Protein 4UDG (pdb70)

Secondary structure (DSSP, 8-state):
-----PPPTT---SEEE-TT--SB-TTSSTTEEEEEEEEEEEETTEEEEEEEEEETT--EEEEEEEESSSSS-EE-SSPP--B-SSHHHH----EEEEEEEEETTEEEEEEEEESSSEEEEEEEESSSS--EEE--SS-SSEEEEEE-SS-BTTBEEEEEEE--SSS-S---EEEEEESSSSEEEEEEEEE-PPPTTT-GGGSSEEEE-SPPEEETTEEEEEEEEEEEETTEEEEEEEEEEE-SSSTTSEEEEBSS-SB-S-SHHHHSSSSSSBEEEEEEEE-TTT-EEEEEEEETTTEEEEEEEEHHHHHHHHHHTB--/------PPPTT---SSEE-TT--SB-TTSSTTEEEEEEEEEEEETTEEEEEEEEEETT--EEEEEEEESSSSS-EE-SSPP-EEES-TTTT----EEEEEEEEETTEEEEEEEEESSSEEEEEEEESSSS-EEE---SS-SSEEEEEE-SS-BTTBEEEEEEE--SSS-S---EEEEEESSSSEEEEEEEEE-PPPTTT-GGGSSEEEE-SPPEEETTEEEEEEEEEEEETTEEEEEEEEEEE-SSSTTSEEEEBSS-SB---SHHHHSSSSSSBEEEEEEEEETTTTEEEEEEEETTTEEEEEEEEHHHHHHHHHHTB--/-----PPPTT---SEEE-TT--SB-TTSSTTEEEEEEEEEEEETTEEEEEEEEEETT--EEEEEEEESSSSS-EE-SSPP--B-S-TTTT----EEEEEEEEETTEEEEEEEEESSSEEEEEEEESSSS--EE---SS-SSEEEEEE-SS-BTTBEEEEEEE--SSS-S---EEEEEESSSSEEEEEEEEE-PPPTTT-GGGSSEEEE-SPPEEETTEEEEEEEEEEEETTEEEEEEEEEEE-SSSTTSEEEEBSS-SB---SHHHHSSSSSSBEEEEEEEEETTTTEEEEEEEETTTEEEEEEEEHHHHHHHHHHTB--/-----PPPTT---SEEE-TT--SB-TTSSTTEEEEEEEEEEEETTEEEEEEEEEETT--EEEEEEEESSSSS-EE-SSPP--B-S-HHHH----EEEEEEEEETTEEEEEEEEESSSEEEEEEEESSSSS-EE---SS-SSEEEEEE-SS-BTTBEEEEEEE--SSS-S---EEEEEESSSSEEEEEEEEE-PPPTTT-GGGSSEEEE-SPPEEETTEEEEEEEEEEEETTEEEEEEEEEEE-SSSTTSEEEEBSS-SB---SHHHHSSSSSSBEEEEEEEEETTTTEEEEEEEETTTEEEEEEEEHHHHHHHHHHTB--/------PPPTT---SEEE-TT--SB-TTSSTTEEEEEEEEEEEETTEEEEEEEEEETT--EEEEEEEESSSSS-EE-SSPP-EE-S-TTTT----EEEEEEEEETTEEEEEEEEESSSEEEEEEEESSSSSEEEE--SS-SSEEEEEE-SS-BTTBEEEEEEE--SSS-S---EEEEEESSSSEEEEEEEEE-PPPTTT-GGGSSEEEE-SPPEEETTEEEEEEEEEEEETTEEEEEEEEEEE-SSSTTSEEEEBSS-SB---SHHHHSSSSSSBEEEEEEEEETTTTEEEEEEEETTTEEEEEEEEHHHHHHHHHHTB--/-----PPPTT---SEEE-TT--SB-TTSSTTEEEEEEEEEEEETTEEEEEEEEEETT--EEEEEEEESSSSS-EE-SSPP-EE-S-TTTT----EEEEEEEEETTEEEEEEEEESSSEEEEEEEESSSSSEEEE--SSPSSEEEEEE-SS-BTTBEEEEEEE--SSS-S---EEEEEESSSSEEEEEEEEE-PPPTTT-GGGSSEEEE-SPPEEETTEEEEEEEEEEEETTEEEEEEEEEEE-SSSTTSEEEEBSS-SB---SHHHHSSSSSSBEEEEEEEE-TTT-EEEEEEEETTTEEEEEEEEHHHHHHHHHHTB--

Sequence (1922 aa):
IIPWEERPAGCKDVLWRSVANPIIPRDLLPTSNSIFNSAVVVPFGDDGFAGVFRCDDTSRRMRLHVGFSKDAINWNIKEEPLKFQCDDEEIGTWVYGYDPRVCFIEDRYYVVTWCNGYHGPTIIGVAYTFDFETFHQLENAFIIPFNRNGVLFPRKINNGRFAMLSRPSDNGHTPFGDIFYSESPDMEFWGRHRHVMSPAAFEVSAWQCTKIGAGPIPVETPEGWLLIIYHGVLHSCNGYVYSFGSALLDLLDEPWKVKFRSGPYLLAPREPYECMGDVPNVCFPCCAALHDNETGRIAIYYGCADTVTGLAFGYIPEIIEFTKRTSIIVIIPWEERPAGCKDVLWRSVANPIIPRDLLPTSNSIFNSAVVPFGDGFAGVFRCDDTSRRMRLHVGFSKDAINWNNIKEEPLKFQCDDEEIGTWVYGYDPRVCFIEDRYYVVTWCNGYHGPTIGVAYTFDFETFHQLENAFIIPFNRNGVLFPRKINNGRFAMLSRPSDNGHTPFGDIFYSESPDMEFWGRRHRHVMSPAAFEVSAWQCTKIGAGPIPVETPEGWLLIIYHGVLHSCNGYVYSFGSALLDLDEPWKVKFRSGPYLLAPREPYECMGDVPNVCFPCCAALHDNETGRIAIYYGCADTVTGLAFGYIPEIIEFTKRTSIIIIPWEERPAGCKDVLWRSVANPIIPRDLLPTSNSIFNSAVVPFGDGFAGVFRCDDTSRRMRLHVGFSKDAINWNIKEEPLKFQCDDEEIGTWVYGYDPRVCFIEDRYYVTWCNGYHGPTIIGVAYTFDFETTFHQLENAFIPFNRNGVLFPRKINGRFAMLSRPSDNGHTPFGDIFYSESPDMEFWGRHRHVMSPAAFEVSAWQCTKIGAGPIPVETPEGWLLIIYHGVLHSCNGYVYSFGSALLDLDEPWKVKFRSGPYLLAPREPYECMGDVPNVCFPCCAALHDNETGRIAIYYGCADTVTGLAFGYIPEIIEFTKRTSIIIIPWEERPAGCKDVLWRSVANPIIPRDLLPTSNSIFNSAVVVPFGDGFAGVFRCDDTSRRMRLHVGFSKDAINWNNIKEEPLLKFQCDDEEIGTWVYGYDPRVCFIEDRYYVTWCNGYHGPTIIGVAYTFDFETTFHQLENAFIPFNRNGVLFPRKINGRFAMLSRPSDNGHTPFGDIFYSESPDMEFWGRRHRHVMSPAAFEEVSAWQCTKIGAGPIPVETPEGWLLIYHGVLLHSCNGYVYSFGSALLDLDEPWKVVKFRSGPYLLAPREPYECMGDVPNVCFPCAALHDNETGRIAIYYGCADTVTGLAFGYIPEIIEFTKRTSIIVIIPWEERPAGCKDVLWRSVANPIIPRDLLPTSNSIFNSAVVPFGDGFAGVFRCDDTSRRMRLHVGFSKDAINWNIKEEPLKFQCDDEEIGTWVYGYDPRVCFIEDRYYVVTWCNGYHGPTIGVVAYTFDFETFHQLENAFIPFNRNGVLFPRKINNGRFAMLSRPSDNGHTPFGDIFYSESPDMEFWGRRHRHVMSPAAFEVSAWQCTKIGAGPIPVVETPEGWLLIYHGVLHSCNGYVYSFGSALLDLDEPWKVKFRSGPYLLAPREPYECMGDVPNVCFPCCAALHDNETGRIAIYYGCADTVTGLAFGYIPEIIEEFTKRTSIIIIPWEERPAGCKDVLWRSVANPIIPRDLLPTSNSIFNSAVVPFGDGFAGVFRCDDTSRRMRLHVGFSKDAINWNIKEEEPLKFQCDDEEIGTWVYGYDPRVCFIEDRYYVTWCNGYHGPTIIGVAYTFDFETFHQLENAFIPFNRNGVLFPRKINNGRFAMLSRPSDNGHTPFGDIFYSESPDMEFWGRRHRHVMSPAAFEVSAWQCTKIGAGPIPVETPEGWLLIYHGVLHSCNGYVYSFGSALLDLDEPWKVKFRSGPYLLAPREPYECMGDVPNVCFPCAALHDNETGRIAIYYGCADTVTGLAFGYIPEIIEFTKRTSII

Solvent-accessible surface area: 63103 Å² total; per-residue (Å²): 138,33,6,43,50,112,83,55,112,65,28,179,78,26,4,10,31,4,136,62,20,50,18,1,53,46,102,70,15,105,82,12,3,1,0,8,5,0,1,4,11,77,57,72,165,15,14,0,0,0,0,30,3,4,14,27,5,26,81,18,61,1,11,11,0,54,7,190,56,0,60,98,14,108,16,116,118,137,35,18,174,30,85,31,101,51,151,62,3,29,81,91,62,27,0,34,5,0,2,5,6,91,2,117,77,54,25,14,0,1,2,0,2,2,14,87,13,4,0,0,0,0,0,46,0,114,56,4,141,70,3,60,19,42,28,5,1,10,16,4,30,3,31,3,2,0,3,0,43,84,55,1,106,54,76,20,0,0,0,0,2,5,2,23,100,43,84,0,80,52,2,32,0,4,0,0,11,0,62,70,11,47,10,3,0,72,8,5,24,11,8,42,36,12,47,98,80,57,0,1,1,0,31,24,7,0,0,0,0,2,28,2,6,67,14,133,88,0,0,1,0,2,0,3,0,0,17,96,8,36,23,13,22,5,24,2,0,0,0,0,1,0,38,44,85,64,0,40,101,36,86,58,16,0,2,19,34,15,6,14,6,114,50,79,48,0,10,35,6,7,10,24,8,3,0,28,0,2,4,22,4,69,40,110,159,69,7,73,0,0,0,0,1,0,0,0,32,9,14,0,0,2,0,2,0,48,13,88,60,0,14,86,18,0,67,153,30,31,56,114,129,158,13,9,46,47,101,65,70,110,66,31,181,78,29,4,12,38,6,139,56,20,51,20,1,56,44,103,70,8,104,77,12,3,1,0,7,5,0,1,4,12,48,54,78,144,8,9,0,0,0,0,29,3,4,12,32,4,27,77,18,58,1,8,8,0,56,7,175,58,0,55,98,17,112,16,97,109,114,36,20,147,27,93,40,166,50,157,67,3,28,78,92,64,25,0,35,4,0,3,4,6,93,2,116,79,53,28,16,0,1,3,1,2,2,17,88,12,5,0,1,0,1,0,45,0,118,57,3,127,58,0,69,17,44,27,4,1,11,14,6,29,3,30,4,3,0,2,1,43,87,55,5,126,55,50,19,1,0,0,0,2,4,2,24,98,42,82,0,80,52,2,30,0,2,0,0,9,0,60,66,11,47,10,3,0,74,8,13,26,11,8,40,35,12,48,94,78,60,0,1,1,0,32,23,7,0,0,0,0,1,28,2,7,70,7,133,77,1,0,1,0,2,0,3,0,0,16,95,9,33,16,13,20,5,25,1,0,0,0,0,0,0,28,49,111,63,0,49,102,26,90,58,15,0,4,21,32,14,5,14,6,124,40,84,46,0,10,40,8,8,10,29,11,3,0,28,0,1,5,22,5,67,38,107,169,69,7,78,0,0,0,0,0,0,0,0,32,9,14,0,0,1,0,2,0,45,11,82,61,0,13,119,13,0,70,168,24,36,54,131,135,31,8,43,47,110,75,62,111,78,33,123,76,28,3,9,35,6,135,55,21,52,16,2,55,44,102,69,11,105,77,12,4,1,0,6,5,0,1,4,12,81,55,76,96,12,15,0,0,0,0,30,2,3,12,32,3,24,80,17,59,1,9,11,0,54,6,163,61,0,52,100,14,112,16,90,100,113,50,18,177,30,87,34,106,47,155,59,4,26,80,86,60,26,0,35,6,0,2,4,6,90,2,115,77,54,27,10,0,2,2,0,2,2,16,87,11,4,0,0,0,0,0,42,0,116,64,2,113,65,4,48,17,46,19,4,1,10,15,6,29,3,30,3,3,0,2,0,43,84,52,1,94,56,53,17,0,0,0,0,1,5,2,23,101,42,82,0,79,52,3,29,0,2,0,0,7,0,62,69,9,49,12,3,0,75,8,14,26,11,8,40,34,12,46,98,85,58,0,1,0,0,30,23,6,0,0,0,0,1,28,2,6,66,7,129,77,0,0,1,0,2,0,3,0,0,18,95,7,35,21,13,20,5,23,1,0,0,0,0,0,0,24,44,89,62,0,48,101,34,92,60,16,0,3,21,33,15,6,13,7,121,43,81,45,0,8,40,8,8,11,30,7,3,0,28,0,1,5,22,5,68,49,108,164,66,7,74,0,0,0,0,0,0,0,0,32,10,14,0,0,1,0,1,0,49,10,81,54,0,13,111,14,0,68,174,26,32,53,119,198,25,8,44,47,101,64,72,111,67,36,182,71,27,4,13,35,6,135,55,20,52,17,1,57,44,103,69,9,104,74,12,3,1,0,6,4,0,0,4,11,80,55,78,123,10,13,0,0,0,0,29,3,4,12,32,4,25,79,18,56,1,8,10,0,82,8,192,55,0,48,97,15,114,16,124,112,99,19,12,148,34,76,33,146,54,158,70,4,28,82,86,61,26,0,35,5,0,2,4,7,95,1,118,75,53,28,12,0,1,2,0,2,2,16,89,12,4,0,1,0,0,0,44,0,110,57,4,141,77,5,54,17,44,26,3,0,11,15,6,30,3,31,4,3,0,3,0,44,91,56,4,127,53,46,18,1,0,0,0,2,5,2,23,99,42,80,0,79,51,3,30,0,2,0,0,10,0,62,66,11,46,9,3,0,71,8,12,27,9,6,39,35,14,47,92,79,60,0,1,1,0,31,24,6,0,0,0,0,2,29,2,8,68,7,133,75,0,0,1,0,4,0,3,0,0,16,93,8,33,19,12,22,4,26,2,0,0,0,0,0,0,36,48,109,63,0,48,103,42,94,56,20,0,4,20,34,16,4,13,5,116,52,79,43,0,9,40,7,6,10,27,9,3,0,29,0,1,5,22,5,67,46,109,170,70,7,74,0,0,0,0,0,0,0,0,33,9,14,0,0,1,0,1,0,44,10,81,59,0,14,86,15,0,72,159,31,30,57,117,130,157,16,8,44,44,103,72,60,112,72,29,190,74,29,3,10,34,6,138,56,20,52,16,1,55,43,102,70,13,104,77,12,3,0,0,5,4,0,0,5,13,50,56,74,146,6,8,0,0,1,0,29,2,3,14,31,3,28,82,18,60,2,10,9,0,56,8,180,59,0,46,99,15,110,16,107,121,123,40,17,158,28,93,43,152,47,155,53,4,28,80,92,60,25,0,35,5,0,2,4,7,94,2,116,78,54,27,12,2,1,3,1,2,2,16,88,12,4,0,1,0,0,0,43,0,115,61,0,136,57,2,61,18,45,18,3,1,8,11,5,32,0,30,4,3,0,3,0,44,87,53,4,133,55,49,21,0,0,0,0,1,4,2,23,98,42,83,0,81,51,3,30,0,2,1,0,12,0,62,66,11,44,10,3,0,72,9,12,27,10,10,40,34,12,47,97,77,57,0,1,0,0,33,23,6,0,0,0,0,2,26,1,10,67,7,131,73,0,0,1,0,3,0,3,0,0,19,95,8,35,21,13,20,4,25,1,0,0,0,0,0,0,38,48,108,64,0,45,101,34,80,55,16,0,3,20,32,15,6,12,5,118,45,83,45,0,9,44,7,7,10,25,9,4,0,29,0,1,5,20,5,64,42,110,165,64,7,76,0,0,0,0,0,0,0,0,32,9,14,0,0,1,0,0,0,46,12,80,66,0,17,110,19,0,68,176,27,29,60,117,137,30,10,48,50,97,74,66,110,62,30,188,75,30,3,10,35,5,137,58,18,53,16,1,54,44,99,72,16,104,81,12,3,1,0,6,5,0,0,5,12,79,54,78,159,14,12,0,0,0,0,30,3,4,14,27,4,25,80,18,57,0,11,8,0,61,8,194,55,0,50,99,13,112,18,98,107,104,44,17,181,27,74,31,145,55,153,70,4,29,77,88,62,26,0,34,5,0,2,7,6,92,2,119,77,53,31,13,2,1,2,1,2,2,16,87,12,5,0,1,0,0,0,42,2,112,60,3,140,68,4,48,18,50,27,4,0,10,16,6,29,4,30,4,3,0,3,0,42,87,52,1,100,56,71,19,1,0,0,0,2,5,2,22,97,43,82,0,79,50,3,29,0,2,0,0,7,0,60,67,10,48,11,2,0,69,9,6,27,11,9,41,35,14,46,98,78,61,0,1,1,0,32,23,7,0,0,0,0,2,30,2,8,69,8,132,66,0,0,1,0,2,0,3,0,0,16,96,8,34,18,14,23,4,24,1,0,0,0,0,1,0,40,46,90,60,0,44,103,33,87,58,17,0,3,20,33,16,5,13,6,119,44,85,46,0,12,39,7,6,10,27,8,3,0,27,0,2,5,22,4,66,42,104,163,70,8,76,0,0,0,0,0,0,0,0,32,10,14,0,0,1,0,2,0,40,12,78,62,0,8,81,34,0,57,199,44,30,54,121

Organism: NCBI:txid155900

Structure (mmCIF, N/CA/C/O backbone):
data_4UDG
#
_entry.id   4UDG
#
_cell.length_a   83.816
_cell.length_b   140.912
_cell.length_c   168.598
_cell.angle_alpha   90.00
_cell.angle_beta   90.00
_cell.angle_gamma   90.00
#
_symmetry.space_group_name_H-M   'P 21 21 21'
#
loop_
_entity.id
_entity.type
_entity.pdbx_description
1 polymer UHGB_MP
2 non-polymer 'PHOSPHATE ION'
3 non-polymer 2-acetamido-2-deoxy-alpha-D-glucopyranose
4 non-polymer GLYCEROL
5 non-polymer 'POTASSIUM ION'
6 non-polymer 1,2-ETHANEDIOL
7 water water
#
loop_
_atom_site.group_PDB
_atom_site.id
_atom_site.type_symbol
_atom_site.label_atom_id
_atom_site.label_alt_id
_atom_site.label_comp_id
_atom_site.label_asym_id
_atom_site.label_entity_id
_atom_site.label_seq_id
_atom_site.pdbx_PDB_ins_code
_atom_site.Cartn_x
_atom_site.Cartn_y
_atom_site.Cartn_z
_atom_site.occupancy
_atom_site.B_iso_or_equiv
_atom_site.auth_seq_id
_atom_site.auth_comp_id
_atom_site.auth_asym_id
_atom_site.auth_atom_id
_atom_site.pdbx_PDB_model_num
ATOM 1 N N . ILE A 1 28 ? 8.976 25.533 -15.112 1.00 45.66 8 ILE A N 1
ATOM 2 C CA . ILE A 1 28 ? 9.212 24.289 -15.927 1.00 47.17 8 ILE A CA 1
ATOM 3 C C . ILE A 1 28 ? 10.346 23.357 -15.447 1.00 42.38 8 ILE A C 1
ATOM 4 O O . ILE A 1 28 ? 11.560 23.577 -15.743 1.00 38.10 8 ILE A O 1
ATOM 6 N N . ILE A 1 29 ? 9.932 22.263 -14.807 1.00 33.55 9 ILE A N 1
ATOM 7 C CA . ILE A 1 29 ? 10.876 21.401 -14.097 1.00 31.47 9 ILE A CA 1
ATOM 8 C C . ILE A 1 29 ? 11.558 20.323 -14.922 1.00 28.67 9 ILE A C 1
ATOM 9 O O . ILE A 1 29 ? 11.033 19.873 -15.928 1.00 27.14 9 ILE A O 1
ATOM 14 N N . PRO A 1 30 ? 12.736 19.880 -14.495 1.00 24.45 10 PRO A N 1
ATOM 15 C CA . PRO A 1 30 ? 13.510 18.903 -15.273 1.00 23.90 10 PRO A CA 1
ATOM 16 C C . PRO A 1 30 ? 12.720 17.632 -15.290 1.00 25.89 10 PRO A C 1
ATOM 17 O O . PRO A 1 30 ? 12.034 17.315 -14.317 1.00 24.04 10 PRO A O 1
ATOM 21 N N . TRP A 1 31 ? 12.726 16.961 -16.417 1.00 24.26 11 TRP A N 1
ATOM 22 C CA . TRP A 1 31 ? 11.847 15.784 -16.582 1.00 26.44 11 TRP A CA 1
ATOM 23 C C . TRP A 1 31 ? 12.393 14.814 -17.643 1.00 28.13 11 TRP A C 1
ATOM 24 O O . TRP A 1 31 ? 12.913 15.237 -18.675 1.00 27.34 11 TRP A O 1
ATOM 35 N N . GLU A 1 32 ? 12.322 13.523 -17.343 1.00 25.85 12 GLU A N 1
ATOM 36 C CA . GLU A 1 32 ? 12.557 12.456 -18.295 1.00 25.68 12 GLU A CA 1
ATOM 37 C C . GLU A 1 32 ? 11.433 11.476 -18.127 1.00 25.66 12 GLU A C 1
ATOM 38 O O . GLU A 1 32 ? 11.055 11.142 -17.034 1.00 24.50 12 GLU A O 1
ATOM 44 N N . GLU A 1 33 ? 10.840 11.061 -19.237 1.00 26.50 13 GLU A N 1
ATOM 45 C CA . GLU A 1 33 ? 9.716 10.127 -19.162 1.00 28.77 13 GLU A CA 1
ATOM 46 C C . GLU A 1 33 ? 10.162 8.792 -18.622 1.00 26.22 13 GLU A C 1
ATOM 47 O O . GLU A 1 33 ? 11.341 8.384 -18.798 1.00 24.86 13 GLU A O 1
ATOM 53 N N . ARG A 1 34 ? 9.206 8.142 -17.982 1.00 27.83 14 ARG A N 1
ATOM 54 C CA . ARG A 1 34 ? 9.372 6.786 -17.454 1.00 33.13 14 ARG A CA 1
ATOM 55 C C . ARG A 1 34 ? 9.936 5.899 -18.551 1.00 33.02 14 ARG A C 1
ATOM 56 O O . ARG A 1 34 ? 9.361 5.832 -19.630 1.00 32.34 14 ARG A O 1
ATOM 64 N N . PRO A 1 35 ? 11.063 5.261 -18.309 1.00 34.47 15 PRO A N 1
ATOM 65 C CA . PRO A 1 35 ? 11.635 4.435 -19.339 1.00 35.17 15 PRO A CA 1
ATOM 66 C C . PRO A 1 35 ? 10.675 3.305 -19.738 1.00 35.91 15 PRO A C 1
ATOM 67 O O . PRO A 1 35 ? 9.829 2.849 -18.958 1.00 31.72 15 PRO A O 1
ATOM 71 N N . ALA A 1 36 ? 10.775 2.919 -21.000 1.00 33.82 16 ALA A N 1
ATOM 72 C CA . ALA A 1 36 ? 9.921 1.857 -21.513 1.00 34.49 16 ALA A CA 1
ATOM 73 C C . ALA A 1 36 ? 10.090 0.578 -20.699 1.00 34.85 16 ALA A C 1
ATOM 74 O O . ALA A 1 36 ? 11.228 0.096 -20.499 1.00 36.56 16 ALA A O 1
ATOM 76 N N . GLY A 1 37 ? 8.975 0.040 -20.214 1.00 35.10 17 GLY A N 1
ATOM 77 C CA . GLY A 1 37 ? 9.025 -1.175 -19.429 1.00 38.92 17 GLY A CA 1
ATOM 78 C C . GLY A 1 37 ? 9.376 -0.975 -17.969 1.00 37.10 17 GLY A C 1
ATOM 79 O O . GLY A 1 37 ? 9.404 -1.918 -17.222 1.00 37.41 17 GLY A O 1
ATOM 80 N N . CYS A 1 38 ? 9.645 0.249 -17.542 1.00 33.56 18 CYS A N 1
ATOM 81 C CA . CYS A 1 38 ? 10.033 0.431 -16.157 1.00 31.59 18 CYS A CA 1
ATOM 82 C C . CYS A 1 38 ? 8.812 0.375 -15.256 1.00 30.44 18 CYS A C 1
ATOM 83 O O . CYS A 1 38 ? 7.818 1.067 -15.464 1.00 29.30 18 CYS A O 1
ATOM 86 N N . LYS A 1 39 ? 8.885 -0.435 -14.217 1.00 29.34 19 LYS A N 1
ATOM 87 C CA . LYS A 1 39 ? 7.773 -0.571 -13.296 1.00 29.84 19 LYS A CA 1
ATOM 88 C C . LYS A 1 39 ? 7.994 0.211 -12.004 1.00 29.66 19 LYS A C 1
ATOM 89 O O . LYS A 1 39 ? 7.145 0.221 -11.094 1.00 29.39 19 LYS A O 1
ATOM 95 N N . ASP A 1 40 ? 9.127 0.871 -11.895 1.00 24.91 20 ASP A N 1
ATOM 96 C CA . ASP A 1 40 ? 9.444 1.523 -10.644 1.00 23.59 20 ASP A CA 1
ATOM 97 C C . ASP A 1 40 ? 8.679 2.821 -10.528 1.00 21.86 20 ASP A C 1
ATOM 98 O O . ASP A 1 40 ? 8.477 3.515 -11.462 1.00 21.61 20 ASP A O 1
ATOM 103 N N . VAL A 1 41 ? 8.378 3.185 -9.312 1.00 21.71 21 VAL A N 1
ATOM 104 C CA . VAL A 1 41 ? 7.783 4.462 -9.008 1.00 23.18 21 VAL A CA 1
ATOM 105 C C . VAL A 1 41 ? 8.753 5.650 -9.217 1.00 20.86 21 VAL A C 1
ATOM 106 O O . VAL A 1 41 ? 8.278 6.743 -9.459 1.00 20.51 21 VAL A O 1
ATOM 110 N N . LEU A 1 42 ? 10.064 5.455 -9.012 1.00 18.14 22 LEU A N 1
ATOM 111 C CA . LEU A 1 42 ? 11.048 6.492 -9.316 1.00 19.90 22 LEU A CA 1
ATOM 112 C C . LEU A 1 42 ? 12.041 5.934 -10.264 1.00 21.37 22 LEU A C 1
ATOM 113 O O . LEU A 1 42 ? 12.462 4.739 -10.167 1.00 23.92 22 LEU A O 1
ATOM 118 N N . TRP A 1 43 ? 12.466 6.750 -11.190 1.00 18.13 23 TRP A N 1
ATOM 119 C CA . TRP A 1 43 ? 13.524 6.331 -12.119 1.00 19.12 23 TRP A CA 1
ATOM 120 C C . TRP A 1 43 ? 14.661 7.356 -12.233 1.00 17.28 23 TRP A C 1
ATOM 121 O O . TRP A 1 43 ? 14.432 8.566 -12.256 1.00 18.02 23 TRP A O 1
ATOM 132 N N . ARG A 1 44 ? 15.895 6.866 -12.279 1.00 17.40 24 ARG A N 1
ATOM 133 C CA . ARG A 1 44 ? 17.057 7.713 -12.400 1.00 16.41 24 ARG A CA 1
ATOM 134 C C . ARG A 1 44 ? 17.095 8.445 -13.760 1.00 17.69 24 ARG A C 1
ATOM 135 O O . ARG A 1 44 ? 16.786 7.842 -14.810 1.00 20.29 24 ARG A O 1
ATOM 143 N N . SER A 1 45 ? 17.645 9.662 -13.740 1.00 17.93 25 SER A N 1
ATOM 144 C CA . SER A 1 45 ? 18.039 10.309 -14.988 1.00 18.80 25 SER A CA 1
ATOM 145 C C . SER A 1 45 ? 19.108 9.517 -15.724 1.00 19.53 25 SER A C 1
ATOM 146 O O . SER A 1 45 ? 20.060 9.071 -15.160 1.00 19.93 25 SER A O 1
ATOM 149 N N . VAL A 1 46 ? 18.964 9.388 -17.057 1.00 23.42 26 VAL A N 1
ATOM 150 C CA . VAL A 1 46 ? 19.980 8.662 -17.784 1.00 24.66 26 VAL A CA 1
ATOM 151 C C . VAL A 1 46 ? 21.262 9.469 -17.979 1.00 28.30 26 VAL A C 1
ATOM 152 O O . VAL A 1 46 ? 22.292 8.927 -18.361 1.00 30.37 26 VAL A O 1
ATOM 156 N N . ALA A 1 47 ? 21.185 10.741 -17.649 1.00 25.11 27 ALA A N 1
ATOM 157 C CA . ALA A 1 47 ? 22.302 11.645 -17.654 1.00 27.36 27 ALA A CA 1
ATOM 158 C C . ALA A 1 47 ? 23.053 11.761 -16.306 1.00 24.90 27 ALA A C 1
ATOM 159 O O . ALA A 1 47 ? 23.922 12.611 -16.141 1.00 24.64 27 ALA A O 1
ATOM 161 N N . ASN A 1 48 ? 22.710 10.973 -15.322 1.00 23.08 28 ASN A N 1
ATOM 162 C CA . ASN A 1 48 ? 23.386 11.115 -14.053 1.00 19.38 28 ASN A CA 1
ATOM 163 C C . ASN A 1 48 ? 24.851 10.750 -14.163 1.00 21.68 28 ASN A C 1
ATOM 164 O O . ASN A 1 48 ? 25.189 9.811 -14.932 1.00 21.90 28 ASN A O 1
ATOM 169 N N . PRO A 1 49 ? 25.727 11.423 -13.429 1.00 22.41 29 PRO A N 1
ATOM 170 C CA . PRO A 1 49 ? 25.345 12.526 -12.515 1.00 21.45 29 PRO A CA 1
ATOM 171 C C . PRO A 1 49 ? 25.132 13.789 -13.246 1.00 19.97 29 PRO A C 1
ATOM 172 O O . PRO A 1 49 ? 25.807 14.047 -14.258 1.00 21.24 29 PRO A O 1
ATOM 176 N N . ILE A 1 50 ? 24.251 14.602 -12.725 1.00 19.07 30 ILE A N 1
ATOM 177 C CA . ILE A 1 50 ? 24.004 15.924 -13.295 1.00 18.49 30 ILE A CA 1
ATOM 178 C C . ILE A 1 50 ? 24.970 16.985 -12.844 1.00 19.27 30 ILE A C 1
ATOM 179 O O . ILE A 1 50 ? 25.129 17.982 -13.506 1.00 19.82 30 ILE A O 1
ATOM 184 N N . ILE A 1 51 ? 25.564 16.819 -11.674 1.00 17.39 31 ILE A N 1
ATOM 185 C CA . ILE A 1 51 ? 26.597 17.766 -11.224 1.00 17.49 31 ILE A CA 1
ATOM 186 C C . ILE A 1 51 ? 27.853 16.931 -10.924 1.00 18.69 31 ILE A C 1
ATOM 187 O O . ILE A 1 51 ? 27.815 16.047 -10.089 1.00 18.34 31 ILE A O 1
ATOM 192 N N . PRO A 1 52 ? 28.949 17.216 -11.605 1.00 18.78 32 PRO A N 1
ATOM 193 C CA . PRO A 1 52 ? 30.168 16.417 -11.426 1.00 19.43 32 PRO A CA 1
ATOM 194 C C . PRO A 1 52 ? 31.013 16.929 -10.262 1.00 18.10 32 PRO A C 1
ATOM 195 O O . PRO A 1 52 ? 30.826 18.084 -9.788 1.00 18.53 32 PRO A O 1
ATOM 199 N N . ARG A 1 53 ? 31.964 16.166 -9.833 1.00 17.48 33 ARG A N 1
ATOM 200 C CA . ARG A 1 53 ? 32.725 16.494 -8.615 1.00 18.13 33 ARG A CA 1
ATOM 201 C C . ARG A 1 53 ? 33.655 17.659 -8.800 1.00 19.31 33 ARG A C 1
ATOM 202 O O . ARG A 1 53 ? 34.080 18.272 -7.868 1.00 18.77 33 ARG A O 1
ATOM 210 N N . ASP A 1 54 ? 33.970 17.902 -10.010 1.00 18.50 34 ASP A N 1
ATOM 211 C CA . ASP A 1 54 ? 35.041 18.869 -10.308 1.00 21.54 34 ASP A CA 1
ATOM 212 C C . ASP A 1 54 ? 34.561 20.116 -11.006 1.00 22.48 34 ASP A C 1
ATOM 213 O O . ASP A 1 54 ? 35.307 20.806 -11.735 1.00 22.94 34 ASP A O 1
ATOM 218 N N . LEU A 1 55 ? 33.343 20.516 -10.751 1.00 21.86 35 LEU A N 1
ATOM 219 C CA . LEU A 1 55 ? 32.852 21.729 -11.339 1.00 22.83 35 LEU A CA 1
ATOM 220 C C . LEU A 1 55 ? 33.590 22.984 -10.962 1.00 22.93 35 LEU A C 1
ATOM 221 O O . LEU A 1 55 ? 33.662 23.909 -11.761 1.00 25.27 35 LEU A O 1
ATOM 226 N N . LEU A 1 56 ? 34.094 23.108 -9.738 1.00 19.78 36 LEU A N 1
ATOM 227 C CA . LEU A 1 56 ? 34.865 24.234 -9.310 1.00 18.84 36 LEU A CA 1
ATOM 228 C C . LEU A 1 56 ? 36.383 23.915 -9.355 1.00 19.80 36 LEU A C 1
ATOM 229 O O . LEU A 1 56 ? 36.783 22.746 -9.205 1.00 17.83 36 LEU A O 1
ATOM 234 N N . PRO A 1 57 ? 37.249 24.926 -9.390 1.00 19.57 37 PRO A N 1
ATOM 235 C CA . PRO A 1 57 ? 38.683 24.615 -9.503 1.00 19.71 37 PRO A CA 1
ATOM 236 C C . PRO A 1 57 ? 39.250 23.854 -8.354 1.00 18.37 37 PRO A C 1
ATOM 237 O O . PRO A 1 57 ? 40.198 23.092 -8.551 1.00 19.89 37 PRO A O 1
ATOM 241 N N . THR A 1 58 ? 38.642 23.978 -7.164 1.00 17.34 38 THR A N 1
ATOM 242 C CA . THR A 1 58 ? 39.149 23.199 -6.035 1.00 17.32 38 THR A CA 1
ATOM 243 C C . THR A 1 58 ? 38.076 22.325 -5.418 1.00 17.55 38 THR A C 1
ATOM 244 O O . THR A 1 58 ? 38.238 21.903 -4.236 1.00 15.95 38 THR A O 1
ATOM 248 N N . SER A 1 59 ? 37.002 22.009 -6.142 1.00 15.46 39 SER A N 1
ATOM 249 C CA . SER A 1 59 ? 36.037 21.095 -5.601 1.00 15.17 39 SER A CA 1
ATOM 250 C C . SER A 1 59 ? 36.521 19.646 -5.668 1.00 15.60 39 SER A C 1
ATOM 251 O O . SER A 1 59 ? 37.032 19.193 -6.670 1.00 16.73 39 SER A O 1
ATOM 254 N N . ASN A 1 60 ? 36.323 18.971 -4.551 1.00 14.09 40 ASN A N 1
ATOM 255 C CA . ASN A 1 60 ? 36.525 17.524 -4.440 1.00 14.67 40 ASN A CA 1
ATOM 256 C C . ASN A 1 60 ? 35.246 16.752 -4.684 1.00 14.70 40 ASN A C 1
ATOM 257 O O . ASN A 1 60 ? 35.282 15.609 -5.164 1.00 15.05 40 ASN A O 1
ATOM 262 N N . SER A 1 61 ? 34.123 17.345 -4.272 1.00 14.03 41 SER A N 1
ATOM 263 C CA . SER A 1 61 ? 32.841 16.688 -4.383 1.00 13.28 41 SER A CA 1
ATOM 264 C C . SER A 1 61 ? 31.738 17.684 -4.247 1.00 13.79 41 SER A C 1
ATOM 265 O O . SER A 1 61 ? 31.897 18.679 -3.531 1.00 14.49 41 SER A O 1
ATOM 268 N N . ILE A 1 62 ? 30.592 17.421 -4.909 1.00 13.76 42 ILE A N 1
ATOM 269 C CA . ILE A 1 62 ? 29.418 18.325 -4.903 1.00 14.26 42 ILE A CA 1
ATOM 270 C C . ILE A 1 62 ? 28.185 17.427 -4.859 1.00 14.57 42 ILE A C 1
ATOM 271 O O . ILE A 1 62 ? 27.888 16.768 -5.834 1.00 15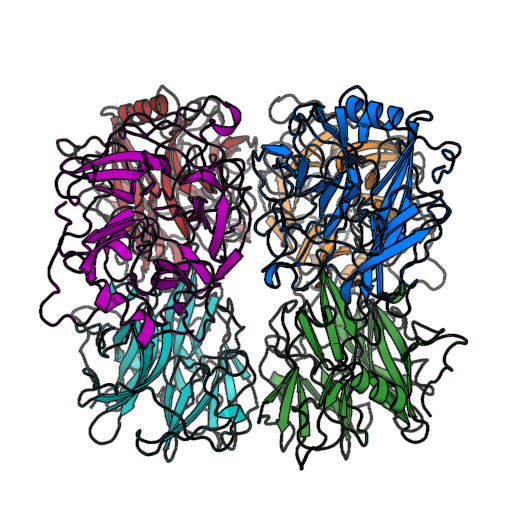.46 42 ILE A O 1
ATOM 276 N N . PHE A 1 63 ? 27.555 17.362 -3.695 1.00 15.24 43 PHE A N 1
ATOM 277 C CA . PHE A 1 63 ? 26.570 16.285 -3.457 1.00 16.44 43 PHE A CA 1
ATOM 278 C C . PHE A 1 63 ? 25.405 16.602 -2.531 1.00 20.87 43 PHE A C 1
ATOM 279 O O . PHE A 1 63 ? 24.577 15.714 -2.220 1.00 24.03 43 PHE A O 1
ATOM 287 N N . ASN A 1 64 ? 25.287 17.835 -2.111 1.00 19.67 44 ASN A N 1
ATOM 288 C CA . ASN A 1 64 ? 23.911 18.308 -1.711 1.00 23.83 44 ASN A CA 1
ATOM 289 C C . ASN A 1 64 ? 23.631 19.529 -2.551 1.00 26.19 44 ASN A C 1
ATOM 290 O O . ASN A 1 64 ? 24.514 20.442 -2.830 1.00 22.87 44 ASN A O 1
ATOM 295 N N . SER A 1 65 ? 22.434 19.540 -3.034 1.00 25.84 45 SER A N 1
ATOM 296 C CA . SER A 1 65 ? 21.999 20.558 -3.971 1.00 26.21 45 SER A CA 1
ATOM 297 C C . SER A 1 65 ? 20.642 20.949 -3.475 1.00 24.71 45 SER A C 1
ATOM 298 O O . SER A 1 65 ? 19.627 20.232 -3.783 1.00 26.25 45 SER A O 1
ATOM 301 N N . ALA A 1 66 ? 20.575 21.986 -2.625 1.00 17.68 46 ALA A N 1
ATOM 302 C CA . ALA A 1 66 ? 19.287 22.487 -2.178 1.00 16.58 46 ALA A CA 1
ATOM 303 C C . ALA A 1 66 ? 18.740 23.521 -3.205 1.00 19.55 46 ALA A C 1
ATOM 304 O O . ALA A 1 66 ? 18.987 24.721 -3.122 1.00 22.66 46 ALA A O 1
ATOM 306 N N . VAL A 1 67 ? 17.857 23.066 -4.041 1.00 15.95 47 VAL A N 1
ATOM 307 C CA A VAL A 1 67 ? 17.400 23.745 -5.259 0.50 16.60 47 VAL A CA 1
ATOM 308 C CA B VAL A 1 67 ? 17.437 23.823 -5.202 0.50 18.02 47 VAL A CA 1
ATOM 309 C C . VAL A 1 67 ? 15.970 24.240 -5.119 1.00 17.24 47 VAL A C 1
ATOM 310 O O . VAL A 1 67 ? 15.136 23.550 -4.583 1.00 17.17 47 VAL A O 1
ATOM 317 N N . VAL A 1 68 ? 15.716 25.426 -5.655 1.00 16.83 48 VAL A N 1
ATOM 318 C CA . VAL A 1 68 ? 14.342 25.999 -5.740 1.00 1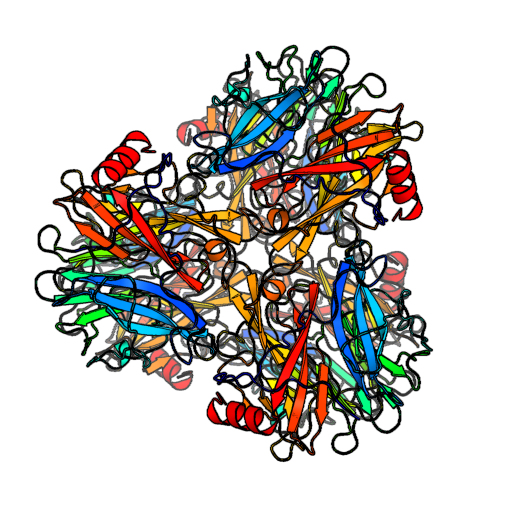7.47 48 VAL A CA 1
ATOM 319 C C . VAL A 1 68 ? 14.180 26.761 -7.054 1.00 17.59 48 VAL A C 1
ATOM 320 O O . VAL A 1 68 ? 15.172 27.199 -7.656 1.00 17.57 48 VAL A O 1
ATOM 324 N N . PRO A 1 69 ? 12.955 26.945 -7.503 1.00 17.54 49 PRO A N 1
ATOM 325 C CA . PRO A 1 69 ? 12.704 27.900 -8.599 1.00 18.57 49 PRO A CA 1
ATOM 326 C C . PRO A 1 69 ? 12.996 29.298 -8.102 1.00 18.40 49 PRO A C 1
ATOM 327 O O . PRO A 1 69 ? 12.825 29.617 -6.883 1.00 19.03 49 PRO A O 1
ATOM 331 N N . PHE A 1 70 ? 13.547 30.110 -8.975 1.00 19.88 50 PHE A N 1
ATOM 332 C CA . PHE A 1 70 ? 13.915 31.473 -8.619 1.00 18.58 50 PHE A CA 1
ATOM 333 C C . PHE A 1 70 ? 13.833 32.287 -9.889 1.00 23.55 50 PHE A C 1
ATOM 334 O O . PHE A 1 70 ? 14.532 32.049 -10.811 1.00 22.44 50 PHE A O 1
ATOM 342 N N . GLY A 1 71 ? 13.025 33.309 -9.877 1.00 28.89 51 GLY A N 1
ATOM 343 C CA . GLY A 1 71 ? 12.932 34.140 -11.114 1.00 32.65 51 GLY A CA 1
ATOM 344 C C . GLY A 1 71 ? 12.383 33.302 -12.245 1.00 29.48 51 GLY A C 1
ATOM 345 O O . GLY A 1 71 ? 11.431 32.546 -12.056 1.00 32.75 51 GLY A O 1
ATOM 346 N N A ASP A 1 72 ? 12.897 33.389 -13.467 0.50 33.26 52 ASP A N 1
ATOM 347 N N B ASP A 1 72 ? 13.095 33.409 -13.368 0.50 31.38 52 ASP A N 1
ATOM 348 C CA A ASP A 1 72 ? 12.457 32.403 -14.465 0.50 32.01 52 ASP A CA 1
ATOM 349 C CA B ASP A 1 72 ? 12.784 32.681 -14.568 0.50 29.25 52 ASP A CA 1
ATOM 350 C C A ASP A 1 72 ? 13.589 31.400 -14.668 0.50 29.47 52 ASP A C 1
ATOM 351 C C B ASP A 1 72 ? 13.418 31.290 -14.565 0.50 27.62 52 ASP A C 1
ATOM 352 O O A ASP A 1 72 ? 13.855 30.981 -15.789 0.50 27.97 52 ASP A O 1
ATOM 353 O O B ASP A 1 72 ? 13.099 30.433 -15.408 0.50 24.19 52 ASP A O 1
ATOM 362 N N . GLY A 1 73 ? 14.284 31.040 -13.580 1.00 25.93 53 GLY A N 1
ATOM 363 C CA . GLY A 1 73 ? 15.073 29.786 -13.602 1.00 21.87 53 GLY A CA 1
ATOM 364 C C . GLY A 1 73 ? 15.113 29.261 -12.200 1.00 19.90 53 GLY A C 1
ATOM 365 O O . GLY A 1 73 ? 14.081 29.105 -11.541 1.00 18.90 53 GLY A O 1
ATOM 366 N N . PHE A 1 74 ? 16.354 28.942 -11.778 1.00 18.74 54 PHE A N 1
ATOM 367 C CA . PHE A 1 74 ? 16.521 28.156 -10.538 1.00 17.03 54 PHE A CA 1
ATOM 368 C C . PHE A 1 74 ? 17.717 28.623 -9.786 1.00 16.09 54 PHE A C 1
ATOM 369 O O . PHE A 1 74 ? 18.667 29.188 -10.363 1.00 16.16 54 PHE A O 1
ATOM 377 N N . ALA A 1 75 ? 17.666 28.471 -8.462 1.00 15.39 55 ALA A N 1
ATOM 378 C CA . ALA A 1 75 ? 18.806 28.816 -7.655 1.00 16.02 55 ALA A CA 1
ATOM 379 C C . ALA A 1 75 ? 18.997 27.667 -6.663 1.00 15.74 55 ALA A C 1
ATOM 380 O O . ALA A 1 75 ? 18.088 26.872 -6.430 1.00 15.55 55 ALA A O 1
ATOM 382 N N . GLY A 1 76 ? 20.106 27.708 -5.964 1.00 15.99 56 GLY A N 1
ATOM 383 C CA . GLY A 1 76 ? 20.285 26.724 -4.913 1.00 17.12 56 GLY A CA 1
ATOM 384 C C . GLY A 1 76 ? 21.514 27.033 -4.103 1.00 16.69 56 GLY A C 1
ATOM 385 O O . GLY A 1 76 ? 22.262 27.941 -4.373 1.00 16.83 56 GLY A O 1
ATOM 386 N N . VAL A 1 77 ? 21.628 26.289 -3.011 1.00 14.60 57 VAL A N 1
ATOM 387 C CA . VAL A 1 77 ? 22.781 26.301 -2.104 1.00 14.56 57 VAL A CA 1
ATOM 388 C C . VAL A 1 77 ? 23.342 24.882 -2.151 1.00 13.84 57 VAL A C 1
ATOM 389 O O . VAL A 1 77 ? 22.541 23.921 -2.016 1.00 14.84 57 VAL A O 1
ATOM 393 N N . PHE A 1 78 ? 24.628 24.816 -2.452 1.00 14.57 58 PHE A N 1
ATOM 394 C CA . PHE A 1 78 ? 25.329 23.554 -2.712 1.00 14.87 58 PHE A CA 1
ATOM 395 C C . PHE A 1 78 ? 26.384 23.316 -1.683 1.00 15.82 58 PHE A C 1
ATOM 396 O O . PHE A 1 78 ? 27.172 24.201 -1.377 1.00 16.33 58 PHE A O 1
ATOM 404 N N . ARG A 1 79 ? 26.410 22.074 -1.212 1.00 14.79 59 ARG A N 1
ATOM 405 C CA . ARG A 1 79 ? 27.548 21.622 -0.473 1.00 15.21 59 ARG A CA 1
ATOM 406 C C . ARG A 1 79 ? 28.645 21.245 -1.445 1.00 14.43 59 ARG A C 1
ATOM 407 O O . ARG A 1 79 ? 28.500 20.252 -2.226 1.00 15.37 59 ARG A O 1
ATOM 415 N N . CYS A 1 80 ? 29.752 21.995 -1.364 1.00 15.40 60 CYS A N 1
ATOM 416 C CA . CYS A 1 80 ? 30.952 21.666 -2.183 1.00 16.12 60 CYS A CA 1
ATOM 417 C C . CYS A 1 80 ? 32.111 21.462 -1.248 1.00 16.69 60 CYS A C 1
ATOM 418 O O . CYS A 1 80 ? 32.541 22.398 -0.594 1.00 17.69 60 CYS A O 1
ATOM 421 N N . ASP A 1 81 ? 32.581 20.223 -1.094 1.00 14.78 61 ASP A N 1
ATOM 422 C CA . ASP A 1 81 ? 33.717 19.952 -0.269 1.00 14.96 61 ASP A CA 1
ATOM 423 C C . ASP A 1 81 ? 34.943 20.183 -1.136 1.00 14.61 61 ASP A C 1
ATOM 424 O O . ASP A 1 81 ? 34.976 19.776 -2.316 1.00 14.79 61 ASP A O 1
ATOM 429 N N . ASP A 1 82 ? 35.937 20.858 -0.610 1.00 14.46 62 ASP A N 1
ATOM 430 C CA . ASP A 1 82 ? 37.121 21.203 -1.390 1.00 14.36 62 ASP A CA 1
ATOM 431 C C . ASP A 1 82 ? 38.224 20.148 -1.315 1.00 13.73 62 ASP A C 1
ATOM 432 O O . ASP A 1 82 ? 38.080 19.076 -0.634 1.00 14.09 62 ASP A O 1
ATOM 437 N N . THR A 1 83 ? 39.351 20.418 -1.965 1.00 13.86 63 THR A N 1
ATOM 438 C CA . THR A 1 83 ? 40.498 19.516 -1.942 1.00 13.69 63 THR A CA 1
ATOM 439 C C . THR A 1 83 ? 41.254 19.448 -0.623 1.00 14.05 63 THR A C 1
ATOM 440 O O . THR A 1 83 ? 42.200 18.667 -0.495 1.00 14.16 63 THR A O 1
ATOM 444 N N . SER A 1 84 ? 40.894 20.298 0.331 1.00 13.72 64 SER A N 1
ATOM 445 C CA . SER A 1 84 ? 41.318 20.217 1.692 1.00 13.88 64 SER A CA 1
ATOM 446 C C . SER A 1 84 ? 40.302 19.410 2.537 1.00 13.87 64 SER A C 1
ATOM 447 O O . SER A 1 84 ? 40.493 19.227 3.774 1.00 14.31 64 SER A O 1
ATOM 450 N N . ARG A 1 85 ? 39.229 18.946 1.902 1.00 12.85 65 ARG A N 1
ATOM 451 C CA . ARG A 1 85 ? 38.117 18.235 2.528 1.00 13.76 65 ARG A CA 1
ATOM 452 C C . ARG A 1 85 ? 37.355 19.071 3.585 1.00 14.57 65 ARG A C 1
ATOM 453 O O . ARG A 1 85 ? 36.674 18.551 4.481 1.00 15.13 65 ARG A O 1
ATOM 461 N N . ARG A 1 86 ? 37.423 20.387 3.372 1.00 14.36 66 ARG A N 1
ATOM 462 C CA . ARG A 1 86 ? 36.557 21.346 4.098 1.00 14.81 66 ARG A CA 1
ATOM 463 C C . ARG A 1 86 ? 35.183 21.344 3.480 1.00 14.57 66 ARG A C 1
ATOM 464 O O . ARG A 1 86 ? 35.023 21.193 2.243 1.00 16.41 66 ARG A O 1
ATOM 472 N N . MET A 1 87 ? 34.194 21.538 4.317 1.00 14.53 67 MET A N 1
ATOM 473 C CA . MET A 1 87 ? 32.798 21.574 3.938 1.00 14.90 67 MET A CA 1
ATOM 474 C C . MET A 1 87 ? 32.300 23.029 3.873 1.00 15.99 67 MET A C 1
ATOM 475 O O . MET A 1 87 ? 32.245 23.715 4.856 1.00 14.39 67 MET A O 1
ATOM 480 N N . ARG A 1 88 ? 31.976 23.461 2.679 1.00 15.65 68 ARG A N 1
ATOM 481 C CA . ARG A 1 88 ? 31.505 24.837 2.444 1.00 16.34 68 ARG A CA 1
ATOM 482 C C . ARG A 1 88 ? 30.217 24.811 1.643 1.00 15.00 68 ARG A C 1
ATOM 483 O O . ARG A 1 88 ? 29.928 23.873 0.866 1.00 15.56 68 ARG A O 1
ATOM 491 N N . LEU A 1 89 ? 29.480 25.924 1.727 1.00 14.60 69 LEU A N 1
ATOM 492 C CA . LEU A 1 89 ? 28.267 26.140 0.977 1.00 14.32 69 LEU A CA 1
ATOM 493 C C . LEU A 1 89 ? 28.545 27.153 -0.099 1.00 15.57 69 LEU A C 1
ATOM 494 O O . LEU A 1 89 ? 29.246 28.124 0.147 1.00 15.52 69 LEU A O 1
ATOM 499 N N . HIS A 1 90 ? 27.996 26.920 -1.286 1.00 13.76 70 HIS A N 1
ATOM 500 C CA . HIS A 1 90 ? 28.157 27.836 -2.425 1.00 14.83 70 HIS A CA 1
ATOM 501 C C . HIS A 1 90 ? 26.783 28.056 -3.077 1.00 15.27 70 HIS A C 1
ATOM 502 O O . HIS A 1 90 ? 25.985 27.136 -3.174 1.00 15.28 70 HIS A O 1
ATOM 509 N N . VAL A 1 91 ? 26.520 29.284 -3.551 1.00 14.57 71 VAL A N 1
ATOM 510 C CA . VAL A 1 91 ? 25.326 29.539 -4.256 1.00 15.54 71 VAL A CA 1
ATOM 511 C C . VAL A 1 91 ? 25.501 29.101 -5.672 1.00 14.87 71 VAL A C 1
ATOM 512 O O . VAL A 1 91 ? 26.587 29.285 -6.251 1.00 16.15 71 VAL A O 1
ATOM 516 N N . GLY A 1 92 ? 24.415 28.627 -6.252 1.00 14.72 72 GLY A N 1
ATOM 517 C CA . GLY A 1 92 ? 24.387 28.385 -7.742 1.00 15.00 72 GLY A CA 1
ATOM 518 C C . GLY A 1 92 ? 23.118 28.816 -8.430 1.00 15.76 72 GLY A C 1
ATOM 519 O O . GLY A 1 92 ? 22.089 28.906 -7.780 1.00 16.39 72 GLY A O 1
ATOM 520 N N . PHE A 1 93 ? 23.191 28.998 -9.733 1.00 15.94 73 PHE A N 1
ATOM 521 C CA . PHE A 1 93 ? 22.034 29.382 -10.520 1.00 16.71 73 PHE A CA 1
ATOM 522 C C . PHE A 1 93 ? 22.002 28.543 -11.744 1.00 15.70 73 PHE A C 1
ATOM 523 O O . PHE A 1 93 ? 23.043 28.045 -12.206 1.00 17.29 73 PHE A O 1
ATOM 531 N N . SER A 1 94 ? 20.810 28.370 -12.260 1.00 16.74 74 SER A N 1
ATOM 532 C CA . SER A 1 94 ? 20.653 27.512 -13.429 1.00 18.46 74 SER A CA 1
ATOM 533 C C . SER A 1 94 ? 19.434 27.937 -14.198 1.00 20.12 74 SER A C 1
ATOM 534 O O . SER A 1 94 ? 18.412 28.312 -13.640 1.00 19.76 74 SER A O 1
ATOM 537 N N . LYS A 1 95 ? 19.526 27.812 -15.535 1.00 20.13 75 LYS A N 1
ATOM 538 C CA . LYS A 1 95 ? 18.358 28.017 -16.331 1.00 23.51 75 LYS A CA 1
ATOM 539 C C . LYS A 1 95 ? 17.428 26.853 -16.395 1.00 20.95 75 LYS A C 1
ATOM 540 O O . LYS A 1 95 ? 16.234 27.026 -16.606 1.00 22.81 75 LYS A O 1
ATOM 546 N N . ASP A 1 96 ? 17.962 25.650 -16.283 1.00 20.30 76 ASP A N 1
ATOM 547 C CA . ASP A 1 96 ? 17.182 24.462 -16.540 1.00 22.18 76 ASP A CA 1
ATOM 548 C C . ASP A 1 96 ? 17.118 23.471 -15.407 1.00 19.84 76 ASP A C 1
ATOM 549 O O . ASP A 1 96 ? 16.446 22.448 -15.526 1.00 21.39 76 ASP A O 1
ATOM 554 N N . ALA A 1 97 ? 17.800 23.816 -14.319 1.00 19.27 77 ALA A N 1
ATOM 555 C CA . ALA A 1 97 ? 17.845 23.006 -13.079 1.00 18.98 77 ALA A CA 1
ATOM 556 C C . ALA A 1 97 ? 18.719 21.762 -13.196 1.00 19.95 77 ALA A C 1
ATOM 557 O O . ALA A 1 97 ? 18.846 21.004 -12.220 1.00 16.64 77 ALA A O 1
ATOM 559 N N . ILE A 1 98 ? 19.420 21.639 -14.328 1.00 19.89 78 ILE A N 1
ATOM 560 C CA . ILE A 1 98 ? 20.281 20.494 -14.628 1.00 20.73 78 ILE A CA 1
ATOM 561 C C . ILE A 1 98 ? 21.730 20.913 -14.756 1.00 22.56 78 ILE A C 1
ATOM 562 O O . ILE A 1 98 ? 22.605 20.266 -14.134 1.00 23.27 78 ILE A O 1
ATOM 567 N N . ASN A 1 99 ? 21.991 21.972 -15.527 1.00 23.31 79 ASN A N 1
ATOM 568 C CA . ASN A 1 99 ? 23.316 22.569 -15.696 1.00 22.81 79 ASN A CA 1
ATOM 569 C C . ASN A 1 99 ? 23.490 23.741 -14.782 1.00 20.64 79 ASN A C 1
ATOM 570 O O . ASN A 1 99 ? 22.845 24.773 -14.970 1.00 20.15 79 ASN A O 1
ATOM 575 N N . TRP A 1 100 ? 24.363 23.600 -13.784 1.00 19.34 80 TRP A N 1
ATOM 576 C CA . TRP A 1 100 ? 24.501 24.600 -12.722 1.00 18.62 80 TRP A CA 1
ATOM 577 C C . TRP A 1 100 ? 25.732 25.464 -12.881 1.00 21.09 80 TRP A C 1
ATOM 578 O O . TRP A 1 100 ? 26.786 24.976 -13.185 1.00 20.89 80 TRP A O 1
ATOM 589 N N . ASN A 1 101 ? 25.588 26.759 -12.619 1.00 19.48 81 ASN A N 1
ATOM 590 C CA . ASN A 1 101 ? 26.673 27.709 -12.504 1.00 20.82 81 ASN A CA 1
ATOM 591 C C . ASN A 1 101 ? 26.848 28.063 -11.040 1.00 19.51 81 ASN A C 1
ATOM 592 O O . ASN A 1 101 ? 26.060 28.820 -10.449 1.00 19.30 81 ASN A O 1
ATOM 597 N N . ILE A 1 102 ? 27.826 27.398 -10.444 1.00 17.28 82 ILE A N 1
ATOM 598 C CA . ILE A 1 102 ? 28.048 27.512 -8.983 1.00 16.33 82 ILE A CA 1
ATOM 599 C C . ILE A 1 102 ? 29.156 28.513 -8.729 1.00 17.76 82 ILE A C 1
ATOM 600 O O . ILE A 1 102 ? 30.236 28.425 -9.364 1.00 17.79 82 ILE A O 1
ATOM 605 N N . LYS A 1 103 ? 28.950 29.451 -7.816 1.00 17.66 83 LYS A N 1
ATOM 606 C CA . LYS A 1 103 ? 29.906 30.470 -7.515 1.00 19.05 83 LYS A CA 1
ATOM 607 C C . LYS A 1 103 ? 31.157 29.868 -6.907 1.00 19.09 83 LYS A C 1
ATOM 608 O O . LYS A 1 103 ? 31.044 29.005 -6.044 1.00 18.21 83 LYS A O 1
ATOM 614 N N . GLU A 1 104 ? 32.334 30.263 -7.375 1.00 18.76 84 GLU A N 1
ATOM 615 C CA . GLU A 1 104 ? 33.556 29.712 -6.871 1.00 20.81 84 GLU A CA 1
ATOM 616 C C . GLU A 1 104 ? 33.802 30.163 -5.389 1.00 19.27 84 GLU A C 1
ATOM 617 O O . GLU A 1 104 ? 34.385 29.378 -4.633 1.00 19.81 84 GLU A O 1
ATOM 623 N N . GLU A 1 105 ? 33.418 31.381 -5.007 1.00 19.09 85 GLU A N 1
ATOM 624 C CA . GLU A 1 105 ? 33.588 31.837 -3.643 1.00 21.48 85 GLU A CA 1
ATOM 625 C C . GLU A 1 105 ? 32.535 31.182 -2.769 1.00 18.81 85 GLU A C 1
ATOM 626 O O . GLU A 1 105 ? 31.379 31.193 -3.090 1.00 18.15 85 GLU A O 1
ATOM 632 N N . PRO A 1 106 ? 32.947 30.632 -1.631 1.00 18.62 86 PRO A N 1
ATOM 633 C CA . PRO A 1 106 ? 31.910 30.134 -0.697 1.00 17.50 86 PRO A CA 1
ATOM 634 C C . PRO A 1 106 ? 30.964 31.278 -0.235 1.00 17.88 86 PRO A C 1
ATOM 635 O O . PRO A 1 106 ? 31.365 32.467 -0.102 1.00 17.81 86 PRO A O 1
ATOM 639 N N . LEU A 1 107 ? 29.762 30.873 0.051 1.00 15.98 87 LEU A N 1
ATOM 640 C CA . LEU A 1 107 ? 28.670 31.747 0.599 1.00 17.74 87 LEU A CA 1
ATOM 641 C C . LEU A 1 107 ? 29.094 32.231 1.965 1.00 17.37 87 LEU A C 1
ATOM 642 O O . LEU A 1 107 ? 29.483 31.441 2.832 1.00 17.80 87 LEU A O 1
ATOM 647 N N . LYS A 1 108 ? 29.048 33.548 2.171 1.00 18.54 88 LYS A N 1
ATOM 648 C CA . LYS A 1 108 ? 29.216 34.161 3.466 1.00 20.21 88 LYS A CA 1
ATOM 649 C C . LYS A 1 108 ? 27.913 34.684 3.988 1.00 20.04 88 LYS A C 1
ATOM 650 O O . LYS A 1 108 ? 27.104 35.237 3.279 1.00 22.35 88 LYS A O 1
ATOM 656 N N . PHE A 1 109 ? 27.646 34.479 5.246 1.00 19.08 89 PHE A N 1
ATOM 657 C CA . PHE A 1 109 ? 26.404 34.940 5.840 1.00 19.29 89 PHE A CA 1
ATOM 658 C C . PHE A 1 109 ? 26.582 36.245 6.608 1.00 20.61 89 PHE A C 1
ATOM 659 O O . PHE A 1 109 ? 27.547 36.409 7.260 1.00 22.37 89 PHE A O 1
ATOM 667 N N . GLN A 1 110 ? 25.625 37.148 6.512 1.00 18.04 90 GLN A N 1
ATOM 668 C CA . GLN A 1 110 ? 25.608 38.344 7.346 1.00 18.79 90 GLN A CA 1
ATOM 669 C C . GLN A 1 110 ? 24.997 38.060 8.711 1.00 18.40 90 GLN A C 1
ATOM 670 O O . GLN A 1 110 ? 23.958 37.551 8.775 1.00 19.49 90 GLN A O 1
ATOM 676 N N . CYS A 1 111 ? 25.674 38.433 9.772 1.00 18.98 91 CYS A N 1
ATOM 677 C CA . CYS A 1 111 ? 25.135 38.261 11.088 1.00 21.92 91 CYS A CA 1
ATOM 678 C C . CYS A 1 111 ? 25.549 39.403 11.995 1.00 24.42 91 CYS A C 1
ATOM 679 O O . CYS A 1 111 ? 26.665 39.704 12.078 1.00 25.71 91 CYS A O 1
ATOM 682 N N . ASP A 1 112 ? 24.589 39.940 12.694 1.00 34.36 92 ASP A N 1
ATOM 683 C CA . ASP A 1 112 ? 24.792 40.946 13.720 1.00 39.05 92 ASP A CA 1
ATOM 684 C C . ASP A 1 112 ? 25.524 40.405 14.939 1.00 36.55 92 ASP A C 1
ATOM 685 O O . ASP A 1 112 ? 26.285 41.097 15.568 1.00 35.33 92 ASP A O 1
ATOM 687 N N . ASP A 1 113 ? 25.242 39.161 15.275 1.00 29.03 93 ASP A N 1
ATOM 688 C CA . ASP A 1 113 ? 25.855 38.555 16.449 1.00 26.59 93 ASP A CA 1
ATOM 689 C C . ASP A 1 113 ? 27.130 37.911 16.009 1.00 27.17 93 ASP A C 1
ATOM 690 O O . ASP A 1 113 ? 27.123 37.067 15.171 1.00 26.24 93 ASP A O 1
ATOM 695 N N . GLU A 1 114 ? 28.232 38.313 16.583 1.00 27.60 94 GLU A N 1
ATOM 696 C CA . GLU A 1 114 ? 29.501 37.786 16.119 1.00 32.98 94 GLU A CA 1
ATOM 697 C C . GLU A 1 114 ? 29.720 36.328 16.516 1.00 30.24 94 GLU A C 1
ATOM 698 O O . GLU A 1 114 ? 30.306 35.557 15.757 1.00 35.28 94 GLU A O 1
ATOM 704 N N . GLU A 1 115 ? 29.173 36.024 17.646 1.00 26.08 95 GLU A N 1
ATOM 705 C CA . GLU A 1 115 ? 29.383 34.632 17.977 1.00 26.03 95 GLU A CA 1
ATOM 706 C C . GLU A 1 115 ? 28.491 33.657 17.160 1.00 24.11 95 GLU A C 1
ATOM 707 O O . GLU A 1 115 ? 28.979 32.712 16.494 1.00 25.48 95 GLU A O 1
ATOM 713 N N . ILE A 1 116 ? 27.389 33.866 16.942 1.00 19.93 96 ILE A N 1
ATOM 714 C CA . ILE A 1 116 ? 26.596 32.964 16.020 1.00 20.13 96 ILE A CA 1
ATOM 715 C C . ILE A 1 116 ? 27.111 33.119 14.586 1.00 18.03 96 ILE A C 1
ATOM 716 O O . ILE A 1 116 ? 27.101 32.146 13.811 1.00 16.42 96 ILE A O 1
ATOM 721 N N . GLY A 1 117 ? 27.604 34.316 14.218 1.00 17.43 97 GLY A N 1
ATOM 722 C CA . GLY A 1 117 ? 28.052 34.508 12.837 1.00 19.16 97 GLY A CA 1
ATOM 723 C C . GLY A 1 117 ? 29.424 33.926 12.547 1.00 19.23 97 GLY A C 1
ATOM 724 O O . GLY A 1 117 ? 29.865 33.982 11.377 1.00 21.34 97 GLY A O 1
ATOM 725 N N . THR A 1 118 ? 30.111 33.351 13.537 1.00 18.60 98 THR A N 1
ATOM 726 C CA . THR A 1 118 ? 31.402 32.730 13.329 1.00 17.59 98 THR A CA 1
ATOM 727 C C . THR A 1 118 ? 31.268 31.457 12.511 1.00 16.83 98 THR A C 1
ATOM 728 O O . THR A 1 118 ? 30.454 30.567 12.820 1.00 16.34 98 THR A O 1
ATOM 732 N N . TRP A 1 119 ? 32.048 31.371 11.459 1.00 16.92 99 TRP A N 1
ATOM 733 C CA . TRP A 1 119 ? 31.985 30.170 10.603 1.00 16.63 99 TRP A CA 1
ATOM 734 C C . TRP A 1 119 ? 33.003 29.147 11.060 1.00 17.07 99 TRP A C 1
ATOM 735 O O . TRP A 1 119 ? 34.188 29.413 11.232 1.00 17.49 99 TRP A O 1
ATOM 746 N N . VAL A 1 120 ? 32.506 27.930 11.234 1.00 15.46 100 VAL A N 1
ATOM 747 C CA . VAL A 1 120 ? 33.323 26.730 11.472 1.00 16.12 100 VAL A CA 1
ATOM 748 C C . VAL A 1 120 ? 33.308 25.730 10.326 1.00 15.49 100 VAL A C 1
ATOM 749 O O . VAL A 1 120 ? 34.371 25.426 9.754 1.00 16.16 100 VAL A O 1
ATOM 753 N N . TYR A 1 121 ? 32.116 25.296 9.992 1.00 15.00 101 TYR A N 1
ATOM 754 C CA . TYR A 1 121 ? 31.825 24.492 8.850 1.00 14.10 101 TYR A CA 1
ATOM 755 C C . TYR A 1 121 ? 30.355 24.526 8.503 1.00 13.91 101 TYR A C 1
ATOM 756 O O . TYR A 1 121 ? 29.531 24.918 9.342 1.00 12.95 101 TYR A O 1
ATOM 765 N N . GLY A 1 122 ? 30.033 23.985 7.316 1.00 13.33 102 GLY A N 1
ATOM 766 C CA . GLY A 1 122 ? 28.669 23.818 6.984 1.00 14.09 102 GLY A CA 1
ATOM 767 C C . GLY A 1 122 ? 28.381 22.790 5.936 1.00 14.70 102 GLY A C 1
ATOM 768 O O . GLY A 1 122 ? 29.105 22.714 4.923 1.00 15.68 102 GLY A O 1
ATOM 769 N N . TYR A 1 123 ? 27.316 22.027 6.159 1.00 14.01 103 TYR A N 1
ATOM 770 C CA . TYR A 1 123 ? 26.970 20.986 5.190 1.00 14.31 103 TYR A CA 1
ATOM 771 C C . TYR A 1 123 ? 25.405 20.793 5.247 1.00 15.73 103 TYR A C 1
ATOM 772 O O . TYR A 1 123 ? 24.702 21.504 5.923 1.00 14.61 103 TYR A O 1
ATOM 781 N N . ASP A 1 124 ? 24.891 19.840 4.481 1.00 17.58 104 ASP A N 1
ATOM 782 C CA . ASP A 1 124 ? 23.475 19.438 4.581 1.00 16.82 104 ASP A CA 1
ATOM 783 C C . ASP A 1 124 ? 22.478 20.631 4.337 1.00 15.58 104 ASP A C 1
ATOM 784 O O . ASP A 1 124 ? 21.570 20.786 5.086 1.00 16.18 104 ASP A O 1
ATOM 789 N N . PRO A 1 125 ? 22.717 21.508 3.325 1.00 13.15 105 PRO A N 1
ATOM 790 C CA . PRO A 1 125 ? 21.758 22.616 3.137 1.00 13.82 105 PRO A CA 1
ATOM 791 C C . PRO A 1 125 ? 20.362 22.180 2.699 1.00 15.31 105 PRO A C 1
ATOM 792 O O . PRO A 1 125 ? 20.221 21.182 1.941 1.00 15.45 105 PRO A O 1
ATOM 796 N N . ARG A 1 126 ? 19.351 22.928 3.132 1.00 13.79 106 ARG A N 1
ATOM 797 C CA . ARG A 1 126 ? 17.993 22.813 2.610 1.00 14.42 106 ARG A CA 1
ATOM 798 C C . ARG A 1 126 ? 17.472 24.224 2.338 1.00 14.56 106 ARG A C 1
ATOM 799 O O . ARG A 1 126 ? 17.804 25.154 3.073 1.00 16.38 106 ARG A O 1
ATOM 807 N N . VAL A 1 127 ? 16.662 24.398 1.295 1.00 13.57 107 VAL A N 1
ATOM 808 C CA . VAL A 1 127 ? 16.153 25.736 0.987 1.00 14.66 107 VAL A CA 1
ATOM 809 C C . VAL A 1 127 ? 14.689 25.655 0.621 1.00 15.54 107 VAL A C 1
ATOM 810 O O . VAL A 1 127 ? 14.283 24.784 -0.164 1.00 14.83 107 VAL A O 1
ATOM 814 N N . CYS A 1 128 ? 13.864 26.587 1.161 1.00 15.45 108 CYS A N 1
ATOM 815 C CA . CYS A 1 128 ? 12.473 26.695 0.708 1.00 17.44 108 CYS A CA 1
ATOM 816 C C . CYS A 1 128 ? 12.011 28.127 0.816 1.00 18.10 108 CYS A C 1
ATOM 817 O O . CYS A 1 128 ? 12.577 28.882 1.556 1.00 21.35 108 CYS A O 1
ATOM 820 N N . PHE A 1 129 ? 10.959 28.441 0.104 1.00 17.89 109 PHE A N 1
ATOM 821 C CA . PHE A 1 129 ? 10.305 29.721 0.228 1.00 17.42 109 PHE A CA 1
ATOM 822 C C . PHE A 1 129 ? 9.152 29.632 1.223 1.00 18.33 109 PHE A C 1
ATOM 823 O O . PHE A 1 129 ? 8.355 28.763 1.120 1.00 18.48 109 PHE A O 1
ATOM 831 N N . ILE A 1 130 ? 9.144 30.528 2.207 1.00 16.08 110 ILE A N 1
ATOM 832 C CA . ILE A 1 130 ? 8.074 30.632 3.150 1.00 15.96 110 ILE A CA 1
ATOM 833 C C . ILE A 1 130 ? 7.511 32.057 3.147 1.00 16.71 110 ILE A C 1
ATOM 834 O O . ILE A 1 130 ? 8.141 32.938 3.585 1.00 16.57 110 ILE A O 1
ATOM 839 N N . GLU A 1 131 ? 6.311 32.164 2.634 1.00 17.67 111 GLU A N 1
ATOM 840 C CA . GLU A 1 131 ? 5.518 33.392 2.626 1.00 18.87 111 GLU A CA 1
ATOM 841 C C . GLU A 1 131 ? 6.047 34.529 1.769 1.00 19.99 111 GLU A C 1
ATOM 842 O O . GLU A 1 131 ? 5.427 34.899 0.827 1.00 20.73 111 GLU A O 1
ATOM 848 N N . ASP A 1 132 ? 7.216 35.036 2.126 1.00 18.78 112 ASP A N 1
ATOM 849 C CA . ASP A 1 132 ? 7.777 36.173 1.427 1.00 20.04 112 ASP A CA 1
ATOM 850 C C . ASP A 1 132 ? 9.278 36.172 1.111 1.00 19.27 112 ASP A C 1
ATOM 851 O O . ASP A 1 132 ? 9.775 37.131 0.613 1.00 18.53 112 ASP A O 1
ATOM 856 N N . ARG A 1 133 ? 9.968 35.091 1.442 1.00 16.40 113 ARG A N 1
ATOM 857 C CA . ARG A 1 133 ? 11.398 35.036 1.260 1.00 15.98 113 ARG A CA 1
ATOM 858 C C . ARG A 1 133 ? 11.849 33.576 1.296 1.00 15.64 113 ARG A C 1
ATOM 859 O O . ARG A 1 133 ? 11.078 32.728 1.619 1.00 16.07 113 ARG A O 1
ATOM 867 N N . TYR A 1 134 ? 13.101 33.367 0.922 1.00 15.61 114 TYR A N 1
ATOM 868 C CA . TYR A 1 134 ? 13.693 32.027 0.973 1.00 15.15 114 TYR A CA 1
ATOM 869 C C . TYR A 1 134 ? 14.424 31.839 2.302 1.00 16.00 114 TYR A C 1
ATOM 870 O O . TYR A 1 134 ? 15.159 32.737 2.752 1.00 17.12 114 TYR A O 1
ATOM 879 N N . TYR A 1 135 ? 14.268 30.635 2.887 1.00 14.51 115 TYR A N 1
ATOM 880 C CA . TYR A 1 135 ? 14.975 30.232 4.052 1.00 14.24 115 TYR A CA 1
ATOM 881 C C . TYR A 1 135 ? 15.943 29.119 3.713 1.00 14.63 115 TYR A C 1
ATOM 882 O O . TYR A 1 135 ? 15.616 28.237 2.942 1.00 15.13 115 TYR A O 1
ATOM 891 N N A VAL A 1 136 ? 17.148 29.229 4.268 0.50 13.95 116 VAL A N 1
ATOM 892 N N B VAL A 1 136 ? 17.098 29.158 4.332 0.50 15.15 116 VAL A N 1
ATOM 893 C CA A VAL A 1 136 ? 18.226 28.220 4.205 0.50 13.81 116 VAL A CA 1
ATOM 894 C CA B VAL A 1 136 ? 18.122 28.147 4.139 0.50 15.96 116 VAL A CA 1
ATOM 895 C C A VAL A 1 136 ? 18.412 27.662 5.618 0.50 14.54 116 VAL A C 1
ATOM 896 C C B VAL A 1 136 ? 18.507 27.659 5.537 0.50 15.88 116 VAL A C 1
ATOM 897 O O A VAL A 1 136 ? 18.498 28.400 6.591 0.50 14.10 116 VAL A O 1
ATOM 898 O O B VAL A 1 136 ? 18.772 28.445 6.426 0.50 15.38 116 VAL A O 1
ATOM 905 N N . THR A 1 137 ? 18.446 26.346 5.714 1.00 15.02 117 THR A N 1
ATOM 906 C CA . THR A 1 137 ? 18.945 25.640 6.910 1.00 14.79 117 THR A CA 1
ATOM 907 C C . THR A 1 137 ? 20.167 24.850 6.471 1.00 14.62 117 THR A C 1
ATOM 908 O O . THR A 1 137 ? 20.290 24.467 5.317 1.00 14.18 117 THR A O 1
ATOM 912 N N . TRP A 1 138 ? 21.051 24.564 7.404 1.00 13.61 118 TRP A N 1
ATOM 913 C CA . TRP A 1 138 ? 22.200 23.695 7.108 1.00 12.62 118 TRP A CA 1
ATOM 914 C C . TRP A 1 138 ? 22.698 23.152 8.427 1.00 12.91 118 TRP A C 1
ATOM 915 O O . TRP A 1 138 ? 22.351 23.681 9.527 1.00 14.33 118 TRP A O 1
ATOM 926 N N . CYS A 1 139 ? 23.543 22.132 8.344 1.00 12.40 119 CYS A N 1
ATOM 927 C CA . CYS A 1 139 ? 24.227 21.667 9.561 1.00 12.87 119 CYS A CA 1
ATOM 928 C C . CYS A 1 139 ? 25.422 22.580 9.766 1.00 12.76 119 CYS A C 1
ATOM 929 O O . CYS A 1 139 ? 26.403 22.544 9.019 1.00 13.65 119 CYS A O 1
ATOM 932 N N . ASN A 1 140 ? 25.313 23.412 10.769 1.00 12.76 120 ASN A N 1
ATOM 933 C CA . ASN A 1 140 ? 26.280 24.469 11.103 1.00 13.02 120 ASN A CA 1
ATOM 934 C C . ASN A 1 140 ? 27.048 24.103 12.314 1.00 14.30 120 ASN A C 1
ATOM 935 O O . ASN A 1 140 ? 26.467 23.678 13.299 1.00 13.72 120 ASN A O 1
ATOM 940 N N . GLY A 1 141 ? 28.367 24.283 12.266 1.00 14.11 121 GLY A N 1
ATOM 941 C CA . GLY A 1 141 ? 29.205 23.966 13.439 1.00 14.14 121 GLY A CA 1
ATOM 942 C C . GLY A 1 141 ? 29.111 25.110 14.449 1.00 13.81 121 GLY A C 1
ATOM 943 O O . GLY A 1 141 ? 29.477 26.247 14.132 1.00 15.13 121 GLY A O 1
ATOM 944 N N . TYR A 1 142 ? 28.637 24.790 15.622 1.00 13.41 122 TYR A N 1
ATOM 945 C CA . TYR A 1 142 ? 28.645 25.702 16.793 1.00 14.40 122 TYR A CA 1
ATOM 946 C C . TYR A 1 142 ? 28.868 24.772 17.966 1.00 13.91 122 TYR A C 1
ATOM 947 O O . TYR A 1 142 ? 27.922 24.275 18.554 1.00 16.94 122 TYR A O 1
ATOM 956 N N . HIS A 1 143 ? 30.159 24.518 18.251 1.00 15.09 123 HIS A N 1
ATOM 957 C CA . HIS A 1 143 ? 30.516 23.532 19.320 1.00 14.51 123 HIS A CA 1
ATOM 958 C C . HIS A 1 143 ? 29.893 22.179 19.003 1.00 16.37 123 HIS A C 1
ATOM 959 O O . HIS A 1 143 ? 29.352 21.462 19.842 1.00 17.75 123 HIS A O 1
ATOM 966 N N . GLY A 1 144 ? 29.985 21.860 17.721 1.00 14.14 124 GLY A N 1
ATOM 967 C CA . GLY A 1 144 ? 29.408 20.626 17.193 1.00 15.64 124 GLY A CA 1
ATOM 968 C C . GLY A 1 144 ? 28.216 20.904 16.229 1.00 15.00 124 GLY A C 1
ATOM 969 O O . GLY A 1 144 ? 27.794 22.076 16.022 1.00 14.86 124 GLY A O 1
ATOM 970 N N . PRO A 1 145 ? 27.682 19.867 15.640 1.00 14.73 125 PRO A N 1
ATOM 971 C CA . PRO A 1 145 ? 26.626 20.062 14.663 1.00 13.59 125 PRO A CA 1
ATOM 972 C C . PRO A 1 145 ? 25.337 20.546 15.255 1.00 14.12 125 PRO A C 1
ATOM 973 O O . PRO A 1 145 ? 24.802 19.909 16.166 1.00 14.23 125 PRO A O 1
ATOM 977 N N . THR A 1 146 ? 24.815 21.623 14.694 1.00 13.96 126 THR A N 1
ATOM 978 C CA . THR A 1 146 ? 23.450 22.029 14.972 1.00 14.17 126 THR A CA 1
ATOM 979 C C . THR A 1 146 ? 22.829 22.560 13.680 1.00 14.83 126 THR A C 1
ATOM 980 O O . THR A 1 146 ? 23.431 22.407 12.592 1.00 13.74 126 THR A O 1
ATOM 984 N N A ILE A 1 147 ? 21.601 23.088 13.762 0.50 14.03 127 ILE A N 1
ATOM 985 N N B ILE A 1 147 ? 21.649 23.158 13.780 0.50 13.64 127 ILE A N 1
ATOM 986 C CA A ILE A 1 147 ? 20.932 23.602 12.570 0.50 13.63 127 ILE A CA 1
ATOM 987 C CA B ILE A 1 147 ? 20.957 23.606 12.592 0.50 13.09 127 ILE A CA 1
ATOM 988 C C A ILE A 1 147 ? 21.081 25.124 12.517 0.50 13.45 127 ILE A C 1
ATOM 989 C C B ILE A 1 147 ? 21.053 25.127 12.503 0.50 13.17 127 ILE A C 1
ATOM 990 O O A ILE A 1 147 ? 20.503 25.827 13.349 0.50 13.33 127 ILE A O 1
ATOM 991 O O B ILE A 1 147 ? 20.441 25.827 13.313 0.50 13.06 127 ILE A O 1
ATOM 1000 N N . GLY A 1 148 ? 21.813 25.580 11.529 1.00 12.64 128 GLY A N 1
ATOM 1001 C CA . GLY A 1 148 ? 21.897 27.016 11.201 1.00 12.89 128 GLY A CA 1
ATOM 1002 C C . GLY A 1 148 ? 20.678 27.405 10.390 1.00 12.88 128 GLY A C 1
ATOM 1003 O O . GLY A 1 148 ? 20.080 26.587 9.670 1.00 13.69 128 GLY A O 1
ATOM 1004 N N . VAL A 1 149 ? 20.292 28.680 10.493 1.00 13.65 129 VAL A N 1
ATOM 1005 C CA . VAL A 1 149 ? 19.194 29.225 9.761 1.00 13.63 129 VAL A CA 1
ATOM 1006 C C . VAL A 1 149 ? 19.529 30.587 9.203 1.00 13.79 129 VAL A C 1
ATOM 1007 O O . VAL A 1 149 ? 20.177 31.408 9.868 1.00 14.11 129 VAL A O 1
ATOM 1011 N N . ALA A 1 150 ? 19.110 30.831 7.974 1.00 13.97 130 ALA A N 1
ATOM 1012 C CA . ALA A 1 150 ? 19.294 32.182 7.324 1.00 14.49 130 ALA A CA 1
ATOM 1013 C C . ALA A 1 150 ? 18.157 32.434 6.365 1.00 14.82 130 ALA A C 1
ATOM 1014 O O . ALA A 1 150 ? 17.419 31.522 5.952 1.00 15.87 130 ALA A O 1
ATOM 1016 N N . TYR A 1 151 ? 17.975 33.683 5.926 1.00 14.64 131 TYR A N 1
ATOM 1017 C CA . TYR A 1 151 ? 17.050 33.933 4.845 1.00 15.01 131 TYR A CA 1
ATOM 1018 C C . TYR A 1 151 ? 17.738 34.804 3.800 1.00 14.34 131 TYR A C 1
ATOM 1019 O O . TYR A 1 151 ? 18.693 35.480 4.043 1.00 14.98 131 TYR A O 1
ATOM 1028 N N . THR A 1 152 ? 17.148 34.744 2.637 1.00 14.55 132 THR A N 1
ATOM 1029 C CA . THR A 1 152 ? 17.482 35.600 1.534 1.00 14.76 132 THR A CA 1
ATOM 1030 C C . THR A 1 152 ? 16.231 35.958 0.701 1.00 14.39 132 THR A C 1
ATOM 1031 O O . THR A 1 152 ? 15.268 35.173 0.653 1.00 17.23 132 THR A O 1
ATOM 1035 N N . PHE A 1 153 ? 16.294 37.130 0.041 1.00 15.14 133 PHE A N 1
ATOM 1036 C CA . PHE A 1 153 ? 15.388 37.449 -1.017 1.00 15.53 133 PHE A CA 1
ATOM 1037 C C . PHE A 1 153 ? 15.925 37.254 -2.406 1.00 16.99 133 PHE A C 1
ATOM 1038 O O . PHE A 1 153 ? 15.123 37.216 -3.352 1.00 18.35 133 PHE A O 1
ATOM 1046 N N . ASP A 1 154 ? 17.238 37.206 -2.553 1.00 15.76 134 ASP A N 1
ATOM 1047 C CA . ASP A 1 154 ? 17.865 37.237 -3.842 1.00 16.15 134 ASP A CA 1
ATOM 1048 C C . ASP A 1 154 ? 18.986 36.247 -4.132 1.00 16.00 134 ASP A C 1
ATOM 1049 O O . ASP A 1 154 ? 19.506 36.266 -5.179 1.00 17.78 134 ASP A O 1
ATOM 1054 N N . PHE A 1 155 ? 19.335 35.398 -3.181 1.00 15.80 135 PHE A N 1
ATOM 1055 C CA . PHE A 1 155 ? 20.506 34.538 -3.338 1.00 15.25 135 PHE A CA 1
ATOM 1056 C C . PHE A 1 155 ? 21.833 35.259 -3.488 1.00 16.79 135 PHE A C 1
ATOM 1057 O O . PHE A 1 155 ? 22.817 34.693 -3.944 1.00 17.13 135 PHE A O 1
ATOM 1065 N N . GLU A 1 156 ? 21.860 36.535 -3.092 1.00 17.02 136 GLU A N 1
ATOM 1066 C CA . GLU A 1 156 ? 23.076 37.326 -3.015 1.00 18.58 136 GLU A CA 1
ATOM 1067 C C . GLU A 1 156 ? 23.420 37.708 -1.604 1.00 18.80 136 GLU A C 1
ATOM 1068 O O . GLU A 1 156 ? 24.540 37.427 -1.178 1.00 23.18 136 GLU A O 1
ATOM 1074 N N . THR A 1 157 ? 22.493 38.243 -0.815 1.00 16.89 137 THR A N 1
ATOM 1075 C CA . THR A 1 157 ? 22.721 38.542 0.605 1.00 17.03 137 THR A CA 1
ATOM 1076 C C . THR A 1 157 ? 21.891 37.558 1.423 1.00 16.12 137 THR A C 1
ATOM 1077 O O . THR A 1 157 ? 20.679 37.455 1.211 1.00 16.60 137 THR A O 1
ATOM 1081 N N . PHE A 1 158 ? 22.548 36.872 2.350 1.00 16.34 138 PHE A N 1
ATOM 1082 C CA . PHE A 1 158 ? 21.932 35.962 3.279 1.00 16.58 138 PHE A CA 1
ATOM 1083 C C . PHE A 1 158 ? 22.054 36.484 4.682 1.00 16.40 138 PHE A C 1
ATOM 1084 O O . PHE A 1 158 ? 23.191 36.804 5.097 1.00 18.76 138 PHE A O 1
ATOM 1092 N N . HIS A 1 159 ? 20.940 36.665 5.374 1.00 15.26 139 HIS A N 1
ATOM 1093 C CA . HIS A 1 159 ? 20.932 37.128 6.747 1.00 16.26 139 HIS A CA 1
ATOM 1094 C C . HIS A 1 159 ? 20.791 35.924 7.680 1.00 14.50 139 HIS A C 1
ATOM 1095 O O . HIS A 1 159 ? 19.744 35.245 7.705 1.00 15.43 139 HIS A O 1
ATOM 1102 N N . GLN A 1 160 ? 21.827 35.693 8.472 1.00 14.46 140 GLN A N 1
ATOM 1103 C CA . GLN A 1 160 ? 21.838 34.615 9.415 1.00 15.41 140 GLN A CA 1
ATOM 1104 C C . GLN A 1 160 ? 21.019 34.912 10.676 1.00 15.22 140 GLN A C 1
ATOM 1105 O O . GLN A 1 160 ? 21.130 36.011 11.286 1.00 15.87 140 GLN A O 1
ATOM 1111 N N . LEU A 1 161 ? 20.224 33.904 11.048 1.00 15.62 141 LEU A N 1
ATOM 1112 C CA . LEU A 1 161 ? 19.407 33.925 12.221 1.00 15.88 141 LEU A CA 1
ATOM 1113 C C . LEU A 1 161 ? 19.983 33.045 13.310 1.00 16.02 141 LEU A C 1
ATOM 1114 O O . LEU A 1 161 ? 21.028 32.419 13.105 1.00 14.73 141 LEU A O 1
ATOM 1119 N N . GLU A 1 162 ? 19.333 33.021 14.470 1.00 15.08 142 GLU A N 1
ATOM 1120 C CA . GLU A 1 162 ? 19.827 32.121 15.489 1.00 15.38 142 GLU A CA 1
ATOM 1121 C C . GLU A 1 162 ? 19.828 30.672 15.009 1.00 15.01 142 GLU A C 1
ATOM 1122 O O . GLU A 1 162 ? 18.905 30.231 14.318 1.00 14.43 142 GLU A O 1
ATOM 1128 N N . ASN A 1 163 ? 20.801 29.918 15.502 1.00 14.46 143 ASN A N 1
ATOM 1129 C CA . ASN A 1 163 ? 20.784 28.482 15.323 1.00 13.50 143 ASN A CA 1
ATOM 1130 C C . ASN A 1 163 ? 19.504 28.020 16.030 1.00 14.36 143 ASN A C 1
ATOM 1131 O O . ASN A 1 163 ? 19.218 28.423 17.104 1.00 14.46 143 ASN A O 1
ATOM 1136 N N . ALA A 1 164 ? 18.784 27.152 15.386 1.00 14.08 144 ALA A N 1
ATOM 1137 C CA . ALA A 1 164 ? 17.456 26.758 15.900 1.00 15.00 144 ALA A CA 1
ATOM 1138 C C . ALA A 1 164 ? 17.507 25.891 17.171 1.00 16.95 144 ALA A C 1
ATOM 1139 O O . ALA A 1 164 ? 16.572 25.955 17.987 1.00 20.30 144 ALA A O 1
ATOM 1141 N N . PHE A 1 165 ? 18.562 25.107 17.338 1.00 14.77 145 PHE A N 1
ATOM 1142 C CA . PHE A 1 165 ? 18.656 24.086 18.339 1.00 16.05 145 PHE A CA 1
ATOM 1143 C C . PHE A 1 165 ? 20.013 24.118 18.956 1.00 15.59 145 PHE A C 1
ATOM 1144 O O . PHE A 1 165 ? 20.944 24.689 18.410 1.00 15.54 145 PHE A O 1
ATOM 1152 N N A ILE A 1 166 ? 20.104 23.490 20.110 0.50 16.27 146 ILE A N 1
ATOM 1153 N N B ILE A 1 166 ? 20.113 23.522 20.136 0.50 14.43 146 ILE A N 1
ATOM 1154 C CA A ILE A 1 166 ? 21.370 23.219 20.755 0.50 18.37 146 ILE A CA 1
ATOM 1155 C CA B ILE A 1 166 ? 21.407 23.191 20.729 0.50 14.88 146 ILE A CA 1
ATOM 1156 C C A ILE A 1 166 ? 21.973 21.975 20.064 0.50 17.27 146 ILE A C 1
ATOM 1157 C C B ILE A 1 166 ? 21.986 21.994 19.993 0.50 15.31 146 ILE A C 1
ATOM 1158 O O A ILE A 1 166 ? 21.229 21.111 19.622 0.50 17.47 146 ILE A O 1
ATOM 1159 O O B ILE A 1 166 ? 21.248 21.150 19.521 0.50 15.85 146 ILE A O 1
ATOM 1168 N N . PRO A 1 167 ? 23.314 21.888 19.919 1.00 16.67 147 PRO A N 1
ATOM 1169 C CA . PRO A 1 167 ? 23.863 20.636 19.340 1.00 16.57 147 PRO A CA 1
ATOM 1170 C C . PRO A 1 167 ? 23.462 19.477 20.225 1.00 16.79 147 PRO A C 1
ATOM 1171 O O . PRO A 1 167 ? 23.093 19.726 21.416 1.00 17.46 147 PRO A O 1
ATOM 1175 N N . PHE A 1 168 ? 23.419 18.232 19.722 1.00 13.91 148 PHE A N 1
ATOM 1176 C CA . PHE A 1 168 ? 23.859 17.819 18.411 1.00 14.17 148 PHE A CA 1
ATOM 1177 C C . PHE A 1 168 ? 22.639 17.501 17.558 1.00 13.59 148 PHE A C 1
ATOM 1178 O O . PHE A 1 168 ? 21.768 16.727 17.953 1.00 13.76 148 PHE A O 1
ATOM 1186 N N . ASN A 1 169 ? 22.542 18.126 16.387 1.00 12.04 149 ASN A N 1
ATOM 1187 C CA . ASN A 1 169 ? 21.375 17.995 15.561 1.00 12.14 149 ASN A CA 1
ATOM 1188 C C . ASN A 1 169 ? 21.734 18.251 14.098 1.00 13.77 149 ASN A C 1
ATOM 1189 O O . ASN A 1 169 ? 22.601 18.998 13.848 1.00 13.87 149 ASN A O 1
ATOM 1194 N N . ARG A 1 170 ? 21.032 17.608 13.182 1.00 12.52 150 ARG A N 1
ATOM 1195 C CA . ARG A 1 170 ? 21.195 17.832 11.752 1.00 15.21 150 ARG A CA 1
ATOM 1196 C C . ARG A 1 170 ? 19.971 17.352 10.930 1.00 14.23 150 ARG A C 1
ATOM 1197 O O . ARG A 1 170 ? 18.981 17.083 11.501 1.00 14.13 150 ARG A O 1
ATOM 1205 N N . ASN A 1 171 ? 20.044 17.396 9.616 1.00 12.94 151 ASN A N 1
ATOM 1206 C CA . ASN A 1 171 ? 18.902 17.088 8.806 1.00 12.23 151 ASN A CA 1
ATOM 1207 C C . ASN A 1 171 ? 17.697 17.956 9.189 1.00 13.47 151 ASN A C 1
ATOM 1208 O O . ASN A 1 171 ? 16.626 17.480 9.322 1.00 14.17 151 ASN A O 1
ATOM 1213 N N . GLY A 1 172 ? 17.957 19.246 9.331 1.00 12.41 152 GLY A N 1
ATOM 1214 C CA . GLY A 1 172 ? 16.928 20.271 9.555 1.00 13.71 152 GLY A CA 1
ATOM 1215 C C . GLY A 1 172 ? 16.251 20.614 8.274 1.00 14.59 152 GLY A C 1
ATOM 1216 O O . GLY A 1 172 ? 16.950 20.926 7.302 1.00 16.55 152 GLY A O 1
ATOM 1217 N N . VAL A 1 173 ? 14.947 20.515 8.243 1.00 13.75 153 VAL A N 1
ATOM 1218 C CA . VAL A 1 173 ? 14.183 20.709 7.023 1.00 13.89 153 VAL A CA 1
ATOM 1219 C C . VAL A 1 173 ? 12.915 21.474 7.390 1.00 15.09 153 VAL A C 1
ATOM 1220 O O . VAL A 1 173 ? 12.018 20.950 8.094 1.00 15.02 153 VAL A O 1
ATOM 1224 N N . LEU A 1 174 ? 12.823 22.704 6.883 1.00 13.35 154 LEU A N 1
ATOM 1225 C CA . LEU A 1 174 ? 11.633 23.536 7.127 1.00 14.54 154 LEU A CA 1
ATOM 1226 C C . LEU A 1 174 ? 10.444 23.094 6.254 1.00 14.86 154 LEU A C 1
ATOM 1227 O O . LEU A 1 174 ? 10.573 22.580 5.142 1.00 15.56 154 LEU A O 1
ATOM 1232 N N . PHE A 1 175 ? 9.243 23.302 6.771 1.00 14.88 155 PHE A N 1
ATOM 1233 C CA . PHE A 1 175 ? 8.019 23.195 5.955 1.00 14.74 155 PHE A CA 1
ATOM 1234 C C . PHE A 1 175 ? 7.824 24.493 5.126 1.00 15.79 155 PHE A C 1
ATOM 1235 O O . PHE A 1 175 ? 8.203 25.582 5.556 1.00 16.75 155 PHE A O 1
ATOM 1243 N N . PRO A 1 176 ? 7.299 24.340 3.906 1.00 15.58 156 PRO A N 1
ATOM 1244 C CA . PRO A 1 176 ? 7.233 25.436 3.000 1.00 17.83 156 PRO A CA 1
ATOM 1245 C C . PRO A 1 176 ? 6.030 26.437 3.241 1.00 18.60 156 PRO A C 1
ATOM 1246 O O . PRO A 1 176 ? 5.820 27.277 2.365 1.00 19.71 156 PRO A O 1
ATOM 1250 N N . ARG A 1 177 ? 5.361 26.331 4.381 1.00 16.39 157 ARG A N 1
ATOM 1251 C CA . ARG A 1 177 ? 4.408 27.336 4.810 1.00 16.70 157 ARG A CA 1
ATOM 1252 C C . ARG A 1 177 ? 4.323 27.203 6.311 1.00 17.90 157 ARG A C 1
ATOM 1253 O O . ARG A 1 177 ? 4.844 26.230 6.887 1.00 18.05 157 ARG A O 1
ATOM 1261 N N . LYS A 1 178 ? 3.741 28.181 6.936 1.00 17.22 158 LYS A N 1
ATOM 1262 C CA . LYS A 1 178 ? 3.433 28.048 8.325 1.00 18.26 158 LYS A CA 1
ATOM 1263 C C . LYS A 1 178 ? 2.387 26.995 8.545 1.00 17.78 158 LYS A C 1
ATOM 1264 O O . LYS A 1 178 ? 1.528 26.737 7.704 1.00 19.35 158 LYS A O 1
ATOM 1270 N N . ILE A 1 179 ? 2.451 26.428 9.733 1.00 19.37 159 ILE A N 1
ATOM 1271 C CA . ILE A 1 179 ? 1.497 25.430 10.130 1.00 20.27 159 ILE A CA 1
ATOM 1272 C C . ILE A 1 179 ? 0.764 26.091 11.289 1.00 21.78 159 ILE A C 1
ATOM 1273 O O . ILE A 1 179 ? 1.351 26.383 12.321 1.00 20.10 159 ILE A O 1
ATOM 1278 N N A ASN A 1 180 ? -0.531 26.319 11.107 0.50 25.17 160 ASN A N 1
ATOM 1279 N N B ASN A 1 180 ? -0.540 26.304 11.100 0.50 23.65 160 ASN A N 1
ATOM 1280 C CA A ASN A 1 180 ? -1.326 26.926 12.155 0.50 27.27 160 ASN A CA 1
ATOM 1281 C CA B ASN A 1 180 ? -1.370 27.092 12.025 0.50 24.70 160 ASN A CA 1
ATOM 1282 C C A ASN A 1 180 ? -0.644 28.216 12.721 0.50 25.12 160 ASN A C 1
ATOM 1283 C C B ASN A 1 180 ? -0.656 28.243 12.689 0.50 23.78 160 ASN A C 1
ATOM 1284 O O A ASN A 1 180 ? -0.616 28.409 13.949 0.50 27.52 160 ASN A O 1
ATOM 1285 O O B ASN A 1 180 ? -0.614 28.365 13.927 0.50 26.45 160 ASN A O 1
ATOM 1294 N N . GLY A 1 181 ? -0.058 29.061 11.845 1.00 23.03 161 GLY A N 1
ATOM 1295 C CA . GLY A 1 181 ? 0.572 30.276 12.231 1.00 22.26 161 GLY A CA 1
ATOM 1296 C C . GLY A 1 181 ? 1.949 30.233 12.870 1.00 21.30 161 GLY A C 1
ATOM 1297 O O . GLY A 1 181 ? 2.415 31.270 13.358 1.00 21.16 161 GLY A O 1
ATOM 1298 N N . ARG A 1 182 ? 2.629 29.080 12.779 1.00 18.50 162 ARG A N 1
ATOM 1299 C CA . ARG A 1 182 ? 3.984 28.978 13.241 1.00 17.70 162 ARG A CA 1
ATOM 1300 C C . ARG A 1 182 ? 4.857 28.388 12.128 1.00 16.68 162 ARG A C 1
ATOM 1301 O O . ARG A 1 182 ? 4.408 27.592 11.350 1.00 17.19 162 ARG A O 1
ATOM 1309 N N . PHE A 1 183 ? 6.133 28.792 12.131 1.00 16.28 163 PHE A N 1
ATOM 1310 C CA . PHE A 1 183 ? 7.145 28.143 11.325 1.00 15.76 163 PHE A CA 1
ATOM 1311 C C . PHE A 1 183 ? 7.279 26.722 11.913 1.00 15.55 163 PHE A C 1
ATOM 1312 O O . PHE A 1 183 ? 7.146 26.531 13.100 1.00 15.79 163 PHE A O 1
ATOM 1320 N N . ALA A 1 184 ? 7.566 25.775 11.038 1.00 15.31 164 ALA A N 1
ATOM 1321 C CA . ALA A 1 184 ? 7.826 24.384 11.446 1.00 13.91 164 ALA A CA 1
ATOM 1322 C C . ALA A 1 184 ? 9.039 23.783 10.780 1.00 13.37 164 ALA A C 1
ATOM 1323 O O . ALA A 1 184 ? 9.299 24.012 9.588 1.00 13.84 164 ALA A O 1
ATOM 1325 N N . MET A 1 185 ? 9.745 22.941 11.536 1.00 12.81 165 MET A N 1
ATOM 1326 C CA . MET A 1 185 ? 10.983 22.314 11.054 1.00 13.63 165 MET A CA 1
ATOM 1327 C C . MET A 1 185 ? 11.069 20.880 11.549 1.00 13.53 165 MET A C 1
ATOM 1328 O O . MET A 1 185 ? 10.909 20.611 12.745 1.00 13.66 165 MET A O 1
ATOM 1333 N N . LEU A 1 186 ? 11.435 20.000 10.668 1.00 13.69 166 LEU A N 1
ATOM 1334 C CA . LEU A 1 186 ? 11.862 18.671 11.056 1.00 12.85 166 LEU A CA 1
ATOM 1335 C C . LEU A 1 186 ? 13.335 18.725 11.396 1.00 14.02 166 LEU A C 1
ATOM 1336 O O . LEU A 1 186 ? 14.099 19.502 10.835 1.00 13.08 166 LEU A O 1
ATOM 1341 N N . SER A 1 187 ? 13.771 17.862 12.291 1.00 13.00 167 SER A N 1
ATOM 1342 C CA . SER A 1 187 ? 15.166 17.801 12.623 1.00 12.74 167 SER A CA 1
ATOM 1343 C C . SER A 1 187 ? 15.525 16.348 13.051 1.00 12.52 167 SER A C 1
ATOM 1344 O O . SER A 1 187 ? 14.731 15.439 12.878 1.00 13.44 167 SER A O 1
ATOM 1347 N N . ARG A 1 188 ? 16.730 16.144 13.525 1.00 12.60 168 ARG A N 1
ATOM 1348 C CA . ARG A 1 188 ? 17.244 14.787 13.746 1.00 12.38 168 ARG A CA 1
ATOM 1349 C C . ARG A 1 188 ? 18.326 14.836 14.771 1.00 13.06 168 ARG A C 1
ATOM 1350 O O . ARG A 1 188 ? 19.528 14.981 14.450 1.00 14.29 168 ARG A O 1
ATOM 1358 N N . PRO A 1 189 ? 17.967 14.705 16.038 1.00 14.01 169 PRO A N 1
ATOM 1359 C CA . PRO A 1 189 ? 18.978 14.640 17.060 1.00 14.44 169 PRO A CA 1
ATOM 1360 C C . PRO A 1 189 ? 20.093 13.648 16.747 1.00 13.99 169 PRO A C 1
ATOM 1361 O O . PRO A 1 189 ? 19.830 12.544 16.254 1.00 14.88 169 PRO A O 1
ATOM 1365 N N . SER A 1 190 ? 21.302 14.092 16.970 1.00 13.66 170 SER A N 1
ATOM 1366 C CA . SER A 1 190 ? 22.520 13.371 16.599 1.00 14.20 170 SER A CA 1
ATOM 1367 C C . SER A 1 190 ? 23.517 13.307 17.723 1.00 14.80 170 SER A C 1
ATOM 1368 O O . SER A 1 190 ? 23.185 13.549 18.901 1.00 14.83 170 SER A O 1
ATOM 1371 N N . ASP A 1 191 ? 24.707 12.832 17.404 1.00 15.08 171 ASP A N 1
ATOM 1372 C CA . ASP A 1 191 ? 25.878 12.943 18.308 1.00 17.47 171 ASP A CA 1
ATOM 1373 C C . ASP A 1 191 ? 27.001 13.721 17.595 1.00 17.88 171 ASP A C 1
ATOM 1374 O O . ASP A 1 191 ? 26.752 14.368 16.557 1.00 19.35 171 ASP A O 1
ATOM 1379 N N . ASN A 1 192 ? 28.218 13.666 18.104 1.00 19.33 172 ASN A N 1
ATOM 1380 C CA . ASN A 1 192 ? 29.293 14.377 17.429 1.00 21.49 172 ASN A CA 1
ATOM 1381 C C . ASN A 1 192 ? 30.191 13.444 16.665 1.00 22.23 172 ASN A C 1
ATOM 1382 O O . ASN A 1 192 ? 31.326 13.699 16.557 1.00 23.69 172 ASN A O 1
ATOM 1387 N N . GLY A 1 193 ? 29.627 12.344 16.195 1.00 21.40 173 GLY A N 1
ATOM 1388 C CA . GLY A 1 193 ? 30.355 11.425 15.340 1.00 21.26 173 GLY A CA 1
ATOM 1389 C C . GLY A 1 193 ? 29.558 10.954 14.143 1.00 18.23 173 GLY A C 1
ATOM 1390 O O . GLY A 1 193 ? 28.591 11.598 13.723 1.00 19.42 173 GLY A O 1
ATOM 1391 N N . HIS A 1 194 ? 29.873 9.729 13.667 1.00 19.08 174 HIS A N 1
ATOM 1392 C CA . HIS A 1 194 ? 29.050 9.064 12.611 1.00 19.61 174 HIS A CA 1
ATOM 1393 C C . HIS A 1 194 ? 27.909 8.364 13.368 1.00 20.62 174 HIS A C 1
ATOM 1394 O O . HIS A 1 194 ? 27.928 7.171 13.744 1.00 22.39 174 HIS A O 1
ATOM 1401 N N . THR A 1 195 ? 26.908 9.158 13.579 1.00 16.68 175 THR A N 1
ATOM 1402 C CA . THR A 1 195 ? 25.863 8.826 14.584 1.00 15.99 175 THR A CA 1
ATOM 1403 C C . THR A 1 195 ? 25.222 7.455 14.328 1.00 14.67 175 THR A C 1
ATOM 1404 O O . THR A 1 195 ? 24.652 7.227 13.213 1.00 14.16 175 THR A O 1
ATOM 1408 N N . PRO A 1 196 ? 25.159 6.584 15.310 1.00 14.64 176 PRO A N 1
ATOM 1409 C CA . PRO A 1 196 ? 24.633 5.246 15.098 1.00 15.32 176 PRO A CA 1
ATOM 1410 C C . PRO A 1 196 ? 23.150 5.088 15.432 1.00 16.34 176 PRO A C 1
ATOM 1411 O O . PRO A 1 196 ? 22.709 4.031 15.723 1.00 19.77 176 PRO A O 1
ATOM 1415 N N . PHE A 1 197 ? 22.428 6.185 15.408 1.00 14.51 177 PHE A N 1
ATOM 1416 C CA . PHE A 1 197 ? 21.022 6.199 15.740 1.00 15.19 177 PHE A CA 1
ATOM 1417 C C . PHE A 1 197 ? 20.402 7.428 15.078 1.00 15.04 177 PHE A C 1
ATOM 1418 O O . PHE A 1 197 ? 21.127 8.231 14.551 1.00 15.70 177 PHE A O 1
ATOM 1426 N N . GLY A 1 198 ? 19.086 7.523 15.047 1.00 13.78 178 GLY A N 1
ATOM 1427 C CA . GLY A 1 198 ? 18.481 8.752 14.604 1.00 14.33 178 GLY A CA 1
ATOM 1428 C C . GLY A 1 198 ? 16.996 8.705 14.374 1.00 13.66 178 GLY A C 1
ATOM 1429 O O . GLY A 1 198 ? 16.606 8.048 13.508 1.00 14.78 178 GLY A O 1
ATOM 1430 N N . ASP A 1 199 ? 16.239 9.470 15.148 1.00 13.74 179 ASP A N 1
ATOM 1431 C CA . ASP A 1 199 ? 14.812 9.662 15.020 1.00 12.88 179 ASP A CA 1
ATOM 1432 C C . ASP A 1 199 ? 14.561 11.027 14.403 1.00 13.82 179 ASP A C 1
ATOM 1433 O O . ASP A 1 199 ? 15.279 11.897 14.639 1.00 14.77 179 ASP A O 1
ATOM 1438 N N . ILE A 1 200 ? 13.523 11.150 13.604 1.00 14.04 180 ILE A N 1
ATOM 1439 C CA . ILE A 1 200 ? 13.069 12.429 13.112 1.00 13.98 180 ILE A CA 1
ATOM 1440 C C . ILE A 1 200 ? 12.112 13.078 14.113 1.00 14.02 180 ILE A C 1
ATOM 1441 O O . ILE A 1 200 ? 11.240 12.465 14.611 1.00 13.96 180 ILE A O 1
ATOM 1446 N N . PHE A 1 201 ? 12.371 14.348 14.386 1.00 13.90 181 PHE A N 1
ATOM 1447 C CA . PHE A 1 201 ? 11.556 15.215 15.267 1.00 14.32 181 PHE A CA 1
ATOM 1448 C C . PHE A 1 201 ? 10.985 16.391 14.475 1.00 14.76 181 PHE A C 1
ATOM 1449 O O . PHE A 1 201 ? 11.414 16.665 13.336 1.00 14.91 181 PHE A O 1
ATOM 1457 N N . TYR A 1 202 ? 9.997 17.034 15.138 1.00 13.50 182 TYR A N 1
ATOM 1458 C CA . TYR A 1 202 ? 9.247 18.176 14.594 1.00 14.54 182 TYR A CA 1
ATOM 1459 C C . TYR A 1 202 ? 9.219 19.204 15.652 1.00 13.91 182 TYR A C 1
ATOM 1460 O O . TYR A 1 202 ? 9.001 18.887 16.826 1.00 15.26 182 TYR A O 1
ATOM 1469 N N . SER A 1 203 ? 9.426 20.453 15.264 1.00 13.62 183 SER A N 1
ATOM 1470 C CA . SER A 1 203 ? 9.388 21.603 16.208 1.00 14.10 183 SER A CA 1
ATOM 1471 C C . SER A 1 203 ? 8.780 22.811 15.518 1.00 13.96 183 SER A C 1
ATOM 1472 O O . SER A 1 203 ? 8.756 22.883 14.271 1.00 14.03 183 SER A O 1
ATOM 1475 N N . GLU A 1 204 ? 8.346 23.784 16.317 1.00 14.25 184 GLU A N 1
ATOM 1476 C CA . GLU A 1 204 ? 7.700 24.983 15.794 1.00 15.09 184 GLU A CA 1
ATOM 1477 C C . GLU A 1 204 ? 8.303 26.217 16.372 1.00 15.73 184 GLU A C 1
ATOM 1478 O O . GLU A 1 204 ? 8.882 26.190 17.499 1.00 16.42 184 GLU A O 1
ATOM 1484 N N . SER A 1 205 ? 8.092 27.347 15.675 1.00 15.01 185 SER A N 1
ATOM 1485 C CA . SER A 1 205 ? 8.558 28.633 16.177 1.00 15.94 185 SER A CA 1
ATOM 1486 C C . SER A 1 205 ? 7.577 29.722 15.765 1.00 16.24 185 SER A C 1
ATOM 1487 O O . SER A 1 205 ? 7.134 29.755 14.632 1.00 15.73 185 SER A O 1
ATOM 1490 N N . PRO A 1 206 ? 7.276 30.672 16.676 1.00 15.77 186 PRO A N 1
ATOM 1491 C CA . PRO A 1 206 ? 6.436 31.773 16.251 1.00 19.24 186 PRO A CA 1
ATOM 1492 C C . PRO A 1 206 ? 7.173 32.825 15.465 1.00 19.68 186 PRO A C 1
ATOM 1493 O O . PRO A 1 206 ? 6.515 33.679 14.803 1.00 19.73 186 PRO A O 1
ATOM 1497 N N . ASP A 1 207 ? 8.502 32.846 15.560 1.00 17.34 187 ASP A N 1
ATOM 1498 C CA . ASP A 1 207 ? 9.277 34.027 15.206 1.00 19.25 187 ASP A CA 1
ATOM 1499 C C . ASP A 1 207 ? 10.607 33.770 14.468 1.00 19.75 187 ASP A C 1
ATOM 1500 O O . ASP A 1 207 ? 11.360 34.710 14.178 1.00 20.20 187 ASP A O 1
ATOM 1505 N N . MET A 1 208 ? 10.949 32.508 14.196 1.00 16.95 188 MET A N 1
ATOM 1506 C CA . MET A 1 208 ? 12.262 32.140 13.626 1.00 19.51 188 MET A CA 1
ATOM 1507 C C . MET A 1 208 ? 13.417 32.446 14.537 1.00 19.71 188 MET A C 1
ATOM 1508 O O . MET A 1 208 ? 14.523 32.759 14.099 1.00 19.61 188 MET A O 1
ATOM 1513 N N . GLU A 1 209 ? 13.147 32.496 15.823 1.00 17.60 189 GLU A N 1
ATOM 1514 C CA . GLU A 1 209 ? 14.192 32.783 16.824 1.00 18.52 189 GLU A CA 1
ATOM 1515 C C . GLU A 1 209 ? 14.082 31.760 17.971 1.00 17.94 189 GLU A C 1
ATOM 1516 O O . GLU A 1 209 ? 15.051 31.088 18.293 1.00 19.37 189 GLU A O 1
ATOM 1522 N N . PHE A 1 210 ? 12.894 31.611 18.546 1.00 16.54 190 PHE A N 1
ATOM 1523 C CA . PHE A 1 210 ? 12.644 30.679 19.626 1.00 16.67 190 PHE A CA 1
ATOM 1524 C C . PHE A 1 210 ? 11.831 29.476 19.151 1.00 17.30 190 PHE A C 1
ATOM 1525 O O . PHE A 1 210 ? 10.878 29.629 18.395 1.00 16.40 190 PHE A O 1
ATOM 1533 N N . TRP A 1 211 ? 12.286 28.273 19.552 1.00 14.86 191 TRP A N 1
ATOM 1534 C CA . TRP A 1 211 ? 11.763 27.003 19.038 1.00 15.48 191 TRP A CA 1
ATOM 1535 C C . TRP A 1 211 ? 11.275 26.149 20.137 1.00 15.26 191 TRP A C 1
ATOM 1536 O O . TRP A 1 211 ? 11.818 26.188 21.258 1.00 15.40 191 TRP A O 1
ATOM 1547 N N . GLY A 1 212 ? 10.293 25.357 19.854 1.00 15.38 192 GLY A N 1
ATOM 1548 C CA . GLY A 1 212 ? 9.692 24.550 20.894 1.00 15.46 192 GLY A CA 1
ATOM 1549 C C . GLY A 1 212 ? 8.547 23.659 20.406 1.00 16.59 192 GLY A C 1
ATOM 1550 O O . GLY A 1 212 ? 8.349 23.457 19.184 1.00 16.87 192 GLY A O 1
ATOM 1551 N N . ARG A 1 213 ? 7.763 23.149 21.364 1.00 16.56 193 ARG A N 1
ATOM 1552 C CA . ARG A 1 213 ? 6.664 22.194 21.061 1.00 18.04 193 ARG A CA 1
ATOM 1553 C C . ARG A 1 213 ? 7.229 21.015 20.232 1.00 16.97 193 ARG A C 1
ATOM 1554 O O . ARG A 1 213 ? 6.712 20.645 19.149 1.00 16.98 193 ARG A O 1
ATOM 1562 N N . HIS A 1 214 ? 8.355 20.480 20.701 1.00 16.61 194 HIS A N 1
ATOM 1563 C CA . HIS A 1 214 ? 9.010 19.353 20.062 1.00 15.48 194 HIS A CA 1
ATOM 1564 C C . HIS A 1 214 ? 8.170 18.117 20.161 1.00 16.64 194 HIS A C 1
ATOM 1565 O O . HIS A 1 214 ? 7.683 17.747 21.223 1.00 15.44 194 HIS A O 1
ATOM 1572 N N . ARG A 1 215 ? 7.995 17.478 19.014 1.00 15.33 195 ARG A N 1
ATOM 1573 C CA . ARG A 1 215 ? 7.286 16.207 18.889 1.00 15.76 195 ARG A CA 1
ATOM 1574 C C . ARG A 1 215 ? 8.080 15.132 18.099 1.00 15.70 195 ARG A C 1
ATOM 1575 O O . ARG A 1 215 ? 8.611 15.426 17.106 1.00 15.80 195 ARG A O 1
ATOM 1583 N N . HIS A 1 216 ? 8.115 13.901 18.584 1.00 13.98 196 HIS A N 1
ATOM 1584 C CA . HIS A 1 216 ? 8.732 12.864 17.886 1.00 14.17 196 HIS A CA 1
ATOM 1585 C C . HIS A 1 216 ? 7.891 12.476 16.660 1.00 14.51 196 HIS A C 1
ATOM 1586 O O . HIS A 1 216 ? 6.649 12.318 16.757 1.00 16.26 196 HIS A O 1
ATOM 1593 N N . VAL A 1 217 ? 8.545 12.328 15.507 1.00 14.78 197 VAL A N 1
ATOM 1594 C CA . VAL A 1 217 ? 7.857 11.953 14.276 1.00 14.43 197 VAL A CA 1
ATOM 1595 C C . VAL A 1 217 ? 7.954 10.443 14.036 1.00 16.19 197 VAL A C 1
ATOM 1596 O O . VAL A 1 217 ? 6.909 9.706 14.034 1.00 15.98 197 VAL A O 1
ATOM 1600 N N . MET A 1 218 ? 9.179 9.966 13.881 1.00 15.93 198 MET A N 1
ATOM 1601 C CA . MET A 1 218 ? 9.398 8.522 13.719 1.00 17.17 198 MET A CA 1
ATOM 1602 C C . MET A 1 218 ? 10.755 8.080 14.047 1.00 15.78 198 MET A C 1
ATOM 1603 O O . MET A 1 218 ? 11.712 8.875 14.096 1.00 15.52 198 MET A O 1
ATOM 1608 N N . SER A 1 219 ? 10.828 6.780 14.341 1.00 15.42 199 SER A N 1
ATOM 1609 C CA . SER A 1 219 ? 12.072 6.082 14.659 1.00 16.29 199 SER A CA 1
ATOM 1610 C C . SER A 1 219 ? 12.453 5.164 13.516 1.00 15.22 199 SER A C 1
ATOM 1611 O O . SER A 1 219 ? 11.647 4.858 12.636 1.00 15.19 199 SER A O 1
ATOM 1614 N N . PRO A 1 220 ? 13.726 4.740 13.488 1.00 14.86 200 PRO A N 1
ATOM 1615 C CA . PRO A 1 220 ? 14.057 3.675 12.549 1.00 14.71 200 PRO A CA 1
ATOM 1616 C C . PRO A 1 220 ? 13.097 2.476 12.742 1.00 14.84 200 PRO A C 1
ATOM 1617 O O . PRO A 1 220 ? 12.666 2.156 13.852 1.00 14.63 200 PRO A O 1
ATOM 1621 N N . ALA A 1 221 ? 12.842 1.806 11.644 1.00 15.31 201 ALA A N 1
ATOM 1622 C CA . ALA A 1 221 ? 11.996 0.579 11.661 1.00 16.27 201 ALA A CA 1
ATOM 1623 C C . ALA A 1 221 ? 12.782 -0.564 12.244 1.00 16.79 201 ALA A C 1
ATOM 1624 O O . ALA A 1 221 ? 14.032 -0.573 12.324 1.00 15.84 201 ALA A O 1
ATOM 1626 N N . ALA A 1 222 ? 12.075 -1.610 12.655 1.00 16.99 202 ALA A N 1
ATOM 1627 C CA . ALA A 1 222 ? 12.768 -2.841 13.078 1.00 17.58 202 ALA A CA 1
ATOM 1628 C C . ALA A 1 222 ? 13.432 -3.523 11.851 1.00 16.76 202 ALA A C 1
ATOM 1629 O O . ALA A 1 222 ? 12.897 -3.490 10.747 1.00 16.15 202 ALA A O 1
ATOM 1631 N N . PHE A 1 223 ? 14.571 -4.137 12.122 1.00 17.75 203 PHE A N 1
ATOM 1632 C CA . PHE A 1 223 ? 15.368 -4.812 11.106 1.00 19.48 203 PHE A CA 1
ATOM 1633 C C . PHE A 1 223 ? 14.518 -5.825 10.328 1.00 17.14 203 PHE A C 1
ATOM 1634 O O . PHE A 1 223 ? 14.574 -5.951 9.112 1.00 16.30 203 PHE A O 1
ATOM 1642 N N . GLU A 1 224 ? 13.668 -6.547 11.052 1.00 17.48 204 GLU A N 1
ATOM 1643 C CA . GLU A 1 224 ? 12.823 -7.577 10.437 1.00 18.79 204 GLU A CA 1
ATOM 1644 C C . GLU A 1 224 ? 11.723 -7.033 9.512 1.00 18.83 204 GLU A C 1
ATOM 1645 O O . GLU A 1 224 ? 11.225 -7.746 8.640 1.00 18.11 204 GLU A O 1
ATOM 1651 N N . VAL A 1 225 ? 11.351 -5.774 9.714 1.00 16.34 205 VAL A N 1
ATOM 1652 C CA . VAL A 1 225 ? 10.282 -5.122 8.981 1.00 16.81 205 VAL A CA 1
ATOM 1653 C C . VAL A 1 225 ? 10.755 -4.362 7.730 1.00 16.63 205 VAL A C 1
ATOM 1654 O O . VAL A 1 225 ? 10.228 -4.480 6.655 1.00 17.49 205 VAL A O 1
ATOM 1658 N N . SER A 1 226 ? 11.781 -3.568 7.916 1.00 16.77 206 SER A N 1
ATOM 1659 C CA . SER A 1 226 ? 12.284 -2.753 6.860 1.00 16.16 206 SER A CA 1
ATOM 1660 C C . SER A 1 226 ? 13.733 -2.345 7.144 1.00 16.51 206 SER A C 1
ATOM 1661 O O . SER A 1 226 ? 13.947 -1.299 7.760 1.00 16.37 206 SER A O 1
ATOM 1664 N N . ALA A 1 227 ? 14.718 -3.133 6.705 1.00 16.20 207 ALA A N 1
ATOM 1665 C CA . ALA A 1 227 ? 16.073 -2.984 7.151 1.00 15.46 207 ALA A CA 1
ATOM 1666 C C . ALA A 1 227 ? 16.806 -1.826 6.473 1.00 15.06 207 ALA A C 1
ATOM 1667 O O . ALA A 1 227 ? 17.800 -1.391 7.002 1.00 14.84 207 ALA A O 1
ATOM 1669 N N . TRP A 1 228 ? 16.317 -1.343 5.344 1.00 15.35 208 TRP A N 1
ATOM 1670 C CA . TRP A 1 228 ? 16.970 -0.154 4.695 1.00 14.15 208 TRP A CA 1
ATOM 1671 C C . TRP A 1 228 ? 16.863 1.073 5.602 1.00 14.75 208 TRP A C 1
ATOM 1672 O O . TRP A 1 228 ? 17.619 2.052 5.409 1.00 13.60 208 TRP A O 1
ATOM 1683 N N . GLN A 1 229 ? 15.981 1.048 6.610 1.00 13.95 209 GLN A N 1
ATOM 1684 C CA . GLN A 1 229 ? 15.741 2.212 7.480 1.00 13.42 209 GLN A CA 1
ATOM 1685 C C . GLN A 1 229 ? 15.734 1.801 8.947 1.00 15.10 209 GLN A C 1
ATOM 1686 O O . GLN A 1 229 ? 15.005 2.385 9.730 1.00 14.56 209 GLN A O 1
ATOM 1692 N N . CYS A 1 230 ? 16.572 0.803 9.281 1.00 14.00 210 CYS A N 1
ATOM 1693 C CA . CYS A 1 230 ? 16.632 0.311 10.620 1.00 14.51 210 CYS A CA 1
ATOM 1694 C C . CYS A 1 230 ? 17.681 0.836 11.542 1.00 14.68 210 CYS A C 1
ATOM 1695 O O . CYS A 1 230 ? 17.599 0.594 12.771 1.00 15.72 210 CYS A O 1
ATOM 1698 N N . THR A 1 231 ? 18.673 1.544 11.054 1.00 13.45 211 THR A N 1
ATOM 1699 C CA . THR A 1 231 ? 19.781 2.061 11.889 1.00 13.89 211 THR A CA 1
ATOM 1700 C C . THR A 1 231 ? 19.442 3.534 12.322 1.00 14.02 211 THR A C 1
ATOM 1701 O O . THR A 1 231 ? 19.443 3.873 13.489 1.00 15.09 211 THR A O 1
ATOM 1705 N N . LYS A 1 232 ? 19.139 4.327 11.304 1.00 13.78 212 LYS A N 1
ATOM 1706 C CA . LYS A 1 232 ? 18.786 5.746 11.508 1.00 13.15 212 LYS A CA 1
ATOM 1707 C C . LYS A 1 232 ? 18.063 6.227 10.291 1.00 13.05 212 LYS A C 1
ATOM 1708 O O . LYS A 1 232 ? 18.179 5.609 9.224 1.00 13.04 212 LYS A O 1
ATOM 1714 N N . ILE A 1 233 ? 17.386 7.337 10.459 1.00 12.11 213 ILE A N 1
ATOM 1715 C CA . ILE A 1 233 ? 16.621 7.971 9.425 1.00 11.67 213 ILE A CA 1
ATOM 1716 C C . ILE A 1 233 ? 16.821 9.491 9.520 1.00 11.84 213 ILE A C 1
ATOM 1717 O O . ILE A 1 233 ? 17.187 10.000 10.581 1.00 12.86 213 ILE A O 1
ATOM 1722 N N . GLY A 1 234 ? 16.578 10.204 8.438 1.00 11.98 214 GLY A N 1
ATOM 1723 C CA . GLY A 1 234 ? 16.642 11.688 8.471 1.00 12.25 214 GLY A CA 1
ATOM 1724 C C . GLY A 1 234 ? 15.866 12.258 7.329 1.00 14.11 214 GLY A C 1
ATOM 1725 O O . GLY A 1 234 ? 15.838 11.703 6.265 1.00 13.37 214 GLY A O 1
ATOM 1726 N N . ALA A 1 235 ? 15.217 13.422 7.558 1.00 13.78 215 ALA A N 1
ATOM 1727 C CA . ALA A 1 235 ? 14.475 14.067 6.466 1.00 14.73 215 ALA A CA 1
ATOM 1728 C C . ALA A 1 235 ? 15.397 14.529 5.348 1.00 14.82 215 ALA A C 1
ATOM 1729 O O . ALA A 1 235 ? 16.560 14.938 5.514 1.00 16.79 215 ALA A O 1
ATOM 1731 N N . GLY A 1 236 ? 14.835 14.469 4.159 1.00 15.11 216 GLY A N 1
ATOM 1732 C CA . GLY A 1 236 ? 15.525 14.871 2.924 1.00 15.20 216 GLY A CA 1
ATOM 1733 C C . GLY A 1 236 ? 15.016 16.186 2.363 1.00 14.51 216 GLY A C 1
ATOM 1734 O O . GLY A 1 236 ? 15.146 17.247 2.953 1.00 16.46 216 GLY A O 1
ATOM 1735 N N . PRO A 1 237 ? 14.406 16.142 1.186 1.00 14.51 217 PRO A N 1
ATOM 1736 C CA . PRO A 1 237 ? 13.836 17.349 0.595 1.00 14.87 217 PRO A CA 1
ATOM 1737 C C . PRO A 1 237 ? 12.745 17.994 1.439 1.00 15.04 217 PRO A C 1
ATOM 1738 O O . PRO A 1 237 ? 12.185 17.399 2.398 1.00 14.95 217 PRO A O 1
ATOM 1742 N N . ILE A 1 238 ? 12.453 19.265 1.114 1.00 14.82 218 ILE A N 1
ATOM 1743 C CA . ILE A 1 238 ? 11.419 19.961 1.783 1.00 14.89 218 ILE A CA 1
ATOM 1744 C C . ILE A 1 238 ? 10.060 19.189 1.642 1.00 14.67 218 ILE A C 1
ATOM 1745 O O . ILE A 1 238 ? 9.763 18.665 0.569 1.00 14.12 218 ILE A O 1
ATOM 1750 N N . PRO A 1 239 ? 9.298 19.080 2.730 1.00 14.92 219 PRO A N 1
ATOM 1751 C CA . PRO A 1 239 ? 7.998 18.396 2.646 1.00 15.24 219 PRO A CA 1
ATOM 1752 C C . PRO A 1 239 ? 7.128 18.964 1.527 1.00 17.50 219 PRO A C 1
ATOM 1753 O O . PRO A 1 239 ? 7.136 20.174 1.276 1.00 17.45 219 PRO A O 1
ATOM 1757 N N . VAL A 1 240 ? 6.407 18.077 0.813 1.00 16.31 220 VAL A N 1
ATOM 1758 C CA . VAL A 1 240 ? 5.597 18.399 -0.351 1.00 17.15 220 VAL A CA 1
ATOM 1759 C C . VAL A 1 240 ? 4.112 18.266 0.042 1.00 16.41 220 VAL A C 1
ATOM 1760 O O . VAL A 1 240 ? 3.622 17.188 0.478 1.00 15.72 220 VAL A O 1
ATOM 1764 N N . GLU A 1 241 ? 3.357 19.382 -0.035 1.00 16.98 221 GLU A N 1
ATOM 1765 C CA . GLU A 1 241 ? 1.983 19.307 0.389 1.00 17.39 221 GLU A CA 1
ATOM 1766 C C . GLU A 1 241 ? 1.115 18.549 -0.644 1.00 17.72 221 GLU A C 1
ATOM 1767 O O . GLU A 1 241 ? 1.247 18.788 -1.863 1.00 19.23 221 GLU A O 1
ATOM 1773 N N . THR A 1 242 ? 0.282 17.626 -0.156 1.00 19.74 222 THR A N 1
ATOM 1774 C CA . THR A 1 242 ? -0.770 16.901 -0.961 1.00 21.87 222 THR A CA 1
ATOM 1775 C C . THR A 1 242 ? -2.090 17.046 -0.209 1.00 22.36 222 THR A C 1
ATOM 1776 O O . THR A 1 242 ? -2.126 17.480 0.949 1.00 22.45 222 THR A O 1
ATOM 1780 N N . PRO A 1 243 ? -3.213 16.749 -0.850 1.00 26.28 223 PRO A N 1
ATOM 1781 C CA . PRO A 1 243 ? -4.512 16.949 -0.168 1.00 28.23 223 PRO A CA 1
ATOM 1782 C C . PRO A 1 243 ? -4.711 16.108 1.114 1.00 27.78 223 PRO A C 1
ATOM 1783 O O . PRO A 1 243 ? -5.467 16.509 2.023 1.00 32.90 223 PRO A O 1
ATOM 1787 N N . GLU A 1 244 ? -4.025 14.991 1.200 1.00 24.27 224 GLU A N 1
ATOM 1788 C CA . GLU A 1 244 ? -4.128 14.115 2.379 1.00 23.84 224 GLU A CA 1
ATOM 1789 C C . GLU A 1 244 ? -2.996 14.258 3.409 1.00 25.14 224 GLU A C 1
ATOM 1790 O O . GLU A 1 244 ? -3.013 13.542 4.457 1.00 25.37 224 GLU A O 1
ATOM 1796 N N . GLY A 1 245 ? -2.004 15.112 3.122 1.00 22.62 225 GLY A N 1
ATOM 1797 C CA . GLY A 1 245 ? -0.918 15.222 4.066 1.00 21.51 225 GLY A CA 1
ATOM 1798 C C . GLY A 1 245 ? 0.378 15.670 3.384 1.00 20.84 225 GLY A C 1
ATOM 1799 O O . GLY A 1 245 ? 0.402 15.970 2.185 1.00 22.53 225 GLY A O 1
ATOM 1800 N N . TRP A 1 246 ? 1.442 15.641 4.157 1.00 17.67 226 TRP A N 1
ATOM 1801 C CA . TRP A 1 246 ? 2.727 16.024 3.655 1.00 16.75 226 TRP A CA 1
ATOM 1802 C C . TRP A 1 246 ? 3.471 14.781 3.159 1.00 18.51 226 TRP A C 1
ATOM 1803 O O . TRP A 1 246 ? 3.700 13.860 3.945 1.00 18.05 226 TRP A O 1
ATOM 1814 N N . LEU A 1 247 ? 3.927 14.814 1.916 1.00 16.26 227 LEU A N 1
ATOM 1815 C CA . LEU A 1 247 ? 4.837 13.816 1.446 1.00 16.39 227 LEU A CA 1
ATOM 1816 C C . LEU A 1 247 ? 6.280 14.120 1.909 1.00 16.72 227 LEU A C 1
ATOM 1817 O O . LEU A 1 247 ? 6.859 15.174 1.554 1.00 17.69 227 LEU A O 1
ATOM 1822 N N . LEU A 1 248 ? 6.782 13.215 2.734 1.00 15.65 228 LEU A N 1
ATOM 1823 C CA . LEU A 1 248 ? 8.150 13.300 3.218 1.00 15.91 228 LEU A CA 1
ATOM 1824 C C . LEU A 1 248 ? 9.022 12.268 2.515 1.00 15.67 228 LEU A C 1
ATOM 1825 O O . LEU A 1 248 ? 8.759 11.073 2.611 1.00 16.40 228 LEU A O 1
ATOM 1830 N N . ILE A 1 249 ? 10.060 12.732 1.841 1.00 14.18 229 ILE A N 1
ATOM 1831 C CA A ILE A 1 249 ? 11.082 11.856 1.292 0.50 15.16 229 ILE A CA 1
ATOM 1832 C CA B ILE A 1 249 ? 11.097 11.880 1.262 0.50 14.76 229 ILE A CA 1
ATOM 1833 C C . ILE A 1 249 ? 12.250 11.946 2.268 1.00 14.59 229 ILE A C 1
ATOM 1834 O O . ILE A 1 249 ? 12.686 13.027 2.636 1.00 14.22 229 ILE A O 1
ATOM 1843 N N . TYR A 1 250 ? 12.722 10.794 2.751 1.00 13.50 230 TYR A N 1
ATOM 1844 C CA . TYR A 1 250 ? 13.651 10.720 3.847 1.00 13.30 230 TYR A CA 1
ATOM 1845 C C . TYR A 1 250 ? 14.653 9.567 3.593 1.00 12.91 230 TYR A C 1
ATOM 1846 O O . TYR A 1 250 ? 14.310 8.555 2.877 1.00 12.91 230 TYR A O 1
ATOM 1855 N N . HIS A 1 251 ? 15.888 9.743 4.042 1.00 12.36 231 HIS A N 1
ATOM 1856 C CA . HIS A 1 251 ? 16.881 8.666 3.990 1.00 12.66 231 HIS A CA 1
ATOM 1857 C C . HIS A 1 251 ? 16.776 7.728 5.170 1.00 12.19 231 HIS A C 1
ATOM 1858 O O . HIS A 1 251 ? 16.323 8.100 6.258 1.00 12.15 231 HIS A O 1
ATOM 1865 N N . GLY A 1 252 ? 17.238 6.497 4.921 1.00 12.70 232 GLY A N 1
ATOM 1866 C CA . GLY A 1 252 ? 17.354 5.496 5.910 1.00 12.31 232 GLY A CA 1
ATOM 1867 C C . GLY A 1 252 ? 18.657 4.750 5.750 1.00 12.63 232 GLY A C 1
ATOM 1868 O O . GLY A 1 252 ? 19.179 4.623 4.635 1.00 13.35 232 GLY A O 1
ATOM 1869 N N . VAL A 1 253 ? 19.198 4.291 6.861 1.00 11.97 233 VAL A N 1
ATOM 1870 C CA . VAL A 1 253 ? 20.418 3.587 6.848 1.00 13.00 233 VAL A CA 1
ATOM 1871 C C . VAL A 1 253 ? 20.248 2.153 7.308 1.00 13.52 233 VAL A C 1
ATOM 1872 O O . VAL A 1 253 ? 19.601 1.891 8.334 1.00 14.45 233 VAL A O 1
ATOM 1876 N N . LEU A 1 254 ? 20.963 1.282 6.619 1.00 14.40 234 LEU A N 1
ATOM 1877 C CA . LEU A 1 254 ? 21.161 -0.158 6.947 1.00 15.86 234 LEU A CA 1
ATOM 1878 C C . LEU A 1 254 ? 22.640 -0.301 7.342 1.00 16.69 234 LEU A C 1
ATOM 1879 O O . LEU A 1 254 ? 23.524 0.145 6.648 1.00 14.11 234 LEU A O 1
ATOM 1884 N N . HIS A 1 255 ? 22.902 -0.962 8.464 1.00 17.53 235 HIS A N 1
ATOM 1885 C CA . HIS A 1 255 ? 24.294 -1.158 8.942 1.00 19.15 235 HIS A CA 1
ATOM 1886 C C . HIS A 1 255 ? 24.753 -2.555 8.535 1.00 18.18 235 HIS A C 1
ATOM 1887 O O . HIS A 1 255 ? 24.289 -3.599 9.077 1.00 18.51 235 HIS A O 1
ATOM 1894 N N . SER A 1 256 ? 25.574 -2.649 7.495 1.00 17.07 236 SER A N 1
ATOM 1895 C CA . SER A 1 256 ? 26.080 -3.940 7.075 1.00 18.82 236 SER A CA 1
ATOM 1896 C C . SER A 1 256 ? 27.413 -4.191 7.731 1.00 21.54 236 SER A C 1
ATOM 1897 O O . SER A 1 256 ? 27.968 -3.265 8.362 1.00 21.40 236 SER A O 1
ATOM 1900 N N . CYS A 1 257 ? 28.003 -5.361 7.506 1.00 19.11 237 CYS A N 1
ATOM 1901 C CA . CYS A 1 257 ? 29.263 -5.590 8.109 1.00 20.32 237 CYS A CA 1
ATOM 1902 C C . CYS A 1 257 ? 30.328 -4.620 7.575 1.00 20.22 237 CYS A C 1
ATOM 1903 O O . CYS A 1 257 ? 31.363 -4.435 8.268 1.00 25.96 237 CYS A O 1
ATOM 1906 N N . ASN A 1 258 ? 30.145 -4.057 6.381 1.00 18.35 238 ASN A N 1
ATOM 1907 C CA . ASN A 1 258 ? 31.124 -3.255 5.688 1.00 19.34 238 ASN A CA 1
ATOM 1908 C C . ASN A 1 258 ? 30.713 -1.783 5.583 1.00 21.53 238 ASN A C 1
ATOM 1909 O O . ASN A 1 258 ? 31.321 -1.029 4.885 1.00 25.72 238 ASN A O 1
ATOM 1914 N N . GLY A 1 259 ? 29.687 -1.393 6.294 1.00 22.31 239 GLY A N 1
ATOM 1915 C CA . GLY A 1 259 ? 29.417 0.046 6.383 1.00 23.47 239 GLY A CA 1
ATOM 1916 C C . GLY A 1 259 ? 27.934 0.337 6.371 1.00 22.57 239 GLY A C 1
ATOM 1917 O O . GLY A 1 259 ? 27.075 -0.540 6.459 1.00 24.32 239 GLY A O 1
ATOM 1918 N N . TYR A 1 260 ? 27.666 1.586 6.353 1.00 17.00 240 TYR A N 1
ATOM 1919 C CA . TYR A 1 260 ? 26.293 2.037 6.235 1.00 17.52 240 TYR A CA 1
ATOM 1920 C C . TYR A 1 260 ? 25.911 2.043 4.746 1.00 17.33 240 TYR A C 1
ATOM 1921 O O . TYR A 1 260 ? 26.767 2.366 3.874 1.00 23.14 240 TYR A O 1
ATOM 1930 N N . VAL A 1 261 ? 24.677 1.701 4.468 1.00 14.27 241 VAL A N 1
ATOM 1931 C CA . VAL A 1 261 ? 24.138 1.848 3.141 1.00 14.18 241 VAL A CA 1
ATOM 1932 C C . VAL A 1 261 ? 22.983 2.846 3.291 1.00 13.53 241 VAL A C 1
ATOM 1933 O O . VAL A 1 261 ? 22.091 2.608 4.133 1.00 13.04 241 VAL A O 1
ATOM 1937 N N . TYR A 1 262 ? 22.979 3.937 2.506 1.00 11.99 242 TYR A N 1
ATOM 1938 C CA . TYR A 1 262 ? 21.936 4.942 2.571 1.00 11.78 242 TYR A CA 1
ATOM 1939 C C . TYR A 1 262 ? 20.989 4.791 1.404 1.00 12.65 242 TYR A C 1
ATOM 1940 O O . TYR A 1 262 ? 21.428 4.898 0.230 1.00 13.08 242 TYR A O 1
ATOM 1949 N N . SER A 1 263 ? 19.724 4.529 1.703 1.00 12.69 243 SER A N 1
ATOM 1950 C CA . SER A 1 263 ? 18.668 4.425 0.741 1.00 12.50 243 SER A CA 1
ATOM 1951 C C . SER A 1 263 ? 17.642 5.493 1.054 1.00 12.92 243 SER A C 1
ATOM 1952 O O . SER A 1 263 ? 17.771 6.171 2.082 1.00 12.94 243 SER A O 1
ATOM 1955 N N . PHE A 1 264 ? 16.682 5.748 0.198 1.00 13.07 244 PHE A N 1
ATOM 1956 C CA . PHE A 1 264 ? 15.597 6.628 0.579 1.00 12.90 244 PHE A CA 1
ATOM 1957 C C . PHE A 1 264 ? 14.219 6.152 0.186 1.00 13.57 244 PHE A C 1
ATOM 1958 O O . PHE A 1 264 ? 14.062 5.353 -0.733 1.00 13.00 244 PHE A O 1
ATOM 1966 N N . GLY A 1 265 ? 13.250 6.662 0.901 1.00 13.83 245 GLY A N 1
ATOM 1967 C CA . GLY A 1 265 ? 11.871 6.280 0.835 1.00 13.68 245 GLY A CA 1
ATOM 1968 C C . GLY A 1 265 ? 10.914 7.438 1.169 1.00 14.41 245 GLY A C 1
ATOM 1969 O O . GLY A 1 265 ? 11.270 8.627 1.100 1.00 14.72 245 GLY A O 1
ATOM 1970 N N . SER A 1 266 ? 9.644 7.093 1.352 1.00 14.16 246 SER A N 1
ATOM 1971 C CA . SER A 1 266 ? 8.553 8.050 1.453 1.00 14.13 246 SER A CA 1
ATOM 1972 C C . SER A 1 266 ? 7.599 7.724 2.639 1.00 14.98 246 SER A C 1
ATOM 1973 O O . SER A 1 266 ? 7.322 6.553 2.962 1.00 16.49 246 SER A O 1
ATOM 1976 N N . ALA A 1 267 ? 7.087 8.811 3.222 1.00 15.69 247 ALA A N 1
ATOM 1977 C CA . ALA A 1 267 ? 6.062 8.777 4.210 1.00 15.18 247 ALA A CA 1
ATOM 1978 C C . ALA A 1 267 ? 5.060 9.874 3.963 1.00 14.43 247 ALA A C 1
ATOM 1979 O O . ALA A 1 267 ? 5.352 10.848 3.232 1.00 16.41 247 ALA A O 1
ATOM 1981 N N . LEU A 1 268 ? 3.883 9.704 4.566 1.00 15.17 248 LEU A N 1
ATOM 1982 C CA . LEU A 1 268 ? 2.811 10.684 4.521 1.00 15.81 248 LEU A CA 1
ATOM 1983 C C . LEU A 1 268 ? 2.497 11.122 5.928 1.00 16.17 248 LEU A C 1
ATOM 1984 O O . LEU A 1 268 ? 2.145 10.295 6.799 1.00 16.05 248 LEU A O 1
ATOM 1989 N N . LEU A 1 269 ? 2.638 12.424 6.174 1.00 16.57 249 LEU A N 1
ATOM 1990 C CA . LEU A 1 269 ? 2.396 13.023 7.494 1.00 16.37 249 LEU A CA 1
ATOM 1991 C C . LEU A 1 269 ? 1.033 13.740 7.529 1.00 17.67 249 LEU A C 1
ATOM 1992 O O . LEU A 1 269 ? 0.646 14.334 6.578 1.00 17.97 249 LEU A O 1
ATOM 1997 N N . ASP A 1 270 ? 0.430 13.754 8.706 1.00 17.27 250 ASP A N 1
ATOM 1998 C CA . ASP A 1 270 ? -0.813 14.540 8.945 1.00 18.08 250 ASP A CA 1
ATOM 1999 C C . ASP A 1 270 ? -0.589 16.010 8.589 1.00 19.11 250 ASP A C 1
ATOM 2000 O O . ASP A 1 270 ? 0.452 16.596 8.896 1.00 20.24 250 ASP A O 1
ATOM 2005 N N A LEU A 1 271 ? -1.560 16.608 7.905 0.50 19.90 251 LEU A N 1
ATOM 2006 N N B LEU A 1 271 ? -1.557 16.611 7.912 0.50 19.21 251 LEU A N 1
ATOM 2007 C CA A LEU A 1 271 ? -1.408 18.012 7.451 0.50 21.67 251 LEU A CA 1
ATOM 2008 C CA B LEU A 1 271 ? -1.360 17.995 7.439 0.50 20.43 251 LEU A CA 1
ATOM 2009 C C A LEU A 1 271 ? -1.214 19.026 8.559 0.50 22.60 251 LEU A C 1
ATOM 2010 C C B LEU A 1 271 ? -1.216 19.030 8.552 0.50 21.90 251 LEU A C 1
ATOM 2011 O O A LEU A 1 271 ? -0.391 19.928 8.435 0.50 20.86 251 LEU A O 1
ATOM 2012 O O B LEU A 1 271 ? -0.404 19.942 8.433 0.50 20.38 251 LEU A O 1
ATOM 2021 N N . ASP A 1 272 ? -2.000 18.875 9.631 1.00 22.12 252 ASP A N 1
ATOM 2022 C CA . ASP A 1 272 ? -2.090 19.835 10.723 1.00 22.30 252 ASP A CA 1
ATOM 2023 C C . ASP A 1 272 ? -1.184 19.566 11.855 1.00 21.47 252 ASP A C 1
ATOM 2024 O O . ASP A 1 272 ? -0.788 20.506 12.523 1.00 22.08 252 ASP A O 1
ATOM 2029 N N . GLU A 1 273 ? -0.791 18.295 12.090 1.00 19.31 253 GLU A N 1
ATOM 2030 C CA . GLU A 1 273 ? 0.061 17.899 13.154 1.00 19.53 253 GLU A CA 1
ATOM 2031 C C . GLU A 1 273 ? 1.071 16.928 12.532 1.00 19.18 253 GLU A C 1
ATOM 2032 O O . GLU A 1 273 ? 0.915 15.699 12.602 1.00 17.75 253 GLU A O 1
ATOM 2038 N N . PRO A 1 274 ? 2.071 17.487 11.843 1.00 17.91 254 PRO A N 1
ATOM 2039 C CA . PRO A 1 274 ? 2.964 16.629 10.988 1.00 18.03 254 PRO A CA 1
ATOM 2040 C C . PRO A 1 274 ? 3.834 15.644 11.670 1.00 18.91 254 PRO A C 1
ATOM 2041 O O . PRO A 1 274 ? 4.418 14.749 10.993 1.00 19.62 254 PRO A O 1
ATOM 2045 N N . TRP A 1 275 ? 3.889 15.626 13.003 1.00 18.83 255 TRP A N 1
ATOM 2046 C CA . TRP A 1 275 ? 4.503 14.522 13.681 1.00 18.22 255 TRP A CA 1
ATOM 2047 C C . TRP A 1 275 ? 3.685 13.254 13.681 1.00 19.45 255 TRP A C 1
ATOM 2048 O O . TRP A 1 275 ? 4.190 12.188 14.091 1.00 20.17 255 TRP A O 1
ATOM 2059 N N . LYS A 1 276 ? 2.419 13.311 13.270 1.00 17.45 256 LYS A N 1
ATOM 2060 C CA . LYS A 1 276 ? 1.554 12.122 13.243 1.00 17.23 256 LYS A CA 1
ATOM 2061 C C . LYS A 1 276 ? 1.737 11.522 11.848 1.00 17.73 256 LYS A C 1
ATOM 2062 O O . LYS A 1 276 ? 1.354 12.126 10.846 1.00 20.64 256 LYS A O 1
ATOM 2068 N N . VAL A 1 277 ? 2.364 10.359 11.797 1.00 17.08 257 VAL A N 1
ATOM 2069 C CA . VAL A 1 277 ? 2.652 9.682 10.550 1.00 16.33 257 VAL A CA 1
ATOM 2070 C C . VAL A 1 277 ? 1.451 8.829 10.147 1.00 17.05 257 VAL A C 1
ATOM 2071 O O . VAL A 1 277 ? 1.001 7.965 10.917 1.00 19.48 257 VAL A O 1
ATOM 2075 N N . LYS A 1 278 ? 0.988 9.022 8.929 1.00 17.28 258 LYS A N 1
ATOM 2076 C CA . LYS A 1 278 ? -0.153 8.252 8.429 1.00 17.28 258 LYS A CA 1
ATOM 2077 C C . LYS A 1 278 ? 0.258 6.962 7.688 1.00 17.05 258 LYS A C 1
ATOM 2078 O O . LYS A 1 278 ? -0.408 5.928 7.848 1.00 17.90 258 LYS A O 1
ATOM 2084 N N . PHE A 1 279 ? 1.252 7.088 6.796 1.00 15.66 259 PHE A N 1
ATOM 2085 C CA . PHE A 1 279 ? 1.765 5.937 6.027 1.00 16.60 259 PHE A CA 1
ATOM 2086 C C . PHE A 1 279 ? 3.284 6.095 5.954 1.00 16.71 259 PHE A C 1
ATOM 2087 O O . PHE A 1 279 ? 3.812 7.204 5.962 1.00 15.63 259 PHE A O 1
ATOM 2095 N N . ARG A 1 280 ? 3.976 4.968 5.890 1.00 15.26 260 ARG A N 1
ATOM 2096 C CA . ARG A 1 280 ? 5.467 4.961 5.821 1.00 16.22 260 ARG A CA 1
ATOM 2097 C C . ARG A 1 280 ? 5.880 3.754 4.951 1.00 16.37 260 ARG A C 1
ATOM 2098 O O . ARG A 1 280 ? 5.459 2.630 5.282 1.00 15.73 260 ARG A O 1
ATOM 2106 N N . SER A 1 281 ? 6.590 3.973 3.849 1.00 15.90 261 SER A N 1
ATOM 2107 C CA . SER A 1 281 ? 6.910 2.887 2.940 1.00 16.79 261 SER A CA 1
ATOM 2108 C C . SER A 1 281 ? 7.778 1.794 3.581 1.00 16.08 261 SER A C 1
ATOM 2109 O O . SER A 1 281 ? 8.758 2.085 4.302 1.00 16.53 261 SER A O 1
ATOM 2112 N N . GLY A 1 282 ? 7.414 0.552 3.337 1.00 15.92 262 GLY A N 1
ATOM 2113 C CA . GLY A 1 282 ? 8.280 -0.595 3.702 1.00 14.90 262 GLY A CA 1
ATOM 2114 C C . GLY A 1 282 ? 9.479 -0.695 2.747 1.00 14.34 262 GLY A C 1
ATOM 2115 O O . GLY A 1 282 ? 10.633 -0.760 3.187 1.00 15.34 262 GLY A O 1
ATOM 2116 N N . PRO A 1 283 ? 9.216 -0.694 1.441 1.00 14.65 263 PRO A N 1
ATOM 2117 C CA . PRO A 1 283 ? 10.268 -0.703 0.448 1.00 14.62 263 PRO A CA 1
ATOM 2118 C C . PRO A 1 283 ? 10.906 0.693 0.321 1.00 14.54 263 PRO A C 1
ATOM 2119 O O . PRO A 1 283 ? 10.280 1.699 0.636 1.00 15.99 263 PRO A O 1
ATOM 2123 N N . TYR A 1 284 ? 12.130 0.685 -0.166 1.00 14.35 264 TYR A N 1
ATOM 2124 C CA . TYR A 1 284 ? 12.760 1.970 -0.528 1.00 13.86 264 TYR A CA 1
ATOM 2125 C C . TYR A 1 284 ? 12.137 2.460 -1.841 1.00 14.69 264 TYR A C 1
ATOM 2126 O O . TYR A 1 284 ? 11.581 1.687 -2.620 1.00 15.56 264 TYR A O 1
ATOM 2135 N N . LEU A 1 285 ? 12.283 3.751 -2.093 1.00 14.15 265 LEU A N 1
ATOM 2136 C CA . LEU A 1 285 ? 12.153 4.285 -3.454 1.00 14.44 265 LEU A CA 1
ATOM 2137 C C . LEU A 1 285 ? 13.382 4.151 -4.327 1.00 15.23 265 LEU A C 1
ATOM 2138 O O . LEU A 1 285 ? 13.264 3.932 -5.545 1.00 15.46 265 LEU A O 1
ATOM 2143 N N . LEU A 1 286 ? 14.550 4.295 -3.719 1.00 13.84 266 LEU A N 1
ATOM 2144 C CA . LEU A 1 286 ? 15.814 4.249 -4.445 1.00 14.45 266 LEU A CA 1
ATOM 2145 C C . LEU A 1 286 ? 16.890 3.788 -3.488 1.00 13.73 266 LEU A C 1
ATOM 2146 O O . LEU A 1 286 ? 16.850 4.161 -2.257 1.00 12.53 266 LEU A O 1
ATOM 2151 N N . ALA A 1 287 ? 17.796 2.982 -3.996 1.00 13.10 267 ALA A N 1
ATOM 2152 C CA . ALA A 1 287 ? 18.920 2.475 -3.241 1.00 13.11 267 ALA A CA 1
ATOM 2153 C C . ALA A 1 287 ? 20.183 2.417 -4.107 1.00 14.07 267 ALA A C 1
ATOM 2154 O O . ALA A 1 287 ? 20.045 2.355 -5.315 1.00 13.99 267 ALA A O 1
ATOM 2156 N N . PRO A 1 288 ? 21.384 2.381 -3.512 1.00 14.68 268 PRO A N 1
ATOM 2157 C CA . PRO A 1 288 ? 22.615 2.456 -4.306 1.00 14.82 268 PRO A CA 1
ATOM 2158 C C . PRO A 1 288 ? 22.743 1.255 -5.215 1.00 15.95 268 PRO A C 1
ATOM 2159 O O . PRO A 1 288 ? 22.716 0.109 -4.740 1.00 16.77 268 PRO A O 1
ATOM 2163 N N . ARG A 1 289 ? 22.790 1.674 -6.567 1.00 15.46 269 ARG A N 1
ATOM 2164 C CA . ARG A 1 289 ? 22.866 0.593 -7.539 1.00 19.09 269 ARG A CA 1
ATOM 2165 C C . ARG A 1 289 ? 23.957 0.830 -8.580 1.00 18.68 269 ARG A C 1
ATOM 2166 O O . ARG A 1 289 ? 24.634 -0.111 -8.994 1.00 19.41 269 ARG A O 1
ATOM 2174 N N . GLU A 1 290 ? 23.963 2.061 -9.047 1.00 17.32 270 GLU A N 1
ATOM 2175 C CA . GLU A 1 290 ? 24.853 2.454 -10.157 1.00 18.89 270 GLU A CA 1
ATOM 2176 C C . GLU A 1 290 ? 26.257 2.699 -9.688 1.00 18.32 270 GLU A C 1
ATOM 2177 O O . GLU A 1 290 ? 26.448 3.024 -8.525 1.00 18.15 270 GLU A O 1
ATOM 2183 N N . PRO A 1 291 ? 27.257 2.595 -10.564 1.00 20.20 271 PRO A N 1
ATOM 2184 C CA . PRO A 1 291 ? 28.626 2.826 -10.074 1.00 19.50 271 PRO A CA 1
ATOM 2185 C C . PRO A 1 291 ? 28.842 4.190 -9.466 1.00 18.57 271 PRO A C 1
ATOM 2186 O O . PRO A 1 291 ? 29.623 4.300 -8.519 1.00 20.82 271 PRO A O 1
ATOM 2190 N N . TYR A 1 292 ? 28.103 5.199 -9.920 1.00 16.40 272 TYR A N 1
ATOM 2191 C CA . TYR A 1 292 ? 28.258 6.521 -9.279 1.00 16.10 272 TYR A CA 1
ATOM 2192 C C . TYR A 1 292 ? 27.610 6.679 -7.895 1.00 16.63 272 TYR A C 1
ATOM 2193 O O . TYR A 1 292 ? 27.890 7.647 -7.203 1.00 15.95 272 TYR A O 1
ATOM 2202 N N . GLU A 1 293 ? 26.825 5.706 -7.522 1.00 15.22 273 GLU A N 1
ATOM 2203 C CA . GLU A 1 293 ? 26.224 5.602 -6.180 1.00 15.33 273 GLU A CA 1
ATOM 2204 C C . GLU A 1 293 ? 27.009 4.653 -5.292 1.00 16.90 273 GLU A C 1
ATOM 2205 O O . GLU A 1 293 ? 27.002 4.819 -4.048 1.00 17.38 273 GLU A O 1
ATOM 2211 N N . CYS A 1 294 ? 27.707 3.723 -5.905 1.00 17.87 274 CYS A N 1
ATOM 2212 C CA . CYS A 1 294 ? 28.378 2.686 -5.182 1.00 19.48 274 CYS A CA 1
ATOM 2213 C C . CYS A 1 294 ? 29.870 2.945 -4.942 1.00 22.80 274 CYS A C 1
ATOM 2214 O O . CYS A 1 294 ? 30.374 2.429 -3.960 1.00 31.04 274 CYS A O 1
ATOM 2217 N N . MET A 1 295 ? 30.524 3.780 -5.720 1.00 18.78 275 MET A N 1
ATOM 2218 C CA . MET A 1 295 ? 31.936 4.033 -5.650 1.00 20.89 275 MET A CA 1
ATOM 2219 C C . MET A 1 295 ? 32.148 5.527 -5.507 1.00 20.34 275 MET A C 1
ATOM 2220 O O . MET A 1 295 ? 31.570 6.279 -6.228 1.00 18.96 275 MET A O 1
ATOM 2225 N N . GLY A 1 296 ? 33.038 5.946 -4.626 1.00 18.78 276 GLY A N 1
ATOM 2226 C CA . GLY A 1 296 ? 33.351 7.365 -4.458 1.00 18.00 276 GLY A CA 1
ATOM 2227 C C . GLY A 1 296 ? 33.780 7.595 -3.034 1.00 18.39 276 GLY A C 1
ATOM 2228 O O . GLY A 1 296 ? 34.179 6.637 -2.360 1.00 18.64 276 GLY A O 1
ATOM 2229 N N . ASP A 1 297 ? 33.669 8.810 -2.529 1.00 16.82 277 ASP A N 1
ATOM 2230 C CA . ASP A 1 297 ? 34.258 9.143 -1.280 1.00 16.99 277 ASP A CA 1
ATOM 2231 C C . ASP A 1 297 ? 33.588 8.391 -0.128 1.00 16.35 277 ASP A C 1
ATOM 2232 O O . ASP A 1 297 ? 34.228 8.080 0.881 1.00 17.54 277 ASP A O 1
ATOM 2237 N N . VAL A 1 298 ? 32.283 8.111 -0.270 1.00 14.84 278 VAL A N 1
ATOM 2238 C CA . VAL A 1 298 ? 31.573 7.301 0.727 1.00 15.57 278 VAL A CA 1
ATOM 2239 C C . VAL A 1 298 ? 30.687 6.333 -0.096 1.00 14.94 278 VAL A C 1
ATOM 2240 O O . VAL A 1 298 ? 29.637 6.687 -0.593 1.00 14.98 278 VAL A O 1
ATOM 2244 N N . PRO A 1 299 ? 31.150 5.096 -0.230 1.00 16.98 279 PRO A N 1
ATOM 2245 C CA . PRO A 1 299 ? 30.419 4.171 -1.044 1.00 18.28 279 PRO A CA 1
ATOM 2246 C C . PRO A 1 299 ? 29.009 3.875 -0.548 1.00 16.53 279 PRO A C 1
ATOM 2247 O O . PRO A 1 299 ? 28.775 3.863 0.651 1.00 16.58 279 PRO A O 1
ATOM 2251 N N . ASN A 1 300 ? 28.132 3.524 -1.479 1.00 16.11 280 ASN A N 1
ATOM 2252 C CA . ASN A 1 300 ? 26.778 3.057 -1.196 1.00 16.22 280 ASN A CA 1
ATOM 2253 C C . ASN A 1 300 ? 25.900 4.112 -0.493 1.00 14.55 280 ASN A C 1
ATOM 2254 O O . ASN A 1 300 ? 25.287 3.841 0.520 1.00 14.12 280 ASN A O 1
ATOM 2259 N N . VAL A 1 301 ? 25.749 5.257 -1.157 1.00 14.34 281 VAL A N 1
ATOM 2260 C CA . VAL A 1 301 ? 24.960 6.364 -0.595 1.00 13.94 281 VAL A CA 1
ATOM 2261 C C . VAL A 1 301 ? 24.085 6.953 -1.684 1.00 15.09 281 VAL A C 1
ATOM 2262 O O . VAL A 1 301 ? 24.611 7.454 -2.727 1.00 15.78 281 VAL A O 1
ATOM 2266 N N . CYS A 1 302 ? 22.783 6.976 -1.414 1.00 14.24 282 CYS A N 1
ATOM 2267 C CA . CYS A 1 302 ? 21.810 7.814 -2.147 1.00 14.91 282 CYS A CA 1
ATOM 2268 C C . CYS A 1 302 ? 21.143 8.716 -1.088 1.00 14.89 282 CYS A C 1
ATOM 2269 O O . CYS A 1 302 ? 20.408 8.244 -0.233 1.00 15.69 282 CYS A O 1
ATOM 2272 N N . PHE A 1 303 ? 21.416 10.019 -1.118 1.00 13.66 283 PHE A N 1
ATOM 2273 C CA . PHE A 1 303 ? 21.014 10.926 -0.027 1.00 14.67 283 PHE A CA 1
ATOM 2274 C C . PHE A 1 303 ? 20.188 12.063 -0.658 1.00 15.16 283 PHE A C 1
ATOM 2275 O O . PHE A 1 303 ? 20.756 12.998 -1.217 1.00 14.47 283 PHE A O 1
ATOM 2283 N N . PRO A 1 304 ? 18.873 12.005 -0.511 1.00 15.12 284 PRO A N 1
ATOM 2284 C CA . PRO A 1 304 ? 18.045 13.037 -1.155 1.00 15.68 284 PRO A CA 1
ATOM 2285 C C . PRO A 1 304 ? 18.036 14.347 -0.407 1.00 16.29 284 PRO A C 1
ATOM 2286 O O . PRO A 1 304 ? 17.886 14.362 0.831 1.00 15.47 284 PRO A O 1
ATOM 2290 N N . CYS A 1 305 ? 18.147 15.477 -1.151 1.00 17.47 285 CYS A N 1
ATOM 2291 C CA A CYS A 1 305 ? 18.341 16.777 -0.530 0.50 18.49 285 CYS A CA 1
ATOM 2292 C CA B CYS A 1 305 ? 18.392 16.755 -0.558 0.50 16.42 285 CYS A CA 1
ATOM 2293 C C . CYS A 1 305 ? 17.369 17.852 -1.001 1.00 17.24 285 CYS A C 1
ATOM 2294 O O . CYS A 1 305 ? 17.184 18.861 -0.305 1.00 17.13 285 CYS A O 1
ATOM 2299 N N . ALA A 1 306 ? 16.736 17.641 -2.156 1.00 15.05 286 ALA A N 1
ATOM 2300 C CA . ALA A 1 306 ? 15.828 18.630 -2.701 1.00 15.39 286 ALA A CA 1
ATOM 2301 C C . ALA A 1 306 ? 14.910 17.987 -3.671 1.00 15.25 286 ALA A C 1
ATOM 2302 O O . ALA A 1 306 ? 15.218 16.919 -4.248 1.00 15.35 286 ALA A O 1
ATOM 2304 N N . ALA A 1 307 ? 13.794 18.645 -3.900 1.00 14.92 287 ALA A N 1
ATOM 2305 C CA . ALA A 1 307 ? 12.924 18.273 -4.970 1.00 14.53 287 ALA A CA 1
ATOM 2306 C C . ALA A 1 307 ? 12.259 19.505 -5.594 1.00 16.01 287 ALA A C 1
ATOM 2307 O O . ALA A 1 307 ? 11.950 20.467 -4.885 1.00 16.00 287 ALA A O 1
ATOM 2309 N N . LEU A 1 308 ? 11.972 19.372 -6.900 1.00 15.46 288 LEU A N 1
ATOM 2310 C CA . LEU A 1 308 ? 11.166 20.307 -7.627 1.00 16.83 288 LEU A CA 1
ATOM 2311 C C . LEU A 1 308 ? 9.871 19.563 -7.992 1.00 17.61 288 LEU A C 1
ATOM 2312 O O . LEU A 1 308 ? 9.948 18.446 -8.446 1.00 18.35 288 LEU A O 1
ATOM 2317 N N . HIS A 1 309 ? 8.712 20.195 -7.877 1.00 17.55 289 HIS A N 1
ATOM 2318 C CA . HIS A 1 309 ? 7.480 19.509 -8.311 1.00 18.42 289 HIS A CA 1
ATOM 2319 C C . HIS A 1 309 ? 6.435 20.424 -8.936 1.00 19.12 289 HIS A C 1
ATOM 2320 O O . HIS A 1 309 ? 6.477 21.659 -8.780 1.00 19.10 289 HIS A O 1
ATOM 2327 N N . ASP A 1 310 ? 5.540 19.796 -9.692 1.00 20.29 290 ASP A N 1
ATOM 2328 C CA . ASP A 1 310 ? 4.446 20.523 -10.332 1.00 24.01 290 ASP A CA 1
ATOM 2329 C C . ASP A 1 310 ? 3.150 19.828 -10.028 1.00 23.83 290 ASP A C 1
ATOM 2330 O O . ASP A 1 310 ? 2.926 18.708 -10.492 1.00 26.84 290 ASP A O 1
ATOM 2335 N N . ASN A 1 311 ? 2.284 20.475 -9.255 1.00 26.39 291 ASN A N 1
ATOM 2336 C CA . ASN A 1 311 ? 1.064 19.810 -8.843 1.00 28.49 291 ASN A CA 1
ATOM 2337 C C . ASN A 1 311 ? 0.074 19.614 -9.975 1.00 28.96 291 ASN A C 1
ATOM 2338 O O . ASN A 1 311 ? -0.812 18.801 -9.842 1.00 31.81 291 ASN A O 1
ATOM 2343 N N . GLU A 1 312 ? 0.209 20.334 -11.062 1.00 30.87 292 GLU A N 1
ATOM 2344 C CA . GLU A 1 312 ? -0.795 20.127 -12.104 1.00 35.38 292 GLU A CA 1
ATOM 2345 C C . GLU A 1 312 ? -0.478 18.954 -12.978 1.00 35.99 292 GLU A C 1
ATOM 2346 O O . GLU A 1 312 ? -1.391 18.386 -13.524 1.00 36.71 292 GLU A O 1
ATOM 2352 N N . THR A 1 313 ? 0.789 18.555 -13.099 1.00 28.70 293 THR A N 1
ATOM 2353 C CA . THR A 1 313 ? 1.123 17.342 -13.788 1.00 27.18 293 THR A CA 1
ATOM 2354 C C . THR A 1 313 ? 1.444 16.209 -12.841 1.00 26.32 293 THR A C 1
ATOM 2355 O O . THR A 1 313 ? 1.500 15.097 -13.252 1.00 27.82 293 THR A O 1
ATOM 2359 N N . GLY A 1 314 ? 1.605 16.487 -11.553 1.00 26.20 294 GLY A N 1
ATOM 2360 C CA . GLY A 1 314 ? 2.069 15.480 -10.609 1.00 26.67 294 GLY A CA 1
ATOM 2361 C C . GLY A 1 314 ? 3.556 15.182 -10.685 1.00 24.65 294 GLY A C 1
ATOM 2362 O O . GLY A 1 314 ? 4.072 14.389 -9.881 1.00 24.63 294 GLY A O 1
ATOM 2363 N N . ARG A 1 315 ? 4.278 15.765 -11.615 1.00 21.76 295 ARG A N 1
ATOM 2364 C CA . ARG A 1 315 ? 5.704 15.455 -11.792 1.00 21.76 295 ARG A CA 1
ATOM 2365 C C . ARG A 1 315 ? 6.549 15.905 -10.583 1.00 21.43 295 ARG A C 1
ATOM 2366 O O . ARG A 1 315 ? 6.366 16.993 -10.048 1.00 20.45 295 ARG A O 1
ATOM 2374 N N . ILE A 1 316 ? 7.493 15.081 -10.180 1.00 18.31 296 ILE A N 1
ATOM 2375 C CA . ILE A 1 316 ? 8.493 15.448 -9.206 1.00 17.50 296 ILE A CA 1
ATOM 2376 C C . ILE A 1 316 ? 9.877 15.005 -9.669 1.00 16.76 296 ILE A C 1
ATOM 2377 O O . ILE A 1 316 ? 10.038 13.937 -10.173 1.00 17.06 296 ILE A O 1
ATOM 2382 N N . ALA A 1 317 ? 10.882 15.852 -9.431 1.00 16.72 297 ALA A N 1
ATOM 2383 C CA . ALA A 1 317 ? 12.280 15.606 -9.710 1.00 15.83 297 ALA A CA 1
ATOM 2384 C C . ALA A 1 317 ? 12.996 15.717 -8.393 1.00 15.71 297 ALA A C 1
ATOM 2385 O O . ALA A 1 317 ? 13.013 16.813 -7.770 1.00 16.59 297 ALA A O 1
ATOM 2387 N N . ILE A 1 318 ? 13.675 14.631 -7.992 1.00 14.16 298 ILE A N 1
ATOM 2388 C CA . ILE A 1 318 ? 14.396 14.552 -6.702 1.00 14.63 298 ILE A CA 1
ATOM 2389 C C . ILE A 1 318 ? 15.862 14.583 -6.937 1.00 15.04 298 ILE A C 1
ATOM 2390 O O . ILE A 1 318 ? 16.420 13.737 -7.665 1.00 15.57 298 ILE A O 1
ATOM 2395 N N . TYR A 1 319 ? 16.537 15.546 -6.293 1.00 14.03 299 TYR A N 1
ATOM 2396 C CA . TYR A 1 319 ? 17.950 15.650 -6.298 1.00 14.45 299 TYR A CA 1
ATOM 2397 C C . TYR A 1 319 ? 18.551 14.823 -5.185 1.00 14.31 299 TYR A C 1
ATOM 2398 O O . TYR A 1 319 ? 18.020 14.876 -4.054 1.00 15.33 299 TYR A O 1
ATOM 2407 N N . TYR A 1 320 ? 19.595 14.050 -5.451 1.00 14.27 300 TYR A N 1
ATOM 2408 C CA . TYR A 1 320 ? 20.195 13.228 -4.384 1.00 13.47 300 TYR A CA 1
ATOM 2409 C C . TYR A 1 320 ? 21.714 13.107 -4.550 1.00 13.47 300 TYR A C 1
ATOM 2410 O O . TYR A 1 320 ? 22.240 13.039 -5.672 1.00 13.55 300 TYR A O 1
ATOM 2419 N N . GLY A 1 321 ? 22.425 13.116 -3.442 1.00 14.40 301 GLY A N 1
ATOM 2420 C CA . GLY A 1 321 ? 23.855 12.930 -3.489 1.00 14.35 301 GLY A CA 1
ATOM 2421 C C . GLY A 1 321 ? 24.170 11.482 -3.702 1.00 14.34 301 GLY A C 1
ATOM 2422 O O . GLY A 1 321 ? 23.518 10.615 -3.109 1.00 14.54 301 GLY A O 1
ATOM 2423 N N . CYS A 1 322 ? 25.229 11.221 -4.428 1.00 13.81 302 CYS A N 1
ATOM 2424 C CA . CYS A 1 322 ? 25.641 9.881 -4.847 1.00 15.05 302 CYS A CA 1
ATOM 2425 C C . CYS A 1 322 ? 27.042 9.643 -4.365 1.00 14.39 302 CYS A C 1
ATOM 2426 O O . CYS A 1 322 ? 27.968 10.363 -4.751 1.00 14.37 302 CYS A O 1
ATOM 2429 N N . ALA A 1 323 ? 27.192 8.693 -3.460 1.00 13.61 303 ALA A N 1
ATOM 2430 C CA . ALA A 1 323 ? 28.448 8.291 -2.895 1.00 13.60 303 ALA A CA 1
ATOM 2431 C C . ALA A 1 323 ? 29.210 9.452 -2.231 1.00 14.13 303 ALA A C 1
ATOM 2432 O O . ALA A 1 323 ? 30.444 9.432 -2.160 1.00 14.46 303 ALA A O 1
ATOM 2434 N N . ASP A 1 324 ? 28.472 10.441 -1.727 1.00 14.52 304 ASP A N 1
ATOM 2435 C CA . ASP A 1 324 ? 29.064 11.711 -1.239 1.00 15.49 304 ASP A CA 1
ATOM 2436 C C . ASP A 1 324 ? 30.117 12.252 -2.240 1.00 14.61 304 ASP A C 1
ATOM 2437 O O . ASP A 1 324 ? 31.130 12.805 -1.871 1.00 14.56 304 ASP A O 1
ATOM 2442 N N . THR A 1 325 ? 29.819 12.183 -3.525 1.00 13.45 305 THR A N 1
ATOM 2443 C CA . THR A 1 325 ? 30.766 12.574 -4.542 1.00 14.24 305 THR A CA 1
ATOM 2444 C C . THR A 1 325 ? 30.130 13.506 -5.592 1.00 14.23 305 THR A C 1
ATOM 2445 O O . THR A 1 325 ? 30.704 14.552 -5.958 1.00 14.44 305 THR A O 1
ATOM 2449 N N . VAL A 1 326 ? 28.994 13.086 -6.128 1.00 14.89 306 VAL A N 1
ATOM 2450 C CA . VAL A 1 326 ? 28.280 13.784 -7.226 1.00 14.45 306 VAL A CA 1
ATOM 2451 C C . VAL A 1 326 ? 26.802 13.904 -6.891 1.00 14.99 306 VAL A C 1
ATOM 2452 O O . VAL A 1 326 ? 26.326 13.377 -5.891 1.00 13.67 306 VAL A O 1
ATOM 2456 N N . THR A 1 327 ? 26.095 14.600 -7.763 1.00 14.27 307 THR A N 1
ATOM 2457 C CA . THR A 1 327 ? 24.701 14.799 -7.593 1.00 14.92 307 THR A CA 1
ATOM 2458 C C . THR A 1 327 ? 23.928 14.177 -8.757 1.00 15.91 307 THR A C 1
ATOM 2459 O O . THR A 1 327 ? 24.266 14.332 -9.853 1.00 16.43 307 THR A O 1
ATOM 2463 N N . GLY A 1 328 ? 22.866 13.501 -8.408 1.00 14.79 308 GLY A N 1
ATOM 2464 C CA . GLY A 1 328 ? 22.009 12.826 -9.350 1.00 16.82 308 GLY A CA 1
ATOM 2465 C C . GLY A 1 328 ? 20.560 13.290 -9.259 1.00 16.72 308 GLY A C 1
ATOM 2466 O O . GLY A 1 328 ? 20.196 13.938 -8.336 1.00 14.77 308 GLY A O 1
ATOM 2467 N N . LEU A 1 329 ? 19.787 12.948 -10.285 1.00 16.07 309 LEU A N 1
ATOM 2468 C CA . LEU A 1 329 ? 18.365 13.221 -10.338 1.00 15.96 309 LEU A CA 1
ATOM 2469 C C . LEU A 1 329 ? 17.539 11.939 -10.517 1.00 15.91 309 LEU A C 1
ATOM 2470 O O . LEU A 1 329 ? 17.961 11.065 -11.185 1.00 15.25 309 LEU A O 1
ATOM 2475 N N . ALA A 1 330 ? 16.369 11.905 -9.913 1.00 15.39 310 ALA A N 1
ATOM 2476 C CA . ALA A 1 330 ? 15.419 10.838 -10.150 1.00 16.28 310 ALA A CA 1
ATOM 2477 C C . ALA A 1 330 ? 14.065 11.450 -10.323 1.00 16.15 310 ALA A C 1
ATOM 2478 O O . ALA A 1 330 ? 13.788 12.481 -9.796 1.00 18.36 310 ALA A O 1
ATOM 2480 N N . PHE A 1 331 ? 13.214 10.781 -11.061 1.00 15.84 311 PHE A N 1
ATOM 2481 C CA . PHE A 1 331 ? 11.948 11.340 -11.427 1.00 15.55 311 PHE A CA 1
ATOM 2482 C C . PHE A 1 331 ? 10.816 10.405 -11.026 1.00 15.28 311 PHE A C 1
ATOM 2483 O O . PHE A 1 331 ? 10.986 9.245 -10.960 1.00 15.65 311 PHE A O 1
ATOM 2491 N N . GLY A 1 332 ? 9.657 10.981 -10.781 1.00 16.73 312 GLY A N 1
ATOM 2492 C CA . GLY A 1 332 ? 8.417 10.226 -10.651 1.00 17.75 312 GLY A CA 1
ATOM 2493 C C . GLY A 1 332 ? 7.189 11.088 -10.588 1.00 18.87 312 GLY A C 1
ATOM 2494 O O . GLY A 1 332 ? 7.257 12.270 -10.862 1.00 19.52 312 GLY A O 1
ATOM 2495 N N . TYR A 1 333 ? 6.050 10.435 -10.321 1.00 19.72 313 TYR A N 1
ATOM 2496 C CA . TYR A 1 333 ? 4.750 11.138 -10.142 1.00 19.79 313 TYR A CA 1
ATOM 2497 C C . TYR A 1 333 ? 4.277 11.092 -8.708 1.00 19.20 313 TYR A C 1
ATOM 2498 O O . TYR A 1 333 ? 4.198 9.992 -8.130 1.00 18.58 313 TYR A O 1
ATOM 2507 N N . ILE A 1 334 ? 3.896 12.246 -8.171 1.00 18.22 314 ILE A N 1
ATOM 2508 C CA . ILE A 1 334 ? 3.409 12.344 -6.772 1.00 18.50 314 ILE A CA 1
ATOM 2509 C C . ILE A 1 334 ? 2.252 11.343 -6.494 1.00 19.87 314 ILE A C 1
ATOM 2510 O O . ILE A 1 334 ? 2.302 10.628 -5.505 1.00 19.00 314 ILE A O 1
ATOM 2515 N N . PRO A 1 335 ? 1.251 11.272 -7.366 1.00 21.53 315 PRO A N 1
ATOM 2516 C CA . PRO A 1 335 ? 0.160 10.350 -7.022 1.00 22.10 315 PRO A CA 1
ATOM 2517 C C . PRO A 1 335 ? 0.615 8.910 -6.978 1.00 21.21 315 PRO A C 1
ATOM 2518 O O . PRO A 1 335 ? 0.095 8.125 -6.183 1.00 19.65 315 PRO A O 1
ATOM 2522 N N . GLU A 1 336 ? 1.536 8.526 -7.863 1.00 20.07 316 GLU A N 1
ATOM 2523 C CA . GLU A 1 336 ? 2.088 7.174 -7.819 1.00 19.92 316 GLU A CA 1
ATOM 2524 C C . GLU A 1 336 ? 2.936 6.903 -6.576 1.00 19.58 316 GLU A C 1
ATOM 2525 O O . GLU A 1 336 ? 2.888 5.801 -6.013 1.00 19.10 316 GLU A O 1
ATOM 2531 N N . ILE A 1 337 ? 3.733 7.893 -6.183 1.00 18.66 317 ILE A N 1
ATOM 2532 C CA . ILE A 1 337 ? 4.519 7.746 -4.935 1.00 18.25 317 ILE A CA 1
ATOM 2533 C C . ILE A 1 337 ? 3.578 7.608 -3.738 1.00 18.29 317 ILE A C 1
ATOM 2534 O O . ILE A 1 337 ? 3.783 6.791 -2.843 1.00 17.42 317 ILE A O 1
ATOM 2539 N N . ILE A 1 338 ? 2.499 8.396 -3.747 1.00 17.67 318 ILE A N 1
ATOM 2540 C CA . ILE A 1 338 ? 1.550 8.358 -2.621 1.00 18.26 318 ILE A CA 1
ATOM 2541 C C . ILE A 1 338 ? 0.852 6.970 -2.565 1.00 17.61 318 ILE A C 1
ATOM 2542 O O . ILE A 1 338 ? 0.703 6.375 -1.512 1.00 18.10 318 ILE A O 1
ATOM 2547 N N . GLU A 1 339 ? 0.498 6.464 -3.715 1.00 17.09 319 GLU A N 1
ATOM 2548 C CA . GLU A 1 339 ? -0.222 5.170 -3.797 1.00 18.88 319 GLU A CA 1
ATOM 2549 C C . GLU A 1 339 ? 0.692 4.102 -3.307 1.00 18.89 319 GLU A C 1
ATOM 2550 O O . GLU A 1 339 ? 0.279 3.230 -2.594 1.00 18.96 319 GLU A O 1
ATOM 2556 N N . PHE A 1 340 ? 1.987 4.212 -3.645 1.00 17.55 320 PHE A N 1
ATOM 2557 C CA . PHE A 1 340 ? 3.015 3.194 -3.250 1.00 17.55 320 PHE A CA 1
ATOM 2558 C C . PHE A 1 340 ? 3.218 3.268 -1.759 1.00 17.21 320 PHE A C 1
ATOM 2559 O O . PHE A 1 340 ? 3.308 2.244 -1.070 1.00 17.83 320 PHE A O 1
ATOM 2567 N N . THR A 1 341 ? 3.298 4.478 -1.220 1.00 16.58 321 THR A N 1
ATOM 2568 C CA . THR A 1 341 ? 3.576 4.649 0.198 1.00 16.07 321 THR A CA 1
ATOM 2569 C C . THR A 1 341 ? 2.430 4.056 1.003 1.00 16.93 321 THR A C 1
ATOM 2570 O O . THR A 1 341 ? 2.662 3.478 2.066 1.00 17.01 321 THR A O 1
ATOM 2574 N N . LYS A 1 342 ? 1.183 4.228 0.533 1.00 15.83 322 LYS A N 1
ATOM 2575 C CA . LYS A 1 342 ? 0.064 3.649 1.268 1.00 17.64 322 LYS A CA 1
ATOM 2576 C C . LYS A 1 342 ? -0.041 2.165 1.126 1.00 18.30 322 LYS A C 1
ATOM 2577 O O . LYS A 1 342 ? -0.199 1.449 2.108 1.00 18.85 322 LYS A O 1
ATOM 2583 N N . ARG A 1 343 ? 0.132 1.646 -0.081 1.00 17.06 323 ARG A N 1
ATOM 2584 C CA . ARG A 1 343 ? -0.054 0.210 -0.375 1.00 19.22 323 ARG A CA 1
ATOM 2585 C C . ARG A 1 343 ? 0.994 -0.621 0.334 1.00 19.15 323 ARG A C 1
ATOM 2586 O O . ARG A 1 343 ? 0.733 -1.737 0.770 1.00 20.28 323 ARG A O 1
ATOM 2594 N N . THR A 1 344 ? 2.219 -0.060 0.448 1.00 17.31 324 THR A N 1
ATOM 2595 C CA . THR A 1 344 ? 3.309 -0.785 1.067 1.00 16.87 324 THR A CA 1
ATOM 2596 C C . THR A 1 344 ? 3.579 -0.359 2.504 1.00 17.45 324 THR A C 1
ATOM 2597 O O . THR A 1 344 ? 4.638 -0.696 3.094 1.00 17.61 324 THR A O 1
ATOM 2601 N N . SER A 1 345 ? 2.650 0.369 3.083 1.00 16.78 325 SER A N 1
ATOM 2602 C CA . SER A 1 345 ? 2.896 0.960 4.389 1.00 17.35 325 SER A CA 1
ATOM 2603 C C . SER A 1 345 ? 3.203 -0.037 5.493 1.00 18.27 325 SER A C 1
ATOM 2604 O O . SER A 1 345 ? 2.579 -1.137 5.545 1.00 17.57 325 SER A O 1
ATOM 2607 N N . ILE A 1 346 ? 4.146 0.350 6.382 1.00 17.75 326 ILE A N 1
ATOM 2608 C CA . ILE A 1 346 ? 4.464 -0.455 7.529 1.00 19.48 326 ILE A CA 1
ATOM 2609 C C . ILE A 1 346 ? 3.753 0.019 8.754 1.00 23.57 326 ILE A C 1
ATOM 2610 O O . ILE A 1 346 ? 3.886 -0.585 9.815 1.00 25.65 326 ILE A O 1
ATOM 2615 N N . ILE A 1 347 ? 2.986 1.108 8.617 1.00 25.96 327 ILE A N 1
ATOM 2616 C CA . ILE A 1 347 ? 2.065 1.497 9.660 1.00 29.18 327 ILE A CA 1
ATOM 2617 C C . ILE A 1 347 ? 0.654 1.485 9.088 1.00 30.01 327 ILE A C 1
ATOM 2618 O O . ILE A 1 347 ? 0.349 1.688 7.893 1.00 28.49 327 ILE A O 1
ATOM 2624 N N . VAL B 1 27 ? 22.309 -37.330 -14.025 1.00 44.04 7 VAL B N 1
ATOM 2625 C CA . VAL B 1 27 ? 22.417 -35.886 -13.692 1.00 38.70 7 VAL B CA 1
ATOM 2626 C C . VAL B 1 27 ? 23.543 -35.324 -14.555 1.00 34.08 7 VAL B C 1
ATOM 2627 O O . VAL B 1 27 ? 24.685 -35.831 -14.549 1.00 35.99 7 VAL B O 1
ATOM 2631 N N . ILE B 1 28 ? 23.243 -34.293 -15.304 1.00 32.55 8 ILE B N 1
ATOM 2632 C CA . ILE B 1 28 ? 24.305 -33.573 -16.017 1.00 29.46 8 ILE B CA 1
ATOM 2633 C C . ILE B 1 28 ? 24.484 -32.202 -15.369 1.00 27.42 8 ILE B C 1
ATOM 2634 O O . ILE B 1 28 ? 23.660 -31.317 -15.512 1.00 29.47 8 ILE B O 1
ATOM 2639 N N . ILE B 1 29 ? 25.621 -32.033 -14.748 1.00 23.89 9 ILE B N 1
ATOM 2640 C CA . ILE B 1 29 ? 25.900 -30.801 -14.064 1.00 24.98 9 ILE B CA 1
ATOM 2641 C C . ILE B 1 29 ? 26.526 -29.761 -15.013 1.00 24.15 9 ILE B C 1
ATOM 2642 O O . ILE B 1 29 ? 27.173 -30.117 -16.023 1.00 23.42 9 ILE B O 1
ATOM 2647 N N . PRO B 1 30 ? 26.381 -28.477 -14.645 1.00 21.93 10 PRO B N 1
ATOM 2648 C CA . PRO B 1 30 ? 26.998 -27.449 -15.502 1.00 22.32 10 PRO B CA 1
ATOM 2649 C C . PRO B 1 30 ? 28.505 -27.573 -15.529 1.00 22.54 10 PRO B C 1
ATOM 2650 O O . PRO B 1 30 ? 29.082 -28.029 -14.534 1.00 21.47 10 PRO B O 1
ATOM 2654 N N . TRP B 1 31 ? 29.157 -27.187 -16.642 1.00 20.55 11 TRP B N 1
ATOM 2655 C CA . TRP B 1 31 ? 30.598 -27.330 -16.733 1.00 19.65 11 TRP B CA 1
ATOM 2656 C C . TRP B 1 31 ? 31.145 -26.356 -17.762 1.00 20.59 11 TRP B C 1
ATOM 2657 O O . TRP B 1 31 ? 30.546 -26.202 -18.854 1.00 19.79 11 TRP B O 1
ATOM 2668 N N . GLU B 1 32 ? 32.265 -25.734 -17.442 1.00 19.59 12 GLU B N 1
ATOM 2669 C CA . GLU B 1 32 ? 33.080 -25.035 -18.437 1.00 20.54 12 GLU B CA 1
ATOM 2670 C C . GLU B 1 32 ? 34.512 -25.444 -18.232 1.00 22.07 12 GLU B C 1
ATOM 2671 O O . GLU B 1 32 ? 34.966 -25.503 -17.110 1.00 20.87 12 GLU B O 1
ATOM 2677 N N . GLU B 1 33 ? 35.200 -25.776 -19.319 1.00 20.98 13 GLU B N 1
ATOM 2678 C CA . GLU B 1 33 ? 36.551 -26.280 -19.191 1.00 24.07 13 GLU B CA 1
ATOM 2679 C C . GLU B 1 33 ? 37.447 -25.115 -18.747 1.00 22.46 13 GLU B C 1
ATOM 2680 O O . GLU B 1 33 ? 37.193 -23.987 -19.018 1.00 22.28 13 GLU B O 1
ATOM 2686 N N . ARG B 1 34 ? 38.479 -25.396 -18.119 1.00 24.74 14 ARG B N 1
ATOM 2687 C CA . ARG B 1 34 ? 39.383 -24.392 -17.684 1.00 28.43 14 ARG B CA 1
ATOM 2688 C C . ARG B 1 34 ? 40.008 -23.745 -18.879 1.00 31.51 14 ARG B C 1
ATOM 2689 O O . ARG B 1 34 ? 40.331 -24.428 -19.807 1.00 28.37 14 ARG B O 1
ATOM 2697 N N . PRO B 1 35 ? 40.192 -22.480 -18.811 1.00 34.10 15 PRO B N 1
ATOM 2698 C CA . PRO B 1 35 ? 40.846 -21.814 -19.909 1.00 40.21 15 PRO B CA 1
ATOM 2699 C C . PRO B 1 35 ? 42.251 -22.268 -20.189 1.00 40.28 15 PRO B C 1
ATOM 2700 O O . PRO B 1 35 ? 42.972 -22.794 -19.324 1.00 32.50 15 PRO B O 1
ATOM 2704 N N . ALA B 1 36 ? 42.628 -22.058 -21.446 1.00 39.14 16 ALA B N 1
ATOM 2705 C CA . ALA B 1 36 ? 43.992 -22.205 -21.867 1.00 46.26 16 ALA B CA 1
ATOM 2706 C C . ALA B 1 36 ? 44.833 -21.363 -20.938 1.00 41.70 16 ALA B C 1
ATOM 2707 O O . ALA B 1 36 ? 44.513 -20.196 -20.686 1.00 42.20 16 ALA B O 1
ATOM 2709 N N . GLY B 1 37 ? 45.881 -21.975 -20.424 1.00 45.53 17 GLY B N 1
ATOM 2710 C CA . GLY B 1 37 ? 46.844 -21.248 -19.612 1.00 50.20 17 GLY B CA 1
ATOM 2711 C C . GLY B 1 37 ? 46.416 -20.927 -18.194 1.00 47.25 17 GLY B C 1
ATOM 2712 O O . GLY B 1 37 ? 47.200 -20.322 -17.456 1.00 50.04 17 GLY B O 1
ATOM 2713 N N . CYS B 1 38 ? 45.199 -21.291 -17.786 1.00 40.83 18 CYS B N 1
ATOM 2714 C CA . CYS B 1 38 ? 44.792 -21.027 -16.385 1.00 35.55 18 CYS B CA 1
ATOM 2715 C C . CYS B 1 38 ? 45.330 -22.143 -15.495 1.00 31.80 18 CYS B C 1
ATOM 2716 O O . CYS B 1 38 ? 45.135 -23.341 -15.758 1.00 32.93 18 CYS B O 1
ATOM 2719 N N . LYS B 1 39 ? 46.072 -21.756 -14.453 1.00 28.12 19 LYS B N 1
ATOM 2720 C CA . LYS B 1 39 ? 46.631 -22.686 -13.525 1.00 29.95 19 LYS B CA 1
ATOM 2721 C C . LYS B 1 39 ? 45.876 -22.695 -12.230 1.00 26.28 19 LYS B C 1
ATOM 2722 O O . LYS B 1 39 ? 46.291 -23.330 -11.281 1.00 32.73 19 LYS B O 1
ATOM 2728 N N . ASP B 1 40 ? 44.754 -22.035 -12.162 1.00 22.94 20 ASP B N 1
ATOM 2729 C CA . ASP B 1 40 ? 44.024 -22.015 -10.899 1.00 21.57 20 ASP B CA 1
ATOM 2730 C C . ASP B 1 40 ? 43.218 -23.283 -10.713 1.00 20.07 20 ASP B C 1
ATOM 2731 O O . ASP B 1 40 ? 42.725 -23.897 -11.659 1.00 19.74 20 ASP B O 1
ATOM 2736 N N . VAL B 1 41 ? 43.046 -23.633 -9.446 1.00 17.52 21 VAL B N 1
ATOM 2737 C CA . VAL B 1 41 ? 42.262 -24.793 -9.061 1.00 19.03 21 VAL B CA 1
ATOM 2738 C C . VAL B 1 41 ? 40.765 -24.594 -9.340 1.00 19.43 21 VAL B C 1
ATOM 2739 O O . VAL B 1 41 ? 40.086 -25.549 -9.716 1.00 19.73 21 VAL B O 1
ATOM 2743 N N . LEU B 1 42 ? 40.241 -23.382 -9.143 1.00 17.12 22 LEU B N 1
ATOM 2744 C CA . LEU B 1 42 ? 38.882 -23.075 -9.514 1.00 17.27 22 LEU B CA 1
ATOM 2745 C C . LEU B 1 42 ? 38.880 -21.952 -10.498 1.00 17.84 22 LEU B C 1
ATOM 2746 O O . LEU B 1 42 ? 39.716 -21.030 -10.403 1.00 19.22 22 LEU B O 1
ATOM 2751 N N . TRP B 1 43 ? 37.922 -21.972 -11.396 1.00 17.04 23 TRP B N 1
ATOM 2752 C CA . TRP B 1 43 ? 37.752 -20.911 -12.330 1.00 16.84 23 TRP B CA 1
ATOM 2753 C C . TRP B 1 43 ? 36.305 -20.473 -12.476 1.00 16.29 23 TRP B C 1
ATOM 2754 O O . TRP B 1 43 ? 35.373 -21.290 -12.467 1.00 17.70 23 TRP B O 1
ATOM 2765 N N . ARG B 1 44 ? 36.085 -19.157 -12.601 1.00 16.27 24 ARG B N 1
ATOM 2766 C CA . ARG B 1 44 ? 34.730 -18.611 -12.682 1.00 15.23 24 ARG B CA 1
ATOM 2767 C C . ARG B 1 44 ? 34.071 -18.891 -14.021 1.00 16.83 24 ARG B C 1
ATOM 2768 O O . ARG B 1 44 ? 34.790 -18.967 -15.058 1.00 17.64 24 ARG B O 1
ATOM 2776 N N . SER B 1 45 ? 32.748 -19.098 -13.974 1.00 16.02 25 SER B N 1
ATOM 2777 C CA . SER B 1 45 ? 31.938 -19.135 -15.195 1.00 17.30 25 SER B CA 1
ATOM 2778 C C . SER B 1 45 ? 32.091 -17.812 -15.968 1.00 17.54 25 SER B C 1
ATOM 2779 O O . SER B 1 45 ? 32.032 -16.709 -15.398 1.00 17.96 25 SER B O 1
ATOM 2782 N N . VAL B 1 46 ? 32.282 -17.942 -17.304 1.00 18.35 26 VAL B N 1
ATOM 2783 C CA . VAL B 1 46 ? 32.341 -16.752 -18.138 1.00 21.80 26 VAL B CA 1
ATOM 2784 C C . VAL B 1 46 ? 30.926 -16.119 -18.191 1.00 23.03 26 VAL B C 1
ATOM 2785 O O . VAL B 1 46 ? 30.795 -14.930 -18.576 1.00 26.35 26 VAL B O 1
ATOM 2789 N N . ALA B 1 47 ? 29.885 -16.827 -17.775 1.00 21.89 27 ALA B N 1
ATOM 2790 C CA . ALA B 1 47 ? 28.515 -16.255 -17.723 1.00 23.50 27 ALA B CA 1
ATOM 2791 C C . ALA B 1 47 ? 28.128 -15.555 -16.379 1.00 21.22 27 ALA B C 1
ATOM 2792 O O . ALA B 1 47 ? 26.964 -15.173 -16.173 1.00 21.46 27 ALA B O 1
ATOM 2794 N N . ASN B 1 48 ? 29.078 -15.422 -15.463 1.00 18.44 28 ASN B N 1
ATOM 2795 C CA . ASN B 1 48 ? 28.779 -14.763 -14.195 1.00 18.53 28 ASN B CA 1
ATOM 2796 C C . ASN B 1 48 ? 28.351 -13.324 -14.367 1.00 18.79 28 ASN B C 1
ATOM 2797 O O . ASN B 1 48 ? 28.964 -12.598 -15.189 1.00 21.67 28 ASN B O 1
ATOM 2802 N N . PRO B 1 49 ? 27.406 -12.835 -13.569 1.00 19.36 29 PRO B N 1
ATOM 2803 C CA . PRO B 1 49 ? 26.624 -13.573 -12.561 1.00 18.29 29 PRO B CA 1
ATOM 2804 C C . PRO B 1 49 ? 25.579 -14.393 -13.282 1.00 19.60 29 PRO B C 1
ATOM 2805 O O . PRO B 1 49 ? 25.022 -13.910 -14.266 1.00 19.90 29 PRO B O 1
ATOM 2809 N N . ILE B 1 50 ? 25.298 -15.585 -12.790 1.00 18.39 30 ILE B N 1
ATOM 2810 C CA . ILE B 1 50 ? 24.287 -16.447 -13.398 1.00 19.11 30 ILE B CA 1
ATOM 2811 C C . ILE B 1 50 ? 22.882 -16.138 -12.964 1.00 18.24 30 ILE B C 1
ATOM 2812 O O . ILE B 1 50 ? 21.932 -16.445 -13.659 1.00 18.63 30 ILE B O 1
ATOM 2817 N N . ILE B 1 51 ? 22.722 -15.510 -11.801 1.00 18.93 31 ILE B N 1
ATOM 2818 C CA . ILE B 1 51 ? 21.404 -15.054 -11.370 1.00 19.07 31 ILE B CA 1
ATOM 2819 C C . ILE B 1 51 ? 21.527 -13.553 -11.022 1.00 19.48 31 ILE B C 1
ATOM 2820 O O . ILE B 1 51 ? 22.346 -13.187 -10.148 1.00 18.73 31 ILE B O 1
ATOM 2825 N N . PRO B 1 52 ? 20.689 -12.721 -11.636 1.00 20.02 32 PRO B N 1
ATOM 2826 C CA . PRO B 1 52 ? 20.729 -11.258 -11.447 1.00 19.51 32 PRO B CA 1
ATOM 2827 C C . PRO B 1 52 ? 19.918 -10.838 -10.245 1.00 18.24 32 PRO B C 1
ATOM 2828 O O . PRO B 1 52 ? 19.052 -11.561 -9.779 1.00 19.19 32 PRO B O 1
ATOM 2832 N N . ARG B 1 53 ? 20.191 -9.647 -9.781 1.00 17.55 33 ARG B N 1
ATOM 2833 C CA . ARG B 1 53 ? 19.577 -9.159 -8.526 1.00 18.63 33 ARG B CA 1
ATOM 2834 C C . ARG B 1 53 ? 18.093 -8.876 -8.691 1.00 19.22 33 ARG B C 1
ATOM 2835 O O . ARG B 1 53 ? 17.347 -8.980 -7.737 1.00 20.50 33 ARG B O 1
ATOM 2843 N N . ASP B 1 54 ? 17.689 -8.577 -9.914 1.00 19.69 34 ASP B N 1
ATOM 2844 C CA . ASP B 1 54 ? 16.315 -8.173 -10.155 1.00 22.40 34 ASP B CA 1
ATOM 2845 C C . ASP B 1 54 ? 15.474 -9.214 -10.906 1.00 21.99 34 ASP B C 1
ATOM 2846 O O . ASP B 1 54 ? 14.465 -8.889 -11.583 1.00 21.98 34 ASP B O 1
ATOM 2851 N N . LEU B 1 55 ? 15.769 -10.486 -10.693 1.00 19.91 35 LEU B N 1
ATOM 2852 C CA . LEU B 1 55 ? 14.956 -11.525 -11.285 1.00 21.77 35 LEU B CA 1
ATOM 2853 C C . LEU B 1 55 ? 13.490 -11.485 -10.913 1.00 21.86 35 LEU B C 1
ATOM 2854 O O . LEU B 1 55 ? 12.652 -11.832 -11.722 1.00 23.38 35 LEU B O 1
ATOM 2859 N N . LEU B 1 56 ? 13.138 -11.104 -9.688 1.00 20.79 36 LEU B N 1
ATOM 2860 C CA . LEU B 1 56 ? 11.762 -11.074 -9.238 1.00 20.66 36 LEU B CA 1
ATOM 2861 C C . LEU B 1 56 ? 11.287 -9.629 -9.222 1.00 21.07 36 LEU B C 1
ATOM 2862 O O . LEU B 1 56 ? 12.096 -8.715 -9.117 1.00 20.11 36 LEU B O 1
ATOM 2867 N N . PRO B 1 57 ? 9.976 -9.407 -9.258 1.00 20.98 37 PRO B N 1
ATOM 2868 C CA . PRO B 1 57 ? 9.521 -8.024 -9.319 1.00 20.27 37 PRO B CA 1
ATOM 2869 C C . PRO B 1 57 ? 9.917 -7.197 -8.108 1.00 20.80 37 PRO B C 1
ATOM 2870 O O . PRO B 1 57 ? 10.119 -5.952 -8.246 1.00 21.52 37 PRO B O 1
ATOM 2874 N N . THR B 1 58 ? 10.061 -7.829 -6.937 1.00 18.73 38 THR B N 1
ATOM 2875 C CA . THR B 1 58 ? 10.423 -7.089 -5.715 1.00 20.76 38 THR B CA 1
ATOM 2876 C C . THR B 1 58 ? 11.810 -7.463 -5.181 1.00 18.92 38 THR B C 1
ATOM 2877 O O . THR B 1 58 ? 12.136 -7.102 -4.037 1.00 16.93 38 THR B O 1
ATOM 2881 N N . SER B 1 59 ? 12.630 -8.162 -5.965 1.00 17.24 39 SER B N 1
ATOM 2882 C CA . SER B 1 59 ? 13.956 -8.567 -5.414 1.00 16.84 39 SER B CA 1
ATOM 2883 C C . SER B 1 59 ? 14.961 -7.453 -5.480 1.00 16.26 39 SER B C 1
ATOM 2884 O O . SER B 1 59 ? 15.035 -6.727 -6.455 1.00 17.47 39 SER B O 1
ATOM 2887 N N . ASN B 1 60 ? 15.673 -7.285 -4.378 1.00 15.56 40 ASN B N 1
ATOM 2888 C CA . ASN B 1 60 ? 16.798 -6.390 -4.240 1.00 15.55 40 ASN B CA 1
ATOM 2889 C C . ASN B 1 60 ? 18.121 -7.121 -4.565 1.00 15.40 40 ASN B C 1
ATOM 2890 O O . ASN B 1 60 ? 19.072 -6.530 -5.096 1.00 15.82 40 ASN B O 1
ATOM 2895 N N . SER B 1 61 ? 18.155 -8.408 -4.214 1.00 14.88 41 SER B N 1
ATOM 2896 C CA . SER B 1 61 ? 19.370 -9.188 -4.327 1.00 15.31 41 SER B CA 1
ATOM 2897 C C . SER B 1 61 ? 19.059 -10.656 -4.208 1.00 15.57 41 SER B C 1
ATOM 2898 O O . SER B 1 61 ? 18.128 -11.026 -3.497 1.00 15.82 41 SER B O 1
ATOM 2901 N N . ILE B 1 62 ? 19.853 -11.482 -4.924 1.00 15.08 42 ILE B N 1
ATOM 2902 C CA . ILE B 1 62 ? 19.644 -12.926 -4.876 1.00 14.32 42 ILE B CA 1
ATOM 2903 C C . ILE B 1 62 ? 21.060 -13.558 -4.880 1.00 15.03 42 ILE B C 1
ATOM 2904 O O . ILE B 1 62 ? 21.750 -13.522 -5.896 1.00 14.48 42 ILE B O 1
ATOM 2909 N N . PHE B 1 63 ? 21.451 -14.107 -3.727 1.00 15.37 43 PHE B N 1
ATOM 2910 C CA . PHE B 1 63 ? 22.848 -14.393 -3.491 1.00 16.97 43 PHE B CA 1
ATOM 2911 C C . PHE B 1 63 ? 23.107 -15.574 -2.603 1.00 18.52 43 PHE B C 1
ATOM 2912 O O . PHE B 1 63 ? 24.268 -15.877 -2.324 1.00 20.72 43 PHE B O 1
ATOM 2920 N N . ASN B 1 64 ? 22.099 -16.256 -2.175 1.00 18.19 44 ASN B N 1
ATOM 2921 C CA . ASN B 1 64 ? 22.364 -17.709 -1.794 1.00 20.94 44 ASN B CA 1
ATOM 2922 C C . ASN B 1 64 ? 21.455 -18.605 -2.622 1.00 24.14 44 ASN B C 1
ATOM 2923 O O . ASN B 1 64 ? 20.244 -18.328 -2.890 1.00 20.59 44 ASN B O 1
ATOM 2928 N N . SER B 1 65 ? 22.072 -19.644 -3.131 1.00 23.35 45 SER B N 1
ATOM 2929 C CA . SER B 1 65 ? 21.403 -20.532 -4.029 1.00 22.88 45 SER B CA 1
ATOM 2930 C C . SER B 1 65 ? 21.701 -21.949 -3.541 1.00 23.24 45 SER B C 1
ATOM 2931 O O . SER B 1 65 ? 22.733 -22.516 -3.955 1.00 22.52 45 SER B O 1
ATOM 2934 N N . ALA B 1 66 ? 20.808 -22.490 -2.713 1.00 17.84 46 ALA B N 1
ATOM 2935 C CA . ALA B 1 66 ? 20.962 -23.864 -2.265 1.00 17.16 46 ALA B CA 1
ATOM 2936 C C . ALA B 1 66 ? 20.376 -24.858 -3.259 1.00 18.16 46 ALA B C 1
ATOM 2937 O O . ALA B 1 66 ? 19.200 -25.205 -3.120 1.00 20.24 46 ALA B O 1
ATOM 2939 N N . VAL B 1 67 ? 21.227 -25.432 -4.104 1.00 16.66 47 VAL B N 1
ATOM 2940 C CA . VAL B 1 67 ? 20.851 -26.136 -5.355 1.00 16.83 47 VAL B CA 1
ATOM 2941 C C . VAL B 1 67 ? 21.119 -27.611 -5.191 1.00 15.65 47 VAL B C 1
ATOM 2942 O O . VAL B 1 67 ? 22.117 -28.025 -4.540 1.00 17.13 47 VAL B O 1
ATOM 2946 N N . VAL B 1 68 ? 20.218 -28.422 -5.758 1.00 16.12 48 VAL B N 1
ATOM 2947 C CA . VAL B 1 68 ? 20.309 -29.850 -5.784 1.00 16.74 48 VAL B CA 1
ATOM 2948 C C . VAL B 1 68 ? 19.708 -30.432 -7.091 1.00 16.83 48 VAL B C 1
ATOM 2949 O O . VAL B 1 68 ? 18.848 -29.828 -7.688 1.00 16.69 48 VAL B O 1
ATOM 2953 N N . PRO B 1 69 ? 20.149 -31.649 -7.479 1.00 17.13 49 PRO B N 1
ATOM 2954 C CA . PRO B 1 69 ? 19.388 -32.333 -8.556 1.00 19.05 49 PRO B CA 1
ATOM 2955 C C . PRO B 1 69 ? 18.013 -32.678 -8.063 1.00 18.39 49 PRO B C 1
ATOM 2956 O O . PRO B 1 69 ? 17.835 -32.962 -6.867 1.00 18.01 49 PRO B O 1
ATOM 2960 N N . PHE B 1 70 ? 17.020 -32.578 -8.927 1.00 18.27 50 PHE B N 1
ATOM 2961 C CA . PHE B 1 70 ? 15.651 -32.887 -8.577 1.00 19.35 50 PHE B CA 1
ATOM 2962 C C . PHE B 1 70 ? 14.930 -33.332 -9.845 1.00 22.64 50 PHE B C 1
ATOM 2963 O O . PHE B 1 70 ? 14.819 -32.565 -10.779 1.00 23.36 50 PHE B O 1
ATOM 2971 N N . GLY B 1 71 ? 14.440 -34.562 -9.821 1.00 25.12 51 GLY B N 1
ATOM 2972 C CA . GLY B 1 71 ? 13.700 -35.111 -10.964 1.00 30.81 51 GLY B CA 1
ATOM 2973 C C . GLY B 1 71 ? 14.625 -35.129 -12.165 1.00 27.30 51 GLY B C 1
ATOM 2974 O O . GLY B 1 71 ? 15.754 -35.545 -12.062 1.00 29.78 51 GLY B O 1
ATOM 2975 N N . ASP B 1 72 ? 14.171 -34.590 -13.278 1.00 32.31 52 ASP B N 1
ATOM 2976 C CA . ASP B 1 72 ? 14.977 -34.524 -14.491 1.00 34.01 52 ASP B CA 1
ATOM 2977 C C . ASP B 1 72 ? 15.811 -33.240 -14.619 1.00 32.00 52 ASP B C 1
ATOM 2978 O O . ASP B 1 72 ? 16.417 -32.975 -15.637 1.00 32.21 52 ASP B O 1
ATOM 2983 N N . GLY B 1 73 ? 15.833 -32.431 -13.578 1.00 25.19 53 GLY B N 1
ATOM 2984 C CA . GLY B 1 73 ? 16.596 -31.183 -13.642 1.00 22.30 53 GLY B CA 1
ATOM 2985 C C . GLY B 1 73 ? 17.067 -30.854 -12.234 1.00 18.28 53 GLY B C 1
ATOM 2986 O O . GLY B 1 73 ? 17.671 -31.683 -11.588 1.00 18.86 53 GLY B O 1
ATOM 2987 N N . PHE B 1 74 ? 16.820 -29.630 -11.815 1.00 18.42 54 PHE B N 1
ATOM 2988 C CA . PHE B 1 74 ? 17.382 -29.085 -10.566 1.00 17.15 54 PHE B CA 1
ATOM 2989 C C . PHE B 1 74 ? 16.370 -28.221 -9.818 1.00 17.04 54 PHE B C 1
ATOM 2990 O O . PHE B 1 74 ? 15.455 -27.674 -10.406 1.00 17.83 54 PHE B O 1
ATOM 2998 N N . ALA B 1 75 ? 16.522 -28.171 -8.500 1.00 16.13 55 ALA B N 1
ATOM 2999 C CA . ALA B 1 75 ? 15.679 -27.341 -7.665 1.00 16.14 55 ALA B CA 1
ATOM 3000 C C . ALA B 1 75 ? 16.591 -26.642 -6.672 1.00 15.96 55 ALA B C 1
ATOM 3001 O O . ALA B 1 75 ? 17.779 -27.018 -6.487 1.00 15.25 55 ALA B O 1
ATOM 3003 N N . GLY B 1 76 ? 16.040 -25.586 -6.087 1.00 17.11 56 GLY B N 1
ATOM 3004 C CA . GLY B 1 76 ? 16.817 -24.921 -5.041 1.00 16.59 56 GLY B CA 1
ATOM 3005 C C . GLY B 1 76 ? 15.976 -24.056 -4.162 1.00 16.50 56 GLY B C 1
ATOM 3006 O O . GLY B 1 76 ? 14.826 -23.791 -4.441 1.00 15.95 56 GLY B O 1
ATOM 3007 N N . VAL B 1 77 ? 16.555 -23.700 -3.024 1.00 16.18 57 VAL B N 1
ATOM 3008 C CA . VAL B 1 77 ? 15.986 -22.681 -2.127 1.00 15.67 57 VAL B CA 1
ATOM 3009 C C . VAL B 1 77 ? 16.989 -21.499 -2.142 1.00 14.51 57 VAL B C 1
ATOM 3010 O O . VAL B 1 77 ? 18.198 -21.674 -1.993 1.00 14.75 57 VAL B O 1
ATOM 3014 N N . PHE B 1 78 ? 16.457 -20.349 -2.472 1.00 15.01 58 PHE B N 1
ATOM 3015 C CA . PHE B 1 78 ? 17.236 -19.124 -2.717 1.00 15.28 58 PHE B CA 1
ATOM 3016 C C . PHE B 1 78 ? 16.917 -18.057 -1.672 1.00 15.06 58 PHE B C 1
ATOM 3017 O O . PHE B 1 78 ? 15.751 -17.742 -1.435 1.00 16.06 58 PHE B O 1
ATOM 3025 N N . ARG B 1 79 ? 17.935 -17.413 -1.211 1.00 14.55 59 ARG B N 1
ATOM 3026 C CA . ARG B 1 79 ? 17.766 -16.204 -0.460 1.00 14.31 59 ARG B CA 1
ATOM 3027 C C . ARG B 1 79 ? 17.579 -15.017 -1.402 1.00 15.62 59 ARG B C 1
ATOM 3028 O O . ARG B 1 79 ? 18.432 -14.695 -2.127 1.00 16.33 59 ARG B O 1
ATOM 3036 N N . CYS B 1 80 ? 16.407 -14.432 -1.329 1.00 15.89 60 CYS B N 1
ATOM 3037 C CA . CYS B 1 80 ? 16.042 -13.295 -2.160 1.00 15.99 60 CYS B CA 1
ATOM 3038 C C . CYS B 1 80 ? 15.643 -12.213 -1.222 1.00 16.45 60 CYS B C 1
ATOM 3039 O O . CYS B 1 80 ? 14.591 -12.303 -0.554 1.00 16.62 60 CYS B O 1
ATOM 3042 N N . ASP B 1 81 ? 16.498 -11.188 -1.076 1.00 14.46 61 ASP B N 1
ATOM 3043 C CA . ASP B 1 81 ? 16.158 -10.112 -0.164 1.00 15.02 61 ASP B CA 1
ATOM 3044 C C . ASP B 1 81 ? 15.342 -9.150 -1.024 1.00 14.47 61 ASP B C 1
ATOM 3045 O O . ASP B 1 81 ? 15.685 -8.872 -2.194 1.00 15.77 61 ASP B O 1
ATOM 3050 N N . ASP B 1 82 ? 14.277 -8.638 -0.454 1.00 14.58 62 ASP B N 1
ATOM 3051 C CA . ASP B 1 82 ? 13.353 -7.760 -1.200 1.00 14.97 62 ASP B CA 1
ATOM 3052 C C . ASP B 1 82 ? 13.705 -6.295 -1.035 1.00 15.76 62 ASP B C 1
ATOM 3053 O O . ASP B 1 82 ? 14.746 -5.917 -0.448 1.00 15.04 62 ASP B O 1
ATOM 3058 N N . THR B 1 83 ? 12.890 -5.435 -1.662 1.00 14.50 63 THR B N 1
ATOM 3059 C CA . THR B 1 83 ? 13.126 -4.005 -1.678 1.00 15.31 63 THR B CA 1
ATOM 3060 C C . THR B 1 83 ? 12.835 -3.315 -0.327 1.00 15.30 63 THR B C 1
ATOM 3061 O O . THR B 1 83 ? 13.104 -2.146 -0.182 1.00 15.81 63 THR B O 1
ATOM 3065 N N . SER B 1 84 ? 12.302 -4.052 0.635 1.00 14.55 64 SER B N 1
ATOM 3066 C CA . SER B 1 84 ? 12.205 -3.592 2.042 1.00 15.11 64 SER B CA 1
ATOM 3067 C C . SER B 1 84 ? 13.437 -4.088 2.798 1.00 14.83 64 SER B C 1
ATOM 3068 O O . SER B 1 84 ? 13.596 -3.840 3.995 1.00 15.47 64 SER B O 1
ATOM 3071 N N . ARG B 1 85 ? 14.334 -4.780 2.113 1.00 14.61 65 ARG B N 1
ATOM 3072 C CA . ARG B 1 85 ? 15.528 -5.404 2.698 1.00 14.56 65 ARG B CA 1
ATOM 3073 C C . ARG B 1 85 ? 15.186 -6.489 3.739 1.00 15.16 65 ARG B C 1
ATOM 3074 O O . ARG B 1 85 ? 15.972 -6.768 4.702 1.00 15.12 65 ARG B O 1
ATOM 3082 N N . ARG B 1 86 ? 14.031 -7.094 3.547 1.00 15.56 66 ARG B N 1
ATOM 3083 C CA . ARG B 1 86 ? 13.650 -8.302 4.253 1.00 15.73 66 ARG B CA 1
ATOM 3084 C C . ARG B 1 86 ? 14.315 -9.539 3.636 1.00 15.50 66 ARG B C 1
ATOM 3085 O O . ARG B 1 86 ? 14.463 -9.609 2.493 1.00 15.00 66 ARG B O 1
ATOM 3093 N N . MET B 1 87 ? 14.690 -10.471 4.489 1.00 15.59 67 MET B N 1
ATOM 3094 C CA . MET B 1 87 ? 15.343 -11.734 4.078 1.00 14.97 67 MET B CA 1
ATOM 3095 C C . MET B 1 87 ? 14.280 -12.813 4.003 1.00 16.25 67 MET B C 1
ATOM 3096 O O . MET B 1 87 ? 13.698 -13.203 5.044 1.00 14.73 67 MET B O 1
ATOM 3101 N N . ARG B 1 88 ? 14.062 -13.283 2.787 1.00 16.15 68 ARG B N 1
ATOM 3102 C CA . ARG B 1 88 ? 13.100 -14.400 2.530 1.00 17.83 68 ARG B CA 1
ATOM 3103 C C . ARG B 1 88 ? 13.729 -15.463 1.647 1.00 15.92 68 ARG B C 1
ATOM 3104 O O . ARG B 1 88 ? 14.665 -15.224 0.906 1.00 15.67 68 ARG B O 1
ATOM 3112 N N . LEU B 1 89 ? 13.129 -16.648 1.746 1.00 16.24 69 LEU B N 1
ATOM 3113 C CA . LEU B 1 89 ? 13.502 -17.820 0.973 1.00 15.57 69 LEU B CA 1
ATOM 3114 C C . LEU B 1 89 ? 12.475 -18.088 -0.113 1.00 16.84 69 LEU B C 1
ATOM 3115 O O . LEU B 1 89 ? 11.273 -18.007 0.147 1.00 17.93 69 LEU B O 1
ATOM 3120 N N . HIS B 1 90 ? 12.948 -18.409 -1.309 1.00 14.92 70 HIS B N 1
ATOM 3121 C CA . HIS B 1 90 ? 12.067 -18.700 -2.447 1.00 16.50 70 HIS B CA 1
ATOM 3122 C C . HIS B 1 90 ? 12.560 -20.015 -3.106 1.00 16.30 70 HIS B C 1
ATOM 3123 O O . HIS B 1 90 ? 13.801 -20.245 -3.229 1.00 17.39 70 HIS B O 1
ATOM 3130 N N . VAL B 1 91 ? 11.611 -20.812 -3.607 1.00 16.29 71 VAL B N 1
ATOM 3131 C CA . VAL B 1 91 ? 11.933 -21.995 -4.369 1.00 16.88 71 VAL B CA 1
ATOM 3132 C C . VAL B 1 91 ? 12.219 -21.611 -5.797 1.00 16.88 71 VAL B C 1
ATOM 3133 O O . VAL B 1 91 ? 11.561 -20.754 -6.397 1.00 17.63 71 VAL B O 1
ATOM 3137 N N . GLY B 1 92 ? 13.226 -22.245 -6.362 1.00 16.22 72 GLY B N 1
ATOM 3138 C CA . GLY B 1 92 ? 13.434 -22.208 -7.804 1.00 17.69 72 GLY B CA 1
ATOM 3139 C C . GLY B 1 92 ? 13.661 -23.556 -8.425 1.00 16.74 72 GLY B C 1
ATOM 3140 O O . GLY B 1 92 ? 14.033 -24.528 -7.766 1.00 17.24 72 GLY B O 1
ATOM 3141 N N . PHE B 1 93 ? 13.424 -23.604 -9.734 1.00 18.14 73 PHE B N 1
ATOM 3142 C CA . PHE B 1 93 ? 13.636 -24.765 -10.578 1.00 18.25 73 PHE B CA 1
ATOM 3143 C C . PHE B 1 93 ? 14.436 -24.389 -11.826 1.00 18.28 73 PHE B C 1
ATOM 3144 O O . PHE B 1 93 ? 14.335 -23.254 -12.320 1.00 19.28 73 PHE B O 1
ATOM 3152 N N . SER B 1 94 ? 15.169 -25.344 -12.372 1.00 18.00 74 SER B N 1
ATOM 3153 C CA . SER B 1 94 ? 16.014 -25.138 -13.568 1.00 19.46 74 SER B CA 1
ATOM 3154 C C . SER B 1 94 ? 16.237 -26.460 -14.278 1.00 20.82 74 SER B C 1
ATOM 3155 O O . SER B 1 94 ? 16.449 -27.484 -13.673 1.00 19.87 74 SER B O 1
ATOM 3158 N N . LYS B 1 95 ? 16.252 -26.426 -15.592 1.00 21.43 75 LYS B N 1
ATOM 3159 C CA . LYS B 1 95 ? 16.617 -27.612 -16.318 1.00 23.28 75 LYS B CA 1
ATOM 3160 C C . LYS B 1 95 ? 18.077 -27.887 -16.374 1.00 20.38 75 LYS B C 1
ATOM 3161 O O . LYS B 1 95 ? 18.468 -29.032 -16.494 1.00 20.59 75 LYS B O 1
ATOM 3167 N N . ASP B 1 96 ? 18.902 -26.836 -16.369 1.00 21.32 76 ASP B N 1
ATOM 3168 C CA . ASP B 1 96 ? 20.362 -26.989 -16.477 1.00 23.12 76 ASP B CA 1
ATOM 3169 C C . ASP B 1 96 ? 21.202 -26.502 -15.280 1.00 21.52 76 ASP B C 1
ATOM 3170 O O . ASP B 1 96 ? 22.429 -26.606 -15.294 1.00 23.47 76 ASP B O 1
ATOM 3175 N N . ALA B 1 97 ? 20.538 -25.973 -14.259 1.00 20.79 77 ALA B N 1
ATOM 3176 C CA . ALA B 1 97 ? 21.183 -25.405 -13.071 1.00 19.99 77 ALA B CA 1
ATOM 3177 C C . ALA B 1 97 ? 21.908 -24.063 -13.317 1.00 21.41 77 ALA B C 1
ATOM 3178 O O . ALA B 1 97 ? 22.612 -23.575 -12.426 1.00 18.41 77 ALA B O 1
ATOM 3180 N N . ILE B 1 98 ? 21.698 -23.453 -14.480 1.00 18.89 78 ILE B N 1
ATOM 3181 C CA . ILE B 1 98 ? 22.290 -22.173 -14.830 1.00 21.36 78 ILE B CA 1
ATOM 3182 C C . ILE B 1 98 ? 21.209 -21.124 -15.009 1.00 21.71 78 ILE B C 1
ATOM 3183 O O . ILE B 1 98 ? 21.306 -20.039 -14.492 1.00 23.89 78 ILE B O 1
ATOM 3188 N N . ASN B 1 99 ? 20.147 -21.478 -15.726 1.00 22.27 79 ASN B N 1
ATOM 3189 C CA . ASN B 1 99 ? 19.025 -20.547 -15.961 1.00 24.02 79 ASN B CA 1
ATOM 3190 C C . ASN B 1 99 ? 17.880 -20.942 -15.009 1.00 21.76 79 ASN B C 1
ATOM 3191 O O . ASN B 1 99 ? 17.261 -22.031 -15.169 1.00 22.55 79 ASN B O 1
ATOM 3196 N N . TRP B 1 100 ? 17.595 -20.054 -14.065 1.00 20.71 80 TRP B N 1
ATOM 3197 C CA . TRP B 1 100 ? 16.686 -20.331 -12.964 1.00 20.08 80 TRP B CA 1
ATOM 3198 C C . TRP B 1 100 ? 15.310 -19.655 -13.076 1.00 21.29 80 TRP B C 1
ATOM 3199 O O . TRP B 1 100 ? 15.211 -18.474 -13.373 1.00 20.40 80 TRP B O 1
ATOM 3210 N N A ASN B 1 101 ? 14.258 -20.402 -12.779 0.50 19.65 81 ASN B N 1
ATOM 3211 N N B ASN B 1 101 ? 14.257 -20.418 -12.794 0.50 20.02 81 ASN B N 1
ATOM 3212 C CA A ASN B 1 101 ? 12.954 -19.840 -12.654 0.50 20.05 81 ASN B CA 1
ATOM 3213 C CA B ASN B 1 101 ? 12.918 -19.912 -12.643 0.50 20.77 81 ASN B CA 1
ATOM 3214 C C A ASN B 1 101 ? 12.578 -19.881 -11.174 0.50 19.87 81 ASN B C 1
ATOM 3215 C C B ASN B 1 101 ? 12.596 -19.893 -11.154 0.50 20.21 81 ASN B C 1
ATOM 3216 O O A ASN B 1 101 ? 12.293 -20.928 -10.608 0.50 20.36 81 ASN B O 1
ATOM 3217 O O B ASN B 1 101 ? 12.334 -20.929 -10.558 0.50 20.60 81 ASN B O 1
ATOM 3226 N N . ILE B 1 102 ? 12.583 -18.719 -10.543 1.00 19.77 82 ILE B N 1
ATOM 3227 C CA . ILE B 1 102 ? 12.408 -18.652 -9.098 1.00 19.15 82 ILE B CA 1
ATOM 3228 C C . ILE B 1 102 ? 10.998 -18.139 -8.830 1.00 18.54 82 ILE B C 1
ATOM 3229 O O . ILE B 1 102 ? 10.518 -17.203 -9.487 1.00 18.32 82 ILE B O 1
ATOM 3234 N N . LYS B 1 103 ? 10.311 -18.786 -7.905 1.00 18.80 83 LYS B N 1
ATOM 3235 C CA . LYS B 1 103 ? 8.994 -18.375 -7.571 1.00 20.63 83 LYS B CA 1
ATOM 3236 C C . LYS B 1 103 ? 8.901 -16.943 -6.997 1.00 20.97 83 LYS B C 1
ATOM 3237 O O . LYS B 1 103 ? 9.722 -16.547 -6.175 1.00 19.83 83 LYS B O 1
ATOM 3243 N N . GLU B 1 104 ? 7.892 -16.190 -7.427 1.00 20.90 84 GLU B N 1
ATOM 3244 C CA . GLU B 1 104 ? 7.749 -14.825 -6.935 1.00 23.51 84 GLU B CA 1
ATOM 3245 C C . GLU B 1 104 ? 7.385 -14.727 -5.486 1.00 23.70 84 GLU B C 1
ATOM 3246 O O . GLU B 1 104 ? 7.791 -13.772 -4.857 1.00 24.59 84 GLU B O 1
ATOM 3252 N N . GLU B 1 105 ? 6.564 -15.643 -4.980 1.00 23.60 85 GLU B N 1
ATOM 3253 C CA . GLU B 1 105 ? 6.097 -15.528 -3.603 1.00 27.14 85 GLU B CA 1
ATOM 3254 C C . GLU B 1 105 ? 7.099 -16.311 -2.733 1.00 23.21 85 GLU B C 1
ATOM 3255 O O . GLU B 1 105 ? 7.529 -17.404 -3.094 1.00 22.30 85 GLU B O 1
ATOM 3261 N N . PRO B 1 106 ? 7.458 -15.767 -1.572 1.00 22.21 86 PRO B N 1
ATOM 3262 C CA . PRO B 1 106 ? 8.315 -16.478 -0.604 1.00 20.97 86 PRO B CA 1
ATOM 3263 C C . PRO B 1 106 ? 7.738 -17.818 -0.198 1.00 21.64 86 PRO B C 1
ATOM 3264 O O . PRO B 1 106 ? 6.519 -18.011 -0.148 1.00 21.18 86 PRO B O 1
ATOM 3268 N N . LEU B 1 107 ? 8.621 -18.779 0.043 1.00 20.02 87 LEU B N 1
ATOM 3269 C CA . LEU B 1 107 ? 8.273 -20.076 0.558 1.00 23.46 87 LEU B CA 1
ATOM 3270 C C . LEU B 1 107 ? 7.699 -19.933 1.970 1.00 21.89 87 LEU B C 1
ATOM 3271 O O . LEU B 1 107 ? 8.226 -19.185 2.773 1.00 22.54 87 LEU B O 1
ATOM 3276 N N . LYS B 1 108 ? 6.630 -20.645 2.243 1.00 22.73 88 LYS B N 1
ATOM 3277 C CA . LYS B 1 108 ? 6.060 -20.716 3.620 1.00 25.09 88 LYS B CA 1
ATOM 3278 C C . LYS B 1 108 ? 6.241 -22.118 4.143 1.00 22.43 88 LYS B C 1
ATOM 3279 O O . LYS B 1 108 ? 6.201 -23.089 3.392 1.00 23.81 88 LYS B O 1
ATOM 3285 N N . PHE B 1 109 ? 6.647 -22.211 5.391 1.00 20.52 89 PHE B N 1
ATOM 3286 C CA . PHE B 1 109 ? 6.808 -23.526 6.008 1.00 19.78 89 PHE B CA 1
ATOM 3287 C C . PHE B 1 109 ? 5.525 -23.934 6.751 1.00 22.44 89 PHE B C 1
ATOM 3288 O O . PHE B 1 109 ? 4.852 -23.090 7.377 1.00 22.08 89 PHE B O 1
ATOM 3296 N N . GLN B 1 110 ? 5.181 -25.223 6.700 1.00 22.13 90 GLN B N 1
ATOM 3297 C CA . GLN B 1 110 ? 4.085 -25.749 7.537 1.00 25.64 90 GLN B CA 1
ATOM 3298 C C . GLN B 1 110 ? 4.705 -26.251 8.847 1.00 23.23 90 GLN B C 1
ATOM 3299 O O . GLN B 1 110 ? 5.763 -26.867 8.830 1.00 26.37 90 GLN B O 1
ATOM 3305 N N . CYS B 1 111 ? 4.088 -26.011 9.988 1.00 23.36 91 CYS B N 1
ATOM 3306 C CA . CYS B 1 111 ? 4.699 -26.490 11.226 1.00 25.04 91 CYS B CA 1
ATOM 3307 C C . CYS B 1 111 ? 3.630 -26.983 12.210 1.00 28.16 91 CYS B C 1
ATOM 3308 O O . CYS B 1 111 ? 2.662 -26.276 12.407 1.00 30.01 91 CYS B O 1
ATOM 3311 N N . ASP B 1 112 ? 3.901 -28.075 12.905 1.00 32.74 92 ASP B N 1
ATOM 3312 C CA . ASP B 1 112 ? 2.963 -28.620 13.873 1.00 39.75 92 ASP B CA 1
ATOM 3313 C C . ASP B 1 112 ? 2.808 -27.631 15.032 1.00 39.39 92 ASP B C 1
ATOM 3314 O O . ASP B 1 112 ? 1.726 -27.469 15.565 1.00 47.65 92 ASP B O 1
ATOM 3319 N N . ASP B 1 113 ? 3.863 -26.863 15.312 1.00 34.34 93 ASP B N 1
ATOM 3320 C CA . ASP B 1 113 ? 3.970 -26.078 16.520 1.00 29.74 93 ASP B CA 1
ATOM 3321 C C . ASP B 1 113 ? 3.929 -24.626 16.157 1.00 31.27 93 ASP B C 1
ATOM 3322 O O . ASP B 1 113 ? 4.758 -24.154 15.399 1.00 29.23 93 ASP B O 1
ATOM 3327 N N . GLU B 1 114 ? 2.988 -23.917 16.717 1.00 29.02 94 GLU B N 1
ATOM 3328 C CA . GLU B 1 114 ? 2.769 -22.526 16.422 1.00 34.76 94 GLU B CA 1
ATOM 3329 C C . GLU B 1 114 ? 3.923 -21.603 16.779 1.00 30.83 94 GLU B C 1
ATOM 3330 O O . GLU B 1 114 ? 4.172 -20.655 16.095 1.00 30.35 94 GLU B O 1
ATOM 3336 N N . GLU B 1 115 ? 4.562 -21.868 17.893 1.00 27.69 95 GLU B N 1
ATOM 3337 C CA . GLU B 1 115 ? 5.675 -21.067 18.321 1.00 26.80 95 GLU B CA 1
ATOM 3338 C C . GLU B 1 115 ? 6.886 -21.165 17.408 1.00 24.91 95 GLU B C 1
ATOM 3339 O O . GLU B 1 115 ? 7.429 -20.174 17.033 1.00 23.39 95 GLU B O 1
ATOM 3345 N N . ILE B 1 116 ? 7.270 -22.381 17.061 1.00 22.44 96 ILE B N 1
ATOM 3346 C CA . ILE B 1 116 ? 8.389 -22.640 16.165 1.00 21.73 96 ILE B CA 1
ATOM 3347 C C . ILE B 1 116 ? 8.085 -22.196 14.755 1.00 21.23 96 ILE B C 1
ATOM 3348 O O . ILE B 1 116 ? 8.917 -21.756 14.049 1.00 18.91 96 ILE B O 1
ATOM 3353 N N . GLY B 1 117 ? 6.832 -22.372 14.412 1.00 19.29 97 GLY B N 1
ATOM 3354 C CA . GLY B 1 117 ? 6.311 -22.046 13.120 1.00 20.93 97 GLY B CA 1
ATOM 3355 C C . GLY B 1 117 ? 6.210 -20.574 12.765 1.00 22.51 97 GLY B C 1
ATOM 3356 O O . GLY B 1 117 ? 5.850 -20.230 11.676 1.00 24.99 97 GLY B O 1
ATOM 3357 N N . THR B 1 118 ? 6.450 -19.720 13.729 1.00 21.46 98 THR B N 1
ATOM 3358 C CA . THR B 1 118 ? 6.329 -18.318 13.526 1.00 21.98 98 THR B CA 1
ATOM 3359 C C . THR B 1 118 ? 7.512 -17.790 12.712 1.00 22.25 98 THR B C 1
ATOM 3360 O O . THR B 1 118 ? 8.648 -18.056 13.029 1.00 20.14 98 THR B O 1
ATOM 3364 N N . TRP B 1 119 ? 7.214 -17.084 11.672 1.00 19.52 99 TRP B N 1
ATOM 3365 C CA . TRP B 1 119 ? 8.232 -16.558 10.772 1.00 19.49 99 TRP B CA 1
ATOM 3366 C C . TRP B 1 119 ? 8.693 -15.169 11.216 1.00 18.47 99 TRP B C 1
ATOM 3367 O O . TRP B 1 119 ? 7.859 -14.279 11.470 1.00 18.80 99 TRP B O 1
ATOM 3378 N N . VAL B 1 120 ? 9.985 -15.022 11.417 1.00 16.79 100 VAL B N 1
ATOM 3379 C CA . VAL B 1 120 ? 10.602 -13.714 11.665 1.00 17.15 100 VAL B CA 1
ATOM 3380 C C . VAL B 1 120 ? 11.459 -13.277 10.488 1.00 17.21 100 VAL B C 1
ATOM 3381 O O . VAL B 1 120 ? 11.254 -12.183 9.930 1.00 17.69 100 VAL B O 1
ATOM 3385 N N . TYR B 1 121 ? 12.429 -14.106 10.139 1.00 16.11 101 TYR B N 1
ATOM 3386 C CA . TYR B 1 121 ? 13.301 -13.890 8.944 1.00 16.43 101 TYR B CA 1
ATOM 3387 C C . TYR B 1 121 ? 14.003 -15.210 8.643 1.00 15.99 101 TYR B C 1
ATOM 3388 O O . TYR B 1 121 ? 14.024 -16.150 9.480 1.00 15.32 101 TYR B O 1
ATOM 3397 N N . GLY B 1 122 ? 14.566 -15.291 7.454 1.00 15.63 102 GLY B N 1
ATOM 3398 C CA . GLY B 1 122 ? 15.384 -16.431 7.079 1.00 15.77 102 GLY B CA 1
ATOM 3399 C C . GLY B 1 122 ? 16.414 -16.131 6.052 1.00 15.26 102 GLY B C 1
ATOM 3400 O O . GLY B 1 122 ? 16.114 -15.442 5.055 1.00 15.80 102 GLY B O 1
ATOM 3401 N N . TYR B 1 123 ? 17.599 -16.663 6.231 1.00 14.73 103 TYR B N 1
ATOM 3402 C CA . TYR B 1 123 ? 18.668 -16.498 5.253 1.00 14.95 103 TYR B CA 1
ATOM 3403 C C . TYR B 1 123 ? 19.556 -17.693 5.270 1.00 15.36 103 TYR B C 1
ATOM 3404 O O . TYR B 1 123 ? 19.213 -18.654 5.913 1.00 15.17 103 TYR B O 1
ATOM 3413 N N . ASP B 1 124 ? 20.604 -17.685 4.480 1.00 16.83 104 ASP B N 1
ATOM 3414 C CA . ASP B 1 124 ? 21.662 -18.713 4.584 1.00 16.52 104 ASP B CA 1
ATOM 3415 C C . ASP B 1 124 ? 21.070 -20.163 4.358 1.00 16.10 104 ASP B C 1
ATOM 3416 O O . ASP B 1 124 ? 21.354 -21.020 5.140 1.00 15.91 104 ASP B O 1
ATOM 3421 N N . PRO B 1 125 ? 20.215 -20.403 3.344 1.00 15.12 105 PRO B N 1
ATOM 3422 C CA . PRO B 1 125 ? 19.710 -21.767 3.165 1.00 15.39 105 PRO B CA 1
ATOM 3423 C C . PRO B 1 125 ? 20.817 -22.730 2.668 1.00 15.46 105 PRO B C 1
ATOM 3424 O O . PRO B 1 125 ? 21.730 -22.353 1.944 1.00 15.00 105 PRO B O 1
ATOM 3428 N N . ARG B 1 126 ? 20.654 -23.991 3.066 1.00 16.36 106 ARG B N 1
ATOM 3429 C CA . ARG B 1 126 ? 21.372 -25.129 2.509 1.00 15.56 106 ARG B CA 1
ATOM 3430 C C . ARG B 1 126 ? 20.367 -26.261 2.265 1.00 16.92 106 ARG B C 1
ATOM 3431 O O . ARG B 1 126 ? 19.395 -26.399 3.008 1.00 17.45 106 ARG B O 1
ATOM 3439 N N . VAL B 1 127 ? 20.599 -27.067 1.232 1.00 15.29 107 VAL B N 1
ATOM 3440 C CA . VAL B 1 127 ? 19.699 -28.178 0.895 1.00 15.17 107 VAL B CA 1
ATOM 3441 C C . VAL B 1 127 ? 20.504 -29.407 0.555 1.00 15.56 107 VAL B C 1
ATOM 3442 O O . VAL B 1 127 ? 21.442 -29.323 -0.251 1.00 14.71 107 VAL B O 1
ATOM 3446 N N . CYS B 1 128 ? 20.050 -30.542 1.068 1.00 16.12 108 CYS B N 1
ATOM 3447 C CA . CYS B 1 128 ? 20.509 -31.836 0.618 1.00 18.86 108 CYS B CA 1
ATOM 3448 C C . CYS B 1 128 ? 19.480 -32.932 0.808 1.00 17.85 108 CYS B C 1
ATOM 3449 O O . CYS B 1 128 ? 18.614 -32.811 1.560 1.00 19.54 108 CYS B O 1
ATOM 3452 N N . PHE B 1 129 ? 19.682 -34.018 0.092 1.00 18.78 109 PHE B N 1
ATOM 3453 C CA . PHE B 1 129 ? 18.863 -35.197 0.218 1.00 20.34 109 PHE B CA 1
ATOM 3454 C C . PHE B 1 129 ? 19.536 -36.118 1.201 1.00 17.92 109 PHE B C 1
ATOM 3455 O O . PHE B 1 129 ? 20.693 -36.297 1.112 1.00 18.65 109 PHE B O 1
ATOM 3463 N N . ILE B 1 130 ? 18.783 -36.617 2.168 1.00 17.44 110 ILE B N 1
ATOM 3464 C CA . ILE B 1 130 ? 19.269 -37.598 3.097 1.00 18.03 110 ILE B CA 1
ATOM 3465 C C . ILE B 1 130 ? 18.261 -38.749 3.144 1.00 18.49 110 ILE B C 1
ATOM 3466 O O . ILE B 1 130 ? 17.201 -38.618 3.639 1.00 18.60 110 ILE B O 1
ATOM 3471 N N . GLU B 1 131 ? 18.687 -39.874 2.615 1.00 19.28 111 GLU B N 1
ATOM 3472 C CA . GLU B 1 131 ? 17.922 -41.118 2.643 1.00 20.19 111 GLU B CA 1
ATOM 3473 C C . GLU B 1 131 ? 16.627 -41.209 1.856 1.00 20.91 111 GLU B C 1
ATOM 3474 O O . GLU B 1 131 ? 16.507 -42.012 0.981 1.00 21.32 111 GLU B O 1
ATOM 3480 N N . ASP B 1 132 ? 15.658 -40.399 2.217 1.00 19.46 112 ASP B N 1
ATOM 3481 C CA . ASP B 1 132 ? 14.357 -40.452 1.593 1.00 20.49 112 ASP B CA 1
ATOM 3482 C C . ASP B 1 132 ? 13.653 -39.129 1.360 1.00 19.76 112 ASP B C 1
ATOM 3483 O O . ASP B 1 132 ? 12.535 -39.121 0.999 1.00 20.48 112 ASP B O 1
ATOM 3488 N N . ARG B 1 133 ? 14.332 -38.017 1.607 1.00 17.89 113 ARG B N 1
ATOM 3489 C CA . ARG B 1 133 ? 13.729 -36.730 1.409 1.00 17.20 113 ARG B CA 1
ATOM 3490 C C . ARG B 1 133 ? 14.823 -35.652 1.325 1.00 16.97 113 ARG B C 1
ATOM 3491 O O . ARG B 1 133 ? 15.935 -35.898 1.631 1.00 16.66 113 ARG B O 1
ATOM 3499 N N . TYR B 1 134 ? 14.424 -34.468 0.882 1.00 16.67 114 TYR B N 1
ATOM 3500 C CA . TYR B 1 134 ? 15.303 -33.277 0.926 1.00 16.65 114 TYR B CA 1
ATOM 3501 C C . TYR B 1 134 ? 15.154 -32.558 2.247 1.00 17.15 114 TYR B C 1
ATOM 3502 O O . TYR B 1 134 ? 14.051 -32.275 2.712 1.00 17.62 114 TYR B O 1
ATOM 3511 N N . TYR B 1 135 ? 16.279 -32.179 2.840 1.00 16.27 115 TYR B N 1
ATOM 3512 C CA . TYR B 1 135 ? 16.227 -31.342 4.051 1.00 14.94 115 TYR B CA 1
ATOM 3513 C C . TYR B 1 135 ? 16.742 -29.961 3.670 1.00 15.95 115 TYR B C 1
ATOM 3514 O O . TYR B 1 135 ? 17.694 -29.833 2.870 1.00 15.18 115 TYR B O 1
ATOM 3523 N N A VAL B 1 136 ? 16.152 -28.981 4.332 0.50 15.47 116 VAL B N 1
ATOM 3524 N N B VAL B 1 136 ? 16.130 -28.947 4.244 0.50 15.67 116 VAL B N 1
ATOM 3525 C CA A VAL B 1 136 ? 16.498 -27.548 4.168 0.50 16.07 116 VAL B CA 1
ATOM 3526 C CA B VAL B 1 136 ? 16.676 -27.565 4.125 0.50 16.22 116 VAL B CA 1
ATOM 3527 C C A VAL B 1 136 ? 16.886 -27.050 5.551 0.50 16.17 116 VAL B C 1
ATOM 3528 C C B VAL B 1 136 ? 16.915 -27.064 5.527 0.50 16.30 116 VAL B C 1
ATOM 3529 O O A VAL B 1 136 ? 16.121 -27.239 6.506 0.50 16.82 116 VAL B O 1
ATOM 3530 O O B VAL B 1 136 ? 16.104 -27.255 6.445 0.50 16.99 116 VAL B O 1
ATOM 3537 N N . THR B 1 137 ? 18.074 -26.456 5.679 1.00 15.68 117 THR B N 1
ATOM 3538 C CA . THR B 1 137 ? 18.420 -25.681 6.875 1.00 15.93 117 THR B CA 1
ATOM 3539 C C . THR B 1 137 ? 18.578 -24.237 6.464 1.00 15.19 117 THR B C 1
ATOM 3540 O O . THR B 1 137 ? 18.850 -23.930 5.305 1.00 15.76 117 THR B O 1
ATOM 3544 N N . TRP B 1 138 ? 18.392 -23.357 7.421 1.00 13.59 118 TRP B N 1
ATOM 3545 C CA . TRP B 1 138 ? 18.547 -21.943 7.166 1.00 13.68 118 TRP B CA 1
ATOM 3546 C C . TRP B 1 138 ? 18.819 -21.218 8.467 1.00 14.75 118 TRP B C 1
ATOM 3547 O O . TRP B 1 138 ? 18.628 -21.816 9.559 1.00 13.56 118 TRP B O 1
ATOM 3558 N N . CYS B 1 139 ? 19.283 -19.967 8.392 1.00 13.74 119 CYS B N 1
ATOM 3559 C CA . CYS B 1 139 ? 19.409 -19.118 9.576 1.00 14.05 119 CYS B CA 1
ATOM 3560 C C . CYS B 1 139 ? 18.045 -18.533 9.826 1.00 14.40 119 CYS B C 1
ATOM 3561 O O . CYS B 1 139 ? 17.531 -17.704 9.028 1.00 15.23 119 CYS B O 1
ATOM 3564 N N . ASN B 1 140 ? 17.396 -19.073 10.858 1.00 14.76 120 ASN B N 1
ATOM 3565 C CA . ASN B 1 140 ? 16.042 -18.828 11.182 1.00 14.70 120 ASN B CA 1
ATOM 3566 C C . ASN B 1 140 ? 15.952 -17.918 12.381 1.00 14.82 120 ASN B C 1
ATOM 3567 O O . ASN B 1 140 ? 16.615 -18.189 13.376 1.00 15.49 120 ASN B O 1
ATOM 3572 N N . GLY B 1 141 ? 15.138 -16.878 12.326 1.00 14.43 121 GLY B N 1
ATOM 3573 C CA . GLY B 1 141 ? 15.033 -16.009 13.501 1.00 15.07 121 GLY B CA 1
ATOM 3574 C C . GLY B 1 141 ? 14.110 -16.603 14.580 1.00 15.29 121 GLY B C 1
ATOM 3575 O O . GLY B 1 141 ? 12.945 -16.844 14.332 1.00 16.40 121 GLY B O 1
ATOM 3576 N N . TYR B 1 142 ? 14.670 -16.864 15.765 1.00 15.81 122 TYR B N 1
ATOM 3577 C CA . TYR B 1 142 ? 13.883 -17.315 16.888 1.00 16.11 122 TYR B CA 1
ATOM 3578 C C . TYR B 1 142 ? 14.537 -16.735 18.106 1.00 16.78 122 TYR B C 1
ATOM 3579 O O . TYR B 1 142 ? 15.435 -17.333 18.704 1.00 18.41 122 TYR B O 1
ATOM 3588 N N . HIS B 1 143 ? 14.148 -15.494 18.450 1.00 16.61 123 HIS B N 1
ATOM 3589 C CA . HIS B 1 143 ? 14.880 -14.739 19.483 1.00 17.50 123 HIS B CA 1
ATOM 3590 C C . HIS B 1 143 ? 16.361 -14.613 19.180 1.00 17.09 123 HIS B C 1
ATOM 3591 O O . HIS B 1 143 ? 17.185 -14.675 20.015 1.00 19.14 123 HIS B O 1
ATOM 3598 N N . GLY B 1 144 ? 16.622 -14.303 17.899 1.00 16.60 124 GLY B N 1
ATOM 3599 C CA . GLY B 1 144 ? 17.948 -14.296 17.372 1.00 17.15 124 GLY B CA 1
ATOM 3600 C C . GLY B 1 144 ? 18.189 -15.371 16.336 1.00 15.98 124 GLY B C 1
ATOM 3601 O O . GLY B 1 144 ? 17.355 -16.256 16.138 1.00 16.46 124 GLY B O 1
ATOM 3602 N N . PRO B 1 145 ? 19.340 -15.323 15.691 1.00 14.63 125 PRO B N 1
ATOM 3603 C CA . PRO B 1 145 ? 19.677 -16.314 14.652 1.00 14.80 125 PRO B CA 1
ATOM 3604 C C . PRO B 1 145 ? 19.918 -17.692 15.239 1.00 14.65 125 PRO B C 1
ATOM 3605 O O . PRO B 1 145 ? 20.736 -17.820 16.159 1.00 13.83 125 PRO B O 1
ATOM 3609 N N . THR B 1 146 ? 19.195 -18.659 14.703 1.00 14.69 126 THR B N 1
ATOM 3610 C CA . THR B 1 146 ? 19.496 -20.055 14.925 1.00 15.73 126 THR B CA 1
ATOM 3611 C C . THR B 1 146 ? 19.348 -20.826 13.663 1.00 15.29 126 THR B C 1
ATOM 3612 O O . THR B 1 146 ? 19.246 -20.257 12.593 1.00 15.69 126 THR B O 1
ATOM 3616 N N . ILE B 1 147 ? 19.433 -22.178 13.728 1.00 14.68 127 ILE B N 1
ATOM 3617 C CA . ILE B 1 147 ? 19.366 -23.009 12.528 1.00 15.53 127 ILE B CA 1
ATOM 3618 C C . ILE B 1 147 ? 17.996 -23.663 12.507 1.00 15.75 127 ILE B C 1
ATOM 3619 O O . ILE B 1 147 ? 17.685 -24.533 13.364 1.00 15.94 127 ILE B O 1
ATOM 3624 N N . GLY B 1 148 ? 17.218 -23.201 11.531 1.00 15.27 128 GLY B N 1
ATOM 3625 C CA . GLY B 1 148 ? 15.946 -23.811 11.176 1.00 15.27 128 GLY B CA 1
ATOM 3626 C C . GLY B 1 148 ? 16.186 -25.051 10.349 1.00 14.88 128 GLY B C 1
ATOM 3627 O O . GLY B 1 148 ? 17.195 -25.193 9.685 1.00 14.84 128 GLY B O 1
ATOM 3628 N N . VAL B 1 149 ? 15.259 -25.994 10.492 1.00 14.52 129 VAL B N 1
ATOM 3629 C CA . VAL B 1 149 ? 15.305 -27.277 9.791 1.00 16.27 129 VAL B CA 1
ATOM 3630 C C . VAL B 1 149 ? 13.889 -27.591 9.223 1.00 16.09 129 VAL B C 1
ATOM 3631 O O . VAL B 1 149 ? 12.856 -27.396 9.884 1.00 16.20 129 VAL B O 1
ATOM 3635 N N . ALA B 1 150 ? 13.866 -28.072 7.990 1.00 15.81 130 ALA B N 1
ATOM 3636 C CA . ALA B 1 150 ? 12.592 -28.545 7.375 1.00 16.55 130 ALA B CA 1
ATOM 3637 C C . ALA B 1 150 ? 12.886 -29.593 6.376 1.00 16.85 130 ALA B C 1
ATOM 3638 O O . ALA B 1 150 ? 14.034 -29.811 6.017 1.00 17.19 130 ALA B O 1
ATOM 3640 N N . TYR B 1 151 ? 11.845 -30.284 5.927 1.00 17.58 131 TYR B N 1
ATOM 3641 C CA . TYR B 1 151 ? 12.004 -31.248 4.865 1.00 18.61 131 TYR B CA 1
ATOM 3642 C C . TYR B 1 151 ? 10.920 -31.107 3.821 1.00 17.64 131 TYR B C 1
ATOM 3643 O O . TYR B 1 151 ? 9.861 -30.502 4.042 1.00 18.39 131 TYR B O 1
ATOM 3652 N N . THR B 1 152 ? 11.240 -31.612 2.646 1.00 17.59 132 THR B N 1
ATOM 3653 C CA . THR B 1 152 ? 10.315 -31.602 1.519 1.00 16.91 132 THR B CA 1
ATOM 3654 C C . THR B 1 152 ? 10.551 -32.824 0.651 1.00 17.11 132 THR B C 1
ATOM 3655 O O . THR B 1 152 ? 11.662 -33.317 0.555 1.00 17.71 132 THR B O 1
ATOM 3659 N N . PHE B 1 153 ? 9.471 -33.364 0.056 1.00 18.82 133 PHE B N 1
ATOM 3660 C CA . PHE B 1 153 ? 9.588 -34.366 -1.045 1.00 18.14 133 PHE B CA 1
ATOM 3661 C C . PHE B 1 153 ? 9.480 -33.796 -2.438 1.00 19.17 133 PHE B C 1
ATOM 3662 O O . PHE B 1 153 ? 9.836 -34.485 -3.420 1.00 21.04 133 PHE B O 1
ATOM 3670 N N . ASP B 1 154 ? 8.962 -32.571 -2.537 1.00 20.40 134 ASP B N 1
ATOM 3671 C CA . ASP B 1 154 ? 8.613 -32.020 -3.814 1.00 19.47 134 ASP B CA 1
ATOM 3672 C C . ASP B 1 154 ? 8.913 -30.561 -4.077 1.00 18.36 134 ASP B C 1
ATOM 3673 O O . ASP B 1 154 ? 8.632 -30.052 -5.171 1.00 19.21 134 ASP B O 1
ATOM 3678 N N . PHE B 1 155 ? 9.532 -29.886 -3.116 1.00 17.53 135 PHE B N 1
ATOM 3679 C CA . PHE B 1 155 ? 9.932 -28.464 -3.318 1.00 18.70 135 PHE B CA 1
ATOM 3680 C C . PHE B 1 155 ? 8.683 -27.597 -3.520 1.00 19.44 135 PHE B C 1
ATOM 3681 O O . PHE B 1 155 ? 8.757 -26.473 -3.998 1.00 19.68 135 PHE B O 1
ATOM 3689 N N . GLU B 1 156 ? 7.558 -28.096 -3.008 1.00 21.03 136 GLU B N 1
ATOM 3690 C CA . GLU B 1 156 ? 6.282 -27.324 -2.944 1.00 22.83 136 GLU B CA 1
ATOM 3691 C C . GLU B 1 156 ? 5.812 -27.169 -1.524 1.00 21.48 136 GLU B C 1
ATOM 3692 O O . GLU B 1 156 ? 5.573 -26.005 -1.065 1.00 23.20 136 GLU B O 1
ATOM 3698 N N . THR B 1 157 ? 5.653 -28.269 -0.816 1.00 20.46 137 THR B N 1
ATOM 3699 C CA . THR B 1 157 ? 5.344 -28.262 0.599 1.00 20.09 137 THR B CA 1
ATOM 3700 C C . THR B 1 157 ? 6.543 -28.582 1.462 1.00 20.52 137 THR B C 1
ATOM 3701 O O . THR B 1 157 ? 7.259 -29.604 1.271 1.00 19.29 137 THR B O 1
ATOM 3705 N N . PHE B 1 158 ? 6.796 -27.697 2.394 1.00 18.61 138 PHE B N 1
ATOM 3706 C CA . PHE B 1 158 ? 7.871 -27.874 3.336 1.00 18.34 138 PHE B CA 1
ATOM 3707 C C . PHE B 1 158 ? 7.354 -28.007 4.722 1.00 19.49 138 PHE B C 1
ATOM 3708 O O . PHE B 1 158 ? 6.555 -27.172 5.192 1.00 22.67 138 PHE B O 1
ATOM 3716 N N . HIS B 1 159 ? 7.829 -29.004 5.421 1.00 18.69 139 HIS B N 1
ATOM 3717 C CA . HIS B 1 159 ? 7.493 -29.240 6.795 1.00 19.51 139 HIS B CA 1
ATOM 3718 C C . HIS B 1 159 ? 8.594 -28.910 7.718 1.00 18.70 139 HIS B C 1
ATOM 3719 O O . HIS B 1 159 ? 9.665 -29.519 7.706 1.00 19.63 139 HIS B O 1
ATOM 3726 N N . GLN B 1 160 ? 8.308 -27.938 8.583 1.00 17.95 140 GLN B N 1
ATOM 3727 C CA . GLN B 1 160 ? 9.307 -27.400 9.489 1.00 19.11 140 GLN B CA 1
ATOM 3728 C C . GLN B 1 160 ? 9.428 -28.262 10.755 1.00 20.50 140 GLN B C 1
ATOM 3729 O O . GLN B 1 160 ? 8.417 -28.705 11.339 1.00 20.21 140 GLN B O 1
ATOM 3735 N N . LEU B 1 161 ? 10.664 -28.559 11.135 1.00 18.61 141 LEU B N 1
ATOM 3736 C CA . LEU B 1 161 ? 10.984 -29.302 12.278 1.00 19.44 141 LEU B CA 1
ATOM 3737 C C . LEU B 1 161 ? 11.524 -28.366 13.385 1.00 19.34 141 LEU B C 1
ATOM 3738 O O . LEU B 1 161 ? 11.570 -27.130 13.229 1.00 19.10 141 LEU B O 1
ATOM 3743 N N . GLU B 1 162 ? 11.894 -28.932 14.528 1.00 18.67 142 GLU B N 1
ATOM 3744 C CA . GLU B 1 162 ? 12.481 -28.087 15.582 1.00 18.34 142 GLU B CA 1
ATOM 3745 C C . GLU B 1 162 ? 13.750 -27.377 15.104 1.00 17.95 142 GLU B C 1
ATOM 3746 O O . GLU B 1 162 ? 14.575 -27.958 14.367 1.00 18.47 142 GLU B O 1
ATOM 3752 N N . ASN B 1 163 ? 13.951 -26.149 15.573 1.00 17.08 143 ASN B N 1
ATOM 3753 C CA . ASN B 1 163 ? 15.194 -25.502 15.342 1.00 16.25 143 ASN B CA 1
ATOM 3754 C C . ASN B 1 163 ? 16.246 -26.377 16.018 1.00 16.21 143 ASN B C 1
ATOM 3755 O O . ASN B 1 163 ? 16.060 -26.839 17.097 1.00 16.31 143 ASN B O 1
ATOM 3760 N N . ALA B 1 164 ? 17.357 -26.576 15.352 1.00 15.59 144 ALA B N 1
ATOM 3761 C CA . ALA B 1 164 ? 18.365 -27.567 15.836 1.00 15.93 144 ALA B CA 1
ATOM 3762 C C . ALA B 1 164 ? 19.093 -27.173 17.097 1.00 18.55 144 ALA B C 1
ATOM 3763 O O . ALA B 1 164 ? 19.475 -28.017 17.915 1.00 19.67 144 ALA B O 1
ATOM 3765 N N . PHE B 1 165 ? 19.313 -25.874 17.252 1.00 15.58 145 PHE B N 1
ATOM 3766 C CA . PHE B 1 165 ? 20.105 -25.307 18.332 1.00 18.28 145 PHE B CA 1
ATOM 3767 C C . PHE B 1 165 ? 19.415 -24.112 18.952 1.00 17.79 145 PHE B C 1
ATOM 3768 O O . PHE B 1 165 ? 18.469 -23.529 18.411 1.00 17.21 145 PHE B O 1
ATOM 3776 N N A ILE B 1 166 ? 19.912 -23.740 20.118 0.50 18.00 146 ILE B N 1
ATOM 3777 N N B ILE B 1 166 ? 19.913 -23.731 20.109 0.50 18.84 146 ILE B N 1
ATOM 3778 C CA A ILE B 1 166 ? 19.585 -22.486 20.743 0.50 18.65 146 ILE B CA 1
ATOM 3779 C CA B ILE B 1 166 ? 19.528 -22.507 20.752 0.50 20.14 146 ILE B CA 1
ATOM 3780 C C A ILE B 1 166 ? 20.330 -21.371 20.021 0.50 18.24 146 ILE B C 1
ATOM 3781 C C B ILE B 1 166 ? 20.321 -21.384 20.069 0.50 19.07 146 ILE B C 1
ATOM 3782 O O A ILE B 1 166 ? 21.451 -21.589 19.579 0.50 19.09 146 ILE B O 1
ATOM 3783 O O B ILE B 1 166 ? 21.450 -21.628 19.655 0.50 19.79 146 ILE B O 1
ATOM 3792 N N . PRO B 1 167 ? 19.748 -20.191 19.914 1.00 18.20 147 PRO B N 1
ATOM 3793 C CA . PRO B 1 167 ? 20.591 -19.050 19.388 1.00 16.98 147 PRO B CA 1
ATOM 3794 C C . PRO B 1 167 ? 21.845 -18.861 20.226 1.00 17.76 147 PRO B C 1
ATOM 3795 O O . PRO B 1 167 ? 21.881 -19.276 21.381 1.00 18.11 147 PRO B O 1
ATOM 3799 N N . PHE B 1 168 ? 22.913 -18.276 19.701 1.00 16.83 148 PHE B N 1
ATOM 3800 C CA . PHE B 1 168 ? 23.041 -17.732 18.388 1.00 16.80 148 PHE B CA 1
ATOM 3801 C C . PHE B 1 168 ? 23.921 -18.594 17.520 1.00 15.25 148 PHE B C 1
ATOM 3802 O O . PHE B 1 168 ? 25.066 -18.904 17.885 1.00 15.49 148 PHE B O 1
ATOM 3810 N N . ASN B 1 169 ? 23.445 -18.909 16.310 1.00 14.86 149 ASN B N 1
ATOM 3811 C CA . ASN B 1 169 ? 24.090 -19.916 15.472 1.00 15.23 149 ASN B CA 1
ATOM 3812 C C . ASN B 1 169 ? 23.634 -19.722 14.038 1.00 15.92 149 ASN B C 1
ATOM 3813 O O . ASN B 1 169 ? 22.507 -19.321 13.773 1.00 16.30 149 ASN B O 1
ATOM 3818 N N . ARG B 1 170 ? 24.545 -19.958 13.138 1.00 15.24 150 ARG B N 1
ATOM 3819 C CA . ARG B 1 170 ? 24.186 -19.981 11.720 1.00 15.81 150 ARG B CA 1
ATOM 3820 C C . ARG B 1 170 ? 25.211 -20.806 10.932 1.00 14.87 150 ARG B C 1
ATOM 3821 O O . ARG B 1 170 ? 25.988 -21.560 11.552 1.00 15.33 150 ARG B O 1
ATOM 3829 N N . ASN B 1 171 ? 25.179 -20.729 9.598 1.00 13.78 151 ASN B N 1
ATOM 3830 C CA . ASN B 1 171 ? 26.012 -21.563 8.760 1.00 13.03 151 ASN B CA 1
ATOM 3831 C C . ASN B 1 171 ? 25.853 -23.073 9.147 1.00 12.95 151 ASN B C 1
ATOM 3832 O O . ASN B 1 171 ? 26.820 -23.846 9.177 1.00 13.83 151 ASN B O 1
ATOM 3837 N N . GLY B 1 172 ? 24.607 -23.466 9.276 1.00 13.77 152 GLY B N 1
ATOM 3838 C CA . GLY B 1 172 ? 24.225 -24.839 9.432 1.00 14.28 152 GLY B CA 1
ATOM 3839 C C . GLY B 1 172 ? 24.204 -25.591 8.151 1.00 14.93 152 GLY B C 1
ATOM 3840 O O . GLY B 1 172 ? 23.549 -25.156 7.186 1.00 15.81 152 GLY B O 1
ATOM 3841 N N . VAL B 1 173 ? 24.925 -26.709 8.147 1.00 14.64 153 VAL B N 1
ATOM 3842 C CA . VAL B 1 173 ? 25.062 -27.495 6.930 1.00 14.64 153 VAL B CA 1
ATOM 3843 C C . VAL B 1 173 ? 25.059 -28.972 7.296 1.00 15.04 153 VAL B C 1
ATOM 3844 O O . VAL B 1 173 ? 26.001 -29.488 7.979 1.00 14.24 153 VAL B O 1
ATOM 3848 N N . LEU B 1 174 ? 24.019 -29.640 6.831 1.00 14.18 154 LEU B N 1
ATOM 3849 C CA . LEU B 1 174 ? 23.904 -31.093 6.954 1.00 15.18 154 LEU B CA 1
ATOM 3850 C C . LEU B 1 174 ? 24.882 -31.872 6.145 1.00 15.93 154 LEU B C 1
ATOM 3851 O O . LEU B 1 174 ? 25.261 -31.504 5.050 1.00 15.70 154 LEU B O 1
ATOM 3856 N N . PHE B 1 175 ? 25.260 -33.054 6.657 1.00 14.88 155 PHE B N 1
ATOM 3857 C CA . PHE B 1 175 ? 25.925 -34.053 5.809 1.00 15.75 155 PHE B CA 1
ATOM 3858 C C . PHE B 1 175 ? 24.864 -34.834 5.004 1.00 15.46 155 PHE B C 1
ATOM 3859 O O . PHE B 1 175 ? 23.725 -34.991 5.459 1.00 15.61 155 PHE B O 1
ATOM 3867 N N . PRO B 1 176 ? 25.236 -35.275 3.795 1.00 15.93 156 PRO B N 1
ATOM 3868 C CA . PRO B 1 176 ? 24.227 -35.823 2.874 1.00 16.07 156 PRO B CA 1
ATOM 3869 C C . PRO B 1 176 ? 23.888 -37.300 3.127 1.00 17.64 156 PRO B C 1
ATOM 3870 O O . PRO B 1 176 ? 23.241 -37.919 2.334 1.00 20.13 156 PRO B O 1
ATOM 3874 N N . ARG B 1 177 ? 24.324 -37.841 4.237 1.00 18.40 157 ARG B N 1
ATOM 3875 C CA . ARG B 1 177 ? 23.968 -39.175 4.682 1.00 18.19 157 ARG B CA 1
ATOM 3876 C C . ARG B 1 177 ? 24.194 -39.202 6.155 1.00 19.22 157 ARG B C 1
ATOM 3877 O O . ARG B 1 177 ? 24.851 -38.320 6.703 1.00 17.24 157 ARG B O 1
ATOM 3885 N N . LYS B 1 178 ? 23.669 -40.229 6.837 1.00 18.57 158 LYS B N 1
ATOM 3886 C CA . LYS B 1 178 ? 23.912 -40.426 8.221 1.00 18.79 158 LYS B CA 1
ATOM 3887 C C . LYS B 1 178 ? 25.375 -40.888 8.415 1.00 18.78 158 LYS B C 1
ATOM 3888 O O . LYS B 1 178 ? 26.012 -41.497 7.507 1.00 19.82 158 LYS B O 1
ATOM 3894 N N . ILE B 1 179 ? 25.924 -40.461 9.537 1.00 18.95 159 ILE B N 1
ATOM 3895 C CA . ILE B 1 179 ? 27.228 -40.830 9.969 1.00 21.43 159 ILE B CA 1
ATOM 3896 C C . ILE B 1 179 ? 27.027 -41.818 11.117 1.00 21.80 159 ILE B C 1
ATOM 3897 O O . ILE B 1 179 ? 26.554 -41.444 12.184 1.00 21.21 159 ILE B O 1
ATOM 3902 N N A ASN B 1 180 ? 27.439 -43.061 10.905 0.50 23.36 160 ASN B N 1
ATOM 3903 N N B ASN B 1 180 ? 27.381 -43.067 10.850 0.50 23.62 160 ASN B N 1
ATOM 3904 C CA A ASN B 1 180 ? 27.212 -44.146 11.887 0.50 24.99 160 ASN B CA 1
ATOM 3905 C CA B ASN B 1 180 ? 27.242 -44.139 11.834 0.50 25.40 160 ASN B CA 1
ATOM 3906 C C A ASN B 1 180 ? 25.827 -44.106 12.490 0.50 23.81 160 ASN B C 1
ATOM 3907 C C B ASN B 1 180 ? 25.854 -44.104 12.478 0.50 23.99 160 ASN B C 1
ATOM 3908 O O A ASN B 1 180 ? 25.664 -44.123 13.707 0.50 25.43 160 ASN B O 1
ATOM 3909 O O B ASN B 1 180 ? 25.720 -44.120 13.699 0.50 25.77 160 ASN B O 1
ATOM 3918 N N . GLY B 1 181 ? 24.825 -43.980 11.633 1.00 22.81 161 GLY B N 1
ATOM 3919 C CA . GLY B 1 181 ? 23.467 -44.103 12.073 1.00 22.79 161 GLY B CA 1
ATOM 3920 C C . GLY B 1 181 ? 22.868 -42.838 12.665 1.00 23.89 161 GLY B C 1
ATOM 3921 O O . GLY B 1 181 ? 21.778 -42.903 13.195 1.00 23.40 161 GLY B O 1
ATOM 3922 N N . ARG B 1 182 ? 23.572 -41.715 12.609 1.00 20.15 162 ARG B N 1
ATOM 3923 C CA . ARG B 1 182 ? 23.020 -40.471 13.142 1.00 20.45 162 ARG B CA 1
ATOM 3924 C C . ARG B 1 182 ? 23.132 -39.309 12.162 1.00 17.51 162 ARG B C 1
ATOM 3925 O O . ARG B 1 182 ? 24.188 -39.103 11.564 1.00 18.23 162 ARG B O 1
ATOM 3933 N N . PHE B 1 183 ? 22.060 -38.534 12.007 1.00 17.75 163 PHE B N 1
ATOM 3934 C CA . PHE B 1 183 ? 22.177 -37.286 11.234 1.00 17.08 163 PHE B CA 1
ATOM 3935 C C . PHE B 1 183 ? 23.339 -36.460 11.803 1.00 16.27 163 PHE B C 1
ATOM 3936 O O . PHE B 1 183 ? 23.629 -36.485 13.007 1.00 15.54 163 PHE B O 1
ATOM 3944 N N . ALA B 1 184 ? 23.989 -35.687 10.933 1.00 16.14 164 ALA B N 1
ATOM 3945 C CA . ALA B 1 184 ? 25.145 -34.850 11.332 1.00 15.25 164 ALA B CA 1
ATOM 3946 C C . ALA B 1 184 ? 25.033 -33.492 10.680 1.00 15.17 164 ALA B C 1
ATOM 3947 O O . ALA B 1 184 ? 24.641 -33.368 9.507 1.00 15.07 164 ALA B O 1
ATOM 3949 N N . MET B 1 185 ? 25.390 -32.460 11.466 1.00 14.70 165 MET B N 1
ATOM 3950 C CA . MET B 1 185 ? 25.347 -31.089 10.987 1.00 15.05 165 MET B CA 1
ATOM 3951 C C . MET B 1 185 ? 26.506 -30.256 11.449 1.00 14.57 165 MET B C 1
ATOM 3952 O O . MET B 1 185 ? 26.866 -30.284 12.603 1.00 15.60 165 MET B O 1
ATOM 3957 N N . LEU B 1 186 ? 27.118 -29.523 10.533 1.00 13.56 166 LEU B N 1
ATOM 3958 C CA . LEU B 1 186 ? 28.077 -28.480 10.884 1.00 13.45 166 LEU B CA 1
ATOM 3959 C C . LEU B 1 186 ? 27.293 -27.231 11.234 1.00 14.56 166 LEU B C 1
ATOM 3960 O O . LEU B 1 186 ? 26.237 -26.952 10.657 1.00 15.13 166 LEU B O 1
ATOM 3965 N N . SER B 1 187 ? 27.844 -26.475 12.177 1.00 13.81 167 SER B N 1
ATOM 3966 C CA . SER B 1 187 ? 27.267 -25.195 12.535 1.00 14.13 167 SER B CA 1
ATOM 3967 C C . SER B 1 187 ? 28.356 -24.203 12.888 1.00 13.78 167 SER B C 1
ATOM 3968 O O . SER B 1 187 ? 29.530 -24.466 12.681 1.00 15.12 167 SER B O 1
ATOM 3971 N N . ARG B 1 188 ? 27.911 -23.086 13.458 1.00 13.34 168 ARG B N 1
ATOM 3972 C CA . ARG B 1 188 ? 28.832 -21.949 13.636 1.00 12.86 168 ARG B CA 1
ATOM 3973 C C . ARG B 1 188 ? 28.279 -20.977 14.699 1.00 13.53 168 ARG B C 1
ATOM 3974 O O . ARG B 1 188 ? 27.572 -20.005 14.368 1.00 14.61 168 ARG B O 1
ATOM 3982 N N . PRO B 1 189 ? 28.629 -21.210 15.942 1.00 14.66 169 PRO B N 1
ATOM 3983 C CA . PRO B 1 189 ? 28.201 -20.345 17.010 1.00 15.48 169 PRO B CA 1
ATOM 3984 C C . PRO B 1 189 ? 28.509 -18.912 16.682 1.00 15.40 169 PRO B C 1
ATOM 3985 O O . PRO B 1 189 ? 29.603 -18.596 16.179 1.00 15.27 169 PRO B O 1
ATOM 3989 N N . SER B 1 190 ? 27.528 -18.078 16.940 1.00 14.80 170 SER B N 1
ATOM 3990 C CA . SER B 1 190 ? 27.558 -16.653 16.518 1.00 15.40 170 SER B CA 1
ATOM 3991 C C . SER B 1 190 ? 27.156 -15.745 17.659 1.00 17.56 170 SER B C 1
ATOM 3992 O O . SER B 1 190 ? 27.147 -16.184 18.860 1.00 17.39 170 SER B O 1
ATOM 3995 N N . ASP B 1 191 ? 26.881 -14.489 17.325 1.00 17.26 171 ASP B N 1
ATOM 3996 C CA . ASP B 1 191 ? 26.280 -13.516 18.247 1.00 17.60 171 ASP B CA 1
ATOM 3997 C C . ASP B 1 191 ? 25.075 -12.896 17.574 1.00 18.35 171 ASP B C 1
ATOM 3998 O O . ASP B 1 191 ? 24.649 -13.371 16.577 1.00 19.62 171 ASP B O 1
ATOM 4003 N N . ASN B 1 192 ? 24.519 -11.836 18.142 1.00 19.58 172 ASN B N 1
ATOM 4004 C CA . ASN B 1 192 ? 23.394 -11.180 17.506 1.00 22.76 172 ASN B CA 1
ATOM 4005 C C . ASN B 1 192 ? 23.731 -9.979 16.642 1.00 23.06 172 ASN B C 1
ATOM 4006 O O . ASN B 1 192 ? 22.904 -9.167 16.448 1.00 23.58 172 ASN B O 1
ATOM 4011 N N . GLY B 1 193 ? 24.942 -9.899 16.135 1.00 20.75 173 GLY B N 1
ATOM 4012 C CA . GLY B 1 193 ? 25.277 -8.870 15.169 1.00 21.54 173 GLY B CA 1
ATOM 4013 C C . GLY B 1 193 ? 26.226 -9.325 14.083 1.00 21.58 173 GLY B C 1
ATOM 4014 O O . GLY B 1 193 ? 26.141 -10.424 13.599 1.00 20.06 173 GLY B O 1
ATOM 4015 N N . HIS B 1 194 ? 27.100 -8.439 13.662 1.00 21.94 174 HIS B N 1
ATOM 4016 C CA . HIS B 1 194 ? 28.023 -8.839 12.643 1.00 23.10 174 HIS B CA 1
ATOM 4017 C C . HIS B 1 194 ? 29.215 -9.501 13.354 1.00 23.09 174 HIS B C 1
ATOM 4018 O O . HIS B 1 194 ? 30.242 -8.884 13.687 1.00 23.39 174 HIS B O 1
ATOM 4025 N N . THR B 1 195 ? 29.074 -10.776 13.553 1.00 19.98 175 THR B N 1
ATOM 4026 C CA . THR B 1 195 ? 29.853 -11.477 14.510 1.00 17.77 175 THR B CA 1
ATOM 4027 C C . THR B 1 195 ? 31.360 -11.378 14.240 1.00 17.98 175 THR B C 1
ATOM 4028 O O . THR B 1 195 ? 31.824 -11.727 13.165 1.00 15.83 175 THR B O 1
ATOM 4032 N N . PRO B 1 196 ? 32.152 -11.050 15.243 1.00 16.59 176 PRO B N 1
ATOM 4033 C CA . PRO B 1 196 ? 33.570 -10.829 14.998 1.00 17.16 176 PRO B CA 1
ATOM 4034 C C . PRO B 1 196 ? 34.466 -12.031 15.277 1.00 17.70 176 PRO B C 1
ATOM 4035 O O . PRO B 1 196 ? 35.602 -11.876 15.590 1.00 18.60 176 PRO B O 1
ATOM 4039 N N . PHE B 1 197 ? 33.872 -13.199 15.272 1.00 15.78 177 PHE B N 1
ATOM 4040 C CA . PHE B 1 197 ? 34.530 -14.438 15.638 1.00 16.27 177 PHE B CA 1
ATOM 4041 C C . PHE B 1 197 ? 33.717 -15.544 14.996 1.00 16.65 177 PHE B C 1
ATOM 4042 O O . PHE B 1 197 ? 32.690 -15.281 14.478 1.00 16.43 177 PHE B O 1
ATOM 4050 N N . GLY B 1 198 ? 34.248 -16.756 14.989 1.00 15.17 178 GLY B N 1
ATOM 4051 C CA . GLY B 1 198 ? 33.476 -17.866 14.494 1.00 15.33 178 GLY B CA 1
ATOM 4052 C C . GLY B 1 198 ? 34.259 -19.133 14.212 1.00 14.97 178 GLY B C 1
ATOM 4053 O O . GLY B 1 198 ? 35.020 -19.153 13.351 1.00 14.38 178 GLY B O 1
ATOM 4054 N N . ASP B 1 199 ? 33.997 -20.161 15.013 1.00 14.55 179 ASP B N 1
ATOM 4055 C CA . ASP B 1 199 ? 34.542 -21.498 14.824 1.00 14.70 179 ASP B CA 1
ATOM 4056 C C . ASP B 1 199 ? 33.464 -22.402 14.191 1.00 14.47 179 ASP B C 1
ATOM 4057 O O . ASP B 1 199 ? 32.353 -22.241 14.459 1.00 14.00 179 ASP B O 1
ATOM 4062 N N . ILE B 1 200 ? 33.879 -23.394 13.418 1.00 14.16 180 ILE B N 1
ATOM 4063 C CA . ILE B 1 200 ? 32.961 -24.405 12.929 1.00 14.10 180 ILE B CA 1
ATOM 4064 C C . ILE B 1 200 ? 32.865 -25.562 13.930 1.00 14.42 180 ILE B C 1
ATOM 4065 O O . ILE B 1 200 ? 33.846 -26.004 14.418 1.00 14.12 180 ILE B O 1
ATOM 4070 N N . PHE B 1 201 ? 31.631 -25.963 14.174 1.00 13.85 181 PHE B N 1
ATOM 4071 C CA . PHE B 1 201 ? 31.278 -27.044 15.072 1.00 14.65 181 PHE B CA 1
ATOM 4072 C C . PHE B 1 201 ? 30.527 -28.147 14.274 1.00 13.78 181 PHE B C 1
ATOM 4073 O O . PHE B 1 201 ? 30.117 -27.927 13.203 1.00 12.94 181 PHE B O 1
ATOM 4081 N N . TYR B 1 202 ? 30.478 -29.339 14.878 1.00 14.10 182 TYR B N 1
ATOM 4082 C CA . TYR B 1 202 ? 29.824 -30.507 14.388 1.00 14.73 182 TYR B CA 1
ATOM 4083 C C . TYR B 1 202 ? 28.930 -31.061 15.459 1.00 15.32 182 TYR B C 1
ATOM 4084 O O . TYR B 1 202 ? 29.346 -31.149 16.603 1.00 15.89 182 TYR B O 1
ATOM 4093 N N . SER B 1 203 ? 27.736 -31.488 15.076 1.00 14.41 183 SER B N 1
ATOM 4094 C CA . SER B 1 203 ? 26.766 -32.091 16.014 1.00 15.17 183 SER B CA 1
ATOM 4095 C C . SER B 1 203 ? 26.000 -33.216 15.353 1.00 15.65 183 SER B C 1
ATOM 4096 O O . SER B 1 203 ? 25.967 -33.297 14.117 1.00 14.66 183 SER B O 1
ATOM 4099 N N . GLU B 1 204 ? 25.444 -34.116 16.182 1.00 16.58 184 GLU B N 1
ATOM 4100 C CA . GLU B 1 204 ? 24.673 -35.271 15.700 1.00 16.24 184 GLU B CA 1
ATOM 4101 C C . GLU B 1 204 ? 23.303 -35.338 16.311 1.00 16.53 184 GLU B C 1
ATOM 4102 O O . GLU B 1 204 ? 23.041 -34.787 17.396 1.00 17.38 184 GLU B O 1
ATOM 4108 N N . SER B 1 205 ? 22.425 -36.084 15.624 1.00 16.65 185 SER B N 1
ATOM 4109 C CA . SER B 1 205 ? 21.086 -36.300 16.118 1.00 17.52 185 SER B CA 1
ATOM 4110 C C . SER B 1 205 ? 20.634 -37.673 15.681 1.00 18.20 185 SER B C 1
ATOM 4111 O O . SER B 1 205 ? 20.759 -38.065 14.513 1.00 19.31 185 SER B O 1
ATOM 4114 N N . PRO B 1 206 ? 19.964 -38.394 16.603 1.00 18.91 186 PRO B N 1
ATOM 4115 C CA . PRO B 1 206 ? 19.408 -39.697 16.178 1.00 20.26 186 PRO B CA 1
ATOM 4116 C C . PRO B 1 206 ? 18.129 -39.522 15.403 1.00 23.08 186 PRO B C 1
ATOM 4117 O O . PRO B 1 206 ? 17.691 -40.455 14.729 1.00 24.15 186 PRO B O 1
ATOM 4121 N N . ASP B 1 207 ? 17.503 -38.372 15.467 1.00 20.45 187 ASP B N 1
ATOM 4122 C CA . ASP B 1 207 ? 16.121 -38.222 15.075 1.00 21.63 187 ASP B CA 1
ATOM 4123 C C . ASP B 1 207 ? 15.647 -36.939 14.445 1.00 22.96 187 ASP B C 1
ATOM 4124 O O . ASP B 1 207 ? 14.401 -36.805 14.192 1.00 23.57 187 ASP B O 1
ATOM 4129 N N . MET B 1 208 ? 16.586 -36.024 14.143 1.00 21.07 188 MET B N 1
ATOM 4130 C CA . MET B 1 208 ? 16.229 -34.736 13.573 1.00 23.00 188 MET B CA 1
ATOM 4131 C C . MET B 1 208 ? 15.390 -33.863 14.540 1.00 22.13 188 MET B C 1
ATOM 4132 O O . MET B 1 208 ? 14.625 -33.043 14.081 1.00 22.92 188 MET B O 1
ATOM 4137 N N . GLU B 1 209 ? 15.534 -34.085 15.838 1.00 20.32 189 GLU B N 1
ATOM 4138 C CA . GLU B 1 209 ? 14.797 -33.352 16.860 1.00 20.70 189 GLU B CA 1
ATOM 4139 C C . GLU B 1 209 ? 15.726 -33.005 18.024 1.00 19.58 189 GLU B C 1
ATOM 4140 O O . GLU B 1 209 ? 15.844 -31.823 18.393 1.00 19.54 189 GLU B O 1
ATOM 4146 N N . PHE B 1 210 ? 16.490 -33.986 18.518 1.00 17.57 190 PHE B N 1
ATOM 4147 C CA . PHE B 1 210 ? 17.406 -33.733 19.618 1.00 17.73 190 PHE B CA 1
ATOM 4148 C C . PHE B 1 210 ? 18.850 -33.832 19.091 1.00 18.19 190 PHE B C 1
ATOM 4149 O O . PHE B 1 210 ? 19.187 -34.754 18.349 1.00 17.96 190 PHE B O 1
ATOM 4157 N N . TRP B 1 211 ? 19.699 -32.907 19.487 1.00 18.54 191 TRP B N 1
ATOM 4158 C CA . TRP B 1 211 ? 21.038 -32.766 18.919 1.00 17.20 191 TRP B CA 1
ATOM 4159 C C . TRP B 1 211 ? 22.042 -32.775 20.080 1.00 17.27 191 TRP B C 1
ATOM 4160 O O . TRP B 1 211 ? 21.749 -32.317 21.152 1.00 16.17 191 TRP B O 1
ATOM 4171 N N . GLY B 1 212 ? 23.239 -33.269 19.825 1.00 16.45 192 GLY B N 1
ATOM 4172 C CA . GLY B 1 212 ? 24.229 -33.362 20.846 1.00 16.81 192 GLY B CA 1
ATOM 4173 C C . GLY B 1 212 ? 25.518 -33.956 20.309 1.00 17.07 192 GLY B C 1
ATOM 4174 O O . GLY B 1 212 ? 25.713 -34.044 19.091 1.00 17.45 192 GLY B O 1
ATOM 4175 N N A ARG B 1 213 ? 26.399 -34.407 21.210 0.50 17.47 193 ARG B N 1
ATOM 4176 N N B ARG B 1 213 ? 26.400 -34.370 21.222 0.50 18.19 193 ARG B N 1
ATOM 4177 C CA A ARG B 1 213 ? 27.760 -34.850 20.860 0.50 17.12 193 ARG B CA 1
ATOM 4178 C CA B ARG B 1 213 ? 27.743 -34.840 20.881 0.50 18.28 193 ARG B CA 1
ATOM 4179 C C A ARG B 1 213 ? 28.452 -33.768 20.067 0.50 16.42 193 ARG B C 1
ATOM 4180 C C B ARG B 1 213 ? 28.449 -33.772 20.072 0.50 17.02 193 ARG B C 1
ATOM 4181 O O A ARG B 1 213 ? 29.019 -34.050 19.024 0.50 15.58 193 ARG B O 1
ATOM 4182 O O B ARG B 1 213 ? 29.020 -34.064 19.031 0.50 15.99 193 ARG B O 1
ATOM 4197 N N . HIS B 1 214 ? 28.398 -32.539 20.582 1.00 16.44 194 HIS B N 1
ATOM 4198 C CA . HIS B 1 214 ? 28.991 -31.408 19.922 1.00 15.58 194 HIS B CA 1
ATOM 4199 C C . HIS B 1 214 ? 30.502 -31.511 19.938 1.00 15.23 194 HIS B C 1
ATOM 4200 O O . HIS B 1 214 ? 31.158 -31.788 20.969 1.00 15.64 194 HIS B O 1
ATOM 4207 N N . ARG B 1 215 ? 31.092 -31.269 18.788 1.00 14.70 195 ARG B N 1
ATOM 4208 C CA . ARG B 1 215 ? 32.528 -31.268 18.686 1.00 14.87 195 ARG B CA 1
ATOM 4209 C C . ARG B 1 215 ? 33.065 -30.077 17.877 1.00 15.45 195 ARG B C 1
ATOM 4210 O O . ARG B 1 215 ? 32.527 -29.766 16.879 1.00 15.44 195 ARG B O 1
ATOM 4218 N N . HIS B 1 216 ? 34.152 -29.497 18.345 1.00 14.42 196 HIS B N 1
ATOM 4219 C CA . HIS B 1 216 ? 34.806 -28.428 17.658 1.00 14.29 196 HIS B CA 1
ATOM 4220 C C . HIS B 1 216 ? 35.481 -28.996 16.444 1.00 14.59 196 HIS B C 1
ATOM 4221 O O . HIS B 1 216 ? 36.240 -30.004 16.554 1.00 15.38 196 HIS B O 1
ATOM 4228 N N . VAL B 1 217 ? 35.319 -28.333 15.301 1.00 13.91 197 VAL B N 1
ATOM 4229 C CA . VAL B 1 217 ? 35.956 -28.709 14.010 1.00 14.69 197 VAL B CA 1
ATOM 4230 C C . VAL B 1 217 ? 37.202 -27.912 13.739 1.00 15.74 197 VAL B C 1
ATOM 4231 O O . VAL B 1 217 ? 38.300 -28.459 13.779 1.00 16.06 197 VAL B O 1
ATOM 4235 N N . MET B 1 218 ? 37.015 -26.585 13.633 1.00 15.59 198 MET B N 1
ATOM 4236 C CA . MET B 1 218 ? 38.124 -25.711 13.426 1.00 16.62 198 MET B CA 1
ATOM 4237 C C . MET B 1 218 ? 37.829 -24.304 13.779 1.00 15.05 198 MET B C 1
ATOM 4238 O O . MET B 1 218 ? 36.667 -23.895 13.820 1.00 15.56 198 MET B O 1
ATOM 4243 N N . SER B 1 219 ? 38.932 -23.606 14.047 1.00 14.99 199 SER B N 1
ATOM 4244 C CA . SER B 1 219 ? 38.925 -22.198 14.405 1.00 14.76 199 SER B CA 1
ATOM 4245 C C . SER B 1 219 ? 39.562 -21.404 13.300 1.00 14.84 199 SER B C 1
ATOM 4246 O O . SER B 1 219 ? 40.252 -21.926 12.429 1.00 14.87 199 SER B O 1
ATOM 4249 N N . PRO B 1 220 ? 39.296 -20.087 13.297 1.00 14.25 200 PRO B N 1
ATOM 4250 C CA . PRO B 1 220 ? 40.065 -19.249 12.363 1.00 14.27 200 PRO B CA 1
ATOM 4251 C C . PRO B 1 220 ? 41.563 -19.502 12.498 1.00 14.79 200 PRO B C 1
ATOM 4252 O O . PRO B 1 220 ? 42.053 -19.764 13.576 1.00 15.26 200 PRO B O 1
ATOM 4256 N N . ALA B 1 221 ? 42.261 -19.383 11.387 1.00 14.07 201 ALA B N 1
ATOM 4257 C CA . ALA B 1 221 ? 43.716 -19.407 11.352 1.00 15.63 201 ALA B CA 1
ATOM 4258 C C . ALA B 1 221 ? 44.373 -18.177 11.957 1.00 15.51 201 ALA B C 1
ATOM 4259 O O . ALA B 1 221 ? 43.760 -17.113 12.076 1.00 17.03 201 ALA B O 1
ATOM 4261 N N . ALA B 1 222 ? 45.642 -18.336 12.322 1.00 15.60 202 ALA B N 1
ATOM 4262 C CA . ALA B 1 222 ? 46.389 -17.225 12.782 1.00 16.61 202 ALA B CA 1
ATOM 4263 C C . ALA B 1 222 ? 46.568 -16.265 11.588 1.00 16.14 202 ALA B C 1
ATOM 4264 O O . ALA B 1 222 ? 46.759 -16.719 10.458 1.00 16.17 202 ALA B O 1
ATOM 4266 N N . PHE B 1 223 ? 46.533 -14.990 11.887 1.00 17.01 203 PHE B N 1
ATOM 4267 C CA . PHE B 1 223 ? 46.734 -13.963 10.879 1.00 19.24 203 PHE B CA 1
ATOM 4268 C C . PHE B 1 223 ? 48.040 -14.164 10.071 1.00 17.51 203 PHE B C 1
ATOM 4269 O O . PHE B 1 223 ? 48.078 -13.975 8.840 1.00 18.42 203 PHE B O 1
ATOM 4277 N N . GLU B 1 224 ? 49.130 -14.542 10.747 1.00 17.13 204 GLU B N 1
ATOM 4278 C CA . GLU B 1 224 ? 50.411 -14.665 10.064 1.00 19.41 204 GLU B CA 1
ATOM 4279 C C . GLU B 1 224 ? 50.511 -15.934 9.221 1.00 17.94 204 GLU B C 1
ATOM 4280 O O . GLU B 1 224 ? 51.433 -16.085 8.403 1.00 19.44 204 GLU B O 1
ATOM 4286 N N . VAL B 1 225 ? 49.548 -16.844 9.396 1.00 17.49 205 VAL B N 1
ATOM 4287 C CA . VAL B 1 225 ? 49.579 -18.096 8.647 1.00 18.05 205 VAL B CA 1
ATOM 4288 C C . VAL B 1 225 ? 48.632 -18.073 7.441 1.00 16.72 205 VAL B C 1
ATOM 4289 O O . VAL B 1 225 ? 48.995 -18.462 6.352 1.00 17.56 205 VAL B O 1
ATOM 4293 N N . SER B 1 226 ? 47.402 -17.596 7.648 1.00 16.81 206 SER B N 1
ATOM 4294 C CA . SER B 1 226 ? 46.410 -17.574 6.595 1.00 15.71 206 SER B CA 1
ATOM 4295 C C . SER B 1 226 ? 45.329 -16.543 6.860 1.00 17.17 206 SER B C 1
ATOM 4296 O O . SER B 1 226 ? 44.325 -16.830 7.493 1.00 16.46 206 SER B O 1
ATOM 4299 N N . ALA B 1 227 ? 45.584 -15.304 6.421 1.00 15.93 207 ALA B N 1
ATOM 4300 C CA . ALA B 1 227 ? 44.780 -14.226 6.877 1.00 14.78 207 ALA B CA 1
ATOM 4301 C C . ALA B 1 227 ? 43.437 -14.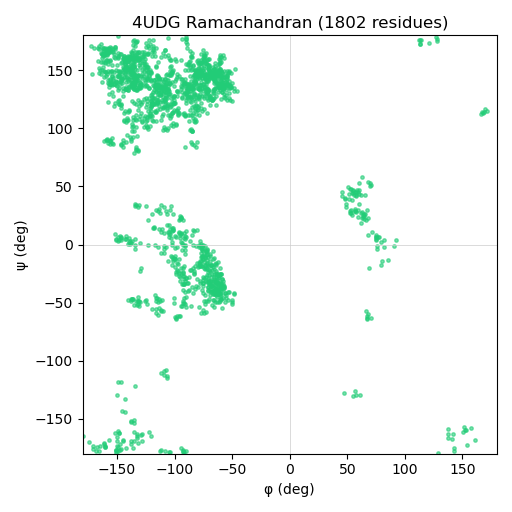157 6.235 1.00 13.97 207 ALA B C 1
ATOM 4302 O O . ALA B 1 227 ? 42.553 -13.516 6.770 1.00 13.41 207 ALA B O 1
ATOM 4304 N N . TRP B 1 228 ? 43.226 -14.807 5.088 1.00 13.55 208 TRP B N 1
ATOM 4305 C CA . TRP B 1 228 ? 41.841 -14.810 4.528 1.00 14.19 208 TRP B CA 1
ATOM 4306 C C . TRP B 1 228 ? 40.809 -15.478 5.397 1.00 14.51 208 TRP B C 1
ATOM 4307 O O . TRP B 1 228 ? 39.616 -15.337 5.159 1.00 14.15 208 TRP B O 1
ATOM 4318 N N . GLN B 1 229 ? 41.263 -16.248 6.398 1.00 13.45 209 GLN B N 1
ATOM 4319 C CA . GLN B 1 229 ? 40.414 -17.046 7.286 1.00 13.04 209 GLN B CA 1
ATOM 4320 C C . GLN B 1 229 ? 40.772 -16.842 8.734 1.00 13.55 209 GLN B C 1
ATOM 4321 O O . GLN B 1 229 ? 40.668 -17.749 9.551 1.00 13.98 209 GLN B O 1
ATOM 4327 N N . CYS B 1 230 ? 41.227 -15.620 9.033 1.00 14.11 210 CYS B N 1
ATOM 4328 C CA . CYS B 1 230 ? 41.691 -15.373 10.412 1.00 15.61 210 CYS B CA 1
ATOM 4329 C C . CYS B 1 230 ? 40.719 -14.712 11.363 1.00 15.84 210 CYS B C 1
ATOM 4330 O O . CYS B 1 230 ? 41.000 -14.666 12.557 1.00 15.48 210 CYS B O 1
ATOM 4333 N N . THR B 1 231 ? 39.654 -14.111 10.852 1.00 15.25 211 THR B N 1
ATOM 4334 C CA . THR B 1 231 ? 38.591 -13.519 11.709 1.00 14.42 211 THR B CA 1
ATOM 4335 C C . THR B 1 231 ? 37.525 -14.469 12.143 1.00 14.46 211 THR B C 1
ATOM 4336 O O . THR B 1 231 ? 37.198 -14.587 13.343 1.00 14.55 211 THR B O 1
ATOM 4340 N N . LYS B 1 232 ? 36.974 -15.128 11.154 1.00 12.73 212 LYS B N 1
ATOM 4341 C CA . LYS B 1 232 ? 35.953 -16.145 11.350 1.00 12.86 212 LYS B CA 1
ATOM 4342 C C . LYS B 1 232 ? 35.854 -17.010 10.120 1.00 12.20 212 LYS B C 1
ATOM 4343 O O . LYS B 1 232 ? 36.318 -16.631 9.040 1.00 12.90 212 LYS B O 1
ATOM 4349 N N . ILE B 1 233 ? 35.211 -18.169 10.329 1.00 12.26 213 ILE B N 1
ATOM 4350 C CA . ILE B 1 233 ? 34.978 -19.153 9.269 1.00 12.11 213 ILE B CA 1
ATOM 4351 C C . ILE B 1 233 ? 33.577 -19.686 9.370 1.00 12.73 213 ILE B C 1
ATOM 4352 O O . ILE B 1 233 ? 32.991 -19.657 10.423 1.00 12.26 213 ILE B O 1
ATOM 4357 N N . GLY B 1 234 ? 33.089 -20.247 8.288 1.00 12.91 214 GLY B N 1
ATOM 4358 C CA . GLY B 1 234 ? 31.807 -20.977 8.307 1.00 13.52 214 GLY B CA 1
ATOM 4359 C C . GLY B 1 234 ? 31.642 -21.895 7.153 1.00 13.73 214 GLY B C 1
ATOM 4360 O O . GLY B 1 234 ? 32.107 -21.635 6.060 1.00 13.96 214 GLY B O 1
ATOM 4361 N N . ALA B 1 235 ? 30.905 -23.001 7.353 1.00 13.49 215 ALA B N 1
ATOM 4362 C CA . ALA B 1 235 ? 30.713 -23.960 6.312 1.00 14.35 215 ALA B CA 1
ATOM 4363 C C . ALA B 1 235 ? 29.865 -23.429 5.206 1.00 13.21 215 ALA B C 1
ATOM 4364 O O . ALA B 1 235 ? 28.985 -22.575 5.439 1.00 15.17 215 ALA B O 1
ATOM 4366 N N . GLY B 1 236 ? 30.157 -23.850 3.975 1.00 13.58 216 GLY B N 1
ATOM 4367 C CA . GLY B 1 236 ? 29.429 -23.471 2.741 1.00 14.02 216 GLY B CA 1
ATOM 4368 C C . GLY B 1 236 ? 28.584 -24.565 2.188 1.00 14.78 216 GLY B C 1
ATOM 4369 O O . GLY B 1 236 ? 27.608 -24.979 2.769 1.00 16.43 216 GLY B O 1
ATOM 4370 N N . PRO B 1 237 ? 28.940 -25.069 1.016 1.00 13.75 217 PRO B N 1
ATOM 4371 C CA . PRO B 1 237 ? 28.187 -26.177 0.453 1.00 14.73 217 PRO B CA 1
ATOM 4372 C C . PRO B 1 237 ? 28.108 -27.413 1.333 1.00 14.33 217 PRO B C 1
ATOM 4373 O O . PRO B 1 237 ? 28.933 -27.625 2.218 1.00 14.52 217 PRO B O 1
ATOM 4377 N N . ILE B 1 238 ? 27.107 -28.246 1.024 1.00 13.79 218 ILE B N 1
ATOM 4378 C CA . ILE B 1 238 ? 26.999 -29.554 1.703 1.00 14.47 218 ILE B CA 1
ATOM 4379 C C . ILE B 1 238 ? 28.338 -30.323 1.509 1.00 14.34 218 ILE B C 1
ATOM 4380 O O . ILE B 1 238 ? 28.966 -30.308 0.400 1.00 15.29 218 ILE B O 1
ATOM 4385 N N . PRO B 1 239 ? 28.853 -30.997 2.569 1.00 15.53 219 PRO B N 1
ATOM 4386 C CA . PRO B 1 239 ? 30.092 -31.734 2.445 1.00 15.29 219 PRO B CA 1
ATOM 4387 C C . PRO B 1 239 ? 30.013 -32.744 1.261 1.00 14.97 219 PRO B C 1
ATOM 4388 O O . PRO B 1 239 ? 28.952 -33.363 1.050 1.00 15.85 219 PRO B O 1
ATOM 4392 N N . VAL B 1 240 ? 31.112 -32.938 0.570 1.00 15.63 220 VAL B N 1
ATOM 4393 C CA . VAL B 1 240 ? 31.184 -33.838 -0.603 1.00 16.26 220 VAL B CA 1
ATOM 4394 C C . VAL B 1 240 ? 32.086 -34.976 -0.231 1.00 20.18 220 VAL B C 1
ATOM 4395 O O . VAL B 1 240 ? 33.288 -34.764 0.176 1.00 18.94 220 VAL B O 1
ATOM 4399 N N . GLU B 1 241 ? 31.515 -36.215 -0.264 1.00 16.42 221 GLU B N 1
ATOM 4400 C CA . GLU B 1 241 ? 32.250 -37.408 0.200 1.00 18.53 221 GLU B CA 1
ATOM 4401 C C . GLU B 1 241 ? 33.276 -37.834 -0.843 1.00 18.21 221 GLU B C 1
ATOM 4402 O O . GLU B 1 241 ? 32.922 -37.840 -2.060 1.00 18.51 221 GLU B O 1
ATOM 4408 N N . THR B 1 242 ? 34.530 -38.010 -0.419 1.00 18.34 222 THR B N 1
ATOM 4409 C CA . THR B 1 242 ? 35.632 -38.465 -1.271 1.00 19.80 222 THR B CA 1
ATOM 4410 C C . THR B 1 242 ? 36.353 -39.620 -0.531 1.00 20.92 222 THR B C 1
ATOM 4411 O O . THR B 1 242 ? 36.124 -39.828 0.657 1.00 20.79 222 THR B O 1
ATOM 4415 N N . PRO B 1 243 ? 37.164 -40.412 -1.260 1.00 23.48 223 PRO B N 1
ATOM 4416 C CA . PRO B 1 243 ? 37.869 -41.458 -0.518 1.00 23.83 223 PRO B CA 1
ATOM 4417 C C . PRO B 1 243 ? 38.911 -40.912 0.436 1.00 25.21 223 PRO B C 1
ATOM 4418 O O . PRO B 1 243 ? 39.342 -41.656 1.327 1.00 29.59 223 PRO B O 1
ATOM 4422 N N . GLU B 1 244 ? 39.340 -39.638 0.250 1.00 23.71 224 GLU B N 1
ATOM 4423 C CA . GLU B 1 244 ? 40.299 -39.023 1.116 1.00 22.56 224 GLU B CA 1
ATOM 4424 C C . GLU B 1 244 ? 39.650 -38.176 2.212 1.00 23.44 224 GLU B C 1
ATOM 4425 O O . GLU B 1 244 ? 40.349 -37.364 2.883 1.00 23.48 224 GLU B O 1
ATOM 4431 N N . GLY B 1 245 ? 38.343 -38.299 2.352 1.00 20.90 225 GLY B N 1
ATOM 4432 C CA . GLY B 1 245 ? 37.665 -37.591 3.428 1.00 21.42 225 GLY B CA 1
ATOM 4433 C C . GLY B 1 245 ? 36.508 -36.767 2.870 1.00 20.95 225 GLY B C 1
ATOM 4434 O O . GLY B 1 245 ? 36.272 -36.717 1.623 1.00 21.71 225 GLY B O 1
ATOM 4435 N N . TRP B 1 246 ? 35.802 -36.101 3.774 1.00 17.51 226 TRP B N 1
ATOM 4436 C CA . TRP B 1 246 ? 34.738 -35.200 3.364 1.00 15.55 226 TRP B CA 1
ATOM 4437 C C . TRP B 1 246 ? 35.446 -33.894 2.897 1.00 16.45 226 TRP B C 1
ATOM 4438 O O . TRP B 1 246 ? 36.179 -33.256 3.648 1.00 16.58 226 TRP B O 1
ATOM 4449 N N . LEU B 1 247 ? 35.117 -33.457 1.693 1.00 15.67 227 LEU B N 1
ATOM 4450 C CA . LEU B 1 247 ? 35.597 -32.196 1.157 1.00 15.71 227 LEU B CA 1
ATOM 4451 C C . LEU B 1 247 ? 34.619 -31.099 1.645 1.00 14.88 227 LEU B C 1
ATOM 4452 O O . LEU B 1 247 ? 33.418 -31.100 1.274 1.00 15.22 227 LEU B O 1
ATOM 4457 N N . LEU B 1 248 ? 35.126 -30.236 2.523 1.00 14.08 228 LEU B N 1
ATOM 4458 C CA . LEU B 1 248 ? 34.425 -29.060 3.038 1.00 14.47 228 LEU B CA 1
ATOM 4459 C C . LEU B 1 248 ? 34.957 -27.819 2.322 1.00 14.90 228 LEU B C 1
ATOM 4460 O O . LEU B 1 248 ? 36.149 -27.465 2.396 1.00 14.80 228 LEU B O 1
ATOM 4465 N N A ILE B 1 249 ? 34.037 -27.138 1.660 0.50 14.18 229 ILE B N 1
ATOM 4466 N N B ILE B 1 249 ? 34.039 -27.159 1.621 0.50 14.02 229 ILE B N 1
ATOM 4467 C CA A ILE B 1 249 ? 34.292 -25.826 1.126 0.50 14.49 229 ILE B CA 1
ATOM 4468 C CA B ILE B 1 249 ? 34.252 -25.835 1.057 0.50 14.21 229 ILE B CA 1
ATOM 4469 C C A ILE B 1 249 ? 33.641 -24.808 2.076 0.50 14.05 229 ILE B C 1
ATOM 4470 C C B ILE B 1 249 ? 33.640 -24.816 2.069 0.50 13.89 229 ILE B C 1
ATOM 4471 O O A ILE B 1 249 ? 32.476 -24.931 2.456 0.50 14.85 229 ILE B O 1
ATOM 4472 O O B ILE B 1 249 ? 32.484 -24.948 2.487 0.50 14.69 229 ILE B O 1
ATOM 4481 N N . TYR B 1 250 ? 34.446 -23.861 2.522 1.00 13.04 230 TYR B N 1
ATOM 4482 C CA . TYR B 1 250 ? 34.042 -22.990 3.610 1.00 13.14 230 TYR B CA 1
ATOM 4483 C C . TYR B 1 250 ? 34.551 -21.592 3.372 1.00 12.92 230 TYR B C 1
ATOM 4484 O O . TYR B 1 250 ? 35.602 -21.393 2.724 1.00 13.52 230 TYR B O 1
ATOM 4493 N N . HIS B 1 251 ? 33.799 -20.612 3.876 1.00 12.35 231 HIS B N 1
ATOM 4494 C CA . HIS B 1 251 ? 34.253 -19.233 3.826 1.00 12.13 231 HIS B CA 1
ATOM 4495 C C . HIS B 1 251 ? 35.133 -18.872 5.018 1.00 11.99 231 HIS B C 1
ATOM 4496 O O . HIS B 1 251 ? 35.060 -19.416 6.135 1.00 11.96 231 HIS B O 1
ATOM 4503 N N . GLY B 1 252 ? 35.914 -17.831 4.766 1.00 11.96 232 GLY B N 1
ATOM 4504 C CA . GLY B 1 252 ? 36.781 -17.232 5.747 1.00 12.93 232 GLY B CA 1
ATOM 4505 C C . GLY B 1 252 ? 36.762 -15.725 5.585 1.00 12.31 232 GLY B C 1
ATOM 4506 O O . GLY B 1 252 ? 36.648 -15.195 4.484 1.00 12.15 232 GLY B O 1
ATOM 4507 N N . VAL B 1 253 ? 36.926 -15.045 6.708 1.00 11.81 233 VAL B N 1
ATOM 4508 C CA . VAL B 1 253 ? 36.908 -13.584 6.737 1.00 13.25 233 VAL B CA 1
ATOM 4509 C C . VAL B 1 253 ? 38.256 -13.003 7.169 1.00 13.42 233 VAL B C 1
ATOM 4510 O O . VAL B 1 253 ? 38.866 -13.473 8.128 1.00 13.73 233 VAL B O 1
ATOM 4514 N N . LEU B 1 254 ? 38.702 -11.959 6.483 1.00 13.72 234 LEU B N 1
ATOM 4515 C CA . LEU B 1 254 ? 39.813 -11.065 6.825 1.00 14.54 234 LEU B CA 1
ATOM 4516 C C . LEU B 1 254 ? 39.201 -9.698 7.173 1.00 14.47 234 LEU B C 1
ATOM 4517 O O . LEU B 1 254 ? 38.298 -9.229 6.468 1.00 14.94 234 LEU B O 1
ATOM 4522 N N . HIS B 1 255 ? 39.672 -9.117 8.268 1.00 15.62 235 HIS B N 1
ATOM 4523 C CA . HIS B 1 255 ? 39.176 -7.779 8.733 1.00 17.22 235 HIS B CA 1
ATOM 4524 C C . HIS B 1 255 ? 40.162 -6.723 8.346 1.00 16.62 235 HIS B C 1
ATOM 4525 O O . HIS B 1 255 ? 41.246 -6.684 8.883 1.00 17.39 235 HIS B O 1
ATOM 4532 N N . SER B 1 256 ? 39.829 -5.956 7.310 1.00 17.37 236 SER B N 1
ATOM 4533 C CA . SER B 1 256 ? 40.642 -4.832 6.911 1.00 18.21 236 SER B CA 1
ATOM 4534 C C . SER B 1 256 ? 40.183 -3.607 7.659 1.00 18.75 236 SER B C 1
ATOM 4535 O O . SER B 1 256 ? 39.123 -3.605 8.314 1.00 19.37 236 SER B O 1
ATOM 4538 N N . CYS B 1 257 ? 40.946 -2.529 7.500 1.00 17.45 237 CYS B N 1
ATOM 4539 C CA . CYS B 1 257 ? 40.485 -1.265 8.107 1.00 18.50 237 CYS B CA 1
ATOM 4540 C C . CYS B 1 257 ? 39.094 -0.795 7.575 1.00 19.53 237 CYS B C 1
ATOM 4541 O O . CYS B 1 257 ? 38.397 -0.033 8.297 1.00 20.15 237 CYS B O 1
ATOM 4544 N N . ASN B 1 258 ? 38.708 -1.203 6.353 1.00 18.47 238 ASN B N 1
ATOM 4545 C CA . ASN B 1 258 ? 37.453 -0.815 5.739 1.00 19.15 238 ASN B CA 1
ATOM 4546 C C . ASN B 1 258 ? 36.385 -1.875 5.681 1.00 22.94 238 ASN B C 1
ATOM 4547 O O . ASN B 1 258 ? 35.408 -1.651 5.042 1.00 25.21 238 ASN B O 1
ATOM 4552 N N . GLY B 1 259 ? 36.555 -3.003 6.378 1.00 21.20 239 GLY B N 1
ATOM 4553 C CA . GLY B 1 259 ? 35.467 -3.991 6.431 1.00 20.77 239 GLY B CA 1
ATOM 4554 C C . GLY B 1 259 ? 35.976 -5.399 6.357 1.00 20.36 239 GLY B C 1
ATOM 4555 O O . GLY B 1 259 ? 37.142 -5.655 6.553 1.00 23.20 239 GLY B O 1
ATOM 4556 N N . TYR B 1 260 ? 35.048 -6.278 6.138 1.00 16.34 240 TYR B N 1
ATOM 4557 C CA . TYR B 1 260 ? 35.354 -7.696 6.056 1.00 15.76 240 TYR B CA 1
ATOM 4558 C C . TYR B 1 260 ? 35.460 -8.088 4.562 1.00 17.99 240 TYR B C 1
ATOM 4559 O O . TYR B 1 260 ? 34.807 -7.481 3.692 1.00 20.05 240 TYR B O 1
ATOM 4568 N N . VAL B 1 261 ? 36.409 -8.972 4.276 1.00 14.64 241 VAL B N 1
ATOM 4569 C CA . VAL B 1 261 ? 36.596 -9.547 2.953 1.00 14.14 241 VAL B CA 1
ATOM 4570 C C . VAL B 1 261 ? 36.315 -11.030 3.136 1.00 13.77 241 VAL B C 1
ATOM 4571 O O . VAL B 1 261 ? 36.931 -11.680 3.972 1.00 14.15 241 VAL B O 1
ATOM 4575 N N . TYR B 1 262 ? 35.325 -11.526 2.395 1.00 12.39 242 TYR B N 1
ATOM 4576 C CA . TYR B 1 262 ? 34.976 -12.959 2.431 1.00 12.40 242 TYR B CA 1
ATOM 4577 C C . TYR B 1 262 ? 35.592 -13.686 1.213 1.00 12.99 242 TYR B C 1
ATOM 4578 O O . TYR B 1 262 ? 35.266 -13.313 0.051 1.00 13.91 242 TYR B O 1
ATOM 4587 N N . SER B 1 263 ? 36.418 -14.696 1.506 1.00 12.17 243 SER B N 1
ATOM 4588 C CA . SER B 1 263 ? 37.017 -15.577 0.523 1.00 13.00 243 SER B CA 1
ATOM 4589 C C . SER B 1 263 ? 36.598 -16.982 0.914 1.00 14.02 243 SER B C 1
ATOM 4590 O O . SER B 1 263 ? 35.965 -17.216 1.932 1.00 12.90 243 SER B O 1
ATOM 4593 N N . PHE B 1 264 ? 36.864 -17.970 0.044 1.00 13.89 244 PHE B N 1
ATOM 4594 C CA . PHE B 1 264 ? 36.605 -19.319 0.455 1.00 14.12 244 PHE B CA 1
ATOM 4595 C C . PHE B 1 264 ? 37.715 -20.282 0.002 1.00 12.97 244 PHE B C 1
ATOM 4596 O O . PHE B 1 264 ? 38.471 -19.995 -0.935 1.00 13.28 244 PHE B O 1
ATOM 4604 N N . GLY B 1 265 ? 37.738 -21.408 0.705 1.00 12.82 245 GLY B N 1
ATOM 4605 C CA . GLY B 1 265 ? 38.824 -22.403 0.562 1.00 12.58 245 GLY B CA 1
ATOM 4606 C C . GLY B 1 265 ? 38.303 -23.781 0.897 1.00 13.28 245 GLY B C 1
ATOM 4607 O O . GLY B 1 265 ? 37.064 -24.022 0.921 1.00 13.70 245 GLY B O 1
ATOM 4608 N N . SER B 1 266 ? 39.253 -24.705 1.163 1.00 12.74 246 SER B N 1
ATOM 4609 C CA . SER B 1 266 ? 38.888 -26.116 1.315 1.00 13.83 246 SER B CA 1
ATOM 4610 C C . SER B 1 266 ? 39.605 -26.813 2.447 1.00 13.76 246 SER B C 1
ATOM 4611 O O . SER B 1 266 ? 40.768 -26.492 2.801 1.00 13.95 246 SER B O 1
ATOM 4614 N N . ALA B 1 267 ? 38.893 -27.808 2.997 1.00 14.22 247 ALA B N 1
ATOM 4615 C CA . ALA B 1 267 ? 39.457 -28.706 3.979 1.00 14.42 247 ALA B CA 1
ATOM 4616 C C . ALA B 1 267 ? 38.951 -30.112 3.730 1.00 14.34 247 ALA B C 1
ATOM 4617 O O . ALA B 1 267 ? 37.951 -30.297 3.050 1.00 13.93 247 ALA B O 1
ATOM 4619 N N . LEU B 1 268 ? 39.663 -31.096 4.296 1.00 15.18 248 LEU B N 1
ATOM 4620 C CA . LEU B 1 268 ? 39.305 -32.507 4.246 1.00 15.84 248 LEU B CA 1
ATOM 4621 C C . LEU B 1 268 ? 39.100 -32.968 5.661 1.00 15.18 248 LEU B C 1
ATOM 4622 O O . LEU B 1 268 ? 40.000 -32.860 6.500 1.00 15.34 248 LEU B O 1
ATOM 4627 N N . LEU B 1 269 ? 37.920 -33.515 5.886 1.00 14.88 249 LEU B N 1
ATOM 4628 C CA . LEU B 1 269 ? 37.495 -34.037 7.213 1.00 14.35 249 LEU B CA 1
ATOM 4629 C C . LEU B 1 269 ? 37.532 -35.584 7.203 1.00 15.15 249 LEU B C 1
ATOM 4630 O O . LEU B 1 269 ? 37.202 -36.226 6.200 1.00 16.79 249 LEU B O 1
ATOM 4635 N N . ASP B 1 270 ? 37.882 -36.143 8.351 1.00 15.64 250 ASP B N 1
ATOM 4636 C CA . ASP B 1 270 ? 37.826 -37.591 8.503 1.00 17.34 250 ASP B CA 1
ATOM 4637 C C . ASP B 1 270 ? 36.461 -38.157 8.176 1.00 18.27 250 ASP B C 1
ATOM 4638 O O . ASP B 1 270 ? 35.456 -37.605 8.520 1.00 17.84 250 ASP B O 1
ATOM 4643 N N . LEU B 1 271 ? 36.437 -39.280 7.446 1.00 18.58 251 LEU B N 1
ATOM 4644 C CA . LEU B 1 271 ? 35.188 -39.769 6.979 1.00 21.15 251 LEU B CA 1
ATOM 4645 C C . LEU B 1 271 ? 34.243 -40.216 8.097 1.00 20.70 251 LEU B C 1
ATOM 4646 O O . LEU B 1 271 ? 33.007 -40.039 8.017 1.00 20.06 251 LEU B O 1
ATOM 4651 N N . ASP B 1 272 ? 34.816 -40.886 9.104 1.00 22.96 252 ASP B N 1
ATOM 4652 C CA . ASP B 1 272 ? 34.057 -41.477 10.228 1.00 25.05 252 ASP B CA 1
ATOM 4653 C C . ASP B 1 272 ? 33.796 -40.586 11.387 1.00 24.07 252 ASP B C 1
ATOM 4654 O O . ASP B 1 272 ? 32.776 -40.711 12.033 1.00 24.12 252 ASP B O 1
ATOM 4659 N N . GLU B 1 273 ? 34.690 -39.602 11.600 1.00 20.71 253 GLU B N 1
ATOM 4660 C CA . GLU B 1 273 ? 34.635 -38.639 12.677 1.00 21.11 253 GLU B CA 1
ATOM 4661 C C . GLU B 1 273 ? 34.898 -37.287 12.065 1.00 18.79 253 GLU B C 1
ATOM 4662 O O . GLU B 1 273 ? 36.005 -36.765 12.125 1.00 18.25 253 GLU B O 1
ATOM 4668 N N . PRO B 1 274 ? 33.826 -36.704 11.502 1.00 18.56 254 PRO B N 1
ATOM 4669 C CA . PRO B 1 274 ? 34.139 -35.548 10.642 1.00 18.83 254 PRO B CA 1
ATOM 4670 C C . PRO B 1 274 ? 34.494 -34.275 11.325 1.00 18.08 254 PRO B C 1
ATOM 4671 O O . PRO B 1 274 ? 34.861 -33.285 10.629 1.00 20.04 254 PRO B O 1
ATOM 4675 N N . TRP B 1 275 ? 34.511 -34.238 12.659 1.00 18.48 255 TRP B N 1
ATOM 4676 C CA . TRP B 1 275 ? 35.105 -33.142 13.359 1.00 19.16 255 TRP B CA 1
ATOM 4677 C C . TRP B 1 275 ? 36.625 -33.157 13.397 1.00 18.71 255 TRP B C 1
ATOM 4678 O O . TRP B 1 275 ? 37.262 -32.205 13.834 1.00 19.42 255 TRP B O 1
ATOM 4689 N N . LYS B 1 276 ? 37.238 -34.248 12.922 1.00 17.68 256 LYS B N 1
ATOM 4690 C CA . LYS B 1 276 ? 38.676 -34.352 12.839 1.00 18.55 256 LYS B CA 1
ATOM 4691 C C . LYS B 1 276 ? 39.091 -33.886 11.468 1.00 18.94 256 LYS B C 1
ATOM 4692 O O . LYS B 1 276 ? 38.796 -34.516 10.466 1.00 17.82 256 LYS B O 1
ATOM 4698 N N . VAL B 1 277 ? 39.772 -32.748 11.468 1.00 18.90 257 VAL B N 1
ATOM 4699 C CA . VAL B 1 277 ? 40.255 -32.166 10.234 1.00 17.97 257 VAL B CA 1
ATOM 4700 C C . VAL B 1 277 ? 41.594 -32.750 9.890 1.00 17.11 257 VAL B C 1
ATOM 4701 O O . VAL B 1 277 ? 42.562 -32.644 10.656 1.00 20.76 257 VAL B O 1
ATOM 4705 N N . LYS B 1 278 ? 41.694 -33.318 8.722 1.00 16.19 258 LYS B N 1
ATOM 4706 C CA . LYS B 1 278 ? 42.929 -33.915 8.290 1.00 18.63 258 LYS B CA 1
ATOM 4707 C C . LYS B 1 278 ? 43.854 -32.963 7.526 1.00 16.52 258 LYS B C 1
ATOM 4708 O O . LYS B 1 278 ? 45.108 -33.036 7.655 1.00 16.74 258 LYS B O 1
ATOM 4714 N N . PHE B 1 279 ? 43.245 -32.144 6.647 1.00 15.20 259 PHE B N 1
ATOM 4715 C CA . PHE B 1 279 ? 43.997 -31.130 5.841 1.00 14.52 259 PHE B CA 1
ATOM 4716 C C . PHE B 1 279 ? 43.159 -29.900 5.710 1.00 14.83 259 PHE B C 1
ATOM 4717 O O . PHE B 1 279 ? 41.920 -29.979 5.705 1.00 15.32 259 PHE B O 1
ATOM 4725 N N . ARG B 1 280 ? 43.830 -28.763 5.659 1.00 14.33 260 ARG B N 1
ATOM 4726 C CA . ARG B 1 280 ? 43.134 -27.468 5.547 1.00 15.13 260 ARG B CA 1
ATOM 4727 C C . ARG B 1 280 ? 43.944 -26.503 4.692 1.00 14.01 260 ARG B C 1
ATOM 4728 O O . ARG B 1 280 ? 45.070 -26.316 4.968 1.00 14.88 260 ARG B O 1
ATOM 4736 N N . SER B 1 281 ? 43.351 -25.902 3.675 1.00 13.75 261 SER B N 1
ATOM 4737 C CA . SER B 1 281 ? 44.166 -25.114 2.737 1.00 15.27 261 SER B CA 1
ATOM 4738 C C . SER B 1 281 ? 44.720 -23.817 3.332 1.00 14.99 261 SER B C 1
ATOM 4739 O O . SER B 1 281 ? 44.057 -23.138 4.113 1.00 15.06 261 SER B O 1
ATOM 4742 N N . GLY B 1 282 ? 45.944 -23.497 2.954 1.00 15.01 262 GLY B N 1
ATOM 4743 C CA . GLY B 1 282 ? 46.579 -22.191 3.299 1.00 15.02 262 GLY B CA 1
ATOM 4744 C C . GLY B 1 282 ? 46.020 -21.110 2.410 1.00 13.52 262 GLY B C 1
ATOM 4745 O O . GLY B 1 282 ? 45.507 -20.099 2.961 1.00 14.25 262 GLY B O 1
ATOM 4746 N N . PRO B 1 283 ? 46.168 -21.248 1.078 1.00 13.80 263 PRO B N 1
ATOM 4747 C CA . PRO B 1 283 ? 45.574 -20.296 0.189 1.00 13.29 263 PRO B CA 1
ATOM 4748 C C . PRO B 1 283 ? 44.059 -20.452 0.074 1.00 13.89 263 PRO B C 1
ATOM 4749 O O . PRO B 1 283 ? 43.472 -21.490 0.440 1.00 13.76 263 PRO B O 1
ATOM 4753 N N . TYR B 1 284 ? 43.403 -19.376 -0.345 1.00 12.67 264 TYR B N 1
ATOM 4754 C CA . TYR B 1 284 ? 41.995 -19.452 -0.741 1.00 13.65 264 TYR B CA 1
ATOM 4755 C C . TYR B 1 284 ? 41.885 -20.191 -2.101 1.00 13.95 264 TYR B C 1
ATOM 4756 O O . TYR B 1 284 ? 42.897 -20.297 -2.825 1.00 14.88 264 TYR B O 1
ATOM 4765 N N . LEU B 1 285 ? 40.670 -20.725 -2.372 1.00 13.88 265 LEU B N 1
ATOM 4766 C CA . LEU B 1 285 ? 40.266 -21.111 -3.694 1.00 14.47 265 LEU B CA 1
ATOM 4767 C C . LEU B 1 285 ? 39.762 -19.976 -4.537 1.00 14.76 265 LEU B C 1
ATOM 4768 O O . LEU B 1 285 ? 40.021 -19.951 -5.766 1.00 15.02 265 LEU B O 1
ATOM 4773 N N . LEU B 1 286 ? 39.030 -19.053 -3.919 1.00 14.96 266 LEU B N 1
ATOM 4774 C CA . LEU B 1 286 ? 38.434 -17.956 -4.652 1.00 15.45 266 LEU B CA 1
ATOM 4775 C C . LEU B 1 286 ? 38.330 -16.783 -3.666 1.00 14.57 266 LEU B C 1
ATOM 4776 O O . LEU B 1 286 ? 38.029 -16.973 -2.505 1.00 13.35 266 LEU B O 1
ATOM 4781 N N . ALA B 1 287 ? 38.610 -15.575 -4.158 1.00 14.21 267 ALA B N 1
ATOM 4782 C CA . ALA B 1 287 ? 38.532 -14.332 -3.409 1.00 14.69 267 ALA B CA 1
ATOM 4783 C C . ALA B 1 287 ? 37.952 -13.245 -4.290 1.00 15.87 267 ALA B C 1
ATOM 4784 O O . ALA B 1 287 ? 38.024 -13.343 -5.516 1.00 16.41 267 ALA B O 1
ATOM 4786 N N . PRO B 1 288 ? 37.384 -12.196 -3.704 1.00 15.63 268 PRO B N 1
ATOM 4787 C CA . PRO B 1 288 ? 36.713 -11.185 -4.542 1.00 15.12 268 PRO B CA 1
ATOM 4788 C C . PRO B 1 288 ? 37.666 -10.431 -5.456 1.00 15.71 268 PRO B C 1
ATOM 4789 O O . PRO B 1 288 ? 38.610 -9.872 -5.017 1.00 17.73 268 PRO B O 1
ATOM 4793 N N . ARG B 1 289 ? 37.349 -10.433 -6.728 1.00 15.57 269 ARG B N 1
ATOM 4794 C CA . ARG B 1 289 ? 38.238 -9.950 -7.775 1.00 18.85 269 ARG B CA 1
ATOM 4795 C C . ARG B 1 289 ? 37.448 -9.174 -8.824 1.00 19.62 269 ARG B C 1
ATOM 4796 O O . ARG B 1 289 ? 37.836 -8.150 -9.275 1.00 20.59 269 ARG B O 1
ATOM 4804 N N . GLU B 1 290 ? 36.360 -9.767 -9.256 1.00 19.67 270 GLU B N 1
ATOM 4805 C CA . GLU B 1 290 ? 35.543 -9.189 -10.287 1.00 20.71 270 GLU B CA 1
ATOM 4806 C C . GLU B 1 290 ? 34.624 -8.110 -9.778 1.00 19.41 270 GLU B C 1
ATOM 4807 O O . GLU B 1 290 ? 34.302 -8.039 -8.652 1.00 18.43 270 GLU B O 1
ATOM 4813 N N . PRO B 1 291 ? 34.196 -7.253 -10.798 1.00 20.62 271 PRO B N 1
ATOM 4814 C CA . PRO B 1 291 ? 33.369 -6.149 -10.322 1.00 20.90 271 PRO B CA 1
ATOM 4815 C C . PRO B 1 291 ? 32.114 -6.607 -9.623 1.00 18.92 271 PRO B C 1
ATOM 4816 O O . PRO B 1 291 ? 31.688 -5.966 -8.750 1.00 18.60 271 PRO B O 1
ATOM 4820 N N . TYR B 1 292 ? 31.521 -7.684 -10.071 1.00 18.03 272 TYR B N 1
ATOM 4821 C CA . TYR B 1 292 ? 30.316 -8.163 -9.411 1.00 17.41 272 TYR B CA 1
ATOM 4822 C C . TYR B 1 292 ? 30.531 -8.780 -7.994 1.00 17.01 272 TYR B C 1
ATOM 4823 O O . TYR B 1 292 ? 29.553 -9.088 -7.288 1.00 16.67 272 TYR B O 1
ATOM 4832 N N . GLU B 1 293 ? 31.787 -8.999 -7.643 1.00 16.55 273 GLU B N 1
ATOM 4833 C CA . GLU B 1 293 ? 32.179 -9.460 -6.319 1.00 16.60 273 GLU B CA 1
ATOM 4834 C C . GLU B 1 293 ? 32.660 -8.294 -5.450 1.00 17.41 273 GLU B C 1
ATOM 4835 O O . GLU B 1 293 ? 32.577 -8.412 -4.245 1.00 17.61 273 GLU B O 1
ATOM 4841 N N . CYS B 1 294 ? 33.116 -7.222 -6.061 1.00 19.07 274 CYS B N 1
ATOM 4842 C CA . CYS B 1 294 ? 33.762 -6.122 -5.370 1.00 19.37 274 CYS B CA 1
ATOM 4843 C C . CYS B 1 294 ? 32.858 -4.858 -5.312 1.00 23.25 274 CYS B C 1
ATOM 4844 O O . CYS B 1 294 ? 33.321 -3.814 -4.841 1.00 28.50 274 CYS B O 1
ATOM 4847 N N . MET B 1 295 ? 31.686 -4.880 -5.884 1.00 20.06 275 MET B N 1
ATOM 4848 C CA . MET B 1 295 ? 30.761 -3.742 -5.764 1.00 19.84 275 MET B CA 1
ATOM 4849 C C . MET B 1 295 ? 29.348 -4.298 -5.629 1.00 19.70 275 MET B C 1
ATOM 4850 O O . MET B 1 295 ? 28.986 -5.199 -6.372 1.00 19.46 275 MET B O 1
ATOM 4855 N N . GLY B 1 296 ? 28.577 -3.778 -4.681 1.00 18.39 276 GLY B N 1
ATOM 4856 C CA . GLY B 1 296 ? 27.196 -4.160 -4.486 1.00 20.04 276 GLY B CA 1
ATOM 4857 C C . GLY B 1 296 ? 26.770 -3.860 -3.074 1.00 19.01 276 GLY B C 1
ATOM 4858 O O . GLY B 1 296 ? 27.404 -3.090 -2.335 1.00 17.84 276 GLY B O 1
ATOM 4859 N N . ASP B 1 297 ? 25.740 -4.535 -2.634 1.00 15.54 277 ASP B N 1
ATOM 4860 C CA . ASP B 1 297 ? 25.199 -4.269 -1.320 1.00 17.25 277 ASP B CA 1
ATOM 4861 C C . ASP B 1 297 ? 26.212 -4.475 -0.155 1.00 17.12 277 ASP B C 1
ATOM 4862 O O . ASP B 1 297 ? 26.179 -3.745 0.881 1.00 17.98 277 ASP B O 1
ATOM 4867 N N . VAL B 1 298 ? 27.085 -5.492 -0.295 1.00 16.50 278 VAL B N 1
ATOM 4868 C CA . VAL B 1 298 ? 28.162 -5.699 0.633 1.00 16.33 278 VAL B CA 1
ATOM 4869 C C . VAL B 1 298 ? 29.413 -5.985 -0.188 1.00 17.02 278 VAL B C 1
ATOM 4870 O O . VAL B 1 298 ? 29.625 -7.087 -0.666 1.00 15.54 278 VAL B O 1
ATOM 4874 N N . PRO B 1 299 ? 30.235 -4.979 -0.404 1.00 17.61 279 PRO B N 1
ATOM 4875 C CA . PRO B 1 299 ? 31.400 -5.183 -1.277 1.00 18.34 279 PRO B CA 1
ATOM 4876 C C . PRO B 1 299 ? 32.369 -6.239 -0.749 1.00 15.79 279 PRO B C 1
ATOM 4877 O O . PRO B 1 299 ? 32.512 -6.388 0.463 1.00 16.37 279 PRO B O 1
ATOM 4881 N N . ASN B 1 300 ? 33.046 -6.921 -1.683 1.00 15.98 280 ASN B N 1
ATOM 4882 C CA . ASN B 1 300 ? 34.187 -7.835 -1.342 1.00 15.23 280 ASN B CA 1
ATOM 4883 C C . ASN B 1 300 ? 33.735 -9.091 -0.622 1.00 15.30 280 ASN B C 1
ATOM 4884 O O . ASN B 1 300 ? 34.285 -9.487 0.411 1.00 14.91 280 ASN B O 1
ATOM 4889 N N . VAL B 1 301 ? 32.745 -9.750 -1.210 1.00 15.36 281 VAL B N 1
ATOM 4890 C CA . VAL B 1 301 ? 32.187 -11.015 -0.661 1.00 15.71 281 VAL B CA 1
ATOM 4891 C C . VAL B 1 301 ? 32.039 -12.071 -1.768 1.00 15.61 281 VAL B C 1
ATOM 4892 O O . VAL B 1 301 ? 31.416 -11.827 -2.803 1.00 14.73 281 VAL B O 1
ATOM 4896 N N . CYS B 1 302 ? 32.708 -13.189 -1.557 1.00 15.52 282 CYS B N 1
ATOM 4897 C CA . CYS B 1 302 ? 32.463 -14.451 -2.301 1.00 15.73 282 CYS B CA 1
ATOM 4898 C C . CYS B 1 302 ? 32.051 -15.539 -1.250 1.00 15.52 282 CYS B C 1
ATOM 4899 O O . CYS B 1 302 ? 32.861 -15.905 -0.414 1.00 16.36 282 CYS B O 1
ATOM 4902 N N . PHE B 1 303 ? 30.772 -15.885 -1.245 1.00 14.29 283 PHE B N 1
ATOM 4903 C CA . PHE B 1 303 ? 30.180 -16.677 -0.163 1.00 14.28 283 PHE B CA 1
ATOM 4904 C C . PHE B 1 303 ? 29.575 -17.987 -0.741 1.00 14.93 283 PHE B C 1
ATOM 4905 O O . PHE B 1 303 ? 28.559 -17.936 -1.330 1.00 14.29 283 PHE B O 1
ATOM 4913 N N . PRO B 1 304 ? 30.294 -19.094 -0.582 1.00 14.28 284 PRO B N 1
ATOM 4914 C CA . PRO B 1 304 ? 29.803 -20.305 -1.272 1.00 15.92 284 PRO B CA 1
ATOM 4915 C C . PRO B 1 304 ? 28.672 -20.967 -0.525 1.00 16.80 284 PRO B C 1
ATOM 4916 O O . PRO B 1 304 ? 28.707 -21.085 0.705 1.00 17.31 284 PRO B O 1
ATOM 4920 N N A CYS B 1 305 ? 27.689 -21.409 -1.284 0.50 16.43 285 CYS B N 1
ATOM 4921 N N B CYS B 1 305 ? 27.625 -21.400 -1.223 0.50 17.88 285 CYS B N 1
ATOM 4922 C CA A CYS B 1 305 ? 26.449 -21.824 -0.679 0.50 16.64 285 CYS B CA 1
ATOM 4923 C CA B CYS B 1 305 ? 26.462 -21.992 -0.521 0.50 18.81 285 CYS B CA 1
ATOM 4924 C C A CYS B 1 305 ? 25.962 -23.219 -1.102 0.50 16.53 285 CYS B C 1
ATOM 4925 C C B CYS B 1 305 ? 26.017 -23.349 -1.038 0.50 17.88 285 CYS B C 1
ATOM 4926 O O A CYS B 1 305 ? 25.141 -23.794 -0.419 0.50 17.03 285 CYS B O 1
ATOM 4927 O O B CYS B 1 305 ? 25.249 -24.027 -0.383 0.50 17.70 285 CYS B O 1
ATOM 4932 N N . ALA B 1 306 ? 26.484 -23.771 -2.205 1.00 15.65 286 ALA B N 1
ATOM 4933 C CA . ALA B 1 306 ? 26.023 -25.028 -2.769 1.00 16.23 286 ALA B CA 1
ATOM 4934 C C . ALA B 1 306 ? 27.029 -25.522 -3.774 1.00 14.92 286 ALA B C 1
ATOM 4935 O O . ALA B 1 306 ? 27.852 -24.734 -4.303 1.00 13.64 286 ALA B O 1
ATOM 4937 N N . ALA B 1 307 ? 27.048 -26.806 -4.005 1.00 15.42 287 ALA B N 1
ATOM 4938 C CA . ALA B 1 307 ? 27.814 -27.377 -5.112 1.00 15.44 287 ALA B CA 1
ATOM 4939 C C . ALA B 1 307 ? 27.057 -28.539 -5.712 1.00 15.61 287 ALA B C 1
ATOM 4940 O O . ALA B 1 307 ? 26.283 -29.241 -5.012 1.00 16.28 287 ALA B O 1
ATOM 4942 N N . LEU B 1 308 ? 27.291 -28.723 -7.020 1.00 16.40 288 LEU B N 1
ATOM 4943 C CA . LEU B 1 308 ? 26.854 -29.948 -7.702 1.00 16.62 288 LEU B CA 1
ATOM 4944 C C . LEU B 1 308 ? 28.122 -30.693 -8.112 1.00 16.32 288 LEU B C 1
ATOM 4945 O O . LEU B 1 308 ? 29.092 -30.036 -8.483 1.00 16.65 288 LEU B O 1
ATOM 4950 N N . HIS B 1 309 ? 28.161 -32.030 -8.046 1.00 16.84 289 HIS B N 1
ATOM 4951 C CA . HIS B 1 309 ? 29.367 -32.721 -8.418 1.00 17.19 289 HIS B CA 1
ATOM 4952 C C . HIS B 1 309 ? 29.075 -34.034 -9.106 1.00 18.50 289 HIS B C 1
ATOM 4953 O O . HIS B 1 309 ? 27.981 -34.522 -8.999 1.00 20.03 289 HIS B O 1
ATOM 4960 N N . ASP B 1 310 ? 30.061 -34.540 -9.817 1.00 19.02 290 ASP B N 1
ATOM 4961 C CA . ASP B 1 310 ? 29.926 -35.830 -10.563 1.00 20.64 290 ASP B CA 1
ATOM 4962 C C . ASP B 1 310 ? 31.173 -36.610 -10.255 1.00 21.65 290 ASP B C 1
ATOM 4963 O O . ASP B 1 310 ? 32.262 -36.260 -10.695 1.00 21.72 290 ASP B O 1
ATOM 4968 N N . ASN B 1 311 ? 31.060 -37.655 -9.447 1.00 24.39 291 ASN B N 1
ATOM 4969 C CA . ASN B 1 311 ? 32.243 -38.414 -9.085 1.00 25.65 291 ASN B CA 1
ATOM 4970 C C . ASN B 1 311 ? 32.890 -39.200 -10.205 1.00 28.00 291 ASN B C 1
ATOM 4971 O O . ASN B 1 311 ? 34.083 -39.416 -10.143 1.00 30.04 291 ASN B O 1
ATOM 4976 N N . GLU B 1 312 ? 32.142 -39.510 -11.242 1.00 27.75 292 GLU B N 1
ATOM 4977 C CA . GLU B 1 312 ? 32.697 -40.199 -12.437 1.00 33.32 292 GLU B CA 1
ATOM 4978 C C . GLU B 1 312 ? 33.747 -39.365 -13.112 1.00 32.68 292 GLU B C 1
ATOM 4979 O O . GLU B 1 312 ? 34.775 -39.886 -13.538 1.00 36.08 292 GLU B O 1
ATOM 4985 N N . THR B 1 313 ? 33.500 -38.065 -13.230 1.00 26.12 293 THR B N 1
ATOM 4986 C CA . THR B 1 313 ? 34.376 -37.185 -13.976 1.00 23.13 293 THR B CA 1
ATOM 4987 C C . THR B 1 313 ? 35.269 -36.358 -13.090 1.00 22.12 293 THR B C 1
ATOM 4988 O O . THR B 1 313 ? 36.175 -35.720 -13.580 1.00 22.53 293 THR B O 1
ATOM 4992 N N . GLY B 1 314 ? 34.886 -36.281 -11.812 1.00 21.84 294 GLY B N 1
ATOM 4993 C CA . GLY B 1 314 ? 35.506 -35.401 -10.822 1.00 20.59 294 GLY B CA 1
ATOM 4994 C C . GLY B 1 314 ? 35.099 -33.959 -10.930 1.00 21.43 294 GLY B C 1
ATOM 4995 O O . GLY B 1 314 ? 35.606 -33.110 -10.165 1.00 22.24 294 GLY B O 1
ATOM 4996 N N . ARG B 1 315 ? 34.139 -33.657 -11.794 1.00 18.09 295 ARG B N 1
ATOM 4997 C CA . ARG B 1 315 ? 33.707 -32.237 -11.930 1.00 18.24 295 ARG B CA 1
ATOM 4998 C C . ARG B 1 315 ? 32.895 -31.759 -10.737 1.00 16.66 295 ARG B C 1
ATOM 4999 O O . ARG B 1 315 ? 32.054 -32.473 -10.180 1.00 17.37 295 ARG B O 1
ATOM 5007 N N . ILE B 1 316 ? 33.155 -30.510 -10.355 1.00 16.95 296 ILE B N 1
ATOM 5008 C CA . ILE B 1 316 ? 32.399 -29.825 -9.340 1.00 16.22 296 ILE B CA 1
ATOM 5009 C C . ILE B 1 316 ? 32.077 -28.419 -9.785 1.00 15.68 296 ILE B C 1
ATOM 5010 O O . ILE B 1 316 ? 32.924 -27.749 -10.377 1.00 15.81 296 ILE B O 1
ATOM 5015 N N . ALA B 1 317 ? 30.853 -27.989 -9.516 1.00 15.24 297 ALA B N 1
ATOM 5016 C CA . ALA B 1 317 ? 30.356 -26.667 -9.850 1.00 15.92 297 ALA B CA 1
ATOM 5017 C C . ALA B 1 317 ? 29.928 -26.042 -8.530 1.00 15.92 297 ALA B C 1
ATOM 5018 O O . ALA B 1 317 ? 29.037 -26.583 -7.865 1.00 16.10 297 ALA B O 1
ATOM 5020 N N . ILE B 1 318 ? 30.548 -24.932 -8.110 1.00 15.17 298 ILE B N 1
ATOM 5021 C CA . ILE B 1 318 ? 30.279 -24.322 -6.814 1.00 14.96 298 ILE B CA 1
ATOM 5022 C C . ILE B 1 318 ? 29.562 -22.994 -7.033 1.00 14.95 298 ILE B C 1
ATOM 5023 O O . ILE B 1 318 ? 30.047 -22.124 -7.774 1.00 15.39 298 ILE B O 1
ATOM 5028 N N . TYR B 1 319 ? 28.422 -22.872 -6.412 1.00 14.56 299 TYR B N 1
ATOM 5029 C CA . TYR B 1 319 ? 27.593 -21.649 -6.416 1.00 15.45 299 TYR B CA 1
ATOM 5030 C C . TYR B 1 319 ? 28.001 -20.741 -5.279 1.00 15.48 299 TYR B C 1
ATOM 5031 O O . TYR B 1 319 ? 28.142 -21.223 -4.156 1.00 16.42 299 TYR B O 1
ATOM 5040 N N . TYR B 1 320 ? 28.099 -19.437 -5.539 1.00 14.81 300 TYR B N 1
ATOM 5041 C CA . TYR B 1 320 ? 28.571 -18.523 -4.486 1.00 14.50 300 TYR B CA 1
ATOM 5042 C C . TYR B 1 320 ? 27.906 -17.184 -4.642 1.00 14.29 300 TYR B C 1
ATOM 5043 O O . TYR B 1 320 ? 27.690 -16.719 -5.734 1.00 16.64 300 TYR B O 1
ATOM 5052 N N . GLY B 1 321 ? 27.520 -16.575 -3.532 1.00 14.46 301 GLY B N 1
ATOM 5053 C CA . GLY B 1 321 ? 27.003 -15.193 -3.636 1.00 13.48 301 GLY B CA 1
ATOM 5054 C C . GLY B 1 321 ? 28.145 -14.220 -3.788 1.00 13.61 301 GLY B C 1
ATOM 5055 O O . GLY B 1 321 ? 29.228 -14.385 -3.218 1.00 13.80 301 GLY B O 1
ATOM 5056 N N . CYS B 1 322 ? 27.871 -13.189 -4.551 1.00 13.71 302 CYS B N 1
ATOM 5057 C CA . CYS B 1 322 ? 28.827 -12.185 -4.937 1.00 14.38 302 CYS B CA 1
ATOM 5058 C C . CYS B 1 322 ? 28.336 -10.809 -4.432 1.00 14.69 302 CYS B C 1
ATOM 5059 O O . CYS B 1 322 ? 27.254 -10.351 -4.826 1.00 13.84 302 CYS B O 1
ATOM 5062 N N . ALA B 1 323 ? 29.108 -10.172 -3.558 1.00 14.58 303 ALA B N 1
ATOM 5063 C CA . ALA B 1 323 ? 28.812 -8.876 -2.997 1.00 14.87 303 ALA B CA 1
ATOM 5064 C C . ALA B 1 323 ? 27.427 -8.807 -2.363 1.00 14.79 303 ALA B C 1
ATOM 5065 O O . ALA B 1 323 ? 26.809 -7.734 -2.275 1.00 14.51 303 ALA B O 1
ATOM 5067 N N . ASP B 1 324 ? 26.909 -9.929 -1.845 1.00 14.76 304 ASP B N 1
ATOM 5068 C CA . ASP B 1 324 ? 25.522 -10.010 -1.321 1.00 15.46 304 ASP B CA 1
ATOM 5069 C C . ASP B 1 324 ? 24.488 -9.445 -2.280 1.00 15.22 304 ASP B C 1
ATOM 5070 O O . ASP B 1 324 ? 23.581 -8.772 -1.875 1.00 15.34 304 ASP B O 1
ATOM 5075 N N . THR B 1 325 ? 24.762 -9.580 -3.575 1.00 14.94 305 THR B N 1
ATOM 5076 C CA . THR B 1 325 ? 23.935 -8.981 -4.602 1.00 15.30 305 THR B CA 1
ATOM 5077 C C . THR B 1 325 ? 23.410 -9.973 -5.638 1.00 16.29 305 THR B C 1
ATOM 5078 O O . THR B 1 325 ? 22.217 -10.028 -5.936 1.00 15.94 305 THR B O 1
ATOM 5082 N N . VAL B 1 326 ? 24.341 -10.797 -6.138 1.00 14.84 306 VAL B N 1
ATOM 5083 C CA . VAL B 1 326 ? 24.082 -11.728 -7.264 1.00 14.77 306 VAL B CA 1
ATOM 5084 C C . VAL B 1 326 ? 24.684 -13.082 -6.969 1.00 15.44 306 VAL B C 1
ATOM 5085 O O . VAL B 1 326 ? 25.390 -13.229 -5.980 1.00 14.55 306 VAL B O 1
ATOM 5089 N N . THR B 1 327 ? 24.380 -14.062 -7.809 1.00 14.96 307 THR B N 1
ATOM 5090 C CA . THR B 1 327 ? 24.927 -15.427 -7.665 1.00 15.07 307 THR B CA 1
ATOM 5091 C C . THR B 1 327 ? 25.887 -15.717 -8.799 1.00 16.30 307 THR B C 1
ATOM 5092 O O . THR B 1 327 ? 25.564 -15.437 -9.979 1.00 16.73 307 THR B O 1
ATOM 5096 N N . GLY B 1 328 ? 27.038 -16.299 -8.457 1.00 15.28 308 GLY B N 1
ATOM 5097 C CA . GLY B 1 328 ? 27.957 -16.732 -9.439 1.00 15.48 308 GLY B CA 1
ATOM 5098 C C . GLY B 1 328 ? 28.248 -18.222 -9.328 1.00 15.83 308 GLY B C 1
ATOM 5099 O O . GLY B 1 328 ? 27.825 -18.877 -8.400 1.00 14.80 308 GLY B O 1
ATOM 5100 N N . LEU B 1 329 ? 28.994 -18.736 -10.331 1.00 15.77 309 LEU B N 1
ATOM 5101 C CA . LEU B 1 329 ? 29.375 -20.111 -10.418 1.00 16.66 309 LEU B CA 1
ATOM 5102 C C . LEU B 1 329 ? 30.871 -20.224 -10.726 1.00 14.98 309 LEU B C 1
ATOM 5103 O O . LEU B 1 329 ? 31.445 -19.377 -11.414 1.00 15.37 309 LEU B O 1
ATOM 5108 N N . ALA B 1 330 ? 31.520 -21.207 -10.125 1.00 14.15 310 ALA B N 1
ATOM 5109 C CA . ALA B 1 330 ? 32.922 -21.514 -10.393 1.00 15.47 310 ALA B CA 1
ATOM 5110 C C . ALA B 1 330 ? 33.068 -23.057 -10.514 1.00 16.24 310 ALA B C 1
ATOM 5111 O O . ALA B 1 330 ? 32.303 -23.835 -9.913 1.00 17.80 310 ALA B O 1
ATOM 5113 N N . PHE B 1 331 ? 34.063 -23.470 -11.260 1.00 15.19 311 PHE B N 1
ATOM 5114 C CA . PHE B 1 331 ? 34.248 -24.853 -11.578 1.00 15.02 311 PHE B CA 1
ATOM 5115 C C . PHE B 1 331 ? 35.600 -25.315 -11.139 1.00 15.48 311 PHE B C 1
ATOM 5116 O O . PHE B 1 331 ? 36.590 -24.563 -11.127 1.00 15.16 311 PHE B O 1
ATOM 5124 N N . GLY B 1 332 ? 35.710 -26.615 -10.848 1.00 14.36 312 GLY B N 1
ATOM 5125 C CA . GLY B 1 332 ? 37.011 -27.232 -10.675 1.00 15.29 312 GLY B CA 1
ATOM 5126 C C . GLY B 1 332 ? 36.843 -28.739 -10.721 1.00 16.17 312 GLY B C 1
ATOM 5127 O O . GLY B 1 332 ? 35.769 -29.244 -10.966 1.00 17.27 312 GLY B O 1
ATOM 5128 N N . TYR B 1 333 ? 37.951 -29.422 -10.437 1.00 15.78 313 TYR B N 1
ATOM 5129 C CA . TYR B 1 333 ? 37.992 -30.893 -10.323 1.00 17.75 313 TYR B CA 1
ATOM 5130 C C . TYR B 1 333 ? 38.240 -31.320 -8.887 1.00 17.28 313 TYR B C 1
ATOM 5131 O O . TYR B 1 333 ? 39.252 -30.879 -8.265 1.00 16.77 313 TYR B O 1
ATOM 5140 N N . ILE B 1 334 ? 37.404 -32.222 -8.390 1.00 17.07 314 ILE B N 1
ATOM 5141 C CA . ILE B 1 334 ? 37.604 -32.728 -7.026 1.00 17.20 314 ILE B CA 1
ATOM 5142 C C . ILE B 1 334 ? 39.043 -33.208 -6.757 1.00 18.39 314 ILE B C 1
ATOM 5143 O O . ILE B 1 334 ? 39.658 -32.853 -5.739 1.00 15.96 314 ILE B O 1
ATOM 5148 N N . PRO B 1 335 ? 39.618 -34.077 -7.621 1.00 18.77 315 PRO B N 1
ATOM 5149 C CA . PRO B 1 335 ? 40.993 -34.525 -7.329 1.00 19.89 315 PRO B CA 1
ATOM 5150 C C . PRO B 1 335 ? 42.025 -33.398 -7.283 1.00 18.03 315 PRO B C 1
ATOM 5151 O O . PRO B 1 335 ? 42.997 -33.490 -6.533 1.00 18.80 315 PRO B O 1
ATOM 5155 N N . GLU B 1 336 ? 41.823 -32.366 -8.077 1.00 17.79 316 GLU B N 1
ATOM 5156 C CA . GLU B 1 336 ? 42.729 -31.207 -8.034 1.00 19.46 316 GLU B CA 1
ATOM 5157 C C . GLU B 1 336 ? 42.549 -30.382 -6.746 1.00 17.53 316 GLU B C 1
ATOM 5158 O O . GLU B 1 336 ? 43.522 -29.881 -6.185 1.00 17.97 316 GLU B O 1
ATOM 5164 N N . ILE B 1 337 ? 41.317 -30.279 -6.303 1.00 16.47 317 ILE B N 1
ATOM 5165 C CA . ILE B 1 337 ? 41.052 -29.608 -5.014 1.00 15.70 317 ILE B CA 1
ATOM 5166 C C . ILE B 1 337 ? 41.615 -30.369 -3.817 1.00 16.80 317 ILE B C 1
ATOM 5167 O O . ILE B 1 337 ? 42.193 -29.789 -2.922 1.00 15.82 317 ILE B O 1
ATOM 5172 N N . ILE B 1 338 ? 41.445 -31.708 -3.845 1.00 16.95 318 ILE B N 1
ATOM 5173 C CA . ILE B 1 338 ? 42.077 -32.576 -2.809 1.00 17.42 318 ILE B CA 1
ATOM 5174 C C . ILE B 1 338 ? 43.581 -32.335 -2.808 1.00 16.90 318 ILE B C 1
ATOM 5175 O O . ILE B 1 338 ? 44.165 -32.111 -1.725 1.00 16.83 318 ILE B O 1
ATOM 5180 N N . GLU B 1 339 ? 44.201 -32.381 -3.984 1.00 16.99 319 GLU B N 1
ATOM 5181 C CA . GLU B 1 339 ? 45.651 -32.203 -4.104 1.00 18.50 319 GLU B CA 1
ATOM 5182 C C . GLU B 1 339 ? 46.073 -30.853 -3.524 1.00 17.64 319 GLU B C 1
ATOM 5183 O O . GLU B 1 339 ? 47.034 -30.738 -2.744 1.00 16.70 319 GLU B O 1
ATOM 5189 N N . PHE B 1 340 ? 45.325 -29.827 -3.886 1.00 16.82 320 PHE B N 1
ATOM 5190 C CA . PHE B 1 340 ? 45.631 -28.462 -3.421 1.00 17.29 320 PHE B CA 1
ATOM 5191 C C . PHE B 1 340 ? 45.533 -28.382 -1.924 1.00 15.65 320 PHE B C 1
ATOM 5192 O O . PHE B 1 340 ? 46.411 -27.753 -1.277 1.00 15.02 320 PHE B O 1
ATOM 5200 N N . THR B 1 341 ? 44.507 -29.006 -1.350 1.00 14.80 321 THR B N 1
ATOM 5201 C CA . THR B 1 341 ? 44.229 -28.926 0.071 1.00 15.40 321 THR B CA 1
ATOM 5202 C C . THR B 1 341 ? 45.360 -29.595 0.839 1.00 15.39 321 THR B C 1
ATOM 5203 O O . THR B 1 341 ? 45.802 -29.096 1.899 1.00 15.17 321 THR B O 1
ATOM 5207 N N . LYS B 1 342 ? 45.840 -30.751 0.326 1.00 15.07 322 LYS B N 1
ATOM 5208 C CA . LYS B 1 342 ? 46.907 -31.446 0.986 1.00 16.03 322 LYS B CA 1
ATOM 5209 C C . LYS B 1 342 ? 48.249 -30.714 0.814 1.00 14.92 322 LYS B C 1
ATOM 5210 O O . LYS B 1 342 ? 49.019 -30.609 1.769 1.00 15.75 322 LYS B O 1
ATOM 5216 N N . ARG B 1 343 ? 48.561 -30.349 -0.398 1.00 14.99 323 ARG B N 1
ATOM 5217 C CA . ARG B 1 343 ? 49.805 -29.728 -0.723 1.00 16.47 323 ARG B CA 1
ATOM 5218 C C . ARG B 1 343 ? 50.029 -28.494 0.084 1.00 17.45 323 ARG B C 1
ATOM 5219 O O . ARG B 1 343 ? 51.152 -28.211 0.491 1.00 18.03 323 ARG B O 1
ATOM 5227 N N . THR B 1 344 ? 48.953 -27.716 0.241 1.00 16.28 324 THR B N 1
ATOM 5228 C CA . THR B 1 344 ? 49.108 -26.404 0.897 1.00 16.29 324 THR B CA 1
ATOM 5229 C C . THR B 1 344 ? 48.618 -26.462 2.358 1.00 16.75 324 THR B C 1
ATOM 5230 O O . THR B 1 344 ? 48.414 -25.407 2.999 1.00 18.00 324 THR B O 1
ATOM 5234 N N . SER B 1 345 ? 48.410 -27.635 2.927 1.00 16.42 325 SER B N 1
ATOM 5235 C CA . SER B 1 345 ? 47.812 -27.730 4.233 1.00 16.08 325 SER B CA 1
ATOM 5236 C C . SER B 1 345 ? 48.548 -26.994 5.355 1.00 16.72 325 SER B C 1
ATOM 5237 O O . SER B 1 345 ? 49.797 -27.070 5.478 1.00 17.10 325 SER B O 1
ATOM 5240 N N . ILE B 1 346 ? 47.744 -26.319 6.172 1.00 16.21 326 ILE B N 1
ATOM 5241 C CA . ILE B 1 346 ? 48.277 -25.672 7.332 1.00 18.37 326 ILE B CA 1
ATOM 5242 C C . ILE B 1 346 ? 48.070 -26.468 8.571 1.00 21.58 326 ILE B C 1
ATOM 5243 O O . ILE B 1 346 ? 48.328 -25.945 9.648 1.00 23.43 326 ILE B O 1
ATOM 5248 N N . ILE B 1 347 ? 47.574 -27.708 8.487 1.00 23.82 327 ILE B N 1
ATOM 5249 C CA . ILE B 1 347 ? 47.258 -28.555 9.684 1.00 28.29 327 ILE B CA 1
ATOM 5250 C C . ILE B 1 347 ? 48.560 -29.188 10.112 1.00 38.27 327 ILE B C 1
ATOM 5251 O O . ILE B 1 347 ? 49.133 -29.905 9.302 1.00 39.27 327 ILE B O 1
ATOM 5257 N N . ILE C 1 28 ? 67.762 8.093 -15.344 1.00 44.98 8 ILE C N 1
ATOM 5258 C CA . ILE C 1 28 ? 66.665 8.468 -16.313 1.00 46.85 8 ILE C CA 1
ATOM 5259 C C . ILE C 1 28 ? 65.273 8.062 -15.836 1.00 44.84 8 ILE C C 1
ATOM 5260 O O . ILE C 1 28 ? 64.812 6.962 -16.096 1.00 49.39 8 ILE C O 1
ATOM 5262 N N . ILE C 1 29 ? 64.571 8.945 -15.155 1.00 34.93 9 ILE C N 1
ATOM 5263 C CA . ILE C 1 29 ? 63.354 8.514 -14.494 1.00 35.10 9 ILE C CA 1
ATOM 5264 C C . ILE C 1 29 ? 62.070 8.472 -15.378 1.00 31.47 9 ILE C C 1
ATOM 5265 O O . ILE C 1 29 ? 61.964 9.194 -16.376 1.00 30.55 9 ILE C O 1
ATOM 5270 N N . PRO C 1 30 ? 61.112 7.622 -15.021 1.00 27.15 10 PRO C N 1
ATOM 5271 C CA . PRO C 1 30 ? 59.865 7.537 -15.754 1.00 27.30 10 PRO C CA 1
ATOM 5272 C C . PRO C 1 30 ? 59.100 8.846 -15.766 1.00 26.38 10 PRO C C 1
ATOM 5273 O O . PRO C 1 30 ? 59.153 9.598 -14.792 1.00 25.13 10 PRO C O 1
ATOM 5277 N N . TRP C 1 31 ? 58.539 9.172 -16.928 1.00 22.20 11 TRP C N 1
ATOM 5278 C CA . TRP C 1 31 ? 57.920 10.460 -17.092 1.00 22.70 11 TRP C CA 1
ATOM 5279 C C . TRP C 1 31 ? 56.873 10.443 -18.154 1.00 23.67 11 TRP C C 1
ATOM 5280 O O . TRP C 1 31 ? 57.077 9.774 -19.193 1.00 24.18 11 TRP C O 1
ATOM 5291 N N . GLU C 1 32 ? 55.766 11.134 -17.866 1.00 24.39 12 GLU C N 1
ATOM 5292 C CA . GLU C 1 32 ? 54.737 11.508 -18.799 1.00 24.01 12 GLU C CA 1
ATOM 5293 C C . GLU C 1 32 ? 54.479 12.981 -18.607 1.00 24.98 12 GLU C C 1
ATOM 5294 O O . GLU C 1 32 ? 54.490 13.505 -17.496 1.00 23.47 12 GLU C O 1
ATOM 5300 N N . GLU C 1 33 ? 54.341 13.671 -19.726 1.00 25.56 13 GLU C N 1
ATOM 5301 C CA . GLU C 1 33 ? 53.970 15.056 -19.705 1.00 26.53 13 GLU C CA 1
ATOM 5302 C C . GLU C 1 33 ? 52.605 15.308 -19.109 1.00 24.51 13 GLU C C 1
ATOM 5303 O O . GLU C 1 33 ? 51.704 14.544 -19.325 1.00 25.08 13 GLU C O 1
ATOM 5309 N N . ARG C 1 34 ? 52.407 16.353 -18.458 1.00 25.57 14 ARG C N 1
ATOM 5310 C CA . ARG C 1 34 ? 51.156 16.762 -17.923 1.00 29.50 14 ARG C CA 1
ATOM 5311 C C . ARG C 1 34 ? 50.102 16.871 -19.025 1.00 31.16 14 ARG C C 1
ATOM 5312 O O . ARG C 1 34 ? 50.336 17.528 -19.983 1.00 31.02 14 ARG C O 1
ATOM 5320 N N . PRO C 1 35 ? 49.006 16.279 -18.836 1.00 35.31 15 PRO C N 1
ATOM 5321 C CA . PRO C 1 35 ? 47.956 16.342 -19.808 1.00 38.13 15 PRO C CA 1
ATOM 5322 C C . PRO C 1 35 ? 47.564 17.762 -20.185 1.00 36.20 15 PRO C C 1
ATOM 5323 O O . PRO C 1 35 ? 47.609 18.710 -19.371 1.00 32.53 15 PRO C O 1
ATOM 5327 N N . ALA C 1 36 ? 47.217 17.921 -21.450 1.00 38.25 16 ALA C N 1
ATOM 5328 C CA . ALA C 1 36 ? 46.729 19.207 -21.950 1.00 39.47 16 ALA C CA 1
ATOM 5329 C C . ALA C 1 36 ? 45.538 19.678 -21.121 1.00 36.45 16 ALA C C 1
ATOM 5330 O O . ALA C 1 36 ? 44.652 18.885 -20.820 1.00 41.23 16 ALA C O 1
ATOM 5332 N N . GLY C 1 37 ? 45.553 20.938 -20.703 1.00 37.07 17 GLY C N 1
ATOM 5333 C CA . GLY C 1 37 ? 44.486 21.473 -19.844 1.00 40.59 17 GLY C CA 1
ATOM 5334 C C . GLY C 1 37 ? 44.559 21.151 -18.354 1.00 42.89 17 GLY C C 1
ATOM 5335 O O . GLY C 1 37 ? 43.843 21.772 -17.565 1.00 45.01 17 GLY C O 1
ATOM 5336 N N . CYS C 1 38 ? 45.396 20.187 -17.962 1.00 38.69 18 CYS C N 1
ATOM 5337 C CA . CYS C 1 38 ? 45.429 19.726 -16.552 1.00 34.48 18 CYS C CA 1
ATOM 5338 C C . CYS C 1 38 ? 46.073 20.814 -15.721 1.00 32.35 18 CYS C C 1
ATOM 5339 O O . CYS C 1 38 ? 47.212 21.245 -16.007 1.00 32.31 18 CYS C O 1
ATOM 5342 N N . LYS C 1 39 ? 45.382 21.259 -14.662 1.00 30.48 19 LYS C N 1
ATOM 5343 C CA . LYS C 1 39 ? 45.950 22.223 -13.758 1.00 30.89 19 LYS C CA 1
ATOM 5344 C C . LYS C 1 39 ? 46.478 21.622 -12.451 1.00 26.05 19 LYS C C 1
ATOM 5345 O O . LYS C 1 39 ? 46.789 22.362 -11.544 1.00 27.42 19 LYS C O 1
ATOM 5348 N N . ASP C 1 40 ? 46.608 20.309 -12.346 1.00 22.36 20 ASP C N 1
ATOM 5349 C CA . ASP C 1 40 ? 46.999 19.725 -11.079 1.00 20.26 20 ASP C CA 1
ATOM 5350 C C . ASP C 1 40 ? 48.477 19.687 -10.951 1.00 19.37 20 ASP C C 1
ATOM 5351 O O . ASP C 1 40 ? 49.211 19.534 -11.915 1.00 20.06 20 ASP C O 1
ATOM 5356 N N . VAL C 1 41 ? 48.931 19.717 -9.716 1.00 19.26 21 VAL C N 1
ATOM 5357 C CA . VAL C 1 41 ? 50.332 19.631 -9.414 1.00 19.78 21 VAL C CA 1
ATOM 5358 C C . VAL C 1 41 ? 50.883 18.223 -9.681 1.00 19.30 21 VAL C C 1
ATOM 5359 O O . VAL C 1 41 ? 52.076 18.049 -10.100 1.00 20.57 21 VAL C O 1
ATOM 5363 N N . LEU C 1 42 ? 50.099 17.217 -9.348 1.00 18.00 22 LEU C N 1
ATOM 5364 C CA . LEU C 1 42 ? 50.452 15.849 -9.736 1.00 18.85 22 LEU C CA 1
ATOM 5365 C C . LEU C 1 42 ? 49.478 15.283 -10.712 1.00 19.88 22 LEU C C 1
ATOM 5366 O O . LEU C 1 42 ? 48.312 15.521 -10.618 1.00 23.85 22 LEU C O 1
ATOM 5371 N N . TRP C 1 43 ? 49.950 14.479 -11.621 1.00 17.43 23 TRP C N 1
ATOM 5372 C CA . TRP C 1 43 ? 49.016 13.810 -12.525 1.00 16.83 23 TRP C CA 1
ATOM 5373 C C . TRP C 1 43 ? 49.348 12.308 -12.658 1.00 16.15 23 TRP C C 1
ATOM 5374 O O . TRP C 1 43 ? 50.520 11.884 -12.671 1.00 16.30 23 TRP C O 1
ATOM 5385 N N . ARG C 1 44 ? 48.314 11.486 -12.741 1.00 15.71 24 ARG C N 1
ATOM 5386 C CA . ARG C 1 44 ? 48.499 10.032 -12.824 1.00 16.45 24 ARG C CA 1
ATOM 5387 C C . ARG C 1 44 ? 49.013 9.561 -14.184 1.00 18.72 24 ARG C C 1
ATOM 5388 O O . ARG C 1 44 ? 48.633 10.139 -15.215 1.00 18.18 24 ARG C O 1
ATOM 5396 N N . SER C 1 45 ? 49.824 8.511 -14.172 1.00 18.37 25 SER C N 1
ATOM 5397 C CA . SER C 1 45 ? 50.192 7.864 -15.388 1.00 19.40 25 SER C CA 1
ATOM 5398 C C . SER C 1 45 ? 48.968 7.350 -16.152 1.00 21.55 25 SER C C 1
ATOM 5399 O O . SER C 1 45 ? 48.079 6.725 -15.550 1.00 22.11 25 SER C O 1
ATOM 5402 N N . VAL C 1 46 ? 48.920 7.554 -17.475 1.00 22.56 26 VAL C N 1
ATOM 5403 C CA . VAL C 1 46 ? 47.873 6.896 -18.264 1.00 23.93 26 VAL C CA 1
ATOM 5404 C C . VAL C 1 46 ? 48.059 5.397 -18.358 1.00 24.21 26 VAL C C 1
ATOM 5405 O O . VAL C 1 46 ? 47.178 4.728 -18.869 1.00 29.56 26 VAL C O 1
ATOM 5409 N N . ALA C 1 47 ? 49.203 4.879 -17.922 1.00 24.43 27 ALA C N 1
ATOM 5410 C CA . ALA C 1 47 ? 49.456 3.442 -17.908 1.00 25.79 27 ALA C CA 1
ATOM 5411 C C . ALA C 1 47 ? 49.045 2.780 -16.553 1.00 24.37 27 ALA C C 1
ATOM 5412 O O . ALA C 1 47 ? 49.226 1.555 -16.368 1.00 23.40 27 ALA C O 1
ATOM 5414 N N . ASN C 1 48 ? 48.454 3.537 -15.636 1.00 20.95 28 ASN C N 1
ATOM 5415 C CA . ASN C 1 48 ? 48.077 2.898 -14.362 1.00 19.76 28 ASN C CA 1
ATOM 5416 C C . ASN C 1 48 ? 47.010 1.801 -14.500 1.00 20.97 28 ASN C C 1
ATOM 5417 O O . ASN C 1 48 ? 46.035 1.953 -15.275 1.00 20.81 28 ASN C O 1
ATOM 5422 N N . PRO C 1 49 ? 47.110 0.740 -13.706 1.00 21.15 29 PRO C N 1
ATOM 5423 C CA . PRO C 1 49 ? 48.198 0.482 -12.751 1.00 20.58 29 PRO C CA 1
ATOM 5424 C C . PRO C 1 49 ? 49.412 -0.059 -13.463 1.00 19.54 29 PRO C C 1
ATOM 5425 O O . PRO C 1 49 ? 49.264 -0.817 -14.454 1.00 21.12 29 PRO C O 1
ATOM 5429 N N . ILE C 1 50 ? 50.602 0.303 -13.030 1.00 18.96 30 ILE C N 1
ATOM 5430 C CA . ILE C 1 50 ? 51.838 -0.150 -13.619 1.00 18.66 30 ILE C CA 1
ATOM 5431 C C . ILE C 1 50 ? 52.301 -1.532 -13.145 1.00 19.01 30 ILE C C 1
ATOM 5432 O O . ILE C 1 50 ? 53.078 -2.190 -13.841 1.00 19.82 30 ILE C O 1
ATOM 5437 N N . ILE C 1 51 ? 51.792 -2.023 -12.001 1.00 19.20 31 ILE C N 1
ATOM 5438 C CA . ILE C 1 51 ? 52.105 -3.364 -11.536 1.00 18.80 31 ILE C CA 1
ATOM 5439 C C . ILE C 1 51 ? 50.780 -4.036 -11.172 1.00 18.41 31 ILE C C 1
ATOM 5440 O O . ILE C 1 51 ? 49.986 -3.545 -10.355 1.00 19.01 31 ILE C O 1
ATOM 5445 N N . PRO C 1 52 ? 50.469 -5.126 -11.844 1.00 18.53 32 PRO C N 1
ATOM 5446 C CA . PRO C 1 52 ? 49.180 -5.786 -11.652 1.00 20.12 32 PRO C CA 1
ATOM 5447 C C . PRO C 1 52 ? 49.218 -6.735 -10.470 1.00 18.08 32 PRO C C 1
ATOM 5448 O O . PRO C 1 52 ? 50.296 -7.094 -10.001 1.00 19.27 32 PRO C O 1
ATOM 5452 N N . ARG C 1 53 ? 48.062 -7.084 -9.967 1.00 18.04 33 ARG C N 1
ATOM 5453 C CA . ARG C 1 53 ? 47.956 -7.875 -8.785 1.00 16.95 33 ARG C CA 1
ATOM 5454 C C . ARG C 1 53 ? 48.489 -9.286 -8.939 1.00 19.81 33 ARG C C 1
ATOM 5455 O O . ARG C 1 53 ? 48.817 -9.900 -8.000 1.00 21.36 33 ARG C O 1
ATOM 5463 N N . ASP C 1 54 ? 48.499 -9.778 -10.155 1.00 20.85 34 ASP C N 1
ATOM 5464 C CA . ASP C 1 54 ? 48.766 -11.169 -10.442 1.00 22.67 34 ASP C CA 1
ATOM 5465 C C . ASP C 1 54 ? 50.063 -11.396 -11.176 1.00 22.29 34 ASP C C 1
ATOM 5466 O O . ASP C 1 54 ? 50.196 -12.309 -11.912 1.00 23.30 34 ASP C O 1
ATOM 5471 N N . LEU C 1 55 ? 50.994 -10.504 -10.987 1.00 21.96 35 LEU C N 1
ATOM 5472 C CA . LEU C 1 55 ? 52.299 -10.634 -11.600 1.00 22.96 35 LEU C CA 1
ATOM 5473 C C . LEU C 1 55 ? 53.012 -11.936 -11.232 1.00 21.95 35 LEU C C 1
ATOM 5474 O O . LEU C 1 55 ? 53.680 -12.490 -12.093 1.00 23.10 35 LEU C O 1
ATOM 5479 N N . LEU C 1 56 ? 52.912 -12.441 -9.972 1.00 19.07 36 LEU C N 1
ATOM 5480 C CA . LEU C 1 56 ? 53.555 -13.633 -9.507 1.00 20.53 36 LEU C CA 1
ATOM 5481 C C . LEU C 1 56 ? 52.537 -14.820 -9.533 1.00 20.10 36 LEU C C 1
ATOM 5482 O O . LEU C 1 56 ? 51.308 -14.596 -9.378 1.00 18.23 36 LEU C O 1
ATOM 5487 N N . PRO C 1 57 ? 53.057 -16.076 -9.582 1.00 20.34 37 PRO C N 1
ATOM 5488 C CA . PRO C 1 57 ? 52.109 -17.181 -9.584 1.00 21.40 37 PRO C CA 1
ATOM 5489 C C . PRO C 1 57 ? 51.158 -17.253 -8.362 1.00 19.91 37 PRO C C 1
ATOM 5490 O O . PRO C 1 57 ? 50.029 -17.695 -8.484 1.00 21.14 37 PRO C O 1
ATOM 5494 N N . THR C 1 58 ? 51.609 -16.771 -7.212 1.00 19.82 38 THR C N 1
ATOM 5495 C CA . THR C 1 58 ? 50.863 -16.857 -6.016 1.00 18.35 38 THR C CA 1
ATOM 5496 C C . THR C 1 58 ? 50.549 -15.449 -5.496 1.00 18.08 38 THR C C 1
ATOM 5497 O O . THR C 1 58 ? 50.065 -15.359 -4.416 1.00 16.95 38 THR C O 1
ATOM 5501 N N . SER C 1 59 ? 50.713 -14.381 -6.285 1.00 17.11 39 SER C N 1
ATOM 5502 C CA . SER C 1 59 ? 50.377 -13.056 -5.715 1.00 16.19 39 SER C CA 1
ATOM 5503 C C . SER C 1 59 ? 48.872 -12.788 -5.715 1.00 16.25 39 SER C C 1
ATOM 5504 O O . SER C 1 59 ? 48.180 -13.004 -6.710 1.00 16.51 39 SER C O 1
ATOM 5507 N N . ASN C 1 60 ? 48.397 -12.220 -4.595 1.00 15.79 40 ASN C N 1
ATOM 5508 C CA . ASN C 1 60 ? 47.078 -11.641 -4.471 1.00 15.52 40 ASN C CA 1
ATOM 5509 C C . ASN C 1 60 ? 47.029 -10.142 -4.796 1.00 15.60 40 ASN C C 1
ATOM 5510 O O . ASN C 1 60 ? 46.058 -9.615 -5.302 1.00 15.08 40 ASN C O 1
ATOM 5515 N N . SER C 1 61 ? 48.131 -9.494 -4.435 1.00 15.87 41 SER C N 1
ATOM 5516 C CA . SER C 1 61 ? 48.187 -8.037 -4.552 1.00 15.14 41 SER C CA 1
ATOM 5517 C C . SER C 1 61 ? 49.630 -7.590 -4.439 1.00 14.57 41 SER C C 1
ATOM 5518 O O . SER C 1 61 ? 50.442 -8.183 -3.745 1.00 15.12 41 SER C O 1
ATOM 5521 N N . ILE C 1 62 ? 49.943 -6.466 -5.116 1.00 15.43 42 ILE C N 1
ATOM 5522 C CA . ILE C 1 62 ? 51.298 -5.942 -5.129 1.00 15.24 42 ILE C CA 1
ATOM 5523 C C . ILE C 1 62 ? 51.179 -4.430 -5.130 1.00 16.30 42 ILE C C 1
ATOM 5524 O O . ILE C 1 62 ? 50.728 -3.837 -6.102 1.00 18.34 42 ILE C O 1
ATOM 5529 N N . PHE C 1 63 ? 51.481 -3.844 -3.975 1.00 15.66 43 PHE C N 1
ATOM 5530 C CA . PHE C 1 63 ? 51.069 -2.466 -3.746 1.00 16.62 43 PHE C CA 1
ATOM 5531 C C . PHE C 1 63 ? 52.015 -1.652 -2.846 1.00 19.53 43 PHE C C 1
ATOM 5532 O O . PHE C 1 63 ? 51.708 -0.477 -2.576 1.00 20.29 43 PHE C O 1
ATOM 5540 N N . ASN C 1 64 ? 53.139 -2.176 -2.409 1.00 18.64 44 ASN C N 1
ATOM 5541 C CA . ASN C 1 64 ? 54.215 -1.171 -2.012 1.00 22.53 44 ASN C CA 1
ATOM 5542 C C . ASN C 1 64 ? 55.367 -1.536 -2.947 1.00 26.82 44 ASN C C 1
ATOM 5543 O O . ASN C 1 64 ? 55.587 -2.749 -3.327 1.00 19.47 44 ASN C O 1
ATOM 5548 N N . SER C 1 65 ? 56.028 -0.512 -3.414 1.00 24.95 45 SER C N 1
ATOM 5549 C CA . SER C 1 65 ? 57.060 -0.675 -4.402 1.00 23.73 45 SER C CA 1
ATOM 5550 C C . SER C 1 65 ? 58.107 0.274 -3.905 1.00 23.76 45 SER C C 1
ATOM 5551 O O . SER C 1 65 ? 58.003 1.484 -4.167 1.00 24.69 45 SER C O 1
ATOM 5554 N N . ALA C 1 66 ? 59.032 -0.220 -3.100 1.00 17.08 46 ALA C N 1
ATOM 5555 C CA . ALA C 1 66 ? 60.127 0.611 -2.659 1.00 17.87 46 ALA C CA 1
ATOM 5556 C C . ALA C 1 66 ? 61.253 0.556 -3.700 1.00 20.20 46 ALA C C 1
ATOM 5557 O O . ALA C 1 66 ? 62.147 -0.316 -3.646 1.00 23.66 46 ALA C O 1
ATOM 5559 N N . VAL C 1 67 ? 61.289 1.571 -4.556 1.00 16.06 47 VAL C N 1
ATOM 5560 C CA . VAL C 1 67 ? 62.147 1.610 -5.751 1.00 16.67 47 VAL C CA 1
ATOM 5561 C C . VAL C 1 67 ? 63.310 2.588 -5.597 1.00 15.30 47 VAL C C 1
ATOM 5562 O O . VAL C 1 67 ? 63.125 3.670 -5.064 1.00 17.08 47 VAL C O 1
ATOM 5566 N N . VAL C 1 68 ? 64.434 2.204 -6.210 1.00 15.95 48 VAL C N 1
ATOM 5567 C CA . VAL C 1 68 ? 65.668 3.040 -6.255 1.00 15.94 48 VAL C CA 1
ATOM 5568 C C . VAL C 1 68 ? 66.365 2.808 -7.596 1.00 17.82 48 VAL C C 1
ATOM 5569 O O . VAL C 1 68 ? 66.245 1.743 -8.165 1.00 19.09 48 VAL C O 1
ATOM 5573 N N . PRO C 1 69 ? 67.182 3.755 -8.041 1.00 19.84 49 PRO C N 1
ATOM 5574 C CA . PRO C 1 69 ? 68.121 3.428 -9.139 1.00 21.42 49 PRO C CA 1
ATOM 5575 C C . PRO C 1 69 ? 69.145 2.456 -8.666 1.00 20.85 49 PRO C C 1
ATOM 5576 O O . PRO C 1 69 ? 69.523 2.494 -7.490 1.00 23.46 49 PRO C O 1
ATOM 5580 N N . PHE C 1 70 ? 69.535 1.547 -9.546 1.00 21.19 50 PHE C N 1
ATOM 5581 C CA . PHE C 1 70 ? 70.527 0.551 -9.282 1.00 22.67 50 PHE C CA 1
ATOM 5582 C C . PHE C 1 70 ? 71.219 0.105 -10.562 1.00 25.39 50 PHE C C 1
ATOM 5583 O O . PHE C 1 70 ? 70.593 -0.316 -11.466 1.00 25.22 50 PHE C O 1
ATOM 5591 N N . GLY C 1 71 ? 72.530 0.150 -10.555 1.00 28.06 51 GLY C N 1
ATOM 5592 C CA . GLY C 1 71 ? 73.284 -0.324 -11.698 1.00 33.30 51 GLY C CA 1
ATOM 5593 C C . GLY C 1 71 ? 72.800 0.394 -12.935 1.00 35.41 51 GLY C C 1
ATOM 5594 O O . GLY C 1 71 ? 72.625 1.575 -12.933 1.00 35.09 51 GLY C O 1
ATOM 5595 N N . ASP C 1 72 ? 72.514 -0.367 -13.969 1.00 38.62 52 ASP C N 1
ATOM 5596 C CA . ASP C 1 72 ? 72.063 0.186 -15.235 1.00 39.52 52 ASP C CA 1
ATOM 5597 C C . ASP C 1 72 ? 70.575 0.472 -15.294 1.00 37.30 52 ASP C C 1
ATOM 5598 O O . ASP C 1 72 ? 70.085 0.837 -16.313 1.00 35.66 52 ASP C O 1
ATOM 5600 N N . GLY C 1 73 ? 69.857 0.185 -14.225 1.00 31.16 53 GLY C N 1
ATOM 5601 C CA . GLY C 1 73 ? 68.451 0.452 -14.179 1.00 27.78 53 GLY C CA 1
ATOM 5602 C C . GLY C 1 73 ? 67.919 0.773 -12.794 1.00 23.93 53 GLY C C 1
ATOM 5603 O O . GLY C 1 73 ? 68.297 1.695 -12.180 1.00 22.30 53 GLY C O 1
ATOM 5604 N N . PHE C 1 74 ? 67.022 -0.088 -12.359 1.00 21.86 54 PHE C N 1
ATOM 5605 C CA . PHE C 1 74 ? 66.260 0.135 -11.123 1.00 20.55 54 PHE C CA 1
ATOM 5606 C C . PHE C 1 74 ? 66.123 -1.176 -10.371 1.00 19.77 54 PHE C C 1
ATOM 5607 O O . PHE C 1 74 ? 66.056 -2.319 -10.951 1.00 20.90 54 PHE C O 1
ATOM 5615 N N . ALA C 1 75 ? 66.049 -1.029 -9.045 1.00 17.45 55 ALA C N 1
ATOM 5616 C CA . ALA C 1 75 ? 65.748 -2.143 -8.199 1.00 17.80 55 ALA C CA 1
ATOM 5617 C C . ALA C 1 75 ? 64.697 -1.742 -7.178 1.00 18.40 55 ALA C C 1
ATOM 5618 O O . ALA C 1 75 ? 64.466 -0.581 -6.924 1.00 17.54 55 ALA C O 1
ATOM 5620 N N . GLY C 1 76 ? 64.082 -2.757 -6.605 1.00 17.48 56 GLY C N 1
ATOM 5621 C CA . GLY C 1 76 ? 63.086 -2.434 -5.581 1.00 17.90 56 GLY C CA 1
ATOM 5622 C C . GLY C 1 76 ? 62.841 -3.585 -4.637 1.00 17.69 56 GLY C C 1
ATOM 5623 O O . GLY C 1 76 ? 63.147 -4.727 -4.906 1.00 17.15 56 GLY C O 1
ATOM 5624 N N . VAL C 1 77 ? 62.205 -3.249 -3.534 1.00 16.06 57 VAL C N 1
ATOM 5625 C CA . VAL C 1 77 ? 61.654 -4.205 -2.609 1.00 15.38 57 VAL C CA 1
ATOM 5626 C C . VAL C 1 77 ? 60.133 -4.002 -2.624 1.00 15.51 57 VAL C C 1
ATOM 5627 O O . VAL C 1 77 ? 59.639 -2.864 -2.393 1.00 16.23 57 VAL C O 1
ATOM 5631 N N . PHE C 1 78 ? 59.405 -5.078 -2.900 1.00 15.32 58 PHE C N 1
ATOM 5632 C CA . PHE C 1 78 ? 57.977 -5.028 -3.126 1.00 16.03 58 PHE C CA 1
ATOM 5633 C C . PHE C 1 78 ? 57.202 -5.789 -2.091 1.00 16.49 58 PHE C C 1
ATOM 5634 O O . PHE C 1 78 ? 57.514 -6.940 -1.769 1.00 16.57 58 PHE C O 1
ATOM 5642 N N . ARG C 1 79 ? 56.137 -5.162 -1.601 1.00 14.71 59 ARG C N 1
ATOM 5643 C CA . ARG C 1 79 ? 55.165 -5.886 -0.801 1.00 15.41 59 ARG C CA 1
ATOM 5644 C C . ARG C 1 79 ? 54.234 -6.703 -1.735 1.00 15.02 59 ARG C C 1
ATOM 5645 O O . ARG C 1 79 ? 53.432 -6.098 -2.496 1.00 15.69 59 ARG C O 1
ATOM 5653 N N . CYS C 1 80 ? 54.366 -8.049 -1.676 1.00 15.91 60 CYS C N 1
ATOM 5654 C CA . CYS C 1 80 ? 53.526 -8.931 -2.495 1.00 16.09 60 CYS C CA 1
ATOM 5655 C C . CYS C 1 80 ? 52.764 -9.776 -1.542 1.00 16.07 60 CYS C C 1
ATOM 5656 O O . CYS C 1 80 ? 53.382 -10.618 -0.853 1.00 18.26 60 CYS C O 1
ATOM 5659 N N . ASP C 1 81 ? 51.464 -9.514 -1.376 1.00 14.29 61 ASP C N 1
ATOM 5660 C CA . ASP C 1 81 ? 50.664 -10.386 -0.472 1.00 16.01 61 ASP C CA 1
ATOM 5661 C C . ASP C 1 81 ? 50.256 -11.568 -1.293 1.00 15.32 61 ASP C C 1
ATOM 5662 O O . ASP C 1 81 ? 49.838 -11.401 -2.465 1.00 15.07 61 ASP C O 1
ATOM 5667 N N . ASP C 1 82 ? 50.331 -12.768 -0.727 1.00 15.29 62 ASP C N 1
ATOM 5668 C CA . ASP C 1 82 ? 50.015 -13.950 -1.494 1.00 15.99 62 ASP C CA 1
ATOM 5669 C C . ASP C 1 82 ? 48.580 -14.414 -1.346 1.00 14.87 62 ASP C C 1
ATOM 5670 O O . ASP C 1 82 ? 47.787 -13.747 -0.692 1.00 14.64 62 ASP C O 1
ATOM 5675 N N . THR C 1 83 ? 48.242 -15.566 -1.956 1.00 14.01 63 THR C N 1
ATOM 5676 C CA . THR C 1 83 ? 46.892 -16.081 -1.978 1.00 13.70 63 THR C CA 1
ATOM 5677 C C . THR C 1 83 ? 46.493 -16.722 -0.608 1.00 13.19 63 THR C C 1
ATOM 5678 O O . THR C 1 83 ? 45.338 -17.126 -0.436 1.00 13.92 63 THR C O 1
ATOM 5682 N N . SER C 1 84 ? 47.434 -16.774 0.322 1.00 13.43 64 SER C N 1
ATOM 5683 C CA . SER C 1 84 ? 47.143 -17.062 1.718 1.00 13.45 64 SER C CA 1
ATOM 5684 C C . SER C 1 84 ? 46.967 -15.784 2.517 1.00 14.03 64 SER C C 1
ATOM 5685 O O . SER C 1 84 ? 46.714 -15.857 3.723 1.00 14.66 64 SER C O 1
ATOM 5688 N N . ARG C 1 85 ? 47.056 -14.643 1.857 1.00 14.10 65 ARG C N 1
ATOM 5689 C CA . ARG C 1 85 ? 47.014 -13.325 2.439 1.00 14.72 65 ARG C CA 1
ATOM 5690 C C . ARG C 1 85 ? 48.133 -13.104 3.452 1.00 14.83 65 ARG C C 1
ATOM 5691 O O . ARG C 1 85 ? 48.017 -12.242 4.367 1.00 16.08 65 ARG C O 1
ATOM 5699 N N . ARG C 1 86 ? 49.254 -13.788 3.233 1.00 14.20 66 ARG C N 1
ATOM 5700 C CA . ARG C 1 86 ? 50.467 -13.496 3.985 1.00 14.23 66 ARG C CA 1
ATOM 5701 C C . ARG C 1 86 ? 51.157 -12.286 3.307 1.00 14.99 66 ARG C C 1
ATOM 5702 O O . ARG C 1 86 ? 51.180 -12.139 2.095 1.00 15.46 66 ARG C O 1
ATOM 5710 N N . MET C 1 87 ? 51.856 -11.536 4.116 1.00 15.49 67 MET C N 1
ATOM 5711 C CA . MET C 1 87 ? 52.555 -10.321 3.721 1.00 15.51 67 MET C CA 1
ATOM 5712 C C . MET C 1 87 ? 54.044 -10.656 3.640 1.00 15.10 67 MET C C 1
ATOM 5713 O O . MET C 1 87 ? 54.679 -11.039 4.660 1.00 15.80 67 MET C O 1
ATOM 5718 N N . ARG C 1 88 ? 54.533 -10.637 2.421 1.00 15.86 68 ARG C N 1
ATOM 5719 C CA . ARG C 1 88 ? 55.927 -10.973 2.090 1.00 16.93 68 ARG C CA 1
ATOM 5720 C C . ARG C 1 88 ? 56.604 -9.858 1.303 1.00 15.65 68 ARG C C 1
ATOM 5721 O O . ARG C 1 88 ? 55.886 -9.099 0.605 1.00 15.80 68 ARG C O 1
ATOM 5729 N N . LEU C 1 89 ? 57.920 -9.772 1.388 1.00 15.24 69 LEU C N 1
ATOM 5730 C CA . LEU C 1 89 ? 58.721 -8.865 0.590 1.00 15.59 69 LEU C CA 1
ATOM 5731 C C . LEU C 1 89 ? 59.445 -9.622 -0.526 1.00 16.96 69 LEU C C 1
ATOM 5732 O O . LEU C 1 89 ? 59.978 -10.706 -0.266 1.00 17.69 69 LEU C O 1
ATOM 5737 N N . HIS C 1 90 ? 59.474 -9.018 -1.714 1.00 16.50 70 HIS C N 1
ATOM 5738 C CA . HIS C 1 90 ? 60.190 -9.637 -2.833 1.00 17.15 70 HIS C CA 1
ATOM 5739 C C . HIS C 1 90 ? 61.054 -8.605 -3.531 1.00 17.43 70 HIS C C 1
ATOM 5740 O O . HIS C 1 90 ? 60.635 -7.449 -3.682 1.00 17.48 70 HIS C O 1
ATOM 5747 N N . VAL C 1 91 ? 62.219 -9.026 -4.013 1.00 16.63 71 VAL C N 1
ATOM 5748 C CA . VAL C 1 91 ? 63.084 -8.122 -4.785 1.00 16.67 71 VAL C CA 1
ATOM 5749 C C . VAL C 1 91 ? 62.609 -8.086 -6.218 1.00 17.84 71 VAL C C 1
ATOM 5750 O O . VAL C 1 91 ? 62.205 -9.121 -6.769 1.00 20.37 71 VAL C O 1
ATOM 5754 N N . GLY C 1 92 ? 62.697 -6.932 -6.849 1.00 17.47 72 GLY C N 1
ATOM 5755 C CA . GLY C 1 92 ? 62.393 -6.750 -8.293 1.00 18.84 72 GLY C CA 1
ATOM 5756 C C . GLY C 1 92 ? 63.448 -5.905 -8.963 1.00 20.75 72 GLY C C 1
ATOM 5757 O O . GLY C 1 92 ? 64.096 -5.039 -8.319 1.00 19.24 72 GLY C O 1
ATOM 5758 N N . PHE C 1 93 ? 63.538 -6.056 -10.282 1.00 18.68 73 PHE C N 1
ATOM 5759 C CA . PHE C 1 93 ? 64.439 -5.261 -11.124 1.00 19.02 73 PHE C CA 1
ATOM 5760 C C . PHE C 1 93 ? 63.671 -4.763 -12.325 1.00 19.25 73 PHE C C 1
ATOM 5761 O O . PHE C 1 93 ? 62.732 -5.368 -12.802 1.00 19.37 73 PHE C O 1
ATOM 5769 N N . SER C 1 94 ? 64.083 -3.631 -12.813 1.00 19.88 74 SER C N 1
ATOM 5770 C CA . SER C 1 94 ? 63.482 -3.032 -14.000 1.00 21.48 74 SER C CA 1
ATOM 5771 C C . SER C 1 94 ? 64.489 -2.191 -14.767 1.00 22.15 74 SER C C 1
ATOM 5772 O O . SER C 1 94 ? 65.374 -1.519 -14.206 1.00 22.80 74 SER C O 1
ATOM 5775 N N . LYS C 1 95 ? 64.318 -2.101 -16.086 1.00 24.33 75 LYS C N 1
ATOM 5776 C CA . LYS C 1 95 ? 65.199 -1.214 -16.808 1.00 26.06 75 LYS C CA 1
ATOM 5777 C C . LYS C 1 95 ? 64.632 0.152 -16.915 1.00 24.60 75 LYS C C 1
ATOM 5778 O O . LYS C 1 95 ? 65.380 1.129 -17.031 1.00 26.92 75 LYS C O 1
ATOM 5784 N N . ASP C 1 96 ? 63.302 0.244 -16.971 1.00 26.34 76 ASP C N 1
ATOM 5785 C CA . ASP C 1 96 ? 62.613 1.530 -17.134 1.00 28.17 76 ASP C CA 1
ATOM 5786 C C . ASP C 1 96 ? 61.856 2.049 -15.902 1.00 26.92 76 ASP C C 1
ATOM 5787 O O . ASP C 1 96 ? 61.307 3.151 -15.928 1.00 25.79 76 ASP C O 1
ATOM 5792 N N . ALA C 1 97 ? 61.828 1.260 -14.834 1.00 25.59 77 ALA C N 1
ATOM 5793 C CA . ALA C 1 97 ? 61.138 1.645 -13.573 1.00 23.69 77 ALA C CA 1
ATOM 5794 C C . ALA C 1 97 ? 59.596 1.554 -13.675 1.00 24.89 77 ALA C C 1
ATOM 5795 O O . ALA C 1 97 ? 58.875 1.865 -12.729 1.00 23.07 77 ALA C O 1
ATOM 5797 N N . ILE C 1 98 ? 59.107 1.024 -14.801 1.00 25.58 78 ILE C N 1
ATOM 5798 C CA . ILE C 1 98 ? 57.670 0.885 -15.035 1.00 24.21 78 ILE C CA 1
ATOM 5799 C C . ILE C 1 98 ? 57.250 -0.606 -15.128 1.00 25.62 78 ILE C C 1
ATOM 5800 O O . ILE C 1 98 ? 56.263 -1.025 -14.493 1.00 26.63 78 ILE C O 1
ATOM 5805 N N . ASN C 1 99 ? 58.021 -1.384 -15.901 1.00 26.98 79 ASN C N 1
ATOM 5806 C CA . ASN C 1 99 ? 57.773 -2.811 -16.143 1.00 28.14 79 ASN C CA 1
ATOM 5807 C C . ASN C 1 99 ? 58.737 -3.600 -15.305 1.00 23.39 79 ASN C C 1
ATOM 5808 O O . ASN C 1 99 ? 59.921 -3.519 -15.509 1.00 24.65 79 ASN C O 1
ATOM 5813 N N . TRP C 1 100 ? 58.233 -4.279 -14.298 1.00 23.33 80 TRP C N 1
ATOM 5814 C CA . TRP C 1 100 ? 59.082 -4.885 -13.277 1.00 22.76 80 TRP C CA 1
ATOM 5815 C C . TRP C 1 100 ? 59.170 -6.383 -13.431 1.00 22.51 80 TRP C C 1
ATOM 5816 O O . TRP C 1 100 ? 58.153 -7.069 -13.722 1.00 23.85 80 TRP C O 1
ATOM 5827 N N . ASN C 1 101 ? 60.350 -6.885 -13.188 1.00 22.09 81 ASN C N 1
ATOM 5828 C CA . ASN C 1 101 ? 60.572 -8.305 -13.051 1.00 23.09 81 ASN C CA 1
ATOM 5829 C C . ASN C 1 101 ? 60.782 -8.640 -11.592 1.00 22.10 81 ASN C C 1
ATOM 5830 O O . ASN C 1 101 ? 61.893 -8.380 -10.995 1.00 21.79 81 ASN C O 1
ATOM 5835 N N . ILE C 1 102 ? 59.739 -9.142 -10.949 1.00 20.57 82 ILE C N 1
ATOM 5836 C CA . ILE C 1 102 ? 59.805 -9.445 -9.488 1.00 20.46 82 ILE C CA 1
ATOM 5837 C C . ILE C 1 102 ? 60.090 -10.906 -9.223 1.00 20.88 82 ILE C C 1
ATOM 5838 O O . ILE C 1 102 ? 59.513 -11.784 -9.843 1.00 20.54 82 ILE C O 1
ATOM 5843 N N . LYS C 1 103 ? 61.038 -11.185 -8.339 1.00 20.14 83 LYS C N 1
ATOM 5844 C CA . LYS C 1 103 ? 61.370 -12.535 -7.982 1.00 21.34 83 LYS C CA 1
ATOM 5845 C C . LYS C 1 103 ? 60.180 -13.275 -7.371 1.00 22.68 83 LYS C C 1
ATOM 5846 O O . LYS C 1 103 ? 59.489 -12.732 -6.476 1.00 21.31 83 LYS C O 1
ATOM 5852 N N . GLU C 1 104 ? 59.935 -14.504 -7.834 1.00 22.31 84 GLU C N 1
ATOM 5853 C CA . GLU C 1 104 ? 58.840 -15.320 -7.310 1.00 23.56 84 GLU C CA 1
ATOM 5854 C C . GLU C 1 104 ? 58.962 -15.694 -5.845 1.00 21.08 84 GLU C C 1
ATOM 5855 O O . GLU C 1 104 ? 57.940 -15.831 -5.174 1.00 24.52 84 GLU C O 1
ATOM 5861 N N . GLU C 1 105 ? 60.186 -15.873 -5.374 1.00 22.61 85 GLU C N 1
ATOM 5862 C CA . GLU C 1 105 ? 60.478 -16.355 -4.023 1.00 27.15 85 GLU C CA 1
ATOM 5863 C C . GLU C 1 105 ? 60.623 -15.111 -3.146 1.00 23.34 85 GLU C C 1
ATOM 5864 O O . GLU C 1 105 ? 61.232 -14.167 -3.567 1.00 22.31 85 GLU C O 1
ATOM 5870 N N . PRO C 1 106 ? 60.055 -15.150 -1.963 1.00 22.45 86 PRO C N 1
ATOM 5871 C CA . PRO C 1 106 ? 60.198 -13.999 -1.089 1.00 22.30 86 PRO C CA 1
ATOM 5872 C C . PRO C 1 106 ? 61.648 -13.817 -0.686 1.00 21.31 86 PRO C C 1
ATOM 5873 O O . PRO C 1 106 ? 62.461 -14.780 -0.611 1.00 19.67 86 PRO C O 1
ATOM 5877 N N . LEU C 1 107 ? 61.972 -12.567 -0.387 1.00 19.08 87 LEU C N 1
ATOM 5878 C CA . LEU C 1 107 ? 63.262 -12.192 0.176 1.00 22.95 87 LEU C CA 1
ATOM 5879 C C . LEU C 1 107 ? 63.437 -12.783 1.572 1.00 22.04 87 LEU C C 1
ATOM 5880 O O . LEU C 1 107 ? 62.542 -12.679 2.439 1.00 23.59 87 LEU C O 1
ATOM 5885 N N . LYS C 1 108 ? 64.601 -13.353 1.815 1.00 22.18 88 LYS C N 1
ATOM 5886 C CA . LYS C 1 108 ? 64.971 -13.796 3.140 1.00 24.37 88 LYS C CA 1
ATOM 5887 C C . LYS C 1 108 ? 66.153 -12.962 3.587 1.00 21.70 88 LYS C C 1
ATOM 5888 O O . LYS C 1 108 ? 66.972 -12.479 2.807 1.00 24.40 88 LYS C O 1
ATOM 5894 N N . PHE C 1 109 ? 66.199 -12.683 4.866 1.00 20.30 89 PHE C N 1
ATOM 5895 C CA . PHE C 1 109 ? 67.223 -11.860 5.430 1.00 20.15 89 PHE C CA 1
ATOM 5896 C C . PHE C 1 109 ? 68.188 -12.717 6.200 1.00 21.19 89 PHE C C 1
ATOM 5897 O O . PHE C 1 109 ? 67.743 -13.680 6.851 1.00 24.10 89 PHE C O 1
ATOM 5905 N N . GLN C 1 110 ? 69.466 -12.409 6.133 1.00 22.33 90 GLN C N 1
ATOM 5906 C CA . GLN C 1 110 ? 70.525 -13.034 6.889 1.00 23.28 90 GLN C CA 1
ATOM 5907 C C . GLN C 1 110 ? 70.656 -12.334 8.221 1.00 21.25 90 GLN C C 1
ATOM 5908 O O . GLN C 1 110 ? 70.656 -11.175 8.266 1.00 21.70 90 GLN C O 1
ATOM 5914 N N . CYS C 1 111 ? 70.774 -13.068 9.299 1.00 22.38 91 CYS C N 1
ATOM 5915 C CA . CYS C 1 111 ? 70.947 -12.454 10.584 1.00 24.83 91 CYS C CA 1
ATOM 5916 C C . CYS C 1 111 ? 71.671 -13.438 11.528 1.00 27.79 91 CYS C C 1
ATOM 5917 O O . CYS C 1 111 ? 71.222 -14.543 11.624 1.00 30.65 91 CYS C O 1
ATOM 5920 N N . ASP C 1 112 ? 72.705 -12.998 12.224 1.00 35.03 92 ASP C N 1
ATOM 5921 C CA . ASP C 1 112 ? 73.361 -13.858 13.236 1.00 41.27 92 ASP C CA 1
ATOM 5922 C C . ASP C 1 112 ? 72.507 -14.048 14.474 1.00 39.82 92 ASP C C 1
ATOM 5923 O O . ASP C 1 112 ? 72.631 -15.062 15.135 1.00 39.44 92 ASP C O 1
ATOM 5925 N N . ASP C 1 113 ? 71.624 -13.117 14.791 1.00 35.59 93 ASP C N 1
ATOM 5926 C CA . ASP C 1 113 ? 70.772 -13.244 15.969 1.00 31.45 93 ASP C CA 1
ATOM 5927 C C . ASP C 1 113 ? 69.492 -13.935 15.581 1.00 30.63 93 ASP C C 1
ATOM 5928 O O . ASP C 1 113 ? 68.695 -13.390 14.899 1.00 25.96 93 ASP C O 1
ATOM 5933 N N . GLU C 1 114 ? 69.309 -15.148 16.050 1.00 30.15 94 GLU C N 1
ATOM 5934 C CA . GLU C 1 114 ? 68.143 -15.909 15.678 1.00 34.45 94 GLU C CA 1
ATOM 5935 C C . GLU C 1 114 ? 66.847 -15.308 16.166 1.00 31.41 94 GLU C C 1
ATOM 5936 O O . GLU C 1 114 ? 65.833 -15.513 15.569 1.00 33.06 94 GLU C O 1
ATOM 5942 N N . GLU C 1 115 ? 66.887 -14.654 17.299 1.00 26.84 95 GLU C N 1
ATOM 5943 C CA . GLU C 1 115 ? 65.708 -14.012 17.806 1.00 27.91 95 GLU C CA 1
ATOM 5944 C C . GLU C 1 115 ? 65.194 -12.858 16.918 1.00 26.34 95 GLU C C 1
ATOM 5945 O O . GLU C 1 115 ? 64.047 -12.796 16.603 1.00 29.80 95 GLU C O 1
ATOM 5951 N N . ILE C 1 116 ? 66.061 -11.959 16.530 1.00 21.16 96 ILE C N 1
ATOM 5952 C CA . ILE C 1 116 ? 65.709 -10.904 15.588 1.00 23.38 96 ILE C CA 1
ATOM 5953 C C . ILE C 1 116 ? 65.431 -11.389 14.182 1.00 21.23 96 ILE C C 1
ATOM 5954 O O . ILE C 1 116 ? 64.639 -10.856 13.496 1.00 19.83 96 ILE C O 1
ATOM 5959 N N . GLY C 1 117 ? 66.162 -12.412 13.803 1.00 19.81 97 GLY C N 1
ATOM 5960 C CA . GLY C 1 117 ? 66.120 -12.992 12.498 1.00 18.64 97 GLY C CA 1
ATOM 5961 C C . GLY C 1 117 ? 64.878 -13.798 12.217 1.00 20.71 97 GLY C C 1
ATOM 5962 O O . GLY C 1 117 ? 64.654 -14.219 11.133 1.00 23.72 97 GLY C O 1
ATOM 5963 N N . THR C 1 118 ? 64.098 -14.027 13.238 1.00 20.38 98 THR C N 1
ATOM 5964 C CA . THR C 1 118 ? 62.866 -14.798 13.084 1.00 21.15 98 THR C CA 1
ATOM 5965 C C . THR C 1 118 ? 61.814 -14.049 12.272 1.00 22.31 98 THR C C 1
ATOM 5966 O O . THR C 1 118 ? 61.524 -12.911 12.575 1.00 19.45 98 THR C O 1
ATOM 5970 N N . TRP C 1 119 ? 61.393 -14.645 11.135 1.00 20.62 99 TRP C N 1
ATOM 5971 C CA . TRP C 1 119 ? 60.353 -14.027 10.291 1.00 18.82 99 TRP C CA 1
ATOM 5972 C C . TRP C 1 119 ? 58.987 -14.392 10.751 1.00 17.67 99 TRP C C 1
ATOM 5973 O O . TRP C 1 119 ? 58.623 -15.588 10.916 1.00 18.43 99 TRP C O 1
ATOM 5984 N N . VAL C 1 120 ? 58.176 -13.362 10.940 1.00 17.36 100 VAL C N 1
ATOM 5985 C CA . VAL C 1 120 ? 56.783 -13.459 11.318 1.00 17.21 100 VAL C CA 1
ATOM 5986 C C . VAL C 1 120 ? 55.923 -12.915 10.156 1.00 17.98 100 VAL C C 1
ATOM 5987 O O . VAL C 1 120 ? 55.070 -13.660 9.595 1.00 16.67 100 VAL C O 1
ATOM 5991 N N . TYR C 1 121 ? 56.133 -11.639 9.815 1.00 14.83 101 TYR C N 1
ATOM 5992 C CA . TYR C 1 121 ? 55.488 -11.011 8.631 1.00 15.46 101 TYR C CA 1
ATOM 5993 C C . TYR C 1 121 ? 56.260 -9.741 8.302 1.00 16.02 101 TYR C C 1
ATOM 5994 O O . TYR C 1 121 ? 57.125 -9.313 9.095 1.00 16.41 101 TYR C O 1
ATOM 6003 N N . GLY C 1 122 ? 56.056 -9.195 7.094 1.00 15.43 102 GLY C N 1
ATOM 6004 C CA . GLY C 1 122 ? 56.646 -7.921 6.779 1.00 15.99 102 GLY C CA 1
ATOM 6005 C C . GLY C 1 122 ? 55.876 -7.196 5.721 1.00 15.43 102 GLY C C 1
ATOM 6006 O O . GLY C 1 122 ? 55.402 -7.793 4.783 1.00 16.94 102 GLY C O 1
ATOM 6007 N N . TYR C 1 123 ? 55.683 -5.907 5.903 1.00 13.89 103 TYR C N 1
ATOM 6008 C CA . TYR C 1 123 ? 54.985 -5.095 4.887 1.00 14.78 103 TYR C CA 1
ATOM 6009 C C . TYR C 1 123 ? 55.609 -3.685 4.900 1.00 16.26 103 TYR C C 1
ATOM 6010 O O . TYR C 1 123 ? 56.595 -3.469 5.572 1.00 16.99 103 TYR C O 1
ATOM 6019 N N . ASP C 1 124 ? 55.041 -2.800 4.112 1.00 16.95 104 ASP C N 1
ATOM 6020 C CA . ASP C 1 124 ? 55.405 -1.324 4.223 1.00 17.32 104 ASP C CA 1
ATOM 6021 C C . ASP C 1 124 ? 56.927 -1.087 3.947 1.00 17.66 104 ASP C C 1
ATOM 6022 O O . ASP C 1 124 ? 57.531 -0.392 4.693 1.00 17.33 104 ASP C O 1
ATOM 6027 N N . PRO C 1 125 ? 57.542 -1.715 2.933 1.00 14.55 105 PRO C N 1
ATOM 6028 C CA . PRO C 1 125 ? 58.971 -1.462 2.765 1.00 14.81 105 PRO C CA 1
ATOM 6029 C C . PRO C 1 125 ? 59.303 -0.074 2.260 1.00 15.29 105 PRO C C 1
ATOM 6030 O O . PRO C 1 125 ? 58.546 0.547 1.526 1.00 16.30 105 PRO C O 1
ATOM 6034 N N . ARG C 1 126 ? 60.462 0.400 2.632 1.00 15.84 106 ARG C N 1
ATOM 6035 C CA . ARG C 1 126 ? 61.037 1.600 2.056 1.00 16.58 106 ARG C CA 1
ATOM 6036 C C . ARG C 1 126 ? 62.514 1.334 1.811 1.00 16.50 106 ARG C C 1
ATOM 6037 O O . ARG C 1 126 ? 63.144 0.601 2.589 1.00 18.34 106 ARG C O 1
ATOM 6045 N N . VAL C 1 127 ? 63.092 1.943 0.765 1.00 14.90 107 VAL C N 1
ATOM 6046 C CA . VAL C 1 127 ? 64.499 1.643 0.435 1.00 14.88 107 VAL C CA 1
ATOM 6047 C C . VAL C 1 127 ? 65.207 2.938 0.085 1.00 15.52 107 VAL C C 1
ATOM 6048 O O . VAL C 1 127 ? 64.690 3.759 -0.706 1.00 14.28 107 VAL C O 1
ATOM 6052 N N . CYS C 1 128 ? 66.407 3.102 0.573 1.00 16.02 108 CYS C N 1
ATOM 6053 C CA . CYS C 1 128 ? 67.241 4.239 0.108 1.00 17.18 108 CYS C CA 1
ATOM 6054 C C . CYS C 1 128 ? 68.698 3.938 0.267 1.00 17.60 108 CYS C C 1
ATOM 6055 O O . CYS C 1 128 ? 69.069 3.145 1.122 1.00 20.04 108 CYS C O 1
ATOM 6058 N N . PHE C 1 129 ? 69.501 4.594 -0.553 1.00 16.93 109 PHE C N 1
ATOM 6059 C CA . PHE C 1 129 ? 70.962 4.446 -0.416 1.00 15.92 109 PHE C CA 1
ATOM 6060 C C . PHE C 1 129 ? 71.427 5.449 0.606 1.00 15.63 109 PHE C C 1
ATOM 6061 O O . PHE C 1 129 ? 71.070 6.654 0.513 1.00 16.87 109 PHE C O 1
ATOM 6069 N N . ILE C 1 130 ? 72.258 5.025 1.579 1.00 15.49 110 ILE C N 1
ATOM 6070 C CA . ILE C 1 130 ? 72.893 5.993 2.518 1.00 15.42 110 ILE C CA 1
ATOM 6071 C C . ILE C 1 130 ? 74.407 5.750 2.536 1.00 16.34 110 ILE C C 1
ATOM 6072 O O . ILE C 1 130 ? 74.862 4.699 3.078 1.00 16.49 110 ILE C O 1
ATOM 6077 N N . GLU C 1 131 ? 75.133 6.664 1.890 1.00 15.91 111 GLU C N 1
ATOM 6078 C CA . GLU C 1 131 ? 76.631 6.687 1.854 1.00 17.07 111 GLU C CA 1
ATOM 6079 C C . GLU C 1 131 ? 77.286 5.546 1.124 1.00 16.97 111 GLU C C 1
ATOM 6080 O O . GLU C 1 131 ? 78.063 5.772 0.149 1.00 18.95 111 GLU C O 1
ATOM 6086 N N . ASP C 1 132 ? 77.079 4.334 1.598 1.00 16.04 112 ASP C N 1
ATOM 6087 C CA . ASP C 1 132 ? 77.891 3.176 1.068 1.00 16.90 112 ASP C CA 1
ATOM 6088 C C . ASP C 1 132 ? 77.109 1.938 0.746 1.00 16.93 112 ASP C C 1
ATOM 6089 O O . ASP C 1 132 ? 77.681 0.960 0.261 1.00 16.54 112 ASP C O 1
ATOM 6094 N N . ARG C 1 133 ? 75.823 1.939 1.029 1.00 16.07 113 ARG C N 1
ATOM 6095 C CA . ARG C 1 133 ? 74.960 0.772 0.797 1.00 15.89 113 ARG C CA 1
ATOM 6096 C C . ARG C 1 133 ? 73.474 1.163 0.736 1.00 16.45 113 ARG C C 1
ATOM 6097 O O . ARG C 1 133 ? 73.159 2.270 1.056 1.00 15.04 113 ARG C O 1
ATOM 6105 N N . TYR C 1 134 ? 72.626 0.226 0.310 1.00 15.84 114 TYR C N 1
ATOM 6106 C CA . TYR C 1 134 ? 71.193 0.410 0.379 1.00 15.52 114 TYR C CA 1
ATOM 6107 C C . TYR C 1 134 ? 70.658 -0.093 1.697 1.00 15.10 114 TYR C C 1
ATOM 6108 O O . TYR C 1 134 ? 71.055 -1.166 2.198 1.00 17.25 114 TYR C O 1
ATOM 6117 N N . TYR C 1 135 ? 69.729 0.646 2.275 1.00 15.06 115 TYR C N 1
ATOM 6118 C CA . TYR C 1 135 ? 69.025 0.204 3.464 1.00 15.10 115 TYR C CA 1
ATOM 6119 C C . TYR C 1 135 ? 67.547 -0.025 3.129 1.00 15.84 115 TYR C C 1
ATOM 6120 O O . TYR C 1 135 ? 66.964 0.749 2.369 1.00 15.81 115 TYR C O 1
ATOM 6129 N N . VAL C 1 136 ? 66.992 -1.059 3.752 1.00 17.15 116 VAL C N 1
ATOM 6130 C CA . VAL C 1 136 ? 65.605 -1.417 3.624 1.00 18.42 116 VAL C CA 1
ATOM 6131 C C . VAL C 1 136 ? 65.042 -1.327 5.033 1.00 16.51 116 VAL C C 1
ATOM 6132 O O . VAL C 1 136 ? 65.594 -1.900 5.976 1.00 17.18 116 VAL C O 1
ATOM 6136 N N . THR C 1 137 ? 63.923 -0.614 5.158 1.00 15.95 117 THR C N 1
ATOM 6137 C CA . THR C 1 137 ? 63.117 -0.680 6.370 1.00 15.75 117 THR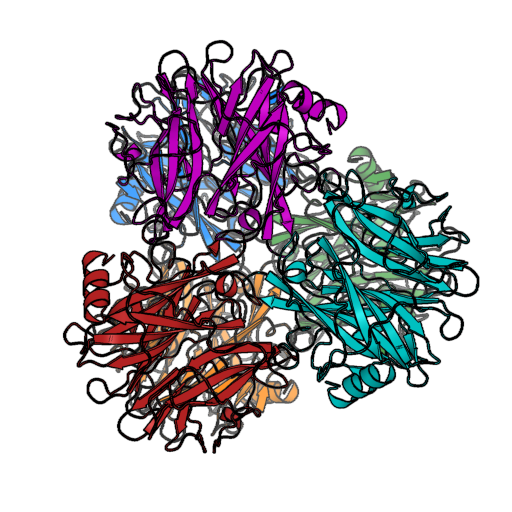 C CA 1
ATOM 6138 C C . THR C 1 137 ? 61.759 -1.251 6.035 1.00 15.67 117 THR C C 1
ATOM 6139 O O . THR C 1 137 ? 61.316 -1.167 4.851 1.00 16.18 117 THR C O 1
ATOM 6143 N N . TRP C 1 138 ? 61.117 -1.877 6.997 1.00 15.07 118 TRP C N 1
ATOM 6144 C CA . TRP C 1 138 ? 59.775 -2.435 6.721 1.00 14.47 118 TRP C CA 1
ATOM 6145 C C . TRP C 1 138 ? 59.061 -2.547 8.021 1.00 14.54 118 TRP C C 1
ATOM 6146 O O . TRP C 1 138 ? 59.699 -2.431 9.113 1.00 14.60 118 TRP C O 1
ATOM 6157 N N . CYS C 1 139 ? 57.747 -2.752 7.948 1.00 13.52 119 CYS C N 1
ATOM 6158 C CA . CYS C 1 139 ? 56.980 -3.072 9.141 1.00 12.65 119 CYS C CA 1
ATOM 6159 C C . CYS C 1 139 ? 57.163 -4.569 9.404 1.00 13.30 119 CYS C C 1
ATOM 6160 O O . CYS C 1 139 ? 56.570 -5.394 8.709 1.00 14.70 119 CYS C O 1
ATOM 6163 N N . ASN C 1 140 ? 57.953 -4.854 10.412 1.00 13.75 120 ASN C N 1
ATOM 6164 C CA . ASN C 1 140 ? 58.403 -6.189 10.787 1.00 13.97 120 ASN C CA 1
ATOM 6165 C C . ASN C 1 140 ? 57.680 -6.686 12.012 1.00 14.18 120 ASN C C 1
ATOM 6166 O O . ASN C 1 140 ? 57.590 -5.989 13.020 1.00 15.24 120 ASN C O 1
ATOM 6171 N N . GLY C 1 141 ? 57.118 -7.907 11.952 1.00 14.13 121 GLY C N 1
ATOM 6172 C CA . GLY C 1 141 ? 56.497 -8.474 13.140 1.00 15.17 121 GLY C CA 1
ATOM 6173 C C . GLY C 1 141 ? 57.503 -8.967 14.174 1.00 15.12 121 GLY C C 1
ATOM 6174 O O . GLY C 1 141 ? 58.299 -9.856 13.866 1.00 16.61 121 GLY C O 1
ATOM 6175 N N . TYR C 1 142 ? 57.499 -8.351 15.361 1.00 14.96 122 TYR C N 1
ATOM 6176 C CA . TYR C 1 142 ? 58.310 -8.757 16.518 1.00 16.60 122 TYR C CA 1
ATOM 6177 C C . TYR C 1 142 ? 57.467 -8.491 17.719 1.00 16.53 122 TYR C C 1
ATOM 6178 O O . TYR C 1 142 ? 57.518 -7.425 18.321 1.00 18.37 122 TYR C O 1
ATOM 6187 N N . HIS C 1 143 ? 56.600 -9.464 18.028 1.00 17.92 123 HIS C N 1
ATOM 6188 C CA . HIS C 1 143 ? 55.611 -9.236 19.102 1.00 17.89 123 HIS C CA 1
ATOM 6189 C C . HIS C 1 143 ? 54.696 -8.067 18.811 1.00 17.43 123 HIS C C 1
ATOM 6190 O O . HIS C 1 143 ? 54.355 -7.289 19.673 1.00 18.08 123 HIS C O 1
ATOM 6197 N N . GLY C 1 144 ? 54.389 -7.915 17.531 1.00 17.61 124 GLY C N 1
ATOM 6198 C CA . GLY C 1 144 ? 53.636 -6.734 17.066 1.00 17.32 124 GLY C CA 1
ATOM 6199 C C . GLY C 1 144 ? 54.444 -5.975 16.036 1.00 16.67 124 GLY C C 1
ATOM 6200 O O . GLY C 1 144 ? 55.586 -6.304 15.794 1.00 15.95 124 GLY C O 1
ATOM 6201 N N . PRO C 1 145 ? 53.843 -4.967 15.435 1.00 15.68 125 PRO C N 1
ATOM 6202 C CA . PRO C 1 145 ? 54.533 -4.224 14.336 1.00 14.93 125 PRO C CA 1
ATOM 6203 C C . PRO C 1 145 ? 55.600 -3.323 14.876 1.00 14.01 125 PRO C C 1
ATOM 6204 O O . PRO C 1 145 ? 55.342 -2.554 15.809 1.00 14.39 125 PRO C O 1
ATOM 6208 N N . THR C 1 146 ? 56.797 -3.482 14.364 1.00 14.13 126 THR C N 1
ATOM 6209 C CA . THR C 1 146 ? 57.840 -2.550 14.578 1.00 13.84 126 THR C CA 1
ATOM 6210 C C . THR C 1 146 ? 58.574 -2.272 13.307 1.00 14.46 126 THR C C 1
ATOM 6211 O O . THR C 1 146 ? 58.101 -2.701 12.226 1.00 14.74 126 THR C O 1
ATOM 6215 N N . ILE C 1 147 ? 59.655 -1.488 13.371 1.00 12.97 127 ILE C N 1
ATOM 6216 C CA A ILE C 1 147 ? 60.439 -1.143 12.172 0.50 13.46 127 ILE C CA 1
ATOM 6217 C CA B ILE C 1 147 ? 60.413 -1.174 12.141 0.50 13.48 127 ILE C CA 1
ATOM 6218 C C . ILE C 1 147 ? 61.663 -2.063 12.052 1.00 14.21 127 ILE C C 1
ATOM 6219 O O . ILE C 1 147 ? 62.610 -1.937 12.851 1.00 14.33 127 ILE C O 1
ATOM 6228 N N . GLY C 1 148 ? 61.632 -2.977 11.104 1.00 13.37 128 GLY C N 1
ATOM 6229 C CA . GLY C 1 148 ? 62.793 -3.776 10.763 1.00 14.45 128 GLY C CA 1
ATOM 6230 C C . GLY C 1 148 ? 63.772 -3.004 9.871 1.00 13.32 128 GLY C C 1
ATOM 6231 O O . GLY C 1 148 ? 63.366 -2.045 9.195 1.00 14.45 128 GLY C O 1
ATOM 6232 N N . VAL C 1 149 ? 65.057 -3.364 9.980 1.00 14.00 129 VAL C N 1
ATOM 6233 C CA . VAL C 1 149 ? 66.132 -2.677 9.285 1.00 14.79 129 VAL C CA 1
ATOM 6234 C C . VAL C 1 149 ? 67.077 -3.687 8.703 1.00 14.81 129 VAL C C 1
ATOM 6235 O O . VAL C 1 149 ? 67.383 -4.663 9.332 1.00 15.52 129 VAL C O 1
ATOM 6239 N N . ALA C 1 150 ? 67.487 -3.504 7.458 1.00 15.14 130 ALA C N 1
ATOM 6240 C CA . ALA C 1 150 ? 68.465 -4.413 6.821 1.00 15.34 130 ALA C CA 1
ATOM 6241 C C . ALA C 1 150 ? 69.229 -3.600 5.763 1.00 16.11 130 ALA C C 1
ATOM 6242 O O . ALA C 1 150 ? 68.807 -2.499 5.431 1.00 17.15 130 ALA C O 1
ATOM 6244 N N . TYR C 1 151 ? 70.400 -4.077 5.357 1.00 15.96 131 TYR C N 1
ATOM 6245 C CA . TYR C 1 151 ? 71.131 -3.482 4.264 1.00 15.74 131 TYR C CA 1
ATOM 6246 C C . TYR C 1 151 ? 71.497 -4.483 3.202 1.00 16.74 131 TYR C C 1
ATOM 6247 O O . TYR C 1 151 ? 71.517 -5.689 3.430 1.00 17.06 131 TYR C O 1
ATOM 6256 N N . THR C 1 152 ? 71.833 -3.917 2.042 1.00 16.21 132 THR C N 1
ATOM 6257 C CA . THR C 1 152 ? 72.347 -4.708 0.928 1.00 18.63 132 THR C CA 1
ATOM 6258 C C . THR C 1 152 ? 73.284 -3.887 0.147 1.00 19.77 132 THR C C 1
ATOM 6259 O O . THR C 1 152 ? 73.106 -2.698 -0.043 1.00 17.47 132 THR C O 1
ATOM 6263 N N . PHE C 1 153 ? 74.316 -4.560 -0.361 1.00 19.57 133 PHE C N 1
ATOM 6264 C CA . PHE C 1 153 ? 75.221 -3.931 -1.382 1.00 20.71 133 PHE C CA 1
ATOM 6265 C C . PHE C 1 153 ? 74.816 -4.262 -2.813 1.00 24.16 133 PHE C C 1
ATOM 6266 O O . PHE C 1 153 ? 75.147 -3.522 -3.736 1.00 25.04 133 PHE C O 1
ATOM 6274 N N . ASP C 1 154 ? 74.121 -5.370 -3.010 1.00 23.88 134 ASP C N 1
ATOM 6275 C CA . ASP C 1 154 ? 73.824 -5.886 -4.333 1.00 23.94 134 ASP C CA 1
ATOM 6276 C C . ASP C 1 154 ? 72.378 -6.270 -4.684 1.00 25.24 134 ASP C C 1
ATOM 6277 O O . ASP C 1 154 ? 72.127 -6.716 -5.760 1.00 25.39 134 ASP C O 1
ATOM 6282 N N . PHE C 1 155 ? 71.429 -6.095 -3.777 1.00 21.85 135 PHE C N 1
ATOM 6283 C CA . PHE C 1 155 ? 70.041 -6.568 -3.988 1.00 22.50 135 PHE C CA 1
ATOM 6284 C C . PHE C 1 155 ? 69.890 -8.075 -4.231 1.00 23.88 135 PHE C C 1
ATOM 6285 O O . PHE C 1 155 ? 68.864 -8.530 -4.709 1.00 24.04 135 PHE C O 1
ATOM 6293 N N . GLU C 1 156 ? 70.888 -8.808 -3.753 1.00 23.83 136 GLU C N 1
ATOM 6294 C CA . GLU C 1 156 ? 70.858 -10.272 -3.766 1.00 24.72 136 GLU C CA 1
ATOM 6295 C C . GLU C 1 156 ? 70.827 -10.755 -2.347 1.00 21.74 136 GLU C C 1
ATOM 6296 O O . GLU C 1 156 ? 69.943 -11.493 -1.986 1.00 25.14 136 GLU C O 1
ATOM 6302 N N A THR C 1 157 ? 71.783 -10.315 -1.544 0.50 19.96 137 THR C N 1
ATOM 6303 N N B THR C 1 157 ? 71.795 -10.357 -1.536 0.50 21.61 137 THR C N 1
ATOM 6304 C CA A THR C 1 157 ? 71.897 -10.692 -0.148 0.50 19.34 137 THR C CA 1
ATOM 6305 C CA B THR C 1 157 ? 71.853 -10.758 -0.139 0.50 22.26 137 THR C CA 1
ATOM 6306 C C A THR C 1 157 ? 71.564 -9.508 0.734 0.50 18.92 137 THR C C 1
ATOM 6307 C C B THR C 1 157 ? 71.549 -9.537 0.716 0.50 20.40 137 THR C C 1
ATOM 6308 O O A THR C 1 157 ? 72.095 -8.392 0.519 0.50 19.16 137 THR C O 1
ATOM 6309 O O B THR C 1 157 ? 72.070 -8.427 0.453 0.50 20.47 137 THR C O 1
ATOM 6316 N N . PHE C 1 158 ? 70.712 -9.752 1.719 1.00 19.77 138 PHE C N 1
ATOM 6317 C CA . PHE C 1 158 ? 70.218 -8.718 2.600 1.00 18.98 138 PHE C CA 1
ATOM 6318 C C . PHE C 1 158 ? 70.564 -9.108 3.982 1.00 19.16 138 PHE C C 1
ATOM 6319 O O . PHE C 1 158 ? 70.301 -10.231 4.392 1.00 21.24 138 PHE C O 1
ATOM 6327 N N . HIS C 1 159 ? 71.133 -8.188 4.728 1.00 16.41 139 HIS C N 1
ATOM 6328 C CA . HIS C 1 159 ? 71.632 -8.479 6.041 1.00 18.38 139 HIS C CA 1
ATOM 6329 C C . HIS C 1 159 ? 70.820 -7.672 7.052 1.00 17.46 139 HIS C C 1
ATOM 6330 O O . HIS C 1 159 ? 70.816 -6.430 7.028 1.00 18.00 139 HIS C O 1
ATOM 6337 N N . GLN C 1 160 ? 70.199 -8.369 7.980 1.00 17.27 140 GLN C N 1
ATOM 6338 C CA . GLN C 1 160 ? 69.295 -7.774 8.900 1.00 16.69 140 GLN C CA 1
ATOM 6339 C C . GLN C 1 160 ? 70.001 -7.191 10.094 1.00 17.10 140 GLN C C 1
ATOM 6340 O O . GLN C 1 160 ? 70.909 -7.797 10.639 1.00 19.10 140 GLN C O 1
ATOM 6346 N N . LEU C 1 161 ? 69.602 -5.974 10.473 1.00 16.33 141 LEU C N 1
ATOM 6347 C CA . LEU C 1 161 ? 70.071 -5.280 11.659 1.00 16.33 141 LEU C CA 1
ATOM 6348 C C . LEU C 1 161 ? 69.010 -5.336 12.752 1.00 15.98 141 LEU C C 1
ATOM 6349 O O . LEU C 1 161 ? 67.965 -5.948 12.589 1.00 15.29 141 LEU C O 1
ATOM 6354 N N . GLU C 1 162 ? 69.288 -4.708 13.896 1.00 17.86 142 GLU C N 1
ATOM 6355 C CA . GLU C 1 162 ? 68.325 -4.677 14.977 1.00 17.79 142 GLU C CA 1
ATOM 6356 C C . GLU C 1 162 ? 67.069 -3.924 14.530 1.00 17.76 142 GLU C C 1
ATOM 6357 O O . GLU C 1 162 ? 67.181 -2.931 13.793 1.00 15.29 142 GLU C O 1
ATOM 6363 N N . ASN C 1 163 ? 65.915 -4.348 15.019 1.00 16.39 143 ASN C N 1
ATOM 6364 C CA . ASN C 1 163 ? 64.711 -3.556 14.829 1.00 14.82 143 ASN C CA 1
ATOM 6365 C C . ASN C 1 163 ? 64.969 -2.215 15.520 1.00 15.44 143 ASN C C 1
ATOM 6366 O O . ASN C 1 163 ? 65.515 -2.185 16.572 1.00 16.35 143 ASN C O 1
ATOM 6371 N N . ALA C 1 164 ? 64.560 -1.129 14.891 1.00 14.63 144 ALA C N 1
ATOM 6372 C CA . ALA C 1 164 ? 64.990 0.184 15.364 1.00 15.39 144 ALA C CA 1
ATOM 6373 C C . ALA C 1 164 ? 64.256 0.618 16.622 1.00 17.47 144 ALA C C 1
ATOM 6374 O O . ALA C 1 164 ? 64.813 1.372 17.404 1.00 19.88 144 ALA C O 1
ATOM 6376 N N . PHE C 1 165 ? 63.037 0.138 16.810 1.00 16.10 145 PHE C N 1
ATOM 6377 C CA . PHE C 1 165 ? 62.148 0.597 17.887 1.00 16.27 145 PHE C CA 1
ATOM 6378 C C . PHE C 1 165 ? 61.457 -0.585 18.539 1.00 18.18 145 PHE C C 1
ATOM 6379 O O . PHE C 1 165 ? 61.383 -1.713 17.993 1.00 17.44 145 PHE C O 1
ATOM 6387 N N . ILE C 1 166 ? 60.898 -0.310 19.688 1.00 17.85 146 ILE C N 1
ATOM 6388 C CA . ILE C 1 166 ? 60.014 -1.257 20.290 1.00 19.30 146 ILE C CA 1
ATOM 6389 C C . ILE C 1 166 ? 58.620 -1.150 19.585 1.00 17.76 146 ILE C C 1
ATOM 6390 O O . ILE C 1 166 ? 58.256 -0.065 19.189 1.00 16.51 146 ILE C O 1
ATOM 6395 N N . PRO C 1 167 ? 57.827 -2.200 19.522 1.00 16.97 147 PRO C N 1
ATOM 6396 C CA . PRO C 1 167 ? 56.472 -2.096 19.009 1.00 15.76 147 PRO C CA 1
ATOM 6397 C C . PRO C 1 167 ? 55.675 -1.093 19.892 1.00 16.11 147 PRO C C 1
ATOM 6398 O O . PRO C 1 167 ? 56.049 -0.891 21.091 1.00 17.84 147 PRO C O 1
ATOM 6402 N N . PHE C 1 168 ? 54.616 -0.469 19.372 1.00 15.35 148 PHE C N 1
ATOM 6403 C CA . PHE C 1 168 ? 54.050 -0.654 18.035 1.00 15.41 148 PHE C CA 1
ATOM 6404 C C . PHE C 1 168 ? 54.388 0.564 17.159 1.00 13.96 148 PHE C C 1
ATOM 6405 O O . PHE C 1 168 ? 54.156 1.745 17.590 1.00 15.08 148 PHE C O 1
ATOM 6413 N N . ASN C 1 169 ? 54.985 0.324 16.016 1.00 13.03 149 ASN C N 1
ATOM 6414 C CA . ASN C 1 169 ? 55.455 1.385 15.162 1.00 12.70 149 ASN C CA 1
ATOM 6415 C C . ASN C 1 169 ? 55.453 0.898 13.726 1.00 14.70 149 ASN C C 1
ATOM 6416 O O . ASN C 1 169 ? 55.564 -0.242 13.481 1.00 14.09 149 ASN C O 1
ATOM 6421 N N . ARG C 1 170 ? 55.223 1.829 12.824 1.00 14.20 150 ARG C N 1
ATOM 6422 C CA . ARG C 1 170 ? 55.346 1.564 11.411 1.00 15.28 150 ARG C CA 1
ATOM 6423 C C . ARG C 1 170 ? 55.498 2.858 10.582 1.00 14.29 150 ARG C C 1
ATOM 6424 O O . ARG C 1 170 ? 55.683 3.879 11.124 1.00 13.73 150 ARG C O 1
ATOM 6432 N N . ASN C 1 171 ? 55.499 2.734 9.276 1.00 12.71 151 ASN C N 1
ATOM 6433 C CA . ASN C 1 171 ? 55.804 3.863 8.423 1.00 12.99 151 ASN C CA 1
ATOM 6434 C C . ASN C 1 171 ? 57.179 4.437 8.755 1.00 13.36 151 ASN C C 1
ATOM 6435 O O . ASN C 1 171 ? 57.338 5.611 8.852 1.00 13.25 151 ASN C O 1
ATOM 6440 N N . GLY C 1 172 ? 58.144 3.532 8.908 1.00 13.02 152 GLY C N 1
ATOM 6441 C CA . GLY C 1 172 ? 59.538 3.931 9.119 1.00 13.42 152 GLY C CA 1
ATOM 6442 C C . GLY C 1 172 ? 60.193 4.282 7.807 1.00 13.90 152 GLY C C 1
ATOM 6443 O O . GLY C 1 172 ? 60.070 3.526 6.842 1.00 16.23 152 GLY C O 1
ATOM 6444 N N . VAL C 1 173 ? 60.811 5.449 7.753 1.00 13.45 153 VAL C N 1
ATOM 6445 C CA . VAL C 1 173 ? 61.329 5.993 6.474 1.00 13.66 153 VAL C CA 1
ATOM 6446 C C . VAL C 1 173 ? 62.641 6.720 6.817 1.00 13.27 153 VAL C C 1
ATOM 6447 O O . VAL C 1 173 ? 62.637 7.760 7.504 1.00 13.78 153 VAL C O 1
ATOM 6451 N N . LEU C 1 174 ? 63.759 6.179 6.314 1.00 13.99 154 LEU C N 1
ATOM 6452 C CA . LEU C 1 174 ? 65.082 6.764 6.498 1.00 13.31 154 LEU C CA 1
ATOM 6453 C C . LEU C 1 174 ? 65.302 7.984 5.642 1.00 14.43 154 LEU C C 1
ATOM 6454 O O . LEU C 1 174 ? 64.748 8.116 4.569 1.00 14.39 154 LEU C O 1
ATOM 6459 N N . PHE C 1 175 ? 66.080 8.943 6.149 1.00 14.42 155 PHE C N 1
ATOM 6460 C CA . PHE C 1 175 ? 66.661 10.013 5.318 1.00 14.69 155 PHE C CA 1
ATOM 6461 C C . PHE C 1 175 ? 67.796 9.473 4.448 1.00 14.83 155 PHE C C 1
ATOM 6462 O O . PHE C 1 175 ? 68.521 8.525 4.841 1.00 14.24 155 PHE C O 1
ATOM 6470 N N . PRO C 1 176 ? 67.951 10.044 3.229 1.00 14.57 156 PRO C N 1
ATOM 6471 C CA . PRO C 1 176 ? 68.844 9.459 2.262 1.00 15.80 156 PRO C CA 1
ATOM 6472 C C . PRO C 1 176 ? 70.312 9.898 2.435 1.00 16.89 156 PRO C C 1
ATOM 6473 O O . PRO C 1 176 ? 71.154 9.617 1.563 1.00 19.10 156 PRO C O 1
ATOM 6477 N N . ARG C 1 177 ? 70.597 10.583 3.506 1.00 16.71 157 ARG C N 1
ATOM 6478 C CA . ARG C 1 177 ? 71.949 10.944 3.927 1.00 17.36 157 ARG C CA 1
ATOM 6479 C C . ARG C 1 177 ? 71.916 11.117 5.411 1.00 17.71 157 ARG C C 1
ATOM 6480 O O . ARG C 1 177 ? 70.869 11.212 6.019 1.00 16.63 157 ARG C O 1
ATOM 6488 N N . LYS C 1 178 ? 73.104 11.152 6.025 1.00 17.24 158 LYS C N 1
ATOM 6489 C CA . LYS C 1 178 ? 73.139 11.455 7.456 1.00 17.55 158 LYS C CA 1
ATOM 6490 C C . LYS C 1 178 ? 72.783 12.946 7.678 1.00 17.46 158 LYS C C 1
ATOM 6491 O O . LYS C 1 178 ? 73.063 13.830 6.824 1.00 18.17 158 LYS C O 1
ATOM 6497 N N . ILE C 1 179 ? 72.214 13.218 8.848 1.00 16.38 159 ILE C N 1
ATOM 6498 C CA . ILE C 1 179 ? 71.848 14.553 9.327 1.00 17.32 159 ILE C CA 1
ATOM 6499 C C . ILE C 1 179 ? 72.774 14.889 10.472 1.00 17.41 159 ILE C C 1
ATOM 6500 O O . ILE C 1 179 ? 72.748 14.220 11.529 1.00 18.18 159 ILE C O 1
ATOM 6505 N N . ASN C 1 180 ? 73.666 15.853 10.224 1.00 19.27 160 ASN C N 1
ATOM 6506 C CA . ASN C 1 180 ? 74.743 16.210 11.206 1.00 20.51 160 ASN C CA 1
ATOM 6507 C C . ASN C 1 180 ? 75.443 14.957 11.776 1.00 18.62 160 ASN C C 1
ATOM 6508 O O . ASN C 1 180 ? 75.594 14.793 12.977 1.00 23.40 160 ASN C O 1
ATOM 6513 N N . GLY C 1 181 ? 75.766 14.034 10.897 1.00 18.00 161 GLY C N 1
ATOM 6514 C CA . GLY C 1 181 ? 76.592 12.896 11.281 1.00 19.07 161 GLY C CA 1
ATOM 6515 C C . GLY C 1 181 ? 75.891 11.660 11.771 1.00 20.23 161 GLY C C 1
ATOM 6516 O O . GLY C 1 181 ? 76.561 10.678 12.092 1.00 23.71 161 GLY C O 1
ATOM 6517 N N . ARG C 1 182 ? 74.563 11.726 11.840 1.00 18.04 162 ARG C N 1
ATOM 6518 C CA . ARG C 1 182 ? 73.764 10.623 12.286 1.00 17.12 162 ARG C CA 1
ATOM 6519 C C . ARG C 1 182 ? 72.745 10.124 11.271 1.00 17.04 162 ARG C C 1
ATOM 6520 O O . ARG C 1 182 ? 72.230 10.886 10.467 1.00 16.96 162 ARG C O 1
ATOM 6528 N N . PHE C 1 183 ? 72.483 8.829 11.322 1.00 15.94 163 PHE C N 1
ATOM 6529 C CA . PHE C 1 183 ? 71.390 8.298 10.579 1.00 16.15 163 PHE C CA 1
ATOM 6530 C C . PHE C 1 183 ? 70.118 8.896 11.180 1.00 14.62 163 PHE C C 1
ATOM 6531 O O . PHE C 1 183 ? 70.039 9.161 12.399 1.00 15.73 163 PHE C O 1
ATOM 6539 N N . ALA C 1 184 ? 69.104 9.109 10.357 1.00 14.11 164 ALA C N 1
ATOM 6540 C CA . ALA C 1 184 ? 67.795 9.655 10.815 1.00 13.97 164 ALA C CA 1
ATOM 6541 C C . ALA C 1 184 ? 66.636 8.918 10.149 1.00 13.91 164 ALA C C 1
ATOM 6542 O O . ALA C 1 184 ? 66.710 8.559 8.965 1.00 14.27 164 ALA C O 1
ATOM 6544 N N . MET C 1 185 ? 65.573 8.759 10.932 1.00 13.89 165 MET C N 1
ATOM 6545 C CA . MET C 1 185 ? 64.413 8.018 10.485 1.00 14.26 165 MET C CA 1
ATOM 6546 C C . MET C 1 185 ? 63.128 8.651 10.979 1.00 15.15 165 MET C C 1
ATOM 6547 O O . MET C 1 185 ? 62.953 8.907 12.165 1.00 14.69 165 MET C O 1
ATOM 6552 N N . LEU C 1 186 ? 62.194 8.784 10.077 1.00 14.39 166 LEU C N 1
ATOM 6553 C CA . LEU C 1 186 ? 60.814 9.094 10.470 1.00 13.79 166 LEU C CA 1
ATOM 6554 C C . LEU C 1 186 ? 60.100 7.825 10.854 1.00 14.89 166 LEU C C 1
ATOM 6555 O O . LEU C 1 186 ? 60.390 6.760 10.318 1.00 13.98 166 LEU C O 1
ATOM 6560 N N . SER C 1 187 ? 59.192 7.890 11.836 1.00 13.63 167 SER C N 1
ATOM 6561 C CA . SER C 1 187 ? 58.372 6.746 12.173 1.00 13.76 167 SER C CA 1
ATOM 6562 C C . SER C 1 187 ? 56.985 7.192 12.587 1.00 13.23 167 SER C C 1
ATOM 6563 O O . SER C 1 187 ? 56.608 8.371 12.386 1.00 12.82 167 SER C O 1
ATOM 6566 N N . ARG C 1 188 ? 56.202 6.277 13.131 1.00 14.00 168 ARG C N 1
ATOM 6567 C CA . ARG C 1 188 ? 54.788 6.525 13.342 1.00 12.30 168 ARG C CA 1
ATOM 6568 C C . ARG C 1 188 ? 54.219 5.593 14.381 1.00 13.08 168 ARG C C 1
ATOM 6569 O O . ARG C 1 188 ? 53.759 4.457 14.120 1.00 13.28 168 ARG C O 1
ATOM 6577 N N . PRO C 1 189 ? 54.277 6.027 15.618 1.00 14.00 169 PRO C N 1
ATOM 6578 C CA . PRO C 1 189 ? 53.781 5.180 16.706 1.00 15.78 169 PRO C CA 1
ATOM 6579 C C . PRO C 1 189 ? 52.342 4.747 16.426 1.00 14.58 169 PRO C C 1
ATOM 6580 O O . PRO C 1 189 ? 51.517 5.529 15.927 1.00 14.51 169 PRO C O 1
ATOM 6584 N N . SER C 1 190 ? 52.079 3.487 16.668 1.00 14.92 170 SER C N 1
ATOM 6585 C CA . SER C 1 190 ? 50.839 2.858 16.279 1.00 15.57 170 SER C CA 1
ATOM 6586 C C . SER C 1 190 ? 50.255 2.049 17.471 1.00 17.14 170 SER C C 1
ATOM 6587 O O . SER C 1 190 ? 50.691 2.215 18.629 1.00 16.32 170 SER C O 1
ATOM 6590 N N . ASP C 1 191 ? 49.315 1.148 17.134 1.00 18.33 171 ASP C N 1
ATOM 6591 C CA . ASP C 1 191 ? 48.836 0.102 18.061 1.00 18.39 171 ASP C CA 1
ATOM 6592 C C . ASP C 1 191 ? 48.901 -1.230 17.349 1.00 19.43 171 ASP C C 1
ATOM 6593 O O . ASP C 1 191 ? 49.586 -1.369 16.316 1.00 20.07 171 ASP C O 1
ATOM 6598 N N . ASN C 1 192 ? 48.217 -2.250 17.884 1.00 22.61 172 ASN C N 1
ATOM 6599 C CA . ASN C 1 192 ? 48.281 -3.588 17.237 1.00 25.10 172 ASN C CA 1
ATOM 6600 C C . ASN C 1 192 ? 47.026 -3.836 16.484 1.00 24.94 172 ASN C C 1
ATOM 6601 O O . ASN C 1 192 ? 46.612 -4.936 16.384 1.00 24.00 172 ASN C O 1
ATOM 6606 N N . GLY C 1 193 ? 46.399 -2.816 15.915 1.00 20.58 173 GLY C N 1
ATOM 6607 C CA . GLY C 1 193 ? 45.281 -3.060 15.030 1.00 21.62 173 GLY C CA 1
ATOM 6608 C C . GLY C 1 193 ? 45.225 -2.057 13.911 1.00 21.63 173 GLY C C 1
ATOM 6609 O O . GLY C 1 193 ? 46.268 -1.579 13.446 1.00 20.46 173 GLY C O 1
ATOM 6610 N N . HIS C 1 194 ? 43.996 -1.661 13.527 1.00 18.96 174 HIS C N 1
ATOM 6611 C CA . HIS C 1 194 ? 43.853 -0.691 12.440 1.00 19.45 174 HIS C CA 1
ATOM 6612 C C . HIS C 1 194 ? 43.845 0.660 13.105 1.00 19.64 174 HIS C C 1
ATOM 6613 O O . HIS C 1 194 ? 42.788 1.250 13.431 1.00 22.80 174 HIS C O 1
ATOM 6620 N N . THR C 1 195 ? 45.024 1.134 13.343 1.00 18.41 175 THR C N 1
ATOM 6621 C CA . THR C 1 195 ? 45.274 2.253 14.289 1.00 16.02 175 THR C CA 1
ATOM 6622 C C . THR C 1 195 ? 44.433 3.490 14.020 1.00 16.27 175 THR C C 1
ATOM 6623 O O . THR C 1 195 ? 44.456 4.000 12.915 1.00 15.82 175 THR C O 1
ATOM 6627 N N . PRO C 1 196 ? 43.715 3.981 15.002 1.00 16.03 176 PRO C N 1
ATOM 6628 C CA . PRO C 1 196 ? 42.807 5.108 14.792 1.00 16.55 176 PRO C CA 1
ATOM 6629 C C . PRO C 1 196 ? 43.447 6.467 15.090 1.00 15.90 176 PRO C C 1
A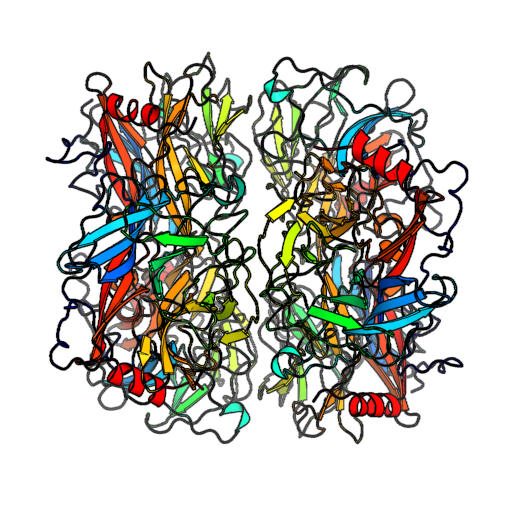TOM 6630 O O . PRO C 1 196 ? 42.760 7.376 15.413 1.00 18.14 176 PRO C O 1
ATOM 6634 N N . PHE C 1 197 ? 44.753 6.526 15.074 1.00 16.40 177 PHE C N 1
ATOM 6635 C CA . PHE C 1 197 ? 45.514 7.732 15.398 1.00 16.51 177 PHE C CA 1
ATOM 6636 C C . PHE C 1 197 ? 46.881 7.607 14.744 1.00 17.07 177 PHE C C 1
ATOM 6637 O O . PHE C 1 197 ? 47.148 6.605 14.198 1.00 16.53 177 PHE C O 1
ATOM 6645 N N . GLY C 1 198 ? 47.672 8.683 14.701 1.00 14.54 178 GLY C N 1
ATOM 6646 C CA . GLY C 1 198 ? 49.015 8.559 14.190 1.00 14.78 178 GLY C CA 1
ATOM 6647 C C . GLY C 1 198 ? 49.706 9.881 13.945 1.00 14.05 178 GLY C C 1
ATOM 6648 O O . GLY C 1 198 ? 49.278 10.609 13.089 1.00 14.77 178 GLY C O 1
ATOM 6649 N N . ASP C 1 199 ? 50.757 10.138 14.709 1.00 13.77 179 ASP C N 1
ATOM 6650 C CA . ASP C 1 199 ? 51.638 11.272 14.520 1.00 13.39 179 ASP C CA 1
ATOM 6651 C C . ASP C 1 199 ? 52.927 10.792 13.890 1.00 13.57 179 ASP C C 1
ATOM 6652 O O . ASP C 1 199 ? 53.358 9.745 14.146 1.00 14.03 179 ASP C O 1
ATOM 6657 N N . ILE C 1 200 ? 53.561 11.639 13.107 1.00 13.11 180 ILE C N 1
ATOM 6658 C CA . ILE C 1 200 ? 54.891 11.347 12.601 1.00 13.07 180 ILE C CA 1
ATOM 6659 C C . ILE C 1 200 ? 55.971 11.850 13.585 1.00 12.86 180 ILE C C 1
ATOM 6660 O O . ILE C 1 200 ? 55.874 12.915 14.051 1.00 12.80 180 ILE C O 1
ATOM 6665 N N . PHE C 1 201 ? 56.933 10.980 13.896 1.00 13.26 181 PHE C N 1
ATOM 6666 C CA . PHE C 1 201 ? 58.077 11.248 14.726 1.00 13.94 181 PHE C CA 1
ATOM 6667 C C . PHE C 1 201 ? 59.349 11.123 13.918 1.00 13.80 181 PHE C C 1
ATOM 6668 O O . PHE C 1 201 ? 59.353 10.596 12.809 1.00 12.93 181 PHE C O 1
ATOM 6676 N N . TYR C 1 202 ? 60.430 11.572 14.543 1.00 13.31 182 TYR C N 1
ATOM 6677 C CA . TYR C 1 202 ? 61.781 11.595 13.977 1.00 13.44 182 TYR C CA 1
ATOM 6678 C C . TYR C 1 202 ? 62.733 11.108 15.047 1.00 15.07 182 TYR C C 1
ATOM 6679 O O . TYR C 1 202 ? 62.558 11.516 16.232 1.00 14.35 182 TYR C O 1
ATOM 6688 N N . SER C 1 203 ? 63.680 10.234 14.655 1.00 13.47 183 SER C N 1
ATOM 6689 C CA . SER C 1 203 ? 64.721 9.716 15.566 1.00 14.83 183 SER C CA 1
ATOM 6690 C C . SER C 1 203 ? 66.048 9.633 14.874 1.00 14.20 183 SER C C 1
ATOM 6691 O O . SER C 1 203 ? 66.088 9.641 13.645 1.00 14.55 183 SER C O 1
ATOM 6694 N N . GLU C 1 204 ? 67.134 9.583 15.649 1.00 14.96 184 GLU C N 1
ATOM 6695 C CA . GLU C 1 204 ? 68.465 9.504 15.082 1.00 15.30 184 GLU C CA 1
ATOM 6696 C C . GLU C 1 204 ? 69.224 8.325 15.674 1.00 16.40 184 GLU C C 1
ATOM 6697 O O . GLU C 1 204 ? 68.886 7.850 16.763 1.00 16.20 184 GLU C O 1
ATOM 6703 N N . SER C 1 205 ? 70.313 7.961 15.004 1.00 16.38 185 SER C N 1
ATOM 6704 C CA . SER C 1 205 ? 71.141 6.881 15.477 1.00 16.28 185 SER C CA 1
ATOM 6705 C C . SER C 1 205 ? 72.569 7.158 15.003 1.00 17.76 185 SER C C 1
ATOM 6706 O O . SER C 1 205 ? 72.763 7.418 13.801 1.00 17.63 185 SER C O 1
ATOM 6709 N N . PRO C 1 206 ? 73.555 6.946 15.881 1.00 18.05 186 PRO C N 1
ATOM 6710 C CA . PRO C 1 206 ? 74.948 7.088 15.456 1.00 19.04 186 PRO C CA 1
ATOM 6711 C C . PRO C 1 206 ? 75.434 5.853 14.663 1.00 19.22 186 PRO C C 1
ATOM 6712 O O . PRO C 1 206 ? 76.483 5.911 14.000 1.00 22.71 186 PRO C O 1
ATOM 6716 N N . ASP C 1 207 ? 74.742 4.730 14.759 1.00 18.54 187 ASP C N 1
ATOM 6717 C CA . ASP C 1 207 ? 75.308 3.441 14.348 1.00 19.14 187 ASP C CA 1
ATOM 6718 C C . ASP C 1 207 ? 74.350 2.405 13.773 1.00 22.37 187 ASP C C 1
ATOM 6719 O O . ASP C 1 207 ? 74.750 1.252 13.527 1.00 21.59 187 ASP C O 1
ATOM 6724 N N . MET C 1 208 ? 73.101 2.806 13.559 1.00 19.98 188 MET C N 1
ATOM 6725 C CA . MET C 1 208 ? 72.094 1.915 12.995 1.00 21.29 188 MET C CA 1
ATOM 6726 C C . MET C 1 208 ? 71.777 0.758 13.936 1.00 20.96 188 MET C C 1
ATOM 6727 O O . MET C 1 208 ? 71.363 -0.314 13.495 1.00 21.18 188 MET C O 1
ATOM 6732 N N . GLU C 1 209 ? 71.972 0.979 15.232 1.00 19.02 189 GLU C N 1
ATOM 6733 C CA . GLU C 1 209 ? 71.693 -0.047 16.225 1.00 19.41 189 GLU C CA 1
ATOM 6734 C C . GLU C 1 209 ? 70.940 0.616 17.371 1.00 18.39 189 GLU C C 1
ATOM 6735 O O . GLU C 1 209 ? 69.916 0.129 17.787 1.00 19.67 189 GLU C O 1
ATOM 6741 N N . PHE C 1 210 ? 71.461 1.705 17.912 1.00 15.81 190 PHE C N 1
ATOM 6742 C CA . PHE C 1 210 ? 70.824 2.389 19.036 1.00 16.52 190 PHE C CA 1
ATOM 6743 C C . PHE C 1 210 ? 70.234 3.725 18.536 1.00 18.27 190 PHE C C 1
ATOM 6744 O O . PHE C 1 210 ? 70.901 4.487 17.791 1.00 18.51 190 PHE C O 1
ATOM 6752 N N . TRP C 1 211 ? 68.976 3.990 18.893 1.00 17.38 191 TRP C N 1
ATOM 6753 C CA . TRP C 1 211 ? 68.163 5.095 18.361 1.00 16.98 191 TRP C CA 1
ATOM 6754 C C . TRP C 1 211 ? 67.690 5.974 19.518 1.00 17.00 191 TRP C C 1
ATOM 6755 O O . TRP C 1 211 ? 67.444 5.527 20.623 1.00 16.81 191 TRP C O 1
ATOM 6766 N N . GLY C 1 212 ? 67.542 7.256 19.243 1.00 16.93 192 GLY C N 1
ATOM 6767 C CA . GLY C 1 212 ? 67.268 8.190 20.264 1.00 17.82 192 GLY C CA 1
ATOM 6768 C C . GLY C 1 212 ? 67.012 9.575 19.723 1.00 16.92 192 GLY C C 1
ATOM 6769 O O . GLY C 1 212 ? 66.917 9.784 18.538 1.00 16.07 192 GLY C O 1
ATOM 6770 N N . ARG C 1 213 ? 66.949 10.555 20.622 1.00 16.04 193 ARG C N 1
ATOM 6771 C CA . ARG C 1 213 ? 66.681 11.930 20.268 1.00 16.12 193 ARG C CA 1
ATOM 6772 C C . ARG C 1 213 ? 65.363 12.038 19.554 1.00 16.21 193 ARG C C 1
ATOM 6773 O O . ARG C 1 213 ? 65.283 12.665 18.490 1.00 15.98 193 ARG C O 1
ATOM 6781 N N . HIS C 1 214 ? 64.329 11.406 20.096 1.00 14.61 194 HIS C N 1
ATOM 6782 C CA . HIS C 1 214 ? 63.022 11.288 19.441 1.00 14.61 194 HIS C CA 1
ATOM 6783 C C . HIS C 1 214 ? 62.362 12.643 19.474 1.00 15.03 194 HIS C C 1
ATOM 6784 O O . HIS C 1 214 ? 62.349 13.326 20.528 1.00 15.77 194 HIS C O 1
ATOM 6791 N N . ARG C 1 215 ? 61.798 13.058 18.367 1.00 13.84 195 ARG C N 1
ATOM 6792 C CA . ARG C 1 215 ? 61.133 14.391 18.299 1.00 14.41 195 ARG C CA 1
ATOM 6793 C C . ARG C 1 215 ? 59.849 14.227 17.492 1.00 14.75 195 ARG C C 1
ATOM 6794 O O . ARG C 1 215 ? 59.805 13.610 16.425 1.00 14.17 195 ARG C O 1
ATOM 6802 N N . HIS C 1 216 ? 58.786 14.828 17.986 1.00 14.48 196 HIS C N 1
ATOM 6803 C CA . HIS C 1 216 ? 57.538 14.943 17.270 1.00 14.14 196 HIS C CA 1
ATOM 6804 C C . HIS C 1 216 ? 57.656 15.837 16.043 1.00 13.66 196 HIS C C 1
ATOM 6805 O O . HIS C 1 216 ? 58.228 16.952 16.122 1.00 15.71 196 HIS C O 1
ATOM 6812 N N . VAL C 1 217 ? 57.151 15.349 14.929 1.00 12.96 197 VAL C N 1
ATOM 6813 C CA . VAL C 1 217 ? 57.198 16.083 13.680 1.00 13.85 197 VAL C CA 1
ATOM 6814 C C . VAL C 1 217 ? 55.864 16.774 13.449 1.00 15.53 197 VAL C C 1
ATOM 6815 O O . VAL C 1 217 ? 55.775 18.020 13.388 1.00 14.75 197 VAL C O 1
ATOM 6819 N N . MET C 1 218 ? 54.824 15.966 13.282 1.00 16.19 198 MET C N 1
ATOM 6820 C CA . MET C 1 218 ? 53.502 16.554 13.126 1.00 16.52 198 MET C CA 1
ATOM 6821 C C . MET C 1 218 ? 52.403 15.607 13.508 1.00 14.45 198 MET C C 1
ATOM 6822 O O . MET C 1 218 ? 52.604 14.416 13.504 1.00 14.04 198 MET C O 1
ATOM 6827 N N . SER C 1 219 ? 51.278 16.204 13.813 1.00 13.81 199 SER C N 1
ATOM 6828 C CA . SER C 1 219 ? 50.059 15.473 14.163 1.00 14.36 199 SER C CA 1
ATOM 6829 C C . SER C 1 219 ? 49.046 15.603 13.016 1.00 13.90 199 SER C C 1
ATOM 6830 O O . SER C 1 219 ? 49.165 16.508 12.167 1.00 14.22 199 SER C O 1
ATOM 6833 N N . PRO C 1 220 ? 47.990 14.795 13.047 1.00 14.33 200 PRO C N 1
ATOM 6834 C CA . PRO C 1 220 ? 46.836 15.024 12.150 1.00 14.60 200 PRO C CA 1
ATOM 6835 C C . PRO C 1 220 ? 46.307 16.457 12.313 1.00 14.69 200 PRO C C 1
ATOM 6836 O O . PRO C 1 220 ? 46.384 17.064 13.354 1.00 14.76 200 PRO C O 1
ATOM 6840 N N . ALA C 1 221 ? 45.847 16.974 11.199 1.00 13.35 201 ALA C N 1
ATOM 6841 C CA . ALA C 1 221 ? 45.269 18.313 11.239 1.00 13.91 201 ALA C CA 1
ATOM 6842 C C . ALA C 1 221 ? 43.899 18.270 11.860 1.00 14.77 201 ALA C C 1
ATOM 6843 O O . ALA C 1 221 ? 43.245 17.208 11.936 1.00 15.94 201 ALA C O 1
ATOM 6845 N N . ALA C 1 222 ? 43.377 19.449 12.190 1.00 16.15 202 ALA C N 1
ATOM 6846 C CA . ALA C 1 222 ? 42.010 19.539 12.677 1.00 16.70 202 ALA C CA 1
ATOM 6847 C C . ALA C 1 222 ? 41.042 19.275 11.523 1.00 15.96 202 ALA C C 1
ATOM 6848 O O . ALA C 1 222 ? 41.295 19.689 10.361 1.00 15.33 202 ALA C O 1
ATOM 6850 N N . PHE C 1 223 ? 39.984 18.555 11.831 1.00 17.03 203 PHE C N 1
ATOM 6851 C CA . PHE C 1 223 ? 38.928 18.249 10.872 1.00 17.93 203 PHE C CA 1
ATOM 6852 C C . PHE C 1 223 ? 38.442 19.501 10.093 1.00 17.39 203 PHE C C 1
ATOM 6853 O O . PHE C 1 223 ? 38.237 19.482 8.874 1.00 15.63 203 PHE C O 1
ATOM 6861 N N . GLU C 1 224 ? 38.290 20.609 10.813 1.00 16.40 204 GLU C N 1
ATOM 6862 C CA . GLU C 1 224 ? 37.772 21.848 10.226 1.00 18.01 204 GLU C CA 1
ATOM 6863 C C . GLU C 1 224 ? 38.780 22.621 9.365 1.00 16.60 204 GLU C C 1
ATOM 6864 O O . GLU C 1 224 ? 38.434 23.634 8.757 1.00 15.77 204 GLU C O 1
ATOM 6870 N N . VAL C 1 225 ? 40.019 22.143 9.317 1.00 15.52 205 VAL C N 1
ATOM 6871 C CA . VAL C 1 225 ? 41.088 22.797 8.543 1.00 16.27 205 VAL C CA 1
ATOM 6872 C C . VAL C 1 225 ? 41.495 21.953 7.327 1.00 15.54 205 VAL C C 1
ATOM 6873 O O . VAL C 1 225 ? 41.624 22.420 6.221 1.00 16.82 205 VAL C O 1
ATOM 6877 N N . SER C 1 226 ? 41.706 20.659 7.573 1.00 14.49 206 SER C N 1
ATOM 6878 C CA . SER C 1 226 ? 42.216 19.794 6.506 1.00 14.30 206 SER C CA 1
ATOM 6879 C C . SER C 1 226 ? 41.813 18.346 6.824 1.00 14.78 206 SER C C 1
ATOM 6880 O O . SER C 1 226 ? 42.600 17.594 7.421 1.00 15.51 206 SER C O 1
ATOM 6883 N N . ALA C 1 227 ? 40.632 17.923 6.369 1.00 15.09 207 ALA C N 1
ATOM 6884 C CA . ALA C 1 227 ? 40.075 16.664 6.864 1.00 14.16 207 ALA C CA 1
ATOM 6885 C C . ALA C 1 227 ? 40.683 15.457 6.175 1.00 13.26 207 ALA C C 1
ATOM 6886 O O . ALA C 1 227 ? 40.594 14.320 6.736 1.00 14.51 207 ALA C O 1
ATOM 6888 N N . TRP C 1 228 ? 41.364 15.595 5.046 1.00 12.97 208 TRP C N 1
ATOM 6889 C CA . TRP C 1 228 ? 41.971 14.394 4.419 1.00 12.65 208 TRP C CA 1
ATOM 6890 C C . TRP C 1 228 ? 43.085 13.804 5.333 1.00 13.07 208 TRP C C 1
ATOM 6891 O O . TRP C 1 228 ? 43.576 12.712 5.075 1.00 13.39 208 TRP C O 1
ATOM 6902 N N . GLN C 1 229 ? 43.577 14.600 6.315 1.00 12.21 209 GLN C N 1
ATOM 6903 C CA . GLN C 1 229 ? 44.711 14.259 7.132 1.00 12.90 209 GLN C CA 1
ATOM 6904 C C . GLN C 1 229 ? 44.327 14.491 8.612 1.00 13.58 209 GLN C C 1
ATOM 6905 O O . GLN C 1 229 ? 45.247 14.869 9.406 1.00 14.41 209 GLN C O 1
ATOM 6911 N N . CYS C 1 230 ? 43.051 14.247 8.958 1.00 14.26 210 CYS C N 1
ATOM 6912 C CA . CYS C 1 230 ? 42.617 14.515 10.320 1.00 14.41 210 CYS C CA 1
ATOM 6913 C C . CYS C 1 230 ? 42.544 13.344 11.251 1.00 14.84 210 CYS C C 1
ATOM 6914 O O . CYS C 1 230 ? 42.443 13.544 12.462 1.00 15.95 210 CYS C O 1
ATOM 6917 N N . THR C 1 231 ? 42.626 12.099 10.755 1.00 13.63 211 THR C N 1
ATOM 6918 C CA . THR C 1 231 ? 42.600 10.922 11.636 1.00 15.01 211 THR C CA 1
ATOM 6919 C C . THR C 1 231 ? 43.994 10.461 12.003 1.00 13.49 211 THR C C 1
ATOM 6920 O O . THR C 1 231 ? 44.307 10.303 13.188 1.00 14.44 211 THR C O 1
ATOM 6924 N N . LYS C 1 232 ? 44.817 10.251 11.005 1.00 12.94 212 LYS C N 1
ATOM 6925 C CA . LYS C 1 232 ? 46.202 9.825 11.191 1.00 12.47 212 LYS C CA 1
ATOM 6926 C C . LYS C 1 232 ? 47.010 10.194 9.944 1.00 12.61 212 LYS C C 1
ATOM 6927 O O . LYS C 1 232 ? 46.453 10.434 8.880 1.00 12.47 212 LYS C O 1
ATOM 6933 N N . ILE C 1 233 ? 48.317 10.295 10.139 1.00 11.90 213 ILE C N 1
ATOM 6934 C CA . ILE C 1 233 ? 49.222 10.552 9.039 1.00 11.61 213 ILE C CA 1
ATOM 6935 C C . ILE C 1 233 ? 50.403 9.609 9.133 1.00 11.63 213 ILE C C 1
ATOM 6936 O O . ILE C 1 233 ? 50.671 9.040 10.197 1.00 12.54 213 ILE C O 1
ATOM 6941 N N . GLY C 1 234 ? 51.111 9.427 8.043 1.00 12.04 214 GLY C N 1
ATOM 6942 C CA . GLY C 1 234 ? 52.341 8.637 8.043 1.00 12.48 214 GLY C CA 1
ATOM 6943 C C . GLY C 1 234 ? 53.241 8.982 6.885 1.00 13.66 214 GLY C C 1
ATOM 6944 O O . GLY C 1 234 ? 52.781 9.320 5.819 1.00 13.64 214 GLY C O 1
ATOM 6945 N N . ALA C 1 235 ? 54.553 8.854 7.094 1.00 14.68 215 ALA C N 1
ATOM 6946 C CA . ALA C 1 235 ? 55.504 9.208 6.058 1.00 14.40 215 ALA C CA 1
ATOM 6947 C C . ALA C 1 235 ? 55.415 8.179 4.908 1.00 14.78 215 ALA C C 1
ATOM 6948 O O . ALA C 1 235 ? 55.140 6.979 5.097 1.00 15.06 215 ALA C O 1
ATOM 6950 N N . GLY C 1 236 ? 55.632 8.642 3.656 1.00 14.64 216 GLY C N 1
ATOM 6951 C CA . GLY C 1 236 ? 55.543 7.779 2.468 1.00 14.35 216 GLY C CA 1
ATOM 6952 C C . GLY C 1 236 ? 56.914 7.529 1.874 1.00 14.27 216 GLY C C 1
ATOM 6953 O O . GLY C 1 236 ? 57.755 6.900 2.491 1.00 16.21 216 GLY C O 1
ATOM 6954 N N . PRO C 1 237 ? 57.222 8.122 0.694 1.00 13.69 217 PRO C N 1
ATOM 6955 C CA . PRO C 1 237 ? 58.543 8.020 0.141 1.00 14.16 217 PRO C CA 1
ATOM 6956 C C . PRO C 1 237 ? 59.668 8.566 0.966 1.00 12.97 217 PRO C C 1
ATOM 6957 O O . PRO C 1 237 ? 59.458 9.395 1.850 1.00 13.65 217 PRO C O 1
ATOM 6961 N N . ILE C 1 238 ? 60.892 8.143 0.655 1.00 13.89 218 ILE C N 1
ATOM 6962 C CA . ILE C 1 238 ? 62.110 8.717 1.261 1.00 13.79 218 ILE C CA 1
ATOM 6963 C C . ILE C 1 238 ? 62.065 10.232 1.086 1.00 14.49 218 ILE C C 1
ATOM 6964 O O . ILE C 1 238 ? 61.758 10.731 0.002 1.00 15.19 218 ILE C O 1
ATOM 6969 N N . PRO C 1 239 ? 62.363 10.975 2.113 1.00 13.96 219 PRO C N 1
ATOM 6970 C CA . PRO C 1 239 ? 62.480 12.431 1.957 1.00 15.30 219 PRO C CA 1
ATOM 6971 C C . PRO C 1 239 ? 63.382 12.847 0.798 1.00 16.08 219 PRO C C 1
ATOM 6972 O O . PRO C 1 239 ? 64.450 12.260 0.567 1.00 16.18 219 PRO C O 1
ATOM 6976 N N . VAL C 1 240 ? 62.933 13.880 0.085 1.00 14.87 220 VAL C N 1
ATOM 6977 C CA . VAL C 1 240 ? 63.638 14.418 -1.082 1.00 15.70 220 VAL C CA 1
ATOM 6978 C C . VAL C 1 240 ? 64.289 15.766 -0.710 1.00 15.27 220 VAL C C 1
ATOM 6979 O O . VAL C 1 240 ? 63.559 16.690 -0.330 1.00 16.16 220 VAL C O 1
ATOM 6983 N N . GLU C 1 241 ? 65.602 15.855 -0.741 1.00 16.05 221 GLU C N 1
ATOM 6984 C CA . GLU C 1 241 ? 66.279 17.087 -0.369 1.00 16.26 221 GLU C CA 1
ATOM 6985 C C . GLU C 1 241 ? 66.047 18.152 -1.429 1.00 16.39 221 GLU C C 1
ATOM 6986 O O . GLU C 1 241 ? 66.271 17.887 -2.604 1.00 17.29 221 GLU C O 1
ATOM 6992 N N . THR C 1 242 ? 65.677 19.346 -0.977 1.00 16.86 222 THR C N 1
ATOM 6993 C CA . THR C 1 242 ? 65.619 20.530 -1.845 1.00 17.38 222 THR C CA 1
ATOM 6994 C C . THR C 1 242 ? 66.323 21.655 -1.145 1.00 18.63 222 THR C C 1
ATOM 6995 O O . THR C 1 242 ? 66.583 21.610 0.041 1.00 19.56 222 THR C O 1
ATOM 6999 N N . PRO C 1 243 ? 66.643 22.738 -1.917 1.00 18.43 223 PRO C N 1
ATOM 7000 C CA . PRO C 1 243 ? 67.242 23.871 -1.249 1.00 19.38 223 PRO C CA 1
ATOM 7001 C C . PRO C 1 243 ? 66.313 24.535 -0.229 1.00 20.35 223 PRO C C 1
ATOM 7002 O O . PRO C 1 243 ? 66.770 25.268 0.640 1.00 22.21 223 PRO C O 1
ATOM 7006 N N . GLU C 1 244 ? 65.030 24.285 -0.292 1.00 19.10 224 GLU C N 1
ATOM 7007 C CA . GLU C 1 244 ? 64.090 24.892 0.644 1.00 19.80 224 GLU C CA 1
ATOM 7008 C C . GLU C 1 244 ? 63.586 23.946 1.727 1.00 20.85 224 GLU C C 1
ATOM 7009 O O . GLU C 1 244 ? 62.534 24.231 2.371 1.00 22.07 224 GLU C O 1
ATOM 7015 N N . GLY C 1 245 ? 64.293 22.818 1.908 1.00 18.11 225 GLY C N 1
ATOM 7016 C CA . GLY C 1 245 ? 63.912 21.891 2.917 1.00 16.51 225 GLY C CA 1
ATOM 7017 C C . GLY C 1 245 ? 63.752 20.485 2.396 1.00 15.84 225 GLY C C 1
ATOM 7018 O O . GLY C 1 245 ? 63.913 20.228 1.205 1.00 17.34 225 GLY C O 1
ATOM 7019 N N . TRP C 1 246 ? 63.498 19.541 3.300 1.00 15.29 226 TRP C N 1
ATOM 7020 C CA . TRP C 1 246 ? 63.169 18.162 2.917 1.00 13.69 226 TRP C CA 1
ATOM 7021 C C . TRP C 1 246 ? 61.721 18.127 2.457 1.00 13.89 226 TRP C C 1
ATOM 7022 O O . TRP C 1 246 ? 60.837 18.505 3.189 1.00 15.11 226 TRP C O 1
ATOM 7033 N N . LEU C 1 247 ? 61.509 17.694 1.248 1.00 13.97 227 LEU C N 1
ATOM 7034 C CA . LEU C 1 247 ? 60.172 17.458 0.756 1.00 14.40 227 LEU C CA 1
ATOM 7035 C C . LEU C 1 247 ? 59.700 16.053 1.198 1.00 15.11 227 LEU C C 1
ATOM 7036 O O . LEU C 1 247 ? 60.274 15.037 0.842 1.00 14.82 227 LEU C O 1
ATOM 7041 N N . LEU C 1 248 ? 58.697 16.102 2.072 1.00 13.80 228 LEU C N 1
ATOM 7042 C CA . LEU C 1 248 ? 58.059 14.972 2.592 1.00 13.38 228 LEU C CA 1
ATOM 7043 C C . LEU C 1 248 ? 56.721 14.743 1.938 1.00 14.59 228 LEU C C 1
ATOM 7044 O O . LEU C 1 248 ? 55.823 15.586 2.050 1.00 14.77 228 LEU C O 1
ATOM 7049 N N A ILE C 1 249 ? 56.587 13.604 1.278 0.50 13.56 229 ILE C N 1
ATOM 7050 N N B ILE C 1 249 ? 56.580 13.596 1.298 0.50 13.70 229 ILE C N 1
ATOM 7051 C CA A ILE C 1 249 ? 55.306 13.166 0.745 0.50 13.66 229 ILE C CA 1
ATOM 7052 C CA B ILE C 1 249 ? 55.299 13.181 0.764 0.50 13.90 229 ILE C CA 1
ATOM 7053 C C A ILE C 1 249 ? 54.729 12.168 1.750 0.50 14.00 229 ILE C C 1
ATOM 7054 C C B ILE C 1 249 ? 54.726 12.165 1.748 0.50 14.15 229 ILE C C 1
ATOM 7055 O O A ILE C 1 249 ? 55.405 11.213 2.130 0.50 14.11 229 ILE C O 1
ATOM 7056 O O B ILE C 1 249 ? 55.405 11.212 2.125 0.50 14.25 229 ILE C O 1
ATOM 7065 N N . TYR C 1 250 ? 53.524 12.426 2.256 1.00 12.89 230 TYR C N 1
ATOM 7066 C CA . TYR C 1 250 ? 52.972 11.631 3.373 1.00 12.92 230 TYR C CA 1
ATOM 7067 C C . TYR C 1 250 ? 51.519 11.358 3.145 1.00 12.52 230 TYR C C 1
ATOM 7068 O O . TYR C 1 250 ? 50.806 12.156 2.488 1.00 12.55 230 TYR C O 1
ATOM 7077 N N . HIS C 1 251 ? 51.027 10.241 3.676 1.00 11.94 231 HIS C N 1
ATOM 7078 C CA . HIS C 1 251 ? 49.630 9.921 3.613 1.00 11.88 231 HIS C CA 1
ATOM 7079 C C . HIS C 1 251 ? 48.885 10.506 4.784 1.00 11.90 231 HIS C C 1
ATOM 7080 O O . HIS C 1 251 ? 49.475 10.739 5.853 1.00 12.36 231 HIS C O 1
ATOM 7087 N N . GLY C 1 252 ? 47.621 10.804 4.516 1.00 12.05 232 GLY C N 1
ATOM 7088 C CA . GLY C 1 252 ? 46.694 11.159 5.521 1.00 11.60 232 GLY C CA 1
ATOM 7089 C C . GLY C 1 252 ? 45.372 10.440 5.362 1.00 12.80 232 GLY C C 1
ATOM 7090 O O . GLY C 1 252 ? 44.944 10.080 4.263 1.00 12.94 232 GLY C O 1
ATOM 7091 N N . VAL C 1 253 ? 44.714 10.227 6.487 1.00 12.64 233 VAL C N 1
ATOM 7092 C CA . VAL C 1 253 ? 43.438 9.492 6.556 1.00 13.25 233 VAL C CA 1
ATOM 7093 C C . VAL C 1 253 ? 42.313 10.360 7.055 1.00 14.06 233 VAL C C 1
ATOM 7094 O O . VAL C 1 253 ? 42.457 11.148 8.012 1.00 14.67 233 VAL C O 1
ATOM 7098 N N . LEU C 1 254 ? 41.185 10.167 6.383 1.00 13.71 234 LEU C N 1
ATOM 7099 C CA . LEU C 1 254 ? 39.870 10.702 6.799 1.00 15.33 234 LEU C CA 1
ATOM 7100 C C . LEU C 1 254 ? 38.993 9.528 7.158 1.00 15.95 234 LEU C C 1
ATOM 7101 O O . LEU C 1 254 ? 38.955 8.534 6.424 1.00 15.50 234 LEU C O 1
ATOM 7106 N N . HIS C 1 255 ? 38.330 9.636 8.316 1.00 16.58 235 HIS C N 1
ATOM 7107 C CA . HIS C 1 255 ? 37.458 8.529 8.776 1.00 17.97 235 HIS C CA 1
ATOM 7108 C C . HIS C 1 255 ? 36.010 8.838 8.429 1.00 17.42 235 HIS C C 1
ATOM 7109 O O . HIS C 1 255 ? 35.376 9.753 9.004 1.00 18.69 235 HIS C O 1
ATOM 7116 N N . SER C 1 256 ? 35.495 8.190 7.386 1.00 17.87 236 SER C N 1
ATOM 7117 C CA . SER C 1 256 ? 34.113 8.387 7.021 1.00 17.94 236 SER C CA 1
ATOM 7118 C C . SER C 1 256 ? 33.275 7.348 7.779 1.00 19.27 236 SER C C 1
ATOM 7119 O O . SER C 1 256 ? 33.825 6.485 8.478 1.00 18.60 236 SER C O 1
ATOM 7122 N N . CYS C 1 257 ? 31.949 7.408 7.571 1.00 19.75 237 CYS C N 1
ATOM 7123 C CA . CYS C 1 257 ? 31.097 6.421 8.214 1.00 18.89 237 CYS C CA 1
ATOM 7124 C C . CYS C 1 257 ? 31.406 5.056 7.704 1.00 19.16 237 CYS C C 1
ATOM 7125 O O . CYS C 1 257 ? 31.115 4.093 8.440 1.00 22.78 237 CYS C O 1
ATOM 7128 N N . ASN C 1 258 ? 31.959 4.911 6.505 1.00 17.83 238 ASN C N 1
ATOM 7129 C CA . ASN C 1 258 ? 32.245 3.629 5.896 1.00 20.10 238 ASN C CA 1
ATOM 7130 C C . ASN C 1 258 ? 33.691 3.200 5.883 1.00 22.86 238 ASN C C 1
ATOM 7131 O O . ASN C 1 258 ? 33.993 2.191 5.314 1.00 25.41 238 ASN C O 1
ATOM 7136 N N . GLY C 1 259 ? 34.578 3.932 6.534 1.00 22.02 239 GLY C N 1
ATOM 7137 C CA . GLY C 1 259 ? 35.909 3.452 6.743 1.00 21.37 239 GLY C CA 1
ATOM 7138 C C . GLY C 1 259 ? 36.902 4.592 6.495 1.00 19.80 239 GLY C C 1
ATOM 7139 O O . GLY C 1 259 ? 36.582 5.765 6.592 1.00 24.21 239 GLY C O 1
ATOM 7140 N N . TYR C 1 260 ? 38.100 4.202 6.226 1.00 16.46 240 TYR C N 1
ATOM 7141 C CA . TYR C 1 260 ? 39.203 5.141 6.068 1.00 16.46 240 TYR C CA 1
ATOM 7142 C C . TYR C 1 260 ? 39.393 5.499 4.599 1.00 17.01 240 TYR C C 1
ATOM 7143 O O . TYR C 1 260 ? 39.224 4.633 3.724 1.00 21.12 240 TYR C O 1
ATOM 7152 N N . VAL C 1 261 ? 39.733 6.747 4.270 1.00 14.01 241 VAL C N 1
ATOM 7153 C CA . VAL C 1 261 ? 40.078 7.127 2.926 1.00 13.22 241 VAL C CA 1
ATOM 7154 C C . VAL C 1 261 ? 41.519 7.657 3.045 1.00 12.87 241 VAL C C 1
ATOM 7155 O O . VAL C 1 261 ? 41.737 8.545 3.901 1.00 12.83 241 VAL C O 1
ATOM 7159 N N . TYR C 1 262 ? 42.436 7.069 2.287 1.00 12.43 242 TYR C N 1
ATOM 7160 C CA . TYR C 1 262 ? 43.829 7.452 2.311 1.00 11.95 242 TYR C CA 1
ATOM 7161 C C . TYR C 1 262 ? 44.078 8.334 1.097 1.00 12.40 242 TYR C C 1
ATOM 7162 O O . TYR C 1 262 ? 43.946 7.888 -0.081 1.00 13.85 242 TYR C O 1
ATOM 7171 N N . SER C 1 263 ? 44.550 9.550 1.406 1.00 12.61 243 SER C N 1
ATOM 7172 C CA . SER C 1 263 ? 45.007 10.482 0.395 1.00 12.07 243 SER C CA 1
ATOM 7173 C C . SER C 1 263 ? 46.469 10.847 0.709 1.00 11.81 243 SER C C 1
ATOM 7174 O O . SER C 1 263 ? 47.008 10.440 1.743 1.00 11.37 243 SER C O 1
ATOM 7177 N N . PHE C 1 264 ? 47.107 11.628 -0.146 1.00 12.44 244 PHE C N 1
ATOM 7178 C CA . PHE C 1 264 ? 48.474 12.034 0.188 1.00 12.89 244 PHE C CA 1
ATOM 7179 C C . PHE C 1 264 ? 48.789 13.470 -0.222 1.00 13.17 244 PHE C C 1
ATOM 7180 O O . PHE C 1 264 ? 48.142 13.995 -1.092 1.00 13.08 244 PHE C O 1
ATOM 7188 N N . GLY C 1 265 ? 49.701 14.075 0.512 1.00 13.20 245 GLY C N 1
ATOM 7189 C CA . GLY C 1 265 ? 50.082 15.452 0.332 1.00 14.02 245 GLY C CA 1
ATOM 7190 C C . GLY C 1 265 ? 51.524 15.669 0.670 1.00 13.62 245 GLY C C 1
ATOM 7191 O O . GLY C 1 265 ? 52.333 14.732 0.664 1.00 12.97 245 GLY C O 1
ATOM 7192 N N . SER C 1 266 ? 51.847 16.966 0.898 1.00 12.74 246 SER C N 1
ATOM 7193 C CA . SER C 1 266 ? 53.270 17.363 0.997 1.00 12.65 246 SER C CA 1
ATOM 7194 C C . SER C 1 266 ? 53.538 18.342 2.093 1.00 12.93 246 SER C C 1
ATOM 7195 O O . SER C 1 266 ? 52.673 19.178 2.456 1.00 13.33 246 SER C O 1
ATOM 7198 N N . ALA C 1 267 ? 54.744 18.213 2.672 1.00 13.67 247 ALA C N 1
ATOM 7199 C CA . ALA C 1 267 ? 55.229 19.135 3.707 1.00 12.99 247 ALA C CA 1
ATOM 7200 C C . ALA C 1 267 ? 56.711 19.412 3.400 1.00 13.28 247 ALA C C 1
ATOM 7201 O O . ALA C 1 267 ? 57.373 18.637 2.697 1.00 13.33 247 ALA C O 1
ATOM 7203 N N . LEU C 1 268 ? 57.250 20.485 3.979 1.00 13.05 248 LEU C N 1
ATOM 7204 C CA . LEU C 1 268 ? 58.680 20.809 3.862 1.00 13.82 248 LEU C CA 1
ATOM 7205 C C . LEU C 1 268 ? 59.230 20.878 5.275 1.00 13.83 248 LEU C C 1
ATOM 7206 O O . LEU C 1 268 ? 58.682 21.567 6.142 1.00 14.18 248 LEU C O 1
ATOM 7211 N N . LEU C 1 269 ? 60.281 20.114 5.526 1.00 14.23 249 LEU C N 1
ATOM 7212 C CA . LEU C 1 269 ? 60.949 20.025 6.837 1.00 14.18 249 LEU C CA 1
ATOM 7213 C C . LEU C 1 269 ? 62.231 20.824 6.806 1.00 15.27 249 LEU C C 1
ATOM 7214 O O . LEU C 1 269 ? 62.946 20.793 5.792 1.00 15.15 249 LEU C O 1
ATOM 7219 N N . ASP C 1 270 ? 62.583 21.423 7.917 1.00 14.26 250 ASP C N 1
ATOM 7220 C CA . ASP C 1 270 ? 63.913 22.064 8.023 1.00 15.71 250 ASP C CA 1
ATOM 7221 C C . ASP C 1 270 ? 65.053 21.116 7.643 1.00 16.26 250 ASP C C 1
ATOM 7222 O O . ASP C 1 270 ? 65.110 19.962 8.089 1.00 15.52 250 ASP C O 1
ATOM 7227 N N . LEU C 1 271 ? 66.026 21.597 6.892 1.00 16.57 251 LEU C N 1
ATOM 7228 C CA . LEU C 1 271 ? 67.145 20.764 6.458 1.00 17.10 251 LEU C CA 1
ATOM 7229 C C . LEU C 1 271 ? 67.996 20.173 7.573 1.00 17.14 251 LEU C C 1
ATOM 7230 O O . LEU C 1 271 ? 68.403 19.018 7.549 1.00 17.63 251 LEU C O 1
ATOM 7235 N N . ASP C 1 272 ? 68.256 21.006 8.586 1.00 19.19 252 ASP C N 1
ATOM 7236 C CA . ASP C 1 272 ? 69.192 20.687 9.653 1.00 21.66 252 ASP C CA 1
ATOM 7237 C C . ASP C 1 272 ? 68.549 20.038 10.839 1.00 20.26 252 ASP C C 1
ATOM 7238 O O . ASP C 1 272 ? 69.204 19.231 11.485 1.00 20.19 252 ASP C O 1
ATOM 7243 N N . GLU C 1 273 ? 67.266 20.350 11.109 1.00 18.27 253 GLU C N 1
ATOM 7244 C CA . GLU C 1 273 ? 66.498 19.788 12.194 1.00 18.40 253 GLU C CA 1
ATOM 7245 C C . GLU C 1 273 ? 65.143 19.334 11.625 1.00 17.19 253 GLU C C 1
ATOM 7246 O O . GLU C 1 273 ? 64.169 20.071 11.736 1.00 16.25 253 GLU C O 1
ATOM 7252 N N . PRO C 1 274 ? 65.116 18.148 11.015 1.00 17.08 254 PRO C N 1
ATOM 7253 C CA . PRO C 1 274 ? 63.952 17.823 10.175 1.00 16.53 254 PRO C CA 1
ATOM 7254 C C . PRO C 1 274 ? 62.674 17.543 10.876 1.00 18.21 254 PRO C C 1
ATOM 7255 O O . PRO C 1 274 ? 61.644 17.378 10.217 1.00 18.31 254 PRO C O 1
ATOM 7259 N N . TRP C 1 275 ? 62.660 17.522 12.219 1.00 17.28 255 TRP C N 1
ATOM 7260 C CA . TRP C 1 275 ? 61.458 17.503 12.959 1.00 17.99 255 TRP C CA 1
ATOM 7261 C C . TRP C 1 275 ? 60.722 18.822 12.997 1.00 18.07 255 TRP C C 1
ATOM 7262 O O . TRP C 1 275 ? 59.542 18.869 13.402 1.00 19.61 255 TRP C O 1
ATOM 7273 N N . LYS C 1 276 ? 61.332 19.915 12.509 1.00 15.54 256 LYS C N 1
ATOM 7274 C CA . LYS C 1 276 ? 60.721 21.222 12.441 1.00 17.86 256 LYS C CA 1
ATOM 7275 C C . LYS C 1 276 ? 60.052 21.344 11.082 1.00 17.05 256 LYS C C 1
ATOM 7276 O O . LYS C 1 276 ? 60.690 21.374 10.040 1.00 18.71 256 LYS C O 1
ATOM 7282 N N . VAL C 1 277 ? 58.740 21.416 11.108 1.00 17.87 257 VAL C N 1
ATOM 7283 C CA . VAL C 1 277 ? 57.973 21.574 9.874 1.00 17.23 257 VAL C CA 1
ATOM 7284 C C . VAL C 1 277 ? 57.821 23.015 9.446 1.00 18.03 257 VAL C C 1
ATOM 7285 O O . VAL C 1 277 ? 57.298 23.845 10.196 1.00 19.06 257 VAL C O 1
ATOM 7289 N N . LYS C 1 278 ? 58.260 23.346 8.233 1.00 16.63 258 LYS C N 1
ATOM 7290 C CA . LYS C 1 278 ? 58.274 24.745 7.806 1.00 17.25 258 LYS C CA 1
ATOM 7291 C C . LYS C 1 278 ? 56.973 25.066 7.085 1.00 16.19 258 LYS C C 1
ATOM 7292 O O . LYS C 1 278 ? 56.417 26.179 7.252 1.00 16.18 258 LYS C O 1
ATOM 7298 N N . PHE C 1 279 ? 56.482 24.121 6.280 1.00 14.30 259 PHE C N 1
ATOM 7299 C CA . PHE C 1 279 ? 55.239 24.311 5.470 1.00 15.82 259 PHE C CA 1
ATOM 7300 C C . PHE C 1 279 ? 54.548 22.949 5.364 1.00 15.34 259 PHE C C 1
ATOM 7301 O O . PHE C 1 279 ? 55.194 21.935 5.326 1.00 14.77 259 PHE C O 1
ATOM 7309 N N . ARG C 1 280 ? 53.230 22.993 5.293 1.00 14.76 260 ARG C N 1
ATOM 7310 C CA . ARG C 1 280 ? 52.421 21.748 5.240 1.00 14.96 260 ARG C CA 1
ATOM 7311 C C . ARG C 1 280 ? 51.156 22.013 4.447 1.00 14.76 260 ARG C C 1
ATOM 7312 O O . ARG C 1 280 ? 50.409 22.942 4.751 1.00 14.41 260 ARG C O 1
ATOM 7320 N N . SER C 1 281 ? 50.947 21.234 3.397 1.00 14.11 261 SER C N 1
ATOM 7321 C CA . SER C 1 281 ? 49.833 21.543 2.488 1.00 14.76 261 SER C CA 1
ATOM 7322 C C . SER C 1 281 ? 48.460 21.397 3.154 1.00 14.95 261 SER C C 1
ATOM 7323 O O . SER C 1 281 ? 48.215 20.432 3.890 1.00 14.99 261 SER C O 1
ATOM 7326 N N . GLY C 1 282 ? 47.536 22.289 2.844 1.00 13.37 262 GLY C N 1
ATOM 7327 C CA . GLY C 1 282 ? 46.144 22.137 3.159 1.00 14.53 262 GLY C CA 1
ATOM 7328 C C . GLY C 1 282 ? 45.429 21.158 2.296 1.00 14.24 262 GLY C C 1
ATOM 7329 O O . GLY C 1 282 ? 44.842 20.225 2.805 1.00 14.47 262 GLY C O 1
ATOM 7330 N N . PRO C 1 283 ? 45.425 21.374 0.977 1.00 13.67 263 PRO C N 1
ATOM 7331 C CA . PRO C 1 283 ? 44.874 20.393 0.072 1.00 13.46 263 PRO C CA 1
ATOM 7332 C C . PRO C 1 283 ? 45.760 19.166 -0.090 1.00 13.47 263 PRO C C 1
ATOM 7333 O O . PRO C 1 283 ? 46.965 19.208 0.201 1.00 13.75 263 PRO C O 1
ATOM 7337 N N . TYR C 1 284 ? 45.151 18.062 -0.479 1.00 13.79 264 TYR C N 1
ATOM 7338 C CA . TYR C 1 284 ? 45.905 16.886 -0.827 1.00 12.81 264 TYR C CA 1
ATOM 7339 C C . TYR C 1 284 ? 46.550 17.128 -2.224 1.00 13.64 264 TYR C C 1
ATOM 7340 O O . TYR C 1 284 ? 46.137 18.016 -2.999 1.00 14.25 264 TYR C O 1
ATOM 7349 N N . LEU C 1 285 ? 47.593 16.330 -2.516 1.00 13.68 265 LEU C N 1
ATOM 7350 C CA . LEU C 1 285 ? 48.113 16.185 -3.876 1.00 14.38 265 LEU C CA 1
ATOM 7351 C C . LEU C 1 285 ? 47.349 15.130 -4.697 1.00 14.72 265 LEU C C 1
ATOM 7352 O O . LEU C 1 285 ? 47.190 15.269 -5.923 1.00 14.79 265 LEU C O 1
ATOM 7357 N N . LEU C 1 286 ? 46.933 14.052 -4.046 1.00 12.56 266 LEU C N 1
ATOM 7358 C CA . LEU C 1 286 ? 46.221 12.958 -4.745 1.00 13.55 266 LEU C CA 1
ATOM 7359 C C . LEU C 1 286 ? 45.289 12.279 -3.792 1.00 13.86 266 LEU C C 1
ATOM 7360 O O . LEU C 1 286 ? 45.634 12.138 -2.612 1.00 13.38 266 LEU C O 1
ATOM 7365 N N . ALA C 1 287 ? 44.106 11.922 -4.273 1.00 13.62 267 ALA C N 1
ATOM 7366 C CA . ALA C 1 287 ? 43.090 11.252 -3.467 1.00 14.48 267 ALA C CA 1
ATOM 7367 C C . ALA C 1 287 ? 42.413 10.202 -4.322 1.00 14.96 267 ALA C C 1
ATOM 7368 O O . ALA C 1 287 ? 42.406 10.293 -5.555 1.00 15.07 267 ALA C O 1
ATOM 7370 N N . PRO C 1 288 ? 41.796 9.202 -3.701 1.00 14.03 268 PRO C N 1
ATOM 7371 C CA . PRO C 1 288 ? 41.289 8.097 -4.521 1.00 14.74 268 PRO C CA 1
ATOM 7372 C C . PRO C 1 288 ? 40.133 8.505 -5.420 1.00 15.96 268 PRO C C 1
ATOM 7373 O O . PRO C 1 288 ? 39.207 9.031 -4.956 1.00 17.50 268 PRO C O 1
ATOM 7377 N N . ARG C 1 289 ? 40.287 8.272 -6.709 1.00 17.16 269 ARG C N 1
ATOM 7378 C CA . ARG C 1 289 ? 39.356 8.730 -7.728 1.00 19.89 269 ARG C CA 1
ATOM 7379 C C . ARG C 1 289 ? 39.067 7.635 -8.792 1.00 20.68 269 ARG C C 1
ATOM 7380 O O . ARG C 1 289 ? 37.983 7.445 -9.202 1.00 20.55 269 ARG C O 1
ATOM 7388 N N . GLU C 1 290 ? 40.117 7.011 -9.263 1.00 18.79 270 GLU C N 1
ATOM 7389 C CA . GLU C 1 290 ? 40.012 6.008 -10.287 1.00 20.62 270 GLU C CA 1
ATOM 7390 C C . GLU C 1 290 ? 39.512 4.689 -9.744 1.00 21.59 270 GLU C C 1
ATOM 7391 O O . GLU C 1 290 ? 39.708 4.369 -8.644 1.00 19.65 270 GLU C O 1
ATOM 7397 N N . PRO C 1 291 ? 38.902 3.893 -10.719 1.00 21.83 271 PRO C N 1
ATOM 7398 C CA . PRO C 1 291 ? 38.405 2.609 -10.214 1.00 20.36 271 PRO C CA 1
ATOM 7399 C C . PRO C 1 291 ? 39.498 1.760 -9.557 1.00 19.00 271 PRO C C 1
ATOM 7400 O O . PRO C 1 291 ? 39.210 1.116 -8.599 1.00 19.71 271 PRO C O 1
ATOM 7404 N N . TYR C 1 292 ? 40.703 1.770 -10.079 1.00 17.14 272 TYR C N 1
ATOM 7405 C CA . TYR C 1 292 ? 41.787 0.994 -9.449 1.00 17.32 272 TYR C CA 1
ATOM 7406 C C . TYR C 1 292 ? 42.227 1.510 -8.047 1.00 16.91 272 TYR C C 1
ATOM 7407 O O . TYR C 1 292 ? 42.978 0.809 -7.317 1.00 16.96 272 TYR C O 1
ATOM 7416 N N . GLU C 1 293 ? 41.873 2.737 -7.726 1.00 15.76 273 GLU C N 1
ATOM 7417 C CA . GLU C 1 293 ? 42.086 3.306 -6.375 1.00 16.32 273 GLU C CA 1
ATOM 7418 C C . GLU C 1 293 ? 40.862 3.087 -5.472 1.00 17.82 273 GLU C C 1
ATOM 7419 O O . GLU C 1 293 ? 41.009 3.049 -4.256 1.00 17.54 273 GLU C O 1
ATOM 7425 N N . CYS C 1 294 ? 39.673 2.982 -6.055 1.00 18.14 274 CYS C N 1
ATOM 7426 C CA . CYS C 1 294 ? 38.436 2.954 -5.277 1.00 18.85 274 CYS C CA 1
ATOM 7427 C C . CYS C 1 294 ? 37.950 1.540 -5.009 1.00 22.98 274 CYS C C 1
ATOM 7428 O O . CYS C 1 294 ? 37.401 1.312 -3.923 1.00 27.20 274 CYS C O 1
ATOM 7431 N N . MET C 1 295 ? 38.321 0.574 -5.850 1.00 18.28 275 MET C N 1
ATOM 7432 C CA . MET C 1 295 ? 37.805 -0.780 -5.728 1.00 20.81 275 MET C CA 1
ATOM 7433 C C . MET C 1 295 ? 38.973 -1.720 -5.627 1.00 19.32 275 MET C C 1
ATOM 7434 O O . MET C 1 295 ? 39.888 -1.596 -6.380 1.00 20.97 275 MET C O 1
ATOM 7439 N N . GLY C 1 296 ? 38.892 -2.692 -4.730 1.00 19.47 276 GLY C N 1
ATOM 7440 C CA . GLY C 1 296 ? 39.918 -3.675 -4.507 1.00 17.77 276 GLY C CA 1
ATOM 7441 C C . GLY C 1 296 ? 39.896 -4.179 -3.097 1.00 17.22 276 GLY C C 1
ATOM 7442 O O . GLY C 1 296 ? 38.914 -4.005 -2.388 1.00 17.70 276 GLY C O 1
ATOM 7443 N N . ASP C 1 297 ? 41.024 -4.758 -2.667 1.00 16.18 277 ASP C N 1
ATOM 7444 C CA . ASP C 1 297 ? 41.117 -5.418 -1.351 1.00 15.28 277 ASP C CA 1
ATOM 7445 C C . ASP C 1 297 ? 40.793 -4.460 -0.180 1.00 15.15 277 ASP C C 1
ATOM 7446 O O . ASP C 1 297 ? 40.201 -4.851 0.768 1.00 15.50 277 ASP C O 1
ATOM 7451 N N . VAL C 1 298 ? 41.203 -3.177 -0.305 1.00 14.77 278 VAL C N 1
ATOM 7452 C CA . VAL C 1 298 ? 40.865 -2.152 0.655 1.00 15.08 278 VAL C CA 1
ATOM 7453 C C . VAL C 1 298 ? 40.488 -0.922 -0.252 1.00 15.47 278 VAL C C 1
ATOM 7454 O O . VAL C 1 298 ? 41.379 -0.208 -0.769 1.00 14.89 278 VAL C O 1
ATOM 7458 N N . PRO C 1 299 ? 39.182 -0.661 -0.362 1.00 17.71 279 PRO C N 1
ATOM 7459 C CA . PRO C 1 299 ? 38.732 0.467 -1.158 1.00 17.97 279 PRO C CA 1
ATOM 7460 C C . PRO C 1 299 ? 39.226 1.830 -0.617 1.00 14.97 279 PRO C C 1
ATOM 7461 O O . PRO C 1 299 ? 39.409 1.999 0.572 1.00 14.95 279 PRO C O 1
ATOM 7465 N N . ASN C 1 300 ? 39.418 2.744 -1.559 1.00 15.20 280 ASN C N 1
ATOM 7466 C CA . ASN C 1 300 ? 39.661 4.142 -1.282 1.00 15.33 280 ASN C CA 1
ATOM 7467 C C . ASN C 1 300 ? 41.014 4.398 -0.619 1.00 14.18 280 ASN C C 1
ATOM 7468 O O . ASN C 1 300 ? 41.132 5.081 0.402 1.00 14.08 280 ASN C O 1
ATOM 7473 N N . VAL C 1 301 ? 42.068 3.901 -1.270 1.00 14.45 281 VAL C N 1
ATOM 7474 C CA . VAL C 1 301 ? 43.435 4.051 -0.784 1.00 14.16 281 VAL C CA 1
ATOM 7475 C C . VAL C 1 301 ? 44.424 4.448 -1.861 1.00 15.01 281 VAL C C 1
ATOM 7476 O O . VAL C 1 301 ? 44.496 3.811 -2.910 1.00 15.09 281 VAL C O 1
ATOM 7480 N N . CYS C 1 302 ? 45.104 5.586 -1.656 1.00 14.46 282 CYS C N 1
ATOM 7481 C CA . CYS C 1 302 ? 46.272 5.970 -2.429 1.00 15.19 282 CYS C CA 1
ATOM 7482 C C . CYS C 1 302 ? 47.410 6.099 -1.406 1.00 16.37 282 CYS C C 1
ATOM 7483 O O . CYS C 1 302 ? 47.397 7.059 -0.626 1.00 16.49 282 CYS C O 1
ATOM 7486 N N . PHE C 1 303 ? 48.397 5.191 -1.429 1.00 14.41 283 PHE C N 1
ATOM 7487 C CA . PHE C 1 303 ? 49.356 5.092 -0.346 1.00 14.92 283 PHE C CA 1
ATOM 7488 C C . PHE C 1 303 ? 50.771 5.242 -0.958 1.00 16.26 283 PHE C C 1
ATOM 7489 O O . PHE C 1 303 ? 51.285 4.290 -1.553 1.00 15.35 283 PHE C O 1
ATOM 7497 N N . PRO C 1 304 ? 51.390 6.436 -0.848 1.00 15.14 284 PRO C N 1
ATOM 7498 C CA . PRO C 1 304 ? 52.692 6.642 -1.574 1.00 16.20 284 PRO C CA 1
ATOM 7499 C C . PRO C 1 304 ? 53.810 5.989 -0.821 1.00 17.22 284 PRO C C 1
ATOM 7500 O O . PRO C 1 304 ? 53.893 6.080 0.434 1.00 15.84 284 PRO C O 1
ATOM 7504 N N . CYS C 1 305 ? 54.645 5.244 -1.571 1.00 17.84 285 CYS C N 1
ATOM 7505 C CA A CYS C 1 305 ? 55.610 4.350 -0.997 0.50 16.70 285 CYS C CA 1
ATOM 7506 C CA B CYS C 1 305 ? 55.661 4.420 -0.948 0.50 20.07 285 CYS C CA 1
ATOM 7507 C C . CYS C 1 305 ? 57.091 4.674 -1.459 1.00 17.86 285 CYS C C 1
ATOM 7508 O O . CYS C 1 305 ? 58.079 4.298 -0.790 1.00 17.88 285 CYS C O 1
ATOM 7513 N N . ALA C 1 306 ? 57.238 5.342 -2.604 1.00 15.80 286 ALA C N 1
ATOM 7514 C CA . ALA C 1 306 ? 58.557 5.613 -3.138 1.00 14.67 286 ALA C CA 1
ATOM 7515 C C . ALA C 1 306 ? 58.488 6.696 -4.177 1.00 15.28 286 ALA C C 1
ATOM 7516 O O . ALA C 1 306 ? 57.411 7.001 -4.691 1.00 13.92 286 ALA C O 1
ATOM 7518 N N . ALA C 1 307 ? 59.640 7.309 -4.455 1.00 14.55 287 ALA C N 1
ATOM 7519 C CA . ALA C 1 307 ? 59.697 8.323 -5.517 1.00 14.89 287 ALA C CA 1
ATOM 7520 C C . ALA C 1 307 ? 61.107 8.265 -6.127 1.00 15.28 287 ALA C C 1
ATOM 7521 O O . ALA C 1 307 ? 62.107 7.911 -5.439 1.00 16.75 287 ALA C O 1
ATOM 7523 N N . LEU C 1 308 ? 61.149 8.494 -7.429 1.00 15.30 288 LEU C N 1
ATOM 7524 C CA . LEU C 1 308 ? 62.392 8.765 -8.179 1.00 16.49 288 LEU C CA 1
ATOM 7525 C C . LEU C 1 308 ? 62.381 10.208 -8.601 1.00 17.28 288 LEU C C 1
ATOM 7526 O O . LEU C 1 308 ? 61.316 10.729 -9.011 1.00 18.91 288 LEU C O 1
ATOM 7531 N N . HIS C 1 309 ? 63.513 10.869 -8.551 1.00 16.55 289 HIS C N 1
ATOM 7532 C CA . HIS C 1 309 ? 63.510 12.270 -8.959 1.00 17.60 289 HIS C CA 1
ATOM 7533 C C . HIS C 1 309 ? 64.841 12.648 -9.624 1.00 19.90 289 HIS C C 1
ATOM 7534 O O . HIS C 1 309 ? 65.832 11.933 -9.484 1.00 18.72 289 HIS C O 1
ATOM 7541 N N . ASP C 1 310 ? 64.811 13.781 -10.317 1.00 20.03 290 ASP C N 1
ATOM 7542 C CA . ASP C 1 310 ? 66.013 14.359 -11.043 1.00 24.36 290 ASP C CA 1
ATOM 7543 C C . ASP C 1 310 ? 66.053 15.852 -10.763 1.00 23.63 290 ASP C C 1
ATOM 7544 O O . ASP C 1 310 ? 65.206 16.588 -11.192 1.00 24.85 290 ASP C O 1
ATOM 7549 N N . ASN C 1 311 ? 66.989 16.287 -9.948 1.00 27.64 291 ASN C N 1
ATOM 7550 C CA . ASN C 1 311 ? 67.102 17.689 -9.613 1.00 28.40 291 ASN C CA 1
ATOM 7551 C C . ASN C 1 311 ? 67.378 18.580 -10.791 1.00 30.15 291 ASN C C 1
ATOM 7552 O O . ASN C 1 311 ? 66.927 19.717 -10.783 1.00 31.65 291 ASN C O 1
ATOM 7557 N N . GLU C 1 312 ? 67.996 18.036 -11.824 1.00 31.90 292 GLU C N 1
ATOM 7558 C CA . GLU C 1 312 ? 68.337 18.816 -13.026 1.00 36.28 292 GLU C CA 1
ATOM 7559 C C . GLU C 1 312 ? 67.092 19.221 -13.820 1.00 33.42 292 GLU C C 1
ATOM 7560 O O . GLU C 1 312 ? 67.006 20.341 -14.334 1.00 34.27 292 GLU C O 1
ATOM 7566 N N . THR C 1 313 ? 66.112 18.334 -13.949 1.00 27.11 293 THR C N 1
ATOM 7567 C CA . THR C 1 313 ? 64.921 18.685 -14.693 1.00 26.09 293 THR C CA 1
ATOM 7568 C C . THR C 1 313 ? 63.753 19.089 -13.788 1.00 26.43 293 THR C C 1
ATOM 7569 O O . THR C 1 313 ? 62.711 19.532 -14.275 1.00 25.71 293 THR C O 1
ATOM 7573 N N . GLY C 1 314 ? 63.899 18.870 -12.484 1.00 25.33 294 GLY C N 1
ATOM 7574 C CA . GLY C 1 314 ? 62.799 18.999 -11.537 1.00 23.53 294 GLY C CA 1
ATOM 7575 C C . GLY C 1 314 ? 61.760 17.901 -11.515 1.00 22.42 294 GLY C C 1
ATOM 7576 O O . GLY C 1 314 ? 60.781 17.966 -10.770 1.00 27.74 294 GLY C O 1
ATOM 7577 N N . ARG C 1 315 ? 61.931 16.831 -12.265 1.00 20.66 295 ARG C N 1
ATOM 7578 C CA . ARG C 1 315 ? 60.859 15.796 -12.420 1.00 19.28 295 ARG C CA 1
ATOM 7579 C C . ARG C 1 315 ? 60.913 14.836 -11.218 1.00 18.44 295 ARG C C 1
ATOM 7580 O O . ARG C 1 315 ? 61.976 14.505 -10.713 1.00 18.68 295 ARG C O 1
ATOM 7588 N N . ILE C 1 316 ? 59.747 14.461 -10.775 1.00 17.07 296 ILE C N 1
ATOM 7589 C CA . ILE C 1 316 ? 59.523 13.448 -9.777 1.00 16.76 296 ILE C CA 1
ATOM 7590 C C . ILE C 1 316 ? 58.444 12.523 -10.234 1.00 16.82 296 ILE C C 1
ATOM 7591 O O . ILE C 1 316 ? 57.385 12.899 -10.771 1.00 15.59 296 ILE C O 1
ATOM 7596 N N . ALA C 1 317 ? 58.666 11.247 -9.944 1.00 16.15 297 ALA C N 1
ATOM 7597 C CA . ALA C 1 317 ? 57.744 10.164 -10.247 1.00 15.87 297 ALA C CA 1
ATOM 7598 C C . ALA C 1 317 ? 57.471 9.436 -8.892 1.00 15.41 297 ALA C C 1
ATOM 7599 O O . ALA C 1 317 ? 58.400 8.965 -8.242 1.00 17.97 297 ALA C O 1
ATOM 7601 N N . ILE C 1 318 ? 56.214 9.448 -8.471 1.00 15.55 298 ILE C N 1
ATOM 7602 C CA . ILE C 1 318 ? 55.800 8.928 -7.149 1.00 14.70 298 ILE C CA 1
ATOM 7603 C C . ILE C 1 318 ? 55.017 7.639 -7.385 1.00 15.49 298 ILE C C 1
ATOM 7604 O O . ILE C 1 318 ? 54.009 7.598 -8.092 1.00 15.43 298 ILE C O 1
ATOM 7609 N N . TYR C 1 319 ? 55.501 6.572 -6.736 1.00 14.27 299 TYR C N 1
ATOM 7610 C CA . TYR C 1 319 ? 54.835 5.257 -6.700 1.00 14.13 299 TYR C CA 1
ATOM 7611 C C . TYR C 1 319 ? 53.846 5.212 -5.582 1.00 15.08 299 TYR C C 1
ATOM 7612 O O . TYR C 1 319 ? 54.190 5.613 -4.455 1.00 16.08 299 TYR C O 1
ATOM 7621 N N . TYR C 1 320 ? 52.658 4.667 -5.806 1.00 14.12 300 TYR C N 1
ATOM 7622 C CA . TYR C 1 320 ? 51.707 4.587 -4.777 1.00 13.65 300 TYR C CA 1
ATOM 7623 C C . TYR C 1 320 ? 50.825 3.329 -4.890 1.00 14.98 300 TYR C C 1
ATOM 7624 O O . TYR C 1 320 ? 50.462 2.912 -5.975 1.00 15.45 300 TYR C O 1
ATOM 7633 N N . GLY C 1 321 ? 50.541 2.734 -3.756 1.00 13.79 301 GLY C N 1
ATOM 7634 C CA . GLY C 1 321 ? 49.642 1.610 -3.717 1.00 13.59 301 GLY C CA 1
ATOM 7635 C C . GLY C 1 321 ? 48.203 2.090 -3.902 1.00 14.37 301 GLY C C 1
ATOM 7636 O O . GLY C 1 321 ? 47.813 3.160 -3.357 1.00 14.06 301 GLY C O 1
ATOM 7637 N N . CYS C 1 322 ? 47.446 1.338 -4.699 1.00 14.55 302 CYS C N 1
ATOM 7638 C CA . CYS C 1 322 ? 46.063 1.633 -5.062 1.00 14.95 302 CYS C CA 1
ATOM 7639 C C . CYS C 1 322 ? 45.131 0.559 -4.550 1.00 15.00 302 CYS C C 1
ATOM 7640 O O . CYS C 1 322 ? 45.260 -0.617 -4.934 1.00 15.73 302 CYS C O 1
ATOM 7643 N N . ALA C 1 323 ? 44.248 0.921 -3.623 1.00 14.10 303 ALA C N 1
ATOM 7644 C CA . ALA C 1 323 ? 43.242 0.036 -3.064 1.00 14.61 303 ALA C CA 1
ATOM 7645 C C . ALA C 1 323 ? 43.886 -1.208 -2.422 1.00 14.88 303 ALA C C 1
ATOM 7646 O O . ALA C 1 323 ? 43.232 -2.268 -2.345 1.00 14.97 303 ALA C O 1
ATOM 7648 N N . ASP C 1 324 ? 45.117 -1.083 -1.954 1.00 14.56 304 ASP C N 1
ATOM 7649 C CA . ASP C 1 324 ? 45.893 -2.247 -1.436 1.00 15.52 304 ASP C CA 1
ATOM 7650 C C . ASP C 1 324 ? 45.862 -3.430 -2.413 1.00 15.00 304 ASP C C 1
ATOM 7651 O O . ASP C 1 324 ? 45.784 -4.565 -2.018 1.00 16.22 304 ASP C O 1
ATOM 7656 N N . THR C 1 325 ? 45.854 -3.135 -3.694 1.00 14.78 305 THR C N 1
ATOM 7657 C CA . THR C 1 325 ? 45.747 -4.177 -4.743 1.00 15.73 305 THR C CA 1
ATOM 7658 C C . THR C 1 325 ? 46.839 -4.153 -5.795 1.00 15.79 305 THR C C 1
ATOM 7659 O O . THR C 1 325 ? 47.483 -5.163 -6.117 1.00 16.13 305 THR C O 1
ATOM 7663 N N . VAL C 1 326 ? 47.083 -2.958 -6.332 1.00 14.28 306 VAL C N 1
ATOM 7664 C CA . VAL C 1 326 ? 48.002 -2.726 -7.427 1.00 15.27 306 VAL C CA 1
ATOM 7665 C C . VAL C 1 326 ? 48.862 -1.508 -7.118 1.00 14.94 306 VAL C C 1
ATOM 7666 O O . VAL C 1 326 ? 48.629 -0.811 -6.089 1.00 15.07 306 VAL C O 1
ATOM 7670 N N . THR C 1 327 ? 49.802 -1.252 -8.022 1.00 15.69 307 THR C N 1
ATOM 7671 C CA . THR C 1 327 ? 50.743 -0.084 -7.915 1.00 15.32 307 THR C CA 1
ATOM 7672 C C . THR C 1 327 ? 50.522 0.841 -9.052 1.00 15.47 307 THR C C 1
ATOM 7673 O O . THR C 1 327 ? 50.434 0.453 -10.189 1.00 15.31 307 THR C O 1
ATOM 7677 N N . GLY C 1 328 ? 50.408 2.137 -8.731 1.00 15.21 308 GLY C N 1
ATOM 7678 C CA . GLY C 1 328 ? 50.306 3.190 -9.717 1.00 15.79 308 GLY C CA 1
ATOM 7679 C C . GLY C 1 328 ? 51.467 4.175 -9.621 1.00 15.99 308 GLY C C 1
ATOM 7680 O O . GLY C 1 328 ? 52.254 4.142 -8.690 1.00 15.16 308 GLY C O 1
ATOM 7681 N N . LEU C 1 329 ? 51.593 5.021 -10.643 1.00 16.17 309 LEU C N 1
ATOM 7682 C CA . LEU C 1 329 ? 52.578 6.101 -10.694 1.00 16.70 309 LEU C CA 1
ATOM 7683 C C . LEU C 1 329 ? 51.874 7.407 -10.934 1.00 15.61 309 LEU C C 1
ATOM 7684 O O . LEU C 1 329 ? 50.865 7.485 -11.662 1.00 16.53 309 LEU C O 1
ATOM 7689 N N . ALA C 1 330 ? 52.444 8.463 -10.342 1.00 15.32 310 ALA C N 1
ATOM 7690 C CA . ALA C 1 330 ? 52.004 9.823 -10.609 1.00 15.85 310 ALA C CA 1
ATOM 7691 C C . ALA C 1 330 ? 53.235 10.697 -10.756 1.00 16.82 310 ALA C C 1
ATOM 7692 O O . ALA C 1 330 ? 54.299 10.363 -10.235 1.00 17.26 310 ALA C O 1
ATOM 7694 N N . PHE C 1 331 ? 53.104 11.788 -11.497 1.00 16.29 311 PHE C N 1
ATOM 7695 C CA . PHE C 1 331 ? 54.225 12.626 -11.901 1.00 16.69 311 PHE C CA 1
ATOM 7696 C C . PHE C 1 331 ? 54.015 14.056 -11.475 1.00 16.25 311 PHE C C 1
ATOM 7697 O O . PHE C 1 331 ? 52.882 14.513 -11.368 1.00 16.52 311 PHE C O 1
ATOM 7705 N N . GLY C 1 332 ? 55.115 14.756 -11.264 1.00 16.13 312 GLY C N 1
ATOM 7706 C CA . GLY C 1 332 ? 55.024 16.198 -11.072 1.00 15.98 312 GLY C CA 1
ATOM 7707 C C . GLY C 1 332 ? 56.383 16.836 -11.123 1.00 15.64 312 GLY C C 1
ATOM 7708 O O . GLY C 1 332 ? 57.354 16.165 -11.384 1.00 16.74 312 GLY C O 1
ATOM 7709 N N . TYR C 1 333 ? 56.435 18.134 -10.921 1.00 17.38 313 TYR C N 1
ATOM 7710 C CA . TYR C 1 333 ? 57.707 18.823 -10.819 1.00 17.44 313 TYR C CA 1
ATOM 7711 C C . TYR C 1 333 ? 57.981 19.286 -9.399 1.00 17.58 313 TYR C C 1
ATOM 7712 O O . TYR C 1 333 ? 57.117 19.910 -8.740 1.00 17.51 313 TYR C O 1
ATOM 7721 N N . ILE C 1 334 ? 59.201 19.073 -8.945 1.00 17.24 314 ILE C N 1
ATOM 7722 C CA . ILE C 1 334 ? 59.544 19.396 -7.585 1.00 17.64 314 ILE C CA 1
ATOM 7723 C C . ILE C 1 334 ? 59.333 20.921 -7.288 1.00 18.13 314 ILE C C 1
ATOM 7724 O O . ILE C 1 334 ? 58.770 21.243 -6.256 1.00 15.98 314 ILE C O 1
ATOM 7729 N N . PRO C 1 335 ? 59.808 21.801 -8.163 1.00 18.24 315 PRO C N 1
ATOM 7730 C CA . PRO C 1 335 ? 59.521 23.211 -7.882 1.00 19.02 315 PRO C CA 1
ATOM 7731 C C . PRO C 1 335 ? 58.052 23.589 -7.746 1.00 18.19 315 PRO C C 1
ATOM 7732 O O . PRO C 1 335 ? 57.699 24.513 -6.906 1.00 18.02 315 PRO C O 1
ATOM 7736 N N . GLU C 1 336 ? 57.205 22.955 -8.552 1.00 17.47 316 GLU C N 1
ATOM 7737 C CA . GLU C 1 336 ? 55.751 23.155 -8.479 1.00 16.80 316 GLU C CA 1
ATOM 7738 C C . GLU C 1 336 ? 55.203 22.632 -7.151 1.00 15.81 316 GLU C C 1
ATOM 7739 O O . GLU C 1 336 ? 54.306 23.207 -6.601 1.00 17.61 316 GLU C O 1
ATOM 7745 N N . ILE C 1 337 ? 55.675 21.470 -6.707 1.00 14.95 317 ILE C N 1
ATOM 7746 C CA . ILE C 1 337 ? 55.229 20.895 -5.415 1.00 15.50 317 ILE C CA 1
ATOM 7747 C C . ILE C 1 337 ? 55.660 21.732 -4.242 1.00 15.54 317 ILE C C 1
ATOM 7748 O O . ILE C 1 337 ? 54.886 21.981 -3.334 1.00 15.27 317 ILE C O 1
ATOM 7753 N N . ILE C 1 338 ? 56.873 22.258 -4.301 1.00 15.65 318 ILE C N 1
ATOM 7754 C CA . ILE C 1 338 ? 57.383 23.193 -3.298 1.00 15.34 318 ILE C CA 1
ATOM 7755 C C . ILE C 1 338 ? 56.431 24.408 -3.287 1.00 15.67 318 ILE C C 1
ATOM 7756 O O . ILE C 1 338 ? 56.003 24.860 -2.216 1.00 15.57 318 ILE C O 1
ATOM 7761 N N . GLU C 1 339 ? 56.207 25.027 -4.433 1.00 15.27 319 GLU C N 1
ATOM 7762 C CA . GLU C 1 339 ? 55.371 26.218 -4.513 1.00 16.31 319 GLU C CA 1
ATOM 7763 C C . GLU C 1 339 ? 53.939 25.954 -3.938 1.00 15.79 319 GLU C C 1
ATOM 7764 O O . GLU C 1 339 ? 53.408 26.768 -3.180 1.00 16.08 319 GLU C O 1
ATOM 7770 N N . PHE C 1 340 ? 53.374 24.778 -4.260 1.00 15.25 320 PHE C N 1
ATOM 7771 C CA . PHE C 1 340 ? 52.016 24.389 -3.814 1.00 16.00 320 PHE C CA 1
ATOM 7772 C C . PHE C 1 340 ? 52.042 24.253 -2.295 1.00 14.94 320 PHE C C 1
ATOM 7773 O O . PHE C 1 340 ? 51.135 24.744 -1.584 1.00 14.61 320 PHE C O 1
ATOM 7781 N N . THR C 1 341 ? 53.089 23.638 -1.762 1.00 13.95 321 THR C N 1
ATOM 7782 C CA . THR C 1 341 ? 53.167 23.339 -0.304 1.00 14.33 321 THR C CA 1
ATOM 7783 C C . THR C 1 341 ? 53.198 24.678 0.465 1.00 14.53 321 THR C C 1
ATOM 7784 O O . THR C 1 341 ? 52.570 24.873 1.495 1.00 15.04 321 THR C O 1
ATOM 7788 N N . LYS C 1 342 ? 53.994 25.584 -0.070 1.00 15.92 322 LYS C N 1
ATOM 7789 C CA . LYS C 1 342 ? 54.172 26.853 0.610 1.00 15.02 322 LYS C CA 1
ATOM 7790 C C . LYS C 1 342 ? 52.911 27.724 0.436 1.00 15.04 322 LYS C C 1
ATOM 7791 O O . LYS C 1 342 ? 52.445 28.306 1.391 1.00 15.87 322 LYS C O 1
ATOM 7797 N N . ARG C 1 343 ? 52.400 27.859 -0.767 1.00 14.41 323 ARG C N 1
ATOM 7798 C CA . ARG C 1 343 ? 51.255 28.730 -0.980 1.00 15.93 323 ARG C CA 1
ATOM 7799 C C . ARG C 1 343 ? 49.966 28.273 -0.300 1.00 16.96 323 ARG C C 1
ATOM 7800 O O . ARG C 1 343 ? 49.157 29.063 0.005 1.00 17.56 323 ARG C O 1
ATOM 7808 N N . THR C 1 344 ? 49.818 26.966 -0.101 1.00 15.59 324 THR C N 1
ATOM 7809 C CA . THR C 1 344 ? 48.663 26.404 0.517 1.00 15.38 324 THR C CA 1
ATOM 7810 C C . THR C 1 344 ? 48.893 26.000 1.994 1.00 15.40 324 THR C C 1
ATOM 7811 O O . THR C 1 344 ? 48.026 25.382 2.563 1.00 16.42 324 THR C O 1
ATOM 7815 N N . SER C 1 345 ? 49.991 26.415 2.593 1.00 15.07 325 SER C N 1
ATOM 7816 C CA . SER C 1 345 ? 50.411 25.928 3.896 1.00 15.69 325 SER C CA 1
ATOM 7817 C C . SER C 1 345 ? 49.417 26.238 4.988 1.00 16.61 325 SER C C 1
ATOM 7818 O O . SER C 1 345 ? 48.912 27.397 5.105 1.00 16.53 325 SER C O 1
ATOM 7821 N N . ILE C 1 346 ? 49.168 25.230 5.816 1.00 16.85 326 ILE C N 1
ATOM 7822 C CA . ILE C 1 346 ? 48.351 25.430 7.002 1.00 18.47 326 ILE C CA 1
ATOM 7823 C C . ILE C 1 346 ? 49.130 25.726 8.234 1.00 23.44 326 ILE C C 1
ATOM 7824 O O . ILE C 1 346 ? 48.552 25.793 9.312 1.00 27.77 326 ILE C O 1
ATOM 7829 N N . ILE C 1 347 ? 50.210 25.928 8.082 1.00 22.53 327 ILE C N 1
ATOM 7830 C CA . ILE C 1 347 ? 51.045 26.484 9.141 1.00 29.13 327 ILE C CA 1
ATOM 7831 C C . ILE C 1 347 ? 51.851 27.676 8.638 1.00 33.36 327 ILE C C 1
ATOM 7832 O O . ILE C 1 347 ? 51.929 28.692 9.409 1.00 36.37 327 ILE C O 1
ATOM 7838 N N . ILE D 1 28 ? 16.832 -31.185 58.058 1.00 42.99 8 ILE D N 1
ATOM 7839 C CA . ILE D 1 28 ? 16.416 -29.901 58.711 1.00 40.13 8 ILE D CA 1
ATOM 7840 C C . ILE D 1 28 ? 17.207 -28.717 58.141 1.00 39.78 8 ILE D C 1
ATOM 7841 O O . ILE D 1 28 ? 18.365 -28.468 58.510 1.00 38.97 8 ILE D O 1
ATOM 7846 N N . ILE D 1 29 ? 16.562 -27.963 57.273 1.00 33.68 9 ILE D N 1
ATOM 7847 C CA . ILE D 1 29 ? 17.257 -26.844 56.624 1.00 34.47 9 ILE D CA 1
ATOM 7848 C C . ILE D 1 29 ? 17.579 -25.623 57.522 1.00 31.82 9 ILE D C 1
ATOM 7849 O O . ILE D 1 29 ? 16.874 -25.347 58.520 1.00 29.43 9 ILE D O 1
ATOM 7854 N N . PRO D 1 30 ? 18.626 -24.855 57.143 1.00 27.37 10 PRO D N 1
ATOM 7855 C CA . PRO D 1 30 ? 18.953 -23.699 57.921 1.00 26.69 10 PRO D CA 1
ATOM 7856 C C . PRO D 1 30 ? 17.809 -22.670 57.913 1.00 25.94 10 PRO D C 1
ATOM 7857 O O . PRO D 1 30 ? 17.065 -22.510 56.959 1.00 26.24 10 PRO D O 1
ATOM 7861 N N . TRP D 1 31 ? 17.693 -21.936 59.005 1.00 26.13 11 TRP D N 1
ATOM 7862 C CA . TRP D 1 31 ? 16.626 -20.965 59.159 1.00 24.98 11 TRP D CA 1
ATOM 7863 C C . TRP D 1 31 ? 16.974 -19.912 60.180 1.00 23.44 11 TRP D C 1
ATOM 7864 O O . TRP D 1 31 ? 17.500 -20.238 61.246 1.00 24.46 11 TRP D O 1
ATOM 7875 N N . GLU D 1 32 ? 16.579 -18.677 59.892 1.00 24.33 12 GLU D N 1
ATOM 7876 C CA . GLU D 1 32 ? 16.590 -17.603 60.864 1.00 23.45 12 GLU D CA 1
ATOM 7877 C C . GLU D 1 32 ? 15.265 -16.926 60.681 1.00 26.18 12 GLU D C 1
ATOM 7878 O O . GLU D 1 32 ? 14.874 -16.650 59.577 1.00 27.28 12 GLU D O 1
ATOM 7884 N N . GLU D 1 33 ? 14.568 -16.640 61.774 1.00 25.64 13 GLU D N 1
ATOM 7885 C CA . GLU D 1 33 ? 13.271 -15.983 61.674 1.00 27.52 13 GLU D CA 1
ATOM 7886 C C . GLU D 1 33 ? 13.396 -14.552 61.221 1.00 26.06 13 GLU D C 1
ATOM 7887 O O . GLU D 1 33 ? 14.389 -13.873 61.514 1.00 27.00 13 GLU D O 1
ATOM 7893 N N . ARG D 1 34 ? 12.392 -14.065 60.507 1.00 26.19 14 ARG D N 1
ATOM 7894 C CA . ARG D 1 34 ? 12.327 -12.676 60.073 1.00 30.87 14 ARG D CA 1
ATOM 7895 C C . ARG D 1 34 ? 12.416 -11.740 61.266 1.00 33.23 14 ARG D C 1
ATOM 7896 O O . ARG D 1 34 ? 11.667 -11.935 62.221 1.00 31.34 14 ARG D O 1
ATOM 7904 N N . PRO D 1 35 ? 13.364 -10.790 61.235 1.00 34.85 15 PRO D N 1
ATOM 7905 C CA . PRO D 1 35 ? 13.489 -9.870 62.349 1.00 39.51 15 PRO D CA 1
ATOM 7906 C C . PRO D 1 35 ? 12.174 -9.133 62.592 1.00 42.22 15 PRO D C 1
ATOM 7907 O O . PRO D 1 35 ? 11.458 -8.796 61.637 1.00 37.02 15 PRO D O 1
ATOM 7911 N N . ALA D 1 36 ? 11.851 -8.857 63.854 1.00 46.04 16 ALA D N 1
ATOM 7912 C CA . ALA D 1 36 ? 10.649 -8.068 64.178 1.00 48.48 16 ALA D CA 1
ATOM 7913 C C . ALA D 1 36 ? 10.599 -6.739 63.402 1.00 43.99 16 ALA D C 1
ATOM 7914 O O . ALA D 1 36 ? 11.610 -6.029 63.279 1.00 43.07 16 ALA D O 1
ATOM 7916 N N . GLY D 1 37 ? 9.429 -6.433 62.860 1.00 42.30 17 GLY D N 1
ATOM 7917 C CA . GLY D 1 37 ? 9.224 -5.207 62.103 1.00 45.74 17 GLY D CA 1
ATOM 7918 C C . GLY D 1 37 ? 9.727 -5.234 60.673 1.00 47.16 17 GLY D C 1
ATOM 7919 O O . GLY D 1 37 ? 9.332 -4.361 59.875 1.00 48.09 17 GLY D O 1
ATOM 7920 N N . CYS D 1 38 ? 10.610 -6.202 60.347 1.00 43.08 18 CYS D N 1
ATOM 7921 C CA . CYS D 1 38 ? 11.106 -6.388 58.961 1.00 38.62 18 CYS D CA 1
ATOM 7922 C C . CYS D 1 38 ? 9.982 -6.681 58.004 1.00 35.72 18 CYS D C 1
ATOM 7923 O O . CYS D 1 38 ? 9.215 -7.621 58.169 1.00 33.68 18 CYS D O 1
ATOM 7926 N N . LYS D 1 39 ? 9.904 -5.876 56.959 1.00 32.08 19 LYS D N 1
ATOM 7927 C CA . LYS D 1 39 ? 8.808 -5.988 56.014 1.00 32.59 19 LYS D CA 1
ATOM 7928 C C . LYS D 1 39 ? 9.250 -6.716 54.729 1.00 30.63 19 LYS D C 1
ATOM 7929 O O . LYS D 1 39 ? 8.440 -6.884 53.793 1.00 34.09 19 LYS D O 1
ATOM 7935 N N . ASP D 1 40 ? 10.507 -7.163 54.703 1.00 27.58 20 ASP D N 1
ATOM 7936 C CA . ASP D 1 40 ? 11.063 -7.682 53.420 1.00 26.21 20 ASP D CA 1
ATOM 7937 C C . ASP D 1 40 ? 10.641 -9.121 53.201 1.00 24.57 20 ASP D C 1
ATOM 7938 O O . ASP D 1 40 ? 10.536 -9.914 54.153 1.00 23.63 20 ASP D O 1
ATOM 7943 N N . VAL D 1 41 ? 10.434 -9.475 51.951 1.00 24.58 21 VAL D N 1
ATOM 7944 C CA . VAL D 1 41 ? 10.140 -10.829 51.533 1.00 25.65 21 VAL D CA 1
ATOM 7945 C C . VAL D 1 41 ? 11.304 -11.771 51.804 1.00 25.13 21 VAL D C 1
ATOM 7946 O O . VAL D 1 41 ? 11.082 -12.901 52.121 1.00 26.89 21 VAL D O 1
ATOM 7950 N N . LEU D 1 42 ? 12.516 -11.291 51.625 1.00 23.82 22 LEU D N 1
ATOM 7951 C CA . LEU D 1 42 ? 13.728 -12.025 51.947 1.00 24.33 22 LEU D CA 1
ATOM 7952 C C . LEU D 1 42 ? 14.616 -11.272 52.906 1.00 24.87 22 LEU D C 1
ATOM 7953 O O . LEU D 1 42 ? 14.744 -10.091 52.784 1.00 26.61 22 LEU D O 1
ATOM 7958 N N . TRP D 1 43 ? 15.257 -11.976 53.825 1.00 22.90 23 TRP D N 1
ATOM 7959 C CA . TRP D 1 43 ? 16.194 -11.351 54.708 1.00 22.73 23 TRP D CA 1
ATOM 7960 C C . TRP D 1 43 ? 17.515 -12.090 54.811 1.00 22.41 23 TRP D C 1
ATOM 7961 O O . TRP D 1 43 ? 17.555 -13.270 54.751 1.00 22.62 23 TRP D O 1
ATOM 7972 N N . ARG D 1 44 ? 18.584 -11.340 54.966 1.00 22.27 24 ARG D N 1
ATOM 7973 C CA . ARG D 1 44 ? 19.908 -11.877 55.077 1.00 21.68 24 ARG D CA 1
ATOM 7974 C C . ARG D 1 44 ? 20.206 -12.578 56.378 1.00 23.59 24 ARG D C 1
ATOM 7975 O O . ARG D 1 44 ? 19.831 -12.120 57.398 1.00 23.02 24 ARG D O 1
ATOM 7983 N N . SER D 1 45 ? 20.973 -13.642 56.306 1.00 23.16 25 SER D N 1
ATOM 7984 C CA . SER D 1 45 ? 21.494 -14.265 57.525 1.00 24.83 25 SER D CA 1
ATOM 7985 C C . SER D 1 45 ? 22.330 -13.293 58.285 1.00 26.45 25 SER D C 1
ATOM 7986 O O . SER D 1 45 ? 23.101 -12.512 57.704 1.00 25.84 25 SER D O 1
ATOM 7989 N N . VAL D 1 46 ? 22.216 -13.315 59.619 1.00 26.90 26 VAL D N 1
ATOM 7990 C CA . VAL D 1 46 ? 23.060 -12.433 60.420 1.00 28.51 26 VAL D CA 1
ATOM 7991 C C . VAL D 1 46 ? 24.488 -12.951 60.480 1.00 30.24 26 VAL D C 1
ATOM 7992 O O . VAL D 1 46 ? 25.370 -12.213 60.857 1.00 38.52 26 VAL D O 1
ATOM 7996 N N . ALA D 1 47 ? 24.717 -14.176 60.058 1.00 28.90 27 ALA D N 1
ATOM 7997 C CA . ALA D 1 47 ? 26.037 -14.775 60.007 1.00 31.74 27 ALA D CA 1
ATOM 7998 C C . ALA D 1 47 ? 26.739 -14.596 58.669 1.00 27.48 27 ALA D C 1
ATOM 7999 O O . ALA D 1 47 ? 27.727 -15.272 58.414 1.00 30.32 27 ALA D O 1
ATOM 8001 N N . ASN D 1 48 ? 26.218 -13.783 57.779 1.00 25.32 28 ASN D N 1
ATOM 8002 C CA . ASN D 1 48 ? 26.838 -13.663 56.502 1.00 24.50 28 ASN D CA 1
ATOM 8003 C C . ASN D 1 48 ? 28.165 -12.954 56.635 1.00 26.67 28 ASN D C 1
ATOM 8004 O O . ASN D 1 48 ? 28.266 -12.045 57.448 1.00 27.37 28 ASN D O 1
ATOM 8009 N N . PRO D 1 49 ? 29.180 -13.279 55.843 1.00 27.52 29 PRO D N 1
ATOM 8010 C CA . PRO D 1 49 ? 29.212 -14.360 54.871 1.00 26.37 29 PRO D CA 1
ATOM 8011 C C . PRO D 1 49 ? 29.324 -15.690 55.581 1.00 25.44 29 PRO D C 1
ATOM 8012 O O . PRO D 1 49 ? 30.053 -15.825 56.573 1.00 26.21 29 PRO D O 1
ATOM 8016 N N . ILE D 1 50 ? 28.664 -16.698 55.052 1.00 21.87 30 ILE D N 1
ATOM 8017 C CA . ILE D 1 50 ? 28.725 -17.998 55.655 1.00 22.46 30 ILE D CA 1
ATOM 8018 C C . ILE D 1 50 ? 29.913 -18.797 55.171 1.00 23.60 30 ILE D C 1
ATOM 8019 O O . ILE D 1 50 ? 30.293 -19.746 55.823 1.00 22.78 30 ILE D O 1
ATOM 8024 N N . ILE D 1 51 ? 30.465 -18.472 54.006 1.00 21.89 31 ILE D N 1
ATOM 8025 C CA . ILE D 1 51 ? 31.708 -19.083 53.587 1.00 22.14 31 ILE D CA 1
ATOM 8026 C C . ILE D 1 51 ? 32.691 -17.976 53.314 1.00 22.39 31 ILE D C 1
ATOM 8027 O O . ILE D 1 51 ? 32.429 -17.087 52.470 1.00 22.05 31 ILE D O 1
ATOM 8032 N N . PRO D 1 52 ? 33.850 -17.998 53.985 1.00 24.53 32 PRO D N 1
ATOM 8033 C CA . PRO D 1 52 ? 34.821 -16.909 53.766 1.00 25.22 32 PRO D CA 1
ATOM 8034 C C . PRO D 1 52 ? 35.698 -17.191 52.550 1.00 24.40 32 PRO D C 1
ATOM 8035 O O . PRO D 1 52 ? 35.763 -18.309 52.093 1.00 24.14 32 PRO D O 1
ATOM 8039 N N . ARG D 1 53 ? 36.389 -16.190 52.055 1.00 23.46 33 ARG D N 1
ATOM 8040 C CA . ARG D 1 53 ? 37.150 -16.328 50.826 1.00 23.61 33 ARG D CA 1
ATOM 8041 C C . ARG D 1 53 ? 38.400 -17.234 50.964 1.00 24.60 33 ARG D C 1
ATOM 8042 O O . ARG D 1 53 ? 38.893 -17.772 49.985 1.00 23.87 33 ARG D O 1
ATOM 8050 N N . ASP D 1 54 ? 38.892 -17.395 52.205 1.00 24.84 34 ASP D N 1
ATOM 8051 C CA . ASP D 1 54 ? 40.172 -17.990 52.460 1.00 28.37 34 ASP D CA 1
ATOM 8052 C C . ASP D 1 54 ? 40.036 -19.298 53.189 1.00 27.94 34 ASP D C 1
ATOM 8053 O O . ASP D 1 54 ? 40.917 -19.692 53.933 1.00 27.54 34 ASP D O 1
ATOM 8058 N N . LEU D 1 55 ? 38.924 -19.982 52.982 1.00 26.75 35 LEU D N 1
ATOM 8059 C CA . LEU D 1 55 ? 38.685 -21.229 53.636 1.00 27.39 35 LEU D CA 1
ATOM 8060 C C . LEU D 1 55 ? 39.727 -22.299 53.259 1.00 27.33 35 LEU D C 1
ATOM 8061 O O . LEU D 1 55 ? 40.086 -23.162 54.086 1.00 23.84 35 LEU D O 1
ATOM 8066 N N . LEU D 1 56 ? 40.208 -22.286 52.024 1.00 23.98 36 LEU D N 1
ATOM 8067 C CA . LEU D 1 56 ? 41.160 -23.253 51.567 1.00 23.69 36 LEU D CA 1
ATOM 8068 C C . LEU D 1 56 ? 42.561 -22.644 51.518 1.00 23.91 36 LEU D C 1
ATOM 8069 O O . LEU D 1 56 ? 42.734 -21.427 51.364 1.00 23.18 36 LEU D O 1
ATOM 8074 N N . PRO D 1 57 ? 43.583 -23.480 51.541 1.00 24.97 37 PRO D N 1
ATOM 8075 C CA . PRO D 1 57 ? 44.921 -22.872 51.569 1.00 26.45 37 PRO D CA 1
ATOM 8076 C C . PRO D 1 57 ? 45.238 -22.005 50.332 1.00 26.75 37 PRO D C 1
ATOM 8077 O O . PRO D 1 57 ? 46.033 -21.123 50.438 1.00 27.55 37 PRO D O 1
ATOM 8081 N N . THR D 1 58 ? 44.604 -22.288 49.210 1.00 24.51 38 THR D N 1
ATOM 8082 C CA . THR D 1 58 ? 44.906 -21.539 47.981 1.00 25.62 38 THR D CA 1
ATOM 8083 C C . THR D 1 58 ? 43.687 -20.802 47.464 1.00 25.09 38 THR D C 1
ATOM 8084 O O . THR D 1 58 ? 43.738 -20.330 46.316 1.00 23.90 38 THR D O 1
ATOM 8088 N N . SER D 1 59 ? 42.615 -20.658 48.249 1.00 21.12 39 SER D N 1
ATOM 8089 C CA . SER D 1 59 ? 41.427 -20.020 47.745 1.00 21.60 39 SER D CA 1
ATOM 8090 C C . SER D 1 59 ? 41.544 -18.506 47.751 1.00 22.19 39 SER D C 1
ATOM 8091 O O . SER D 1 59 ? 41.989 -17.895 48.716 1.00 23.42 39 SER D O 1
ATOM 8094 N N . ASN D 1 60 ? 41.133 -17.908 46.640 1.00 19.59 40 ASN D N 1
ATOM 8095 C CA . ASN D 1 60 ? 41.014 -16.459 46.527 1.00 20.29 40 ASN D CA 1
ATOM 8096 C C . ASN D 1 60 ? 39.617 -15.997 46.817 1.00 18.96 40 ASN D C 1
ATOM 8097 O O . ASN D 1 60 ? 39.412 -14.883 47.363 1.00 20.40 40 ASN D O 1
ATOM 8102 N N . SER D 1 61 ? 38.646 -16.842 46.488 1.00 19.73 41 SER D N 1
ATOM 8103 C CA . SER D 1 61 ? 37.245 -16.498 46.631 1.00 18.79 41 SER D CA 1
ATOM 8104 C C . SER D 1 61 ? 36.403 -17.746 46.520 1.00 19.29 41 SER D C 1
ATOM 8105 O O . SER D 1 61 ? 36.828 -18.708 45.848 1.00 19.03 41 SER D O 1
ATOM 8108 N N . ILE D 1 62 ? 35.244 -17.726 47.178 1.00 19.07 42 ILE D N 1
ATOM 8109 C CA . ILE D 1 62 ? 34.348 -18.871 47.203 1.00 19.66 42 ILE D CA 1
ATOM 8110 C C . ILE D 1 62 ? 32.955 -18.362 47.176 1.00 19.55 42 ILE D C 1
ATOM 8111 O O . ILE D 1 62 ? 32.473 -17.798 48.155 1.00 19.43 42 ILE D O 1
ATOM 8116 N N . PHE D 1 63 ? 32.283 -18.528 46.039 1.00 19.84 43 PHE D N 1
ATOM 8117 C CA . PHE D 1 63 ? 31.076 -17.725 45.845 1.00 21.90 43 PHE D CA 1
ATOM 8118 C C . PHE D 1 63 ? 29.971 -18.341 44.968 1.00 25.34 43 PHE D C 1
ATOM 8119 O O . PHE D 1 63 ? 28.966 -17.655 44.671 1.00 27.41 43 PHE D O 1
ATOM 8127 N N . ASN D 1 64 ? 30.149 -19.569 44.512 1.00 23.97 44 ASN D N 1
ATOM 8128 C CA . ASN D 1 64 ? 28.905 -20.389 44.232 1.00 29.08 44 ASN D CA 1
ATOM 8129 C C . ASN D 1 64 ? 28.946 -21.644 45.080 1.00 31.33 44 ASN D C 1
ATOM 8130 O O . ASN D 1 64 ? 30.016 -22.214 45.361 1.00 29.24 44 ASN D O 1
ATOM 8135 N N . SER D 1 65 ? 27.780 -21.991 45.555 1.00 32.13 45 SER D N 1
ATOM 8136 C CA . SER D 1 65 ? 27.587 -23.050 46.503 1.00 31.07 45 SER D CA 1
ATOM 8137 C C . SER D 1 65 ? 26.344 -23.809 46.027 1.00 28.84 45 SER D C 1
ATOM 8138 O O . SER D 1 65 ? 25.185 -23.459 46.381 1.00 28.62 45 SER D O 1
ATOM 8141 N N . ALA D 1 66 ? 26.572 -24.807 45.170 1.00 22.66 46 ALA D N 1
ATOM 8142 C CA . ALA D 1 66 ? 25.467 -25.606 44.714 1.00 21.51 46 ALA D CA 1
ATOM 8143 C C . ALA D 1 66 ? 25.214 -26.724 45.766 1.00 21.90 46 ALA D C 1
ATOM 8144 O O . ALA D 1 66 ? 25.817 -27.787 45.699 1.00 26.19 46 ALA D O 1
ATOM 8146 N N A VAL D 1 67 ? 24.249 -26.477 46.634 0.50 21.45 47 VAL D N 1
ATOM 8147 N N B VAL D 1 67 ? 24.161 -26.549 46.534 0.50 20.98 47 VAL D N 1
ATOM 8148 C CA A VAL D 1 67 ? 23.995 -27.292 47.809 0.50 21.96 47 VAL D CA 1
ATOM 8149 C CA B VAL D 1 67 ? 23.958 -27.227 47.792 0.50 21.49 47 VAL D CA 1
ATOM 8150 C C A VAL D 1 67 ? 22.735 -28.133 47.658 0.50 21.27 47 VAL D C 1
ATOM 8151 C C B VAL D 1 67 ? 22.697 -28.098 47.713 0.50 21.09 47 VAL D C 1
ATOM 8152 O O A VAL D 1 67 ? 21.757 -27.716 47.061 0.50 21.34 47 VAL D O 1
ATOM 8153 O O B VAL D 1 67 ? 21.682 -27.679 47.177 0.50 21.20 47 VAL D O 1
ATOM 8160 N N . VAL D 1 68 ? 22.776 -29.311 48.267 1.00 20.82 48 VAL D N 1
ATOM 8161 C CA . VAL D 1 68 ? 21.636 -30.214 48.334 1.00 20.74 48 VAL D CA 1
ATOM 8162 C C . VAL D 1 68 ? 21.683 -30.969 49.678 1.00 24.00 48 VAL D C 1
ATOM 8163 O O . VAL D 1 68 ? 22.775 -31.164 50.280 1.00 22.33 48 VAL D O 1
ATOM 8167 N N . PRO D 1 69 ? 20.543 -31.476 50.084 1.00 24.07 49 PRO D N 1
ATOM 8168 C CA . PRO D 1 69 ? 20.567 -32.472 51.147 1.00 26.14 49 PRO D CA 1
ATOM 8169 C C . PRO D 1 69 ? 21.314 -33.731 50.693 1.00 25.44 49 PRO D C 1
ATOM 8170 O O . PRO D 1 69 ? 21.163 -34.143 49.586 1.00 24.73 49 PRO D O 1
ATOM 8174 N N . PHE D 1 70 ? 22.109 -34.289 51.581 1.00 27.85 50 PHE D N 1
ATOM 8175 C CA . PHE D 1 70 ? 22.779 -35.551 51.355 1.00 28.40 50 PHE D CA 1
ATOM 8176 C C . PHE D 1 70 ? 22.924 -36.361 52.629 1.00 31.78 50 PHE D C 1
ATOM 8177 O O . PHE D 1 70 ? 23.602 -35.963 53.523 1.00 32.60 50 PHE D O 1
ATOM 8185 N N . GLY D 1 71 ? 22.308 -37.525 52.648 1.00 37.70 51 GLY D N 1
ATOM 8186 C CA . GLY D 1 71 ? 22.430 -38.386 53.796 1.00 39.65 51 GLY D CA 1
ATOM 8187 C C . GLY D 1 71 ? 21.985 -37.654 55.023 1.00 40.04 51 GLY D C 1
ATOM 8188 O O . GLY D 1 71 ? 20.914 -37.114 55.089 1.00 40.53 51 GLY D O 1
ATOM 8189 N N . ASP D 1 72 ? 22.876 -37.658 55.987 1.00 47.12 52 ASP D N 1
ATOM 8190 C CA . ASP D 1 72 ? 22.693 -37.045 57.269 1.00 52.94 52 ASP D CA 1
ATOM 8191 C C . ASP D 1 72 ? 22.547 -35.521 57.171 1.00 47.41 52 ASP D C 1
ATOM 8192 O O . ASP D 1 72 ? 21.787 -34.891 57.898 1.00 48.18 52 ASP D O 1
ATOM 8194 N N . GLY D 1 73 ? 23.325 -34.939 56.286 1.00 34.60 53 GLY D N 1
ATOM 8195 C CA . GLY D 1 73 ? 23.439 -33.520 56.236 1.00 30.52 53 GLY D CA 1
ATOM 8196 C C . GLY D 1 73 ? 23.336 -33.042 54.823 1.00 26.92 53 GLY D C 1
ATOM 8197 O O . GLY D 1 73 ? 22.376 -33.263 54.177 1.00 26.51 53 GLY D O 1
ATOM 8198 N N . PHE D 1 74 ? 24.384 -32.367 54.414 1.00 24.46 54 PHE D N 1
ATOM 8199 C CA . PHE D 1 74 ? 24.346 -31.649 53.176 1.00 23.72 54 PHE D CA 1
ATOM 8200 C C . PHE D 1 74 ? 25.628 -31.827 52.401 1.00 22.73 54 PHE D C 1
ATOM 8201 O O . PHE D 1 74 ? 26.670 -32.027 52.953 1.00 22.97 54 PHE D O 1
ATOM 8209 N N . ALA D 1 75 ? 25.493 -31.740 51.088 1.00 23.24 55 ALA D N 1
ATOM 8210 C CA . ALA D 1 75 ? 26.633 -31.754 50.239 1.00 22.20 55 ALA D CA 1
ATOM 8211 C C . ALA D 1 75 ? 26.526 -30.603 49.255 1.00 21.86 55 ALA D C 1
ATOM 8212 O O . ALA D 1 75 ? 25.438 -30.065 49.005 1.00 21.22 55 ALA D O 1
ATOM 8214 N N . GLY D 1 76 ? 27.642 -30.315 48.619 1.00 20.71 56 GLY D N 1
ATOM 8215 C CA . GLY D 1 76 ? 27.604 -29.328 47.512 1.00 20.97 56 GLY D CA 1
ATOM 8216 C C . GLY D 1 76 ? 28.840 -29.331 46.632 1.00 21.62 56 GLY D C 1
ATOM 8217 O O . GLY D 1 76 ? 29.817 -30.024 46.886 1.00 20.20 56 GLY D O 1
ATOM 8218 N N . VAL D 1 77 ? 28.710 -28.571 45.524 1.00 19.81 57 VAL D N 1
ATOM 8219 C CA . VAL D 1 77 ? 29.778 -28.316 44.585 1.00 20.08 57 VAL D CA 1
ATOM 8220 C C . VAL D 1 77 ? 29.966 -26.830 44.583 1.00 19.68 57 VAL D C 1
ATOM 8221 O O . VAL D 1 77 ? 28.985 -26.082 44.428 1.00 20.96 57 VAL D O 1
ATOM 8225 N N . PHE D 1 78 ? 31.191 -26.416 44.907 1.00 19.30 58 PHE D N 1
ATOM 8226 C CA . PHE D 1 78 ? 31.541 -25.033 45.163 1.00 20.21 58 PHE D CA 1
ATOM 8227 C C . PHE D 1 78 ? 32.478 -24.495 44.127 1.00 19.21 58 PHE D C 1
ATOM 8228 O O . PHE D 1 78 ? 33.437 -25.127 43.745 1.00 21.69 58 PHE D O 1
ATOM 8236 N N . ARG D 1 79 ? 32.200 -23.287 43.661 1.00 19.25 59 ARG D N 1
ATOM 8237 C CA . ARG D 1 79 ? 33.172 -22.586 42.849 1.00 19.47 59 ARG D CA 1
ATOM 8238 C C . ARG D 1 79 ? 34.166 -21.968 43.813 1.00 19.40 59 ARG D C 1
ATOM 8239 O O . ARG D 1 79 ? 33.817 -21.078 44.565 1.00 19.10 59 ARG D O 1
ATOM 8247 N N . CYS D 1 80 ? 35.423 -22.371 43.691 1.00 19.07 60 CYS D N 1
ATOM 8248 C CA . CYS D 1 80 ? 36.511 -21.773 44.468 1.00 21.11 60 CYS D CA 1
ATOM 8249 C C . CYS D 1 80 ? 37.576 -21.310 43.499 1.00 19.84 60 CYS D C 1
ATOM 8250 O O . CYS D 1 80 ? 38.156 -22.134 42.795 1.00 19.70 60 CYS D O 1
ATOM 8253 N N . ASP D 1 81 ? 37.753 -20.013 43.342 1.00 18.89 61 ASP D N 1
ATOM 8254 C CA . ASP D 1 81 ? 38.794 -19.517 42.461 1.00 19.08 61 ASP D CA 1
ATOM 8255 C C . ASP D 1 81 ? 40.043 -19.414 43.301 1.00 18.98 61 ASP D C 1
ATOM 8256 O O . ASP D 1 81 ? 39.968 -18.994 44.469 1.00 20.85 61 ASP D O 1
ATOM 8261 N N . ASP D 1 82 ? 41.133 -19.819 42.735 1.00 20.46 62 ASP D N 1
ATOM 8262 C CA . ASP D 1 82 ? 42.392 -19.852 43.451 1.00 20.09 62 ASP D CA 1
ATOM 8263 C C . ASP D 1 82 ? 43.231 -18.611 43.340 1.00 21.23 62 ASP D C 1
ATOM 8264 O O . ASP D 1 82 ? 42.750 -17.600 42.736 1.00 20.48 62 ASP D O 1
ATOM 8269 N N . THR D 1 83 ? 44.414 -18.618 43.963 1.00 18.61 63 THR D N 1
ATOM 8270 C CA . THR D 1 83 ? 45.288 -17.499 43.967 1.00 19.79 63 THR D CA 1
ATOM 8271 C C . THR D 1 83 ? 45.978 -17.279 42.564 1.00 19.18 63 THR D C 1
ATOM 8272 O O . THR D 1 83 ? 46.727 -16.325 42.411 1.00 19.93 63 THR D O 1
ATOM 8276 N N . SER D 1 84 ? 45.756 -18.195 41.638 1.00 18.75 64 SER D N 1
ATOM 8277 C CA . SER D 1 84 ? 46.119 -18.014 40.219 1.00 19.02 64 SER D CA 1
ATOM 8278 C C . SER D 1 84 ? 44.938 -17.399 39.420 1.00 19.67 64 SER D C 1
ATOM 8279 O O . SER D 1 84 ? 45.046 -17.161 38.208 1.00 19.13 64 SER D O 1
ATOM 8282 N N . ARG D 1 85 ? 43.848 -17.159 40.132 1.00 18.23 65 ARG D N 1
ATOM 8283 C CA . ARG D 1 85 ? 42.569 -16.783 39.569 1.00 18.63 65 ARG D CA 1
ATOM 8284 C C . ARG D 1 85 ? 42.067 -17.779 38.560 1.00 18.93 65 ARG D C 1
ATOM 8285 O O . ARG D 1 85 ? 41.287 -17.444 37.661 1.00 18.47 65 ARG D O 1
ATOM 8293 N N . ARG D 1 86 ? 42.436 -19.066 38.747 1.00 17.93 66 ARG D N 1
ATOM 8294 C CA . ARG D 1 86 ? 41.777 -20.125 38.036 1.00 17.28 66 ARG D CA 1
ATOM 8295 C C . ARG D 1 86 ? 40.419 -20.484 38.666 1.00 17.01 66 ARG D C 1
ATOM 8296 O O . ARG D 1 86 ? 40.245 -20.448 39.912 1.00 18.89 66 ARG D O 1
ATOM 8304 N N . MET D 1 87 ? 39.475 -20.867 37.831 1.00 16.99 67 MET D N 1
ATOM 8305 C CA . MET D 1 87 ? 38.103 -21.241 38.233 1.00 17.15 67 MET D CA 1
ATOM 8306 C C . MET D 1 87 ? 37.997 -22.762 38.361 1.00 17.20 67 MET D C 1
ATOM 8307 O O . MET D 1 87 ? 38.080 -23.481 37.336 1.00 17.63 67 MET D O 1
ATOM 8312 N N . ARG D 1 88 ? 37.816 -23.252 39.581 1.00 16.71 68 ARG D N 1
ATOM 8313 C CA . ARG D 1 88 ? 37.746 -24.678 39.834 1.00 18.16 68 ARG D CA 1
ATOM 8314 C C . ARG D 1 88 ? 36.519 -24.990 40.700 1.00 16.67 68 ARG D C 1
ATOM 8315 O O . ARG D 1 88 ? 35.963 -24.123 41.342 1.00 18.29 68 ARG D O 1
ATOM 8323 N N . LEU D 1 89 ? 36.028 -26.208 40.592 1.00 18.13 69 LEU D N 1
ATOM 8324 C CA . LEU D 1 89 ? 34.922 -26.724 41.409 1.00 18.23 69 LEU D CA 1
ATOM 8325 C C . LEU D 1 89 ? 35.515 -27.637 42.523 1.00 18.07 69 LEU D C 1
ATOM 8326 O O . LEU D 1 89 ? 36.471 -28.387 42.261 1.00 18.95 69 LEU D O 1
ATOM 8331 N N . HIS D 1 90 ? 34.974 -27.545 43.718 1.00 19.09 70 HIS D N 1
ATOM 8332 C CA . HIS D 1 90 ? 35.381 -28.416 44.841 1.00 19.71 70 HIS D CA 1
ATOM 8333 C C . HIS D 1 90 ? 34.167 -28.979 45.502 1.00 20.51 70 HIS D C 1
ATOM 8334 O O . HIS D 1 90 ? 33.149 -28.304 45.612 1.00 19.10 70 HIS D O 1
ATOM 8341 N N . VAL D 1 91 ? 34.251 -30.219 46.011 1.00 20.70 71 VAL D N 1
ATOM 8342 C CA . VAL D 1 91 ? 33.146 -30.804 46.736 1.00 19.98 71 VAL D CA 1
ATOM 8343 C C . VAL D 1 91 ? 33.246 -30.407 48.184 1.00 21.49 71 VAL D C 1
ATOM 8344 O O . VAL D 1 91 ? 34.359 -30.272 48.689 1.00 20.81 71 VAL D O 1
ATOM 8348 N N . GLY D 1 92 ? 32.093 -30.209 48.822 1.00 19.92 72 GLY D N 1
ATOM 8349 C CA . GLY D 1 92 ? 32.050 -29.917 50.247 1.00 22.65 72 GLY D CA 1
ATOM 8350 C C . GLY D 1 92 ? 30.870 -30.650 50.926 1.00 23.05 72 GLY D C 1
ATOM 8351 O O . GLY D 1 92 ? 29.876 -31.061 50.264 1.00 20.93 72 GLY D O 1
ATOM 8352 N N . PHE D 1 93 ? 30.983 -30.741 52.259 1.00 23.31 73 PHE D N 1
ATOM 8353 C CA . PHE D 1 93 ? 29.984 -31.403 53.120 1.00 23.11 73 PHE D CA 1
ATOM 8354 C C . PHE D 1 93 ? 29.754 -30.581 54.337 1.00 22.67 73 PHE D C 1
ATOM 8355 O O . PHE D 1 93 ? 30.645 -29.842 54.769 1.00 23.37 73 PHE D O 1
ATOM 8363 N N . SER D 1 94 ? 28.523 -30.660 54.844 1.00 24.30 74 SER D N 1
ATOM 8364 C CA . SER D 1 94 ? 28.135 -29.883 56.009 1.00 24.30 74 SER D CA 1
ATOM 8365 C C . SER D 1 94 ? 27.074 -30.615 56.792 1.00 25.19 74 SER D C 1
ATOM 8366 O O . SER D 1 94 ? 26.212 -31.266 56.212 1.00 25.22 74 SER D O 1
ATOM 8369 N N . LYS D 1 95 ? 27.127 -30.477 58.123 1.00 26.79 75 LYS D N 1
ATOM 8370 C CA . LYS D 1 95 ? 26.081 -31.031 58.947 1.00 29.51 75 LYS D CA 1
ATOM 8371 C C . LYS D 1 95 ? 24.862 -30.110 58.947 1.00 29.38 75 LYS D C 1
ATOM 8372 O O . LYS D 1 95 ? 23.740 -30.590 59.106 1.00 29.61 75 LYS D O 1
ATOM 8378 N N . ASP D 1 96 ? 25.085 -28.796 58.922 1.00 27.48 76 ASP D N 1
ATOM 8379 C CA . ASP D 1 96 ? 23.990 -27.827 59.074 1.00 26.96 76 ASP D CA 1
ATOM 8380 C C . ASP D 1 96 ? 23.713 -26.955 57.846 1.00 26.71 76 ASP D C 1
ATOM 8381 O O . ASP D 1 96 ? 22.791 -26.139 57.845 1.00 26.80 76 ASP D O 1
ATOM 8386 N N . ALA D 1 97 ? 24.518 -27.138 56.809 1.00 25.36 77 ALA D N 1
ATOM 8387 C CA . ALA D 1 97 ? 24.407 -26.372 55.532 1.00 26.22 77 ALA D CA 1
ATOM 8388 C C . ALA D 1 97 ? 24.916 -24.942 55.660 1.00 26.47 77 ALA D C 1
ATOM 8389 O O . ALA D 1 97 ? 24.727 -24.107 54.716 1.00 24.53 77 ALA D O 1
ATOM 8391 N N . ILE D 1 98 ? 25.533 -24.630 56.802 1.00 25.07 78 ILE D N 1
ATOM 8392 C CA . ILE D 1 98 ? 26.031 -23.299 57.098 1.00 26.90 78 ILE D CA 1
ATOM 8393 C C . ILE D 1 98 ? 27.560 -23.260 57.172 1.00 28.11 78 ILE D C 1
ATOM 8394 O O . ILE D 1 98 ? 28.235 -22.423 56.527 1.00 29.22 78 ILE D O 1
ATOM 8399 N N . ASN D 1 99 ? 28.110 -24.191 57.921 1.00 26.41 79 ASN D N 1
ATOM 8400 C CA . ASN D 1 99 ? 29.530 -24.308 58.074 1.00 28.54 79 ASN D CA 1
ATOM 8401 C C . ASN D 1 99 ? 29.994 -25.463 57.231 1.00 25.31 79 ASN D C 1
ATOM 8402 O O . ASN D 1 99 ? 29.522 -26.557 57.390 1.00 25.38 79 ASN D O 1
ATOM 8407 N N . TRP D 1 100 ? 30.893 -25.169 56.302 1.00 22.84 80 TRP D N 1
ATOM 8408 C CA . TRP D 1 100 ? 31.185 -26.101 55.265 1.00 22.18 80 TRP D CA 1
ATOM 8409 C C . TRP D 1 100 ? 32.606 -26.646 55.384 1.00 23.19 80 TRP D C 1
ATOM 8410 O O . TRP D 1 100 ? 33.557 -25.896 55.650 1.00 25.73 80 TRP D O 1
ATOM 8421 N N A ASN D 1 101 ? 32.737 -27.925 55.132 0.50 23.36 81 ASN D N 1
ATOM 8422 N N B ASN D 1 101 ? 32.737 -27.938 55.155 0.50 24.20 81 ASN D N 1
ATOM 8423 C CA A ASN D 1 101 ? 34.031 -28.562 55.006 0.50 24.19 81 ASN D CA 1
ATOM 8424 C CA B ASN D 1 101 ? 34.029 -28.608 55.005 0.50 25.73 81 ASN D CA 1
ATOM 8425 C C A ASN D 1 101 ? 34.230 -28.841 53.542 0.50 22.91 81 ASN D C 1
ATOM 8426 C C B ASN D 1 101 ? 34.214 -28.832 53.534 0.50 23.65 81 ASN D C 1
ATOM 8427 O O A ASN D 1 101 ? 33.686 -29.803 52.986 0.50 22.83 81 ASN D O 1
ATOM 8428 O O B ASN D 1 101 ? 33.642 -29.766 52.964 0.50 23.34 81 ASN D O 1
ATOM 8437 N N . ILE D 1 102 ? 35.034 -27.997 52.923 1.00 22.42 82 ILE D N 1
ATOM 8438 C CA . ILE D 1 102 ? 35.282 -28.100 51.470 1.00 22.04 82 ILE D CA 1
ATOM 8439 C C . ILE D 1 102 ? 36.632 -28.744 51.260 1.00 20.12 82 ILE D C 1
ATOM 8440 O O . ILE D 1 102 ? 37.635 -28.312 51.841 1.00 23.15 82 ILE D O 1
ATOM 8445 N N . LYS D 1 103 ? 36.664 -29.665 50.304 1.00 20.68 83 LYS D N 1
ATOM 8446 C CA . LYS D 1 103 ? 37.816 -30.399 49.944 1.00 22.59 83 LYS D CA 1
ATOM 8447 C C . LYS D 1 103 ? 38.847 -29.480 49.344 1.00 23.35 83 LYS D C 1
ATOM 8448 O O . LYS D 1 103 ? 38.507 -28.647 48.483 1.00 22.61 83 LYS D O 1
ATOM 8454 N N . GLU D 1 104 ? 40.090 -29.618 49.772 1.00 22.39 84 GLU D N 1
ATOM 8455 C CA . GLU D 1 104 ? 41.150 -28.681 49.343 1.00 25.00 84 GLU D CA 1
ATOM 8456 C C . GLU D 1 104 ? 41.504 -28.823 47.887 1.00 23.89 84 GLU D C 1
ATOM 8457 O O . GLU D 1 104 ? 41.876 -27.802 47.254 1.00 24.40 84 GLU D O 1
ATOM 8463 N N . GLU D 1 105 ? 41.384 -30.036 47.343 1.00 20.07 85 GLU D N 1
ATOM 8464 C CA . GLU D 1 105 ? 41.746 -30.338 45.973 1.00 21.39 85 GLU D CA 1
ATOM 8465 C C . GLU D 1 105 ? 40.533 -30.236 45.101 1.00 21.01 85 GLU D C 1
ATOM 8466 O O . GLU D 1 105 ? 39.507 -30.731 45.437 1.00 19.95 85 GLU D O 1
ATOM 8472 N N . PRO D 1 106 ? 40.679 -29.551 43.943 1.00 20.09 86 PRO D N 1
ATOM 8473 C CA . PRO D 1 106 ? 39.556 -29.536 43.039 1.00 20.03 86 PRO D CA 1
ATOM 8474 C C . PRO D 1 106 ? 39.009 -30.870 42.613 1.00 20.15 86 PRO D C 1
ATOM 8475 O O . PRO D 1 106 ? 39.738 -31.937 42.472 1.00 19.29 86 PRO D O 1
ATOM 8479 N N A LEU D 1 107 ? 37.695 -30.840 42.414 0.50 20.80 87 LEU D N 1
ATOM 8480 N N B LEU D 1 107 ? 37.691 -30.842 42.411 0.50 20.66 87 LEU D N 1
ATOM 8481 C CA A LEU D 1 107 ? 36.929 -31.903 41.826 0.50 21.14 87 LEU D CA 1
ATOM 8482 C CA B LEU D 1 107 ? 36.943 -31.923 41.825 0.50 20.91 87 LEU D CA 1
ATOM 8483 C C A LEU D 1 107 ? 37.440 -32.297 40.447 0.50 21.28 87 LEU D C 1
ATOM 8484 C C B LEU D 1 107 ? 37.466 -32.299 40.451 0.50 21.16 87 LEU D C 1
ATOM 8485 O O A LEU D 1 107 ? 37.691 -31.446 39.604 0.50 20.51 87 LEU D O 1
ATOM 8486 O O B LEU D 1 107 ? 37.759 -31.444 39.623 0.50 20.38 87 LEU D O 1
ATOM 8495 N N . LYS D 1 108 ? 37.597 -33.610 40.220 1.00 20.43 88 LYS D N 1
ATOM 8496 C CA . LYS D 1 108 ? 38.104 -34.149 38.952 1.00 22.00 88 LYS D CA 1
ATOM 8497 C C . LYS D 1 108 ? 37.063 -35.146 38.455 1.00 22.75 88 LYS D C 1
ATOM 8498 O O . LYS D 1 108 ? 36.565 -35.967 39.210 1.00 23.46 88 LYS D O 1
ATOM 8504 N N . PHE D 1 109 ? 36.704 -35.057 37.196 1.00 22.30 89 PHE D N 1
ATOM 8505 C CA . PHE D 1 109 ? 35.702 -35.966 36.659 1.00 23.14 89 PHE D CA 1
ATOM 8506 C C . PHE D 1 109 ? 36.268 -37.162 35.919 1.00 23.54 89 PHE D C 1
ATOM 8507 O O . PHE D 1 109 ? 37.314 -37.079 35.226 1.00 25.31 89 PHE D O 1
ATOM 8515 N N . GLN D 1 110 ? 35.559 -38.281 36.025 1.00 23.15 90 GLN D N 1
ATOM 8516 C CA . GLN D 1 110 ? 35.853 -39.457 35.201 1.00 26.11 90 GLN D CA 1
ATOM 8517 C C . GLN D 1 110 ? 35.132 -39.229 33.863 1.00 24.55 90 GLN D C 1
ATOM 8518 O O . GLN D 1 110 ? 33.979 -38.828 33.853 1.00 23.42 90 GLN D O 1
ATOM 8524 N N . CYS D 1 111 ? 35.792 -39.456 32.749 1.00 26.44 91 CYS D N 1
ATOM 8525 C CA . CYS D 1 111 ? 35.041 -39.427 31.489 1.00 25.69 91 CYS D CA 1
ATOM 8526 C C . CYS D 1 111 ? 35.628 -40.373 30.451 1.00 29.04 91 CYS D C 1
ATOM 8527 O O . CYS D 1 111 ? 36.811 -40.358 30.291 1.00 28.25 91 CYS D O 1
ATOM 8530 N N . ASP D 1 112 ? 34.809 -41.171 29.781 1.00 34.75 92 ASP D N 1
ATOM 8531 C CA . ASP D 1 112 ? 35.377 -42.113 28.810 1.00 40.66 92 ASP D CA 1
ATOM 8532 C C . ASP D 1 112 ? 35.760 -41.432 27.479 1.00 38.39 92 ASP D C 1
ATOM 8533 O O . ASP D 1 112 ? 36.631 -41.909 26.798 1.00 41.15 92 ASP D O 1
ATOM 8538 N N . ASP D 1 113 ? 35.281 -40.221 27.215 1.00 34.37 93 ASP D N 1
ATOM 8539 C CA . ASP D 1 113 ? 35.695 -39.502 26.002 1.00 30.15 93 ASP D CA 1
ATOM 8540 C C . ASP D 1 113 ? 36.747 -38.470 26.367 1.00 30.95 93 ASP D C 1
ATOM 8541 O O . ASP D 1 113 ? 36.465 -37.567 27.149 1.00 28.94 93 ASP D O 1
ATOM 8546 N N . GLU D 1 114 ? 37.938 -38.635 25.861 1.00 30.25 94 GLU D N 1
ATOM 8547 C CA . GLU D 1 114 ? 39.070 -37.823 26.187 1.00 35.13 94 GLU D CA 1
ATOM 8548 C C . GLU D 1 114 ? 38.911 -36.349 25.709 1.00 33.15 94 GLU D C 1
ATOM 8549 O O . GLU D 1 114 ? 39.404 -35.427 26.309 1.00 36.07 94 GLU D O 1
ATOM 8555 N N . GLU D 1 115 ? 38.211 -36.171 24.611 1.00 27.59 95 GLU D N 1
ATOM 8556 C CA . GLU D 1 115 ? 37.951 -34.847 24.030 1.00 28.97 95 GLU D CA 1
ATOM 8557 C C . GLU D 1 115 ? 37.045 -34.041 24.965 1.00 27.68 95 GLU D C 1
ATOM 8558 O O . GLU D 1 115 ? 37.348 -32.884 25.271 1.00 33.08 95 GLU D O 1
ATOM 8564 N N . ILE D 1 116 ? 35.953 -34.625 25.442 1.00 22.59 96 ILE D N 1
ATOM 8565 C CA . ILE D 1 116 ? 35.039 -33.936 26.391 1.00 23.12 96 ILE D CA 1
ATOM 8566 C C . ILE D 1 116 ? 35.642 -33.886 27.794 1.00 22.27 96 ILE D C 1
ATOM 8567 O O . ILE D 1 116 ? 35.409 -32.926 28.555 1.00 20.58 96 ILE D O 1
ATOM 8572 N N . GLY D 1 117 ? 36.411 -34.915 28.159 1.00 22.02 97 GLY D N 1
ATOM 8573 C CA . GLY D 1 117 ? 36.933 -34.955 29.498 1.00 22.16 97 GLY D CA 1
ATOM 8574 C C . GLY D 1 117 ? 38.105 -34.047 29.770 1.00 23.90 97 GLY D C 1
ATOM 8575 O O . GLY D 1 117 ? 38.494 -33.885 30.913 1.00 26.96 97 GLY D O 1
ATOM 8576 N N . THR D 1 118 ? 38.592 -33.356 28.775 1.00 23.52 98 THR D N 1
ATOM 8577 C CA . THR D 1 118 ? 39.681 -32.388 28.963 1.00 25.02 98 THR D CA 1
ATOM 8578 C C . THR D 1 118 ? 39.200 -31.194 29.808 1.00 22.12 98 THR D C 1
ATOM 8579 O O . THR D 1 118 ? 38.237 -30.556 29.447 1.00 23.67 98 THR D O 1
ATOM 8583 N N . TRP D 1 119 ? 39.904 -30.908 30.889 1.00 22.81 99 TRP D N 1
ATOM 8584 C CA . TRP D 1 119 ? 39.533 -29.799 31.793 1.00 20.86 99 TRP D CA 1
ATOM 8585 C C . TRP D 1 119 ? 40.223 -28.548 31.304 1.00 22.19 99 TRP D C 1
ATOM 8586 O O . TRP D 1 119 ? 41.469 -28.494 31.189 1.00 22.62 99 TRP D O 1
ATOM 8597 N N . VAL D 1 120 ? 39.426 -27.499 31.080 1.00 19.20 100 VAL D N 1
ATOM 8598 C CA . VAL D 1 120 ? 39.965 -26.171 30.788 1.00 18.38 100 VAL D CA 1
ATOM 8599 C C . VAL D 1 120 ? 39.656 -25.227 31.947 1.00 19.50 100 VAL D C 1
ATOM 8600 O O . VAL D 1 120 ? 40.590 -24.605 32.486 1.00 18.95 100 VAL D O 1
ATOM 8604 N N . TYR D 1 121 ? 38.370 -25.090 32.293 1.00 17.61 101 TYR D N 1
ATOM 8605 C CA . TYR D 1 121 ? 37.953 -24.269 33.458 1.00 18.01 101 TYR D CA 1
ATOM 8606 C C . TYR D 1 121 ? 36.518 -24.666 33.818 1.00 17.70 101 TYR D C 1
ATOM 8607 O O . TYR D 1 121 ? 35.822 -25.308 33.009 1.00 18.15 101 TYR D O 1
ATOM 8616 N N . GLY D 1 122 ? 36.050 -24.310 35.011 1.00 17.04 102 GLY D N 1
ATOM 8617 C CA . GLY D 1 122 ? 34.688 -24.539 35.349 1.00 16.87 102 GLY D CA 1
ATOM 8618 C C . GLY D 1 122 ? 34.232 -23.597 36.406 1.00 17.08 102 GLY D C 1
ATOM 8619 O O . GLY D 1 122 ? 34.965 -23.333 37.340 1.00 18.80 102 GLY D O 1
ATOM 8620 N N . TYR D 1 123 ? 33.017 -23.070 36.242 1.00 17.45 103 TYR D N 1
ATOM 8621 C CA . TYR D 1 123 ? 32.398 -22.212 37.207 1.00 17.37 103 TYR D CA 1
ATOM 8622 C C . TYR D 1 123 ? 30.890 -22.385 37.160 1.00 19.05 103 TYR D C 1
ATOM 8623 O O . TYR D 1 123 ? 30.420 -23.224 36.475 1.00 18.81 103 TYR D O 1
ATOM 8632 N N . ASP D 1 124 ? 30.165 -21.664 37.996 1.00 22.60 104 ASP D N 1
ATOM 8633 C CA . ASP D 1 124 ? 28.679 -21.576 37.879 1.00 24.26 104 ASP D CA 1
ATOM 8634 C C . ASP D 1 124 ? 27.989 -22.945 38.144 1.00 21.18 104 ASP D C 1
ATOM 8635 O O . ASP D 1 124 ? 27.107 -23.351 37.400 1.00 21.63 104 ASP D O 1
ATOM 8640 N N . PRO D 1 125 ? 28.441 -23.701 39.171 1.00 20.68 105 PRO D N 1
ATOM 8641 C CA . PRO D 1 125 ? 27.821 -25.020 39.316 1.00 19.81 105 PRO D CA 1
ATOM 8642 C C . PRO D 1 125 ? 26.368 -24.976 39.788 1.00 19.67 105 PRO D C 1
ATOM 8643 O O . PRO D 1 125 ? 25.995 -24.087 40.562 1.00 19.34 105 PRO D O 1
ATOM 8647 N N . ARG D 1 126 ? 25.575 -25.969 39.435 1.00 18.67 106 ARG D N 1
ATOM 8648 C CA . ARG D 1 126 ? 24.261 -26.217 39.998 1.00 19.12 106 ARG D CA 1
ATOM 8649 C C . ARG D 1 126 ? 24.102 -27.749 40.195 1.00 19.79 106 ARG D C 1
ATOM 8650 O O . ARG D 1 126 ? 24.609 -28.521 39.396 1.00 22.07 106 ARG D O 1
ATOM 8658 N N . VAL D 1 127 ? 23.444 -28.141 41.293 1.00 19.74 107 VAL D N 1
ATOM 8659 C CA . VAL D 1 127 ? 23.336 -29.550 41.625 1.00 20.10 107 VAL D CA 1
ATOM 8660 C C . VAL D 1 127 ? 21.894 -29.872 41.990 1.00 20.12 107 VAL D C 1
ATOM 8661 O O . VAL D 1 127 ? 21.277 -29.143 42.781 1.00 19.12 107 VAL D O 1
ATOM 8665 N N . CYS D 1 128 ? 21.353 -30.956 41.429 1.00 20.30 108 CYS D N 1
ATOM 8666 C CA . CYS D 1 128 ? 20.080 -31.470 41.895 1.00 22.27 108 CYS D CA 1
ATOM 8667 C C . CYS D 1 128 ? 19.957 -32.986 41.720 1.00 21.34 108 CYS D C 1
ATOM 8668 O O . CYS D 1 128 ? 20.551 -33.560 40.838 1.00 23.23 108 CYS D O 1
ATOM 8671 N N . PHE D 1 129 ? 19.109 -33.568 42.559 1.00 23.15 109 PHE D N 1
ATOM 8672 C CA . PHE D 1 129 ? 18.756 -35.013 42.416 1.00 21.50 109 PHE D CA 1
ATOM 8673 C C . PHE D 1 129 ? 17.651 -35.176 41.375 1.00 21.90 109 PHE D C 1
ATOM 8674 O O . PHE D 1 129 ? 16.624 -34.476 41.460 1.00 25.07 109 PHE D O 1
ATOM 8682 N N . ILE D 1 130 ? 17.841 -36.096 40.418 1.00 20.43 110 ILE D N 1
ATOM 8683 C CA . ILE D 1 130 ? 16.765 -36.441 39.476 1.00 20.44 110 ILE D CA 1
ATOM 8684 C C . ILE D 1 130 ? 16.690 -37.977 39.441 1.00 22.41 110 ILE D C 1
ATOM 8685 O O . ILE D 1 130 ? 17.626 -38.679 38.980 1.00 22.67 110 ILE D O 1
ATOM 8690 N N . GLU D 1 131 ? 15.547 -38.478 39.904 1.00 24.49 111 GLU D N 1
ATOM 8691 C CA . GLU D 1 131 ? 15.166 -39.878 39.770 1.00 25.35 111 GLU D CA 1
ATOM 8692 C C . GLU D 1 131 ? 15.978 -40.834 40.631 1.00 26.97 111 GLU D C 1
ATOM 8693 O O . GLU D 1 131 ? 15.440 -41.504 41.512 1.00 27.15 111 GLU D O 1
ATOM 8699 N N . ASP D 1 132 ? 17.275 -40.901 40.361 1.00 25.34 112 ASP D N 1
ATOM 8700 C CA . ASP D 1 132 ? 18.122 -41.893 40.970 1.00 26.05 112 ASP D CA 1
ATOM 8701 C C . ASP D 1 132 ? 19.547 -41.461 41.251 1.00 26.34 112 ASP D C 1
ATOM 8702 O O . ASP D 1 132 ? 20.347 -42.264 41.738 1.00 28.73 112 ASP D O 1
ATOM 8707 N N . ARG D 1 133 ? 19.892 -40.194 41.005 1.00 22.90 113 ARG D N 1
ATOM 8708 C CA . ARG D 1 133 ? 21.270 -39.813 41.198 1.00 20.92 113 ARG D CA 1
ATOM 8709 C C . ARG D 1 133 ? 21.335 -38.285 41.188 1.00 20.94 113 ARG D C 1
ATOM 8710 O O . ARG D 1 133 ? 20.319 -37.629 40.868 1.00 21.93 113 ARG D O 1
ATOM 8718 N N . TYR D 1 134 ? 22.492 -37.723 41.584 1.00 20.57 114 TYR D N 1
ATOM 8719 C CA . TYR D 1 134 ? 22.657 -36.278 41.568 1.00 19.83 114 TYR D CA 1
ATOM 8720 C C . TYR D 1 134 ? 23.294 -35.878 40.267 1.00 20.46 114 TYR D C 1
ATOM 8721 O O . TYR D 1 134 ? 24.171 -36.530 39.793 1.00 18.94 114 TYR D O 1
ATOM 8730 N N . TYR D 1 135 ? 22.755 -34.827 39.667 1.00 20.84 115 TYR D N 1
ATOM 8731 C CA . TYR D 1 135 ? 23.347 -34.226 38.464 1.00 20.26 115 TYR D CA 1
ATOM 8732 C C . TYR D 1 135 ? 23.942 -32.889 38.843 1.00 19.69 115 TYR D C 1
ATOM 8733 O O . TYR D 1 135 ? 23.360 -32.127 39.658 1.00 20.07 115 TYR D O 1
ATOM 8742 N N . VAL D 1 136 ? 25.135 -32.666 38.293 1.00 20.00 116 VAL D N 1
ATOM 8743 C CA . VAL D 1 136 ? 25.867 -31.437 38.366 1.00 21.50 116 VAL D CA 1
ATOM 8744 C C . VAL D 1 136 ? 25.983 -30.809 36.944 1.00 21.28 116 VAL D C 1
ATOM 8745 O O . VAL D 1 136 ? 26.365 -31.482 35.997 1.00 20.78 116 VAL D O 1
ATOM 8749 N N . THR D 1 137 ? 25.636 -29.536 36.827 1.00 19.83 117 THR D N 1
ATOM 8750 C CA . THR D 1 137 ? 25.895 -28.739 35.620 1.00 19.64 117 THR D CA 1
ATOM 8751 C C . THR D 1 137 ? 26.828 -27.650 36.020 1.00 18.75 117 THR D C 1
ATOM 8752 O O . THR D 1 137 ? 26.876 -27.250 37.218 1.00 19.41 117 THR D O 1
ATOM 8756 N N . TRP D 1 138 ? 27.590 -27.167 35.050 1.00 17.29 118 TRP D N 1
ATOM 8757 C CA . TRP D 1 138 ? 28.453 -26.057 35.352 1.00 17.91 118 TRP D CA 1
ATOM 8758 C C . TRP D 1 138 ? 28.830 -25.373 34.071 1.00 17.07 118 TRP D C 1
ATOM 8759 O O . TRP D 1 138 ? 28.561 -25.901 32.995 1.00 16.70 118 TRP D O 1
ATOM 8770 N N . CYS D 1 139 ? 29.415 -24.176 34.164 1.00 15.86 119 CYS D N 1
ATOM 8771 C CA . CYS D 1 139 ? 29.901 -23.500 32.926 1.00 16.22 119 CYS D CA 1
ATOM 8772 C C . CYS D 1 139 ? 31.288 -24.112 32.681 1.00 16.16 119 CYS D C 1
ATOM 8773 O O . CYS D 1 139 ? 32.266 -23.812 33.379 1.00 18.38 119 CYS D O 1
ATOM 8776 N N . ASN D 1 140 ? 31.375 -24.948 31.640 1.00 16.35 120 ASN D N 1
ATOM 8777 C CA . ASN D 1 140 ? 32.546 -25.724 31.314 1.00 17.00 120 ASN D CA 1
ATOM 8778 C C . ASN D 1 140 ? 33.225 -25.182 30.065 1.00 16.45 120 ASN D C 1
ATOM 8779 O O . ASN D 1 140 ? 32.510 -24.904 29.099 1.00 15.66 120 ASN D O 1
ATOM 8784 N N . GLY D 1 141 ? 34.531 -24.991 30.137 1.00 16.40 121 GLY D N 1
ATOM 8785 C CA . GLY D 1 141 ? 35.274 -24.570 28.978 1.00 16.27 121 GLY D CA 1
ATOM 8786 C C . GLY D 1 141 ? 35.422 -25.642 27.930 1.00 15.90 121 GLY D C 1
ATOM 8787 O O . GLY D 1 141 ? 36.131 -26.628 28.185 1.00 16.58 121 GLY D O 1
ATOM 8788 N N . TYR D 1 142 ? 34.791 -25.439 26.738 1.00 15.66 122 TYR D N 1
ATOM 8789 C CA . TYR D 1 142 ? 35.027 -26.297 25.584 1.00 16.58 122 TYR D CA 1
ATOM 8790 C C . TYR D 1 142 ? 35.002 -25.386 24.408 1.00 17.58 122 TYR D C 1
ATOM 8791 O O . TYR D 1 142 ? 33.936 -25.166 23.828 1.00 17.70 122 TYR D O 1
ATOM 8800 N N . HIS D 1 143 ? 36.170 -24.820 24.070 1.00 18.63 123 HIS D N 1
ATOM 8801 C CA . HIS D 1 143 ? 36.253 -23.781 23.045 1.00 17.11 123 HIS D CA 1
ATOM 8802 C C . HIS D 1 143 ? 35.296 -22.638 23.343 1.00 17.88 123 HIS D C 1
ATOM 8803 O O . HIS D 1 143 ? 34.641 -22.096 22.459 1.00 18.17 123 HIS D O 1
ATOM 8810 N N . GLY D 1 144 ? 35.304 -22.261 24.602 1.00 16.14 124 GLY D N 1
ATOM 8811 C CA . GLY D 1 144 ? 34.437 -21.225 25.118 1.00 17.37 124 GLY D CA 1
ATOM 8812 C C . GLY D 1 144 ? 33.426 -21.788 26.117 1.00 17.06 124 GLY D C 1
ATOM 8813 O O . GLY D 1 144 ? 33.365 -23.012 26.313 1.00 16.47 124 GLY D O 1
ATOM 8814 N N . PRO D 1 145 ? 32.626 -20.933 26.737 1.00 16.40 125 PRO D N 1
ATOM 8815 C CA . PRO D 1 145 ? 31.712 -21.397 27.751 1.00 16.56 125 PRO D CA 1
ATOM 8816 C C . PRO D 1 145 ? 30.559 -22.190 27.172 1.00 16.36 125 PRO D C 1
ATOM 8817 O O . PRO D 1 145 ? 29.885 -21.723 26.254 1.00 16.21 125 PRO D O 1
ATOM 8821 N N . THR D 1 146 ? 30.325 -23.348 27.789 1.00 15.87 126 THR D N 1
ATOM 8822 C CA . THR D 1 146 ? 29.129 -24.092 27.538 1.00 16.03 126 THR D CA 1
ATOM 8823 C C . THR D 1 146 ? 28.680 -24.756 28.790 1.00 15.97 126 THR D C 1
ATOM 8824 O O . THR D 1 146 ? 29.219 -24.457 29.870 1.00 15.58 126 THR D O 1
ATOM 8828 N N A ILE D 1 147 ? 27.628 -25.590 28.712 0.50 15.85 127 ILE D N 1
ATOM 8829 N N B ILE D 1 147 ? 27.670 -25.624 28.704 0.50 15.82 127 ILE D N 1
ATOM 8830 C CA A ILE D 1 147 ? 27.114 -26.250 29.916 0.50 16.39 127 ILE D CA 1
ATOM 8831 C CA B ILE D 1 147 ? 27.140 -26.213 29.918 0.50 16.28 127 ILE D CA 1
ATOM 8832 C C A ILE D 1 147 ? 27.632 -27.679 30.012 0.50 16.94 127 ILE D C 1
ATOM 8833 C C B ILE D 1 147 ? 27.598 -27.668 30.036 0.50 16.87 127 ILE D C 1
ATOM 8834 O O A ILE D 1 147 ? 27.274 -28.511 29.201 0.50 16.87 127 ILE D O 1
ATOM 8835 O O B ILE D 1 147 ? 27.193 -28.498 29.245 0.50 16.87 127 ILE D O 1
ATOM 8844 N N . GLY D 1 148 ? 28.519 -27.918 30.966 1.00 16.86 128 GLY D N 1
ATOM 8845 C CA . GLY D 1 148 ? 28.955 -29.234 31.281 1.00 17.87 128 GLY D CA 1
ATOM 8846 C C . GLY D 1 148 ? 27.906 -29.944 32.103 1.00 17.42 128 GLY D C 1
ATOM 8847 O O . GLY D 1 148 ? 27.174 -29.347 32.828 1.00 17.26 128 GLY D O 1
ATOM 8848 N N . VAL D 1 149 ? 27.888 -31.301 31.996 1.00 16.89 129 VAL D N 1
ATOM 8849 C CA . VAL D 1 149 ? 27.004 -32.141 32.728 1.00 17.71 129 VAL D CA 1
ATOM 8850 C C . VAL D 1 149 ? 27.772 -33.321 33.282 1.00 18.50 129 VAL D C 1
ATOM 8851 O O . VAL D 1 149 ? 28.682 -33.870 32.646 1.00 18.70 129 VAL D O 1
ATOM 8855 N N . ALA D 1 150 ? 27.401 -33.703 34.502 1.00 18.14 130 ALA D N 1
ATOM 8856 C CA . ALA D 1 150 ? 27.951 -34.952 35.122 1.00 18.53 130 ALA D CA 1
ATOM 8857 C C . ALA D 1 150 ? 26.952 -35.463 36.110 1.00 19.12 130 ALA D C 1
ATOM 8858 O O . ALA D 1 150 ? 26.017 -34.777 36.515 1.00 18.83 130 ALA D O 1
ATOM 8860 N N . TYR D 1 151 ? 27.175 -36.690 36.575 1.00 19.55 131 TYR D N 1
ATOM 8861 C CA . TYR D 1 151 ? 26.391 -37.212 37.681 1.00 19.18 131 TYR D CA 1
ATOM 8862 C C . TYR D 1 151 ? 27.269 -37.866 38.751 1.00 20.17 131 TYR D C 1
ATOM 8863 O O . TYR D 1 151 ? 28.440 -38.191 38.552 1.00 19.09 131 TYR D O 1
ATOM 8872 N N . THR D 1 152 ? 26.667 -37.992 39.905 1.00 20.94 132 THR D N 1
ATOM 8873 C CA . THR D 1 152 ? 27.293 -38.702 41.062 1.00 21.19 132 THR D CA 1
ATOM 8874 C C . THR D 1 152 ? 26.204 -39.391 41.870 1.00 21.84 132 THR D C 1
ATOM 8875 O O . THR D 1 152 ? 25.077 -38.882 42.016 1.00 21.95 132 THR D O 1
ATOM 8879 N N . PHE D 1 153 ? 26.526 -40.599 42.377 1.00 21.35 133 PHE D N 1
ATOM 8880 C CA . PHE D 1 153 ? 25.652 -41.251 43.332 1.00 24.89 133 PHE D CA 1
ATOM 8881 C C . PHE D 1 153 ? 26.090 -40.948 44.777 1.00 27.11 133 PHE D C 1
ATOM 8882 O O . PHE D 1 153 ? 25.284 -41.028 45.700 1.00 28.37 133 PHE D O 1
ATOM 8890 N N . ASP D 1 154 ? 27.342 -40.533 44.986 1.00 27.24 134 ASP D N 1
ATOM 8891 C CA . ASP D 1 154 ? 27.902 -40.499 46.351 1.00 29.18 134 ASP D CA 1
ATOM 8892 C C . ASP D 1 154 ? 28.713 -39.286 46.697 1.00 29.25 134 ASP D C 1
ATOM 8893 O O . ASP D 1 154 ? 29.173 -39.095 47.841 1.00 29.44 134 ASP D O 1
ATOM 8898 N N . PHE D 1 155 ? 28.835 -38.337 45.745 1.00 25.02 135 PHE D N 1
ATOM 8899 C CA . PHE D 1 155 ? 29.626 -37.159 45.972 1.00 25.29 135 PHE D CA 1
ATOM 8900 C C . PHE D 1 155 ? 31.067 -37.454 46.191 1.00 25.63 135 PHE D C 1
ATOM 8901 O O . PHE D 1 155 ? 31.794 -36.624 46.728 1.00 27.65 135 PHE D O 1
ATOM 8909 N N . GLU D 1 156 ? 31.509 -38.608 45.712 1.00 24.46 136 GLU D N 1
ATOM 8910 C CA . GLU D 1 156 ? 32.923 -39.006 45.688 1.00 26.31 136 GLU D CA 1
ATOM 8911 C C . GLU D 1 156 ? 33.436 -39.186 44.281 1.00 27.64 136 GLU D C 1
ATOM 8912 O O . GLU D 1 156 ? 34.455 -38.599 43.922 1.00 29.59 136 GLU D O 1
ATOM 8918 N N A THR D 1 157 ? 32.759 -40.011 43.487 0.50 25.29 137 THR D N 1
ATOM 8919 N N B THR D 1 157 ? 32.740 -39.982 43.475 0.50 25.84 137 THR D N 1
ATOM 8920 C CA A THR D 1 157 ? 33.139 -40.170 42.091 0.50 24.33 137 THR D CA 1
ATOM 8921 C CA B THR D 1 157 ? 33.115 -40.206 42.080 0.50 25.07 137 THR D CA 1
ATOM 8922 C C A THR D 1 157 ? 32.072 -39.445 41.240 0.50 23.83 137 THR D C 1
ATOM 8923 C C B THR D 1 157 ? 32.071 -39.436 41.249 0.50 24.27 137 THR D C 1
ATOM 8924 O O A THR D 1 157 ? 30.862 -39.623 41.430 0.50 22.32 137 THR D O 1
ATOM 8925 O O B THR D 1 157 ? 30.860 -39.576 41.467 0.50 22.73 137 THR D O 1
ATOM 8932 N N . PHE D 1 158 ? 32.550 -38.656 40.289 1.00 22.72 138 PHE D N 1
ATOM 8933 C CA . PHE D 1 158 ? 31.681 -37.881 39.388 1.00 23.21 138 PHE D CA 1
ATOM 8934 C C . PHE D 1 158 ? 31.969 -38.280 37.949 1.00 22.37 138 PHE D C 1
ATOM 8935 O O . PHE D 1 158 ? 33.121 -38.370 37.550 1.00 22.58 138 PHE D O 1
ATOM 8943 N N . HIS D 1 159 ? 30.918 -38.600 37.226 1.00 20.12 139 HIS D N 1
ATOM 8944 C CA . HIS D 1 159 ? 31.027 -39.155 35.897 1.00 20.85 139 HIS D CA 1
ATOM 8945 C C . HIS D 1 159 ? 30.525 -38.063 34.917 1.00 20.69 139 HIS D C 1
ATOM 8946 O O . HIS D 1 159 ? 29.349 -37.690 34.951 1.00 20.59 139 HIS D O 1
ATOM 8953 N N . GLN D 1 160 ? 31.412 -37.620 34.038 1.00 20.37 140 GLN D N 1
ATOM 8954 C CA . GLN D 1 160 ? 31.062 -36.564 33.075 1.00 19.64 140 GLN D CA 1
ATOM 8955 C C . GLN D 1 160 ? 30.342 -37.094 31.904 1.00 19.10 140 GLN D C 1
ATOM 8956 O O . GLN D 1 160 ? 30.663 -38.202 31.338 1.00 20.34 140 GLN D O 1
ATOM 8962 N N . LEU D 1 161 ? 29.328 -36.339 31.495 1.00 19.81 141 LEU D N 1
ATOM 8963 C CA . LEU D 1 161 ? 28.514 -36.670 30.332 1.00 18.23 141 LEU D CA 1
ATOM 8964 C C . LEU D 1 161 ? 28.788 -35.620 29.251 1.00 19.25 141 LEU D C 1
ATOM 8965 O O . LEU D 1 161 ? 29.698 -34.756 29.405 1.00 17.97 141 LEU D O 1
ATOM 8970 N N . GLU D 1 162 ? 28.090 -35.762 28.148 1.00 20.02 142 GLU D N 1
ATOM 8971 C CA . GLU D 1 162 ? 28.284 -34.783 27.090 1.00 19.56 142 GLU D CA 1
ATOM 8972 C C . GLU D 1 162 ? 27.933 -33.356 27.514 1.00 18.38 142 GLU D C 1
ATOM 8973 O O . GLU D 1 162 ? 26.975 -33.134 28.220 1.00 18.26 142 GLU D O 1
ATOM 8979 N N . ASN D 1 163 ? 28.676 -32.366 27.018 1.00 17.56 143 ASN D N 1
ATOM 8980 C CA . ASN D 1 163 ? 28.247 -30.995 27.207 1.00 17.06 143 ASN D CA 1
ATOM 8981 C C . ASN D 1 163 ? 26.873 -30.854 26.539 1.00 16.16 143 ASN D C 1
ATOM 8982 O O . ASN D 1 163 ? 26.687 -31.362 25.501 1.00 17.66 143 ASN D O 1
ATOM 8987 N N . ALA D 1 164 ? 25.924 -30.184 27.171 1.00 16.82 144 ALA D N 1
ATOM 8988 C CA . ALA D 1 164 ? 24.549 -30.176 26.674 1.00 17.47 144 ALA D CA 1
ATOM 8989 C C . ALA D 1 164 ? 24.339 -29.383 25.415 1.00 20.36 144 ALA D C 1
ATOM 8990 O O . ALA D 1 164 ? 23.475 -29.696 24.586 1.00 21.75 144 ALA D O 1
ATOM 8992 N N . PHE D 1 165 ? 25.127 -28.341 25.265 1.00 17.63 145 PHE D N 1
ATOM 8993 C CA . PHE D 1 165 ? 24.934 -27.386 24.168 1.00 19.37 145 PHE D CA 1
ATOM 8994 C C . PHE D 1 165 ? 26.270 -27.037 23.549 1.00 17.63 145 PHE D C 1
ATOM 8995 O O . PHE D 1 165 ? 27.368 -27.266 24.108 1.00 17.75 145 PHE D O 1
ATOM 9003 N N . ILE D 1 166 ? 26.210 -26.404 22.404 1.00 18.30 146 ILE D N 1
ATOM 9004 C CA . ILE D 1 166 ? 27.353 -25.765 21.799 1.00 19.07 146 ILE D CA 1
ATOM 9005 C C . ILE D 1 166 ? 27.609 -24.433 22.496 1.00 18.89 146 ILE D C 1
ATOM 9006 O O . ILE D 1 166 ? 26.667 -23.821 22.925 1.00 19.27 146 ILE D O 1
ATOM 9011 N N . PRO D 1 167 ? 28.864 -23.977 22.604 1.00 17.70 147 PRO D N 1
ATOM 9012 C CA . PRO D 1 167 ? 29.110 -22.655 23.140 1.00 17.03 147 PRO D CA 1
ATOM 9013 C C . PRO D 1 167 ? 28.375 -21.639 22.233 1.00 17.74 147 PRO D C 1
ATOM 9014 O O . PRO D 1 167 ? 28.048 -21.922 21.046 1.00 18.43 147 PRO D O 1
ATOM 9018 N N . PHE D 1 168 ? 28.049 -20.450 22.734 1.00 16.16 148 PHE D N 1
ATOM 9019 C CA . PHE D 1 168 ? 28.391 -19.956 24.074 1.00 16.34 148 PHE D CA 1
ATOM 9020 C C . PHE D 1 168 ? 27.119 -19.954 24.951 1.00 16.26 148 PHE D C 1
ATOM 9021 O O . PHE D 1 168 ? 26.108 -19.411 24.589 1.00 16.19 148 PHE D O 1
ATOM 9029 N N . ASN D 1 169 ? 27.216 -20.580 26.105 1.00 15.74 149 ASN D N 1
ATOM 9030 C CA . ASN D 1 169 ? 26.077 -20.740 26.960 1.00 15.86 149 ASN D CA 1
ATOM 9031 C C . ASN D 1 169 ? 26.530 -20.912 28.402 1.00 16.96 149 ASN D C 1
ATOM 9032 O O . ASN D 1 169 ? 27.581 -21.393 28.662 1.00 16.89 149 ASN D O 1
ATOM 9037 N N . ARG D 1 170 ? 25.689 -20.453 29.284 1.00 15.39 150 ARG D N 1
ATOM 9038 C CA . ARG D 1 170 ? 25.911 -20.650 30.680 1.00 17.59 150 ARG D CA 1
ATOM 9039 C C . ARG D 1 170 ? 24.627 -20.470 31.488 1.00 16.16 150 ARG D C 1
ATOM 9040 O O . ARG D 1 170 ? 23.614 -20.402 30.957 1.00 17.99 150 ARG D O 1
ATOM 9048 N N . ASN D 1 171 ? 24.733 -20.486 32.800 1.00 15.72 151 ASN D N 1
ATOM 9049 C CA . ASN D 1 171 ? 23.584 -20.453 33.658 1.00 16.73 151 ASN D CA 1
ATOM 9050 C C . ASN D 1 171 ? 22.642 -21.613 33.341 1.00 16.37 151 ASN D C 1
ATOM 9051 O O . ASN D 1 171 ? 21.487 -21.463 33.275 1.00 16.55 151 ASN D O 1
ATOM 9056 N N . GLY D 1 172 ? 23.248 -22.784 33.180 1.00 16.34 152 GLY D N 1
ATOM 9057 C CA . GLY D 1 172 ? 22.477 -24.048 32.938 1.00 17.34 152 GLY D CA 1
ATOM 9058 C C . GLY D 1 172 ? 21.979 -24.549 34.291 1.00 17.40 152 GLY D C 1
ATOM 9059 O O . GLY D 1 172 ? 22.769 -24.683 35.246 1.00 19.07 152 GLY D O 1
ATOM 9060 N N . VAL D 1 173 ? 20.667 -24.780 34.356 1.00 16.99 153 VAL D N 1
ATOM 9061 C CA . VAL D 1 173 ? 19.992 -25.201 35.573 1.00 17.80 153 VAL D CA 1
ATOM 9062 C C . VAL D 1 173 ? 18.942 -26.248 35.266 1.00 18.01 153 VAL D C 1
ATOM 9063 O O . VAL D 1 173 ? 17.970 -25.967 34.584 1.00 17.04 153 VAL D O 1
ATOM 9067 N N . LEU D 1 174 ? 19.137 -27.466 35.766 1.00 18.06 154 LEU D N 1
ATOM 9068 C CA . LEU D 1 174 ? 18.199 -28.570 35.542 1.00 18.53 154 LEU D CA 1
ATOM 9069 C C . LEU D 1 174 ? 16.980 -28.469 36.407 1.00 20.19 154 LEU D C 1
ATOM 9070 O O . LEU D 1 174 ? 17.035 -27.931 37.505 1.00 20.04 154 LEU D O 1
ATOM 9075 N N . PHE D 1 175 ? 15.865 -28.938 35.894 1.00 18.71 155 PHE D N 1
ATOM 9076 C CA . PHE D 1 175 ? 14.699 -29.237 36.682 1.00 19.78 155 PHE D CA 1
ATOM 9077 C C . PHE D 1 175 ? 14.900 -30.476 37.527 1.00 19.45 155 PHE D C 1
ATOM 9078 O O . PHE D 1 175 ? 15.553 -31.403 37.104 1.00 20.61 155 PHE D O 1
ATOM 9086 N N . PRO D 1 176 ? 14.323 -30.444 38.741 1.00 20.06 156 PRO D N 1
ATOM 9087 C CA . PRO D 1 176 ? 14.525 -31.563 39.695 1.00 22.12 156 PRO D CA 1
ATOM 9088 C C . PRO D 1 176 ? 13.726 -32.843 39.471 1.00 24.06 156 PRO D C 1
ATOM 9089 O O . PRO D 1 176 ? 13.778 -33.764 40.337 1.00 25.75 156 PRO D O 1
ATOM 9093 N N . ARG D 1 177 ? 12.951 -32.903 38.397 1.00 22.91 157 ARG D N 1
ATOM 9094 C CA . ARG D 1 177 ? 12.334 -34.105 37.937 1.00 21.66 157 ARG D CA 1
ATOM 9095 C C . ARG D 1 177 ? 12.171 -33.964 36.444 1.00 23.31 157 ARG D C 1
ATOM 9096 O O . ARG D 1 177 ? 12.389 -32.893 35.873 1.00 22.48 157 ARG D O 1
ATOM 9104 N N . LYS D 1 178 ? 11.811 -35.044 35.792 1.00 21.69 158 LYS D N 1
ATOM 9105 C CA . LYS D 1 178 ? 11.463 -35.002 34.397 1.00 22.54 158 LYS D CA 1
ATOM 9106 C C . LYS D 1 178 ? 10.162 -34.277 34.240 1.00 23.10 158 LYS D C 1
ATOM 9107 O O . LYS D 1 178 ? 9.316 -34.262 35.151 1.00 24.86 158 LYS D O 1
ATOM 9113 N N . ILE D 1 179 ? 10.033 -33.647 33.088 1.00 22.12 159 ILE D N 1
ATOM 9114 C CA . ILE D 1 179 ? 8.837 -32.921 32.681 1.00 24.20 159 ILE D CA 1
ATOM 9115 C C . ILE D 1 179 ? 8.257 -33.709 31.565 1.00 26.41 159 ILE D C 1
ATOM 9116 O O . ILE D 1 179 ? 8.854 -33.810 30.466 1.00 24.25 159 ILE D O 1
ATOM 9121 N N . ASN D 1 180 ? 7.136 -34.389 31.836 1.00 29.63 160 ASN D N 1
ATOM 9122 C CA . ASN D 1 180 ? 6.494 -35.181 30.812 1.00 32.08 160 ASN D CA 1
ATOM 9123 C C . ASN D 1 180 ? 7.447 -36.190 30.154 1.00 28.78 160 ASN D C 1
ATOM 9124 O O . ASN D 1 180 ? 7.480 -36.340 28.949 1.00 30.57 160 ASN D O 1
ATOM 9129 N N . GLY D 1 181 ? 8.307 -36.773 30.944 1.00 25.86 161 GLY D N 1
ATOM 9130 C CA . GLY D 1 181 ? 9.093 -37.873 30.522 1.00 27.38 161 GLY D CA 1
ATOM 9131 C C . GLY D 1 181 ? 10.446 -37.495 29.962 1.00 25.45 161 GLY D C 1
ATOM 9132 O O . GLY D 1 181 ? 11.162 -38.381 29.513 1.00 24.98 161 GLY D O 1
ATOM 9133 N N . ARG D 1 182 ? 10.788 -36.201 30.000 1.00 22.29 162 ARG D N 1
ATOM 9134 C CA . ARG D 1 182 ? 12.095 -35.751 29.529 1.00 21.91 162 ARG D CA 1
ATOM 9135 C C . ARG D 1 182 ? 12.786 -34.927 30.581 1.00 19.58 162 ARG D C 1
ATOM 9136 O O . ARG D 1 182 ? 12.138 -34.264 31.343 1.00 20.49 162 ARG D O 1
ATOM 9144 N N . PHE D 1 183 ? 14.113 -35.055 30.641 1.00 19.39 163 PHE D N 1
ATOM 9145 C CA . PHE D 1 183 ? 14.972 -34.147 31.366 1.00 19.09 163 PHE D CA 1
ATOM 9146 C C . PHE D 1 183 ? 14.753 -32.746 30.767 1.00 18.12 163 PHE D C 1
ATOM 9147 O O . PHE D 1 183 ? 14.489 -32.597 29.554 1.00 18.99 163 PHE D O 1
ATOM 9155 N N . ALA D 1 184 ? 14.889 -31.748 31.621 1.00 17.48 164 ALA D N 1
ATOM 9156 C CA . ALA D 1 184 ? 14.667 -30.344 31.195 1.00 17.40 164 ALA D CA 1
ATOM 9157 C C . ALA D 1 184 ? 15.700 -29.425 31.872 1.00 17.54 164 ALA D C 1
ATOM 9158 O O . ALA D 1 184 ? 16.044 -29.571 33.079 1.00 18.58 164 ALA D O 1
ATOM 9160 N N . MET D 1 185 ? 16.160 -28.428 31.105 1.00 18.18 165 MET D N 1
ATOM 9161 C CA . MET D 1 185 ? 17.180 -27.547 31.618 1.00 17.91 165 MET D CA 1
ATOM 9162 C C . MET D 1 185 ? 16.936 -26.108 31.135 1.00 17.19 165 MET D C 1
ATOM 9163 O O . MET D 1 185 ? 16.701 -25.887 29.936 1.00 17.24 165 MET D O 1
ATOM 9168 N N . LEU D 1 186 ? 17.042 -25.173 32.055 1.00 16.28 166 LEU D N 1
ATOM 9169 C CA . LEU D 1 186 ? 17.168 -23.770 31.677 1.00 16.44 166 LEU D CA 1
ATOM 9170 C C . LEU D 1 186 ? 18.617 -23.460 31.282 1.00 16.72 166 LEU D C 1
ATOM 9171 O O . LEU D 1 186 ? 19.572 -24.050 31.802 1.00 16.23 166 LEU D O 1
ATOM 9176 N N . SER D 1 187 ? 18.787 -22.502 30.369 1.00 15.33 167 SER D N 1
ATOM 9177 C CA . SER D 1 187 ? 20.146 -22.066 29.934 1.00 16.20 167 SER D CA 1
ATOM 9178 C C . SER D 1 187 ? 20.065 -20.612 29.520 1.00 15.36 167 SER D C 1
ATOM 9179 O O . SER D 1 187 ? 19.064 -19.965 29.723 1.00 15.62 167 SER D O 1
ATOM 9182 N N . ARG D 1 188 ? 21.165 -20.106 29.079 1.00 15.42 168 ARG D N 1
ATOM 9183 C CA . ARG D 1 188 ? 21.310 -18.666 28.894 1.00 16.35 168 ARG D CA 1
ATOM 9184 C C . ARG D 1 188 ? 22.376 -18.416 27.822 1.00 15.88 168 ARG D C 1
ATOM 9185 O O . ARG D 1 188 ? 23.575 -18.240 28.126 1.00 17.79 168 ARG D O 1
ATOM 9193 N N . PRO D 1 189 ? 21.966 -18.392 26.553 1.00 16.38 169 PRO D N 1
ATOM 9194 C CA . PRO D 1 189 ? 22.896 -18.097 25.451 1.00 16.59 169 PRO D CA 1
ATOM 9195 C C . PRO D 1 189 ? 23.717 -16.800 25.706 1.00 16.83 169 PRO D C 1
ATOM 9196 O O . PRO D 1 189 ? 23.197 -15.824 26.234 1.00 17.12 169 PRO D O 1
ATOM 9200 N N . SER D 1 190 ? 24.993 -16.897 25.426 1.00 16.34 170 SER D N 1
ATOM 9201 C CA . SER D 1 190 ? 25.980 -15.935 25.887 1.00 15.80 170 SER D CA 1
ATOM 9202 C C . SER D 1 190 ? 26.959 -15.627 24.746 1.00 17.28 170 SER D C 1
ATOM 9203 O O . SER D 1 190 ? 26.644 -15.944 23.604 1.00 16.86 170 SER D O 1
ATOM 9206 N N . ASP D 1 191 ? 28.063 -14.936 25.049 1.00 18.40 171 ASP D N 1
ATOM 9207 C CA . ASP D 1 191 ? 29.144 -14.715 24.084 1.00 20.11 171 ASP D CA 1
ATOM 9208 C C . ASP D 1 191 ? 30.391 -15.141 24.799 1.00 20.13 171 ASP D C 1
ATOM 9209 O O . ASP D 1 191 ? 30.267 -15.804 25.828 1.00 20.16 171 ASP D O 1
ATOM 9214 N N . ASN D 1 192 ? 31.562 -14.759 24.336 1.00 21.58 172 ASN D N 1
ATOM 9215 C CA . ASN D 1 192 ? 32.800 -15.223 24.953 1.00 23.73 172 ASN D CA 1
ATOM 9216 C C . ASN D 1 192 ? 33.480 -14.123 25.750 1.00 25.55 172 ASN D C 1
ATOM 9217 O O . ASN D 1 192 ? 34.652 -14.120 25.915 1.00 27.58 172 ASN D O 1
ATOM 9222 N N . GLY D 1 193 ? 32.679 -13.182 26.211 1.00 23.38 173 GLY D N 1
ATOM 9223 C CA . GLY D 1 193 ? 33.167 -12.088 27.076 1.00 24.77 173 GLY D CA 1
ATOM 9224 C C . GLY D 1 193 ? 32.240 -11.855 28.246 1.00 23.47 173 GLY D C 1
ATOM 9225 O O . GLY D 1 193 ? 31.481 -12.739 28.658 1.00 23.53 173 GLY D O 1
ATOM 9226 N N . HIS D 1 194 ? 32.273 -10.607 28.734 1.00 23.33 174 HIS D N 1
ATOM 9227 C CA . HIS D 1 194 ? 31.314 -10.169 29.748 1.00 23.33 174 HIS D CA 1
ATOM 9228 C C . HIS D 1 194 ? 30.016 -9.807 29.041 1.00 22.41 174 HIS D C 1
ATOM 9229 O O . HIS D 1 194 ? 29.719 -8.662 28.653 1.00 26.06 174 HIS D O 1
ATOM 9236 N N . THR D 1 195 ? 29.193 -10.793 28.879 1.00 21.39 175 THR D N 1
ATOM 9237 C CA . THR D 1 195 ? 28.133 -10.718 27.852 1.00 18.79 175 THR D CA 1
ATOM 9238 C C . THR D 1 195 ? 27.163 -9.587 28.107 1.00 18.80 175 THR D C 1
ATOM 9239 O O . THR D 1 195 ? 26.629 -9.489 29.201 1.00 18.44 175 THR D O 1
ATOM 9243 N N . PRO D 1 196 ? 26.877 -8.774 27.107 1.00 17.76 176 PRO D N 1
ATOM 9244 C CA . PRO D 1 196 ? 26.052 -7.610 27.310 1.00 19.63 176 PRO D CA 1
ATOM 9245 C C . PRO D 1 196 ? 24.588 -7.824 27.011 1.00 20.23 176 PRO D C 1
ATOM 9246 O O . PRO D 1 196 ? 23.932 -6.894 26.651 1.00 22.69 176 PRO D O 1
ATOM 9250 N N . PHE D 1 197 ? 24.128 -9.053 27.064 1.00 18.35 177 PHE D N 1
ATOM 9251 C CA . PHE D 1 197 ? 22.776 -9.420 26.752 1.00 17.59 177 PHE D CA 1
ATOM 9252 C C . PHE D 1 197 ? 22.505 -10.746 27.481 1.00 18.73 177 PHE D C 1
ATOM 9253 O O . PHE D 1 197 ? 23.410 -11.308 28.007 1.00 18.47 177 PHE D O 1
ATOM 9261 N N . GLY D 1 198 ? 21.258 -11.175 27.549 1.00 16.40 178 GLY D N 1
ATOM 9262 C CA . GLY D 1 198 ? 20.962 -12.511 28.025 1.00 17.87 178 GLY D CA 1
ATOM 9263 C C . GLY D 1 198 ? 19.510 -12.829 28.265 1.00 17.30 178 GLY D C 1
ATOM 9264 O O . GLY D 1 198 ? 18.954 -12.302 29.129 1.00 16.84 178 GLY D O 1
ATOM 9265 N N . ASP D 1 199 ? 18.970 -13.754 27.485 1.00 15.92 179 ASP D N 1
ATOM 9266 C CA . ASP D 1 199 ? 17.626 -14.290 27.634 1.00 16.98 179 ASP D CA 1
ATOM 9267 C C . ASP D 1 199 ? 17.734 -15.685 28.274 1.00 15.97 179 ASP D C 1
ATOM 9268 O O . ASP D 1 199 ? 18.650 -16.362 28.036 1.00 17.15 179 ASP D O 1
ATOM 9273 N N . ILE D 1 200 ? 16.759 -16.078 29.070 1.00 15.45 180 ILE D N 1
ATOM 9274 C CA . ILE D 1 200 ? 16.666 -17.431 29.546 1.00 16.59 180 ILE D CA 1
ATOM 9275 C C . ILE D 1 200 ? 15.883 -18.303 28.562 1.00 15.80 180 ILE D C 1
ATOM 9276 O O . ILE D 1 200 ? 14.872 -17.953 28.096 1.00 16.97 180 ILE D O 1
ATOM 9281 N N . PHE D 1 201 ? 16.419 -19.489 28.308 1.00 15.86 181 PHE D N 1
ATOM 9282 C CA . PHE D 1 201 ? 15.851 -20.485 27.428 1.00 16.50 181 PHE D CA 1
ATOM 9283 C C . PHE D 1 201 ? 15.640 -21.805 28.198 1.00 17.39 181 PHE D C 1
ATOM 9284 O O . PHE D 1 201 ? 16.168 -21.992 29.227 1.00 18.02 181 PHE D O 1
ATOM 9292 N N . TYR D 1 202 ? 14.833 -22.647 27.595 1.00 17.57 182 TYR D N 1
ATOM 9293 C CA . TYR D 1 202 ? 14.421 -23.944 28.125 1.00 17.61 182 TYR D CA 1
ATOM 9294 C C . TYR D 1 202 ? 14.634 -24.987 27.059 1.00 16.64 182 TYR D C 1
ATOM 9295 O O . TYR D 1 202 ? 14.325 -24.733 25.894 1.00 17.68 182 TYR D O 1
ATOM 9304 N N . SER D 1 203 ? 15.166 -26.151 27.454 1.00 17.21 183 SER D N 1
ATOM 9305 C CA . SER D 1 203 ? 15.413 -27.234 26.551 1.00 17.50 183 SER D CA 1
ATOM 9306 C C . SER D 1 203 ? 15.133 -28.555 27.248 1.00 17.47 183 SER D C 1
ATOM 9307 O O . SER D 1 203 ? 15.155 -28.628 28.468 1.00 17.34 183 SER D O 1
ATOM 9310 N N . GLU D 1 204 ? 14.882 -29.586 26.441 1.00 18.53 184 GLU D N 1
ATOM 9311 C CA . GLU D 1 204 ? 14.621 -30.936 26.939 1.00 18.88 184 GLU D CA 1
ATOM 9312 C C . GLU D 1 204 ? 15.502 -31.988 26.300 1.00 18.79 184 GLU D C 1
ATOM 9313 O O . GLU D 1 204 ? 16.075 -31.781 25.261 1.00 18.67 184 GLU D O 1
ATOM 9319 N N . SER D 1 205 ? 15.593 -33.163 26.957 1.00 17.76 185 SER D N 1
ATOM 9320 C CA . SER D 1 205 ? 16.383 -34.276 26.488 1.00 18.00 185 SER D CA 1
ATOM 9321 C C . SER D 1 205 ? 15.694 -35.566 26.920 1.00 19.06 185 SER D C 1
ATOM 9322 O O . SER D 1 205 ? 15.383 -35.694 28.116 1.00 19.88 185 SER D O 1
ATOM 9325 N N . PRO D 1 206 ? 15.587 -36.537 25.991 1.00 19.57 186 PRO D N 1
ATOM 9326 C CA . PRO D 1 206 ? 15.066 -37.868 26.396 1.00 20.61 186 PRO D CA 1
ATOM 9327 C C . PRO D 1 206 ? 16.091 -38.659 27.212 1.00 21.67 186 PRO D C 1
ATOM 9328 O O . PRO D 1 206 ? 15.729 -39.655 27.850 1.00 22.49 186 PRO D O 1
ATOM 9332 N N . ASP D 1 207 ? 17.369 -38.295 27.166 1.00 21.61 187 ASP D N 1
ATOM 9333 C CA . ASP D 1 207 ? 18.442 -39.205 27.564 1.00 21.58 187 ASP D CA 1
ATOM 9334 C C . ASP D 1 207 ? 19.701 -38.630 28.228 1.00 22.85 187 ASP D C 1
ATOM 9335 O O . ASP D 1 207 ? 20.691 -39.366 28.397 1.00 23.08 187 ASP D O 1
ATOM 9340 N N . MET D 1 208 ? 19.702 -37.333 28.511 1.00 20.67 188 MET D N 1
ATOM 9341 C CA . MET D 1 208 ? 20.886 -36.671 29.049 1.00 24.38 188 MET D CA 1
ATOM 9342 C C . MET D 1 208 ? 22.067 -36.668 28.070 1.00 23.55 188 MET D C 1
ATOM 9343 O O . MET D 1 208 ? 23.217 -36.527 28.484 1.00 25.88 188 MET D O 1
ATOM 9348 N N . GLU D 1 209 ? 21.784 -36.820 26.777 1.00 20.71 189 GLU D N 1
ATOM 9349 C CA . GLU D 1 209 ? 22.828 -36.793 25.760 1.00 20.63 189 GLU D CA 1
ATOM 9350 C C . GLU D 1 209 ? 22.455 -35.840 24.640 1.00 20.62 189 GLU D C 1
ATOM 9351 O O . GLU D 1 209 ? 23.252 -34.960 24.276 1.00 21.39 189 GLU D O 1
ATOM 9357 N N . PHE D 1 210 ? 21.239 -35.973 24.119 1.00 17.57 190 PHE D N 1
ATOM 9358 C CA . PHE D 1 210 ? 20.792 -35.155 23.005 1.00 19.38 190 PHE D CA 1
ATOM 9359 C C . PHE D 1 210 ? 19.702 -34.232 23.493 1.00 19.68 190 PHE D C 1
ATOM 9360 O O . PHE D 1 210 ? 18.798 -34.610 24.212 1.00 17.94 190 PHE D O 1
ATOM 9368 N N . TRP D 1 211 ? 19.815 -32.948 23.125 1.00 16.67 191 TRP D N 1
ATOM 9369 C CA . TRP D 1 211 ? 18.969 -31.874 23.689 1.00 16.92 191 TRP D CA 1
ATOM 9370 C C . TRP D 1 211 ? 18.270 -31.152 22.563 1.00 16.56 191 TRP D C 1
ATOM 9371 O O . TRP D 1 211 ? 18.805 -31.084 21.428 1.00 16.90 191 TRP D O 1
ATOM 9382 N N . GLY D 1 212 ? 17.105 -30.582 22.871 1.00 17.50 192 GLY D N 1
ATOM 9383 C CA . GLY D 1 212 ? 16.278 -30.046 21.834 1.00 17.45 192 GLY D CA 1
ATOM 9384 C C . GLY D 1 212 ? 14.969 -29.452 22.344 1.00 17.36 192 GLY D C 1
ATOM 9385 O O . GLY D 1 212 ? 14.811 -29.310 23.553 1.00 17.91 192 GLY D O 1
ATOM 9386 N N A ARG D 1 213 ? 14.043 -29.143 21.438 0.50 17.71 193 ARG D N 1
ATOM 9387 N N B ARG D 1 213 ? 14.060 -29.136 21.425 0.50 17.81 193 ARG D N 1
ATOM 9388 C CA A ARG D 1 213 ? 12.785 -28.472 21.771 0.50 18.31 193 ARG D CA 1
ATOM 9389 C CA B ARG D 1 213 ? 12.796 -28.482 21.734 0.50 18.48 193 ARG D CA 1
ATOM 9390 C C A ARG D 1 213 ? 13.048 -27.199 22.551 0.50 17.20 193 ARG D C 1
ATOM 9391 C C B ARG D 1 213 ? 13.040 -27.206 22.533 0.50 17.29 193 ARG D C 1
ATOM 9392 O O A ARG D 1 213 ? 12.472 -26.958 23.617 0.50 17.42 193 ARG D O 1
ATOM 9393 O O B ARG D 1 213 ? 12.441 -26.969 23.583 0.50 17.60 193 ARG D O 1
ATOM 9408 N N . HIS D 1 214 ? 13.936 -26.361 22.012 1.00 16.97 194 HIS D N 1
ATOM 9409 C CA . HIS D 1 214 ? 14.394 -25.170 22.700 1.00 17.17 194 HIS D CA 1
ATOM 9410 C C . HIS D 1 214 ? 13.270 -24.140 22.642 1.00 16.92 194 HIS D C 1
ATOM 9411 O O . HIS D 1 214 ? 12.624 -23.910 21.617 1.00 17.15 194 HIS D O 1
ATOM 9418 N N . ARG D 1 215 ? 13.047 -23.507 23.757 1.00 15.56 195 ARG D N 1
ATOM 9419 C CA . ARG D 1 215 ? 12.011 -22.512 23.855 1.00 17.41 195 ARG D CA 1
ATOM 9420 C C . ARG D 1 215 ? 12.488 -21.316 24.626 1.00 16.70 195 ARG D C 1
ATOM 9421 O O . ARG D 1 215 ? 13.027 -21.435 25.770 1.00 17.12 195 ARG D O 1
ATOM 9429 N N . HIS D 1 216 ? 12.118 -20.121 24.168 1.00 17.00 196 HIS D N 1
ATOM 9430 C CA . HIS D 1 216 ? 12.461 -18.907 24.911 1.00 17.54 196 HIS D CA 1
ATOM 9431 C C . HIS D 1 216 ? 11.581 -18.784 26.120 1.00 16.55 196 HIS D C 1
ATOM 9432 O O . HIS D 1 216 ? 10.378 -18.978 26.030 1.00 17.00 196 HIS D O 1
ATOM 9439 N N . VAL D 1 217 ? 12.175 -18.446 27.243 1.00 15.89 197 VAL D N 1
ATOM 9440 C CA . VAL D 1 217 ? 11.440 -18.283 28.514 1.00 17.00 197 VAL D CA 1
ATOM 9441 C C . VAL D 1 217 ? 11.165 -16.811 28.746 1.00 18.70 197 VAL D C 1
ATOM 9442 O O . VAL D 1 217 ? 10.025 -16.352 28.804 1.00 19.80 197 VAL D O 1
ATOM 9446 N N . MET D 1 218 ? 12.244 -16.060 28.889 1.00 16.78 198 MET D N 1
ATOM 9447 C CA . MET D 1 218 ? 12.086 -14.618 29.057 1.00 19.55 198 MET D CA 1
ATOM 9448 C C . MET D 1 218 ? 13.352 -13.846 28.738 1.00 17.88 198 MET D C 1
ATOM 9449 O O . MET D 1 218 ? 14.446 -14.390 28.690 1.00 16.58 198 MET D O 1
ATOM 9454 N N . SER D 1 219 ? 13.124 -12.572 28.398 1.00 17.58 199 SER D N 1
ATOM 9455 C CA . SER D 1 219 ? 14.172 -11.626 28.047 1.00 17.31 199 SER D CA 1
ATOM 9456 C C . SER D 1 219 ? 14.306 -10.615 29.180 1.00 17.92 199 SER D C 1
ATOM 9457 O O . SER D 1 219 ? 13.391 -10.441 29.966 1.00 16.78 199 SER D O 1
ATOM 9460 N N . PRO D 1 220 ? 15.391 -9.831 29.143 1.00 16.92 200 PRO D N 1
ATOM 9461 C CA . PRO D 1 220 ? 15.455 -8.725 30.073 1.00 16.98 200 PRO D CA 1
ATOM 9462 C C . PRO D 1 220 ? 14.233 -7.791 29.901 1.00 16.28 200 PRO D C 1
ATOM 9463 O O . PRO D 1 220 ? 13.749 -7.569 28.812 1.00 17.63 200 PRO D O 1
ATOM 9467 N N . ALA D 1 221 ? 13.832 -7.181 30.996 1.00 17.73 201 ALA D N 1
ATOM 9468 C CA . ALA D 1 221 ? 12.785 -6.170 31.045 1.00 17.68 201 ALA D CA 1
ATOM 9469 C C . ALA D 1 221 ? 13.241 -4.863 30.407 1.00 17.66 201 ALA D C 1
ATOM 9470 O O . ALA D 1 221 ? 14.417 -4.612 30.277 1.00 18.97 201 ALA D O 1
ATOM 9472 N N . ALA D 1 222 ? 12.292 -4.027 30.017 1.00 20.38 202 ALA D N 1
ATOM 9473 C CA . ALA D 1 222 ? 12.597 -2.649 29.602 1.00 20.69 202 ALA D CA 1
ATOM 9474 C C . ALA D 1 222 ? 13.157 -1.864 30.772 1.00 19.42 202 ALA D C 1
ATOM 9475 O O . ALA D 1 222 ? 12.702 -2.022 31.933 1.00 19.73 202 ALA D O 1
ATOM 9477 N N . PHE D 1 223 ? 14.079 -0.954 30.464 1.00 18.76 203 PHE D N 1
ATOM 9478 C CA . PHE D 1 223 ? 14.732 -0.117 31.445 1.00 20.71 203 PHE D CA 1
ATOM 9479 C C . PHE D 1 223 ? 13.694 0.647 32.264 1.00 19.37 203 PHE D C 1
ATOM 9480 O O . PHE D 1 223 ? 13.824 0.792 33.503 1.00 18.86 203 PHE D O 1
ATOM 9488 N N A GLU D 1 224 ? 12.633 1.126 31.612 0.50 19.10 204 GLU D N 1
ATOM 9489 N N B GLU D 1 224 ? 12.657 1.131 31.568 0.50 20.83 204 GLU D N 1
ATOM 9490 C CA A GLU D 1 224 ? 11.654 1.957 32.301 0.50 18.96 204 GLU D CA 1
ATOM 9491 C CA B GLU D 1 224 ? 11.651 1.968 32.193 0.50 21.74 204 GLU D CA 1
ATOM 9492 C C A GLU D 1 224 ? 10.689 1.154 33.152 0.50 19.64 204 GLU D C 1
ATOM 9493 C C B GLU D 1 224 ? 10.669 1.170 33.081 0.50 21.26 204 GLU D C 1
ATOM 9494 O O A GLU D 1 224 ? 9.995 1.723 33.989 0.50 18.77 204 GLU D O 1
ATOM 9495 O O B GLU D 1 224 ? 9.987 1.761 33.913 0.50 20.17 204 GLU D O 1
ATOM 9506 N N . VAL D 1 225 ? 10.666 -0.169 32.967 1.00 19.71 205 VAL D N 1
ATOM 9507 C CA . VAL D 1 225 ? 9.778 -1.015 33.705 1.00 20.31 205 VAL D CA 1
ATOM 9508 C C . VAL D 1 225 ? 10.464 -1.628 34.911 1.00 20.07 205 VAL D C 1
ATOM 9509 O O . VAL D 1 225 ? 9.935 -1.599 36.012 1.00 19.44 205 VAL D O 1
ATOM 9513 N N . SER D 1 226 ? 11.640 -2.209 34.707 1.00 19.32 206 SER D N 1
ATOM 9514 C CA . SER D 1 226 ? 12.311 -2.912 35.792 1.00 18.24 206 SER D CA 1
ATOM 9515 C C . SER D 1 226 ? 13.815 -2.963 35.499 1.00 17.79 206 SER D C 1
ATOM 9516 O O . SER D 1 226 ? 14.327 -3.924 34.864 1.00 17.15 206 SER D O 1
ATOM 9519 N N . ALA D 1 227 ? 14.535 -1.918 35.903 1.00 17.87 207 ALA D N 1
ATOM 9520 C CA . ALA D 1 227 ? 15.912 -1.738 35.433 1.00 17.73 207 ALA D CA 1
ATOM 9521 C C . ALA D 1 227 ? 16.890 -2.690 36.068 1.00 17.93 207 ALA D C 1
ATOM 9522 O O . ALA D 1 227 ? 17.969 -2.919 35.521 1.00 16.29 207 ALA D O 1
ATOM 9524 N N . TRP D 1 228 ? 16.548 -3.292 37.187 1.00 16.17 208 TRP D N 1
ATOM 9525 C CA . TRP D 1 228 ? 17.512 -4.242 37.801 1.00 16.55 208 TRP D CA 1
ATOM 9526 C C . TRP D 1 228 ? 17.719 -5.488 36.943 1.00 16.33 208 TRP D C 1
ATOM 9527 O O . TRP D 1 228 ? 18.665 -6.238 37.170 1.00 16.88 208 TRP D O 1
ATOM 9538 N N . GLN D 1 229 ? 16.861 -5.663 35.949 1.00 15.85 209 GLN D N 1
ATOM 9539 C CA . GLN D 1 229 ? 16.856 -6.833 35.115 1.00 17.45 209 GLN D CA 1
ATOM 9540 C C . GLN D 1 229 ? 16.725 -6.464 33.638 1.00 16.99 209 GLN D C 1
ATOM 9541 O O . GLN D 1 229 ? 16.126 -7.218 32.837 1.00 17.15 209 GLN D O 1
ATOM 9547 N N . CYS D 1 230 ? 17.280 -5.338 33.279 1.00 17.12 210 CYS D N 1
ATOM 9548 C CA . CYS D 1 230 ? 17.154 -4.820 31.893 1.00 16.69 210 CYS D CA 1
ATOM 9549 C C . CYS D 1 230 ? 18.341 -5.068 30.968 1.00 16.18 210 CYS D C 1
ATOM 9550 O O . CYS D 1 230 ? 18.195 -4.887 29.768 1.00 16.62 210 CYS D O 1
ATOM 9553 N N . THR D 1 231 ? 19.500 -5.493 31.468 1.00 16.10 211 THR D N 1
ATOM 9554 C CA . THR D 1 231 ? 20.665 -5.780 30.621 1.00 16.35 211 THR D CA 1
ATOM 9555 C C . THR D 1 231 ? 20.668 -7.234 30.182 1.00 16.61 211 THR D C 1
ATOM 9556 O O . THR D 1 231 ? 20.797 -7.541 28.982 1.00 16.22 211 THR D O 1
ATOM 9560 N N . LYS D 1 232 ? 20.535 -8.096 31.169 1.00 16.55 212 LYS D N 1
ATOM 9561 C CA . LYS D 1 232 ? 20.602 -9.538 30.975 1.00 15.42 212 LYS D CA 1
ATOM 9562 C C . LYS D 1 232 ? 20.061 -10.182 32.266 1.00 14.77 212 LYS D C 1
ATOM 9563 O O . LYS D 1 232 ? 20.028 -9.574 33.331 1.00 15.54 212 LYS D O 1
ATOM 9569 N N . ILE D 1 233 ? 19.613 -11.439 32.096 1.00 14.56 213 ILE D N 1
ATOM 9570 C CA . ILE D 1 233 ? 19.091 -12.273 33.137 1.00 15.12 213 ILE D CA 1
ATOM 9571 C C . ILE D 1 233 ? 19.652 -13.676 33.030 1.00 14.77 213 ILE D C 1
ATOM 9572 O O . ILE D 1 233 ? 20.164 -14.054 31.978 1.00 15.60 213 ILE D O 1
ATOM 9577 N N . GLY D 1 234 ? 19.590 -14.414 34.140 1.00 14.93 214 GLY D N 1
ATOM 9578 C CA . GLY D 1 234 ? 20.032 -15.818 34.115 1.00 15.41 214 GLY D CA 1
ATOM 9579 C C . GLY D 1 234 ? 19.462 -16.589 35.290 1.00 16.51 214 GLY D C 1
ATOM 9580 O O . GLY D 1 234 ? 19.244 -16.036 36.360 1.00 16.77 214 GLY D O 1
ATOM 9581 N N . ALA D 1 235 ? 19.219 -17.871 35.093 1.00 17.25 215 ALA D N 1
ATOM 9582 C CA . ALA D 1 235 ? 18.618 -18.689 36.160 1.00 17.08 215 ALA D CA 1
ATOM 9583 C C . ALA D 1 235 ? 19.595 -18.881 37.283 1.00 19.24 215 ALA D C 1
ATOM 9584 O O . ALA D 1 235 ? 20.824 -18.919 37.093 1.00 19.33 215 ALA D O 1
ATOM 9586 N N . GLY D 1 236 ? 19.053 -18.995 38.489 1.00 18.48 216 GLY D N 1
ATOM 9587 C CA . GLY D 1 236 ? 19.836 -19.224 39.697 1.00 18.73 216 GLY D CA 1
ATOM 9588 C C . GLY D 1 236 ? 19.653 -20.627 40.260 1.00 19.24 216 GLY D C 1
ATOM 9589 O O . GLY D 1 236 ? 20.103 -21.618 39.668 1.00 20.51 216 GLY D O 1
ATOM 9590 N N . PRO D 1 237 ? 19.034 -20.720 41.427 1.00 17.99 217 PRO D N 1
ATOM 9591 C CA . PRO D 1 237 ? 18.828 -22.015 42.082 1.00 18.43 217 PRO D CA 1
ATOM 9592 C C . PRO D 1 237 ? 18.021 -22.940 41.142 1.00 18.34 217 PRO D C 1
ATOM 9593 O O . PRO D 1 237 ? 17.325 -22.479 40.198 1.00 18.52 217 PRO D O 1
ATOM 9597 N N . ILE D 1 238 ? 18.061 -24.249 41.439 1.00 18.73 218 ILE D N 1
ATOM 9598 C CA . ILE D 1 238 ? 17.180 -25.226 40.830 1.00 18.74 218 ILE D CA 1
ATOM 9599 C C . ILE D 1 238 ? 15.724 -24.765 40.989 1.00 18.54 218 ILE D C 1
ATOM 9600 O O . ILE D 1 238 ? 15.290 -24.340 42.093 1.00 18.79 218 ILE D O 1
ATOM 9605 N N . PRO D 1 239 ? 14.931 -24.902 39.938 1.00 19.46 219 PRO D N 1
ATOM 9606 C CA . PRO D 1 239 ? 13.554 -24.515 40.109 1.00 19.69 219 PRO D CA 1
ATOM 9607 C C . PRO D 1 239 ? 12.864 -25.276 41.271 1.00 20.16 219 PRO D C 1
ATOM 9608 O O . PRO D 1 239 ? 13.090 -26.459 41.478 1.00 21.17 219 PRO D O 1
ATOM 9612 N N . VAL D 1 240 ? 11.979 -24.567 41.975 1.00 20.11 220 VAL D N 1
ATOM 9613 C CA . VAL D 1 240 ? 11.232 -25.129 43.124 1.00 21.10 220 VAL D CA 1
ATOM 9614 C C . VAL D 1 240 ? 9.789 -25.328 42.752 1.00 20.88 220 VAL D C 1
ATOM 9615 O O . VAL D 1 240 ? 9.096 -24.370 42.424 1.00 20.81 220 VAL D O 1
ATOM 9619 N N . GLU D 1 241 ? 9.341 -26.588 42.818 1.00 20.47 221 GLU D N 1
ATOM 9620 C CA . GLU D 1 241 ? 7.998 -26.925 42.444 1.00 22.78 221 GLU D CA 1
ATOM 9621 C C . GLU D 1 241 ? 6.988 -26.437 43.493 1.00 24.34 221 GLU D C 1
ATOM 9622 O O . GLU D 1 241 ? 7.165 -26.680 44.679 1.00 23.33 221 GLU D O 1
ATOM 9628 N N . THR D 1 242 ? 5.968 -25.751 43.035 1.00 26.01 222 THR D N 1
ATOM 9629 C CA . THR D 1 242 ? 4.853 -25.277 43.896 1.00 29.45 222 THR D CA 1
ATOM 9630 C C . THR D 1 242 ? 3.564 -25.628 43.178 1.00 32.39 222 THR D C 1
ATOM 9631 O O . THR D 1 242 ? 3.573 -25.990 42.000 1.00 34.55 222 THR D O 1
ATOM 9635 N N . PRO D 1 243 ? 2.418 -25.572 43.907 1.00 35.76 223 PRO D N 1
ATOM 9636 C CA . PRO D 1 243 ? 1.135 -25.743 43.265 1.00 36.33 223 PRO D CA 1
ATOM 9637 C C . PRO D 1 243 ? 0.808 -24.672 42.199 1.00 36.67 223 PRO D C 1
ATOM 9638 O O . PRO D 1 243 ? 0.066 -24.943 41.270 1.00 42.56 223 PRO D O 1
ATOM 9642 N N . GLU D 1 244 ? 1.361 -23.479 42.299 1.00 37.44 224 GLU D N 1
ATOM 9643 C CA . GLU D 1 244 ? 1.037 -22.415 41.334 1.00 38.89 224 GLU D CA 1
ATOM 9644 C C . GLU D 1 244 ? 2.058 -22.344 40.142 1.00 36.73 224 GLU D C 1
ATOM 9645 O O . GLU D 1 244 ? 2.031 -21.390 39.371 1.00 43.77 224 GLU D O 1
ATOM 9651 N N . GLY D 1 245 ? 2.953 -23.328 40.025 1.00 34.34 225 GLY D N 1
ATOM 9652 C CA . GLY D 1 245 ? 4.052 -23.267 39.013 1.00 31.31 225 GLY D CA 1
ATOM 9653 C C . GLY D 1 245 ? 5.439 -23.528 39.603 1.00 29.89 225 GLY D C 1
ATOM 9654 O O . GLY D 1 245 ? 5.595 -23.744 40.793 1.00 29.01 225 GLY D O 1
ATOM 9655 N N . TRP D 1 246 ? 6.461 -23.471 38.751 1.00 22.47 226 TRP D N 1
ATOM 9656 C CA . TRP D 1 246 ? 7.837 -23.544 39.202 1.00 21.03 226 TRP D CA 1
ATOM 9657 C C . TRP D 1 246 ? 8.297 -22.163 39.667 1.00 21.11 226 TRP D C 1
ATOM 9658 O O . TRP D 1 246 ? 8.191 -21.188 38.901 1.00 20.74 226 TRP D O 1
ATOM 9669 N N . LEU D 1 247 ? 8.749 -22.082 40.922 1.00 18.99 227 LEU D N 1
ATOM 9670 C CA . LEU D 1 247 ? 9.426 -20.871 41.422 1.00 20.42 227 LEU D CA 1
ATOM 9671 C C . LEU D 1 247 ? 10.824 -20.821 40.900 1.00 19.56 227 LEU D C 1
ATOM 9672 O O . LEU D 1 247 ? 11.662 -21.666 41.243 1.00 21.21 227 LEU D O 1
ATOM 9677 N N . LEU D 1 248 ? 11.061 -19.803 40.068 1.00 20.20 228 LEU D N 1
ATOM 9678 C CA . LEU D 1 248 ? 12.373 -19.508 39.512 1.00 19.99 228 LEU D CA 1
ATOM 9679 C C . LEU D 1 248 ? 12.919 -18.267 40.198 1.00 19.54 228 LEU D C 1
ATOM 9680 O O . LEU D 1 248 ? 12.323 -17.154 40.099 1.00 20.43 228 LEU D O 1
ATOM 9685 N N . ILE D 1 249 ? 14.075 -18.438 40.852 1.00 18.13 229 ILE D N 1
ATOM 9686 C CA . ILE D 1 249 ? 14.830 -17.351 41.369 1.00 18.30 229 ILE D CA 1
ATOM 9687 C C . ILE D 1 249 ? 15.966 -17.117 40.339 1.00 18.08 229 ILE D C 1
ATOM 9688 O O . ILE D 1 249 ? 16.738 -18.031 39.964 1.00 17.98 229 ILE D O 1
ATOM 9693 N N . TYR D 1 250 ? 16.084 -15.884 39.906 1.00 16.57 230 TYR D N 1
ATOM 9694 C CA . TYR D 1 250 ? 17.001 -15.587 38.791 1.00 16.49 230 TYR D CA 1
ATOM 9695 C C . TYR D 1 250 ? 17.692 -14.222 39.049 1.00 16.74 230 TYR D C 1
ATOM 9696 O O . TYR D 1 250 ? 17.103 -13.318 39.687 1.00 17.07 230 TYR D O 1
ATOM 9705 N N . HIS D 1 251 ? 18.900 -14.084 38.494 1.00 16.69 231 HIS D N 1
ATOM 9706 C CA . HIS D 1 251 ? 19.611 -12.762 38.588 1.00 16.03 231 HIS D CA 1
ATOM 9707 C C . HIS D 1 251 ? 19.237 -11.910 37.395 1.00 16.72 231 HIS D C 1
ATOM 9708 O O . HIS D 1 251 ? 18.846 -12.392 36.293 1.00 15.56 231 HIS D O 1
ATOM 9715 N N . GLY D 1 252 ? 19.374 -10.605 37.634 1.00 17.26 232 GLY D N 1
ATOM 9716 C CA . GLY D 1 252 ? 19.185 -9.549 36.595 1.00 17.46 232 GLY D CA 1
ATOM 9717 C C . GLY D 1 252 ? 20.337 -8.554 36.753 1.00 17.73 232 GLY D C 1
ATOM 9718 O O . GLY D 1 252 ? 20.850 -8.314 37.868 1.00 17.21 232 GLY D O 1
ATOM 9719 N N . VAL D 1 253 ? 20.753 -7.992 35.635 1.00 16.23 233 VAL D N 1
ATOM 9720 C CA . VAL D 1 253 ? 21.778 -6.990 35.616 1.00 17.11 233 VAL D CA 1
ATOM 9721 C C . VAL D 1 253 ? 21.287 -5.619 35.169 1.00 17.27 233 VAL D C 1
ATOM 9722 O O . VAL D 1 253 ? 20.472 -5.512 34.197 1.00 17.61 233 VAL D O 1
ATOM 9726 N N A LEU D 1 254 ? 21.789 -4.586 35.869 0.50 17.01 234 LEU D N 1
ATOM 9727 N N B LEU D 1 254 ? 21.806 -4.593 35.856 0.50 16.97 234 LEU D N 1
ATOM 9728 C CA A LEU D 1 254 ? 21.671 -3.170 35.508 0.50 17.27 234 LEU D CA 1
ATOM 9729 C CA B LEU D 1 254 ? 21.656 -3.196 35.498 0.50 17.18 234 LEU D CA 1
ATOM 9730 C C A LEU D 1 254 ? 23.048 -2.710 35.174 0.50 17.19 234 LEU D C 1
ATOM 9731 C C B LEU D 1 254 ? 23.030 -2.697 35.186 0.50 17.17 234 LEU D C 1
ATOM 9732 O O A LEU D 1 254 ? 24.034 -3.026 35.862 0.50 17.81 234 LEU D O 1
ATOM 9733 O O B LEU D 1 254 ? 23.998 -2.976 35.903 0.50 17.98 234 LEU D O 1
ATOM 9742 N N . HIS D 1 255 ? 23.121 -1.998 34.057 1.00 17.91 235 HIS D N 1
ATOM 9743 C CA . HIS D 1 255 ? 24.409 -1.421 33.528 1.00 19.10 235 HIS D CA 1
ATOM 9744 C C . HIS D 1 255 ? 24.476 0.034 33.878 1.00 19.36 235 HIS D C 1
ATOM 9745 O O . HIS D 1 255 ? 23.717 0.848 33.311 1.00 20.20 235 HIS D O 1
ATOM 9752 N N . SER D 1 256 ? 25.252 0.323 34.913 1.00 17.73 236 SER D N 1
ATOM 9753 C CA . SER D 1 256 ? 25.502 1.709 35.327 1.00 19.48 236 SER D CA 1
ATOM 9754 C C . SER D 1 256 ? 26.723 2.249 34.608 1.00 20.41 236 SER D C 1
ATOM 9755 O O . SER D 1 256 ? 27.421 1.534 33.880 1.00 20.26 236 SER D O 1
ATOM 9758 N N . CYS D 1 257 ? 27.060 3.512 34.824 1.00 19.37 237 CYS D N 1
ATOM 9759 C CA . CYS D 1 257 ? 28.237 4.044 34.153 1.00 21.09 237 CYS D CA 1
ATOM 9760 C C . CYS D 1 257 ? 29.500 3.388 34.663 1.00 21.51 237 CYS D C 1
ATOM 9761 O O . CYS D 1 257 ? 30.491 3.429 33.975 1.00 23.35 237 CYS D O 1
ATOM 9764 N N . ASN D 1 258 ? 29.457 2.776 35.835 1.00 21.78 238 ASN D N 1
ATOM 9765 C CA . ASN D 1 258 ? 30.587 2.163 36.477 1.00 22.54 238 ASN D CA 1
ATOM 9766 C C . ASN D 1 258 ? 30.574 0.659 36.534 1.00 25.94 238 ASN D C 1
ATOM 9767 O O . ASN D 1 258 ? 31.451 0.068 37.150 1.00 27.57 238 ASN D O 1
ATOM 9772 N N . GLY D 1 259 ? 29.645 0.039 35.823 1.00 26.92 239 GLY D N 1
ATOM 9773 C CA . GLY D 1 259 ? 29.702 -1.402 35.686 1.00 27.14 239 GLY D CA 1
ATOM 9774 C C . GLY D 1 259 ? 28.332 -2.043 35.832 1.00 25.11 239 GLY D C 1
ATOM 9775 O O . GLY D 1 259 ? 27.303 -1.436 35.630 1.00 26.78 239 GLY D O 1
ATOM 9776 N N . TYR D 1 260 ? 28.337 -3.337 36.074 1.00 20.08 240 TYR D N 1
ATOM 9777 C CA . TYR D 1 260 ? 27.115 -4.059 36.202 1.00 18.62 240 TYR D CA 1
ATOM 9778 C C . TYR D 1 260 ? 26.794 -4.159 37.693 1.00 20.99 240 TYR D C 1
ATOM 9779 O O . TYR D 1 260 ? 27.701 -4.280 38.562 1.00 23.10 240 TYR D O 1
ATOM 9788 N N . VAL D 1 261 ? 25.516 -4.113 37.988 1.00 17.42 241 VAL D N 1
ATOM 9789 C CA . VAL D 1 261 ? 25.005 -4.411 39.321 1.00 17.47 241 VAL D CA 1
ATOM 9790 C C . VAL D 1 261 ? 24.112 -5.664 39.177 1.00 16.36 241 VAL D C 1
ATOM 9791 O O . VAL D 1 261 ? 23.202 -5.670 38.307 1.00 17.04 241 VAL D O 1
ATOM 9795 N N . TYR D 1 262 ? 24.425 -6.724 39.922 1.00 16.52 242 TYR D N 1
ATOM 9796 C CA . TYR D 1 262 ? 23.628 -7.940 39.898 1.00 15.68 242 TYR D CA 1
ATOM 9797 C C . TYR D 1 262 ? 22.701 -7.974 41.132 1.00 17.65 242 TYR D C 1
ATOM 9798 O O . TYR D 1 262 ? 23.191 -7.993 42.258 1.00 16.76 242 TYR D O 1
ATOM 9807 N N . SER D 1 263 ? 21.411 -8.057 40.853 1.00 15.63 243 SER D N 1
ATOM 9808 C CA . SER D 1 263 ? 20.376 -8.289 41.832 1.00 17.13 243 SER D CA 1
ATOM 9809 C C . SER D 1 263 ? 19.653 -9.580 41.499 1.00 17.87 243 SER D C 1
ATOM 9810 O O . SER D 1 263 ? 19.881 -10.211 40.429 1.00 17.67 243 SER D O 1
ATOM 9813 N N . PHE D 1 264 ? 18.713 -9.982 42.350 1.00 16.96 244 PHE D N 1
ATOM 9814 C CA . PHE D 1 264 ? 17.888 -11.152 42.003 1.00 17.09 244 PHE D CA 1
ATOM 9815 C C . PHE D 1 264 ? 16.458 -11.059 42.415 1.00 17.06 244 PHE D C 1
ATOM 9816 O O . PHE D 1 264 ? 16.114 -10.295 43.294 1.00 17.28 244 PHE D O 1
ATOM 9824 N N . GLY D 1 265 ? 15.634 -11.822 41.714 1.00 16.80 245 GLY D N 1
ATOM 9825 C CA . GLY D 1 265 ? 14.188 -11.712 41.842 1.00 16.54 245 GLY D CA 1
ATOM 9826 C C . GLY D 1 265 ? 13.566 -13.081 41.556 1.00 17.03 245 GLY D C 1
ATOM 9827 O O . GLY D 1 265 ? 14.275 -14.105 41.499 1.00 17.94 245 GLY D O 1
ATOM 9828 N N . SER D 1 266 ? 12.254 -13.043 41.341 1.00 17.39 246 SER D N 1
ATOM 9829 C CA . SER D 1 266 ? 11.446 -14.239 41.270 1.00 17.72 246 SER D CA 1
ATOM 9830 C C . SER D 1 266 ? 10.432 -14.204 40.157 1.00 18.45 246 SER D C 1
ATOM 9831 O O . SER D 1 266 ? 9.878 -13.171 39.786 1.00 18.97 246 SER D O 1
ATOM 9834 N N . ALA D 1 267 ? 10.192 -15.413 39.599 1.00 19.31 247 ALA D N 1
ATOM 9835 C CA . ALA D 1 267 ? 9.157 -15.636 38.573 1.00 18.69 247 ALA D CA 1
ATOM 9836 C C . ALA D 1 267 ? 8.491 -16.976 38.838 1.00 19.51 247 ALA D C 1
ATOM 9837 O O . ALA D 1 267 ? 9.082 -17.845 39.499 1.00 19.78 247 ALA D O 1
ATOM 9839 N N . LEU D 1 268 ? 7.299 -17.128 38.283 1.00 18.83 248 LEU D N 1
ATOM 9840 C CA . LEU D 1 268 ? 6.538 -18.400 38.332 1.00 20.88 248 LEU D CA 1
ATOM 9841 C C . LEU D 1 268 ? 6.274 -18.917 36.935 1.00 21.14 248 LEU D C 1
ATOM 9842 O O . LEU D 1 268 ? 5.750 -18.177 36.105 1.00 20.13 248 LEU D O 1
ATOM 9847 N N . LEU D 1 269 ? 6.771 -20.126 36.663 1.00 19.86 249 LEU D N 1
ATOM 9848 C CA . LEU D 1 269 ? 6.664 -20.769 35.364 1.00 20.79 249 LEU D CA 1
ATOM 9849 C C . LEU D 1 269 ? 5.574 -21.829 35.378 1.00 21.02 249 LEU D C 1
ATOM 9850 O O . LEU D 1 269 ? 5.312 -22.468 36.403 1.00 22.23 249 LEU D O 1
ATOM 9855 N N . ASP D 1 270 ? 4.921 -22.016 34.242 1.00 22.04 250 ASP D N 1
ATOM 9856 C CA . ASP D 1 270 ? 3.899 -23.039 34.143 1.00 22.33 250 ASP D CA 1
ATOM 9857 C C . ASP D 1 270 ? 4.460 -24.393 34.513 1.00 22.81 250 ASP D C 1
ATOM 9858 O O . ASP D 1 270 ? 5.570 -24.726 34.115 1.00 22.06 250 ASP D O 1
ATOM 9863 N N . LEU D 1 271 ? 3.689 -25.210 35.241 1.00 23.42 251 LEU D N 1
ATOM 9864 C CA . LEU D 1 271 ? 4.202 -26.521 35.648 1.00 25.84 251 LEU D CA 1
ATOM 9865 C C . LEU D 1 271 ? 4.523 -27.463 34.522 1.00 25.81 251 LEU D C 1
ATOM 9866 O O . LEU D 1 271 ? 5.514 -28.214 34.611 1.00 24.91 251 LEU D O 1
ATOM 9871 N N . ASP D 1 272 ? 3.645 -27.511 33.528 1.00 25.96 252 ASP D N 1
ATOM 9872 C CA . ASP D 1 272 ? 3.759 -28.500 32.444 1.00 28.00 252 ASP D CA 1
ATOM 9873 C C . ASP D 1 272 ? 4.573 -28.021 31.281 1.00 27.55 252 ASP D C 1
ATOM 9874 O O . ASP D 1 272 ? 5.121 -28.837 30.547 1.00 27.43 252 ASP D O 1
ATOM 9879 N N . GLU D 1 273 ? 4.586 -26.710 31.060 1.00 24.86 253 GLU D N 1
ATOM 9880 C CA . GLU D 1 273 ? 5.328 -26.108 29.959 1.00 24.59 253 GLU D CA 1
ATOM 9881 C C . GLU D 1 273 ? 6.097 -24.926 30.497 1.00 23.13 253 GLU D C 1
ATOM 9882 O O . GLU D 1 273 ? 5.640 -23.808 30.425 1.00 20.08 253 GLU D O 1
ATOM 9888 N N . PRO D 1 274 ? 7.259 -25.195 31.101 1.00 23.21 254 PRO D N 1
ATOM 9889 C CA . PRO D 1 274 ? 7.911 -24.207 31.970 1.00 23.68 254 PRO D CA 1
ATOM 9890 C C . PRO D 1 274 ? 8.534 -22.992 31.261 1.00 23.23 254 PRO D C 1
ATOM 9891 O O . PRO D 1 274 ? 8.900 -22.019 31.919 1.00 25.31 254 PRO D O 1
ATOM 9895 N N . TRP D 1 275 ? 8.577 -23.006 29.925 1.00 22.34 255 TRP D N 1
ATOM 9896 C CA . TRP D 1 275 ? 8.946 -21.830 29.157 1.00 22.98 255 TRP D CA 1
ATOM 9897 C C . TRP D 1 275 ? 7.824 -20.793 29.117 1.00 24.55 255 TRP D C 1
ATOM 9898 O O . TRP D 1 275 ? 8.051 -19.662 28.735 1.00 23.08 255 TRP D O 1
ATOM 9909 N N . LYS D 1 276 ? 6.614 -21.161 29.541 1.00 20.96 256 LYS D N 1
ATOM 9910 C CA . LYS D 1 276 ? 5.534 -20.227 29.670 1.00 22.51 256 LYS D CA 1
ATOM 9911 C C . LYS D 1 276 ? 5.519 -19.571 31.043 1.00 21.99 256 LYS D C 1
ATOM 9912 O O . LYS D 1 276 ? 5.325 -20.240 32.067 1.00 21.94 256 LYS D O 1
ATOM 9918 N N A VAL D 1 277 ? 5.759 -18.263 31.082 0.50 23.83 257 VAL D N 1
ATOM 9919 N N B VAL D 1 277 ? 5.721 -18.257 31.061 0.50 21.01 257 VAL D N 1
ATOM 9920 C CA A VAL D 1 277 ? 5.876 -17.565 32.369 0.50 24.83 257 VAL D CA 1
ATOM 9921 C CA B VAL D 1 277 ? 5.866 -17.523 32.318 0.50 20.08 257 VAL D CA 1
ATOM 9922 C C A VAL D 1 277 ? 4.505 -17.053 32.805 0.50 23.87 257 VAL D C 1
ATOM 9923 C C B VAL D 1 277 ? 4.486 -17.056 32.795 0.50 21.24 257 VAL D C 1
ATOM 9924 O O A VAL D 1 277 ? 3.812 -16.388 32.061 0.50 25.19 257 VAL D O 1
ATOM 9925 O O B VAL D 1 277 ? 3.756 -16.424 32.059 0.50 22.88 257 VAL D O 1
ATOM 9932 N N . LYS D 1 278 ? 4.132 -17.380 34.028 1.00 21.89 258 LYS D N 1
ATOM 9933 C CA . LYS D 1 278 ? 2.840 -16.953 34.623 1.00 23.40 258 LYS D CA 1
ATOM 9934 C C . LYS D 1 278 ? 2.940 -15.598 35.275 1.00 21.87 258 LYS D C 1
ATOM 9935 O O . LYS D 1 278 ? 2.074 -14.762 35.080 1.00 23.39 258 LYS D O 1
ATOM 9941 N N . PHE D 1 279 ? 3.998 -15.369 36.037 1.00 20.63 259 PHE D N 1
ATOM 9942 C CA . PHE D 1 279 ? 4.179 -14.124 36.818 1.00 20.44 259 PHE D CA 1
ATOM 9943 C C . PHE D 1 279 ? 5.707 -13.856 36.892 1.00 19.85 259 PHE D C 1
ATOM 9944 O O . PHE D 1 279 ? 6.494 -14.792 36.950 1.00 20.62 259 PHE D O 1
ATOM 9952 N N . ARG D 1 280 ? 6.116 -12.584 36.944 1.00 20.33 260 ARG D N 1
ATOM 9953 C CA . ARG D 1 280 ? 7.529 -12.179 36.971 1.00 21.59 260 ARG D CA 1
ATOM 9954 C C . ARG D 1 280 ? 7.601 -10.916 37.786 1.00 19.80 260 ARG D C 1
ATOM 9955 O O . ARG D 1 280 ? 6.931 -9.965 37.448 1.00 20.77 260 ARG D O 1
ATOM 9963 N N . SER D 1 281 ? 8.362 -10.904 38.873 1.00 19.01 261 SER D N 1
ATOM 9964 C CA . SER D 1 281 ? 8.384 -9.710 39.766 1.00 20.57 261 SER D CA 1
ATOM 9965 C C . SER D 1 281 ? 8.980 -8.469 39.067 1.00 22.80 261 SER D C 1
ATOM 9966 O O . SER D 1 281 ? 9.958 -8.546 38.341 1.00 19.72 261 SER D O 1
ATOM 9969 N N . GLY D 1 282 ? 8.380 -7.325 39.346 1.00 21.02 262 GLY D N 1
ATOM 9970 C CA . GLY D 1 282 ? 8.923 -6.011 39.026 1.00 19.72 262 GLY D CA 1
ATOM 9971 C C . GLY D 1 282 ? 10.091 -5.659 39.929 1.00 19.69 262 GLY D C 1
ATOM 9972 O O . GLY D 1 282 ? 11.182 -5.336 39.448 1.00 18.22 262 GLY D O 1
ATOM 9973 N N . PRO D 1 283 ? 9.866 -5.651 41.272 1.00 17.24 263 PRO D N 1
ATOM 9974 C CA . PRO D 1 283 ? 10.952 -5.403 42.229 1.00 18.11 263 PRO D CA 1
ATOM 9975 C C . PRO D 1 283 ? 11.886 -6.598 42.303 1.00 17.68 263 PRO D C 1
ATOM 9976 O O . PRO D 1 283 ? 11.501 -7.749 42.002 1.00 18.46 263 PRO D O 1
ATOM 9980 N N . TYR D 1 284 ? 13.114 -6.342 42.705 1.00 17.82 264 TYR D N 1
ATOM 9981 C CA . TYR D 1 284 ? 13.990 -7.404 43.087 1.00 17.23 264 TYR D CA 1
ATOM 9982 C C . TYR D 1 284 ? 13.566 -7.974 44.446 1.00 18.11 264 TYR D C 1
ATOM 9983 O O . TYR D 1 284 ? 12.794 -7.332 45.169 1.00 20.50 264 TYR D O 1
ATOM 9992 N N . LEU D 1 285 ? 14.105 -9.165 44.764 1.00 18.36 265 LEU D N 1
ATOM 9993 C CA . LEU D 1 285 ? 14.102 -9.711 46.120 1.00 19.71 265 LEU D CA 1
ATOM 9994 C C . LEU D 1 285 ? 15.300 -9.262 46.977 1.00 19.63 265 LEU D C 1
ATOM 9995 O O . LEU D 1 285 ? 15.182 -9.045 48.214 1.00 20.20 265 LEU D O 1
ATOM 10000 N N . LEU D 1 286 ? 16.457 -9.185 46.365 1.00 17.21 266 LEU D N 1
ATOM 10001 C CA . LEU D 1 286 ? 17.701 -8.834 47.016 1.00 18.77 266 LEU D CA 1
ATOM 10002 C C . LEU D 1 286 ? 18.622 -8.125 46.011 1.00 18.40 266 LEU D C 1
ATOM 10003 O O . LEU D 1 286 ? 18.635 -8.479 44.825 1.00 17.68 266 LEU D O 1
ATOM 10008 N N . ALA D 1 287 ? 19.303 -7.094 46.515 1.00 18.05 267 ALA D N 1
ATOM 10009 C CA . ALA D 1 287 ? 20.285 -6.300 45.762 1.00 19.02 267 ALA D CA 1
ATOM 10010 C C . ALA D 1 287 ? 21.472 -5.923 46.642 1.00 20.45 267 ALA D C 1
ATOM 10011 O O . ALA D 1 287 ? 21.351 -5.951 47.838 1.00 19.74 267 ALA D O 1
ATOM 10013 N N . PRO D 1 288 ? 22.597 -5.570 46.053 1.00 20.67 268 PRO D N 1
ATOM 10014 C CA . PRO D 1 288 ? 23.784 -5.353 46.839 1.00 19.82 268 PRO D CA 1
ATOM 10015 C C . PRO D 1 288 ? 23.653 -4.142 47.732 1.00 21.90 268 PRO D C 1
ATOM 10016 O O . PRO D 1 288 ? 23.429 -3.069 47.287 1.00 26.50 268 PRO D O 1
ATOM 10020 N N . ARG D 1 289 ? 23.854 -4.387 49.007 1.00 22.88 269 ARG D N 1
ATOM 10021 C CA . ARG D 1 289 ? 23.671 -3.405 50.049 1.00 25.56 269 ARG D CA 1
ATOM 10022 C C . ARG D 1 289 ? 24.791 -3.464 51.086 1.00 24.29 269 ARG D C 1
ATOM 10023 O O . ARG D 1 289 ? 25.295 -2.478 51.501 1.00 26.52 269 ARG D O 1
ATOM 10031 N N . GLU D 1 290 ? 25.118 -4.665 51.537 1.00 23.09 270 GLU D N 1
ATOM 10032 C CA . GLU D 1 290 ? 26.115 -4.859 52.549 1.00 25.22 270 GLU D CA 1
ATOM 10033 C C . GLU D 1 290 ? 27.532 -4.725 52.038 1.00 24.67 270 GLU D C 1
ATOM 10034 O O . GLU D 1 290 ? 27.783 -4.926 50.912 1.00 22.38 270 GLU D O 1
ATOM 10040 N N . PRO D 1 291 ? 28.471 -4.405 53.021 1.00 26.20 271 PRO D N 1
ATOM 10041 C CA . PRO D 1 291 ? 29.837 -4.269 52.508 1.00 26.83 271 PRO D CA 1
ATOM 10042 C C . PRO D 1 291 ? 30.346 -5.518 51.811 1.00 23.82 271 PRO D C 1
ATOM 10043 O O . PRO D 1 291 ? 31.115 -5.398 50.933 1.00 25.37 271 PRO D O 1
ATOM 10047 N N . TYR D 1 292 ? 29.955 -6.676 52.263 1.00 21.45 272 TYR D N 1
ATOM 10048 C CA . TYR D 1 292 ? 30.433 -7.938 51.673 1.00 21.73 272 TYR D CA 1
ATOM 10049 C C . TYR D 1 292 ? 29.822 -8.173 50.291 1.00 20.97 272 TYR D C 1
ATOM 10050 O O . TYR D 1 292 ? 30.307 -9.029 49.551 1.00 22.77 272 TYR D O 1
ATOM 10059 N N . GLU D 1 293 ? 28.739 -7.464 49.971 1.00 20.78 273 GLU D N 1
ATOM 10060 C CA . GLU D 1 293 ? 28.140 -7.496 48.612 1.00 20.68 273 GLU D CA 1
ATOM 10061 C C . GLU D 1 293 ? 28.664 -6.400 47.671 1.00 20.86 273 GLU D C 1
ATOM 10062 O O . GLU D 1 293 ? 28.582 -6.543 46.451 1.00 21.81 273 GLU D O 1
ATOM 10068 N N . CYS D 1 294 ? 29.164 -5.317 48.273 1.00 22.96 274 CYS D N 1
ATOM 10069 C CA . CYS D 1 294 ? 29.497 -4.097 47.555 1.00 24.20 274 CYS D CA 1
ATOM 10070 C C . CYS D 1 294 ? 30.981 -3.882 47.466 1.00 27.62 274 CYS D C 1
ATOM 10071 O O . CYS D 1 294 ? 31.390 -2.963 46.781 1.00 35.02 274 CYS D O 1
ATOM 10074 N N . MET D 1 295 ? 31.795 -4.669 48.130 1.00 23.98 275 MET D N 1
ATOM 10075 C CA . MET D 1 295 ? 33.228 -4.550 48.023 1.00 26.21 275 MET D CA 1
ATOM 10076 C C . MET D 1 295 ? 33.785 -5.966 47.869 1.00 26.44 275 MET D C 1
ATOM 10077 O O . MET D 1 295 ? 33.369 -6.870 48.596 1.00 25.03 275 MET D O 1
ATOM 10082 N N . GLY D 1 296 ? 34.698 -6.152 46.907 1.00 22.95 276 GLY D N 1
ATOM 10083 C CA . GLY D 1 296 ? 35.236 -7.448 46.581 1.00 22.68 276 GLY D CA 1
ATOM 10084 C C . GLY D 1 296 ? 35.861 -7.490 45.215 1.00 22.57 276 GLY D C 1
ATOM 10085 O O . GLY D 1 296 ? 36.121 -6.490 44.622 1.00 23.77 276 GLY D O 1
ATOM 10086 N N . ASP D 1 297 ? 36.140 -8.706 44.774 1.00 21.91 277 ASP D N 1
ATOM 10087 C CA . ASP D 1 297 ? 36.748 -8.940 43.511 1.00 21.27 277 ASP D CA 1
ATOM 10088 C C . ASP D 1 297 ? 35.853 -8.381 42.405 1.00 22.09 277 ASP D C 1
ATOM 10089 O O . ASP D 1 297 ? 36.402 -7.941 41.368 1.00 21.77 277 ASP D O 1
ATOM 10094 N N . VAL D 1 298 ? 34.527 -8.432 42.585 1.00 20.97 278 VAL D N 1
ATOM 10095 C CA . VAL D 1 298 ? 33.585 -7.853 41.606 1.00 20.87 278 VAL D CA 1
ATOM 10096 C C . VAL D 1 298 ? 32.541 -7.127 42.413 1.00 22.90 278 VAL D C 1
ATOM 10097 O O . VAL D 1 298 ? 31.582 -7.726 42.922 1.00 20.69 278 VAL D O 1
ATOM 10101 N N . PRO D 1 299 ? 32.712 -5.788 42.544 1.00 22.66 279 PRO D N 1
ATOM 10102 C CA . PRO D 1 299 ? 31.768 -5.108 43.416 1.00 23.58 279 PRO D CA 1
ATOM 10103 C C . PRO D 1 299 ? 30.303 -5.134 42.924 1.00 21.15 279 PRO D C 1
ATOM 10104 O O . PRO D 1 299 ? 30.038 -5.193 41.737 1.00 20.45 279 PRO D O 1
ATOM 10108 N N . ASN D 1 300 ? 29.379 -4.988 43.844 1.00 19.59 280 ASN D N 1
ATOM 10109 C CA . ASN D 1 300 ? 27.969 -4.946 43.557 1.00 19.08 280 ASN D CA 1
ATOM 10110 C C . ASN D 1 300 ? 27.307 -6.155 42.890 1.00 19.26 280 ASN D C 1
ATOM 10111 O O . ASN D 1 300 ? 26.635 -6.047 41.920 1.00 17.22 280 ASN D O 1
ATOM 10116 N N . VAL D 1 301 ? 27.524 -7.301 43.511 1.00 19.09 281 VAL D N 1
ATOM 10117 C CA . VAL D 1 301 ? 27.017 -8.558 43.024 1.00 19.40 281 VAL D CA 1
ATOM 10118 C C . VAL D 1 301 ? 26.322 -9.358 44.130 1.00 19.93 281 VAL D C 1
ATOM 10119 O O . VAL D 1 301 ? 26.928 -9.697 45.179 1.00 20.49 281 VAL D O 1
ATOM 10123 N N . CYS D 1 302 ? 25.071 -9.703 43.866 1.00 18.94 282 CYS D N 1
ATOM 10124 C CA . CYS D 1 302 ? 24.342 -10.738 44.605 1.00 19.63 282 CYS D CA 1
ATOM 10125 C C . CYS D 1 302 ? 23.902 -11.767 43.589 1.00 19.93 282 CYS D C 1
ATOM 10126 O O . CYS D 1 302 ? 23.012 -11.453 42.800 1.00 20.21 282 CYS D O 1
ATOM 10129 N N . PHE D 1 303 ? 24.457 -12.977 43.614 1.00 18.41 283 PHE D N 1
ATOM 10130 C CA . PHE D 1 303 ? 24.264 -13.922 42.518 1.00 19.75 283 PHE D CA 1
ATOM 10131 C C . PHE D 1 303 ? 23.746 -15.261 43.121 1.00 19.21 283 PHE D C 1
ATOM 10132 O O . PHE D 1 303 ? 24.533 -16.039 43.709 1.00 20.01 283 PHE D O 1
ATOM 10140 N N . PRO D 1 304 ? 22.449 -15.501 43.026 1.00 19.24 284 PRO D N 1
ATOM 10141 C CA . PRO D 1 304 ? 21.912 -16.715 43.617 1.00 19.62 284 PRO D CA 1
ATOM 10142 C C . PRO D 1 304 ? 22.232 -18.007 42.850 1.00 20.27 284 PRO D C 1
ATOM 10143 O O . PRO D 1 304 ? 22.054 -18.081 41.636 1.00 20.34 284 PRO D O 1
ATOM 10147 N N . CYS D 1 305 ? 22.631 -19.054 43.578 1.00 22.08 285 CYS D N 1
ATOM 10148 C CA . CYS D 1 305 ? 23.156 -20.240 43.008 1.00 23.11 285 CYS D CA 1
ATOM 10149 C C . CYS D 1 305 ? 22.479 -21.561 43.506 1.00 20.29 285 CYS D C 1
ATOM 10150 O O . CYS D 1 305 ? 22.532 -22.599 42.865 1.00 19.70 285 CYS D O 1
ATOM 10153 N N . ALA D 1 306 ? 21.819 -21.484 44.647 1.00 19.48 286 ALA D N 1
ATOM 10154 C CA . ALA D 1 306 ? 21.131 -22.681 45.183 1.00 19.81 286 ALA D CA 1
ATOM 10155 C C . ALA D 1 306 ? 20.117 -22.264 46.187 1.00 18.50 286 ALA D C 1
ATOM 10156 O O . ALA D 1 306 ? 20.230 -21.161 46.737 1.00 18.71 286 ALA D O 1
ATOM 10158 N N . ALA D 1 307 ? 19.206 -23.180 46.497 1.00 19.30 287 ALA D N 1
ATOM 10159 C CA . ALA D 1 307 ? 18.270 -23.078 47.591 1.00 19.41 287 ALA D CA 1
ATOM 10160 C C . ALA D 1 307 ? 17.907 -24.427 48.173 1.00 20.78 287 ALA D C 1
ATOM 10161 O O . ALA D 1 307 ? 17.939 -25.457 47.505 1.00 21.76 287 ALA D O 1
ATOM 10163 N N . LEU D 1 308 ? 17.623 -24.392 49.470 1.00 20.69 288 LEU D N 1
ATOM 10164 C CA . LEU D 1 308 ? 17.085 -25.540 50.175 1.00 23.35 288 LEU D CA 1
ATOM 10165 C C . LEU D 1 308 ? 15.706 -25.074 50.600 1.00 23.34 288 LEU D C 1
ATOM 10166 O O . LEU D 1 308 ? 15.505 -23.915 50.931 1.00 22.25 288 LEU D O 1
ATOM 10171 N N . HIS D 1 309 ? 14.742 -25.977 50.608 1.00 25.07 289 HIS D N 1
ATOM 10172 C CA . HIS D 1 309 ? 13.398 -25.603 51.025 1.00 23.63 289 HIS D CA 1
ATOM 10173 C C . HIS D 1 309 ? 12.595 -26.724 51.693 1.00 24.70 289 HIS D C 1
ATOM 10174 O O . HIS D 1 309 ? 12.964 -27.898 51.579 1.00 24.68 289 HIS D O 1
ATOM 10181 N N . ASP D 1 310 ? 11.540 -26.318 52.396 1.00 24.20 290 ASP D N 1
ATOM 10182 C CA . ASP D 1 310 ? 10.698 -27.286 53.150 1.00 27.86 290 ASP D CA 1
ATOM 10183 C C . ASP D 1 310 ? 9.277 -26.935 52.900 1.00 28.89 290 ASP D C 1
ATOM 10184 O O . ASP D 1 310 ? 8.795 -25.896 53.342 1.00 30.28 290 ASP D O 1
ATOM 10189 N N . ASN D 1 311 ? 8.584 -27.781 52.153 1.00 31.92 291 ASN D N 1
ATOM 10190 C CA . ASN D 1 311 ? 7.210 -27.480 51.785 1.00 34.07 291 ASN D CA 1
ATOM 10191 C C . ASN D 1 311 ? 6.271 -27.499 52.964 1.00 36.83 291 ASN D C 1
ATOM 10192 O O . ASN D 1 311 ? 5.280 -26.814 52.972 1.00 35.93 291 ASN D O 1
ATOM 10197 N N . GLU D 1 312 ? 6.623 -28.248 53.989 1.00 37.45 292 GLU D N 1
ATOM 10198 C CA . GLU D 1 312 ? 5.725 -28.321 55.135 1.00 41.25 292 GLU D CA 1
ATOM 10199 C C . GLU D 1 312 ? 5.657 -26.988 55.829 1.00 38.55 292 GLU D C 1
ATOM 10200 O O . GLU D 1 312 ? 4.596 -26.580 56.246 1.00 41.00 292 GLU D O 1
ATOM 10206 N N . THR D 1 313 ? 6.776 -26.282 55.964 1.00 32.73 293 THR D N 1
ATOM 10207 C CA . THR D 1 313 ? 6.794 -25.004 56.655 1.00 30.44 293 THR D CA 1
ATOM 10208 C C . THR D 1 313 ? 6.783 -23.810 55.701 1.00 29.65 293 THR D C 1
ATOM 10209 O O . THR D 1 313 ? 6.589 -22.695 56.112 1.00 30.26 293 THR D O 1
ATOM 10213 N N . GLY D 1 314 ? 6.998 -24.071 54.423 1.00 28.74 294 GLY D N 1
ATOM 10214 C CA . GLY D 1 314 ? 7.198 -22.976 53.457 1.00 26.95 294 GLY D CA 1
ATOM 10215 C C . GLY D 1 314 ? 8.566 -22.292 53.537 1.00 26.56 294 GLY D C 1
ATOM 10216 O O . GLY D 1 314 ? 8.816 -21.341 52.808 1.00 28.49 294 GLY D O 1
ATOM 10217 N N . ARG D 1 315 ? 9.477 -22.760 54.376 1.00 24.10 295 ARG D N 1
ATOM 10218 C CA . ARG D 1 315 ? 10.742 -22.076 54.526 1.00 22.64 295 ARG D CA 1
ATOM 10219 C C . ARG D 1 315 ? 11.583 -22.320 53.264 1.00 23.29 295 ARG D C 1
ATOM 10220 O O . ARG D 1 315 ? 11.577 -23.473 52.679 1.00 24.69 295 ARG D O 1
ATOM 10228 N N . ILE D 1 316 ? 12.319 -21.265 52.868 1.00 21.82 296 ILE D N 1
ATOM 10229 C CA . ILE D 1 316 ? 13.345 -21.399 51.802 1.00 20.86 296 ILE D CA 1
ATOM 10230 C C . ILE D 1 316 ? 14.582 -20.652 52.250 1.00 19.23 296 ILE D C 1
ATOM 10231 O O . ILE D 1 316 ? 14.497 -19.582 52.853 1.00 21.14 296 ILE D O 1
ATOM 10236 N N . ALA D 1 317 ? 15.744 -21.257 51.999 1.00 19.93 297 ALA D N 1
ATOM 10237 C CA . ALA D 1 317 ? 17.049 -20.673 52.241 1.00 20.54 297 ALA D CA 1
ATOM 10238 C C . ALA D 1 317 ? 17.813 -20.608 50.915 1.00 20.98 297 ALA D C 1
ATOM 10239 O O . ALA D 1 317 ? 18.098 -21.653 50.285 1.00 21.55 297 ALA D O 1
ATOM 10241 N N . ILE D 1 318 ? 18.154 -19.375 50.533 1.00 20.34 298 ILE D N 1
ATOM 10242 C CA . ILE D 1 318 ? 18.795 -19.102 49.266 1.00 20.15 298 ILE D CA 1
ATOM 10243 C C . ILE D 1 318 ? 20.244 -18.720 49.467 1.00 19.17 298 ILE D C 1
ATOM 10244 O O . ILE D 1 318 ? 20.574 -17.746 50.179 1.00 19.53 298 ILE D O 1
ATOM 10249 N N . TYR D 1 319 ? 21.098 -19.480 48.811 1.00 18.79 299 TYR D N 1
ATOM 10250 C CA . TYR D 1 319 ? 22.548 -19.246 48.768 1.00 18.89 299 TYR D CA 1
ATOM 10251 C C . TYR D 1 319 ? 22.885 -18.312 47.620 1.00 19.81 299 TYR D C 1
ATOM 10252 O O . TYR D 1 319 ? 22.374 -18.506 46.523 1.00 22.14 299 TYR D O 1
ATOM 10261 N N . TYR D 1 320 ? 23.763 -17.347 47.885 1.00 19.03 300 TYR D N 1
ATOM 10262 C CA . TYR D 1 320 ? 24.150 -16.374 46.848 1.00 18.13 300 TYR D CA 1
ATOM 10263 C C . TYR D 1 320 ? 25.589 -15.933 46.975 1.00 19.23 300 TYR D C 1
ATOM 10264 O O . TYR D 1 320 ? 26.150 -15.781 48.053 1.00 19.73 300 TYR D O 1
ATOM 10273 N N . GLY D 1 321 ? 26.246 -15.762 45.832 1.00 17.84 301 GLY D N 1
ATOM 10274 C CA . GLY D 1 321 ? 27.561 -15.190 45.820 1.00 17.25 301 GLY D CA 1
ATOM 10275 C C . GLY D 1 321 ? 27.506 -13.680 46.014 1.00 18.50 301 GLY D C 1
ATOM 10276 O O . GLY D 1 321 ? 26.620 -12.994 45.519 1.00 19.00 301 GLY D O 1
ATOM 10277 N N . CYS D 1 322 ? 28.450 -13.219 46.790 1.00 19.41 302 CYS D N 1
ATOM 10278 C CA . CYS D 1 322 ? 28.594 -11.842 47.235 1.00 19.61 302 CYS D CA 1
ATOM 10279 C C . CYS D 1 322 ? 29.875 -11.252 46.694 1.00 19.33 302 CYS D C 1
ATOM 10280 O O . CYS D 1 322 ? 31.028 -11.661 47.127 1.00 20.26 302 CYS D O 1
ATOM 10283 N N . ALA D 1 323 ? 29.743 -10.237 45.810 1.00 17.50 303 ALA D N 1
ATOM 10284 C CA . ALA D 1 323 ? 30.869 -9.532 45.219 1.00 18.79 303 ALA D CA 1
ATOM 10285 C C . ALA D 1 323 ? 31.881 -10.453 44.562 1.00 18.27 303 ALA D C 1
ATOM 10286 O O . ALA D 1 323 ? 33.079 -10.132 44.497 1.00 19.61 303 ALA D O 1
ATOM 10288 N N . ASP D 1 324 ? 31.410 -11.608 44.121 1.00 19.04 304 ASP D N 1
ATOM 10289 C CA . ASP D 1 324 ? 32.294 -12.688 43.623 1.00 18.73 304 ASP D CA 1
ATOM 10290 C C . ASP D 1 324 ? 33.473 -12.986 44.554 1.00 18.63 304 ASP D C 1
ATOM 10291 O O . ASP D 1 324 ? 34.599 -13.244 44.123 1.00 20.62 304 ASP D O 1
ATOM 10296 N N . THR D 1 325 ? 33.190 -12.958 45.862 1.00 18.82 305 THR D N 1
ATOM 10297 C CA . THR D 1 325 ? 34.254 -13.101 46.855 1.00 19.58 305 THR D CA 1
ATOM 10298 C C . THR D 1 325 ? 33.901 -14.116 47.904 1.00 18.88 305 THR D C 1
ATOM 10299 O O . THR D 1 325 ? 34.759 -14.971 48.231 1.00 19.56 305 THR D O 1
ATOM 10303 N N . VAL D 1 326 ? 32.686 -14.006 48.451 1.00 17.60 306 VAL D N 1
ATOM 10304 C CA . VAL D 1 326 ? 32.221 -14.857 49.550 1.00 18.31 306 VAL D CA 1
ATOM 10305 C C . VAL D 1 326 ? 30.807 -15.369 49.240 1.00 18.96 306 VAL D C 1
ATOM 10306 O O . VAL D 1 326 ? 30.191 -14.982 48.317 1.00 18.59 306 VAL D O 1
ATOM 10310 N N . THR D 1 327 ? 30.296 -16.252 50.081 1.00 19.52 307 THR D N 1
ATOM 10311 C CA . THR D 1 327 ? 28.965 -16.814 49.954 1.00 19.60 307 THR D CA 1
ATOM 10312 C C . THR D 1 327 ? 28.113 -16.336 51.152 1.00 21.32 307 THR D C 1
ATOM 10313 O O . THR D 1 327 ? 28.588 -16.339 52.322 1.00 20.75 307 THR D O 1
ATOM 10317 N N . GLY D 1 328 ? 26.900 -15.966 50.819 1.00 20.23 308 GLY D N 1
ATOM 10318 C CA . GLY D 1 328 ? 25.923 -15.497 51.768 1.00 20.81 308 GLY D CA 1
ATOM 10319 C C . GLY D 1 328 ? 24.646 -16.343 51.670 1.00 20.68 308 GLY D C 1
ATOM 10320 O O . GLY D 1 328 ? 24.411 -17.167 50.730 1.00 19.67 308 GLY D O 1
ATOM 10321 N N . LEU D 1 329 ? 23.853 -16.198 52.726 1.00 20.55 309 LEU D N 1
ATOM 10322 C CA . LEU D 1 329 ? 22.558 -16.840 52.846 1.00 19.89 309 LEU D CA 1
ATOM 10323 C C . LEU D 1 329 ? 21.451 -15.842 53.084 1.00 19.50 309 LEU D C 1
ATOM 10324 O O . LEU D 1 329 ? 21.621 -14.873 53.788 1.00 20.34 309 LEU D O 1
ATOM 10329 N N . ALA D 1 330 ? 20.287 -16.076 52.509 1.00 19.96 310 ALA D N 1
ATOM 10330 C CA . ALA D 1 330 ? 19.093 -15.281 52.760 1.00 20.83 310 ALA D CA 1
ATOM 10331 C C . ALA D 1 330 ? 17.872 -16.201 52.903 1.00 21.70 310 ALA D C 1
ATOM 10332 O O . ALA D 1 330 ? 17.900 -17.332 52.438 1.00 22.96 310 ALA D O 1
ATOM 10334 N N . PHE D 1 331 ? 16.854 -15.745 53.616 1.00 19.26 311 PHE D N 1
ATOM 10335 C CA . PHE D 1 331 ? 15.732 -16.629 54.013 1.00 19.61 311 PHE D CA 1
ATOM 10336 C C . PHE D 1 331 ? 14.447 -15.994 53.585 1.00 19.62 311 PHE D C 1
ATOM 10337 O O . PHE D 1 331 ? 14.354 -14.802 53.539 1.00 20.70 311 PHE D O 1
ATOM 10345 N N . GLY D 1 332 ? 13.440 -16.817 53.345 1.00 19.63 312 GLY D N 1
ATOM 10346 C CA . GLY D 1 332 ? 12.080 -16.301 53.102 1.00 19.73 312 GLY D CA 1
ATOM 10347 C C . GLY D 1 332 ? 11.047 -17.421 53.193 1.00 21.74 312 GLY D C 1
ATOM 10348 O O . GLY D 1 332 ? 11.412 -18.570 53.509 1.00 23.58 312 GLY D O 1
ATOM 10349 N N . TYR D 1 333 ? 9.778 -17.081 52.934 1.00 22.86 313 TYR D N 1
ATOM 10350 C CA . TYR D 1 333 ? 8.695 -18.077 52.871 1.00 24.59 313 TYR D CA 1
ATOM 10351 C C . TYR D 1 333 ? 8.161 -18.205 51.454 1.00 25.22 313 TYR D C 1
ATOM 10352 O O . TYR D 1 333 ? 7.817 -17.192 50.837 1.00 23.10 313 TYR D O 1
ATOM 10361 N N . ILE D 1 334 ? 8.089 -19.433 50.948 1.00 22.75 314 ILE D N 1
ATOM 10362 C CA . ILE D 1 334 ? 7.654 -19.668 49.568 1.00 23.59 314 ILE D CA 1
ATOM 10363 C C . ILE D 1 334 ? 6.283 -19.051 49.307 1.00 24.86 314 ILE D C 1
ATOM 10364 O O . ILE D 1 334 ? 6.109 -18.390 48.288 1.00 26.88 314 ILE D O 1
ATOM 10369 N N . PRO D 1 335 ? 5.309 -19.194 50.236 1.00 25.85 315 PRO D N 1
ATOM 10370 C CA . PRO D 1 335 ? 4.010 -18.554 49.915 1.00 25.67 315 PRO D CA 1
ATOM 10371 C C . PRO D 1 335 ? 4.094 -17.023 49.819 1.00 26.04 315 PRO D C 1
ATOM 10372 O O . PRO D 1 335 ? 3.367 -16.412 49.022 1.00 25.78 315 PRO D O 1
ATOM 10376 N N . GLU D 1 336 ? 4.975 -16.419 50.617 1.00 25.12 316 GLU D N 1
ATOM 10377 C CA . GLU D 1 336 ? 5.131 -14.953 50.555 1.00 25.17 316 GLU D CA 1
ATOM 10378 C C . GLU D 1 336 ? 5.823 -14.546 49.245 1.00 23.04 316 GLU D C 1
ATOM 10379 O O . GLU D 1 336 ? 5.489 -13.497 48.675 1.00 21.55 316 GLU D O 1
ATOM 10385 N N . ILE D 1 337 ? 6.811 -15.323 48.845 1.00 20.86 317 ILE D N 1
ATOM 10386 C CA . ILE D 1 337 ? 7.499 -15.047 47.578 1.00 21.09 317 ILE D CA 1
ATOM 10387 C C . ILE D 1 337 ? 6.499 -15.144 46.427 1.00 22.07 317 ILE D C 1
ATOM 10388 O O . ILE D 1 337 ? 6.498 -14.315 45.515 1.00 22.67 317 ILE D O 1
ATOM 10393 N N . ILE D 1 338 ? 5.647 -16.148 46.457 1.00 22.91 318 ILE D N 1
ATOM 10394 C CA . ILE D 1 338 ? 4.672 -16.315 45.417 1.00 23.60 318 ILE D CA 1
ATOM 10395 C C . ILE D 1 338 ? 3.663 -15.157 45.340 1.00 22.51 318 ILE D C 1
ATOM 10396 O O . ILE D 1 338 ? 3.364 -14.611 44.277 1.00 23.37 318 ILE D O 1
ATOM 10401 N N . GLU D 1 339 ? 3.159 -14.752 46.502 1.00 23.55 319 GLU D N 1
ATOM 10402 C CA . GLU D 1 339 ? 2.218 -13.637 46.570 1.00 23.88 319 GLU D CA 1
ATOM 10403 C C . GLU D 1 339 ? 2.865 -12.343 46.080 1.00 23.49 319 GLU D C 1
ATOM 10404 O O . GLU D 1 339 ? 2.243 -11.557 45.364 1.00 24.34 319 GLU D O 1
ATOM 10410 N N . PHE D 1 340 ? 4.119 -12.134 46.467 1.00 22.70 320 PHE D N 1
ATOM 10411 C CA . PHE D 1 340 ? 4.912 -10.973 46.009 1.00 22.29 320 PHE D CA 1
ATOM 10412 C C . PHE D 1 340 ? 5.067 -10.995 44.489 1.00 20.43 320 PHE D C 1
ATOM 10413 O O . PHE D 1 340 ? 4.916 -9.961 43.823 1.00 21.05 320 PHE D O 1
ATOM 10421 N N . THR D 1 341 ? 5.416 -12.166 43.930 1.00 21.12 321 THR D N 1
ATOM 10422 C CA . THR D 1 341 ? 5.666 -12.291 42.489 1.00 21.62 321 THR D CA 1
ATOM 10423 C C . THR D 1 341 ? 4.363 -11.971 41.724 1.00 21.12 321 THR D C 1
ATOM 10424 O O . THR D 1 341 ? 4.336 -11.269 40.676 1.00 20.37 321 THR D O 1
ATOM 10428 N N . LYS D 1 342 ? 3.243 -12.430 42.257 1.00 20.96 322 LYS D N 1
ATOM 10429 C CA . LYS D 1 342 ? 1.961 -12.135 41.602 1.00 22.67 322 LYS D CA 1
ATOM 10430 C C . LYS D 1 342 ? 1.540 -10.691 41.709 1.00 21.05 322 LYS D C 1
ATOM 10431 O O . LYS D 1 342 ? 1.149 -10.061 40.720 1.00 22.11 322 LYS D O 1
ATOM 10437 N N . ARG D 1 343 ? 1.603 -10.158 42.920 1.00 21.88 323 ARG D N 1
ATOM 10438 C CA . ARG D 1 343 ? 1.106 -8.819 43.179 1.00 23.22 323 ARG D CA 1
ATOM 10439 C C . ARG D 1 343 ? 1.885 -7.817 42.347 1.00 23.20 323 ARG D C 1
ATOM 10440 O O . ARG D 1 343 ? 1.327 -6.840 41.847 1.00 23.10 323 ARG D O 1
ATOM 10448 N N . THR D 1 344 ? 3.183 -8.058 42.214 1.00 21.57 324 THR D N 1
ATOM 10449 C CA . THR D 1 344 ? 4.082 -7.072 41.591 1.00 20.65 324 THR D CA 1
ATOM 10450 C C . THR D 1 344 ? 4.408 -7.435 40.135 1.00 21.88 324 THR D C 1
ATOM 10451 O O . THR D 1 344 ? 5.338 -6.827 39.506 1.00 20.75 324 THR D O 1
ATOM 10455 N N . SER D 1 345 ? 3.675 -8.373 39.568 1.00 21.86 325 SER D N 1
ATOM 10456 C CA . SER D 1 345 ? 4.030 -8.913 38.267 1.00 22.33 325 SER D CA 1
ATOM 10457 C C . SER D 1 345 ? 4.049 -7.888 37.154 1.00 23.93 325 SER D C 1
ATOM 10458 O O . SER D 1 345 ? 3.171 -7.081 37.029 1.00 22.09 325 SER D O 1
ATOM 10461 N N . ILE D 1 346 ? 5.103 -7.982 36.355 1.00 21.46 326 ILE D N 1
ATOM 10462 C CA . ILE D 1 346 ? 5.231 -7.185 35.156 1.00 22.42 326 ILE D CA 1
ATOM 10463 C C . ILE D 1 346 ? 4.756 -7.899 33.912 1.00 27.62 326 ILE D C 1
ATOM 10464 O O . ILE D 1 346 ? 4.885 -7.391 32.866 1.00 31.93 326 ILE D O 1
ATOM 10469 N N . ILE D 1 347 ? 4.187 -9.078 34.072 1.00 30.21 327 ILE D N 1
ATOM 10470 C CA . ILE D 1 347 ? 3.370 -9.730 33.061 1.00 38.38 327 ILE D CA 1
ATOM 10471 C C . ILE D 1 347 ? 1.945 -9.936 33.585 1.00 42.00 327 ILE D C 1
ATOM 10472 O O . ILE D 1 347 ? 1.738 -10.236 34.821 1.00 40.61 327 ILE D O 1
ATOM 10478 N N . VAL E 1 27 ? 14.336 32.879 56.995 1.00 38.06 7 VAL E N 1
ATOM 10479 C CA . VAL E 1 27 ? 14.843 31.473 56.735 1.00 36.08 7 VAL E CA 1
ATOM 10480 C C . VAL E 1 27 ? 16.106 31.154 57.528 1.00 35.04 7 VAL E C 1
ATOM 10481 O O . VAL E 1 27 ? 17.044 31.954 57.565 1.00 39.44 7 VAL E O 1
ATOM 10485 N N . ILE E 1 28 ? 16.126 30.009 58.183 1.00 35.40 8 ILE E N 1
ATOM 10486 C CA . ILE E 1 28 ? 17.293 29.522 58.927 1.00 34.54 8 ILE E CA 1
ATOM 10487 C C . ILE E 1 28 ? 17.904 28.319 58.180 1.00 31.36 8 ILE E C 1
ATOM 10488 O O . ILE E 1 28 ? 17.386 27.211 58.268 1.00 34.18 8 ILE E O 1
ATOM 10493 N N . ILE E 1 29 ? 18.988 28.553 57.453 1.00 28.82 9 ILE E N 1
ATOM 10494 C CA . ILE E 1 29 ? 19.573 27.508 56.629 1.00 29.18 9 ILE E CA 1
ATOM 10495 C C . ILE E 1 29 ? 20.399 26.605 57.526 1.00 29.32 9 ILE E C 1
ATOM 10496 O O . ILE E 1 29 ? 20.889 27.044 58.581 1.00 28.89 9 ILE E O 1
ATOM 10501 N N . PRO E 1 30 ? 20.477 25.334 57.178 1.00 25.31 10 PRO E N 1
ATOM 10502 C CA . PRO E 1 30 ? 21.307 24.443 57.940 1.00 23.88 10 PRO E CA 1
ATOM 10503 C C . PRO E 1 30 ? 22.744 24.885 57.911 1.00 25.64 10 PRO E C 1
ATOM 10504 O O . PRO E 1 30 ? 23.183 25.489 56.883 1.00 26.91 10 PRO E O 1
ATOM 10508 N N . TRP E 1 31 ? 23.475 24.574 58.975 1.00 26.20 11 TRP E N 1
ATOM 10509 C CA . TRP E 1 31 ? 24.838 25.038 59.115 1.00 24.84 11 TRP E CA 1
ATOM 10510 C C . TRP E 1 31 ? 25.603 24.272 60.148 1.00 24.80 11 TRP E C 1
ATOM 10511 O O . TRP E 1 31 ? 25.049 23.959 61.212 1.00 24.43 11 TRP E O 1
ATOM 10522 N N . GLU E 1 32 ? 26.862 23.990 59.840 1.00 25.14 12 GLU E N 1
ATOM 10523 C CA . GLU E 1 32 ? 27.836 23.546 60.802 1.00 26.58 12 GLU E CA 1
ATOM 10524 C C . GLU E 1 32 ? 29.102 24.319 60.592 1.00 29.00 12 GLU E C 1
ATOM 10525 O O . GLU E 1 32 ? 29.541 24.561 59.463 1.00 26.94 12 GLU E O 1
ATOM 10531 N N . GLU E 1 33 ? 29.734 24.753 61.652 1.00 27.26 13 GLU E N 1
ATOM 10532 C CA . GLU E 1 33 ? 30.935 25.537 61.503 1.00 30.62 13 GLU E CA 1
ATOM 10533 C C . GLU E 1 33 ? 32.082 24.693 61.060 1.00 28.73 13 GLU E C 1
ATOM 10534 O O . GLU E 1 33 ? 32.114 23.526 61.296 1.00 27.81 13 GLU E O 1
ATOM 10540 N N . ARG E 1 34 ? 33.045 25.329 60.449 1.00 29.64 14 ARG E N 1
ATOM 10541 C CA . ARG E 1 34 ? 34.168 24.630 59.915 1.00 35.53 14 ARG E CA 1
ATOM 10542 C C . ARG E 1 34 ? 34.860 23.858 61.029 1.00 36.53 14 ARG E C 1
ATOM 10543 O O . ARG E 1 34 ? 35.059 24.417 62.125 1.00 35.39 14 ARG E O 1
ATOM 10551 N N . PRO E 1 35 ? 35.230 22.603 60.762 1.00 38.05 15 PRO E N 1
ATOM 10552 C CA . PRO E 1 35 ? 35.939 21.836 61.774 1.00 40.74 15 PRO E CA 1
ATOM 10553 C C . PRO E 1 35 ? 37.234 22.494 62.177 1.00 39.13 15 PRO E C 1
ATOM 10554 O O . PRO E 1 35 ? 37.857 23.214 61.404 1.00 34.95 15 PRO E O 1
ATOM 10558 N N . ALA E 1 36 ? 37.624 22.293 63.422 1.00 40.18 16 ALA E N 1
ATOM 10559 C CA . ALA E 1 36 ? 38.839 22.941 63.906 1.00 43.08 16 ALA E CA 1
ATOM 10560 C C . ALA E 1 36 ? 40.035 22.403 63.112 1.00 43.20 16 ALA E C 1
ATOM 10561 O O . ALA E 1 36 ? 40.135 21.200 62.851 1.00 46.80 16 ALA E O 1
ATOM 10563 N N . GLY E 1 37 ? 40.904 23.305 62.673 1.00 44.54 17 GLY E N 1
ATOM 10564 C CA . GLY E 1 37 ? 42.061 22.915 61.878 1.00 46.23 17 GLY E CA 1
ATOM 10565 C C . GLY E 1 37 ? 41.765 22.792 60.390 1.00 43.67 17 GLY E C 1
ATOM 10566 O O . GLY E 1 37 ? 42.694 22.717 59.594 1.00 44.33 17 GLY E O 1
ATOM 10567 N N . CYS E 1 38 ? 40.489 22.766 60.007 1.00 39.95 18 CYS E N 1
ATOM 10568 C CA . CYS E 1 38 ? 40.117 22.493 58.606 1.00 35.70 18 CYS E CA 1
ATOM 10569 C C . CYS E 1 38 ? 40.466 23.647 57.688 1.00 34.58 18 CYS E C 1
ATOM 10570 O O . CYS E 1 38 ? 40.043 24.780 57.908 1.00 35.52 18 CYS E O 1
ATOM 10573 N N . LYS E 1 39 ? 41.246 23.381 56.641 1.00 30.29 19 LYS E N 1
ATOM 10574 C CA . LYS E 1 39 ? 41.556 24.418 55.713 1.00 30.92 19 LYS E CA 1
ATOM 10575 C C . LYS E 1 39 ? 40.807 24.318 54.400 1.00 30.07 19 LYS E C 1
ATOM 10576 O O . LYS E 1 39 ? 41.073 25.066 53.480 1.00 32.16 19 LYS E O 1
ATOM 10582 N N . ASP E 1 40 ? 39.820 23.444 54.324 1.00 27.46 20 ASP E N 1
ATOM 10583 C CA . ASP E 1 40 ? 39.098 23.260 53.055 1.00 23.60 20 ASP E CA 1
ATOM 10584 C C . ASP E 1 40 ? 38.046 24.326 52.904 1.00 23.57 20 ASP E C 1
ATOM 10585 O O . ASP E 1 40 ? 37.488 24.822 53.878 1.00 25.89 20 ASP E O 1
ATOM 10590 N N . VAL E 1 41 ? 37.758 24.685 51.646 1.00 22.84 21 VAL E N 1
ATOM 10591 C CA . VAL E 1 41 ? 36.694 25.647 51.335 1.00 24.14 21 VAL E CA 1
ATOM 10592 C C . VAL E 1 41 ? 35.302 25.131 51.629 1.00 23.54 21 VAL E C 1
ATOM 10593 O O . VAL E 1 41 ? 34.404 25.907 51.955 1.00 24.28 21 VAL E O 1
ATOM 10597 N N . LEU E 1 42 ? 35.081 23.844 51.406 1.00 22.85 22 LEU E N 1
ATOM 10598 C CA . LEU E 1 42 ? 33.839 23.218 51.838 1.00 23.37 22 LEU E CA 1
ATOM 10599 C C . LEU E 1 42 ? 34.106 22.083 52.763 1.00 24.02 22 LEU E C 1
ATOM 10600 O O . LEU E 1 42 ? 35.096 21.384 52.611 1.00 26.33 22 LEU E O 1
ATOM 10605 N N . TRP E 1 43 ? 33.199 21.864 53.687 1.00 21.70 23 TRP E N 1
ATOM 10606 C CA . TRP E 1 43 ? 33.323 20.754 54.602 1.00 21.69 23 TRP E CA 1
ATOM 10607 C C . TRP E 1 43 ? 32.015 19.979 54.728 1.00 20.99 23 TRP E C 1
ATOM 10608 O O . TRP E 1 43 ? 30.907 20.543 54.758 1.00 21.79 23 TRP E O 1
ATOM 10619 N N . ARG E 1 44 ? 32.152 18.655 54.781 1.00 19.37 24 ARG E N 1
ATOM 10620 C CA . ARG E 1 44 ? 31.022 17.769 54.890 1.00 19.77 24 ARG E CA 1
ATOM 10621 C C . ARG E 1 44 ? 30.350 17.895 56.268 1.00 23.52 24 ARG E C 1
ATOM 10622 O O . ARG E 1 44 ? 31.024 18.072 57.305 1.00 23.81 24 ARG E O 1
ATOM 10630 N N . SER E 1 45 ? 29.039 17.773 56.282 1.00 22.44 25 SER E N 1
ATOM 10631 C CA . SER E 1 45 ? 28.316 17.620 57.539 1.00 22.64 25 SER E CA 1
ATOM 10632 C C . SER E 1 45 ? 28.817 16.417 58.277 1.00 24.27 25 SER E C 1
ATOM 10633 O O . SER E 1 45 ? 28.993 15.322 57.693 1.00 24.98 25 SER E O 1
ATOM 10636 N N . VAL E 1 46 ? 28.903 16.555 59.598 1.00 25.49 26 VAL E N 1
ATOM 10637 C CA . VAL E 1 46 ? 29.221 15.402 60.410 1.00 29.43 26 VAL E CA 1
ATOM 10638 C C . VAL E 1 46 ? 28.054 14.385 60.484 1.00 29.10 26 VAL E C 1
ATOM 10639 O O . VAL E 1 46 ? 28.265 13.257 60.951 1.00 32.57 26 VAL E O 1
ATOM 10643 N N . ALA E 1 47 ? 26.839 14.818 60.140 1.00 27.10 27 ALA E N 1
ATOM 10644 C CA . ALA E 1 47 ? 25.612 13.986 60.140 1.00 28.45 27 ALA E CA 1
ATOM 10645 C C . ALA E 1 47 ? 25.387 13.204 58.807 1.00 24.93 27 ALA E C 1
ATOM 10646 O O . ALA E 1 47 ? 24.315 12.597 58.608 1.00 28.39 27 ALA E O 1
ATOM 10648 N N . ASN E 1 48 ? 26.295 13.293 57.865 1.00 24.08 28 ASN E N 1
ATOM 10649 C CA . ASN E 1 48 ? 26.077 12.652 56.579 1.00 21.04 28 ASN E CA 1
ATOM 10650 C C . ASN E 1 48 ? 26.052 11.155 56.698 1.00 23.36 28 ASN E C 1
ATOM 10651 O O . ASN E 1 48 ? 26.830 10.635 57.437 1.00 26.38 28 ASN E O 1
ATOM 10656 N N . PRO E 1 49 ? 25.244 10.464 55.908 1.00 23.65 29 PRO E N 1
ATOM 10657 C CA . PRO E 1 49 ? 24.263 11.014 54.960 1.00 22.32 29 PRO E CA 1
ATOM 10658 C C . PRO E 1 49 ? 23.072 11.565 55.682 1.00 25.30 29 PRO E C 1
ATOM 10659 O O . PRO E 1 49 ? 22.673 10.994 56.695 1.00 24.95 29 PRO E O 1
ATOM 10663 N N . ILE E 1 50 ? 22.523 12.672 55.205 1.00 22.69 30 ILE E N 1
ATOM 10664 C CA . ILE E 1 50 ? 21.378 13.288 55.884 1.00 23.52 30 ILE E CA 1
ATOM 10665 C C . ILE E 1 50 ? 20.084 12.629 55.438 1.00 23.06 30 ILE E C 1
ATOM 10666 O O . ILE E 1 50 ? 19.065 12.777 56.116 1.00 22.87 30 ILE E O 1
ATOM 10671 N N . ILE E 1 51 ? 20.086 11.954 54.284 1.00 21.57 31 ILE E N 1
ATOM 10672 C CA . ILE E 1 51 ? 18.906 11.194 53.871 1.00 21.01 31 ILE E CA 1
ATOM 10673 C C . ILE E 1 51 ? 19.329 9.803 53.517 1.00 22.16 31 ILE E C 1
ATOM 10674 O O . ILE E 1 51 ? 20.197 9.670 52.662 1.00 21.24 31 ILE E O 1
ATOM 10679 N N . PRO E 1 52 ? 18.751 8.780 54.177 1.00 22.55 32 PRO E N 1
ATOM 10680 C CA . PRO E 1 52 ? 19.122 7.388 53.951 1.00 24.16 32 PRO E CA 1
ATOM 10681 C C . PRO E 1 52 ? 18.377 6.772 52.797 1.00 22.05 32 PRO E C 1
ATOM 10682 O O . PRO E 1 52 ? 17.314 7.264 52.384 1.00 22.73 32 PRO E O 1
ATOM 10686 N N . ARG E 1 53 ? 18.896 5.658 52.300 1.00 21.63 33 ARG E N 1
ATOM 10687 C CA . ARG E 1 53 ? 18.401 5.068 51.035 1.00 21.81 33 ARG E CA 1
ATOM 10688 C C . ARG E 1 53 ? 16.993 4.454 51.205 1.00 25.66 33 ARG E C 1
ATOM 10689 O O . ARG E 1 53 ? 16.248 4.244 50.236 1.00 24.49 33 ARG E O 1
ATOM 10697 N N . ASP E 1 54 ? 16.661 4.091 52.448 1.00 26.23 34 ASP E N 1
ATOM 10698 C CA . ASP E 1 54 ? 15.419 3.354 52.732 1.00 28.42 34 ASP E CA 1
ATOM 10699 C C . ASP E 1 54 ? 14.403 4.165 53.514 1.00 28.28 34 ASP E C 1
ATOM 10700 O O . ASP E 1 54 ? 13.614 3.628 54.314 1.00 30.35 34 ASP E O 1
ATOM 10705 N N . LEU E 1 55 ? 14.363 5.453 53.257 1.00 24.85 35 LEU E N 1
ATOM 10706 C CA . LEU E 1 55 ? 13.345 6.267 53.859 1.00 25.86 35 LEU E CA 1
ATOM 10707 C C . LEU E 1 55 ? 11.892 5.910 53.530 1.00 26.29 35 LEU E C 1
ATOM 10708 O O . LEU E 1 55 ? 10.991 6.060 54.379 1.00 26.85 35 LEU E O 1
ATOM 10713 N N . LEU E 1 56 ? 11.630 5.441 52.327 1.00 22.40 36 LEU E N 1
ATOM 10714 C CA . LEU E 1 56 ? 10.300 5.081 51.918 1.00 21.95 36 LEU E CA 1
ATOM 10715 C C . LEU E 1 56 ? 10.207 3.547 51.903 1.00 22.26 36 LEU E C 1
ATOM 10716 O O . LEU E 1 56 ? 11.241 2.819 51.772 1.00 21.59 36 LEU E O 1
ATOM 10721 N N . PRO E 1 57 ? 8.967 3.025 51.948 1.00 24.31 37 PRO E N 1
ATOM 10722 C CA . PRO E 1 57 ? 8.833 1.560 52.025 1.00 24.56 37 PRO E CA 1
ATOM 10723 C C . PRO E 1 57 ? 9.416 0.794 50.815 1.00 23.94 37 PRO E C 1
ATOM 10724 O O . PRO E 1 57 ? 9.832 -0.343 50.944 1.00 24.56 37 PRO E O 1
ATOM 10728 N N . THR E 1 58 ? 9.430 1.454 49.668 1.00 22.67 38 THR E N 1
ATOM 10729 C CA . THR E 1 58 ? 9.962 0.872 48.469 1.00 24.88 38 THR E CA 1
ATOM 10730 C C . THR E 1 58 ? 11.155 1.623 47.894 1.00 22.24 38 THR E C 1
ATOM 10731 O O . THR E 1 58 ? 11.524 1.380 46.803 1.00 18.98 38 THR E O 1
ATOM 10735 N N . SER E 1 59 ? 11.764 2.505 48.654 1.00 19.56 39 SER E N 1
ATOM 10736 C CA . SER E 1 59 ? 12.912 3.200 48.086 1.00 20.24 39 SER E CA 1
ATOM 10737 C C . SER E 1 59 ? 14.189 2.352 48.101 1.00 19.99 39 SER E C 1
ATOM 10738 O O . SER E 1 59 ? 14.526 1.649 49.058 1.00 20.35 39 SER E O 1
ATOM 10741 N N . ASN E 1 60 ? 14.876 2.359 46.940 1.00 17.80 40 ASN E N 1
ATOM 10742 C CA . ASN E 1 60 ? 16.204 1.803 46.797 1.00 18.41 40 ASN E CA 1
ATOM 10743 C C . ASN E 1 60 ? 17.323 2.779 47.051 1.00 17.37 40 ASN E C 1
ATOM 10744 O O . ASN E 1 60 ? 18.345 2.400 47.574 1.00 18.55 40 ASN E O 1
ATOM 10749 N N . SER E 1 61 ? 17.073 4.045 46.800 1.00 17.31 41 SER E N 1
ATOM 10750 C CA . SER E 1 61 ? 18.067 5.071 46.873 1.00 18.32 41 SER E CA 1
ATOM 10751 C C . SER E 1 61 ? 17.376 6.434 46.718 1.00 18.51 41 SER E C 1
ATOM 10752 O O . SER E 1 61 ? 16.336 6.578 46.048 1.00 18.58 41 SER E O 1
ATOM 10755 N N . ILE E 1 62 ? 17.957 7.409 47.413 1.00 18.56 42 ILE E N 1
ATOM 10756 C CA . ILE E 1 62 ? 17.425 8.779 47.452 1.00 18.15 42 ILE E CA 1
ATOM 10757 C C . ILE E 1 62 ? 18.623 9.703 47.394 1.00 19.07 42 ILE E C 1
ATOM 10758 O O . ILE E 1 62 ? 19.393 9.826 48.340 1.00 19.04 42 ILE E O 1
ATOM 10763 N N . PHE E 1 63 ? 18.826 10.359 46.229 1.00 18.81 43 PHE E N 1
ATOM 10764 C CA . PHE E 1 63 ? 20.086 11.016 45.953 1.00 20.53 43 PHE E CA 1
ATOM 10765 C C . PHE E 1 63 ? 19.958 12.201 45.039 1.00 23.08 43 PHE E C 1
ATOM 10766 O O . PHE E 1 63 ? 21.019 12.817 44.704 1.00 24.08 43 PHE E O 1
ATOM 10774 N N . ASN E 1 64 ? 18.763 12.590 44.650 1.00 22.33 44 ASN E N 1
ATOM 10775 C CA . ASN E 1 64 ? 18.748 14.067 44.300 1.00 29.61 44 ASN E CA 1
ATOM 10776 C C . ASN E 1 64 ? 17.737 14.699 45.185 1.00 32.29 44 ASN E C 1
ATOM 10777 O O . ASN E 1 64 ? 16.709 14.085 45.587 1.00 25.08 44 ASN E O 1
ATOM 10782 N N . SER E 1 65 ? 18.093 15.895 45.603 1.00 32.00 45 SER E N 1
ATOM 10783 C CA . SER E 1 65 ? 17.285 16.558 46.597 1.00 34.31 45 SER E CA 1
ATOM 10784 C C . SER E 1 65 ? 17.216 17.993 46.107 1.00 31.97 45 SER E C 1
ATOM 10785 O O . SER E 1 65 ? 18.122 18.750 46.346 1.00 35.56 45 SER E O 1
ATOM 10788 N N . ALA E 1 66 ? 16.210 18.319 45.317 1.00 22.95 46 ALA E N 1
ATOM 10789 C CA . ALA E 1 66 ? 16.056 19.695 44.907 1.00 20.92 46 ALA E CA 1
ATOM 10790 C C . ALA E 1 66 ? 15.266 20.538 45.961 1.00 21.97 46 ALA E C 1
ATOM 10791 O O . ALA E 1 66 ? 14.006 20.616 45.873 1.00 25.37 46 ALA E O 1
ATOM 10793 N N . VAL E 1 67 ? 16.013 21.264 46.817 1.00 22.23 47 VAL E N 1
ATOM 10794 C CA . VAL E 1 67 ? 15.469 21.840 48.062 1.00 21.95 47 VAL E CA 1
ATOM 10795 C C . VAL E 1 67 ? 15.363 23.348 47.910 1.00 20.52 47 VAL E C 1
ATOM 10796 O O . VAL E 1 67 ? 16.247 23.987 47.272 1.00 20.72 47 VAL E O 1
ATOM 10800 N N . VAL E 1 68 ? 14.283 23.898 48.491 1.00 20.93 48 VAL E N 1
ATOM 10801 C CA . VAL E 1 68 ? 14.099 25.342 48.600 1.00 21.54 48 VAL E CA 1
ATOM 10802 C C . VAL E 1 68 ? 13.430 25.687 49.923 1.00 22.31 48 VAL E C 1
ATOM 10803 O O . VAL E 1 68 ? 12.777 24.836 50.512 1.00 21.41 48 VAL E O 1
ATOM 10807 N N . PRO E 1 69 ? 13.629 26.914 50.406 1.00 22.26 49 PRO E N 1
ATOM 10808 C CA . PRO E 1 69 ? 12.784 27.394 51.532 1.00 23.86 49 PRO E CA 1
ATOM 10809 C C . PRO E 1 69 ? 11.345 27.422 51.107 1.00 24.11 49 PRO E C 1
ATOM 10810 O O . PRO E 1 69 ? 11.072 27.705 49.929 1.00 23.17 49 PRO E O 1
ATOM 10814 N N . PHE E 1 70 ? 10.432 27.147 52.044 1.00 24.89 50 PHE E N 1
ATOM 10815 C CA . PHE E 1 70 ? 9.016 27.159 51.758 1.00 25.59 50 PHE E CA 1
ATOM 10816 C C . PHE E 1 70 ? 8.218 27.361 53.042 1.00 29.57 50 PHE E C 1
ATOM 10817 O O . PHE E 1 70 ? 8.288 26.553 53.943 1.00 27.33 50 PHE E O 1
ATOM 10825 N N . GLY E 1 71 ? 7.395 28.401 53.069 1.00 32.28 51 GLY E N 1
ATOM 10826 C CA . GLY E 1 71 ? 6.761 28.885 54.318 1.00 34.87 51 GLY E CA 1
ATOM 10827 C C . GLY E 1 71 ? 7.768 29.016 55.454 1.00 33.82 51 GLY E C 1
ATOM 10828 O O . GLY E 1 71 ? 8.849 29.621 55.310 1.00 34.46 51 GLY E O 1
ATOM 10829 N N . ASP E 1 72 ? 7.424 28.402 56.571 1.00 37.74 52 ASP E N 1
ATOM 10830 C CA . ASP E 1 72 ? 8.271 28.369 57.743 1.00 38.87 52 ASP E CA 1
ATOM 10831 C C . ASP E 1 72 ? 9.399 27.314 57.739 1.00 36.16 52 ASP E C 1
ATOM 10832 O O . ASP E 1 72 ? 10.207 27.225 58.703 1.00 31.47 52 ASP E O 1
ATOM 10837 N N . GLY E 1 73 ? 9.492 26.506 56.671 1.00 29.23 53 GLY E N 1
ATOM 10838 C CA . GLY E 1 73 ? 10.482 25.439 56.665 1.00 26.34 53 GLY E CA 1
ATOM 10839 C C . GLY E 1 73 ? 11.000 25.346 55.241 1.00 23.22 53 GLY E C 1
ATOM 10840 O O . GLY E 1 73 ? 11.392 26.353 54.650 1.00 22.17 53 GLY E O 1
ATOM 10841 N N . PHE E 1 74 ? 11.056 24.110 54.740 1.00 21.75 54 PHE E N 1
ATOM 10842 C CA . PHE E 1 74 ? 11.668 23.742 53.456 1.00 20.75 54 PHE E CA 1
ATOM 10843 C C . PHE E 1 74 ? 10.829 22.718 52.732 1.00 19.81 54 PHE E C 1
ATOM 10844 O O . PHE E 1 74 ? 10.093 21.900 53.318 1.00 21.04 54 PHE E O 1
ATOM 10852 N N . ALA E 1 75 ? 10.915 22.765 51.406 1.00 20.88 55 ALA E N 1
ATOM 10853 C CA . ALA E 1 75 ? 10.293 21.736 50.559 1.00 20.28 55 ALA E CA 1
ATOM 10854 C C . ALA E 1 75 ? 11.316 21.319 49.504 1.00 21.29 55 ALA E C 1
ATOM 10855 O O . ALA E 1 75 ? 12.341 21.988 49.286 1.00 20.11 55 ALA E O 1
ATOM 10857 N N . GLY E 1 76 ? 11.030 20.203 48.859 1.00 21.26 56 GLY E N 1
ATOM 10858 C CA . GLY E 1 76 ? 11.881 19.814 47.750 1.00 20.37 56 GLY E CA 1
ATOM 10859 C C . GLY E 1 76 ? 11.185 18.746 46.901 1.00 20.82 56 GLY E C 1
ATOM 10860 O O . GLY E 1 76 ? 10.109 18.216 47.237 1.00 19.01 56 GLY E O 1
ATOM 10861 N N . VAL E 1 77 ? 11.850 18.456 45.779 1.00 18.49 57 VAL E N 1
ATOM 10862 C CA . VAL E 1 77 ? 11.490 17.343 44.922 1.00 18.30 57 VAL E CA 1
ATOM 10863 C C . VAL E 1 77 ? 12.701 16.416 44.879 1.00 18.71 57 VAL E C 1
ATOM 10864 O O . VAL E 1 77 ? 13.818 16.899 44.707 1.00 18.92 57 VAL E O 1
ATOM 10868 N N . PHE E 1 78 ? 12.484 15.134 45.187 1.00 18.53 58 PHE E N 1
ATOM 10869 C CA . PHE E 1 78 ? 13.521 14.178 45.436 1.00 18.67 58 PHE E CA 1
ATOM 10870 C C . PHE E 1 78 ? 13.479 13.089 44.395 1.00 19.24 58 PHE E C 1
ATOM 10871 O O . PHE E 1 78 ? 12.399 12.575 44.088 1.00 20.32 58 PHE E O 1
ATOM 10879 N N . ARG E 1 79 ? 14.647 12.686 43.910 1.00 17.17 59 ARG E N 1
ATOM 10880 C CA . ARG E 1 79 ? 14.715 11.531 43.042 1.00 18.01 59 ARG E CA 1
ATOM 10881 C C . ARG E 1 79 ? 14.878 10.320 43.945 1.00 17.97 59 ARG E C 1
ATOM 10882 O O . ARG E 1 79 ? 15.915 10.130 44.581 1.00 18.82 59 ARG E O 1
ATOM 10890 N N . CYS E 1 80 ? 13.833 9.504 43.990 1.00 18.26 60 CYS E N 1
ATOM 10891 C CA . CYS E 1 80 ? 13.803 8.284 44.812 1.00 19.47 60 CYS E CA 1
ATOM 10892 C C . CYS E 1 80 ? 13.681 7.125 43.842 1.00 18.67 60 CYS E C 1
ATOM 10893 O O . CYS E 1 80 ? 12.669 6.992 43.187 1.00 20.90 60 CYS E O 1
ATOM 10896 N N . ASP E 1 81 ? 14.758 6.366 43.635 1.00 18.07 61 ASP E N 1
ATOM 10897 C CA . ASP E 1 81 ? 14.619 5.205 42.794 1.00 17.33 61 ASP E CA 1
ATOM 10898 C C . ASP E 1 81 ? 14.032 4.071 43.673 1.00 18.24 61 ASP E C 1
ATOM 10899 O O . ASP E 1 81 ? 14.467 3.887 44.820 1.00 19.30 61 ASP E O 1
ATOM 10904 N N . ASP E 1 82 ? 13.108 3.279 43.106 1.00 17.63 62 ASP E N 1
ATOM 10905 C CA . ASP E 1 82 ? 12.477 2.252 43.853 1.00 19.15 62 ASP E CA 1
ATOM 10906 C C . ASP E 1 82 ? 13.182 0.914 43.720 1.00 19.14 62 ASP E C 1
ATOM 10907 O O . ASP E 1 82 ? 14.226 0.791 43.066 1.00 17.75 62 ASP E O 1
ATOM 10912 N N . THR E 1 83 ? 12.598 -0.101 44.359 1.00 18.10 63 THR E N 1
ATOM 10913 C CA . THR E 1 83 ? 13.156 -1.461 44.321 1.00 18.48 63 THR E CA 1
ATOM 10914 C C . THR E 1 83 ? 12.923 -2.213 42.982 1.00 18.53 63 THR E C 1
ATOM 10915 O O . THR E 1 83 ? 13.410 -3.337 42.813 1.00 18.87 63 THR E O 1
ATOM 10919 N N . SER E 1 84 ? 12.206 -1.594 42.043 1.00 17.51 64 SER E N 1
ATOM 10920 C CA . SER E 1 84 ? 12.218 -1.969 40.630 1.00 18.21 64 SER E CA 1
ATOM 10921 C C . SER E 1 84 ? 13.276 -1.217 39.799 1.00 18.76 64 SER E C 1
ATOM 10922 O O . SER E 1 84 ? 13.436 -1.470 38.602 1.00 19.81 64 SER E O 1
ATOM 10925 N N . ARG E 1 85 ? 13.986 -0.341 40.449 1.00 17.08 65 ARG E N 1
ATOM 10926 C CA . ARG E 1 85 ? 15.029 0.528 39.910 1.00 18.25 65 ARG E CA 1
ATOM 10927 C C . ARG E 1 85 ? 14.428 1.475 38.907 1.00 18.93 65 ARG E C 1
ATOM 10928 O O . ARG E 1 85 ? 15.142 1.940 38.016 1.00 20.65 65 ARG E O 1
ATOM 10936 N N . ARG E 1 86 ? 13.124 1.758 39.055 1.00 17.49 66 ARG E N 1
ATOM 10937 C CA . ARG E 1 86 ? 12.492 2.895 38.350 1.00 17.74 66 ARG E CA 1
ATOM 10938 C C . ARG E 1 86 ? 12.873 4.245 39.019 1.00 17.52 66 ARG E C 1
ATOM 10939 O O . ARG E 1 86 ? 13.033 4.322 40.237 1.00 17.64 66 ARG E O 1
ATOM 10947 N N . MET E 1 87 ? 12.972 5.288 38.207 1.00 17.54 67 MET E N 1
ATOM 10948 C CA . MET E 1 87 ? 13.354 6.635 38.645 1.00 18.58 67 MET E CA 1
ATOM 10949 C C . MET E 1 87 ? 12.050 7.447 38.728 1.00 18.14 67 MET E C 1
ATOM 10950 O O . MET E 1 87 ? 11.367 7.653 37.728 1.00 17.49 67 MET E O 1
ATOM 10955 N N . ARG E 1 88 ? 11.701 7.834 39.963 1.00 18.21 68 ARG E N 1
ATOM 10956 C CA . ARG E 1 88 ? 10.518 8.634 40.234 1.00 19.24 68 ARG E CA 1
ATOM 10957 C C . ARG E 1 88 ? 10.924 9.854 41.042 1.00 18.37 68 ARG E C 1
ATOM 10958 O O . ARG E 1 88 ? 11.968 9.866 41.710 1.00 18.86 68 ARG E O 1
ATOM 10966 N N . LEU E 1 89 ? 10.080 10.856 40.973 1.00 18.52 69 LEU E N 1
ATOM 10967 C CA . LEU E 1 89 ? 10.189 12.093 41.780 1.00 18.38 69 LEU E CA 1
ATOM 10968 C C . LEU E 1 89 ? 9.123 12.113 42.855 1.00 18.26 69 LEU E C 1
ATOM 10969 O O . LEU E 1 89 ? 7.987 11.681 42.572 1.00 19.23 69 LEU E O 1
ATOM 10974 N N . HIS E 1 90 ? 9.517 12.548 44.072 1.00 17.00 70 HIS E N 1
ATOM 10975 C CA . HIS E 1 90 ? 8.655 12.599 45.238 1.00 17.04 70 HIS E CA 1
ATOM 10976 C C . HIS E 1 90 ? 8.786 13.953 45.880 1.00 18.52 70 HIS E C 1
ATOM 10977 O O . HIS E 1 90 ? 9.899 14.496 45.970 1.00 20.23 70 HIS E O 1
ATOM 10984 N N . VAL E 1 91 ? 7.681 14.488 46.363 1.00 18.91 71 VAL E N 1
ATOM 10985 C CA . VAL E 1 91 ? 7.757 15.745 47.118 1.00 20.69 71 VAL E CA 1
ATOM 10986 C C . VAL E 1 91 ? 8.143 15.473 48.556 1.00 20.71 71 VAL E C 1
ATOM 10987 O O . VAL E 1 91 ? 7.734 14.459 49.135 1.00 20.73 71 VAL E O 1
ATOM 10991 N N . GLY E 1 92 ? 8.945 16.340 49.145 1.00 18.64 72 GLY E N 1
ATOM 10992 C CA . GLY E 1 92 ? 9.200 16.233 50.620 1.00 20.16 72 GLY E CA 1
ATOM 10993 C C . GLY E 1 92 ? 9.168 17.611 51.308 1.00 19.58 72 GLY E C 1
ATOM 10994 O O . GLY E 1 92 ? 9.294 18.673 50.650 1.00 19.10 72 GLY E O 1
ATOM 10995 N N . PHE E 1 93 ? 9.063 17.592 52.635 1.00 19.95 73 PHE E N 1
ATOM 10996 C CA . PHE E 1 93 ? 9.012 18.785 53.467 1.00 22.49 73 PHE E CA 1
ATOM 10997 C C . PHE E 1 93 ? 9.883 18.527 54.705 1.00 21.25 73 PHE E C 1
ATOM 10998 O O . PHE E 1 93 ? 10.009 17.367 55.125 1.00 20.11 73 PHE E O 1
ATOM 11006 N N . SER E 1 94 ? 10.440 19.611 55.257 1.00 22.28 74 SER E N 1
ATOM 11007 C CA . SER E 1 94 ? 11.319 19.543 56.427 1.00 21.99 74 SER E CA 1
ATOM 11008 C C . SER E 1 94 ? 11.271 20.827 57.182 1.00 21.60 74 SER E C 1
ATOM 11009 O O . SER E 1 94 ? 11.167 21.870 56.582 1.00 21.26 74 SER E O 1
ATOM 11012 N N . LYS E 1 95 ? 11.333 20.768 58.509 1.00 21.37 75 LYS E N 1
ATOM 11013 C CA . LYS E 1 95 ? 11.445 22.009 59.241 1.00 22.44 75 LYS E CA 1
ATOM 11014 C C . LYS E 1 95 ? 12.873 22.588 59.229 1.00 22.56 75 LYS E C 1
ATOM 11015 O O . LYS E 1 95 ? 13.017 23.798 59.383 1.00 22.89 75 LYS E O 1
ATOM 11021 N N . ASP E 1 96 ? 13.878 21.715 59.206 1.00 22.00 76 ASP E N 1
ATOM 11022 C CA . ASP E 1 96 ? 15.292 22.062 59.385 1.00 23.81 76 ASP E CA 1
ATOM 11023 C C . ASP E 1 96 ? 16.183 21.889 58.154 1.00 24.79 76 ASP E C 1
ATOM 11024 O O . ASP E 1 96 ? 17.334 22.337 58.149 1.00 24.30 76 ASP E O 1
ATOM 11029 N N . ALA E 1 97 ? 15.603 21.305 57.127 1.00 23.16 77 ALA E N 1
ATOM 11030 C CA . ALA E 1 97 ? 16.293 21.062 55.829 1.00 22.75 77 ALA E CA 1
ATOM 11031 C C . ALA E 1 97 ? 17.254 19.884 55.882 1.00 23.85 77 ALA E C 1
ATOM 11032 O O . ALA E 1 97 ? 17.939 19.609 54.881 1.00 21.84 77 ALA E O 1
ATOM 11034 N N . ILE E 1 98 ? 17.270 19.144 57.006 1.00 22.16 78 ILE E N 1
ATOM 11035 C CA . ILE E 1 98 ? 18.173 18.031 57.232 1.00 23.65 78 ILE E CA 1
ATOM 11036 C C . ILE E 1 98 ? 17.394 16.723 57.393 1.00 24.36 78 ILE E C 1
ATOM 11037 O O . ILE E 1 98 ? 17.784 15.695 56.814 1.00 24.24 78 ILE E O 1
ATOM 11042 N N . ASN E 1 99 ? 16.295 16.794 58.157 1.00 23.03 79 ASN E N 1
ATOM 11043 C CA . ASN E 1 99 ? 15.407 15.657 58.428 1.00 25.50 79 ASN E CA 1
ATOM 11044 C C . ASN E 1 99 ? 14.156 15.782 57.613 1.00 24.00 79 ASN E C 1
ATOM 11045 O O . ASN E 1 99 ? 13.376 16.691 57.854 1.00 23.15 79 ASN E O 1
ATOM 11050 N N . TRP E 1 100 ? 14.010 14.906 56.593 1.00 22.00 80 TRP E N 1
ATOM 11051 C CA . TRP E 1 100 ? 12.979 15.085 55.571 1.00 21.59 80 TRP E CA 1
ATOM 11052 C C . TRP E 1 100 ? 11.848 14.088 55.696 1.00 21.39 80 TRP E C 1
ATOM 11053 O O . TRP E 1 100 ? 12.056 12.908 56.078 1.00 23.29 80 TRP E O 1
ATOM 11064 N N . ASN E 1 101 ? 10.641 14.588 55.430 1.00 21.52 81 ASN E N 1
ATOM 11065 C CA . ASN E 1 101 ? 9.454 13.836 55.353 1.00 23.22 81 ASN E CA 1
ATOM 11066 C C . ASN E 1 101 ? 9.056 13.820 53.909 1.00 22.06 81 ASN E C 1
ATOM 11067 O O . ASN E 1 101 ? 8.519 14.783 53.360 1.00 22.42 81 ASN E O 1
ATOM 11072 N N . ILE E 1 102 ? 9.409 12.720 53.272 1.00 21.60 82 ILE E N 1
ATOM 11073 C CA . ILE E 1 102 ? 9.174 12.524 51.825 1.00 21.99 82 ILE E CA 1
ATOM 11074 C C . ILE E 1 102 ? 7.902 11.721 51.582 1.00 20.91 82 ILE E C 1
ATOM 11075 O O . ILE E 1 102 ? 7.652 10.682 52.226 1.00 21.72 82 ILE E O 1
ATOM 11080 N N . LYS E 1 103 ? 7.052 12.205 50.687 1.00 21.33 83 LYS E N 1
ATOM 11081 C CA . LYS E 1 103 ? 5.825 11.450 50.380 1.00 23.34 83 LYS E CA 1
ATOM 11082 C C . LYS E 1 103 ? 6.082 10.069 49.783 1.00 22.87 83 LYS E C 1
ATOM 11083 O O . LYS E 1 103 ? 6.912 9.918 48.894 1.00 24.66 83 LYS E O 1
ATOM 11089 N N . GLU E 1 104 ? 5.331 9.053 50.259 1.00 23.55 84 GLU E N 1
ATOM 11090 C CA . GLU E 1 104 ? 5.506 7.669 49.775 1.00 24.65 84 GLU E CA 1
ATOM 11091 C C . GLU E 1 104 ? 5.137 7.514 48.289 1.00 25.61 84 GLU E C 1
ATOM 11092 O O . GLU E 1 104 ? 5.717 6.683 47.607 1.00 25.40 84 GLU E O 1
ATOM 11098 N N . GLU E 1 105 ? 4.147 8.259 47.854 1.00 24.43 85 GLU E N 1
ATOM 11099 C CA . GLU E 1 105 ? 3.643 8.145 46.493 1.00 28.40 85 GLU E CA 1
ATOM 11100 C C . GLU E 1 105 ? 4.377 9.153 45.588 1.00 24.09 85 GLU E C 1
ATOM 11101 O O . GLU E 1 105 ? 4.608 10.282 45.965 1.00 23.63 85 GLU E O 1
ATOM 11107 N N . PRO E 1 106 ? 4.742 8.725 44.377 1.00 21.68 86 PRO E N 1
ATOM 11108 C CA . PRO E 1 106 ? 5.439 9.642 43.489 1.00 21.74 86 PRO E CA 1
ATOM 11109 C C . PRO E 1 106 ? 4.577 10.789 43.072 1.00 23.23 86 PRO E C 1
ATOM 11110 O O . PRO E 1 106 ? 3.330 10.682 42.986 1.00 21.95 86 PRO E O 1
ATOM 11114 N N . LEU E 1 107 ? 5.269 11.888 42.815 1.00 21.64 87 LEU E N 1
ATOM 11115 C CA . LEU E 1 107 ? 4.693 13.060 42.251 1.00 25.12 87 LEU E CA 1
ATOM 11116 C C . LEU E 1 107 ? 4.114 12.764 40.858 1.00 24.48 87 LEU E C 1
ATOM 11117 O O . LEU E 1 107 ? 4.789 12.185 40.012 1.00 26.19 87 LEU E O 1
ATOM 11122 N N . LYS E 1 108 ? 2.917 13.269 40.616 1.00 26.82 88 LYS E N 1
ATOM 11123 C CA . LYS E 1 108 ? 2.294 13.222 39.296 1.00 27.73 88 LYS E CA 1
ATOM 11124 C C . LYS E 1 108 ? 2.079 14.658 38.790 1.00 27.98 88 LYS E C 1
ATOM 11125 O O . LYS E 1 108 ? 1.815 15.597 39.541 1.00 27.14 88 LYS E O 1
ATOM 11131 N N . PHE E 1 109 ? 2.292 14.843 37.508 1.00 26.17 89 PHE E N 1
ATOM 11132 C CA . PHE E 1 109 ? 2.153 16.153 36.862 1.00 24.76 89 PHE E CA 1
ATOM 11133 C C . PHE E 1 109 ? 0.807 16.256 36.132 1.00 25.48 89 PHE E C 1
ATOM 11134 O O . PHE E 1 109 ? 0.363 15.290 35.555 1.00 26.09 89 PHE E O 1
ATOM 11142 N N . GLN E 1 110 ? 0.142 17.385 36.268 1.00 26.10 90 GLN E N 1
ATOM 11143 C CA . GLN E 1 110 ? -1.004 17.684 35.479 1.00 26.54 90 GLN E CA 1
ATOM 11144 C C . GLN E 1 110 ? -0.484 18.295 34.203 1.00 25.30 90 GLN E C 1
ATOM 11145 O O . GLN E 1 110 ? 0.440 19.131 34.225 1.00 24.18 90 GLN E O 1
ATOM 11151 N N . CYS E 1 111 ? -1.114 17.929 33.107 1.00 24.75 91 CYS E N 1
ATOM 11152 C CA . CYS E 1 111 ? -0.771 18.445 31.792 1.00 26.05 91 CYS E CA 1
ATOM 11153 C C . CYS E 1 111 ? -2.023 18.275 30.906 1.00 29.81 91 CYS E C 1
ATOM 11154 O O . CYS E 1 111 ? -2.607 17.204 30.910 1.00 34.49 91 CYS E O 1
ATOM 11157 N N . ASP E 1 112 ? -2.444 19.229 30.113 1.00 36.12 92 ASP E N 1
ATOM 11158 C CA . ASP E 1 112 ? -3.591 18.886 29.282 1.00 41.57 92 ASP E CA 1
ATOM 11159 C C . ASP E 1 112 ? -3.173 18.315 27.913 1.00 40.90 92 ASP E C 1
ATOM 11160 O O . ASP E 1 112 ? -4.009 17.847 27.167 1.00 40.13 92 ASP E O 1
ATOM 11165 N N . ASP E 1 113 ? -1.879 18.287 27.612 1.00 35.24 93 ASP E N 1
ATOM 11166 C CA . ASP E 1 113 ? -1.431 17.655 26.349 1.00 30.83 93 ASP E CA 1
ATOM 11167 C C . ASP E 1 113 ? -0.999 16.247 26.704 1.00 30.67 93 ASP E C 1
ATOM 11168 O O . ASP E 1 113 ? -0.104 16.050 27.542 1.00 31.98 93 ASP E O 1
ATOM 11173 N N . GLU E 1 114 ? -1.678 15.277 26.153 1.00 30.56 94 GLU E N 1
ATOM 11174 C CA . GLU E 1 114 ? -1.516 13.911 26.593 1.00 35.90 94 GLU E CA 1
ATOM 11175 C C . GLU E 1 114 ? -0.134 13.392 26.181 1.00 34.93 94 GLU E C 1
ATOM 11176 O O . GLU E 1 114 ? 0.481 12.604 26.903 1.00 36.14 94 GLU E O 1
ATOM 11182 N N . GLU E 1 115 ? 0.330 13.850 25.029 1.00 27.85 95 GLU E N 1
ATOM 11183 C CA . GLU E 1 115 ? 1.614 13.417 24.501 1.00 30.12 95 GLU E CA 1
ATOM 11184 C C . GLU E 1 115 ? 2.761 13.828 25.412 1.00 27.24 95 GLU E C 1
ATOM 11185 O O . GLU E 1 115 ? 3.563 12.986 25.839 1.00 31.32 95 GLU E O 1
ATOM 11191 N N . ILE E 1 116 ? 2.795 15.078 25.806 1.00 23.15 96 ILE E N 1
ATOM 11192 C CA . ILE E 1 116 ? 3.850 15.563 26.681 1.00 23.22 96 ILE E CA 1
ATOM 11193 C C . ILE E 1 116 ? 3.596 15.069 28.107 1.00 21.98 96 ILE E C 1
ATOM 11194 O O . ILE E 1 116 ? 4.561 14.842 28.906 1.00 21.41 96 ILE E O 1
ATOM 11199 N N . GLY E 1 117 ? 2.321 14.939 28.500 1.00 22.90 97 GLY E N 1
ATOM 11200 C CA . GLY E 1 117 ? 2.040 14.540 29.833 1.00 22.84 97 GLY E CA 1
ATOM 11201 C C . GLY E 1 117 ? 2.233 13.058 30.108 1.00 23.63 97 GLY E C 1
ATOM 11202 O O . GLY E 1 117 ? 1.964 12.622 31.240 1.00 27.12 97 GLY E O 1
ATOM 11203 N N . THR E 1 118 ? 2.612 12.270 29.115 1.00 23.70 98 THR E N 1
ATOM 11204 C CA . THR E 1 118 ? 2.889 10.840 29.347 1.00 23.27 98 THR E CA 1
ATOM 11205 C C . THR E 1 118 ? 4.160 10.640 30.149 1.00 23.09 98 THR E C 1
ATOM 11206 O O . THR E 1 118 ? 5.197 11.193 29.789 1.00 22.04 98 THR E O 1
ATOM 11210 N N . TRP E 1 119 ? 4.058 9.885 31.231 1.00 20.61 99 TRP E N 1
ATOM 11211 C CA . TRP E 1 119 ? 5.215 9.638 32.083 1.00 20.42 99 TRP E CA 1
ATOM 11212 C C . TRP E 1 119 ? 5.937 8.407 31.608 1.00 21.78 99 TRP E C 1
ATOM 11213 O O . TRP E 1 119 ? 5.320 7.306 31.448 1.00 22.74 99 TRP E O 1
ATOM 11224 N N . VAL E 1 120 ? 7.244 8.523 31.419 1.00 20.25 100 VAL E N 1
ATOM 11225 C CA . VAL E 1 120 ? 8.107 7.385 31.087 1.00 17.96 100 VAL E CA 1
ATOM 11226 C C . VAL E 1 120 ? 9.097 7.182 32.242 1.00 19.19 100 VAL E C 1
ATOM 11227 O O . VAL E 1 120 ? 9.156 6.067 32.844 1.00 19.37 100 VAL E O 1
ATOM 11231 N N . TYR E 1 121 ? 9.838 8.207 32.592 1.00 16.72 101 TYR E N 1
ATOM 11232 C CA . TYR E 1 121 ? 10.696 8.259 33.777 1.00 18.27 101 TYR E CA 1
ATOM 11233 C C . TYR E 1 121 ? 11.148 9.678 34.095 1.00 17.67 101 TYR E C 1
ATOM 11234 O O . TYR E 1 121 ? 11.007 10.588 33.221 1.00 18.28 101 TYR E O 1
ATOM 11243 N N . GLY E 1 122 ? 11.730 9.915 35.266 1.00 16.78 102 GLY E N 1
ATOM 11244 C CA . GLY E 1 122 ? 12.260 11.237 35.590 1.00 16.52 102 GLY E CA 1
ATOM 11245 C C . GLY E 1 122 ? 13.330 11.177 36.632 1.00 18.03 102 GLY E C 1
ATOM 11246 O O . GLY E 1 122 ? 13.217 10.392 37.607 1.00 19.06 102 GLY E O 1
ATOM 11247 N N . TYR E 1 123 ? 14.350 11.989 36.483 1.00 15.83 103 TYR E N 1
ATOM 11248 C CA . TYR E 1 123 ? 15.447 12.030 37.462 1.00 16.59 103 TYR E CA 1
ATOM 11249 C C . TYR E 1 123 ? 16.036 13.418 37.468 1.00 17.54 103 TYR E C 1
ATOM 11250 O O . TYR E 1 123 ? 15.533 14.262 36.776 1.00 18.07 103 TYR E O 1
ATOM 11259 N N . ASP E 1 124 ? 17.087 13.688 38.233 1.00 21.27 104 ASP E N 1
ATOM 11260 C CA . ASP E 1 124 ? 17.868 14.919 38.063 1.00 20.81 104 ASP E CA 1
ATOM 11261 C C . ASP E 1 124 ? 16.960 16.172 38.326 1.00 20.61 104 ASP E C 1
ATOM 11262 O O . ASP E 1 124 ? 17.066 17.106 37.550 1.00 20.97 104 ASP E O 1
ATOM 11267 N N . PRO E 1 125 ? 16.075 16.194 39.375 1.00 18.15 105 PRO E N 1
ATOM 11268 C CA . PRO E 1 125 ? 15.264 17.419 39.521 1.00 18.14 105 PRO E CA 1
ATOM 11269 C C . PRO E 1 125 ? 16.079 18.631 39.983 1.00 18.21 105 PRO E C 1
ATOM 11270 O O . PRO E 1 125 ? 17.098 18.485 40.756 1.00 18.54 105 PRO E O 1
ATOM 11274 N N . ARG E 1 126 ? 15.587 19.821 39.632 1.00 19.21 106 ARG E N 1
ATOM 11275 C CA . ARG E 1 126 ? 16.120 21.076 40.207 1.00 19.35 106 ARG E CA 1
ATOM 11276 C C . ARG E 1 126 ? 14.943 21.980 40.408 1.00 20.97 106 ARG E C 1
ATOM 11277 O O . ARG E 1 126 ? 13.976 21.936 39.624 1.00 22.09 106 ARG E O 1
ATOM 11285 N N . VAL E 1 127 ? 14.951 22.784 41.492 1.00 18.67 107 VAL E N 1
ATOM 11286 C CA . VAL E 1 127 ? 13.793 23.608 41.771 1.00 19.85 107 VAL E CA 1
ATOM 11287 C C . VAL E 1 127 ? 14.208 25.015 42.179 1.00 19.01 107 VAL E C 1
ATOM 11288 O O . VAL E 1 127 ? 15.136 25.185 42.974 1.00 19.27 107 VAL E O 1
ATOM 11292 N N . CYS E 1 128 ? 13.527 26.026 41.649 1.00 19.13 108 CYS E N 1
ATOM 11293 C CA . CYS E 1 128 ? 13.706 27.396 42.114 1.00 21.29 108 CYS E CA 1
ATOM 11294 C C . CYS E 1 128 ? 12.428 28.205 41.974 1.00 22.24 108 CYS E C 1
ATOM 11295 O O . CYS E 1 128 ? 11.623 27.965 41.098 1.00 24.62 108 CYS E O 1
ATOM 11298 N N . PHE E 1 129 ? 12.366 29.300 42.727 1.00 21.63 109 PHE E N 1
ATOM 11299 C CA . PHE E 1 129 ? 11.279 30.271 42.597 1.00 23.54 109 PHE E CA 1
ATOM 11300 C C . PHE E 1 129 ? 11.700 31.319 41.582 1.00 23.73 109 PHE E C 1
ATOM 11301 O O . PHE E 1 129 ? 12.842 31.811 41.614 1.00 25.40 109 PHE E O 1
ATOM 11309 N N . ILE E 1 130 ? 10.819 31.589 40.622 1.00 20.58 110 ILE E N 1
ATOM 11310 C CA . ILE E 1 130 ? 11.012 32.643 39.668 1.00 21.71 110 ILE E CA 1
ATOM 11311 C C . ILE E 1 130 ? 9.700 33.500 39.616 1.00 23.76 110 ILE E C 1
ATOM 11312 O O . ILE E 1 130 ? 8.674 33.085 39.097 1.00 22.72 110 ILE E O 1
ATOM 11317 N N . GLU E 1 131 ? 9.829 34.706 40.177 1.00 25.46 111 GLU E N 1
ATOM 11318 C CA . GLU E 1 131 ? 8.809 35.787 40.178 1.00 26.28 111 GLU E CA 1
ATOM 11319 C C . GLU E 1 131 ? 7.555 35.528 40.951 1.00 26.63 111 GLU E C 1
ATOM 11320 O O . GLU E 1 131 ? 7.253 36.334 41.849 1.00 28.65 111 GLU E O 1
ATOM 11326 N N . ASP E 1 132 ? 6.813 34.466 40.651 1.00 24.79 112 ASP E N 1
ATOM 11327 C CA . ASP E 1 132 ? 5.513 34.252 41.237 1.00 26.29 112 ASP E CA 1
ATOM 11328 C C . ASP E 1 132 ? 5.215 32.804 41.540 1.00 26.41 112 ASP E C 1
ATOM 11329 O O . ASP E 1 132 ? 4.110 32.459 41.973 1.00 26.49 112 ASP E O 1
ATOM 11334 N N . ARG E 1 133 ? 6.192 31.917 41.339 1.00 23.61 113 ARG E N 1
ATOM 11335 C CA . ARG E 1 133 ? 5.895 30.484 41.529 1.00 23.32 113 ARG E CA 1
ATOM 11336 C C . ARG E 1 133 ? 7.190 29.691 41.497 1.00 21.25 113 ARG E C 1
ATOM 11337 O O . ARG E 1 133 ? 8.257 30.253 41.103 1.00 22.04 113 ARG E O 1
ATOM 11345 N N . TYR E 1 134 ? 7.084 28.426 41.878 1.00 20.51 114 TYR E N 1
ATOM 11346 C CA . TYR E 1 134 ? 8.233 27.563 41.848 1.00 20.30 114 TYR E CA 1
ATOM 11347 C C . TYR E 1 134 ? 8.255 26.802 40.530 1.00 22.11 114 TYR E C 1
ATOM 11348 O O . TYR E 1 134 ? 7.240 26.317 40.060 1.00 24.26 114 TYR E O 1
ATOM 11357 N N . TYR E 1 135 ? 9.440 26.722 39.922 1.00 20.88 115 TYR E N 1
ATOM 11358 C CA . TYR E 1 135 ? 9.565 25.875 38.749 1.00 19.60 115 TYR E CA 1
ATOM 11359 C C . TYR E 1 135 ? 10.435 24.671 39.046 1.00 19.45 115 TYR E C 1
ATOM 11360 O O . TYR E 1 135 ? 11.394 24.749 39.857 1.00 19.83 115 TYR E O 1
ATOM 11369 N N A VAL E 1 136 ? 10.112 23.559 38.416 0.50 19.36 116 VAL E N 1
ATOM 11370 N N B VAL E 1 136 ? 10.038 23.542 38.451 0.50 18.90 116 VAL E N 1
ATOM 11371 C CA A VAL E 1 136 ? 10.873 22.331 38.613 0.50 20.39 116 VAL E CA 1
ATOM 11372 C CA B VAL E 1 136 ? 10.771 22.258 38.529 0.50 19.47 116 VAL E CA 1
ATOM 11373 C C A VAL E 1 136 ? 11.250 21.838 37.230 0.50 20.07 116 VAL E C 1
ATOM 11374 C C B VAL E 1 136 ? 11.265 21.914 37.129 0.50 19.47 116 VAL E C 1
ATOM 11375 O O A VAL E 1 136 ? 10.408 21.763 36.365 0.50 20.94 116 VAL E O 1
ATOM 11376 O O B VAL E 1 136 ? 10.542 22.005 36.149 0.50 20.08 116 VAL E O 1
ATOM 11383 N N . THR E 1 137 ? 12.542 21.578 37.027 1.00 19.43 117 THR E N 1
ATOM 11384 C CA . THR E 1 137 ? 13.027 20.948 35.820 1.00 18.71 117 THR E CA 1
ATOM 11385 C C . THR E 1 137 ? 13.530 19.563 36.251 1.00 17.82 117 THR E C 1
ATOM 11386 O O . THR E 1 137 ? 13.910 19.343 37.431 1.00 19.25 117 THR E O 1
ATOM 11390 N N . TRP E 1 138 ? 13.546 18.640 35.308 1.00 17.09 118 TRP E N 1
ATOM 11391 C CA . TRP E 1 138 ? 14.027 17.302 35.578 1.00 16.34 118 TRP E CA 1
ATOM 11392 C C . TRP E 1 138 ? 14.424 16.675 34.249 1.00 16.56 118 TRP E C 1
ATOM 11393 O O . TRP E 1 138 ? 14.072 17.199 33.179 1.00 15.41 118 TRP E O 1
ATOM 11404 N N . CYS E 1 139 ? 15.186 15.584 34.333 1.00 15.71 119 CYS E N 1
ATOM 11405 C CA . CYS E 1 139 ? 15.511 14.809 33.101 1.00 15.56 119 CYS E CA 1
ATOM 11406 C C . CYS E 1 139 ? 14.320 13.906 32.887 1.00 15.83 119 CYS E C 1
ATOM 11407 O O . CYS E 1 139 ? 14.060 12.962 33.703 1.00 15.31 119 CYS E O 1
ATOM 11410 N N . ASN E 1 140 ? 13.515 14.261 31.883 1.00 16.27 120 ASN E N 1
ATOM 11411 C CA . ASN E 1 140 ? 12.250 13.658 31.566 1.00 16.02 120 ASN E CA 1
ATOM 11412 C C . ASN E 1 140 ? 12.374 12.777 30.311 1.00 17.86 120 ASN E C 1
ATOM 11413 O O . ASN E 1 140 ? 12.963 13.195 29.347 1.00 16.59 120 ASN E O 1
ATOM 11418 N N . GLY E 1 141 ? 11.829 11.567 30.346 1.00 15.75 121 GLY E N 1
ATOM 11419 C CA . GLY E 1 141 ? 11.935 10.709 29.199 1.00 15.69 121 GLY E CA 1
ATOM 11420 C C . GLY E 1 141 ? 10.861 11.051 28.196 1.00 15.88 121 GLY E C 1
ATOM 11421 O O . GLY E 1 141 ? 9.666 11.005 28.507 1.00 17.17 121 GLY E O 1
ATOM 11422 N N . TYR E 1 142 ? 11.288 11.446 27.016 1.00 15.91 122 TYR E N 1
ATOM 11423 C CA . TYR E 1 142 ? 10.428 11.693 25.889 1.00 15.46 122 TYR E CA 1
ATOM 11424 C C . TYR E 1 142 ? 11.197 11.256 24.692 1.00 15.93 122 TYR E C 1
ATOM 11425 O O . TYR E 1 142 ? 11.927 12.016 24.076 1.00 16.77 122 TYR E O 1
ATOM 11434 N N . HIS E 1 143 ? 11.040 9.966 24.340 1.00 16.76 123 HIS E N 1
ATOM 11435 C CA . HIS E 1 143 ? 11.927 9.365 23.342 1.00 18.19 123 HIS E CA 1
ATOM 11436 C C . HIS E 1 143 ? 13.423 9.567 23.643 1.00 17.25 123 HIS E C 1
ATOM 11437 O O . HIS E 1 143 ? 14.212 9.874 22.753 1.00 18.81 123 HIS E O 1
ATOM 11444 N N . GLY E 1 144 ? 13.771 9.375 24.930 1.00 17.08 124 GLY E N 1
ATOM 11445 C CA . GLY E 1 144 ? 15.086 9.683 25.389 1.00 17.40 124 GLY E CA 1
ATOM 11446 C C . GLY E 1 144 ? 15.099 10.839 26.356 1.00 16.40 124 GLY E C 1
ATOM 11447 O O . GLY E 1 144 ? 14.047 11.483 26.607 1.00 17.43 124 GLY E O 1
ATOM 11448 N N . PRO E 1 145 ? 16.276 11.080 26.944 1.00 15.74 125 PRO E N 1
ATOM 11449 C CA . PRO E 1 145 ? 16.364 12.119 27.979 1.00 14.81 125 PRO E CA 1
ATOM 11450 C C . PRO E 1 145 ? 16.219 13.521 27.356 1.00 15.33 125 PRO E C 1
ATOM 11451 O O . PRO E 1 145 ? 16.960 13.879 26.416 1.00 14.45 125 PRO E O 1
ATOM 11455 N N . THR E 1 146 ? 15.347 14.322 28.014 1.00 14.93 126 THR E N 1
ATOM 11456 C CA . THR E 1 146 ? 15.294 15.737 27.751 1.00 16.83 126 THR E CA 1
ATOM 11457 C C . THR E 1 146 ? 14.933 16.441 29.011 1.00 16.21 126 THR E C 1
ATOM 11458 O O . THR E 1 146 ? 14.935 15.834 30.117 1.00 15.69 126 THR E O 1
ATOM 11462 N N . ILE E 1 147 ? 14.781 17.773 28.928 1.00 15.18 127 ILE E N 1
ATOM 11463 C CA . ILE E 1 147 ? 14.499 18.536 30.121 1.00 15.80 127 ILE E CA 1
ATOM 11464 C C . ILE E 1 147 ? 12.993 18.810 30.184 1.00 16.75 127 ILE E C 1
ATOM 11465 O O . ILE E 1 147 ? 12.418 19.605 29.409 1.00 17.09 127 ILE E O 1
ATOM 11470 N N . GLY E 1 148 ? 12.390 18.222 31.218 1.00 16.26 128 GLY E N 1
ATOM 11471 C CA . GLY E 1 148 ? 11.020 18.472 31.539 1.00 16.18 128 GLY E CA 1
ATOM 11472 C C . GLY E 1 148 ? 10.934 19.740 32.358 1.00 16.36 128 GLY E C 1
ATOM 11473 O O . GLY E 1 148 ? 11.916 20.096 33.061 1.00 17.62 128 GLY E O 1
ATOM 11474 N N A VAL E 1 149 ? 9.797 20.420 32.268 0.50 17.25 129 VAL E N 1
ATOM 11475 N N B VAL E 1 149 ? 9.777 20.396 32.301 0.50 15.53 129 VAL E N 1
ATOM 11476 C CA A VAL E 1 149 ? 9.568 21.627 33.058 0.50 19.25 129 VAL E CA 1
ATOM 11477 C CA B VAL E 1 149 ? 9.548 21.691 32.962 0.50 16.00 129 VAL E CA 1
ATOM 11478 C C A VAL E 1 149 ? 8.137 21.626 33.604 0.50 18.94 129 VAL E C 1
ATOM 11479 C C B VAL E 1 149 ? 8.132 21.651 33.585 0.50 17.16 129 VAL E C 1
ATOM 11480 O O A VAL E 1 149 ? 7.184 21.193 32.941 0.50 19.51 129 VAL E O 1
ATOM 11481 O O B VAL E 1 149 ? 7.169 21.216 32.938 0.50 18.03 129 VAL E O 1
ATOM 11488 N N . ALA E 1 150 ? 8.022 22.098 34.833 1.00 18.15 130 ALA E N 1
ATOM 11489 C CA . ALA E 1 150 ? 6.692 22.259 35.492 1.00 18.49 130 ALA E CA 1
ATOM 11490 C C . ALA E 1 150 ? 6.776 23.366 36.505 1.00 18.99 130 ALA E C 1
ATOM 11491 O O . ALA E 1 150 ? 7.870 23.867 36.841 1.00 17.86 130 ALA E O 1
ATOM 11493 N N . TYR E 1 151 ? 5.602 23.770 36.961 1.00 18.85 131 TYR E N 1
ATOM 11494 C CA . TYR E 1 151 ? 5.493 24.779 38.025 1.00 19.31 131 TYR E CA 1
ATOM 11495 C C . TYR E 1 151 ? 4.451 24.365 39.071 1.00 19.81 131 TYR E C 1
ATOM 11496 O O . TYR E 1 151 ? 3.606 23.501 38.854 1.00 19.58 131 TYR E O 1
ATOM 11505 N N . THR E 1 152 ? 4.654 24.917 40.266 1.00 20.43 132 THR E N 1
ATOM 11506 C CA . THR E 1 152 ? 3.750 24.697 41.386 1.00 21.00 132 THR E CA 1
ATOM 11507 C C . THR E 1 152 ? 3.691 26.009 42.169 1.00 23.80 132 THR E C 1
ATOM 11508 O O . THR E 1 152 ? 4.688 26.742 42.264 1.00 21.65 132 THR E O 1
ATOM 11512 N N . PHE E 1 153 ? 2.520 26.329 42.705 1.00 24.53 133 PHE E N 1
ATOM 11513 C CA . PHE E 1 153 ? 2.399 27.393 43.713 1.00 26.60 133 PHE E CA 1
ATOM 11514 C C . PHE E 1 153 ? 2.493 26.857 45.148 1.00 28.31 133 PHE E C 1
ATOM 11515 O O . PHE E 1 153 ? 2.809 27.617 46.056 1.00 28.68 133 PHE E O 1
ATOM 11523 N N . ASP E 1 154 ? 2.262 25.562 45.368 1.00 28.47 134 ASP E N 1
ATOM 11524 C CA . ASP E 1 154 ? 2.077 25.044 46.736 1.00 30.59 134 ASP E CA 1
ATOM 11525 C C . ASP E 1 154 ? 2.768 23.757 47.083 1.00 31.39 134 ASP E C 1
ATOM 11526 O O . ASP E 1 154 ? 2.642 23.272 48.196 1.00 28.29 134 ASP E O 1
ATOM 11531 N N . PHE E 1 155 ? 3.555 23.208 46.158 1.00 26.84 135 PHE E N 1
ATOM 11532 C CA . PHE E 1 155 ? 4.130 21.898 46.331 1.00 26.92 135 PHE E CA 1
ATOM 11533 C C . PHE E 1 155 ? 3.153 20.767 46.582 1.00 25.83 135 PHE E C 1
ATOM 11534 O O . PHE E 1 155 ? 3.509 19.715 47.088 1.00 29.09 135 PHE E O 1
ATOM 11542 N N . GLU E 1 156 ? 1.957 20.928 46.053 1.00 28.21 136 GLU E N 1
ATOM 11543 C CA . GLU E 1 156 ? 0.962 19.890 46.080 1.00 29.01 136 GLU E CA 1
ATOM 11544 C C . GLU E 1 156 ? 0.499 19.565 44.703 1.00 28.10 136 GLU E C 1
ATOM 11545 O O . GLU E 1 156 ? 0.502 18.396 44.291 1.00 31.99 136 GLU E O 1
ATOM 11551 N N . THR E 1 157 ? 0.111 20.574 43.958 1.00 26.18 137 THR E N 1
ATOM 11552 C CA . THR E 1 157 ? -0.237 20.380 42.545 1.00 25.38 137 THR E CA 1
ATOM 11553 C C . THR E 1 157 ? 0.865 20.937 41.643 1.00 22.68 137 THR E C 1
ATOM 11554 O O . THR E 1 157 ? 1.312 22.091 41.798 1.00 23.03 137 THR E O 1
ATOM 11558 N N . PHE E 1 158 ? 1.297 20.090 40.697 1.00 22.86 138 PHE E N 1
ATOM 11559 C CA . PHE E 1 158 ? 2.383 20.484 39.799 1.00 22.58 138 PHE E CA 1
ATOM 11560 C C . PHE E 1 158 ? 1.829 20.483 38.373 1.00 20.98 138 PHE E C 1
ATOM 11561 O O . PHE E 1 158 ? 1.168 19.555 37.925 1.00 22.94 138 PHE E O 1
ATOM 11569 N N . HIS E 1 159 ? 2.108 21.531 37.636 1.00 21.25 139 HIS E N 1
ATOM 11570 C CA . HIS E 1 159 ? 1.592 21.741 36.317 1.00 21.40 139 HIS E CA 1
ATOM 11571 C C . HIS E 1 159 ? 2.712 21.672 35.308 1.00 21.67 139 HIS E C 1
ATOM 11572 O O . HIS E 1 159 ? 3.599 22.520 35.306 1.00 19.93 139 HIS E O 1
ATOM 11579 N N . GLN E 1 160 ? 2.641 20.681 34.406 1.00 19.76 140 GLN E N 1
ATOM 11580 C CA . GLN E 1 160 ? 3.709 20.428 33.445 1.00 19.96 140 GLN E CA 1
ATOM 11581 C C . GLN E 1 160 ? 3.573 21.323 32.218 1.00 20.27 140 GLN E C 1
ATOM 11582 O O . GLN E 1 160 ? 2.504 21.538 31.654 1.00 23.04 140 GLN E O 1
ATOM 11588 N N . LEU E 1 161 ? 4.707 21.805 31.779 1.00 20.15 141 LEU E N 1
ATOM 11589 C CA . LEU E 1 161 ? 4.798 22.579 30.554 1.00 19.70 141 LEU E CA 1
ATOM 11590 C C . LEU E 1 161 ? 5.561 21.819 29.483 1.00 18.63 141 LEU E C 1
ATOM 11591 O O . LEU E 1 161 ? 5.978 20.663 29.648 1.00 18.74 141 LEU E O 1
ATOM 11596 N N . GLU E 1 162 ? 5.752 22.476 28.334 1.00 18.27 142 GLU E N 1
ATOM 11597 C CA . GLU E 1 162 ? 6.554 21.838 27.262 1.00 18.60 142 GLU E CA 1
ATOM 11598 C C . GLU E 1 162 ? 7.928 21.416 27.733 1.00 17.65 142 GLU E C 1
ATOM 11599 O O . GLU E 1 162 ? 8.596 22.151 28.486 1.00 19.43 142 GLU E O 1
ATOM 11605 N N . ASN E 1 163 ? 8.401 20.277 27.248 1.00 16.73 143 ASN E N 1
ATOM 11606 C CA . ASN E 1 163 ? 9.780 19.968 27.413 1.00 16.83 143 ASN E CA 1
ATOM 11607 C C . ASN E 1 163 ? 10.561 21.090 26.714 1.00 16.00 143 ASN E C 1
ATOM 11608 O O . ASN E 1 163 ? 10.204 21.515 25.669 1.00 16.13 143 ASN E O 1
ATOM 11613 N N . ALA E 1 164 ? 11.618 21.539 27.352 1.00 16.86 144 ALA E N 1
ATOM 11614 C CA . ALA E 1 164 ? 12.284 22.766 26.877 1.00 16.90 144 ALA E CA 1
ATOM 11615 C C . ALA E 1 164 ? 13.082 22.540 25.613 1.00 18.30 144 ALA E C 1
ATOM 11616 O O . ALA E 1 164 ? 13.311 23.436 24.825 1.00 20.49 144 ALA E O 1
ATOM 11618 N N . PHE E 1 165 ? 13.575 21.337 25.433 1.00 16.51 145 PHE E N 1
ATOM 11619 C CA . PHE E 1 165 ? 14.463 21.003 24.338 1.00 17.57 145 PHE E CA 1
ATOM 11620 C C . PHE E 1 165 ? 14.130 19.661 23.711 1.00 18.17 145 PHE E C 1
ATOM 11621 O O . PHE E 1 165 ? 13.371 18.854 24.245 1.00 17.72 145 PHE E O 1
ATOM 11629 N N . ILE E 1 166 ? 14.705 19.439 22.546 1.00 17.90 146 ILE E N 1
ATOM 11630 C CA . ILE E 1 166 ? 14.705 18.137 21.889 1.00 19.54 146 ILE E CA 1
ATOM 11631 C C . ILE E 1 166 ? 15.684 17.247 22.593 1.00 18.12 146 ILE E C 1
ATOM 11632 O O . ILE E 1 166 ? 16.671 17.734 23.112 1.00 17.05 146 ILE E O 1
ATOM 11637 N N . PRO E 1 167 ? 15.418 15.939 22.688 1.00 17.70 147 PRO E N 1
ATOM 11638 C CA . PRO E 1 167 ? 16.442 15.048 23.261 1.00 16.81 147 PRO E CA 1
ATOM 11639 C C . PRO E 1 167 ? 17.684 15.095 22.389 1.00 17.73 147 PRO E C 1
ATOM 11640 O O . PRO E 1 167 ? 17.549 15.515 21.212 1.00 16.95 147 PRO E O 1
ATOM 11644 N N . PHE E 1 168 ? 18.884 14.795 22.881 1.00 15.71 148 PHE E N 1
ATOM 11645 C CA . PHE E 1 168 ? 19.159 14.296 24.175 1.00 16.11 148 PHE E CA 1
ATOM 11646 C C . PHE E 1 168 ? 19.812 15.377 25.009 1.00 15.67 148 PHE E C 1
ATOM 11647 O O . PHE E 1 168 ? 20.803 16.006 24.610 1.00 14.56 148 PHE E O 1
ATOM 11655 N N . ASN E 1 169 ? 19.254 15.601 26.201 1.00 15.32 149 ASN E N 1
ATOM 11656 C CA . ASN E 1 169 ? 19.703 16.692 27.081 1.00 15.17 149 ASN E CA 1
ATOM 11657 C C . ASN E 1 169 ? 19.345 16.375 28.513 1.00 15.67 149 ASN E C 1
ATOM 11658 O O . ASN E 1 169 ? 18.372 15.672 28.775 1.00 17.97 149 ASN E O 1
ATOM 11663 N N . ARG E 1 170 ? 20.173 16.850 29.412 1.00 16.23 150 ARG E N 1
ATOM 11664 C CA . ARG E 1 170 ? 19.889 16.778 30.816 1.00 17.32 150 ARG E CA 1
ATOM 11665 C C . ARG E 1 170 ? 20.731 17.777 31.632 1.00 18.11 150 ARG E C 1
ATOM 11666 O O . ARG E 1 170 ? 21.320 18.632 31.065 1.00 16.58 150 ARG E O 1
ATOM 11674 N N . ASN E 1 171 ? 20.691 17.691 32.950 1.00 16.17 151 ASN E N 1
ATOM 11675 C CA . ASN E 1 171 ? 21.306 18.717 33.755 1.00 15.79 151 ASN E CA 1
ATOM 11676 C C . ASN E 1 171 ? 20.763 20.124 33.401 1.00 16.67 151 ASN E C 1
ATOM 11677 O O . ASN E 1 171 ? 21.496 21.048 33.283 1.00 15.80 151 ASN E O 1
ATOM 11682 N N . GLY E 1 172 ? 19.454 20.219 33.281 1.00 16.25 152 GLY E N 1
ATOM 11683 C CA . GLY E 1 172 ? 18.799 21.490 33.039 1.00 16.25 152 GLY E CA 1
ATOM 11684 C C . GLY E 1 172 ? 18.631 22.201 34.357 1.00 16.29 152 GLY E C 1
ATOM 11685 O O . GLY E 1 172 ? 18.057 21.671 35.305 1.00 16.75 152 GLY E O 1
ATOM 11686 N N . VAL E 1 173 ? 19.066 23.448 34.404 1.00 15.63 153 VAL E N 1
ATOM 11687 C CA . VAL E 1 173 ? 19.042 24.238 35.610 1.00 16.89 153 VAL E CA 1
ATOM 11688 C C . VAL E 1 173 ? 18.633 25.679 35.330 1.00 17.39 153 VAL E C 1
ATOM 11689 O O . VAL E 1 173 ? 19.341 26.403 34.628 1.00 16.76 153 VAL E O 1
ATOM 11693 N N . LEU E 1 174 ? 17.489 26.090 35.869 1.00 16.07 154 LEU E N 1
ATOM 11694 C CA . LEU E 1 174 ? 17.023 27.474 35.674 1.00 16.67 154 LEU E CA 1
ATOM 11695 C C . LEU E 1 174 ? 17.762 28.480 36.504 1.00 17.19 154 LEU E C 1
ATOM 11696 O O . LEU E 1 174 ? 18.217 28.174 37.581 1.00 17.36 154 LEU E O 1
ATOM 11701 N N . PHE E 1 175 ? 17.858 29.692 36.002 1.00 17.20 155 PHE E N 1
ATOM 11702 C CA . PHE E 1 175 ? 18.255 30.819 36.816 1.00 17.59 155 PHE E CA 1
ATOM 11703 C C . PHE E 1 175 ? 17.043 31.284 37.654 1.00 17.97 155 PHE E C 1
ATOM 11704 O O . PHE E 1 175 ? 15.909 31.245 37.194 1.00 17.34 155 PHE E O 1
ATOM 11712 N N . PRO E 1 176 ? 17.316 31.793 38.859 1.00 17.26 156 PRO E N 1
ATOM 11713 C CA . PRO E 1 176 ? 16.258 32.128 39.818 1.00 18.40 156 PRO E CA 1
ATOM 11714 C C . PRO E 1 176 ? 15.616 33.518 39.626 1.00 19.72 156 PRO E C 1
ATOM 11715 O O . PRO E 1 176 ? 14.863 33.974 40.510 1.00 23.52 156 PRO E O 1
ATOM 11719 N N . ARG E 1 177 ? 15.878 34.170 38.485 1.00 20.53 157 ARG E N 1
ATOM 11720 C CA . ARG E 1 177 ? 15.136 35.325 38.032 1.00 21.66 157 ARG E CA 1
ATOM 11721 C C . ARG E 1 177 ? 15.296 35.390 36.543 1.00 21.81 157 ARG E C 1
ATOM 11722 O O . ARG E 1 177 ? 16.209 34.713 35.979 1.00 20.15 157 ARG E O 1
ATOM 11730 N N . LYS E 1 178 ? 14.519 36.257 35.914 1.00 21.03 158 LYS E N 1
ATOM 11731 C CA . LYS E 1 178 ? 14.731 36.532 34.531 1.00 21.52 158 LYS E CA 1
ATOM 11732 C C . LYS E 1 178 ? 16.007 37.298 34.292 1.00 21.42 158 LYS E C 1
ATOM 11733 O O . LYS E 1 178 ? 16.506 38.012 35.164 1.00 22.95 158 LYS E O 1
ATOM 11739 N N . ILE E 1 179 ? 16.602 37.055 33.158 1.00 20.68 159 ILE E N 1
ATOM 11740 C CA . ILE E 1 179 ? 17.817 37.729 32.743 1.00 21.97 159 ILE E CA 1
ATOM 11741 C C . ILE E 1 179 ? 17.359 38.641 31.598 1.00 23.82 159 ILE E C 1
ATOM 11742 O O . ILE E 1 179 ? 16.923 38.162 30.528 1.00 22.98 159 ILE E O 1
ATOM 11747 N N A ASN E 1 180 ? 17.485 39.957 31.808 0.50 25.16 160 ASN E N 1
ATOM 11748 N N B ASN E 1 180 ? 17.458 39.949 31.823 0.50 25.37 160 ASN E N 1
ATOM 11749 C CA A ASN E 1 180 ? 16.973 40.985 30.860 0.50 25.69 160 ASN E CA 1
ATOM 11750 C CA B ASN E 1 180 ? 17.103 40.912 30.783 0.50 25.84 160 ASN E CA 1
ATOM 11751 C C A ASN E 1 180 ? 15.626 40.598 30.226 0.50 24.38 160 ASN E C 1
ATOM 11752 C C B ASN E 1 180 ? 15.657 40.582 30.211 0.50 24.63 160 ASN E C 1
ATOM 11753 O O A ASN E 1 180 ? 15.459 40.574 29.015 0.50 25.78 160 ASN E O 1
ATOM 11754 O O B ASN E 1 180 ? 15.450 40.587 29.007 0.50 25.99 160 ASN E O 1
ATOM 11763 N N . GLY E 1 181 ? 14.704 40.221 31.071 1.00 24.25 161 GLY E N 1
ATOM 11764 C CA . GLY E 1 181 ? 13.304 39.990 30.661 1.00 22.93 161 GLY E CA 1
ATOM 11765 C C . GLY E 1 181 ? 12.966 38.634 30.083 1.00 23.60 161 GLY E C 1
ATOM 11766 O O . GLY E 1 181 ? 11.887 38.467 29.590 1.00 24.17 161 GLY E O 1
ATOM 11767 N N . ARG E 1 182 ? 13.900 37.680 30.127 1.00 22.59 162 ARG E N 1
ATOM 11768 C CA . ARG E 1 182 ? 13.652 36.322 29.612 1.00 20.66 162 ARG E CA 1
ATOM 11769 C C . ARG E 1 182 ? 14.025 35.285 30.656 1.00 19.59 162 ARG E C 1
ATOM 11770 O O . ARG E 1 182 ? 14.918 35.513 31.382 1.00 19.88 162 ARG E O 1
ATOM 11778 N N . PHE E 1 183 ? 13.308 34.165 30.706 1.00 17.59 163 PHE E N 1
ATOM 11779 C CA . PHE E 1 183 ? 13.704 33.047 31.496 1.00 17.66 163 PHE E CA 1
ATOM 11780 C C . PHE E 1 183 ? 14.984 32.507 30.884 1.00 17.73 163 PHE E C 1
ATOM 11781 O O . PHE E 1 183 ? 15.211 32.674 29.654 1.00 18.61 163 PHE E O 1
ATOM 11789 N N . ALA E 1 184 ? 15.825 31.914 31.737 1.00 16.33 164 ALA E N 1
ATOM 11790 C CA . ALA E 1 184 ? 17.116 31.411 31.299 1.00 17.06 164 ALA E CA 1
ATOM 11791 C C . ALA E 1 184 ? 17.400 30.061 31.968 1.00 15.48 164 ALA E C 1
ATOM 11792 O O . ALA E 1 184 ? 17.084 29.849 33.150 1.00 16.30 164 ALA E O 1
ATOM 11794 N N . MET E 1 185 ? 18.010 29.178 31.192 1.00 15.59 165 MET E N 1
ATOM 11795 C CA . MET E 1 185 ? 18.328 27.811 31.645 1.00 16.02 165 MET E CA 1
ATOM 11796 C C . MET E 1 185 ? 19.681 27.323 31.165 1.00 16.21 165 MET E C 1
ATOM 11797 O O . MET E 1 185 ? 20.013 27.488 29.997 1.00 16.27 165 MET E O 1
ATOM 11802 N N . LEU E 1 186 ? 20.480 26.741 32.092 1.00 16.14 166 LEU E N 1
ATOM 11803 C CA . LEU E 1 186 ? 21.634 25.985 31.703 1.00 15.44 166 LEU E CA 1
ATOM 11804 C C . LEU E 1 186 ? 21.151 24.589 31.286 1.00 15.40 166 LEU E C 1
ATOM 11805 O O . LEU E 1 186 ? 20.207 24.055 31.849 1.00 15.99 166 LEU E O 1
ATOM 11810 N N . SER E 1 187 ? 21.858 23.995 30.350 1.00 13.97 167 SER E N 1
ATOM 11811 C CA . SER E 1 187 ? 21.580 22.570 29.994 1.00 14.42 167 SER E CA 1
ATOM 11812 C C . SER E 1 187 ? 22.855 21.903 29.547 1.00 15.32 167 SER E C 1
ATOM 11813 O O . SER E 1 187 ? 23.983 22.429 29.758 1.00 14.90 167 SER E O 1
ATOM 11816 N N . ARG E 1 188 ? 22.686 20.661 29.084 1.00 13.90 168 ARG E N 1
ATOM 11817 C CA . ARG E 1 188 ? 23.830 19.781 28.893 1.00 14.10 168 ARG E CA 1
ATOM 11818 C C . ARG E 1 188 ? 23.505 18.748 27.786 1.00 15.64 168 ARG E C 1
ATOM 11819 O O . ARG E 1 188 ? 23.047 17.636 28.075 1.00 15.43 168 ARG E O 1
ATOM 11827 N N . PRO E 1 189 ? 23.741 19.078 26.517 1.00 15.72 169 PRO E N 1
ATOM 11828 C CA . PRO E 1 189 ? 23.563 18.097 25.405 1.00 16.09 169 PRO E CA 1
ATOM 11829 C C . PRO E 1 189 ? 24.191 16.763 25.742 1.00 15.45 169 PRO E C 1
ATOM 11830 O O . PRO E 1 189 ? 25.335 16.714 26.244 1.00 15.89 169 PRO E O 1
ATOM 11834 N N . SER E 1 190 ? 23.440 15.699 25.513 1.00 15.15 170 SER E N 1
ATOM 11835 C CA . SER E 1 190 ? 23.870 14.363 25.959 1.00 14.80 170 SER E CA 1
ATOM 11836 C C . SER E 1 190 ? 23.629 13.380 24.810 1.00 17.63 170 SER E C 1
ATOM 11837 O O . SER E 1 190 ? 23.480 13.795 23.642 1.00 15.75 170 SER E O 1
ATOM 11840 N N . ASP E 1 191 ? 23.750 12.091 25.127 1.00 17.40 171 ASP E N 1
ATOM 11841 C CA . ASP E 1 191 ? 23.310 11.010 24.207 1.00 18.53 171 ASP E CA 1
ATOM 11842 C C . ASP E 1 191 ? 22.265 10.157 24.947 1.00 18.45 171 ASP E C 1
ATOM 11843 O O . ASP E 1 191 ? 21.714 10.578 25.953 1.00 20.75 171 ASP E O 1
ATOM 11848 N N . ASN E 1 192 ? 22.004 8.947 24.484 1.00 19.19 172 ASN E N 1
ATOM 11849 C CA . ASN E 1 192 ? 21.034 8.110 25.162 1.00 20.80 172 ASN E CA 1
ATOM 11850 C C . ASN E 1 192 ? 21.701 6.960 25.926 1.00 20.95 172 ASN E C 1
ATOM 11851 O O . ASN E 1 192 ? 21.147 5.909 26.029 1.00 21.50 172 ASN E O 1
ATOM 11856 N N . GLY E 1 193 ? 22.924 7.184 26.373 1.00 20.51 173 GLY E N 1
ATOM 11857 C CA . GLY E 1 193 ? 23.615 6.236 27.205 1.00 23.41 173 GLY E CA 1
ATOM 11858 C C . GLY E 1 193 ? 24.340 6.914 28.330 1.00 20.26 173 GLY E C 1
ATOM 11859 O O . GLY E 1 193 ? 23.959 7.999 28.797 1.00 20.61 173 GLY E O 1
ATOM 11860 N N . HIS E 1 194 ? 25.400 6.266 28.780 1.00 20.75 174 HIS E N 1
ATOM 11861 C CA . HIS E 1 194 ? 26.261 6.867 29.813 1.00 21.84 174 HIS E CA 1
ATOM 11862 C C . HIS E 1 194 ? 27.224 7.849 29.112 1.00 21.59 174 HIS E C 1
ATOM 11863 O O . HIS E 1 194 ? 28.318 7.490 28.713 1.00 23.64 174 HIS E O 1
ATOM 11870 N N . THR E 1 195 ? 26.747 9.046 28.880 1.00 19.14 175 THR E N 1
ATOM 11871 C CA . THR E 1 195 ? 27.343 9.923 27.828 1.00 17.24 175 THR E CA 1
ATOM 11872 C C . THR E 1 195 ? 28.821 10.185 28.093 1.00 16.98 175 THR E C 1
ATOM 11873 O O . THR E 1 195 ? 29.189 10.591 29.178 1.00 16.63 175 THR E O 1
ATOM 11877 N N . PRO E 1 196 ? 29.669 10.022 27.095 1.00 16.67 176 PRO E N 1
ATOM 11878 C CA . PRO E 1 196 ? 31.105 10.161 27.274 1.00 17.16 176 PRO E CA 1
ATOM 11879 C C . PRO E 1 196 ? 31.622 11.552 26.930 1.00 18.45 176 PRO E C 1
ATOM 11880 O O . PRO E 1 196 ? 32.725 11.702 26.558 1.00 21.77 176 PRO E O 1
ATOM 11884 N N . PHE E 1 197 ? 30.743 12.510 26.966 1.00 17.64 177 PHE E N 1
ATOM 11885 C CA . PHE E 1 197 ? 31.053 13.883 26.649 1.00 17.89 177 PHE E CA 1
ATOM 11886 C C . PHE E 1 197 ? 30.033 14.775 27.353 1.00 18.56 177 PHE E C 1
ATOM 11887 O O . PHE E 1 197 ? 29.130 14.292 27.909 1.00 17.99 177 PHE E O 1
ATOM 11895 N N . GLY E 1 198 ? 30.278 16.082 27.376 1.00 16.83 178 GLY E N 1
ATOM 11896 C CA . GLY E 1 198 ? 29.277 16.989 27.877 1.00 18.45 178 GLY E CA 1
ATOM 11897 C C . GLY E 1 198 ? 29.733 18.422 28.132 1.00 16.38 178 GLY E C 1
ATOM 11898 O O . GLY E 1 198 ? 30.496 18.635 29.002 1.00 16.61 178 GLY E O 1
ATOM 11899 N N . ASP E 1 199 ? 29.202 19.331 27.339 1.00 15.45 179 ASP E N 1
ATOM 11900 C CA . ASP E 1 199 ? 29.407 20.765 27.505 1.00 15.08 179 ASP E CA 1
ATOM 11901 C C . ASP E 1 199 ? 28.178 21.390 28.139 1.00 14.99 179 ASP E C 1
ATOM 11902 O O . ASP E 1 199 ? 27.132 20.968 27.921 1.00 14.95 179 ASP E O 1
ATOM 11907 N N . ILE E 1 200 ? 28.366 22.439 28.927 1.00 13.91 180 ILE E N 1
ATOM 11908 C CA . ILE E 1 200 ? 27.245 23.187 29.442 1.00 14.46 180 ILE E CA 1
ATOM 11909 C C . ILE E 1 200 ? 26.839 24.303 28.485 1.00 15.17 180 ILE E C 1
ATOM 11910 O O . ILE E 1 200 ? 27.684 24.964 28.005 1.00 15.74 180 ILE E O 1
ATOM 11915 N N . PHE E 1 201 ? 25.539 24.428 28.236 1.00 14.57 181 PHE E N 1
ATOM 11916 C CA . PHE E 1 201 ? 24.955 25.431 27.380 1.00 15.36 181 PHE E CA 1
ATOM 11917 C C . PHE E 1 201 ? 23.998 26.284 28.176 1.00 14.88 181 PHE E C 1
ATOM 11918 O O . PHE E 1 201 ? 23.588 25.940 29.290 1.00 14.96 181 PHE E O 1
ATOM 11926 N N . TYR E 1 202 ? 23.651 27.388 27.569 1.00 14.55 182 TYR E N 1
ATOM 11927 C CA . TYR E 1 202 ? 22.726 28.407 28.109 1.00 15.51 182 TYR E CA 1
ATOM 11928 C C . TYR E 1 202 ? 21.707 28.705 27.030 1.00 16.11 182 TYR E C 1
ATOM 11929 O O . TYR E 1 202 ? 22.050 28.899 25.861 1.00 16.36 182 TYR E O 1
ATOM 11938 N N . SER E 1 203 ? 20.480 28.851 27.447 1.00 15.11 183 SER E N 1
ATOM 11939 C CA . SER E 1 203 ? 19.354 29.196 26.541 1.00 16.17 183 SER E CA 1
ATOM 11940 C C . SER E 1 203 ? 18.383 30.109 27.272 1.00 15.97 183 SER E C 1
ATOM 11941 O O . SER E 1 203 ? 18.321 30.111 28.528 1.00 14.56 183 SER E O 1
ATOM 11944 N N . GLU E 1 204 ? 17.544 30.784 26.459 1.00 16.36 184 GLU E N 1
ATOM 11945 C CA . GLU E 1 204 ? 16.562 31.773 26.961 1.00 17.13 184 GLU E CA 1
ATOM 11946 C C . GLU E 1 204 ? 15.184 31.475 26.381 1.00 16.66 184 GLU E C 1
ATOM 11947 O O . GLU E 1 204 ? 15.057 30.897 25.331 1.00 16.59 184 GLU E O 1
ATOM 11953 N N . SER E 1 205 ? 14.156 31.984 27.046 1.00 17.77 185 SER E N 1
ATOM 11954 C CA . SER E 1 205 ? 12.811 31.855 26.598 1.00 17.02 185 SER E CA 1
ATOM 11955 C C . SER E 1 205 ? 12.012 33.081 27.080 1.00 17.56 185 SER E C 1
ATOM 11956 O O . SER E 1 205 ? 12.090 33.466 28.284 1.00 18.70 185 SER E O 1
ATOM 11959 N N . PRO E 1 206 ? 11.202 33.606 26.189 1.00 18.21 186 PRO E N 1
ATOM 11960 C CA . PRO E 1 206 ? 10.373 34.706 26.623 1.00 20.00 186 PRO E CA 1
ATOM 11961 C C . PRO E 1 206 ? 9.164 34.230 27.398 1.00 21.40 186 PRO E C 1
ATOM 11962 O O . PRO E 1 206 ? 8.501 35.059 28.031 1.00 23.42 186 PRO E O 1
ATOM 11966 N N . ASP E 1 207 ? 8.797 32.964 27.242 1.00 20.06 187 ASP E N 1
ATOM 11967 C CA . ASP E 1 207 ? 7.482 32.518 27.636 1.00 21.38 187 ASP E CA 1
ATOM 11968 C C . ASP E 1 207 ? 7.381 31.154 28.322 1.00 22.36 187 ASP E C 1
ATOM 11969 O O . ASP E 1 207 ? 6.319 30.698 28.570 1.00 22.45 187 ASP E O 1
ATOM 11974 N N . MET E 1 208 ? 8.499 30.532 28.601 1.00 19.95 188 MET E N 1
ATOM 11975 C CA . MET E 1 208 ? 8.492 29.209 29.189 1.00 21.80 188 MET E CA 1
ATOM 11976 C C . MET E 1 208 ? 7.921 28.151 28.255 1.00 22.28 188 MET E C 1
ATOM 11977 O O . MET E 1 208 ? 7.485 27.149 28.697 1.00 23.65 188 MET E O 1
ATOM 11982 N N . GLU E 1 209 ? 7.912 28.421 26.967 1.00 19.43 189 GLU E N 1
ATOM 11983 C CA . GLU E 1 209 ? 7.408 27.503 25.972 1.00 19.56 189 GLU E CA 1
ATOM 11984 C C . GLU E 1 209 ? 8.374 27.320 24.798 1.00 18.60 189 GLU E C 1
ATOM 11985 O O . GLU E 1 209 ? 8.683 26.242 24.418 1.00 20.16 189 GLU E O 1
ATOM 11991 N N . PHE E 1 210 ? 8.844 28.430 24.259 1.00 17.44 190 PHE E N 1
ATOM 11992 C CA . PHE E 1 210 ? 9.796 28.426 23.154 1.00 17.39 190 PHE E CA 1
ATOM 11993 C C . PHE E 1 210 ? 11.169 28.898 23.627 1.00 17.62 190 PHE E C 1
ATOM 11994 O O . PHE E 1 210 ? 11.276 29.819 24.361 1.00 17.27 190 PHE E O 1
ATOM 12002 N N . TRP E 1 211 ? 12.203 28.190 23.208 1.00 16.38 191 TRP E N 1
ATOM 12003 C CA . TRP E 1 211 ? 13.572 28.372 23.728 1.00 16.12 191 TRP E CA 1
ATOM 12004 C C . TRP E 1 211 ? 14.512 28.639 22.590 1.00 16.41 191 TRP E C 1
ATOM 12005 O O . TRP E 1 211 ? 14.302 28.190 21.468 1.00 16.79 191 TRP E O 1
ATOM 12016 N N . GLY E 1 212 ? 15.567 29.397 22.881 1.00 15.45 192 GLY E N 1
ATOM 12017 C CA . GLY E 1 212 ? 16.463 29.822 21.831 1.00 16.10 192 GLY E CA 1
ATOM 12018 C C . GLY E 1 212 ? 17.580 30.688 22.358 1.00 16.53 192 GLY E C 1
ATOM 12019 O O . GLY E 1 212 ? 17.829 30.747 23.601 1.00 16.62 192 GLY E O 1
ATOM 12020 N N A ARG E 1 213 ? 18.288 31.347 21.443 0.50 15.78 193 ARG E N 1
ATOM 12021 N N B ARG E 1 213 ? 18.266 31.340 21.422 0.50 16.27 193 ARG E N 1
ATOM 12022 C CA A ARG E 1 213 ? 19.474 32.093 21.779 0.50 16.49 193 ARG E CA 1
ATOM 12023 C CA B ARG E 1 213 ? 19.453 32.095 21.692 0.50 17.33 193 ARG E CA 1
ATOM 12024 C C A ARG E 1 213 ? 20.481 31.221 22.516 0.50 15.59 193 ARG E C 1
ATOM 12025 C C B ARG E 1 213 ? 20.477 31.244 22.476 0.50 16.01 193 ARG E C 1
ATOM 12026 O O A ARG E 1 213 ? 21.014 31.553 23.578 0.50 16.00 193 ARG E O 1
ATOM 12027 O O B ARG E 1 213 ? 21.020 31.617 23.513 0.50 16.58 193 ARG E O 1
ATOM 12042 N N . HIS E 1 214 ? 20.732 30.038 21.954 1.00 14.96 194 HIS E N 1
ATOM 12043 C CA . HIS E 1 214 ? 21.616 29.101 22.606 1.00 14.68 194 HIS E CA 1
ATOM 12044 C C . HIS E 1 214 ? 23.065 29.536 22.576 1.00 14.27 194 HIS E C 1
ATOM 12045 O O . HIS E 1 214 ? 23.542 29.951 21.521 1.00 15.30 194 HIS E O 1
ATOM 12052 N N . ARG E 1 215 ? 23.743 29.463 23.718 1.00 14.14 195 ARG E N 1
ATOM 12053 C CA . ARG E 1 215 ? 25.147 29.858 23.784 1.00 15.42 195 ARG E CA 1
ATOM 12054 C C . ARG E 1 215 ? 25.933 28.852 24.569 1.00 15.18 195 ARG E C 1
ATOM 12055 O O . ARG E 1 215 ? 25.468 28.335 25.607 1.00 15.27 195 ARG E O 1
ATOM 12063 N N . HIS E 1 216 ? 27.113 28.518 24.070 1.00 14.57 196 HIS E N 1
ATOM 12064 C CA . HIS E 1 216 ? 28.001 27.603 24.739 1.00 14.56 196 HIS E CA 1
ATOM 12065 C C . HIS E 1 216 ? 28.585 28.267 26.016 1.00 13.86 196 HIS E C 1
ATOM 12066 O O . HIS E 1 216 ? 29.061 29.431 25.899 1.00 15.51 196 HIS E O 1
ATOM 12073 N N . VAL E 1 217 ? 28.586 27.584 27.173 1.00 14.42 197 VAL E N 1
ATOM 12074 C CA . VAL E 1 217 ? 29.119 28.154 28.421 1.00 15.49 197 VAL E CA 1
ATOM 12075 C C . VAL E 1 217 ? 30.513 27.633 28.643 1.00 16.95 197 VAL E C 1
ATOM 12076 O O . VAL E 1 217 ? 31.489 28.429 28.604 1.00 18.00 197 VAL E O 1
ATOM 12080 N N . MET E 1 218 ? 30.647 26.313 28.807 1.00 16.50 198 MET E N 1
ATOM 12081 C CA . MET E 1 218 ? 31.985 25.743 28.924 1.00 18.70 198 MET E CA 1
ATOM 12082 C C . MET E 1 218 ? 32.056 24.292 28.543 1.00 15.81 198 MET E C 1
ATOM 12083 O O . MET E 1 218 ? 30.991 23.650 28.477 1.00 16.22 198 MET E O 1
ATOM 12088 N N . SER E 1 219 ? 33.293 23.873 28.216 1.00 16.01 199 SER E N 1
ATOM 12089 C CA . SER E 1 219 ? 33.581 22.509 27.839 1.00 15.50 199 SER E CA 1
ATOM 12090 C C . SER E 1 219 ? 34.400 21.897 28.965 1.00 17.58 199 SER E C 1
ATOM 12091 O O . SER E 1 219 ? 35.007 22.610 29.785 1.00 16.82 199 SER E O 1
ATOM 12094 N N . PRO E 1 220 ? 34.509 20.565 28.978 1.00 16.82 200 PRO E N 1
ATOM 12095 C CA . PRO E 1 220 ? 35.448 19.929 29.894 1.00 16.19 200 PRO E CA 1
ATOM 12096 C C . PRO E 1 220 ? 36.827 20.505 29.696 1.00 15.75 200 PRO E C 1
ATOM 12097 O O . PRO E 1 220 ? 37.203 20.858 28.573 1.00 14.96 200 PRO E O 1
ATOM 12101 N N . ALA E 1 221 ? 37.610 20.536 30.768 1.00 15.94 201 ALA E N 1
ATOM 12102 C CA . ALA E 1 221 ? 38.949 20.989 30.716 1.00 16.36 201 ALA E CA 1
ATOM 12103 C C . ALA E 1 221 ? 39.867 19.930 30.106 1.00 16.99 201 ALA E C 1
ATOM 12104 O O . ALA E 1 221 ? 39.578 18.704 30.051 1.00 20.55 201 ALA E O 1
ATOM 12106 N N . ALA E 1 222 ? 41.042 20.373 29.712 1.00 18.51 202 ALA E N 1
ATOM 12107 C CA . ALA E 1 222 ? 42.056 19.432 29.304 1.00 19.47 202 ALA E CA 1
ATOM 12108 C C . ALA E 1 222 ? 42.492 18.567 30.477 1.00 20.37 202 ALA E C 1
ATOM 12109 O O . ALA E 1 222 ? 42.578 19.025 31.567 1.00 20.42 202 ALA E O 1
ATOM 12111 N N . PHE E 1 223 ? 42.851 17.336 30.184 1.00 19.73 203 PHE E N 1
ATOM 12112 C CA . PHE E 1 223 ? 43.248 16.375 31.172 1.00 21.05 203 PHE E CA 1
ATOM 12113 C C . PHE E 1 223 ? 44.470 16.875 31.939 1.00 21.15 203 PHE E C 1
ATOM 12114 O O . PHE E 1 223 ? 44.582 16.657 33.100 1.00 20.92 203 PHE E O 1
ATOM 12122 N N . GLU E 1 224 ? 45.387 17.516 31.242 1.00 21.22 204 GLU E N 1
ATOM 12123 C CA . GLU E 1 224 ? 46.614 17.933 31.871 1.00 23.50 204 GLU E CA 1
ATOM 12124 C C . GLU E 1 224 ? 46.443 19.183 32.736 1.00 22.56 204 GLU E C 1
ATOM 12125 O O . GLU E 1 224 ? 47.323 19.549 33.435 1.00 23.17 204 GLU E O 1
ATOM 12131 N N . VAL E 1 225 ? 45.302 19.822 32.617 1.00 19.72 205 VAL E N 1
ATOM 12132 C CA . VAL E 1 225 ? 45.018 21.029 33.346 1.00 20.72 205 VAL E CA 1
ATOM 12133 C C . VAL E 1 225 ? 44.139 20.765 34.571 1.00 19.64 205 VAL E C 1
ATOM 12134 O O . VAL E 1 225 ? 44.445 21.181 35.626 1.00 20.17 205 VAL E O 1
ATOM 12138 N N . SER E 1 226 ? 43.041 20.062 34.367 1.00 19.50 206 SER E N 1
ATOM 12139 C CA . SER E 1 226 ? 42.153 19.755 35.462 1.00 18.19 206 SER E CA 1
ATOM 12140 C C . SER E 1 226 ? 41.356 18.484 35.190 1.00 18.89 206 SER E C 1
ATOM 12141 O O . SER E 1 226 ? 40.324 18.538 34.625 1.00 18.79 206 SER E O 1
ATOM 12144 N N . ALA E 1 227 ? 41.890 17.363 35.618 1.00 18.13 207 ALA E N 1
ATOM 12145 C CA . ALA E 1 227 ? 41.373 16.098 35.140 1.00 17.35 207 ALA E CA 1
ATOM 12146 C C . ALA E 1 227 ? 40.080 15.719 35.812 1.00 17.80 207 ALA E C 1
ATOM 12147 O O . ALA E 1 227 ? 39.353 14.881 35.311 1.00 16.95 207 ALA E O 1
ATOM 12149 N N . TRP E 1 228 ? 39.728 16.296 36.962 1.00 16.81 208 TRP E N 1
ATOM 12150 C CA . TRP E 1 228 ? 38.416 15.960 37.562 1.00 17.57 208 TRP E CA 1
ATOM 12151 C C . TRP E 1 228 ? 37.236 16.415 36.748 1.00 15.72 208 TRP E C 1
ATOM 12152 O O . TRP E 1 228 ? 36.123 15.946 36.976 1.00 15.91 208 TRP E O 1
ATOM 12163 N N . GLN E 1 229 ? 37.502 17.252 35.749 1.00 16.14 209 GLN E N 1
ATOM 12164 C CA . GLN E 1 229 ? 36.442 17.851 34.956 1.00 16.07 209 GLN E CA 1
ATOM 12165 C C . GLN E 1 229 ? 36.813 17.747 33.435 1.00 16.42 209 GLN E C 1
ATOM 12166 O O . GLN E 1 229 ? 36.425 18.623 32.643 1.00 16.74 209 GLN E O 1
ATOM 12172 N N . CYS E 1 230 ? 37.469 16.669 33.042 1.00 16.62 210 CYS E N 1
ATOM 12173 C CA . CYS E 1 230 ? 37.989 16.527 31.654 1.00 16.07 210 CYS E CA 1
ATOM 12174 C C . CYS E 1 230 ? 37.150 15.642 30.748 1.00 16.43 210 CYS E C 1
ATOM 12175 O O . CYS E 1 230 ? 37.386 15.659 29.551 1.00 17.92 210 CYS E O 1
ATOM 12178 N N . THR E 1 231 ? 36.242 14.862 31.283 1.00 16.31 211 THR E N 1
ATOM 12179 C CA . THR E 1 231 ? 35.393 13.961 30.447 1.00 17.06 211 THR E CA 1
ATOM 12180 C C . THR E 1 231 ? 34.066 14.622 30.042 1.00 16.37 211 THR E C 1
ATOM 12181 O O . THR E 1 231 ? 33.731 14.695 28.855 1.00 16.23 211 THR E O 1
ATOM 12185 N N . LYS E 1 232 ? 33.386 15.164 31.034 1.00 16.12 212 LYS E N 1
ATOM 12186 C CA . LYS E 1 232 ? 32.140 15.862 30.876 1.00 15.11 212 LYS E CA 1
ATOM 12187 C C . LYS E 1 232 ? 31.857 16.675 32.117 1.00 15.21 212 LYS E C 1
ATOM 12188 O O . LYS E 1 232 ? 32.480 16.397 33.199 1.00 15.89 212 LYS E O 1
ATOM 12194 N N . ILE E 1 233 ? 31.026 17.707 31.938 1.00 15.51 213 ILE E N 1
ATOM 12195 C CA . ILE E 1 233 ? 30.616 18.577 33.042 1.00 14.89 213 ILE E CA 1
ATOM 12196 C C . ILE E 1 233 ? 29.096 18.774 32.956 1.00 15.14 213 ILE E C 1
ATOM 12197 O O . ILE E 1 233 ? 28.482 18.561 31.914 1.00 16.57 213 ILE E O 1
ATOM 12202 N N . GLY E 1 234 ? 28.478 19.196 34.079 1.00 15.38 214 GLY E N 1
ATOM 12203 C CA . GLY E 1 234 ? 27.092 19.533 34.063 1.00 14.79 214 GLY E CA 1
ATOM 12204 C C . GLY E 1 234 ? 26.737 20.441 35.247 1.00 15.58 214 GLY E C 1
ATOM 12205 O O . GLY E 1 234 ? 27.307 20.294 36.325 1.00 16.58 214 GLY E O 1
ATOM 12206 N N . ALA E 1 235 ? 25.767 21.321 35.068 1.00 17.23 215 ALA E N 1
ATOM 12207 C CA . ALA E 1 235 ? 25.308 22.239 36.137 1.00 17.48 215 ALA E CA 1
ATOM 12208 C C . ALA E 1 235 ? 24.706 21.453 37.269 1.00 19.22 215 ALA E C 1
ATOM 12209 O O . ALA E 1 235 ? 24.002 20.433 37.068 1.00 18.61 215 ALA E O 1
ATOM 12211 N N . GLY E 1 236 ? 24.909 21.944 38.496 1.00 17.94 216 GLY E N 1
ATOM 12212 C CA . GLY E 1 236 ? 24.334 21.313 39.700 1.00 19.37 216 GLY E CA 1
ATOM 12213 C C . GLY E 1 236 ? 23.203 22.129 40.271 1.00 19.37 216 GLY E C 1
ATOM 12214 O O . GLY E 1 236 ? 22.107 22.265 39.689 1.00 20.29 216 GLY E O 1
ATOM 12215 N N . PRO E 1 237 ? 23.462 22.774 41.422 1.00 17.73 217 PRO E N 1
ATOM 12216 C CA . PRO E 1 237 ? 22.492 23.657 42.000 1.00 18.22 217 PRO E CA 1
ATOM 12217 C C . PRO E 1 237 ? 22.088 24.828 41.152 1.00 18.24 217 PRO E C 1
ATOM 12218 O O . PRO E 1 237 ? 22.829 25.253 40.261 1.00 18.54 217 PRO E O 1
ATOM 12222 N N . ILE E 1 238 ? 20.933 25.376 41.468 1.00 18.45 218 ILE E N 1
ATOM 12223 C CA . ILE E 1 238 ? 20.521 26.702 40.908 1.00 18.15 218 ILE E CA 1
ATOM 12224 C C . ILE E 1 238 ? 21.650 27.713 41.060 1.00 18.43 218 ILE E C 1
ATOM 12225 O O . ILE E 1 238 ? 22.288 27.845 42.150 1.00 18.97 218 ILE E O 1
ATOM 12230 N N . PRO E 1 239 ? 21.976 28.441 39.985 1.00 17.53 219 PRO E N 1
ATOM 12231 C CA . PRO E 1 239 ? 23.011 29.501 40.072 1.00 18.49 219 PRO E CA 1
ATOM 12232 C C . PRO E 1 239 ? 22.702 30.479 41.224 1.00 18.58 219 PRO E C 1
ATOM 12233 O O . PRO E 1 239 ? 21.546 30.829 41.458 1.00 18.82 219 PRO E O 1
ATOM 12237 N N A VAL E 1 240 ? 23.722 30.840 41.975 0.50 20.12 220 VAL E N 1
ATOM 12238 N N B VAL E 1 240 ? 23.765 30.878 41.914 0.50 17.01 220 VAL E N 1
ATOM 12239 C CA A VAL E 1 240 ? 23.482 31.784 43.078 0.50 21.49 220 VAL E CA 1
ATOM 12240 C CA B VAL E 1 240 ? 23.679 31.757 43.115 0.50 16.55 220 VAL E CA 1
ATOM 12241 C C A VAL E 1 240 ? 24.125 33.121 42.732 0.50 20.88 220 VAL E C 1
ATOM 12242 C C B VAL E 1 240 ? 24.170 33.154 42.701 0.50 17.88 220 VAL E C 1
ATOM 12243 O O A VAL E 1 240 ? 25.327 33.211 42.443 0.50 20.94 220 VAL E O 1
ATOM 12244 O O B VAL E 1 240 ? 25.343 33.332 42.334 0.50 18.00 220 VAL E O 1
ATOM 12251 N N . GLU E 1 241 ? 23.298 34.166 42.784 1.00 19.19 221 GLU E N 1
ATOM 12252 C CA . GLU E 1 241 ? 23.686 35.490 42.382 1.00 19.90 221 GLU E CA 1
ATOM 12253 C C . GLU E 1 241 ? 24.568 36.131 43.423 1.00 20.29 221 GLU E C 1
ATOM 12254 O O . GLU E 1 241 ? 24.259 36.027 44.632 1.00 20.63 221 GLU E O 1
ATOM 12260 N N . THR E 1 242 ? 25.714 36.646 42.975 1.00 21.52 222 THR E N 1
ATOM 12261 C CA . THR E 1 242 ? 26.641 37.399 43.820 1.00 23.31 222 THR E CA 1
ATOM 12262 C C . THR E 1 242 ? 26.951 38.698 43.129 1.00 27.05 222 THR E C 1
ATOM 12263 O O . THR E 1 242 ? 26.707 38.872 41.929 1.00 24.58 222 THR E O 1
ATOM 12267 N N . PRO E 1 243 ? 27.467 39.681 43.879 1.00 27.63 223 PRO E N 1
ATOM 12268 C CA . PRO E 1 243 ? 27.908 40.838 43.155 1.00 27.72 223 PRO E CA 1
ATOM 12269 C C . PRO E 1 243 ? 29.040 40.524 42.130 1.00 28.60 223 PRO E C 1
ATOM 12270 O O . PRO E 1 243 ? 29.226 41.271 41.223 1.00 32.83 223 PRO E O 1
ATOM 12274 N N . GLU E 1 244 ? 29.770 39.417 42.263 1.00 29.16 224 GLU E N 1
ATOM 12275 C CA . GLU E 1 244 ? 30.936 39.113 41.457 1.00 29.46 224 GLU E CA 1
ATOM 12276 C C . GLU E 1 244 ? 30.532 38.194 40.253 1.00 31.70 224 GLU E C 1
ATOM 12277 O O . GLU E 1 244 ? 31.424 37.757 39.511 1.00 33.78 224 GLU E O 1
ATOM 12283 N N . GLY E 1 245 ? 29.220 37.967 40.039 1.00 26.27 225 GLY E N 1
ATOM 12284 C CA . GLY E 1 245 ? 28.780 37.006 39.026 1.00 22.12 225 GLY E CA 1
ATOM 12285 C C . GLY E 1 245 ? 27.802 35.997 39.590 1.00 21.79 225 GLY E C 1
ATOM 12286 O O . GLY E 1 245 ? 27.544 35.893 40.853 1.00 20.33 225 GLY E O 1
ATOM 12287 N N . TRP E 1 246 ? 27.325 35.150 38.709 1.00 17.61 226 TRP E N 1
ATOM 12288 C CA . TRP E 1 246 ? 26.595 33.958 39.163 1.00 17.81 226 TRP E CA 1
ATOM 12289 C C . TRP E 1 246 ? 27.566 32.906 39.617 1.00 18.55 226 TRP E C 1
ATOM 12290 O O . TRP E 1 246 ? 28.469 32.504 38.814 1.00 17.96 226 TRP E O 1
ATOM 12301 N N . LEU E 1 247 ? 27.368 32.397 40.830 1.00 18.24 227 LEU E N 1
ATOM 12302 C CA . LEU E 1 247 ? 28.175 31.276 41.324 1.00 18.32 227 LEU E CA 1
ATOM 12303 C C . LEU E 1 247 ? 27.526 30.004 40.863 1.00 20.28 227 LEU E C 1
ATOM 12304 O O . LEU E 1 247 ? 26.368 29.711 41.203 1.00 19.39 227 LEU E O 1
ATOM 12309 N N . LEU E 1 248 ? 28.283 29.285 40.013 1.00 19.00 228 LEU E N 1
ATOM 12310 C CA . LEU E 1 248 ? 27.838 27.982 39.431 1.00 19.22 228 LEU E CA 1
ATOM 12311 C C . LEU E 1 248 ? 28.596 26.899 40.106 1.00 17.34 228 LEU E C 1
ATOM 12312 O O . LEU E 1 248 ? 29.839 26.894 40.054 1.00 17.73 228 LEU E O 1
ATOM 12317 N N . ILE E 1 249 ? 27.892 26.009 40.778 1.00 16.54 229 ILE E N 1
ATOM 12318 C CA . ILE E 1 249 ? 28.495 24.798 41.295 1.00 17.42 229 ILE E CA 1
ATOM 12319 C C . ILE E 1 249 ? 28.090 23.692 40.285 1.00 18.22 229 ILE E C 1
ATOM 12320 O O . ILE E 1 249 ? 26.938 23.510 39.943 1.00 17.77 229 ILE E O 1
ATOM 12325 N N . TYR E 1 250 ? 29.090 22.959 39.806 1.00 16.75 230 TYR E N 1
ATOM 12326 C CA . TYR E 1 250 ? 28.873 21.993 38.730 1.00 16.28 230 TYR E CA 1
ATOM 12327 C C . TYR E 1 250 ? 29.699 20.764 38.962 1.00 15.43 230 TYR E C 1
ATOM 12328 O O . TYR E 1 250 ? 30.791 20.794 39.604 1.00 15.14 230 TYR E O 1
ATOM 12337 N N . HIS E 1 251 ? 29.191 19.650 38.432 1.00 15.67 231 HIS E N 1
ATOM 12338 C CA . HIS E 1 251 ? 29.933 18.404 38.515 1.00 15.80 231 HIS E CA 1
ATOM 12339 C C . HIS E 1 251 ? 30.878 18.276 37.301 1.00 15.40 231 HIS E C 1
ATOM 12340 O O . HIS E 1 251 ? 30.648 18.863 36.217 1.00 16.40 231 HIS E O 1
ATOM 12347 N N . GLY E 1 252 ? 31.930 17.489 37.520 1.00 15.61 232 GLY E N 1
ATOM 12348 C CA . GLY E 1 252 ? 32.943 17.097 36.528 1.00 16.59 232 GLY E CA 1
ATOM 12349 C C . GLY E 1 252 ? 33.238 15.618 36.673 1.00 15.96 232 GLY E C 1
ATOM 12350 O O . GLY E 1 252 ? 33.219 15.050 37.781 1.00 17.03 232 GLY E O 1
ATOM 12351 N N . VAL E 1 253 ? 33.490 14.989 35.522 1.00 15.02 233 VAL E N 1
ATOM 12352 C CA . VAL E 1 253 ? 33.882 13.597 35.473 1.00 15.60 233 VAL E CA 1
ATOM 12353 C C . VAL E 1 253 ? 35.292 13.377 34.991 1.00 16.48 233 VAL E C 1
ATOM 12354 O O . VAL E 1 253 ? 35.775 13.960 33.992 1.00 17.23 233 VAL E O 1
ATOM 12358 N N . LEU E 1 254 ? 35.969 12.500 35.708 1.00 16.34 234 LEU E N 1
ATOM 12359 C CA . LEU E 1 254 ? 37.200 11.883 35.344 1.00 17.86 234 LEU E CA 1
ATOM 12360 C C . LEU E 1 254 ? 36.963 10.423 34.946 1.00 18.30 234 LEU E C 1
ATOM 12361 O O . LEU E 1 254 ? 36.304 9.714 35.661 1.00 16.94 234 LEU E O 1
ATOM 12366 N N . HIS E 1 255 ? 37.546 9.989 33.830 1.00 18.30 235 HIS E N 1
ATOM 12367 C CA . HIS E 1 255 ? 37.348 8.625 33.322 1.00 19.86 235 HIS E CA 1
ATOM 12368 C C . HIS E 1 255 ? 38.575 7.793 33.691 1.00 19.12 235 HIS E C 1
ATOM 12369 O O . HIS E 1 255 ? 39.658 7.953 33.126 1.00 22.08 235 HIS E O 1
ATOM 12376 N N . SER E 1 256 ? 38.454 6.978 34.727 1.00 17.89 236 SER E N 1
ATOM 12377 C CA . SER E 1 256 ? 39.545 6.080 35.114 1.00 19.25 236 SER E CA 1
ATOM 12378 C C . SER E 1 256 ? 39.397 4.737 34.385 1.00 21.21 236 SER E C 1
ATOM 12379 O O . SER E 1 256 ? 38.386 4.496 33.707 1.00 22.52 236 SER E O 1
ATOM 12382 N N . CYS E 1 257 ? 40.352 3.817 34.577 1.00 21.36 237 CYS E N 1
ATOM 12383 C CA . CYS E 1 257 ? 40.241 2.529 33.924 1.00 21.09 237 CYS E CA 1
ATOM 12384 C C . CYS E 1 257 ? 39.016 1.810 34.427 1.00 23.75 237 CYS E C 1
ATOM 12385 O O . CYS E 1 257 ? 38.449 0.955 33.710 1.00 24.00 237 CYS E O 1
ATOM 12388 N N . ASN E 1 258 ? 38.601 2.159 35.634 1.00 20.71 238 ASN E N 1
ATOM 12389 C CA . ASN E 1 258 ? 37.489 1.492 36.291 1.00 22.15 238 ASN E CA 1
ATOM 12390 C C . ASN E 1 258 ? 36.161 2.226 36.354 1.00 25.19 238 ASN E C 1
ATOM 12391 O O . ASN E 1 258 ? 35.263 1.807 36.996 1.00 26.41 238 ASN E O 1
ATOM 12396 N N . GLY E 1 259 ? 36.052 3.327 35.663 1.00 21.89 239 GLY E N 1
ATOM 12397 C CA . GLY E 1 259 ? 34.779 3.985 35.572 1.00 23.70 239 GLY E CA 1
ATOM 12398 C C . GLY E 1 259 ? 34.916 5.506 35.725 1.00 23.71 239 GLY E C 1
ATOM 12399 O O . GLY E 1 259 ? 36.008 6.094 35.574 1.00 30.33 239 GLY E O 1
ATOM 12400 N N . TYR E 1 260 ? 33.791 6.122 35.920 1.00 20.21 240 TYR E N 1
ATOM 12401 C CA . TYR E 1 260 ? 33.704 7.579 36.080 1.00 18.81 240 TYR E CA 1
ATOM 12402 C C . TYR E 1 260 ? 33.804 7.924 37.562 1.00 20.00 240 TYR E C 1
ATOM 12403 O O . TYR E 1 260 ? 33.297 7.186 38.429 1.00 20.51 240 TYR E O 1
ATOM 12412 N N . VAL E 1 261 ? 34.518 8.988 37.857 1.00 17.90 241 VAL E N 1
ATOM 12413 C CA . VAL E 1 261 ? 34.560 9.575 39.222 1.00 17.70 241 VAL E CA 1
ATOM 12414 C C . VAL E 1 261 ? 33.935 10.966 39.062 1.00 16.79 241 VAL E C 1
ATOM 12415 O O . VAL E 1 261 ? 34.373 11.754 38.197 1.00 16.14 241 VAL E O 1
ATOM 12419 N N . TYR E 1 262 ? 32.866 11.221 39.834 1.00 14.99 242 TYR E N 1
ATOM 12420 C CA . TYR E 1 262 ? 32.191 12.524 39.800 1.00 15.55 242 TYR E CA 1
ATOM 12421 C C . TYR E 1 262 ? 32.651 13.317 41.026 1.00 16.60 242 TYR E C 1
ATOM 12422 O O . TYR E 1 262 ? 32.415 12.901 42.162 1.00 17.18 242 TYR E O 1
ATOM 12431 N N . SER E 1 263 ? 33.245 14.472 40.745 1.00 16.77 243 SER E N 1
ATOM 12432 C CA . SER E 1 263 ? 33.669 15.510 41.729 1.00 16.79 243 SER E CA 1
ATOM 12433 C C . SER E 1 263 ? 32.878 16.778 41.369 1.00 17.17 243 SER E C 1
ATOM 12434 O O . SER E 1 263 ? 32.208 16.832 40.328 1.00 17.48 243 SER E O 1
ATOM 12437 N N . PHE E 1 264 ? 32.923 17.822 42.226 1.00 16.06 244 PHE E N 1
ATOM 12438 C CA . PHE E 1 264 ? 32.256 19.082 41.845 1.00 16.23 244 PHE E CA 1
ATOM 12439 C C . PHE E 1 264 ? 33.097 20.248 42.275 1.00 17.07 244 PHE E C 1
ATOM 12440 O O . PHE E 1 264 ? 33.947 20.135 43.179 1.00 16.69 244 PHE E O 1
ATOM 12448 N N . GLY E 1 265 ? 32.926 21.324 41.546 1.00 16.89 245 GLY E N 1
ATOM 12449 C CA . GLY E 1 265 ? 33.688 22.550 41.752 1.00 18.30 245 GLY E CA 1
ATOM 12450 C C . GLY E 1 265 ? 32.861 23.782 41.405 1.00 19.05 245 GLY E C 1
ATOM 12451 O O . GLY E 1 265 ? 31.636 23.752 41.304 1.00 16.57 245 GLY E O 1
ATOM 12452 N N . SER E 1 266 ? 33.550 24.903 41.207 1.00 16.44 246 SER E N 1
ATOM 12453 C CA . SER E 1 266 ? 32.853 26.199 41.107 1.00 17.23 246 SER E CA 1
ATOM 12454 C C . SER E 1 266 ? 33.343 27.072 39.967 1.00 17.25 246 SER E C 1
ATOM 12455 O O . SER E 1 266 ? 34.541 27.029 39.587 1.00 17.11 246 SER E O 1
ATOM 12458 N N . ALA E 1 267 ? 32.422 27.813 39.384 1.00 17.80 247 ALA E N 1
ATOM 12459 C CA . ALA E 1 267 ? 32.730 28.816 38.393 1.00 17.19 247 ALA E CA 1
ATOM 12460 C C . ALA E 1 267 ? 31.913 30.086 38.679 1.00 16.84 247 ALA E C 1
ATOM 12461 O O . ALA E 1 267 ? 30.917 30.060 39.397 1.00 16.44 247 ALA E O 1
ATOM 12463 N N . LEU E 1 268 ? 32.363 31.228 38.129 1.00 16.33 248 LEU E N 1
ATOM 12464 C CA . LEU E 1 268 ? 31.598 32.456 38.203 1.00 17.79 248 LEU E CA 1
ATOM 12465 C C . LEU E 1 268 ? 31.312 32.905 36.766 1.00 17.25 248 LEU E C 1
ATOM 12466 O O . LEU E 1 268 ? 32.243 33.030 35.934 1.00 18.17 248 LEU E O 1
ATOM 12471 N N . LEU E 1 269 ? 30.031 33.178 36.516 1.00 17.70 249 LEU E N 1
ATOM 12472 C CA . LEU E 1 269 ? 29.494 33.596 35.228 1.00 18.98 249 LEU E CA 1
ATOM 12473 C C . LEU E 1 269 ? 29.147 35.056 35.250 1.00 19.41 249 LEU E C 1
ATOM 12474 O O . LEU E 1 269 ? 28.711 35.572 36.262 1.00 19.41 249 LEU E O 1
ATOM 12479 N N . ASP E 1 270 ? 29.310 35.720 34.120 1.00 18.57 250 ASP E N 1
ATOM 12480 C CA . ASP E 1 270 ? 28.867 37.127 33.986 1.00 18.65 250 ASP E CA 1
ATOM 12481 C C . ASP E 1 270 ? 27.418 37.262 34.331 1.00 19.17 250 ASP E C 1
ATOM 12482 O O . ASP E 1 270 ? 26.634 36.393 33.993 1.00 18.85 250 ASP E O 1
ATOM 12487 N N . LEU E 1 271 ? 27.054 38.349 35.044 1.00 17.85 251 LEU E N 1
ATOM 12488 C CA . LEU E 1 271 ? 25.670 38.506 35.507 1.00 18.36 251 LEU E CA 1
ATOM 12489 C C . LEU E 1 271 ? 24.676 38.688 34.399 1.00 18.56 251 LEU E C 1
ATOM 12490 O O . LEU E 1 271 ? 23.550 38.231 34.519 1.00 20.74 251 LEU E O 1
ATOM 12495 N N . ASP E 1 272 ? 25.074 39.444 33.402 1.00 21.64 252 ASP E N 1
ATOM 12496 C CA . ASP E 1 272 ? 24.153 39.840 32.305 1.00 21.60 252 ASP E CA 1
ATOM 12497 C C . ASP E 1 272 ? 24.185 38.918 31.131 1.00 22.14 252 ASP E C 1
ATOM 12498 O O . ASP E 1 272 ? 23.176 38.798 30.423 1.00 23.50 252 ASP E O 1
ATOM 12503 N N . GLU E 1 273 ? 25.318 38.252 30.914 1.00 21.06 253 GLU E N 1
ATOM 12504 C CA . GLU E 1 273 ? 25.472 37.336 29.786 1.00 21.66 253 GLU E CA 1
ATOM 12505 C C . GLU E 1 273 ? 26.112 36.079 30.372 1.00 18.30 253 GLU E C 1
ATOM 12506 O O . GLU E 1 273 ? 27.324 35.885 30.300 1.00 18.40 253 GLU E O 1
ATOM 12512 N N . PRO E 1 274 ? 25.297 35.188 30.940 1.00 19.05 254 PRO E N 1
ATOM 12513 C CA . PRO E 1 274 ? 25.818 34.136 31.822 1.00 19.42 254 PRO E CA 1
ATOM 12514 C C . PRO E 1 274 ? 26.518 33.008 31.135 1.00 19.95 254 PRO E C 1
ATOM 12515 O O . PRO E 1 274 ? 27.199 32.228 31.797 1.00 19.99 254 PRO E O 1
ATOM 12519 N N . TRP E 1 275 ? 26.516 32.997 29.793 1.00 19.10 255 TRP E N 1
ATOM 12520 C CA . TRP E 1 275 ? 27.372 32.152 29.016 1.00 20.72 255 TRP E CA 1
ATOM 12521 C C . TRP E 1 275 ? 28.836 32.559 28.975 1.00 20.43 255 TRP E C 1
ATOM 12522 O O . TRP E 1 275 ? 29.705 31.770 28.624 1.00 22.73 255 TRP E O 1
ATOM 12533 N N . LYS E 1 276 ? 29.149 33.762 29.440 1.00 18.81 256 LYS E N 1
ATOM 12534 C CA . LYS E 1 276 ? 30.525 34.205 29.540 1.00 19.70 256 LYS E CA 1
ATOM 12535 C C . LYS E 1 276 ? 31.101 33.863 30.921 1.00 20.94 256 LYS E C 1
ATOM 12536 O O . LYS E 1 276 ? 30.653 34.382 31.963 1.00 20.80 256 LYS E O 1
ATOM 12542 N N . VAL E 1 277 ? 32.034 32.948 30.944 1.00 19.24 257 VAL E N 1
ATOM 12543 C CA . VAL E 1 277 ? 32.594 32.447 32.192 1.00 20.12 257 VAL E CA 1
ATOM 12544 C C . VAL E 1 277 ? 33.717 33.418 32.556 1.00 21.50 257 VAL E C 1
ATOM 12545 O O . VAL E 1 277 ? 34.632 33.638 31.744 1.00 21.52 257 VAL E O 1
ATOM 12549 N N . LYS E 1 278 ? 33.678 33.965 33.786 1.00 20.94 258 LYS E N 1
ATOM 12550 C CA . LYS E 1 278 ? 34.758 34.820 34.297 1.00 20.38 258 LYS E CA 1
ATOM 12551 C C . LYS E 1 278 ? 35.885 34.120 34.997 1.00 19.25 258 LYS E C 1
ATOM 12552 O O . LYS E 1 278 ? 37.043 34.483 34.827 1.00 19.91 258 LYS E O 1
ATOM 12558 N N . PHE E 1 279 ? 35.558 33.109 35.797 1.00 18.17 259 PHE E N 1
ATOM 12559 C CA . PHE E 1 279 ? 36.538 32.364 36.565 1.00 17.87 259 PHE E CA 1
ATOM 12560 C C . PHE E 1 279 ? 36.005 30.937 36.645 1.00 16.66 259 PHE E C 1
ATOM 12561 O O . PHE E 1 279 ? 34.792 30.716 36.699 1.00 17.08 259 PHE E O 1
ATOM 12569 N N . ARG E 1 280 ? 36.925 30.010 36.703 1.00 17.16 260 ARG E N 1
ATOM 12570 C CA . ARG E 1 280 ? 36.609 28.584 36.762 1.00 17.34 260 ARG E CA 1
ATOM 12571 C C . ARG E 1 280 ? 37.656 27.835 37.547 1.00 17.69 260 ARG E C 1
ATOM 12572 O O . ARG E 1 280 ? 38.829 27.926 37.175 1.00 18.60 260 ARG E O 1
ATOM 12580 N N . SER E 1 281 ? 37.259 27.164 38.629 1.00 18.76 261 SER E N 1
ATOM 12581 C CA . SER E 1 281 ? 38.246 26.486 39.502 1.00 20.60 261 SER E CA 1
ATOM 12582 C C . SER E 1 281 ? 39.074 25.442 38.790 1.00 20.61 261 SER E C 1
ATOM 12583 O O . SER E 1 281 ? 38.523 24.600 38.073 1.00 21.28 261 SER E O 1
ATOM 12586 N N . GLY E 1 282 ? 40.378 25.413 39.077 1.00 18.31 262 GLY E N 1
ATOM 12587 C CA . GLY E 1 282 ? 41.235 24.286 38.701 1.00 18.40 262 GLY E CA 1
ATOM 12588 C C . GLY E 1 282 ? 41.003 23.084 39.607 1.00 18.58 262 GLY E C 1
ATOM 12589 O O . GLY E 1 282 ? 40.701 21.976 39.131 1.00 19.09 262 GLY E O 1
ATOM 12590 N N . PRO E 1 283 ? 41.152 23.251 40.934 1.00 17.94 263 PRO E N 1
ATOM 12591 C CA . PRO E 1 283 ? 40.850 22.186 41.855 1.00 17.74 263 PRO E CA 1
ATOM 12592 C C . PRO E 1 283 ? 39.362 21.974 42.020 1.00 17.30 263 PRO E C 1
ATOM 12593 O O . PRO E 1 283 ? 38.569 22.898 41.743 1.00 18.07 263 PRO E O 1
ATOM 12597 N N . TYR E 1 284 ? 38.965 20.783 42.481 1.00 18.13 264 TYR E N 1
ATOM 12598 C CA . TYR E 1 284 ? 37.578 20.520 42.875 1.00 17.75 264 TYR E CA 1
ATOM 12599 C C . TYR E 1 284 ? 37.316 21.230 44.242 1.00 17.56 264 TYR E C 1
ATOM 12600 O O . TYR E 1 284 ? 38.293 21.561 44.935 1.00 18.10 264 TYR E O 1
ATOM 12609 N N . LEU E 1 285 ? 36.062 21.392 44.611 1.00 17.39 265 LEU E N 1
ATOM 12610 C CA . LEU E 1 285 ? 35.648 21.713 45.964 1.00 19.32 265 LEU E CA 1
ATOM 12611 C C . LEU E 1 285 ? 35.429 20.434 46.791 1.00 19.93 265 LEU E C 1
ATOM 12612 O O . LEU E 1 285 ? 35.644 20.454 48.018 1.00 19.50 265 LEU E O 1
ATOM 12617 N N . LEU E 1 286 ? 34.974 19.348 46.139 1.00 17.29 266 LEU E N 1
ATOM 12618 C CA . LEU E 1 286 ? 34.619 18.131 46.838 1.00 18.53 266 LEU E CA 1
ATOM 12619 C C . LEU E 1 286 ? 34.720 16.978 45.918 1.00 18.50 266 LEU E C 1
ATOM 12620 O O . LEU E 1 286 ? 34.321 17.113 44.720 1.00 18.98 266 LEU E O 1
ATOM 12625 N N . ALA E 1 287 ? 35.266 15.859 46.408 1.00 18.08 267 ALA E N 1
ATOM 12626 C CA . ALA E 1 287 ? 35.461 14.667 45.571 1.00 17.33 267 ALA E CA 1
ATOM 12627 C C . ALA E 1 287 ? 35.185 13.429 46.454 1.00 18.39 267 ALA E C 1
ATOM 12628 O O . ALA E 1 287 ? 35.313 13.492 47.679 1.00 19.07 267 ALA E O 1
ATOM 12630 N N . PRO E 1 288 ? 34.868 12.303 45.847 1.00 17.64 268 PRO E N 1
ATOM 12631 C CA . PRO E 1 288 ? 34.444 11.178 46.671 1.00 18.73 268 PRO E CA 1
ATOM 12632 C C . PRO E 1 288 ? 35.577 10.653 47.554 1.00 20.73 268 PRO E C 1
ATOM 12633 O O . PRO E 1 288 ? 36.615 10.303 47.095 1.00 21.28 268 PRO E O 1
ATOM 12637 N N . ARG E 1 289 ? 35.294 10.598 48.853 1.00 21.39 269 ARG E N 1
ATOM 12638 C CA . ARG E 1 289 ? 36.288 10.309 49.875 1.00 23.30 269 ARG E CA 1
ATOM 12639 C C . ARG E 1 289 ? 35.743 9.329 50.934 1.00 24.68 269 ARG E C 1
ATOM 12640 O O . ARG E 1 289 ? 36.387 8.428 51.371 1.00 25.14 269 ARG E O 1
ATOM 12648 N N . GLU E 1 290 ? 34.551 9.626 51.377 1.00 22.17 270 GLU E N 1
ATOM 12649 C CA . GLU E 1 290 ? 33.912 8.893 52.441 1.00 24.53 270 GLU E CA 1
ATOM 12650 C C . GLU E 1 290 ? 33.288 7.629 51.938 1.00 23.81 270 GLU E C 1
ATOM 12651 O O . GLU E 1 290 ? 32.958 7.523 50.838 1.00 22.20 270 GLU E O 1
ATOM 12657 N N . PRO E 1 291 ? 33.093 6.653 52.923 1.00 23.70 271 PRO E N 1
ATOM 12658 C CA . PRO E 1 291 ? 32.523 5.395 52.425 1.00 24.20 271 PRO E CA 1
ATOM 12659 C C . PRO E 1 291 ? 31.167 5.557 51.771 1.00 22.19 271 PRO E C 1
ATOM 12660 O O . PRO E 1 291 ? 30.868 4.840 50.895 1.00 23.39 271 PRO E O 1
ATOM 12664 N N . TYR E 1 292 ? 30.360 6.468 52.238 1.00 20.73 272 TYR E N 1
ATOM 12665 C CA . TYR E 1 292 ? 29.044 6.688 51.672 1.00 20.39 272 TYR E CA 1
ATOM 12666 C C . TYR E 1 292 ? 29.081 7.380 50.249 1.00 20.55 272 TYR E C 1
ATOM 12667 O O . TYR E 1 292 ? 28.105 7.375 49.545 1.00 19.19 272 TYR E O 1
ATOM 12676 N N . GLU E 1 293 ? 30.238 7.892 49.903 1.00 18.48 273 GLU E N 1
ATOM 12677 C CA . GLU E 1 293 ? 30.525 8.443 48.551 1.00 18.38 273 GLU E CA 1
ATOM 12678 C C . GLU E 1 293 ? 31.168 7.456 47.641 1.00 19.38 273 GLU E C 1
ATOM 12679 O O . GLU E 1 293 ? 31.018 7.552 46.394 1.00 21.99 273 GLU E O 1
ATOM 12685 N N . CYS E 1 294 ? 31.914 6.504 48.214 1.00 22.01 274 CYS E N 1
ATOM 12686 C CA . CYS E 1 294 ? 32.707 5.555 47.459 1.00 21.35 274 CYS E CA 1
ATOM 12687 C C . CYS E 1 294 ? 32.041 4.233 47.248 1.00 26.86 274 CYS E C 1
ATOM 12688 O O . CYS E 1 294 ? 32.403 3.565 46.301 1.00 34.39 274 CYS E O 1
ATOM 12691 N N . MET E 1 295 ? 31.091 3.834 48.062 1.00 22.89 275 MET E N 1
ATOM 12692 C CA . MET E 1 295 ? 30.489 2.523 47.933 1.00 24.12 275 MET E CA 1
ATOM 12693 C C . MET E 1 295 ? 28.990 2.727 47.821 1.00 22.28 275 MET E C 1
ATOM 12694 O O . MET E 1 295 ? 28.414 3.535 48.529 1.00 23.61 275 MET E O 1
ATOM 12699 N N . GLY E 1 296 ? 28.343 1.967 46.950 1.00 19.91 276 GLY E N 1
ATOM 12700 C CA . GLY E 1 296 ? 26.888 2.074 46.794 1.00 19.81 276 GLY E CA 1
ATOM 12701 C C . GLY E 1 296 ? 26.507 1.711 45.377 1.00 21.88 276 GLY E C 1
ATOM 12702 O O . GLY E 1 296 ? 27.325 1.087 44.647 1.00 21.82 276 GLY E O 1
ATOM 12703 N N . ASP E 1 297 ? 25.298 2.124 44.968 1.00 18.68 277 ASP E N 1
ATOM 12704 C CA . ASP E 1 297 ? 24.821 1.745 43.632 1.00 19.61 277 ASP E CA 1
ATOM 12705 C C . ASP E 1 297 ? 25.734 2.176 42.485 1.00 19.96 277 ASP E C 1
ATOM 12706 O O . ASP E 1 297 ? 25.831 1.458 41.447 1.00 19.79 277 ASP E O 1
ATOM 12711 N N . VAL E 1 298 ? 26.359 3.346 42.623 1.00 18.67 278 VAL E N 1
ATOM 12712 C CA . VAL E 1 298 ? 27.356 3.857 41.629 1.00 18.18 278 VAL E CA 1
ATOM 12713 C C . VAL E 1 298 ? 28.507 4.409 42.417 1.00 19.56 278 VAL E C 1
ATOM 12714 O O . VAL E 1 298 ? 28.433 5.532 42.941 1.00 19.65 278 VAL E O 1
ATOM 12718 N N . PRO E 1 299 ? 29.593 3.639 42.491 1.00 20.31 279 PRO E N 1
ATOM 12719 C CA . PRO E 1 299 ? 30.736 4.012 43.318 1.00 23.06 279 PRO E CA 1
ATOM 12720 C C . PRO E 1 299 ? 31.363 5.325 42.820 1.00 20.61 279 PRO E C 1
ATOM 12721 O O . PRO E 1 299 ? 31.348 5.602 41.628 1.00 19.88 279 PRO E O 1
ATOM 12725 N N . ASN E 1 300 ? 31.862 6.107 43.766 1.00 19.32 280 ASN E N 1
ATOM 12726 C CA . ASN E 1 300 ? 32.719 7.277 43.475 1.00 18.43 280 ASN E CA 1
ATOM 12727 C C . ASN E 1 300 ? 31.950 8.425 42.826 1.00 18.53 280 ASN E C 1
ATOM 12728 O O . ASN E 1 300 ? 32.395 8.961 41.780 1.00 17.99 280 ASN E O 1
ATOM 12733 N N . VAL E 1 301 ? 30.832 8.808 43.445 1.00 17.97 281 VAL E N 1
ATOM 12734 C CA . VAL E 1 301 ? 29.954 9.885 42.906 1.00 18.80 281 VAL E CA 1
ATOM 12735 C C . VAL E 1 301 ? 29.675 10.892 44.013 1.00 19.64 281 VAL E C 1
ATOM 12736 O O . VAL E 1 301 ? 29.176 10.516 45.116 1.00 18.41 281 VAL E O 1
ATOM 12740 N N . CYS E 1 302 ? 30.048 12.174 43.789 1.00 18.44 282 CYS E N 1
ATOM 12741 C CA . CYS E 1 302 ? 29.513 13.309 44.533 1.00 20.09 282 CYS E CA 1
ATOM 12742 C C . CYS E 1 302 ? 28.847 14.232 43.516 1.00 19.33 282 CYS E C 1
ATOM 12743 O O . CYS E 1 302 ? 29.538 14.845 42.729 1.00 19.83 282 CYS E O 1
ATOM 12746 N N . PHE E 1 303 ? 27.522 14.324 43.576 1.00 18.71 283 PHE E N 1
ATOM 12747 C CA . PHE E 1 303 ? 26.716 14.955 42.563 1.00 19.47 283 PHE E CA 1
ATOM 12748 C C . PHE E 1 303 ? 25.840 16.058 43.154 1.00 19.48 283 PHE E C 1
ATOM 12749 O O . PHE E 1 303 ? 24.778 15.817 43.671 1.00 19.17 283 PHE E O 1
ATOM 12757 N N . PRO E 1 304 ? 26.247 17.330 42.986 1.00 17.29 284 PRO E N 1
ATOM 12758 C CA . PRO E 1 304 ? 25.495 18.384 43.674 1.00 18.98 284 PRO E CA 1
ATOM 12759 C C . PRO E 1 304 ? 24.254 18.744 42.936 1.00 20.33 284 PRO E C 1
ATOM 12760 O O . PRO E 1 304 ? 24.289 18.854 41.722 1.00 19.31 284 PRO E O 1
ATOM 12764 N N A CYS E 1 305 ? 23.176 18.903 43.682 0.50 19.06 285 CYS E N 1
ATOM 12765 N N B CYS E 1 305 ? 23.101 18.833 43.600 0.50 20.94 285 CYS E N 1
ATOM 12766 C CA A CYS E 1 305 ? 21.828 18.987 43.145 0.50 19.14 285 CYS E CA 1
ATOM 12767 C CA B CYS E 1 305 ? 21.848 19.236 42.912 0.50 22.33 285 CYS E CA 1
ATOM 12768 C C A CYS E 1 305 ? 21.062 20.253 43.615 0.50 19.56 285 CYS E C 1
ATOM 12769 C C B CYS E 1 305 ? 21.060 20.367 43.567 0.50 21.15 285 CYS E C 1
ATOM 12770 O O A CYS E 1 305 ? 20.165 20.704 42.936 0.50 20.75 285 CYS E O 1
ATOM 12771 O O B CYS E 1 305 ? 20.098 20.827 42.980 0.50 22.77 285 CYS E O 1
ATOM 12776 N N . ALA E 1 306 ? 21.460 20.850 44.749 1.00 18.27 286 ALA E N 1
ATOM 12777 C CA . ALA E 1 306 ? 20.769 22.034 45.307 1.00 18.40 286 ALA E CA 1
ATOM 12778 C C . ALA E 1 306 ? 21.665 22.693 46.328 1.00 17.52 286 ALA E C 1
ATOM 12779 O O . ALA E 1 306 ? 22.628 22.090 46.823 1.00 18.53 286 ALA E O 1
ATOM 12781 N N . ALA E 1 307 ? 21.318 23.944 46.621 1.00 18.60 287 ALA E N 1
ATOM 12782 C CA . ALA E 1 307 ? 21.979 24.704 47.647 1.00 18.15 287 ALA E CA 1
ATOM 12783 C C . ALA E 1 307 ? 20.978 25.641 48.316 1.00 19.37 287 ALA E C 1
ATOM 12784 O O . ALA E 1 307 ? 20.034 26.137 47.681 1.00 19.30 287 ALA E O 1
ATOM 12786 N N . LEU E 1 308 ? 21.188 25.876 49.615 1.00 19.88 288 LEU E N 1
ATOM 12787 C CA . LEU E 1 308 ? 20.535 26.979 50.293 1.00 20.57 288 LEU E CA 1
ATOM 12788 C C . LEU E 1 308 ? 21.598 27.978 50.699 1.00 21.13 288 LEU E C 1
ATOM 12789 O O . LEU E 1 308 ? 22.703 27.553 51.050 1.00 22.62 288 LEU E O 1
ATOM 12794 N N . HIS E 1 309 ? 21.318 29.288 50.643 1.00 21.49 289 HIS E N 1
ATOM 12795 C CA . HIS E 1 309 ? 22.289 30.254 51.046 1.00 22.00 289 HIS E CA 1
ATOM 12796 C C . HIS E 1 309 ? 21.660 31.440 51.732 1.00 23.02 289 HIS E C 1
ATOM 12797 O O . HIS E 1 309 ? 20.463 31.717 51.545 1.00 20.72 289 HIS E O 1
ATOM 12804 N N . ASP E 1 310 ? 22.501 32.141 52.496 1.00 23.50 290 ASP E N 1
ATOM 12805 C CA . ASP E 1 310 ? 22.077 33.320 53.226 1.00 27.19 290 ASP E CA 1
ATOM 12806 C C . ASP E 1 310 ? 23.002 34.441 52.872 1.00 26.34 290 ASP E C 1
ATOM 12807 O O . ASP E 1 310 ? 24.188 34.419 53.260 1.00 27.06 290 ASP E O 1
ATOM 12812 N N . ASN E 1 311 ? 22.525 35.426 52.107 1.00 27.25 291 ASN E N 1
ATOM 12813 C CA . ASN E 1 311 ? 23.405 36.539 51.738 1.00 29.85 291 ASN E CA 1
ATOM 12814 C C . ASN E 1 311 ? 23.882 37.392 52.941 1.00 31.47 291 ASN E C 1
ATOM 12815 O O . ASN E 1 311 ? 24.976 37.916 52.920 1.00 34.43 291 ASN E O 1
ATOM 12820 N N . GLU E 1 312 ? 23.121 37.466 53.998 1.00 32.15 292 GLU E N 1
ATOM 12821 C CA . GLU E 1 312 ? 23.562 38.302 55.140 1.00 36.63 292 GLU E CA 1
ATOM 12822 C C . GLU E 1 312 ? 24.885 37.780 55.688 1.00 34.61 292 GLU E C 1
ATOM 12823 O O . GLU E 1 312 ? 25.769 38.570 56.030 1.00 37.34 292 GLU E O 1
ATOM 12829 N N . THR E 1 313 ? 25.016 36.461 55.788 1.00 28.13 293 THR E N 1
ATOM 12830 C CA . THR E 1 313 ? 26.148 35.798 56.471 1.00 27.68 293 THR E CA 1
ATOM 12831 C C . THR E 1 313 ? 27.148 35.178 55.541 1.00 27.83 293 THR E C 1
ATOM 12832 O O . THR E 1 313 ? 28.272 34.815 55.929 1.00 27.57 293 THR E O 1
ATOM 12836 N N . GLY E 1 314 ? 26.759 35.036 54.294 1.00 26.68 294 GLY E N 1
ATOM 12837 C CA . GLY E 1 314 ? 27.600 34.334 53.317 1.00 27.02 294 GLY E CA 1
ATOM 12838 C C . GLY E 1 314 ? 27.536 32.834 53.392 1.00 25.79 294 GLY E C 1
ATOM 12839 O O . GLY E 1 314 ? 28.198 32.155 52.630 1.00 26.97 294 GLY E O 1
ATOM 12840 N N . ARG E 1 315 ? 26.717 32.272 54.265 1.00 22.66 295 ARG E N 1
ATOM 12841 C CA . ARG E 1 315 ? 26.684 30.832 54.437 1.00 22.80 295 ARG E CA 1
ATOM 12842 C C . ARG E 1 315 ? 26.019 30.140 53.215 1.00 21.01 295 ARG E C 1
ATOM 12843 O O . ARG E 1 315 ? 25.023 30.650 52.664 1.00 21.37 295 ARG E O 1
ATOM 12851 N N . ILE E 1 316 ? 26.566 28.997 52.813 1.00 18.59 296 ILE E N 1
ATOM 12852 C CA . ILE E 1 316 ? 25.922 28.153 51.799 1.00 19.27 296 ILE E CA 1
ATOM 12853 C C . ILE E 1 316 ? 25.998 26.707 52.252 1.00 18.40 296 ILE E C 1
ATOM 12854 O O . ILE E 1 316 ? 27.015 26.253 52.851 1.00 19.39 296 ILE E O 1
ATOM 12859 N N . ALA E 1 317 ? 24.887 26.021 52.051 1.00 19.26 297 ALA E N 1
ATOM 12860 C CA . ALA E 1 317 ? 24.751 24.592 52.292 1.00 19.83 297 ALA E CA 1
ATOM 12861 C C . ALA E 1 317 ? 24.416 23.893 50.968 1.00 19.02 297 ALA E C 1
ATOM 12862 O O . ALA E 1 317 ? 23.401 24.210 50.328 1.00 19.90 297 ALA E O 1
ATOM 12864 N N . ILE E 1 318 ? 25.277 22.949 50.569 1.00 17.66 298 ILE E N 1
ATOM 12865 C CA . ILE E 1 318 ? 25.179 22.307 49.224 1.00 17.58 298 ILE E CA 1
ATOM 12866 C C . ILE E 1 318 ? 24.743 20.865 49.447 1.00 17.43 298 ILE E C 1
ATOM 12867 O O . ILE E 1 318 ? 25.429 20.094 50.140 1.00 18.64 298 ILE E O 1
ATOM 12872 N N . TYR E 1 319 ? 23.638 20.483 48.847 1.00 16.83 299 TYR E N 1
ATOM 12873 C CA . TYR E 1 319 ? 23.123 19.118 48.825 1.00 17.60 299 TYR E CA 1
ATOM 12874 C C . TYR E 1 319 ? 23.760 18.341 47.687 1.00 18.80 299 TYR E C 1
ATOM 12875 O O . TYR E 1 319 ? 23.797 18.856 46.575 1.00 18.81 299 TYR E O 1
ATOM 12884 N N . TYR E 1 320 ? 24.201 17.104 47.953 1.00 18.10 300 TYR E N 1
ATOM 12885 C CA . TYR E 1 320 ? 24.819 16.326 46.900 1.00 17.60 300 TYR E CA 1
ATOM 12886 C C . TYR E 1 320 ? 24.496 14.827 47.054 1.00 17.97 300 TYR E C 1
ATOM 12887 O O . TYR E 1 320 ? 24.448 14.300 48.178 1.00 16.88 300 TYR E O 1
ATOM 12896 N N . GLY E 1 321 ? 24.299 14.161 45.942 1.00 17.04 301 GLY E N 1
ATOM 12897 C CA . GLY E 1 321 ? 24.080 12.715 45.916 1.00 17.38 301 GLY E CA 1
ATOM 12898 C C . GLY E 1 321 ? 25.419 12.010 46.104 1.00 16.97 301 GLY E C 1
ATOM 12899 O O . GLY E 1 321 ? 26.417 12.479 45.582 1.00 17.38 301 GLY E O 1
ATOM 12900 N N . CYS E 1 322 ? 25.388 10.976 46.928 1.00 17.26 302 CYS E N 1
ATOM 12901 C CA . CYS E 1 322 ? 26.535 10.180 47.303 1.00 18.11 302 CYS E CA 1
ATOM 12902 C C . CYS E 1 322 ? 26.393 8.756 46.796 1.00 17.91 302 CYS E C 1
ATOM 12903 O O . CYS E 1 322 ? 25.444 8.017 47.166 1.00 17.31 302 CYS E O 1
ATOM 12906 N N . ALA E 1 323 ? 27.304 8.408 45.895 1.00 18.35 303 ALA E N 1
ATOM 12907 C CA . ALA E 1 323 ? 27.330 7.050 45.258 1.00 18.70 303 ALA E CA 1
ATOM 12908 C C . ALA E 1 323 ? 25.961 6.606 44.620 1.00 17.32 303 ALA E C 1
ATOM 12909 O O . ALA E 1 323 ? 25.623 5.418 44.596 1.00 18.01 303 ALA E O 1
ATOM 12911 N N . ASP E 1 324 ? 25.167 7.588 44.178 1.00 17.63 304 ASP E N 1
ATOM 12912 C CA . ASP E 1 324 ? 23.809 7.395 43.709 1.00 18.52 304 ASP E CA 1
ATOM 12913 C C . ASP E 1 324 ? 22.980 6.537 44.681 1.00 20.26 304 ASP E C 1
ATOM 12914 O O . ASP E 1 324 ? 22.194 5.737 44.301 1.00 19.03 304 ASP E O 1
ATOM 12919 N N . THR E 1 325 ? 23.153 6.737 45.979 1.00 18.18 305 THR E N 1
ATOM 12920 C CA . THR E 1 325 ? 22.525 5.915 46.975 1.00 18.69 305 THR E CA 1
ATOM 12921 C C . THR E 1 325 ? 21.847 6.778 48.028 1.00 18.40 305 THR E C 1
ATOM 12922 O O . THR E 1 325 ? 20.703 6.516 48.403 1.00 19.04 305 THR E O 1
ATOM 12926 N N . VAL E 1 326 ? 22.564 7.768 48.543 1.00 17.58 306 VAL E N 1
ATOM 12927 C CA . VAL E 1 326 ? 22.052 8.572 49.690 1.00 18.26 306 VAL E CA 1
ATOM 12928 C C . VAL E 1 326 ? 22.348 10.046 49.398 1.00 18.13 306 VAL E C 1
ATOM 12929 O O . VAL E 1 326 ? 22.955 10.405 48.379 1.00 19.44 306 VAL E O 1
ATOM 12933 N N . THR E 1 327 ? 21.884 10.959 50.252 1.00 17.92 307 THR E N 1
ATOM 12934 C CA . THR E 1 327 ? 22.174 12.404 50.090 1.00 18.76 307 THR E CA 1
ATOM 12935 C C . THR E 1 327 ? 22.996 12.901 51.264 1.00 19.40 307 THR E C 1
ATOM 12936 O O . THR E 1 327 ? 22.732 12.533 52.420 1.00 19.52 307 THR E O 1
ATOM 12940 N N . GLY E 1 328 ? 23.925 13.791 50.936 1.00 19.56 308 GLY E N 1
ATOM 12941 C CA . GLY E 1 328 ? 24.800 14.470 51.836 1.00 19.60 308 GLY E CA 1
ATOM 12942 C C . GLY E 1 328 ? 24.676 15.968 51.745 1.00 19.93 308 GLY E C 1
ATOM 12943 O O . GLY E 1 328 ? 24.031 16.527 50.845 1.00 19.13 308 GLY E O 1
ATOM 12944 N N . LEU E 1 329 ? 25.296 16.615 52.715 1.00 21.10 309 LEU E N 1
ATOM 12945 C CA . LEU E 1 329 ? 25.409 18.052 52.854 1.00 20.79 309 LEU E CA 1
ATOM 12946 C C . LEU E 1 329 ? 26.844 18.477 53.066 1.00 20.25 309 LEU E C 1
ATOM 12947 O O . LEU E 1 329 ? 27.593 17.826 53.676 1.00 18.79 309 LEU E O 1
ATOM 12952 N N . ALA E 1 330 ? 27.197 19.601 52.491 1.00 19.80 310 ALA E N 1
ATOM 12953 C CA . ALA E 1 330 ? 28.491 20.238 52.701 1.00 21.79 310 ALA E CA 1
ATOM 12954 C C . ALA E 1 330 ? 28.262 21.719 52.876 1.00 22.12 310 ALA E C 1
ATOM 12955 O O . ALA E 1 330 ? 27.241 22.278 52.400 1.00 22.14 310 ALA E O 1
ATOM 12957 N N . PHE E 1 331 ? 29.157 22.398 53.608 1.00 20.51 311 PHE E N 1
ATOM 12958 C CA . PHE E 1 331 ? 28.933 23.785 53.902 1.00 18.39 311 PHE E CA 1
ATOM 12959 C C . PHE E 1 331 ? 30.146 24.560 53.528 1.00 18.26 311 PHE E C 1
ATOM 12960 O O . PHE E 1 331 ? 31.253 23.999 53.542 1.00 20.39 311 PHE E O 1
ATOM 12968 N N . GLY E 1 332 ? 29.985 25.871 53.267 1.00 19.82 312 GLY E N 1
ATOM 12969 C CA . GLY E 1 332 ? 31.064 26.782 53.067 1.00 20.13 312 GLY E CA 1
ATOM 12970 C C . GLY E 1 332 ? 30.599 28.216 53.102 1.00 19.53 312 GLY E C 1
ATOM 12971 O O . GLY E 1 332 ? 29.430 28.481 53.346 1.00 20.06 312 GLY E O 1
ATOM 12972 N N . TYR E 1 333 ? 31.503 29.143 52.808 1.00 20.22 313 TYR E N 1
ATOM 12973 C CA . TYR E 1 333 ? 31.145 30.562 52.745 1.00 21.73 313 TYR E CA 1
ATOM 12974 C C . TYR E 1 333 ? 31.282 31.020 51.301 1.00 20.92 313 TYR E C 1
ATOM 12975 O O . TYR E 1 333 ? 32.315 30.836 50.698 1.00 21.69 313 TYR E O 1
ATOM 12984 N N . ILE E 1 334 ? 30.250 31.688 50.792 1.00 22.15 314 ILE E N 1
ATOM 12985 C CA . ILE E 1 334 ? 30.263 32.246 49.483 1.00 22.69 314 ILE E CA 1
ATOM 12986 C C . ILE E 1 334 ? 31.486 33.088 49.169 1.00 24.44 314 ILE E C 1
ATOM 12987 O O . ILE E 1 334 ? 32.100 32.894 48.131 1.00 22.11 314 ILE E O 1
ATOM 12992 N N . PRO E 1 335 ? 31.870 34.002 50.068 1.00 22.81 315 PRO E N 1
ATOM 12993 C CA . PRO E 1 335 ? 33.035 34.803 49.648 1.00 23.22 315 PRO E CA 1
ATOM 12994 C C . PRO E 1 335 ? 34.323 33.990 49.580 1.00 22.78 315 PRO E C 1
ATOM 12995 O O . PRO E 1 335 ? 35.219 34.345 48.826 1.00 23.01 315 PRO E O 1
ATOM 12999 N N . GLU E 1 336 ? 34.417 32.936 50.378 1.00 22.28 316 GLU E N 1
ATOM 13000 C CA . GLU E 1 336 ? 35.629 32.125 50.369 1.00 22.33 316 GLU E CA 1
ATOM 13001 C C . GLU E 1 336 ? 35.620 31.273 49.118 1.00 21.29 316 GLU E C 1
ATOM 13002 O O . GLU E 1 336 ? 36.688 31.017 48.539 1.00 19.69 316 GLU E O 1
ATOM 13008 N N . ILE E 1 337 ? 34.427 30.824 48.711 1.00 20.24 317 ILE E N 1
ATOM 13009 C CA . ILE E 1 337 ? 34.309 30.048 47.455 1.00 20.79 317 ILE E CA 1
ATOM 13010 C C . ILE E 1 337 ? 34.688 30.930 46.276 1.00 21.77 317 ILE E C 1
ATOM 13011 O O . ILE E 1 337 ? 35.408 30.482 45.389 1.00 19.66 317 ILE E O 1
ATOM 13016 N N . ILE E 1 338 ? 34.243 32.192 46.305 1.00 21.45 318 ILE E N 1
ATOM 13017 C CA . ILE E 1 338 ? 34.560 33.148 45.232 1.00 22.16 318 ILE E CA 1
ATOM 13018 C C . ILE E 1 338 ? 36.036 33.378 45.217 1.00 21.34 318 ILE E C 1
ATOM 13019 O O . ILE E 1 338 ? 36.667 33.311 44.151 1.00 19.58 318 ILE E O 1
ATOM 13024 N N A GLU E 1 339 ? 36.632 33.632 46.375 0.50 20.37 319 GLU E N 1
ATOM 13025 N N B GLU E 1 339 ? 36.624 33.659 46.362 0.50 20.90 319 GLU E N 1
ATOM 13026 C CA A GLU E 1 339 ? 38.099 33.814 46.429 0.50 21.05 319 GLU E CA 1
ATOM 13027 C CA B GLU E 1 339 ? 38.065 33.900 46.371 0.50 21.97 319 GLU E CA 1
ATOM 13028 C C A GLU E 1 339 ? 38.885 32.641 45.840 0.50 20.29 319 GLU E C 1
ATOM 13029 C C B GLU E 1 339 ? 38.901 32.663 45.878 0.50 20.74 319 GLU E C 1
ATOM 13030 O O A GLU E 1 339 ? 39.818 32.807 45.043 0.50 19.79 319 GLU E O 1
ATOM 13031 O O B GLU E 1 339 ? 39.896 32.818 45.162 0.50 20.27 319 GLU E O 1
ATOM 13042 N N . PHE E 1 340 ? 38.484 31.449 46.217 1.00 19.44 320 PHE E N 1
ATOM 13043 C CA . PHE E 1 340 ? 39.141 30.224 45.748 1.00 20.56 320 PHE E CA 1
ATOM 13044 C C . PHE E 1 340 ? 38.980 30.069 44.245 1.00 19.10 320 PHE E C 1
ATOM 13045 O O . PHE E 1 340 ? 39.964 29.728 43.571 1.00 19.28 320 PHE E O 1
ATOM 13053 N N . THR E 1 341 ? 37.792 30.370 43.740 1.00 17.47 321 THR E N 1
ATOM 13054 C CA . THR E 1 341 ? 37.533 30.262 42.309 1.00 18.63 321 THR E CA 1
ATOM 13055 C C . THR E 1 341 ? 38.376 31.203 41.520 1.00 18.26 321 THR E C 1
ATOM 13056 O O . THR E 1 341 ? 38.894 30.841 40.441 1.00 18.59 321 THR E O 1
ATOM 13060 N N . LYS E 1 342 ? 38.531 32.438 42.030 1.00 18.05 322 LYS E N 1
ATOM 13061 C CA . LYS E 1 342 ? 39.408 33.378 41.320 1.00 19.07 322 LYS E CA 1
ATOM 13062 C C . LYS E 1 342 ? 40.888 33.016 41.416 1.00 17.98 322 LYS E C 1
ATOM 13063 O O . LYS E 1 342 ? 41.600 32.998 40.439 1.00 20.07 322 LYS E O 1
ATOM 13069 N N . ARG E 1 343 ? 41.334 32.708 42.636 1.00 17.84 323 ARG E N 1
ATOM 13070 C CA . ARG E 1 343 ? 42.755 32.443 42.880 1.00 19.48 323 ARG E CA 1
ATOM 13071 C C . ARG E 1 343 ? 43.209 31.263 42.022 1.00 19.61 323 ARG E C 1
ATOM 13072 O O . ARG E 1 343 ? 44.336 31.273 41.509 1.00 19.10 323 ARG E O 1
ATOM 13080 N N . THR E 1 344 ? 42.379 30.220 41.969 1.00 19.64 324 THR E N 1
ATOM 13081 C CA . THR E 1 344 ? 42.757 28.989 41.297 1.00 20.27 324 THR E CA 1
ATOM 13082 C C . THR E 1 344 ? 42.228 28.922 39.862 1.00 19.54 324 THR E C 1
ATOM 13083 O O . THR E 1 344 ? 42.347 27.830 39.223 1.00 21.18 324 THR E O 1
ATOM 13087 N N . SER E 1 345 ? 41.680 30.025 39.327 1.00 19.29 325 SER E N 1
ATOM 13088 C CA . SER E 1 345 ? 41.031 29.992 38.028 1.00 19.79 325 SER E CA 1
ATOM 13089 C C . SER E 1 345 ? 41.908 29.472 36.905 1.00 21.60 325 SER E C 1
ATOM 13090 O O . SER E 1 345 ? 43.084 29.841 36.796 1.00 23.05 325 SER E O 1
ATOM 13093 N N . ILE E 1 346 ? 41.324 28.634 36.060 1.00 19.51 326 ILE E N 1
ATOM 13094 C CA . ILE E 1 346 ? 42.032 28.134 34.882 1.00 22.65 326 ILE E CA 1
ATOM 13095 C C . ILE E 1 346 ? 41.564 28.827 33.641 1.00 25.92 326 ILE E C 1
ATOM 13096 O O . ILE E 1 346 ? 42.085 28.597 32.561 1.00 30.60 326 ILE E O 1
ATOM 13101 N N . ILE E 1 347 ? 40.763 30.038 33.848 1.00 31.98 327 ILE E N 1
ATOM 13102 C CA . ILE E 1 347 ? 40.606 31.110 32.838 1.00 37.18 327 ILE E CA 1
ATOM 13103 C C . ILE E 1 347 ? 40.962 32.471 33.543 1.00 40.99 327 ILE E C 1
ATOM 13104 O O . ILE E 1 347 ? 40.684 32.864 34.758 1.00 39.42 327 ILE E O 1
ATOM 13110 N N . ILE F 1 28 ? 69.545 0.174 57.234 1.00 50.11 8 ILE F N 1
ATOM 13111 C CA . ILE F 1 28 ? 68.485 -0.679 57.874 1.00 52.02 8 ILE F CA 1
ATOM 13112 C C . ILE F 1 28 ? 67.053 -0.448 57.361 1.00 49.22 8 ILE F C 1
ATOM 13113 O O . ILE F 1 28 ? 66.404 0.563 57.653 1.00 48.41 8 ILE F O 1
ATOM 13115 N N . ILE F 1 29 ? 66.534 -1.485 56.732 1.00 44.99 9 ILE F N 1
ATOM 13116 C CA . ILE F 1 29 ? 65.291 -1.413 55.978 1.00 44.27 9 ILE F CA 1
ATOM 13117 C C . ILE F 1 29 ? 64.166 -1.773 56.944 1.00 40.76 9 ILE F C 1
ATOM 13118 O O . ILE F 1 29 ? 64.378 -2.495 57.914 1.00 37.54 9 ILE F O 1
ATOM 13123 N N . PRO F 1 30 ? 62.983 -1.228 56.719 1.00 37.31 10 PRO F N 1
ATOM 13124 C CA . PRO F 1 30 ? 61.841 -1.514 57.542 1.00 36.60 10 PRO F CA 1
ATOM 13125 C C . PRO F 1 30 ? 61.521 -2.996 57.518 1.00 38.67 10 PRO F C 1
ATOM 13126 O O . PRO F 1 30 ? 61.722 -3.666 56.509 1.00 34.87 10 PRO F O 1
ATOM 13130 N N . TRP F 1 31 ? 61.043 -3.522 58.637 1.00 37.89 11 TRP F N 1
ATOM 13131 C CA . TRP F 1 31 ? 60.724 -4.949 58.727 1.00 37.97 11 TRP F CA 1
ATOM 13132 C C . TRP F 1 31 ? 59.648 -5.264 59.733 1.00 37.82 11 TRP F C 1
ATOM 13133 O O . TRP F 1 31 ? 59.647 -4.712 60.795 1.00 38.27 11 TRP F O 1
ATOM 13144 N N . GLU F 1 32 ? 58.726 -6.154 59.382 1.00 38.50 12 GLU F N 1
ATOM 13145 C CA . GLU F 1 32 ? 57.779 -6.753 60.335 1.00 38.38 12 GLU F CA 1
ATOM 13146 C C . GLU F 1 32 ? 57.816 -8.262 60.111 1.00 38.96 12 GLU F C 1
ATOM 13147 O O . GLU F 1 32 ? 57.803 -8.707 58.963 1.00 39.94 12 GLU F O 1
ATOM 13153 N N . GLU F 1 33 ? 57.858 -9.071 61.178 1.00 36.77 13 GLU F N 1
ATOM 13154 C CA . GLU F 1 33 ? 57.974 -10.502 61.006 1.00 36.98 13 GLU F CA 1
ATOM 13155 C C . GLU F 1 33 ? 56.605 -11.103 60.616 1.00 36.46 13 GLU F C 1
ATOM 13156 O O . GLU F 1 33 ? 55.576 -10.528 60.895 1.00 36.94 13 GLU F O 1
ATOM 13162 N N . ARG F 1 34 ? 56.589 -12.253 59.958 1.00 39.59 14 ARG F N 1
ATOM 13163 C CA . ARG F 1 34 ? 55.288 -12.786 59.519 1.00 45.50 14 ARG F CA 1
ATOM 13164 C C . ARG F 1 34 ? 54.375 -13.049 60.687 1.00 48.93 14 ARG F C 1
ATOM 13165 O O . ARG F 1 34 ? 54.811 -13.616 61.664 1.00 48.98 14 ARG F O 1
ATOM 13173 N N . PRO F 1 35 ? 53.099 -12.628 60.585 1.00 53.12 15 PRO F N 1
ATOM 13174 C CA . PRO F 1 35 ? 52.069 -12.935 61.596 1.00 51.90 15 PRO F CA 1
ATOM 13175 C C . PRO F 1 35 ? 52.067 -14.419 61.970 1.00 48.88 15 PRO F C 1
ATOM 13176 O O . PRO F 1 35 ? 52.456 -15.264 61.164 1.00 50.34 15 PRO F O 1
ATOM 13180 N N . ALA F 1 36 ? 51.673 -14.735 63.205 1.00 53.03 16 ALA F N 1
ATOM 13181 C CA . ALA F 1 36 ? 51.707 -16.121 63.673 1.00 50.46 16 ALA F CA 1
ATOM 13182 C C . ALA F 1 36 ? 50.882 -16.997 62.748 1.00 51.91 16 ALA F C 1
ATOM 13183 O O . ALA F 1 36 ? 49.784 -16.611 62.343 1.00 57.30 16 ALA F O 1
ATOM 13185 N N . GLY F 1 37 ? 51.428 -18.157 62.385 1.00 50.88 17 GLY F N 1
ATOM 13186 C CA . GLY F 1 37 ? 50.738 -19.065 61.475 1.00 55.01 17 GLY F CA 1
ATOM 13187 C C . GLY F 1 37 ? 50.573 -18.626 60.022 1.00 53.23 17 GLY F C 1
ATOM 13188 O O . GLY F 1 37 ? 50.330 -19.464 59.163 1.00 59.10 17 GLY F O 1
ATOM 13189 N N . CYS F 1 38 ? 50.671 -17.335 59.728 1.00 53.06 18 CYS F N 1
ATOM 13190 C CA . CYS F 1 38 ? 50.545 -16.885 58.337 1.00 50.97 18 CYS F CA 1
ATOM 13191 C C . CYS F 1 38 ? 51.473 -17.634 57.395 1.00 49.25 18 CYS F C 1
ATOM 13192 O O . CYS F 1 38 ? 52.716 -17.616 57.563 1.00 48.39 18 CYS F O 1
ATOM 13195 N N . LYS F 1 39 ? 50.863 -18.224 56.365 1.00 43.67 19 LYS F N 1
ATOM 13196 C CA . LYS F 1 39 ? 51.564 -19.107 55.429 1.00 45.22 19 LYS F CA 1
ATOM 13197 C C . LYS F 1 39 ? 51.949 -18.362 54.137 1.00 37.26 19 LYS F C 1
ATOM 13198 O O . LYS F 1 39 ? 52.471 -18.935 53.238 1.00 35.82 19 LYS F O 1
ATOM 13204 N N . ASP F 1 40 ? 51.735 -17.075 54.094 1.00 35.41 20 ASP F N 1
ATOM 13205 C CA . ASP F 1 40 ? 51.884 -16.361 52.824 1.00 33.26 20 ASP F CA 1
ATOM 13206 C C . ASP F 1 40 ? 53.324 -15.966 52.615 1.00 33.95 20 ASP F C 1
ATOM 13207 O O . ASP F 1 40 ? 54.058 -15.668 53.576 1.00 31.24 20 ASP F O 1
ATOM 13212 N N . VAL F 1 41 ? 53.717 -15.894 51.347 1.00 29.78 21 VAL F N 1
ATOM 13213 C CA . VAL F 1 41 ? 55.048 -15.509 51.003 1.00 33.29 21 VAL F CA 1
ATOM 13214 C C . VAL F 1 41 ? 55.302 -14.041 51.317 1.00 31.73 21 VAL F C 1
ATOM 13215 O O . VAL F 1 41 ? 56.402 -13.651 51.709 1.00 30.45 21 VAL F O 1
ATOM 13219 N N . LEU F 1 42 ? 54.257 -13.232 51.163 1.00 28.46 22 LEU F N 1
ATOM 13220 C CA . LEU F 1 42 ? 54.310 -11.820 51.382 1.00 29.03 22 LEU F CA 1
ATOM 13221 C C . LEU F 1 42 ? 53.189 -11.507 52.402 1.00 30.19 22 LEU F C 1
ATOM 13222 O O . LEU F 1 42 ? 52.125 -12.102 52.371 1.00 32.28 22 LEU F O 1
ATOM 13227 N N . TRP F 1 43 ? 53.456 -10.600 53.311 1.00 28.20 23 TRP F N 1
ATOM 13228 C CA . TRP F 1 43 ? 52.453 -10.105 54.239 1.00 28.40 23 TRP F CA 1
ATOM 13229 C C . TRP F 1 43 ? 52.504 -8.573 54.388 1.00 28.84 23 TRP F C 1
ATOM 13230 O O . TRP F 1 43 ? 53.531 -7.921 54.446 1.00 28.46 23 TRP F O 1
ATOM 13241 N N . ARG F 1 44 ? 51.323 -8.028 54.501 1.00 28.64 24 ARG F N 1
ATOM 13242 C CA . ARG F 1 44 ? 51.123 -6.606 54.627 1.00 28.53 24 ARG F CA 1
ATOM 13243 C C . ARG F 1 44 ? 51.591 -6.081 55.941 1.00 31.91 24 ARG F C 1
ATOM 13244 O O . ARG F 1 44 ? 51.463 -6.756 56.988 1.00 32.78 24 ARG F O 1
ATOM 13252 N N . SER F 1 45 ? 52.154 -4.889 55.904 1.00 31.27 25 SER F N 1
ATOM 13253 C CA . SER F 1 45 ? 52.386 -4.156 57.116 1.00 34.17 25 SER F CA 1
ATOM 13254 C C . SER F 1 45 ? 51.063 -3.922 57.896 1.00 37.62 25 SER F C 1
ATOM 13255 O O . SER F 1 45 ? 50.041 -3.508 57.326 1.00 34.61 25 SER F O 1
ATOM 13258 N N . VAL F 1 46 ? 51.084 -4.166 59.215 1.00 37.18 26 VAL F N 1
ATOM 13259 C CA . VAL F 1 46 ? 49.923 -3.783 60.065 1.00 37.08 26 VAL F CA 1
ATOM 13260 C C . VAL F 1 46 ? 49.715 -2.243 60.147 1.00 35.03 26 VAL F C 1
ATOM 13261 O O . VAL F 1 46 ? 48.632 -1.761 60.508 1.00 38.09 26 VAL F O 1
ATOM 13265 N N . ALA F 1 47 ? 50.758 -1.482 59.865 1.00 35.95 27 ALA F N 1
ATOM 13266 C CA . ALA F 1 47 ? 50.657 -0.035 59.773 1.00 34.25 27 ALA F CA 1
ATOM 13267 C C . ALA F 1 47 ? 50.053 0.523 58.457 1.00 32.37 27 ALA F C 1
ATOM 13268 O O . ALA F 1 47 ? 49.934 1.756 58.333 1.00 31.58 27 ALA F O 1
ATOM 13270 N N . ASN F 1 48 ? 49.676 -0.313 57.497 1.00 30.41 28 ASN F N 1
ATOM 13271 C CA . ASN F 1 48 ? 49.186 0.264 56.230 1.00 29.56 28 ASN F CA 1
ATOM 13272 C C . ASN F 1 48 ? 47.896 1.006 56.414 1.00 29.87 28 ASN F C 1
ATOM 13273 O O . ASN F 1 48 ? 47.049 0.587 57.178 1.00 30.75 28 ASN F O 1
ATOM 13278 N N . PRO F 1 49 ? 47.695 2.112 55.711 1.00 30.07 29 PRO F N 1
ATOM 13279 C CA . PRO F 1 49 ? 48.653 2.677 54.716 1.00 28.89 29 PRO F CA 1
ATOM 13280 C C . PRO F 1 49 ? 49.770 3.458 55.343 1.00 29.15 29 PRO F C 1
ATOM 13281 O O . PRO F 1 49 ? 49.540 4.158 56.326 1.00 31.26 29 PRO F O 1
ATOM 13285 N N . ILE F 1 50 ? 50.974 3.361 54.803 1.00 27.36 30 ILE F N 1
ATOM 13286 C CA . ILE F 1 50 ? 52.058 4.051 55.427 1.00 26.26 30 ILE F CA 1
ATOM 13287 C C . ILE F 1 50 ? 52.175 5.477 54.970 1.00 28.23 30 ILE F C 1
ATOM 13288 O O . ILE F 1 50 ? 52.816 6.276 55.678 1.00 28.95 30 ILE F O 1
ATOM 13293 N N . ILE F 1 51 ? 51.628 5.829 53.777 1.00 26.47 31 ILE F N 1
ATOM 13294 C CA . ILE F 1 51 ? 51.593 7.239 53.400 1.00 26.71 31 ILE F CA 1
ATOM 13295 C C . ILE F 1 51 ? 50.122 7.569 53.096 1.00 26.17 31 ILE F C 1
ATOM 13296 O O . ILE F 1 51 ? 49.514 6.920 52.208 1.00 25.43 31 ILE F O 1
ATOM 13301 N N . PRO F 1 52 ? 49.570 8.604 53.750 1.00 24.87 32 PRO F N 1
ATOM 13302 C CA . PRO F 1 52 ? 48.175 8.916 53.502 1.00 25.75 32 PRO F CA 1
ATOM 13303 C C . PRO F 1 52 ? 47.981 9.892 52.341 1.00 26.58 32 PRO F C 1
ATOM 13304 O O . PRO F 1 52 ? 48.936 10.547 51.875 1.00 28.93 32 PRO F O 1
ATOM 13308 N N . ARG F 1 53 ? 46.728 10.043 51.926 1.00 26.15 33 ARG F N 1
ATOM 13309 C CA . ARG F 1 53 ? 46.443 10.744 50.695 1.00 27.61 33 ARG F CA 1
ATOM 13310 C C . ARG F 1 53 ? 46.634 12.246 50.865 1.00 29.38 33 ARG F C 1
ATOM 13311 O O . ARG F 1 53 ? 46.843 12.962 49.900 1.00 27.44 33 ARG F O 1
ATOM 13319 N N . ASP F 1 54 ? 46.585 12.706 52.116 1.00 29.40 34 ASP F N 1
ATOM 13320 C CA . ASP F 1 54 ? 46.489 14.130 52.406 1.00 31.10 34 ASP F CA 1
ATOM 13321 C C . ASP F 1 54 ? 47.709 14.646 53.141 1.00 30.17 34 ASP F C 1
ATOM 13322 O O . ASP F 1 54 ? 47.621 15.596 53.909 1.00 32.50 34 ASP F O 1
ATOM 13327 N N . LEU F 1 55 ? 48.867 14.036 52.918 1.00 30.03 35 LEU F N 1
ATOM 13328 C CA . LEU F 1 55 ? 50.095 14.546 53.495 1.00 30.29 35 LEU F CA 1
ATOM 13329 C C . LEU F 1 55 ? 50.324 16.012 53.131 1.00 30.48 35 LEU F C 1
ATOM 13330 O O . LEU F 1 55 ? 50.659 16.802 54.011 1.00 30.62 35 LEU F O 1
ATOM 13335 N N . LEU F 1 56 ? 50.144 16.373 51.849 1.00 27.82 36 LEU F N 1
ATOM 13336 C CA . LEU F 1 56 ? 50.425 17.756 51.371 1.00 27.75 36 LEU F CA 1
ATOM 13337 C C . LEU F 1 56 ? 49.185 18.584 51.391 1.00 25.92 36 LEU F C 1
ATOM 13338 O O . LEU F 1 56 ? 48.102 18.040 51.317 1.00 24.73 36 LEU F O 1
ATOM 13343 N N . PRO F 1 57 ? 49.329 19.900 51.412 1.00 27.99 37 PRO F N 1
ATOM 13344 C CA . PRO F 1 57 ? 48.134 20.747 51.497 1.00 29.67 37 PRO F CA 1
ATOM 13345 C C . PRO F 1 57 ? 47.163 20.562 50.327 1.00 29.70 37 PRO F C 1
ATOM 13346 O O . PRO F 1 57 ? 45.951 20.630 50.526 1.00 29.33 37 PRO F O 1
ATOM 13350 N N . THR F 1 58 ? 47.685 20.284 49.148 1.00 27.05 38 THR F N 1
ATOM 13351 C CA . THR F 1 58 ? 46.791 20.035 48.022 1.00 26.00 38 THR F CA 1
ATOM 13352 C C . THR F 1 58 ? 46.942 18.637 47.398 1.00 23.40 38 THR F C 1
ATOM 13353 O O . THR F 1 58 ? 46.623 18.460 46.246 1.00 23.02 38 THR F O 1
ATOM 13357 N N . SER F 1 59 ? 47.386 17.659 48.157 1.00 23.11 39 SER F N 1
ATOM 13358 C CA . SER F 1 59 ? 47.417 16.308 47.629 1.00 21.54 39 SER F CA 1
ATOM 13359 C C . SER F 1 59 ? 46.028 15.683 47.681 1.00 22.95 39 SER F C 1
ATOM 13360 O O . SER F 1 59 ? 45.332 15.692 48.687 1.00 23.41 39 SER F O 1
ATOM 13363 N N . ASN F 1 60 ? 45.660 15.059 46.572 1.00 19.67 40 ASN F N 1
ATOM 13364 C CA . ASN F 1 60 ? 44.492 14.182 46.449 1.00 19.65 40 ASN F CA 1
ATOM 13365 C C . ASN F 1 60 ? 44.833 12.705 46.691 1.00 20.39 40 ASN F C 1
ATOM 13366 O O . ASN F 1 60 ? 44.022 11.957 47.251 1.00 19.68 40 ASN F O 1
ATOM 13371 N N . SER F 1 61 ? 46.029 12.265 46.312 1.00 19.83 41 SER F N 1
ATOM 13372 C CA . SER F 1 61 ? 46.428 10.886 46.500 1.00 20.04 41 SER F CA 1
ATOM 13373 C C . SER F 1 61 ? 47.938 10.798 46.381 1.00 21.25 41 SER F C 1
ATOM 13374 O O . SER F 1 61 ? 48.583 11.610 45.682 1.00 21.89 41 SER F O 1
ATOM 13377 N N . ILE F 1 62 ? 48.511 9.821 47.041 1.00 20.97 42 ILE F N 1
ATOM 13378 C CA . ILE F 1 62 ? 49.980 9.653 47.033 1.00 21.50 42 ILE F CA 1
ATOM 13379 C C . ILE F 1 62 ? 50.202 8.170 46.974 1.00 23.88 42 ILE F C 1
ATOM 13380 O O . ILE F 1 62 ? 49.935 7.457 47.953 1.00 21.55 42 ILE F O 1
ATOM 13385 N N . PHE F 1 63 ? 50.640 7.666 45.823 1.00 21.10 43 PHE F N 1
ATOM 13386 C CA . PHE F 1 63 ? 50.558 6.220 45.588 1.00 20.97 43 PHE F CA 1
ATOM 13387 C C . PHE F 1 63 ? 51.589 5.587 44.648 1.00 24.56 43 PHE F C 1
ATOM 13388 O O . PHE F 1 63 ? 51.460 4.395 44.280 1.00 26.96 43 PHE F O 1
ATOM 13396 N N . ASN F 1 64 ? 52.595 6.319 44.234 1.00 25.33 44 ASN F N 1
ATOM 13397 C CA . ASN F 1 64 ? 53.850 5.601 43.878 1.00 29.92 44 ASN F CA 1
ATOM 13398 C C . ASN F 1 64 ? 54.917 6.262 44.715 1.00 33.01 44 ASN F C 1
ATOM 13399 O O . ASN F 1 64 ? 54.914 7.496 44.987 1.00 32.21 44 ASN F O 1
ATOM 13404 N N . SER F 1 65 ? 55.830 5.452 45.153 1.00 32.76 45 SER F N 1
ATOM 13405 C CA . SER F 1 65 ? 56.834 5.897 46.074 1.00 32.76 45 SER F CA 1
ATOM 13406 C C . SER F 1 65 ? 58.086 5.175 45.602 1.00 31.38 45 SER F C 1
ATOM 13407 O O . SER F 1 65 ? 58.286 4.026 45.954 1.00 33.65 45 SER F O 1
ATOM 13410 N N . ALA F 1 66 ? 58.869 5.843 44.758 1.00 25.22 46 ALA F N 1
ATOM 13411 C CA . ALA F 1 66 ? 60.157 5.330 44.302 1.00 24.50 46 ALA F CA 1
ATOM 13412 C C . ALA F 1 66 ? 61.308 5.642 45.283 1.00 27.68 46 ALA F C 1
ATOM 13413 O O . ALA F 1 66 ? 61.958 6.693 45.165 1.00 27.93 46 ALA F O 1
ATOM 13415 N N . VAL F 1 67 ? 61.633 4.663 46.129 1.00 25.85 47 VAL F N 1
ATOM 13416 C CA . VAL F 1 67 ? 62.360 4.879 47.361 1.00 25.50 47 VAL F CA 1
ATOM 13417 C C . VAL F 1 67 ? 63.693 4.201 47.254 1.00 25.23 47 VAL F C 1
ATOM 13418 O O . VAL F 1 67 ? 63.754 3.098 46.713 1.00 25.30 47 VAL F O 1
ATOM 13422 N N . VAL F 1 68 ? 64.738 4.833 47.827 1.00 24.97 48 VAL F N 1
ATOM 13423 C CA . VAL F 1 68 ? 66.082 4.263 47.847 1.00 25.56 48 VAL F CA 1
ATOM 13424 C C . VAL F 1 68 ? 66.734 4.628 49.191 1.00 27.01 48 VAL F C 1
ATOM 13425 O O . VAL F 1 68 ? 66.397 5.672 49.778 1.00 26.38 48 VAL F O 1
ATOM 13429 N N . PRO F 1 69 ? 67.698 3.853 49.633 1.00 29.44 49 PRO F N 1
ATOM 13430 C CA . PRO F 1 69 ? 68.545 4.339 50.720 1.00 32.74 49 PRO F CA 1
ATOM 13431 C C . PRO F 1 69 ? 69.289 5.576 50.266 1.00 29.91 49 PRO F C 1
ATOM 13432 O O . PRO F 1 69 ? 69.719 5.627 49.182 1.00 29.19 49 PRO F O 1
ATOM 13436 N N . PHE F 1 70 ? 69.399 6.564 51.122 1.00 30.76 50 PHE F N 1
ATOM 13437 C CA . PHE F 1 70 ? 70.165 7.743 50.825 1.00 31.63 50 PHE F CA 1
ATOM 13438 C C . PHE F 1 70 ? 70.792 8.351 52.061 1.00 36.39 50 PHE F C 1
ATOM 13439 O O . PHE F 1 70 ? 70.091 8.732 52.955 1.00 35.60 50 PHE F O 1
ATOM 13447 N N . GLY F 1 71 ? 72.099 8.525 52.060 1.00 41.14 51 GLY F N 1
ATOM 13448 C CA . GLY F 1 71 ? 72.746 9.186 53.179 1.00 42.35 51 GLY F CA 1
ATOM 13449 C C . GLY F 1 71 ? 72.399 8.410 54.419 1.00 45.63 51 GLY F C 1
ATOM 13450 O O . GLY F 1 71 ? 72.519 7.216 54.462 1.00 43.28 51 GLY F O 1
ATOM 13451 N N . ASP F 1 72 ? 71.932 9.135 55.414 1.00 51.60 52 ASP F N 1
ATOM 13452 C CA . ASP F 1 72 ? 71.566 8.570 56.695 1.00 52.28 52 ASP F CA 1
ATOM 13453 C C . ASP F 1 72 ? 70.297 7.799 56.763 1.00 46.44 52 ASP F C 1
ATOM 13454 O O . ASP F 1 72 ? 70.009 7.184 57.760 1.00 46.56 52 ASP F O 1
ATOM 13459 N N . GLY F 1 73 ? 69.478 7.949 55.751 1.00 37.79 53 GLY F N 1
ATOM 13460 C CA . GLY F 1 73 ? 68.215 7.288 55.725 1.00 33.80 53 GLY F CA 1
ATOM 13461 C C . GLY F 1 73 ? 67.814 6.895 54.322 1.00 29.80 53 GLY F C 1
ATOM 13462 O O . GLY F 1 73 ? 68.441 6.122 53.660 1.00 28.45 53 GLY F O 1
ATOM 13463 N N . PHE F 1 74 ? 66.706 7.483 53.950 1.00 28.19 54 PHE F N 1
ATOM 13464 C CA . PHE F 1 74 ? 66.035 7.184 52.700 1.00 27.51 54 PHE F CA 1
ATOM 13465 C C . PHE F 1 74 ? 65.529 8.433 51.970 1.00 29.22 54 PHE F C 1
ATOM 13466 O O . PHE F 1 74 ? 65.203 9.421 52.556 1.00 29.23 54 PHE F O 1
ATOM 13474 N N . ALA F 1 75 ? 65.471 8.318 50.653 1.00 28.04 55 ALA F N 1
ATOM 13475 C CA . ALA F 1 75 ? 64.959 9.366 49.811 1.00 27.02 55 ALA F CA 1
ATOM 13476 C C . ALA F 1 75 ? 63.999 8.704 48.785 1.00 24.84 55 ALA F C 1
ATOM 13477 O O . ALA F 1 75 ? 63.998 7.479 48.623 1.00 22.72 55 ALA F O 1
ATOM 13479 N N . GLY F 1 76 ? 63.178 9.527 48.153 1.00 25.46 56 GLY F N 1
ATOM 13480 C CA . GLY F 1 76 ? 62.221 9.034 47.167 1.00 24.98 56 GLY F CA 1
ATOM 13481 C C . GLY F 1 76 ? 61.687 10.128 46.263 1.00 26.14 56 GLY F C 1
ATOM 13482 O O . GLY F 1 76 ? 61.799 11.290 46.552 1.00 24.66 56 GLY F O 1
ATOM 13483 N N . VAL F 1 77 ? 61.120 9.686 45.140 1.00 22.97 57 VAL F N 1
ATOM 13484 C CA . VAL F 1 77 ? 60.314 10.511 44.253 1.00 22.83 57 VAL F CA 1
ATOM 13485 C C . VAL F 1 77 ? 58.935 9.909 44.306 1.00 20.36 57 VAL F C 1
ATOM 13486 O O . VAL F 1 77 ? 58.763 8.695 44.072 1.00 21.48 57 VAL F O 1
ATOM 13490 N N . PHE F 1 78 ? 57.943 10.736 44.591 1.00 20.43 58 PHE F N 1
ATOM 13491 C CA . PHE F 1 78 ? 56.588 10.264 44.864 1.00 20.34 58 PHE F CA 1
ATOM 13492 C C . PHE F 1 78 ? 55.622 10.808 43.875 1.00 19.68 58 PHE F C 1
ATOM 13493 O O . PHE F 1 78 ? 55.682 12.023 43.512 1.00 20.70 58 PHE F O 1
ATOM 13501 N N . ARG F 1 79 ? 54.710 9.967 43.405 1.00 19.51 59 ARG F N 1
ATOM 13502 C CA . ARG F 1 79 ? 53.622 10.484 42.642 1.00 19.92 59 ARG F CA 1
ATOM 13503 C C . ARG F 1 79 ? 52.543 11.007 43.588 1.00 20.67 59 ARG F C 1
ATOM 13504 O O . ARG F 1 79 ? 51.921 10.194 44.301 1.00 21.84 59 ARG F O 1
ATOM 13512 N N . CYS F 1 80 ? 52.280 12.314 43.518 1.00 21.81 60 CYS F N 1
ATOM 13513 C CA . CYS F 1 80 ? 51.249 12.972 44.343 1.00 21.36 60 CYS F CA 1
ATOM 13514 C C . CYS F 1 80 ? 50.347 13.665 43.372 1.00 22.15 60 CYS F C 1
ATOM 13515 O O . CYS F 1 80 ? 50.786 14.634 42.721 1.00 22.47 60 CYS F O 1
ATOM 13518 N N . ASP F 1 81 ? 49.142 13.118 43.170 1.00 21.36 61 ASP F N 1
ATOM 13519 C CA . ASP F 1 81 ? 48.184 13.778 42.335 1.00 20.78 61 ASP F CA 1
ATOM 13520 C C . ASP F 1 81 ? 47.531 14.847 43.192 1.00 21.32 61 ASP F C 1
ATOM 13521 O O . ASP F 1 81 ? 47.274 14.636 44.397 1.00 21.28 61 ASP F O 1
ATOM 13526 N N . ASP F 1 82 ? 47.328 16.009 42.628 1.00 20.74 62 ASP F N 1
ATOM 13527 C CA . ASP F 1 82 ? 46.755 17.107 43.405 1.00 21.58 62 ASP F CA 1
ATOM 13528 C C . ASP F 1 82 ? 45.226 17.203 43.291 1.00 19.43 62 ASP F C 1
ATOM 13529 O O . ASP F 1 82 ? 44.581 16.334 42.667 1.00 18.42 62 ASP F O 1
ATOM 13534 N N . THR F 1 83 ? 44.624 18.208 43.918 1.00 18.58 63 THR F N 1
ATOM 13535 C CA . THR F 1 83 ? 43.177 18.379 43.915 1.00 18.37 63 THR F CA 1
ATOM 13536 C C . THR F 1 83 ? 42.617 18.957 42.616 1.00 17.79 63 THR F C 1
ATOM 13537 O O . THR F 1 83 ? 41.398 19.055 42.474 1.00 17.76 63 THR F O 1
ATOM 13541 N N . SER F 1 84 ? 43.500 19.220 41.638 1.00 18.40 64 SER F N 1
ATOM 13542 C CA . SER F 1 84 ? 43.106 19.452 40.237 1.00 18.53 64 SER F CA 1
ATOM 13543 C C . SER F 1 84 ? 43.178 18.135 39.460 1.00 18.58 64 SER F C 1
ATOM 13544 O O . SER F 1 84 ? 42.867 18.098 38.279 1.00 19.00 64 SER F O 1
ATOM 13547 N N . ARG F 1 85 ? 43.645 17.087 40.099 1.00 17.33 65 ARG F N 1
ATOM 13548 C CA . ARG F 1 85 ? 43.871 15.761 39.494 1.00 18.34 65 ARG F CA 1
ATOM 13549 C C . ARG F 1 85 ? 44.996 15.807 38.453 1.00 19.64 65 ARG F C 1
ATOM 13550 O O . ARG F 1 85 ? 45.087 14.942 37.551 1.00 19.37 65 ARG F O 1
ATOM 13558 N N . ARG F 1 86 ? 45.927 16.724 38.682 1.00 19.23 66 ARG F N 1
ATOM 13559 C CA . ARG F 1 86 ? 47.151 16.728 37.912 1.00 19.77 66 ARG F CA 1
ATOM 13560 C C . ARG F 1 86 ? 48.146 15.711 38.532 1.00 19.67 66 ARG F C 1
ATOM 13561 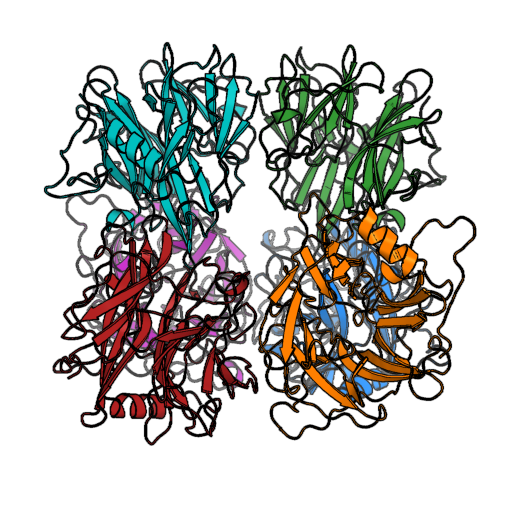O O . ARG F 1 86 ? 48.217 15.576 39.740 1.00 19.35 66 ARG F O 1
ATOM 13569 N N . MET F 1 87 ? 48.959 15.062 37.686 1.00 19.11 67 MET F N 1
ATOM 13570 C CA . MET F 1 87 ? 49.956 14.128 38.075 1.00 17.26 67 MET F CA 1
ATOM 13571 C C . MET F 1 87 ? 51.326 14.784 38.186 1.00 19.51 67 MET F C 1
ATOM 13572 O O . MET F 1 87 ? 51.865 15.292 37.190 1.00 19.20 67 MET F O 1
ATOM 13577 N N . ARG F 1 88 ? 51.855 14.849 39.418 1.00 20.88 68 ARG F N 1
ATOM 13578 C CA . ARG F 1 88 ? 53.118 15.537 39.676 1.00 22.38 68 ARG F CA 1
ATOM 13579 C C . ARG F 1 88 ? 54.029 14.610 40.484 1.00 19.56 68 ARG F C 1
ATOM 13580 O O . ARG F 1 88 ? 53.544 13.678 41.139 1.00 21.30 68 ARG F O 1
ATOM 13588 N N . LEU F 1 89 ? 55.321 14.852 40.382 1.00 19.37 69 LEU F N 1
ATOM 13589 C CA . LEU F 1 89 ? 56.304 14.103 41.140 1.00 19.03 69 LEU F CA 1
ATOM 13590 C C . LEU F 1 89 ? 56.876 15.058 42.218 1.00 19.77 69 LEU F C 1
ATOM 13591 O O . LEU F 1 89 ? 57.040 16.254 41.937 1.00 21.83 69 LEU F O 1
ATOM 13596 N N . HIS F 1 90 ? 57.090 14.527 43.413 1.00 20.31 70 HIS F N 1
ATOM 13597 C CA . HIS F 1 90 ? 57.620 15.328 44.536 1.00 21.91 70 HIS F CA 1
ATOM 13598 C C . HIS F 1 90 ? 58.764 14.523 45.173 1.00 23.57 70 HIS F C 1
ATOM 13599 O O . HIS F 1 90 ? 58.681 13.291 45.278 1.00 21.89 70 HIS F O 1
ATOM 13606 N N . VAL F 1 91 ? 59.807 15.221 45.659 1.00 23.07 71 VAL F N 1
ATOM 13607 C CA . VAL F 1 91 ? 60.845 14.594 46.412 1.00 25.32 71 VAL F CA 1
ATOM 13608 C C . VAL F 1 91 ? 60.421 14.465 47.901 1.00 25.41 71 VAL F C 1
ATOM 13609 O O . VAL F 1 91 ? 59.694 15.313 48.428 1.00 26.01 71 VAL F O 1
ATOM 13613 N N . GLY F 1 92 ? 60.774 13.330 48.493 1.00 24.26 72 GLY F N 1
ATOM 13614 C CA . GLY F 1 92 ? 60.634 13.110 49.936 1.00 25.02 72 GLY F CA 1
ATOM 13615 C C . GLY F 1 92 ? 61.818 12.433 50.555 1.00 27.21 72 GLY F C 1
ATOM 13616 O O . GLY F 1 92 ? 62.652 11.828 49.869 1.00 25.72 72 GLY F O 1
ATOM 13617 N N . PHE F 1 93 ? 61.913 12.576 51.893 1.00 26.37 73 PHE F N 1
ATOM 13618 C CA . PHE F 1 93 ? 62.972 12.002 52.714 1.00 28.96 73 PHE F CA 1
ATOM 13619 C C . PHE F 1 93 ? 62.368 11.389 53.966 1.00 28.59 73 PHE F C 1
ATOM 13620 O O . PHE F 1 93 ? 61.300 11.773 54.385 1.00 27.69 73 PHE F O 1
ATOM 13628 N N . SER F 1 94 ? 63.041 10.395 54.516 1.00 28.29 74 SER F N 1
ATOM 13629 C CA . SER F 1 94 ? 62.567 9.713 55.715 1.00 30.66 74 SER F CA 1
ATOM 13630 C C . SER F 1 94 ? 63.758 9.118 56.461 1.00 30.49 74 SER F C 1
ATOM 13631 O O . SER F 1 94 ? 64.761 8.693 55.864 1.00 29.21 74 SER F O 1
ATOM 13634 N N . LYS F 1 95 ? 63.676 9.112 57.788 1.00 33.44 75 LYS F N 1
ATOM 13635 C CA . LYS F 1 95 ? 64.676 8.408 58.612 1.00 37.40 75 LYS F CA 1
ATOM 13636 C C . LYS F 1 95 ? 64.495 6.922 58.620 1.00 35.21 75 LYS F C 1
ATOM 13637 O O . LYS F 1 95 ? 65.462 6.174 58.690 1.00 35.26 75 LYS F O 1
ATOM 13643 N N . ASP F 1 96 ? 63.237 6.518 58.668 1.00 33.24 76 ASP F N 1
ATOM 13644 C CA . ASP F 1 96 ? 62.851 5.142 58.803 1.00 36.20 76 ASP F CA 1
ATOM 13645 C C . ASP F 1 96 ? 62.221 4.445 57.602 1.00 36.84 76 ASP F C 1
ATOM 13646 O O . ASP F 1 96 ? 61.898 3.312 57.693 1.00 36.17 76 ASP F O 1
ATOM 13651 N N . ALA F 1 97 ? 62.054 5.171 56.523 1.00 35.06 77 ALA F N 1
ATOM 13652 C CA . ALA F 1 97 ? 61.406 4.689 55.254 1.00 36.37 77 ALA F CA 1
ATOM 13653 C C . ALA F 1 97 ? 59.916 4.416 55.374 1.00 33.95 77 ALA F C 1
ATOM 13654 O O . ALA F 1 97 ? 59.285 3.870 54.445 1.00 30.16 77 ALA F O 1
ATOM 13656 N N . ILE F 1 98 ? 59.346 4.791 56.516 1.00 32.48 78 ILE F N 1
ATOM 13657 C CA . ILE F 1 98 ? 57.922 4.610 56.750 1.00 33.63 78 ILE F CA 1
ATOM 13658 C C . ILE F 1 98 ? 57.161 5.919 56.851 1.00 33.86 78 ILE F C 1
ATOM 13659 O O . ILE F 1 98 ? 56.101 6.108 56.240 1.00 32.59 78 ILE F O 1
ATOM 13664 N N . ASN F 1 99 ? 57.713 6.833 57.621 1.00 34.60 79 ASN F N 1
ATOM 13665 C CA . ASN F 1 99 ? 57.100 8.106 57.835 1.00 32.79 79 ASN F CA 1
ATOM 13666 C C . ASN F 1 99 ? 57.860 9.101 56.996 1.00 30.92 79 ASN F C 1
ATOM 13667 O O . ASN F 1 99 ? 59.031 9.253 57.169 1.00 30.19 79 ASN F O 1
ATOM 13672 N N . TRP F 1 100 ? 57.168 9.730 56.054 1.00 30.37 80 TRP F N 1
ATOM 13673 C CA . TRP F 1 100 ? 57.825 10.460 54.988 1.00 29.43 80 TRP F CA 1
ATOM 13674 C C . TRP F 1 100 ? 57.567 11.952 55.095 1.00 29.96 80 TRP F C 1
ATOM 13675 O O . TRP F 1 100 ? 56.468 12.360 55.444 1.00 29.97 80 TRP F O 1
ATOM 13686 N N . ASN F 1 101 ? 58.603 12.737 54.798 1.00 29.73 81 ASN F N 1
ATOM 13687 C CA . ASN F 1 101 ? 58.527 14.177 54.691 1.00 30.99 81 ASN F CA 1
ATOM 13688 C C . ASN F 1 101 ? 58.659 14.532 53.207 1.00 29.45 81 ASN F C 1
ATOM 13689 O O . ASN F 1 101 ? 59.787 14.635 52.641 1.00 28.76 81 ASN F O 1
ATOM 13694 N N . ILE F 1 102 ? 57.508 14.777 52.618 1.00 26.85 82 ILE F N 1
ATOM 13695 C CA . ILE F 1 102 ? 57.436 15.078 51.183 1.00 26.79 82 ILE F CA 1
ATOM 13696 C C . ILE F 1 102 ? 57.357 16.553 50.903 1.00 27.23 82 ILE F C 1
ATOM 13697 O O . ILE F 1 102 ? 56.538 17.297 51.465 1.00 26.40 82 ILE F O 1
ATOM 13702 N N . LYS F 1 103 ? 58.242 16.998 50.037 1.00 27.74 83 LYS F N 1
ATOM 13703 C CA . LYS F 1 103 ? 58.218 18.391 49.626 1.00 28.76 83 LYS F CA 1
ATOM 13704 C C . LYS F 1 103 ? 56.891 18.823 49.050 1.00 30.68 83 LYS F C 1
ATOM 13705 O O . LYS F 1 103 ? 56.303 18.113 48.228 1.00 28.78 83 LYS F O 1
ATOM 13711 N N . GLU F 1 104 ? 56.421 19.995 49.474 1.00 30.39 84 GLU F N 1
ATOM 13712 C CA . GLU F 1 104 ? 55.176 20.579 48.941 1.00 31.94 84 GLU F CA 1
ATOM 13713 C C . GLU F 1 104 ? 55.197 20.974 47.469 1.00 29.52 84 GLU F C 1
ATOM 13714 O O . GLU F 1 104 ? 54.230 20.757 46.788 1.00 30.27 84 GLU F O 1
ATOM 13720 N N A GLU F 1 105 ? 56.319 21.512 47.025 0.50 28.52 85 GLU F N 1
ATOM 13721 N N B GLU F 1 105 ? 56.250 21.624 46.992 0.50 28.24 85 GLU F N 1
ATOM 13722 C CA A GLU F 1 105 ? 56.490 21.970 45.658 0.50 29.29 85 GLU F CA 1
ATOM 13723 C CA B GLU F 1 105 ? 56.264 22.036 45.581 0.50 28.13 85 GLU F CA 1
ATOM 13724 C C A GLU F 1 105 ? 56.802 20.737 44.778 0.50 27.09 85 GLU F C 1
ATOM 13725 C C B GLU F 1 105 ? 56.702 20.785 44.801 0.50 26.75 85 GLU F C 1
ATOM 13726 O O A GLU F 1 105 ? 57.650 19.917 45.147 0.50 27.07 85 GLU F O 1
ATOM 13727 O O B GLU F 1 105 ? 57.535 19.999 45.261 0.50 26.86 85 GLU F O 1
ATOM 13738 N N . PRO F 1 106 ? 56.122 20.599 43.617 1.00 26.99 86 PRO F N 1
ATOM 13739 C CA . PRO F 1 106 ? 56.560 19.559 42.712 1.00 26.35 86 PRO F CA 1
ATOM 13740 C C . PRO F 1 106 ? 57.990 19.706 42.270 1.00 26.30 86 PRO F C 1
ATOM 13741 O O . PRO F 1 106 ? 58.561 20.819 42.149 1.00 22.86 86 PRO F O 1
ATOM 13745 N N . LEU F 1 107 ? 58.557 18.561 41.983 1.00 26.26 87 LEU F N 1
ATOM 13746 C CA . LEU F 1 107 ? 59.880 18.466 41.402 1.00 27.34 87 LEU F CA 1
ATOM 13747 C C . LEU F 1 107 ? 59.913 19.059 39.982 1.00 27.82 87 LEU F C 1
ATOM 13748 O O . LEU F 1 107 ? 59.071 18.690 39.155 1.00 28.63 87 LEU F O 1
ATOM 13753 N N . LYS F 1 108 ? 60.887 19.939 39.721 1.00 27.76 88 LYS F N 1
ATOM 13754 C CA . LYS F 1 108 ? 61.135 20.478 38.385 1.00 29.52 88 LYS F CA 1
ATOM 13755 C C . LYS F 1 108 ? 62.467 20.023 37.909 1.00 29.26 88 LYS F C 1
ATOM 13756 O O . LYS F 1 108 ? 63.464 20.018 38.642 1.00 30.11 88 LYS F O 1
ATOM 13762 N N . PHE F 1 109 ? 62.493 19.543 36.677 1.00 26.31 89 PHE F N 1
ATOM 13763 C CA . PHE F 1 109 ? 63.722 19.092 36.125 1.00 26.82 89 PHE F CA 1
ATOM 13764 C C . PHE F 1 109 ? 64.464 20.207 35.384 1.00 27.16 89 PHE F C 1
ATOM 13765 O O . PHE F 1 109 ? 63.889 21.010 34.689 1.00 29.53 89 PHE F O 1
ATOM 13773 N N . GLN F 1 110 ? 65.764 20.198 35.523 1.00 27.16 90 GLN F N 1
ATOM 13774 C CA . GLN F 1 110 ? 66.671 21.065 34.757 1.00 28.64 90 GLN F CA 1
ATOM 13775 C C . GLN F 1 110 ? 66.931 20.367 33.419 1.00 26.94 90 GLN F C 1
ATOM 13776 O O . GLN F 1 110 ? 67.277 19.211 33.412 1.00 25.17 90 GLN F O 1
ATOM 13782 N N . CYS F 1 111 ? 66.861 21.104 32.318 1.00 26.44 91 CYS F N 1
ATOM 13783 C CA . CYS F 1 111 ? 67.115 20.501 31.009 1.00 28.04 91 CYS F CA 1
ATOM 13784 C C . CYS F 1 111 ? 67.530 21.647 30.066 1.00 29.31 91 CYS F C 1
ATOM 13785 O O . CYS F 1 111 ? 66.858 22.615 30.022 1.00 28.29 91 CYS F O 1
ATOM 13788 N N . ASP F 1 112 ? 68.623 21.537 29.339 1.00 36.55 92 ASP F N 1
ATOM 13789 C CA . ASP F 1 112 ? 68.970 22.623 28.380 1.00 39.60 92 ASP F CA 1
ATOM 13790 C C . ASP F 1 112 ? 68.044 22.633 27.152 1.00 40.59 92 ASP F C 1
ATOM 13791 O O . ASP F 1 112 ? 67.832 23.700 26.563 1.00 41.61 92 ASP F O 1
ATOM 13796 N N . ASP F 1 113 ? 67.504 21.465 26.781 1.00 32.44 93 ASP F N 1
ATOM 13797 C CA . ASP F 1 113 ? 66.691 21.345 25.583 1.00 30.04 93 ASP F CA 1
ATOM 13798 C C . ASP F 1 113 ? 65.281 21.734 25.950 1.00 29.65 93 ASP F C 1
ATOM 13799 O O . ASP F 1 113 ? 64.662 21.092 26.735 1.00 28.33 93 ASP F O 1
ATOM 13804 N N . GLU F 1 114 ? 64.759 22.762 25.345 1.00 28.47 94 GLU F N 1
ATOM 13805 C CA . GLU F 1 114 ? 63.481 23.285 25.736 1.00 32.36 94 GLU F CA 1
ATOM 13806 C C . GLU F 1 114 ? 62.322 22.377 25.308 1.00 31.08 94 GLU F C 1
ATOM 13807 O O . GLU F 1 114 ? 61.273 22.361 25.943 1.00 33.24 94 GLU F O 1
ATOM 13813 N N . GLU F 1 115 ? 62.505 21.691 24.184 1.00 26.72 95 GLU F N 1
ATOM 13814 C CA . GLU F 1 115 ? 61.510 20.794 23.637 1.00 25.45 95 GLU F CA 1
ATOM 13815 C C . GLU F 1 115 ? 61.312 19.597 24.613 1.00 26.31 95 GLU F C 1
ATOM 13816 O O . GLU F 1 115 ? 60.205 19.335 25.068 1.00 29.94 95 GLU F O 1
ATOM 13822 N N . ILE F 1 116 ? 62.366 18.910 24.993 1.00 24.44 96 ILE F N 1
ATOM 13823 C CA . ILE F 1 116 ? 62.264 17.789 25.940 1.00 23.33 96 ILE F CA 1
ATOM 13824 C C . ILE F 1 116 ? 61.955 18.286 27.332 1.00 23.83 96 ILE F C 1
ATOM 13825 O O . ILE F 1 116 ? 61.281 17.590 28.109 1.00 19.66 96 ILE F O 1
ATOM 13830 N N . GLY F 1 117 ? 62.517 19.437 27.710 1.00 22.24 97 GLY F N 1
ATOM 13831 C CA . GLY F 1 117 ? 62.288 19.928 29.078 1.00 22.66 97 GLY F CA 1
ATOM 13832 C C . GLY F 1 117 ? 60.904 20.456 29.414 1.00 24.98 97 GLY F C 1
ATOM 13833 O O . GLY F 1 117 ? 60.664 20.896 30.523 1.00 26.39 97 GLY F O 1
ATOM 13834 N N . THR F 1 118 ? 60.027 20.524 28.421 1.00 23.94 98 THR F N 1
ATOM 13835 C CA . THR F 1 118 ? 58.668 21.007 28.627 1.00 23.53 98 THR F CA 1
ATOM 13836 C C . THR F 1 118 ? 57.864 20.017 29.459 1.00 22.81 98 THR F C 1
ATOM 13837 O O . THR F 1 118 ? 57.829 18.841 29.144 1.00 21.31 98 THR F O 1
ATOM 13841 N N . TRP F 1 119 ? 57.285 20.487 30.549 1.00 22.68 99 TRP F N 1
ATOM 13842 C CA . TRP F 1 119 ? 56.517 19.623 31.430 1.00 21.19 99 TRP F CA 1
ATOM 13843 C C . TRP F 1 119 ? 55.069 19.610 30.943 1.00 20.02 99 TRP F C 1
ATOM 13844 O O . TRP F 1 119 ? 54.465 20.630 30.732 1.00 23.25 99 TRP F O 1
ATOM 13855 N N . VAL F 1 120 ? 54.509 18.415 30.810 1.00 19.69 100 VAL F N 1
ATOM 13856 C CA . VAL F 1 120 ? 53.094 18.206 30.551 1.00 19.76 100 VAL F CA 1
ATOM 13857 C C . VAL F 1 120 ? 52.460 17.476 31.720 1.00 20.72 100 VAL F C 1
ATOM 13858 O O . VAL F 1 120 ? 51.528 17.992 32.373 1.00 22.55 100 VAL F O 1
ATOM 13862 N N . TYR F 1 121 ? 52.964 16.292 32.026 1.00 18.66 101 TYR F N 1
ATOM 13863 C CA . TYR F 1 121 ? 52.568 15.511 33.218 1.00 19.49 101 TYR F CA 1
ATOM 13864 C C . TYR F 1 121 ? 53.620 14.477 33.533 1.00 18.76 101 TYR F C 1
ATOM 13865 O O . TYR F 1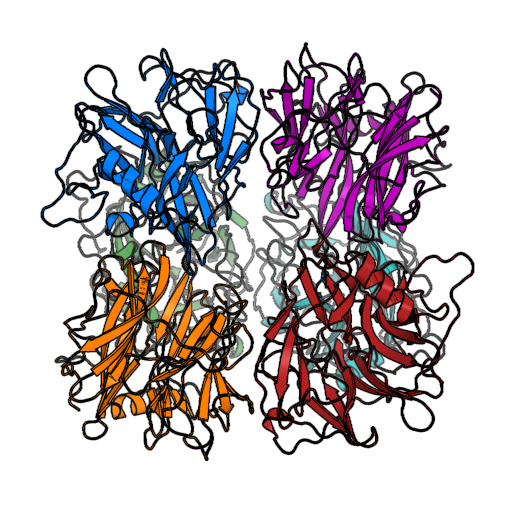 121 ? 54.463 14.198 32.705 1.00 20.15 101 TYR F O 1
ATOM 13874 N N . GLY F 1 122 ? 53.564 13.911 34.722 1.00 18.58 102 GLY F N 1
ATOM 13875 C CA . GLY F 1 122 ? 54.444 12.792 35.043 1.00 18.68 102 GLY F CA 1
ATOM 13876 C C . GLY F 1 122 ? 53.866 11.911 36.100 1.00 19.62 102 GLY F C 1
ATOM 13877 O O . GLY F 1 122 ? 53.322 12.410 37.074 1.00 20.16 102 GLY F O 1
ATOM 13878 N N . TYR F 1 123 ? 54.044 10.604 35.924 1.00 18.72 103 TYR F N 1
ATOM 13879 C CA . TYR F 1 123 ? 53.596 9.614 36.894 1.00 18.86 103 TYR F CA 1
ATOM 13880 C C . TYR F 1 123 ? 54.520 8.404 36.814 1.00 18.94 103 TYR F C 1
ATOM 13881 O O . TYR F 1 123 ? 55.526 8.483 36.162 1.00 19.55 103 TYR F O 1
ATOM 13890 N N . ASP F 1 124 ? 54.264 7.394 37.608 1.00 20.31 104 ASP F N 1
ATOM 13891 C CA . ASP F 1 124 ? 54.961 6.125 37.525 1.00 23.25 104 ASP F CA 1
ATOM 13892 C C . ASP F 1 124 ? 56.464 6.276 37.755 1.00 21.76 104 ASP F C 1
ATOM 13893 O O . ASP F 1 124 ? 57.261 5.681 37.019 1.00 24.87 104 ASP F O 1
ATOM 13898 N N . PRO F 1 125 ? 56.911 7.016 38.805 1.00 20.82 105 PRO F N 1
ATOM 13899 C CA . PRO F 1 125 ? 58.406 7.087 38.941 1.00 20.25 105 PRO F CA 1
ATOM 13900 C C . PRO F 1 125 ? 59.088 5.828 39.463 1.00 21.61 105 PRO F C 1
ATOM 13901 O O . PRO F 1 125 ? 58.493 5.064 40.181 1.00 23.65 105 PRO F O 1
ATOM 13905 N N . ARG F 1 126 ? 60.350 5.643 39.098 1.00 23.85 106 ARG F N 1
ATOM 13906 C CA . ARG F 1 126 ? 61.166 4.567 39.610 1.00 23.50 106 ARG F CA 1
ATOM 13907 C C . ARG F 1 126 ? 62.528 5.182 39.793 1.00 23.56 106 ARG F C 1
ATOM 13908 O O . ARG F 1 126 ? 62.929 6.066 38.995 1.00 22.89 106 ARG F O 1
ATOM 13916 N N . VAL F 1 127 ? 63.250 4.761 40.839 1.00 21.46 107 VAL F N 1
ATOM 13917 C CA . VAL F 1 127 ? 64.548 5.348 41.108 1.00 22.54 107 VAL F CA 1
ATOM 13918 C C . VAL F 1 127 ? 65.567 4.285 41.463 1.00 22.52 107 VAL F C 1
ATOM 13919 O O . VAL F 1 127 ? 65.300 3.389 42.243 1.00 23.91 107 VAL F O 1
ATOM 13923 N N . CYS F 1 128 ? 66.768 4.383 40.928 1.00 23.14 108 CYS F N 1
ATOM 13924 C CA . CYS F 1 128 ? 67.828 3.556 41.471 1.00 25.35 108 CYS F CA 1
ATOM 13925 C C . CYS F 1 128 ? 69.171 4.200 41.260 1.00 25.58 108 CYS F C 1
ATOM 13926 O O . CYS F 1 128 ? 69.319 5.079 40.375 1.00 25.47 108 CYS F O 1
ATOM 13929 N N . PHE F 1 129 ? 70.163 3.699 42.001 1.00 25.50 109 PHE F N 1
ATOM 13930 C CA . PHE F 1 129 ? 71.511 4.133 41.860 1.00 25.83 109 PHE F CA 1
ATOM 13931 C C . PHE F 1 129 ? 72.195 3.298 40.811 1.00 26.39 109 PHE F C 1
ATOM 13932 O O . PHE F 1 129 ? 72.136 2.068 40.881 1.00 26.78 109 PHE F O 1
ATOM 13940 N N . ILE F 1 130 ? 72.841 3.950 39.853 1.00 24.17 110 ILE F N 1
ATOM 13941 C CA . ILE F 1 130 ? 73.663 3.242 38.877 1.00 25.55 110 ILE F CA 1
ATOM 13942 C C . ILE F 1 130 ? 75.060 3.854 38.784 1.00 24.89 110 ILE F C 1
ATOM 13943 O O . ILE F 1 130 ? 75.224 4.976 38.317 1.00 26.38 110 ILE F O 1
ATOM 13948 N N . GLU F 1 131 ? 76.033 3.127 39.364 1.00 27.19 111 GLU F N 1
ATOM 13949 C CA . GLU F 1 131 ? 77.493 3.437 39.292 1.00 28.18 111 GLU F CA 1
ATOM 13950 C C . GLU F 1 131 ? 77.936 4.690 40.023 1.00 28.62 111 GLU F C 1
ATOM 13951 O O . GLU F 1 131 ? 78.775 4.591 40.950 1.00 28.37 111 GLU F O 1
ATOM 13957 N N . ASP F 1 132 ? 77.415 5.855 39.665 1.00 29.00 112 ASP F N 1
ATOM 13958 C CA . ASP F 1 132 ? 77.848 7.142 40.287 1.00 27.72 112 ASP F CA 1
ATOM 13959 C C . ASP F 1 132 ? 76.750 8.134 40.607 1.00 29.85 112 ASP F C 1
ATOM 13960 O O . ASP F 1 132 ? 77.030 9.277 41.036 1.00 30.01 112 ASP F O 1
ATOM 13965 N N . ARG F 1 133 ? 75.500 7.778 40.311 1.00 27.98 113 ARG F N 1
ATOM 13966 C CA . ARG F 1 133 ? 74.409 8.700 40.557 1.00 25.29 113 ARG F CA 1
ATOM 13967 C C . ARG F 1 133 ? 73.109 7.974 40.608 1.00 26.00 113 ARG F C 1
ATOM 13968 O O . ARG F 1 133 ? 73.033 6.780 40.254 1.00 22.79 113 ARG F O 1
ATOM 13976 N N . TYR F 1 134 ? 72.115 8.716 41.073 1.00 23.69 114 TYR F N 1
ATOM 13977 C CA . TYR F 1 134 ? 70.736 8.247 41.071 1.00 24.59 114 TYR F CA 1
ATOM 13978 C C . TYR F 1 134 ? 70.017 8.585 39.758 1.00 24.25 114 TYR F C 1
ATOM 13979 O O . TYR F 1 134 ? 70.127 9.715 39.293 1.00 24.84 114 TYR F O 1
ATOM 13988 N N . TYR F 1 135 ? 69.420 7.572 39.129 1.00 22.73 115 TYR F N 1
ATOM 13989 C CA . TYR F 1 135 ? 68.582 7.790 37.944 1.00 22.58 115 TYR F CA 1
ATOM 13990 C C . TYR F 1 135 ? 67.106 7.675 38.308 1.00 22.29 115 TYR F C 1
ATOM 13991 O O . TYR F 1 135 ? 66.713 6.789 39.073 1.00 22.13 115 TYR F O 1
ATOM 14000 N N . VAL F 1 136 ? 66.304 8.570 37.761 1.00 22.55 116 VAL F N 1
ATOM 14001 C CA . VAL F 1 136 ? 64.862 8.502 37.924 1.00 22.45 116 VAL F CA 1
ATOM 14002 C C . VAL F 1 136 ? 64.259 8.348 36.522 1.00 20.56 116 VAL F C 1
ATOM 14003 O O . VAL F 1 136 ? 64.617 9.073 35.621 1.00 20.22 116 VAL F O 1
ATOM 14007 N N . THR F 1 137 ? 63.372 7.389 36.414 1.00 20.33 117 THR F N 1
ATOM 14008 C CA . THR F 1 137 ? 62.530 7.269 35.226 1.00 20.17 117 THR F CA 1
ATOM 14009 C C . THR F 1 137 ? 61.099 7.527 35.677 1.00 19.52 117 THR F C 1
ATOM 14010 O O . THR F 1 137 ? 60.730 7.346 36.850 1.00 22.33 117 THR F O 1
ATOM 14014 N N . TRP F 1 138 ? 60.286 7.923 34.723 1.00 18.91 118 TRP F N 1
ATOM 14015 C CA . TRP F 1 138 ? 58.894 8.184 34.985 1.00 17.47 118 TRP F CA 1
ATOM 14016 C C . TRP F 1 138 ? 58.116 8.176 33.660 1.00 18.22 118 TRP F C 1
ATOM 14017 O O . TRP F 1 138 ? 58.680 8.232 32.554 1.00 17.56 118 TRP F O 1
ATOM 14028 N N . CYS F 1 139 ? 56.774 8.130 33.779 1.00 16.87 119 CYS F N 1
ATOM 14029 C CA . CYS F 1 139 ? 55.924 8.190 32.551 1.00 17.21 119 CYS F CA 1
ATOM 14030 C C . CYS F 1 139 ? 55.701 9.669 32.293 1.00 17.14 119 CYS F C 1
ATOM 14031 O O . CYS F 1 139 ? 54.980 10.359 33.053 1.00 18.76 119 CYS F O 1
ATOM 14034 N N . ASN F 1 140 ? 56.402 10.128 31.269 1.00 16.02 120 ASN F N 1
ATOM 14035 C CA . ASN F 1 140 ? 56.520 11.529 30.919 1.00 16.23 120 ASN F CA 1
ATOM 14036 C C . ASN F 1 140 ? 55.674 11.785 29.710 1.00 16.79 120 ASN F C 1
ATOM 14037 O O . ASN F 1 140 ? 55.789 11.105 28.709 1.00 17.24 120 ASN F O 1
ATOM 14042 N N . GLY F 1 141 ? 54.873 12.829 29.766 1.00 16.89 121 GLY F N 1
ATOM 14043 C CA . GLY F 1 141 ? 54.083 13.259 28.639 1.00 16.82 121 GLY F CA 1
ATOM 14044 C C . GLY F 1 141 ? 54.922 13.995 27.640 1.00 17.55 121 GLY F C 1
ATOM 14045 O O . GLY F 1 141 ? 55.477 15.124 27.927 1.00 18.81 121 GLY F O 1
ATOM 14046 N N . TYR F 1 142 ? 55.005 13.427 26.463 1.00 16.08 122 TYR F N 1
ATOM 14047 C CA . TYR F 1 142 ? 55.659 14.000 25.305 1.00 17.16 122 TYR F CA 1
ATOM 14048 C C . TYR F 1 142 ? 54.887 13.532 24.104 1.00 18.31 122 TYR F C 1
ATOM 14049 O O . TYR F 1 142 ? 55.237 12.556 23.431 1.00 16.82 122 TYR F O 1
ATOM 14058 N N . HIS F 1 143 ? 53.823 14.284 23.791 1.00 17.48 123 HIS F N 1
ATOM 14059 C CA . HIS F 1 143 ? 52.892 13.841 22.748 1.00 17.33 123 HIS F CA 1
ATOM 14060 C C . HIS F 1 143 ? 52.328 12.430 23.050 1.00 16.71 123 HIS F C 1
ATOM 14061 O O . HIS F 1 143 ? 52.168 11.611 22.147 1.00 19.22 123 HIS F O 1
ATOM 14068 N N . GLY F 1 144 ? 51.994 12.261 24.318 1.00 17.91 124 GLY F N 1
ATOM 14069 C CA . GLY F 1 144 ? 51.522 10.992 24.838 1.00 17.21 124 GLY F CA 1
ATOM 14070 C C . GLY F 1 144 ? 52.549 10.402 25.792 1.00 17.53 124 GLY F C 1
ATOM 14071 O O . GLY F 1 144 ? 53.666 10.960 25.963 1.00 16.55 124 GLY F O 1
ATOM 14072 N N . PRO F 1 145 ? 52.213 9.258 26.412 1.00 17.55 125 PRO F N 1
ATOM 14073 C CA . PRO F 1 145 ? 53.099 8.729 27.410 1.00 16.19 125 PRO F CA 1
ATOM 14074 C C . PRO F 1 145 ? 54.355 8.125 26.863 1.00 15.56 125 PRO F C 1
ATOM 14075 O O . PRO F 1 145 ? 54.297 7.266 25.958 1.00 14.94 125 PRO F O 1
ATOM 14079 N N . THR F 1 146 ? 55.491 8.511 27.434 1.00 15.46 126 THR F N 1
ATOM 14080 C CA . THR F 1 146 ? 56.754 7.834 27.185 1.00 15.33 126 THR F CA 1
ATOM 14081 C C . THR F 1 146 ? 57.573 7.760 28.442 1.00 16.37 126 THR F C 1
ATOM 14082 O O . THR F 1 146 ? 57.049 8.091 29.495 1.00 15.02 126 THR F O 1
ATOM 14086 N N . ILE F 1 147 ? 58.819 7.255 28.343 1.00 15.81 127 ILE F N 1
ATOM 14087 C CA A ILE F 1 147 ? 59.702 7.099 29.505 0.50 16.82 127 ILE F CA 1
ATOM 14088 C CA B ILE F 1 147 ? 59.648 7.178 29.546 0.50 16.59 127 ILE F CA 1
ATOM 14089 C C . ILE F 1 147 ? 60.658 8.295 29.576 1.00 16.41 127 ILE F C 1
ATOM 14090 O O . ILE F 1 147 ? 61.577 8.430 28.712 1.00 16.44 127 ILE F O 1
ATOM 14099 N N . GLY F 1 148 ? 60.433 9.155 30.531 1.00 17.21 128 GLY F N 1
ATOM 14100 C CA . GLY F 1 148 ? 61.349 10.231 30.875 1.00 17.06 128 GLY F CA 1
ATOM 14101 C C . GLY F 1 148 ? 62.522 9.680 31.670 1.00 17.46 128 GLY F C 1
ATOM 14102 O O . GLY F 1 148 ? 62.401 8.635 32.361 1.00 16.95 128 GLY F O 1
ATOM 14103 N N . VAL F 1 149 ? 63.666 10.358 31.590 1.00 18.40 129 VAL F N 1
ATOM 14104 C CA . VAL F 1 149 ? 64.855 9.912 32.285 1.00 20.14 129 VAL F CA 1
ATOM 14105 C C . VAL F 1 149 ? 65.564 11.145 32.836 1.00 18.98 129 VAL F C 1
ATOM 14106 O O . VAL F 1 149 ? 65.587 12.189 32.182 1.00 19.06 129 VAL F O 1
ATOM 14110 N N . ALA F 1 150 ? 66.095 11.020 34.047 1.00 20.03 130 ALA F N 1
ATOM 14111 C CA . ALA F 1 150 ? 66.848 12.110 34.680 1.00 20.64 130 ALA F CA 1
ATOM 14112 C C . ALA F 1 150 ? 67.806 11.508 35.666 1.00 20.99 130 ALA F C 1
ATOM 14113 O O . ALA F 1 150 ? 67.685 10.351 36.044 1.00 20.53 130 ALA F O 1
ATOM 14115 N N . TYR F 1 151 ? 68.746 12.310 36.133 1.00 22.17 131 TYR F N 1
ATOM 14116 C CA . TYR F 1 151 ? 69.647 11.907 37.229 1.00 23.08 131 TYR F CA 1
ATOM 14117 C C . TYR F 1 151 ? 69.738 12.999 38.296 1.00 25.13 131 TYR F C 1
ATOM 14118 O O . TYR F 1 151 ? 69.460 14.172 38.062 1.00 23.64 131 TYR F O 1
ATOM 14127 N N . THR F 1 152 ? 70.134 12.571 39.480 1.00 24.94 132 THR F N 1
ATOM 14128 C CA . THR F 1 152 ? 70.496 13.493 40.548 1.00 26.15 132 THR F CA 1
ATOM 14129 C C . THR F 1 152 ? 71.668 12.871 41.329 1.00 27.86 132 THR F C 1
ATOM 14130 O O . THR F 1 152 ? 71.787 11.665 41.450 1.00 24.69 132 THR F O 1
ATOM 14134 N N . PHE F 1 153 ? 72.507 13.746 41.853 1.00 28.63 133 PHE F N 1
ATOM 14135 C CA . PHE F 1 153 ? 73.522 13.359 42.840 1.00 30.99 133 PHE F CA 1
ATOM 14136 C C . PHE F 1 153 ? 73.037 13.529 44.244 1.00 33.00 133 PHE F C 1
ATOM 14137 O O . PHE F 1 153 ? 73.519 12.839 45.137 1.00 31.93 133 PHE F O 1
ATOM 14145 N N . ASP F 1 154 ? 72.051 14.414 44.458 1.00 31.48 134 ASP F N 1
ATOM 14146 C CA . ASP F 1 154 ? 71.766 14.846 45.811 1.00 31.81 134 ASP F CA 1
ATOM 14147 C C . ASP F 1 154 ? 70.318 14.871 46.208 1.00 31.02 134 ASP F C 1
ATOM 14148 O O . ASP F 1 154 ? 69.987 15.259 47.312 1.00 30.23 134 ASP F O 1
ATOM 14153 N N . PHE F 1 155 ? 69.442 14.414 45.335 1.00 28.05 135 PHE F N 1
ATOM 14154 C CA . PHE F 1 155 ? 68.009 14.554 45.522 1.00 28.83 135 PHE F CA 1
ATOM 14155 C C . PHE F 1 155 ? 67.571 15.969 45.757 1.00 29.66 135 PHE F C 1
ATOM 14156 O O . PHE F 1 155 ? 66.532 16.131 46.332 1.00 30.06 135 PHE F O 1
ATOM 14164 N N . GLU F 1 156 ? 68.328 16.967 45.280 1.00 30.03 136 GLU F N 1
ATOM 14165 C CA . GLU F 1 156 ? 67.895 18.371 45.351 1.00 32.11 136 GLU F CA 1
ATOM 14166 C C . GLU F 1 156 ? 67.655 18.889 43.967 1.00 28.58 136 GLU F C 1
ATOM 14167 O O . GLU F 1 156 ? 66.597 19.443 43.720 1.00 32.11 136 GLU F O 1
ATOM 14173 N N . THR F 1 157 ? 68.658 18.771 43.107 1.00 26.65 137 THR F N 1
ATOM 14174 C CA . THR F 1 157 ? 68.575 19.191 41.705 1.00 27.40 137 THR F CA 1
ATOM 14175 C C . THR F 1 157 ? 68.566 17.922 40.822 1.00 26.90 137 THR F C 1
ATOM 14176 O O . THR F 1 157 ? 69.399 16.990 41.007 1.00 27.95 137 THR F O 1
ATOM 14180 N N . PHE F 1 158 ? 67.656 17.897 39.856 1.00 24.82 138 PHE F N 1
ATOM 14181 C CA . PHE F 1 158 ? 67.472 16.730 38.948 1.00 25.25 138 PHE F CA 1
ATOM 14182 C C . PHE F 1 158 ? 67.659 17.211 37.538 1.00 24.30 138 PHE F C 1
ATOM 14183 O O . PHE F 1 158 ? 67.149 18.292 37.174 1.00 27.74 138 PHE F O 1
ATOM 14191 N N . HIS F 1 159 ? 68.414 16.447 36.778 1.00 22.46 139 HIS F N 1
ATOM 14192 C CA . HIS F 1 159 ? 68.892 16.844 35.457 1.00 23.32 139 HIS F CA 1
ATOM 14193 C C . HIS F 1 159 ? 68.310 15.888 34.425 1.00 21.31 139 HIS F C 1
ATOM 14194 O O . HIS F 1 159 ? 68.602 14.688 34.444 1.00 20.20 139 HIS F O 1
ATOM 14201 N N . GLN F 1 160 ? 67.454 16.444 33.557 1.00 20.42 140 GLN F N 1
ATOM 14202 C CA . GLN F 1 160 ? 66.711 15.629 32.632 1.00 19.93 140 GLN F CA 1
ATOM 14203 C C . GLN F 1 160 ? 67.514 15.265 31.365 1.00 21.22 140 GLN F C 1
ATOM 14204 O O . GLN F 1 160 ? 68.269 16.060 30.804 1.00 22.39 140 GLN F O 1
ATOM 14210 N N . LEU F 1 161 ? 67.384 14.003 30.966 1.00 18.40 141 LEU F N 1
ATOM 14211 C CA . LEU F 1 161 ? 68.023 13.474 29.801 1.00 19.51 141 LEU F CA 1
ATOM 14212 C C . LEU F 1 161 ? 66.944 13.241 28.723 1.00 19.62 141 LEU F C 1
ATOM 14213 O O . LEU F 1 161 ? 65.752 13.517 28.928 1.00 20.12 141 LEU F O 1
ATOM 14218 N N . GLU F 1 162 ? 67.349 12.700 27.586 1.00 20.50 142 GLU F N 1
ATOM 14219 C CA . GLU F 1 162 ? 66.397 12.363 26.553 1.00 19.64 142 GLU F CA 1
ATOM 14220 C C . GLU F 1 162 ? 65.384 11.353 27.042 1.00 19.43 142 GLU F C 1
ATOM 14221 O O . GLU F 1 162 ? 65.720 10.411 27.752 1.00 18.38 142 GLU F O 1
ATOM 14227 N N . ASN F 1 163 ? 64.158 11.493 26.570 1.00 16.31 143 ASN F N 1
ATOM 14228 C CA . ASN F 1 163 ? 63.176 10.434 26.723 1.00 16.18 143 ASN F CA 1
ATOM 14229 C C . ASN F 1 163 ? 63.744 9.207 26.032 1.00 15.67 143 ASN F C 1
ATOM 14230 O O . ASN F 1 163 ? 64.293 9.316 24.995 1.00 17.36 143 ASN F O 1
ATOM 14235 N N . ALA F 1 164 ? 63.601 8.047 26.661 1.00 17.45 144 ALA F N 1
ATOM 14236 C CA . ALA F 1 164 ? 64.311 6.859 26.216 1.00 17.50 144 ALA F CA 1
ATOM 14237 C C . ALA F 1 164 ? 63.658 6.300 24.968 1.00 19.80 144 ALA F C 1
ATOM 14238 O O . ALA F 1 164 ? 64.336 5.681 24.155 1.00 22.84 144 ALA F O 1
ATOM 14240 N N . PHE F 1 165 ? 62.365 6.481 24.820 1.00 18.61 145 PHE F N 1
ATOM 14241 C CA . PHE F 1 165 ? 61.592 5.834 23.787 1.00 18.66 145 PHE F CA 1
ATOM 14242 C C . PHE F 1 165 ? 60.593 6.780 23.139 1.00 19.38 145 PHE F C 1
ATOM 14243 O O . PHE F 1 165 ? 60.298 7.805 23.688 1.00 18.11 145 PHE F O 1
ATOM 14251 N N . ILE F 1 166 ? 60.116 6.420 21.953 1.00 18.27 146 ILE F N 1
ATOM 14252 C CA . ILE F 1 166 ? 59.035 7.085 21.362 1.00 19.73 146 ILE F CA 1
ATOM 14253 C C . ILE F 1 166 ? 57.753 6.667 22.082 1.00 18.55 146 ILE F C 1
ATOM 14254 O O . ILE F 1 166 ? 57.653 5.568 22.528 1.00 17.33 146 ILE F O 1
ATOM 14259 N N . PRO F 1 167 ? 56.732 7.540 22.182 1.00 16.54 147 PRO F N 1
ATOM 14260 C CA . PRO F 1 167 ? 55.468 7.067 22.761 1.00 16.83 147 PRO F CA 1
ATOM 14261 C C . PRO F 1 167 ? 54.911 5.938 21.903 1.00 17.24 147 PRO F C 1
ATOM 14262 O O . PRO F 1 167 ? 55.302 5.822 20.728 1.00 18.12 147 PRO F O 1
ATOM 14266 N N . PHE F 1 168 ? 54.009 5.077 22.431 1.00 16.51 148 PHE F N 1
ATOM 14267 C CA . PHE F 1 168 ? 53.443 5.098 23.776 1.00 16.61 148 PHE F CA 1
ATOM 14268 C C . PHE F 1 168 ? 54.113 4.001 24.623 1.00 16.17 148 PHE F C 1
ATOM 14269 O O . PHE F 1 168 ? 54.126 2.847 24.185 1.00 16.01 148 PHE F O 1
ATOM 14277 N N . ASN F 1 169 ? 54.601 4.353 25.814 1.00 16.79 149 ASN F N 1
ATOM 14278 C CA . ASN F 1 169 ? 55.342 3.483 26.667 1.00 15.12 149 ASN F CA 1
ATOM 14279 C C . ASN F 1 169 ? 55.288 3.990 28.077 1.00 16.73 149 ASN F C 1
ATOM 14280 O O . ASN F 1 169 ? 55.201 5.230 28.346 1.00 17.02 149 ASN F O 1
ATOM 14285 N N . ARG F 1 170 ? 55.300 3.017 28.981 1.00 16.50 150 ARG F N 1
ATOM 14286 C CA . ARG F 1 170 ? 55.393 3.303 30.393 1.00 18.81 150 ARG F CA 1
ATOM 14287 C C . ARG F 1 170 ? 55.841 2.113 31.181 1.00 17.71 150 ARG F C 1
ATOM 14288 O O . ARG F 1 170 ? 56.348 1.177 30.578 1.00 17.38 150 ARG F O 1
ATOM 14296 N N . ASN F 1 171 ? 55.799 2.179 32.515 1.00 17.34 151 ASN F N 1
ATOM 14297 C CA . ASN F 1 171 ? 56.457 1.155 33.322 1.00 17.77 151 ASN F CA 1
ATOM 14298 C C . ASN F 1 171 ? 57.906 0.898 32.922 1.00 16.17 151 ASN F C 1
ATOM 14299 O O . ASN F 1 171 ? 58.382 -0.245 32.872 1.00 18.28 151 ASN F O 1
ATOM 14304 N N . GLY F 1 172 ? 58.660 2.000 32.804 1.00 16.58 152 GLY F N 1
ATOM 14305 C CA . GLY F 1 172 ? 60.103 1.989 32.594 1.00 17.71 152 GLY F CA 1
ATOM 14306 C C . GLY F 1 172 ? 60.853 1.798 33.868 1.00 18.00 152 GLY F C 1
ATOM 14307 O O . GLY F 1 172 ? 60.599 2.525 34.846 1.00 21.20 152 GLY F O 1
ATOM 14308 N N . VAL F 1 173 ? 61.636 0.723 33.937 1.00 18.40 153 VAL F N 1
ATOM 14309 C CA . VAL F 1 173 ? 62.363 0.344 35.138 1.00 18.79 153 VAL F CA 1
ATOM 14310 C C . VAL F 1 173 ? 63.787 -0.009 34.780 1.00 19.57 153 VAL F C 1
ATOM 14311 O O . VAL F 1 173 ? 64.012 -0.967 34.112 1.00 19.14 153 VAL F O 1
ATOM 14315 N N . LEU F 1 174 ? 64.750 0.815 35.199 1.00 19.73 154 LEU F N 1
ATOM 14316 C CA . LEU F 1 174 ? 66.167 0.527 35.038 1.00 20.71 154 LEU F CA 1
ATOM 14317 C C . LEU F 1 174 ? 66.708 -0.629 35.889 1.00 19.92 154 LEU F C 1
ATOM 14318 O O . LEU F 1 174 ? 66.242 -0.846 36.980 1.00 21.65 154 LEU F O 1
ATOM 14323 N N . PHE F 1 175 ? 67.670 -1.354 35.361 1.00 19.68 155 PHE F N 1
ATOM 14324 C CA . PHE F 1 175 ? 68.486 -2.263 36.164 1.00 20.23 155 PHE F CA 1
ATOM 14325 C C . PHE F 1 175 ? 69.479 -1.443 36.997 1.00 20.44 155 PHE F C 1
ATOM 14326 O O . PHE F 1 175 ? 69.963 -0.366 36.585 1.00 21.09 155 PHE F O 1
ATOM 14334 N N . PRO F 1 176 ? 69.888 -1.971 38.175 1.00 21.68 156 PRO F N 1
ATOM 14335 C CA . PRO F 1 176 ? 70.675 -1.128 39.065 1.00 23.66 156 PRO F CA 1
ATOM 14336 C C . PRO F 1 176 ? 72.181 -1.231 38.830 1.00 24.12 156 PRO F C 1
ATOM 14337 O O . PRO F 1 176 ? 72.938 -0.814 39.652 1.00 25.27 156 PRO F O 1
ATOM 14341 N N . ARG F 1 177 ? 72.592 -1.851 37.746 1.00 23.53 157 ARG F N 1
ATOM 14342 C CA . ARG F 1 177 ? 73.959 -1.814 37.302 1.00 25.11 157 ARG F CA 1
ATOM 14343 C C . ARG F 1 177 ? 73.902 -1.975 35.807 1.00 24.98 157 ARG F C 1
ATOM 14344 O O . ARG F 1 177 ? 72.864 -2.373 35.263 1.00 23.75 157 ARG F O 1
ATOM 14352 N N . LYS F 1 178 ? 75.027 -1.764 35.166 1.00 26.54 158 LYS F N 1
ATOM 14353 C CA . LYS F 1 178 ? 75.124 -2.121 33.785 1.00 26.39 158 LYS F CA 1
ATOM 14354 C C . LYS F 1 178 ? 75.127 -3.626 33.603 1.00 27.33 158 LYS F C 1
ATOM 14355 O O . LYS F 1 178 ? 75.500 -4.417 34.466 1.00 26.09 158 LYS F O 1
ATOM 14361 N N . ILE F 1 179 ? 74.637 -4.029 32.442 1.00 25.62 159 ILE F N 1
ATOM 14362 C CA . ILE F 1 179 ? 74.608 -5.404 32.009 1.00 28.63 159 ILE F CA 1
ATOM 14363 C C . ILE F 1 179 ? 75.540 -5.521 30.819 1.00 29.93 159 ILE F C 1
ATOM 14364 O O . ILE F 1 179 ? 75.294 -4.956 29.772 1.00 26.53 159 ILE F O 1
ATOM 14369 N N A ASN F 1 180 ? 76.633 -6.245 31.017 0.50 33.04 160 ASN F N 1
ATOM 14370 N N B ASN F 1 180 ? 76.637 -6.240 31.035 0.50 32.12 160 ASN F N 1
ATOM 14371 C CA A ASN F 1 180 ? 77.648 -6.393 29.996 0.50 34.95 160 ASN F CA 1
ATOM 14372 C CA B ASN F 1 180 ? 77.719 -6.358 30.071 0.50 33.37 160 ASN F CA 1
ATOM 14373 C C A ASN F 1 180 ? 78.027 -5.028 29.382 0.50 31.65 160 ASN F C 1
ATOM 14374 C C B ASN F 1 180 ? 78.044 -5.031 29.401 0.50 30.88 160 ASN F C 1
ATOM 14375 O O A ASN F 1 180 ? 78.124 -4.924 28.166 0.50 30.90 160 ASN F O 1
ATOM 14376 O O B ASN F 1 180 ? 78.129 -4.956 28.181 0.50 29.86 160 ASN F O 1
ATOM 14385 N N . GLY F 1 181 ? 78.256 -4.015 30.227 1.00 29.45 161 GLY F N 1
ATOM 14386 C CA . GLY F 1 181 ? 78.762 -2.731 29.817 1.00 29.69 161 GLY F CA 1
ATOM 14387 C C . GLY F 1 181 ? 77.735 -1.766 29.220 1.00 26.40 161 GLY F C 1
ATOM 14388 O O . GLY F 1 181 ? 78.116 -0.712 28.741 1.00 25.87 161 GLY F O 1
ATOM 14389 N N . ARG F 1 182 ? 76.447 -2.128 29.279 1.00 24.33 162 ARG F N 1
ATOM 14390 C CA . ARG F 1 182 ? 75.378 -1.261 28.861 1.00 24.28 162 ARG F CA 1
ATOM 14391 C C . ARG F 1 182 ? 74.348 -0.994 29.965 1.00 21.51 162 ARG F C 1
ATOM 14392 O O . ARG F 1 182 ? 74.050 -1.835 30.804 1.00 22.36 162 ARG F O 1
ATOM 14400 N N . PHE F 1 183 ? 73.803 0.207 29.970 1.00 21.28 163 PHE F N 1
ATOM 14401 C CA . PHE F 1 183 ? 72.622 0.477 30.799 1.00 19.76 163 PHE F CA 1
ATOM 14402 C C . PHE F 1 183 ? 71.440 -0.371 30.225 1.00 20.14 163 PHE F C 1
ATOM 14403 O O . PHE F 1 183 ? 71.357 -0.629 29.002 1.00 18.99 163 PHE F O 1
ATOM 14411 N N . ALA F 1 184 ? 70.541 -0.822 31.077 1.00 18.43 164 ALA F N 1
ATOM 14412 C CA . ALA F 1 184 ? 69.425 -1.694 30.645 1.00 19.71 164 ALA F CA 1
ATOM 14413 C C . ALA F 1 184 ? 68.125 -1.216 31.314 1.00 19.23 164 ALA F C 1
ATOM 14414 O O . ALA F 1 184 ? 68.135 -0.825 32.484 1.00 18.39 164 ALA F O 1
ATOM 14416 N N . MET F 1 185 ? 67.017 -1.317 30.585 1.00 18.40 165 MET F N 1
ATOM 14417 C CA . MET F 1 185 ? 65.694 -0.870 31.075 1.00 17.91 165 MET F CA 1
ATOM 14418 C C . MET F 1 185 ? 64.543 -1.785 30.634 1.00 17.92 165 MET F C 1
ATOM 14419 O O . MET F 1 185 ? 64.462 -2.128 29.451 1.00 18.71 165 MET F O 1
ATOM 14424 N N . LEU F 1 186 ? 63.661 -2.142 31.568 1.00 17.36 166 LEU F N 1
ATOM 14425 C CA . LEU F 1 186 ? 62.434 -2.747 31.185 1.00 17.94 166 LEU F CA 1
ATOM 14426 C C . LEU F 1 186 ? 61.486 -1.667 30.799 1.00 17.09 166 LEU F C 1
ATOM 14427 O O . LEU F 1 186 ? 61.534 -0.575 31.347 1.00 17.91 166 LEU F O 1
ATOM 14432 N N . SER F 1 187 ? 60.596 -1.983 29.880 1.00 15.72 167 SER F N 1
ATOM 14433 C CA . SER F 1 187 ? 59.495 -1.053 29.539 1.00 16.72 167 SER F CA 1
ATOM 14434 C C . SER F 1 187 ? 58.272 -1.799 29.148 1.00 17.29 167 SER F C 1
ATOM 14435 O O . SER F 1 187 ? 58.226 -3.013 29.346 1.00 16.32 167 SER F O 1
ATOM 14438 N N . ARG F 1 188 ? 57.252 -1.095 28.657 1.00 15.66 168 ARG F N 1
ATOM 14439 C CA . ARG F 1 188 ? 55.937 -1.689 28.497 1.00 15.17 168 ARG F CA 1
ATOM 14440 C C . ARG F 1 188 ? 55.183 -0.899 27.399 1.00 14.90 168 ARG F C 1
ATOM 14441 O O . ARG F 1 188 ? 54.499 0.055 27.665 1.00 15.76 168 ARG F O 1
ATOM 14449 N N . PRO F 1 189 ? 55.312 -1.307 26.166 1.00 16.33 169 PRO F N 1
ATOM 14450 C CA . PRO F 1 189 ? 54.621 -0.602 25.119 1.00 17.21 169 PRO F CA 1
ATOM 14451 C C . PRO F 1 189 ? 53.115 -0.511 25.430 1.00 17.30 169 PRO F C 1
ATOM 14452 O O . PRO F 1 189 ? 52.507 -1.476 25.970 1.00 16.95 169 PRO F O 1
ATOM 14456 N N . SER F 1 190 ? 52.547 0.631 25.156 1.00 16.50 170 SER F N 1
ATOM 14457 C CA . SER F 1 190 ? 51.208 0.969 25.550 1.00 17.09 170 SER F CA 1
ATOM 14458 C C . SER F 1 190 ? 50.423 1.626 24.406 1.00 18.07 170 SER F C 1
ATOM 14459 O O . SER F 1 190 ? 50.849 1.593 23.225 1.00 17.61 170 SER F O 1
ATOM 14462 N N . ASP F 1 191 ? 49.334 2.305 24.772 1.00 18.20 171 ASP F N 1
ATOM 14463 C CA . ASP F 1 191 ? 48.609 3.181 23.861 1.00 19.82 171 ASP F CA 1
ATOM 14464 C C . ASP F 1 191 ? 48.328 4.484 24.542 1.00 21.30 171 ASP F C 1
ATOM 14465 O O . ASP F 1 191 ? 48.946 4.742 25.548 1.00 22.41 171 ASP F O 1
ATOM 14470 N N . ASN F 1 192 ? 47.419 5.312 24.030 1.00 21.29 172 ASN F N 1
ATOM 14471 C CA . ASN F 1 192 ? 47.149 6.607 24.668 1.00 24.97 172 ASN F CA 1
ATOM 14472 C C . ASN F 1 192 ? 45.894 6.617 25.494 1.00 23.61 172 ASN F C 1
ATOM 14473 O O . ASN F 1 192 ? 45.283 7.618 25.650 1.00 25.97 172 ASN F O 1
ATOM 14478 N N . GLY F 1 193 ? 45.507 5.469 25.994 1.00 22.05 173 GLY F N 1
ATOM 14479 C CA . GLY F 1 193 ? 44.343 5.381 26.849 1.00 22.11 173 GLY F CA 1
ATOM 14480 C C . GLY F 1 193 ? 44.624 4.461 28.017 1.00 21.38 173 GLY F C 1
ATOM 14481 O O . GLY F 1 193 ? 45.769 4.248 28.445 1.00 21.38 173 GLY F O 1
ATOM 14482 N N . HIS F 1 194 ? 43.544 3.855 28.511 1.00 21.84 174 HIS F N 1
ATOM 14483 C CA . HIS F 1 194 ? 43.613 2.824 29.527 1.00 23.24 174 HIS F CA 1
ATOM 14484 C C . HIS F 1 194 ? 43.898 1.512 28.797 1.00 23.57 174 HIS F C 1
ATOM 14485 O O . HIS F 1 194 ? 42.961 0.746 28.468 1.00 23.69 174 HIS F O 1
ATOM 14492 N N . THR F 1 195 ? 45.164 1.291 28.580 1.00 21.91 175 THR F N 1
ATOM 14493 C CA . THR F 1 195 ? 45.685 0.292 27.640 1.00 19.18 175 THR F CA 1
ATOM 14494 C C . THR F 1 195 ? 45.153 -1.088 27.894 1.00 20.18 175 THR F C 1
ATOM 14495 O O . THR F 1 195 ? 45.301 -1.594 29.007 1.00 18.63 175 THR F O 1
ATOM 14499 N N . PRO F 1 196 ? 44.552 -1.727 26.902 1.00 18.17 176 PRO F N 1
ATOM 14500 C CA . PRO F 1 196 ? 43.943 -3.039 27.149 1.00 19.90 176 PRO F CA 1
ATOM 14501 C C . PRO F 1 196 ? 44.867 -4.197 26.807 1.00 19.61 176 PRO F C 1
ATOM 14502 O O . PRO F 1 196 ? 44.415 -5.215 26.436 1.00 23.29 176 PRO F O 1
ATOM 14506 N N . PHE F 1 197 ? 46.153 -3.955 26.816 1.00 18.23 177 PHE F N 1
ATOM 14507 C CA . PHE F 1 197 ? 47.168 -4.942 26.479 1.00 18.54 177 PHE F CA 1
ATOM 14508 C C . PHE F 1 197 ? 48.488 -4.522 27.111 1.00 18.69 177 PHE F C 1
ATOM 14509 O O . PHE F 1 197 ? 48.564 -3.468 27.657 1.00 18.55 177 PHE F O 1
ATOM 14517 N N . GLY F 1 198 ? 49.478 -5.389 27.109 1.00 17.78 178 GLY F N 1
ATOM 14518 C CA . GLY F 1 198 ? 50.784 -4.989 27.578 1.00 17.23 178 GLY F CA 1
ATOM 14519 C C . GLY F 1 198 ? 51.790 -6.079 27.834 1.00 16.63 178 GLY F C 1
ATOM 14520 O O . GLY F 1 198 ? 51.591 -6.824 28.707 1.00 18.25 178 GLY F O 1
ATOM 14521 N N . ASP F 1 199 ? 52.816 -6.105 27.071 1.00 16.60 179 ASP F N 1
ATOM 14522 C CA . ASP F 1 199 ? 53.951 -6.971 27.293 1.00 17.29 179 ASP F CA 1
ATOM 14523 C C . ASP F 1 199 ? 55.111 -6.183 27.892 1.00 16.81 179 ASP F C 1
ATOM 14524 O O . ASP F 1 199 ? 55.270 -5.057 27.617 1.00 17.49 179 ASP F O 1
ATOM 14529 N N . ILE F 1 200 ? 55.993 -6.855 28.645 1.00 17.30 180 ILE F N 1
ATOM 14530 C CA . ILE F 1 200 ? 57.221 -6.278 29.129 1.00 16.83 180 ILE F CA 1
ATOM 14531 C C . ILE F 1 200 ? 58.357 -6.518 28.118 1.00 17.47 180 ILE F C 1
ATOM 14532 O O . ILE F 1 200 ? 58.523 -7.600 27.640 1.00 16.29 180 ILE F O 1
ATOM 14537 N N . PHE F 1 201 ? 59.095 -5.443 27.827 1.00 15.41 181 PHE F N 1
ATOM 14538 C CA . PHE F 1 201 ? 60.246 -5.432 26.953 1.00 16.42 181 PHE F CA 1
ATOM 14539 C C . PHE F 1 201 ? 61.507 -5.038 27.716 1.00 15.78 181 PHE F C 1
ATOM 14540 O O . PHE F 1 201 ? 61.401 -4.531 28.767 1.00 17.15 181 PHE F O 1
ATOM 14548 N N . TYR F 1 202 ? 62.665 -5.337 27.130 1.00 15.57 182 TYR F N 1
ATOM 14549 C CA . TYR F 1 202 ? 63.946 -5.020 27.644 1.00 16.32 182 TYR F CA 1
ATOM 14550 C C . TYR F 1 202 ? 64.737 -4.317 26.567 1.00 15.98 182 TYR F C 1
ATOM 14551 O O . TYR F 1 202 ? 64.628 -4.722 25.392 1.00 16.44 182 TYR F O 1
ATOM 14560 N N . SER F 1 203 ? 65.442 -3.263 26.936 1.00 16.65 183 SER F N 1
ATOM 14561 C CA . SER F 1 203 ? 66.259 -2.488 25.999 1.00 16.76 183 SER F CA 1
ATOM 14562 C C . SER F 1 203 ? 67.582 -2.070 26.637 1.00 18.20 183 SER F C 1
ATOM 14563 O O . SER F 1 203 ? 67.683 -2.027 27.837 1.00 19.40 183 SER F O 1
ATOM 14566 N N . GLU F 1 204 ? 68.579 -1.824 25.837 1.00 18.52 184 GLU F N 1
ATOM 14567 C CA . GLU F 1 204 ? 69.931 -1.432 26.320 1.00 20.12 184 GLU F CA 1
ATOM 14568 C C . GLU F 1 204 ? 70.400 -0.112 25.695 1.00 20.36 184 GLU F C 1
ATOM 14569 O O . GLU F 1 204 ? 69.921 0.324 24.638 1.00 19.81 184 GLU F O 1
ATOM 14575 N N . SER F 1 205 ? 71.308 0.557 26.424 1.00 19.51 185 SER F N 1
ATOM 14576 C CA . SER F 1 205 ? 71.899 1.780 25.913 1.00 18.64 185 SER F CA 1
ATOM 14577 C C . SER F 1 205 ? 73.324 1.882 26.351 1.00 20.52 185 SER F C 1
ATOM 14578 O O . SER F 1 205 ? 73.591 1.678 27.532 1.00 20.27 185 SER F O 1
ATOM 14581 N N . PRO F 1 206 ? 74.229 2.255 25.423 1.00 21.98 186 PRO F N 1
ATOM 14582 C CA . PRO F 1 206 ? 75.616 2.462 25.865 1.00 22.68 186 PRO F CA 1
ATOM 14583 C C . PRO F 1 206 ? 75.790 3.754 26.683 1.00 24.94 186 PRO F C 1
ATOM 14584 O O . PRO F 1 206 ? 76.796 3.865 27.424 1.00 26.44 186 PRO F O 1
ATOM 14588 N N . ASP F 1 207 ? 74.863 4.723 26.579 1.00 21.90 187 ASP F N 1
ATOM 14589 C CA . ASP F 1 207 ? 75.153 6.094 27.001 1.00 23.21 187 ASP F CA 1
ATOM 14590 C C . ASP F 1 207 ? 73.992 6.835 27.673 1.00 23.66 187 ASP F C 1
ATOM 14591 O O . ASP F 1 207 ? 74.084 8.064 27.939 1.00 25.51 187 ASP F O 1
ATOM 14596 N N . MET F 1 208 ? 72.890 6.153 27.893 1.00 21.58 188 MET F N 1
ATOM 14597 C CA . MET F 1 208 ? 71.760 6.789 28.484 1.00 22.77 188 MET F CA 1
ATOM 14598 C C . MET F 1 208 ? 71.141 7.837 27.552 1.00 21.81 188 MET F C 1
ATOM 14599 O O . MET F 1 208 ? 70.466 8.717 27.979 1.00 23.17 188 MET F O 1
ATOM 14604 N N . GLU F 1 209 ? 71.383 7.686 26.279 1.00 21.12 189 GLU F N 1
ATOM 14605 C CA . GLU F 1 209 ? 70.808 8.596 25.282 1.00 21.30 189 GLU F CA 1
ATOM 14606 C C . GLU F 1 209 ? 70.169 7.793 24.141 1.00 20.95 189 GLU F C 1
ATOM 14607 O O . GLU F 1 209 ? 69.034 8.085 23.722 1.00 22.20 189 GLU F O 1
ATOM 14613 N N . PHE F 1 210 ? 70.930 6.869 23.542 1.00 19.68 190 PHE F N 1
ATOM 14614 C CA . PHE F 1 210 ? 70.423 6.080 22.437 1.00 17.33 190 PHE F CA 1
ATOM 14615 C C . PHE F 1 210 ? 70.152 4.645 22.928 1.00 18.84 190 PHE F C 1
ATOM 14616 O O . PHE F 1 210 ? 70.984 4.025 23.611 1.00 18.65 190 PHE F O 1
ATOM 14624 N N . TRP F 1 211 ? 68.974 4.128 22.568 1.00 17.56 191 TRP F N 1
ATOM 14625 C CA . TRP F 1 211 ? 68.454 2.856 23.084 1.00 17.04 191 TRP F CA 1
ATOM 14626 C C . TRP F 1 211 ? 68.184 1.853 21.974 1.00 16.31 191 TRP F C 1
ATOM 14627 O O . TRP F 1 211 ? 67.853 2.230 20.852 1.00 16.34 191 TRP F O 1
ATOM 14638 N N . GLY F 1 212 ? 68.304 0.564 22.261 1.00 17.79 192 GLY F N 1
ATOM 14639 C CA . GLY F 1 212 ? 68.187 -0.398 21.222 1.00 17.74 192 GLY F CA 1
ATOM 14640 C C . GLY F 1 212 ? 68.391 -1.805 21.744 1.00 17.18 192 GLY F C 1
ATOM 14641 O O . GLY F 1 212 ? 68.350 -2.028 22.956 1.00 16.81 192 GLY F O 1
ATOM 14642 N N A ARG F 1 213 ? 68.575 -2.719 20.828 0.50 18.43 193 ARG F N 1
ATOM 14643 N N B ARG F 1 213 ? 68.579 -2.721 20.830 0.50 17.19 193 ARG F N 1
ATOM 14644 C CA A ARG F 1 213 ? 68.607 -4.131 21.170 0.50 19.88 193 ARG F CA 1
ATOM 14645 C CA B ARG F 1 213 ? 68.612 -4.134 21.175 0.50 17.77 193 ARG F CA 1
ATOM 14646 C C A ARG F 1 213 ? 67.374 -4.571 21.948 0.50 19.05 193 ARG F C 1
ATOM 14647 C C B ARG F 1 213 ? 67.373 -4.573 21.947 0.50 17.93 193 ARG F C 1
ATOM 14648 O O A ARG F 1 213 ? 67.488 -5.194 22.955 0.50 18.69 193 ARG F O 1
ATOM 14649 O O B ARG F 1 213 ? 67.483 -5.196 22.956 0.50 17.95 193 ARG F O 1
ATOM 14664 N N . HIS F 1 214 ? 66.206 -4.179 21.466 1.00 17.23 194 HIS F N 1
ATOM 14665 C CA . HIS F 1 214 ? 64.950 -4.454 22.135 1.00 16.67 194 HIS F CA 1
ATOM 14666 C C . HIS F 1 214 ? 64.615 -5.931 22.112 1.00 15.75 194 HIS F C 1
ATOM 14667 O O . HIS F 1 214 ? 64.696 -6.557 21.101 1.00 16.92 194 HIS F O 1
ATOM 14674 N N . ARG F 1 215 ? 64.223 -6.427 23.264 1.00 16.53 195 ARG F N 1
ATOM 14675 C CA . ARG F 1 215 ? 63.859 -7.857 23.411 1.00 17.51 195 ARG F CA 1
ATOM 14676 C C . ARG F 1 215 ? 62.572 -7.990 24.203 1.00 16.26 195 ARG F C 1
ATOM 14677 O O . ARG F 1 215 ? 62.402 -7.401 25.248 1.00 17.74 195 ARG F O 1
ATOM 14685 N N . HIS F 1 216 ? 61.694 -8.839 23.717 1.00 17.11 196 HIS F N 1
ATOM 14686 C CA . HIS F 1 216 ? 60.476 -9.188 24.454 1.00 16.49 196 HIS F CA 1
ATOM 14687 C C . HIS F 1 216 ? 60.795 -10.045 25.660 1.00 18.44 196 HIS F C 1
ATOM 14688 O O . HIS F 1 216 ? 61.539 -11.024 25.508 1.00 18.79 196 HIS F O 1
ATOM 14695 N N . VAL F 1 217 ? 60.292 -9.678 26.817 1.00 16.77 197 VAL F N 1
ATOM 14696 C CA . VAL F 1 217 ? 60.519 -10.436 28.059 1.00 17.88 197 VAL F CA 1
ATOM 14697 C C . VAL F 1 217 ? 59.366 -11.396 28.299 1.00 19.19 197 VAL F C 1
ATOM 14698 O O . VAL F 1 217 ? 59.551 -12.634 28.355 1.00 18.56 197 VAL F O 1
ATOM 14702 N N . MET F 1 218 ? 58.179 -10.833 28.454 1.00 18.09 198 MET F N 1
ATOM 14703 C CA . MET F 1 218 ? 57.017 -11.680 28.635 1.00 21.09 198 MET F CA 1
ATOM 14704 C C . MET F 1 218 ? 55.707 -10.982 28.279 1.00 17.93 198 MET F C 1
ATOM 14705 O O . MET F 1 218 ? 55.669 -9.748 28.237 1.00 18.09 198 MET F O 1
ATOM 14710 N N . SER F 1 219 ? 54.706 -11.777 27.923 1.00 18.00 199 SER F N 1
ATOM 14711 C CA . SER F 1 219 ? 53.347 -11.396 27.602 1.00 17.62 199 SER F CA 1
ATOM 14712 C C . SER F 1 219 ? 52.440 -11.793 28.776 1.00 18.40 199 SER F C 1
ATOM 14713 O O . SER F 1 219 ? 52.789 -12.617 29.638 1.00 19.09 199 SER F O 1
ATOM 14716 N N . PRO F 1 220 ? 51.235 -11.217 28.810 1.00 17.95 200 PRO F N 1
ATOM 14717 C CA . PRO F 1 220 ? 50.232 -11.702 29.741 1.00 18.54 200 PRO F CA 1
ATOM 14718 C C . PRO F 1 220 ? 50.028 -13.194 29.586 1.00 19.23 200 PRO F C 1
ATOM 14719 O O . PRO F 1 220 ? 50.121 -13.743 28.505 1.00 18.76 200 PRO F O 1
ATOM 14723 N N . ALA F 1 221 ? 49.714 -13.868 30.680 1.00 18.37 201 ALA F N 1
ATOM 14724 C CA . ALA F 1 221 ? 49.376 -15.275 30.631 1.00 18.01 201 ALA F CA 1
ATOM 14725 C C . ALA F 1 221 ? 47.991 -15.501 30.055 1.00 18.55 201 ALA F C 1
ATOM 14726 O O . ALA F 1 221 ? 47.143 -14.617 29.988 1.00 20.02 201 ALA F O 1
ATOM 14728 N N . ALA F 1 222 ? 47.728 -16.720 29.639 1.00 20.46 202 ALA F N 1
ATOM 14729 C CA . ALA F 1 222 ? 46.386 -17.128 29.281 1.00 20.72 202 ALA F CA 1
ATOM 14730 C C . ALA F 1 222 ? 45.449 -17.116 30.473 1.00 19.78 202 ALA F C 1
ATOM 14731 O O . ALA F 1 222 ? 45.837 -17.474 31.559 1.00 21.00 202 ALA F O 1
ATOM 14733 N N . PHE F 1 223 ? 44.242 -16.667 30.213 1.00 20.66 203 PHE F N 1
ATOM 14734 C CA . PHE F 1 223 ? 43.152 -16.576 31.191 1.00 21.88 203 PHE F CA 1
ATOM 14735 C C . PHE F 1 223 ? 43.027 -17.884 31.949 1.00 21.52 203 PHE F C 1
ATOM 14736 O O . PHE F 1 223 ? 42.869 -17.875 33.170 1.00 20.69 203 PHE F O 1
ATOM 14744 N N . GLU F 1 224 ? 43.116 -19.001 31.261 1.00 21.53 204 GLU F N 1
ATOM 14745 C CA . GLU F 1 224 ? 42.909 -20.266 31.938 1.00 23.05 204 GLU F CA 1
ATOM 14746 C C . GLU F 1 224 ? 44.105 -20.774 32.782 1.00 23.06 204 GLU F C 1
ATOM 14747 O O . GLU F 1 224 ? 43.966 -21.630 33.597 1.00 21.69 204 GLU F O 1
ATOM 14753 N N . VAL F 1 225 ? 45.258 -20.181 32.574 1.00 20.46 205 VAL F N 1
ATOM 14754 C CA . VAL F 1 225 ? 46.472 -20.463 33.301 1.00 21.43 205 VAL F CA 1
ATOM 14755 C C . VAL F 1 225 ? 46.672 -19.585 34.510 1.00 21.10 205 VAL F C 1
ATOM 14756 O O . VAL F 1 225 ? 46.953 -20.077 35.599 1.00 20.73 205 VAL F O 1
ATOM 14760 N N . SER F 1 226 ? 46.559 -18.271 34.337 1.00 20.14 206 SER F N 1
ATOM 14761 C CA . SER F 1 226 ? 46.800 -17.324 35.412 1.00 19.32 206 SER F CA 1
ATOM 14762 C C . SER F 1 226 ? 46.117 -16.007 35.105 1.00 19.94 206 SER F C 1
ATOM 14763 O O . SER F 1 226 ? 46.752 -15.118 34.518 1.00 18.86 206 SER F O 1
ATOM 14766 N N . ALA F 1 227 ? 44.876 -15.887 35.555 1.00 18.89 207 ALA F N 1
ATOM 14767 C CA . ALA F 1 227 ? 44.010 -14.816 35.160 1.00 19.10 207 ALA F CA 1
ATOM 14768 C C . ALA F 1 227 ? 44.369 -13.502 35.800 1.00 18.17 207 ALA F C 1
ATOM 14769 O O . ALA F 1 227 ? 43.993 -12.491 35.245 1.00 18.99 207 ALA F O 1
ATOM 14771 N N . TRP F 1 228 ? 45.111 -13.466 36.915 1.00 18.16 208 TRP F N 1
ATOM 14772 C CA . TRP F 1 228 ? 45.423 -12.161 37.541 1.00 19.27 208 TRP F CA 1
ATOM 14773 C C . TRP F 1 228 ? 46.368 -11.376 36.653 1.00 18.10 208 TRP F C 1
ATOM 14774 O O . TRP F 1 228 ? 46.568 -10.199 36.858 1.00 18.73 208 TRP F O 1
ATOM 14785 N N . GLN F 1 229 ? 47.026 -12.064 35.706 1.00 18.82 209 GLN F N 1
ATOM 14786 C CA . GLN F 1 229 ? 47.994 -11.436 34.817 1.00 18.88 209 GLN F CA 1
ATOM 14787 C C . GLN F 1 229 ? 47.673 -11.667 33.338 1.00 17.48 209 GLN F C 1
ATOM 14788 O O . GLN F 1 229 ? 48.647 -11.829 32.531 1.00 19.10 209 GLN F O 1
ATOM 14794 N N . CYS F 1 230 ? 46.390 -11.746 32.981 1.00 17.72 210 CYS F N 1
ATOM 14795 C CA . CYS F 1 230 ? 46.060 -12.198 31.621 1.00 17.11 210 CYS F CA 1
ATOM 14796 C C . CYS F 1 230 ? 45.702 -11.039 30.691 1.00 17.72 210 CYS F C 1
ATOM 14797 O O . CYS F 1 230 ? 45.534 -11.267 29.477 1.00 18.61 210 CYS F O 1
ATOM 14800 N N . THR F 1 231 ? 45.470 -9.832 31.216 1.00 17.36 211 THR F N 1
ATOM 14801 C CA . THR F 1 231 ? 45.160 -8.653 30.334 1.00 17.90 211 THR F CA 1
ATOM 14802 C C . THR F 1 231 ? 46.409 -7.911 29.927 1.00 17.33 211 THR F C 1
ATOM 14803 O O . THR F 1 231 ? 46.597 -7.649 28.750 1.00 17.52 211 THR F O 1
ATOM 14807 N N . LYS F 1 232 ? 47.202 -7.518 30.916 1.00 17.15 212 LYS F N 1
ATOM 14808 C CA . LYS F 1 232 ? 48.449 -6.822 30.701 1.00 16.79 212 LYS F CA 1
ATOM 14809 C C . LYS F 1 232 ? 49.297 -7.002 31.913 1.00 16.74 212 LYS F C 1
ATOM 14810 O O . LYS F 1 232 ? 48.776 -7.349 32.964 1.00 18.03 212 LYS F O 1
ATOM 14816 N N . ILE F 1 233 ? 50.585 -6.735 31.755 1.00 15.62 213 ILE F N 1
ATOM 14817 C CA . ILE F 1 233 ? 51.547 -6.832 32.831 1.00 16.62 213 ILE F CA 1
ATOM 14818 C C . ILE F 1 233 ? 52.502 -5.646 32.711 1.00 16.79 213 ILE F C 1
ATOM 14819 O O . ILE F 1 233 ? 52.597 -4.989 31.665 1.00 16.49 213 ILE F O 1
ATOM 14824 N N . GLY F 1 234 ? 53.199 -5.334 33.788 1.00 16.00 214 GLY F N 1
ATOM 14825 C CA . GLY F 1 234 ? 54.220 -4.304 33.745 1.00 17.42 214 GLY F CA 1
ATOM 14826 C C . GLY F 1 234 ? 55.147 -4.346 34.927 1.00 18.64 214 GLY F C 1
ATOM 14827 O O . GLY F 1 234 ? 54.744 -4.770 36.029 1.00 18.62 214 GLY F O 1
ATOM 14828 N N . ALA F 1 235 ? 56.407 -3.987 34.680 1.00 18.59 215 ALA F N 1
ATOM 14829 C CA . ALA F 1 235 ? 57.408 -4.062 35.729 1.00 19.37 215 ALA F CA 1
ATOM 14830 C C . ALA F 1 235 ? 57.092 -3.099 36.848 1.00 21.74 215 ALA F C 1
ATOM 14831 O O . ALA F 1 235 ? 56.588 -2.020 36.635 1.00 21.09 215 ALA F O 1
ATOM 14833 N N . GLY F 1 236 ? 57.481 -3.499 38.074 1.00 20.27 216 GLY F N 1
ATOM 14834 C CA . GLY F 1 236 ? 57.218 -2.724 39.297 1.00 22.48 216 GLY F CA 1
ATOM 14835 C C . GLY F 1 236 ? 58.516 -2.176 39.856 1.00 21.61 216 GLY F C 1
ATOM 14836 O O . GLY F 1 236 ? 59.108 -1.272 39.258 1.00 21.64 216 GLY F O 1
ATOM 14837 N N . PRO F 1 237 ? 58.992 -2.685 41.024 1.00 22.20 217 PRO F N 1
ATOM 14838 C CA . PRO F 1 237 ? 60.253 -2.258 41.566 1.00 22.00 217 PRO F CA 1
ATOM 14839 C C . PRO F 1 237 ? 61.460 -2.501 40.697 1.00 21.22 217 PRO F C 1
ATOM 14840 O O . PRO F 1 237 ? 61.442 -3.336 39.781 1.00 20.87 217 PRO F O 1
ATOM 14844 N N . ILE F 1 238 ? 62.519 -1.774 41.007 1.00 19.59 218 ILE F N 1
ATOM 14845 C CA . ILE F 1 238 ? 63.802 -2.030 40.361 1.00 20.99 218 ILE F CA 1
ATOM 14846 C C . ILE F 1 238 ? 64.124 -3.519 40.489 1.00 21.82 218 ILE F C 1
ATOM 14847 O O . ILE F 1 238 ? 63.942 -4.095 41.610 1.00 22.73 218 ILE F O 1
ATOM 14852 N N . PRO F 1 239 ? 64.627 -4.169 39.420 1.00 22.77 219 PRO F N 1
ATOM 14853 C CA . PRO F 1 239 ? 65.029 -5.584 39.536 1.00 22.41 219 PRO F CA 1
ATOM 14854 C C . PRO F 1 239 ? 66.071 -5.816 40.695 1.00 23.41 219 PRO F C 1
ATOM 14855 O O . PRO F 1 239 ? 66.945 -5.005 40.909 1.00 22.67 219 PRO F O 1
ATOM 14859 N N . VAL F 1 240 ? 65.953 -6.944 41.378 1.00 23.83 220 VAL F N 1
ATOM 14860 C CA . VAL F 1 240 ? 66.780 -7.300 42.546 1.00 24.61 220 VAL F CA 1
ATOM 14861 C C . VAL F 1 240 ? 67.706 -8.447 42.153 1.00 23.57 220 VAL F C 1
ATOM 14862 O O . VAL F 1 240 ? 67.263 -9.542 41.772 1.00 23.65 220 VAL F O 1
ATOM 14866 N N . GLU F 1 241 ? 69.005 -8.169 42.210 1.00 22.66 221 GLU F N 1
ATOM 14867 C CA . GLU F 1 241 ? 69.978 -9.185 41.857 1.00 23.44 221 GLU F CA 1
ATOM 14868 C C . GLU F 1 241 ? 70.056 -10.284 42.912 1.00 24.96 221 GLU F C 1
ATOM 14869 O O . GLU F 1 241 ? 70.075 -10.004 44.097 1.00 27.04 221 GLU F O 1
ATOM 14875 N N . THR F 1 242 ? 69.983 -11.507 42.438 1.00 26.39 222 THR F N 1
ATOM 14876 C CA . THR F 1 242 ? 70.234 -12.679 43.271 1.00 28.02 222 THR F CA 1
ATOM 14877 C C . THR F 1 242 ? 71.283 -13.511 42.555 1.00 29.70 222 THR F C 1
ATOM 14878 O O . THR F 1 242 ? 71.552 -13.308 41.356 1.00 30.10 222 THR F O 1
ATOM 14882 N N . PRO F 1 243 ? 71.885 -14.476 43.284 1.00 32.18 223 PRO F N 1
ATOM 14883 C CA . PRO F 1 243 ? 72.840 -15.361 42.629 1.00 32.44 223 PRO F CA 1
ATOM 14884 C C . PRO F 1 243 ? 72.198 -16.142 41.480 1.00 34.12 223 PRO F C 1
ATOM 14885 O O . PRO F 1 243 ? 72.900 -16.521 40.556 1.00 36.12 223 PRO F O 1
ATOM 14889 N N . GLU F 1 244 ? 70.887 -16.346 41.552 1.00 34.31 224 GLU F N 1
ATOM 14890 C CA . GLU F 1 244 ? 70.114 -17.132 40.577 1.00 36.31 224 GLU F CA 1
ATOM 14891 C C . GLU F 1 244 ? 69.515 -16.372 39.377 1.00 33.85 224 GLU F C 1
ATOM 14892 O O . GLU F 1 244 ? 68.912 -16.971 38.482 1.00 33.05 224 GLU F O 1
ATOM 14898 N N . GLY F 1 245 ? 69.607 -15.063 39.409 1.00 31.05 225 GLY F N 1
ATOM 14899 C CA . GLY F 1 245 ? 68.902 -14.240 38.397 1.00 28.78 225 GLY F CA 1
ATOM 14900 C C . GLY F 1 245 ? 68.370 -12.972 39.030 1.00 26.70 225 GLY F C 1
ATOM 14901 O O . GLY F 1 245 ? 68.542 -12.717 40.206 1.00 25.54 225 GLY F O 1
ATOM 14902 N N . TRP F 1 246 ? 67.685 -12.176 38.225 1.00 22.52 226 TRP F N 1
ATOM 14903 C CA . TRP F 1 246 ? 67.031 -10.983 38.699 1.00 22.07 226 TRP F CA 1
ATOM 14904 C C . TRP F 1 246 ? 65.618 -11.342 39.143 1.00 22.27 226 TRP F C 1
ATOM 14905 O O . TRP F 1 246 ? 64.871 -11.963 38.379 1.00 23.08 226 TRP F O 1
ATOM 14916 N N . LEU F 1 247 ? 65.292 -10.952 40.366 1.00 22.62 227 LEU F N 1
ATOM 14917 C CA . LEU F 1 247 ? 63.977 -11.028 40.898 1.00 22.20 227 LEU F CA 1
ATOM 14918 C C . LEU F 1 247 ? 63.223 -9.804 40.387 1.00 22.13 227 LEU F C 1
ATOM 14919 O O . LEU F 1 247 ? 63.529 -8.676 40.697 1.00 22.87 227 LEU F O 1
ATOM 14924 N N . LEU F 1 248 ? 62.263 -10.073 39.537 1.00 20.66 228 LEU F N 1
ATOM 14925 C CA . LEU F 1 248 ? 61.347 -9.052 39.040 1.00 20.80 228 LEU F CA 1
ATOM 14926 C C . LEU F 1 248 ? 59.982 -9.162 39.771 1.00 20.56 228 LEU F C 1
ATOM 14927 O O . LEU F 1 248 ? 59.329 -10.219 39.698 1.00 22.59 228 LEU F O 1
ATOM 14932 N N . ILE F 1 249 ? 59.569 -8.078 40.396 1.00 19.83 229 ILE F N 1
ATOM 14933 C CA . ILE F 1 249 ? 58.243 -7.946 40.976 1.00 19.66 229 ILE F CA 1
ATOM 14934 C C . ILE F 1 249 ? 57.469 -7.097 39.951 1.00 21.00 229 ILE F C 1
ATOM 14935 O O . ILE F 1 249 ? 57.916 -6.027 39.582 1.00 21.29 229 ILE F O 1
ATOM 14940 N N . TYR F 1 250 ? 56.314 -7.600 39.518 1.00 20.53 230 TYR F N 1
ATOM 14941 C CA . TYR F 1 250 ? 55.546 -6.964 38.431 1.00 19.01 230 TYR F CA 1
ATOM 14942 C C . TYR F 1 250 ? 54.066 -7.070 38.655 1.00 19.63 230 TYR F C 1
ATOM 14943 O O . TYR F 1 250 ? 53.556 -8.000 39.323 1.00 19.98 230 TYR F O 1
ATOM 14952 N N . HIS F 1 251 ? 53.317 -6.083 38.138 1.00 18.77 231 HIS F N 1
ATOM 14953 C CA . HIS F 1 251 ? 51.883 -6.135 38.214 1.00 17.40 231 HIS F CA 1
ATOM 14954 C C . HIS F 1 251 ? 51.230 -6.849 37.054 1.00 17.80 231 HIS F C 1
ATOM 14955 O O . HIS F 1 251 ? 51.810 -6.989 35.988 1.00 16.52 231 HIS F O 1
ATOM 14962 N N . GLY F 1 252 ? 50.033 -7.377 37.318 1.00 17.67 232 GLY F N 1
ATOM 14963 C CA . GLY F 1 252 ? 49.205 -8.032 36.354 1.00 17.84 232 GLY F CA 1
ATOM 14964 C C . GLY F 1 252 ? 47.779 -7.610 36.496 1.00 17.42 232 GLY F C 1
ATOM 14965 O O . GLY F 1 252 ? 47.318 -7.340 37.606 1.00 17.53 232 GLY F O 1
ATOM 14966 N N . VAL F 1 253 ? 47.075 -7.554 35.385 1.00 16.69 233 VAL F N 1
ATOM 14967 C CA . VAL F 1 253 ? 45.705 -7.117 35.344 1.00 17.08 233 VAL F CA 1
ATOM 14968 C C . VAL F 1 253 ? 44.747 -8.211 34.887 1.00 18.17 233 VAL F C 1
ATOM 14969 O O . VAL F 1 253 ? 45.007 -8.952 33.900 1.00 17.22 233 VAL F O 1
ATOM 14973 N N . LEU F 1 254 ? 43.637 -8.296 35.613 1.00 17.59 234 LEU F N 1
ATOM 14974 C CA . LEU F 1 254 ? 42.496 -9.126 35.261 1.00 18.38 234 LEU F CA 1
ATOM 14975 C C . LEU F 1 254 ? 41.344 -8.195 34.914 1.00 18.51 234 LEU F C 1
ATOM 14976 O O . LEU F 1 254 ? 41.080 -7.240 35.613 1.00 19.49 234 LEU F O 1
ATOM 14981 N N . HIS F 1 255 ? 40.654 -8.492 33.839 1.00 19.41 235 HIS F N 1
ATOM 14982 C CA . HIS F 1 255 ? 39.545 -7.666 33.363 1.00 21.22 235 HIS F CA 1
ATOM 14983 C C . HIS F 1 255 ? 38.218 -8.323 33.722 1.00 20.01 235 HIS F C 1
ATOM 14984 O O . HIS F 1 255 ? 37.836 -9.391 33.202 1.00 21.37 235 HIS F O 1
ATOM 14991 N N . SER F 1 256 ? 37.598 -7.776 34.758 1.00 20.17 236 SER F N 1
ATOM 14992 C CA . SER F 1 256 ? 36.279 -8.235 35.180 1.00 20.93 236 SER F CA 1
ATOM 14993 C C . SER F 1 256 ? 35.219 -7.442 34.477 1.00 22.95 236 SER F C 1
ATOM 14994 O O . SER F 1 256 ? 35.523 -6.421 33.820 1.00 21.99 236 SER F O 1
ATOM 14997 N N . CYS F 1 257 ? 33.970 -7.821 34.676 1.00 21.02 237 CYS F N 1
ATOM 14998 C CA . CYS F 1 257 ? 32.895 -7.033 34.135 1.00 22.81 237 CYS F CA 1
ATOM 14999 C C . CYS F 1 257 ? 32.875 -5.648 34.668 1.00 24.40 237 CYS F C 1
ATOM 15000 O O . CYS F 1 257 ? 32.293 -4.779 34.036 1.00 25.68 237 CYS F O 1
ATOM 15003 N N . ASN F 1 258 ? 33.421 -5.406 35.855 1.00 23.14 238 ASN F N 1
ATOM 15004 C CA . ASN F 1 258 ? 33.332 -4.080 36.494 1.00 24.88 238 ASN F CA 1
ATOM 15005 C C . ASN F 1 258 ? 34.633 -3.376 36.554 1.00 27.09 238 ASN F C 1
ATOM 15006 O O . ASN F 1 258 ? 34.773 -2.385 37.279 1.00 29.46 238 ASN F O 1
ATOM 15011 N N . GLY F 1 259 ? 35.614 -3.863 35.829 1.00 25.11 239 GLY F N 1
ATOM 15012 C CA . GLY F 1 259 ? 36.862 -3.130 35.709 1.00 26.18 239 GLY F CA 1
ATOM 15013 C C . GLY F 1 259 ? 38.091 -3.970 35.701 1.00 23.98 239 GLY F C 1
ATOM 15014 O O . GLY F 1 259 ? 38.037 -5.186 35.579 1.00 29.79 239 GLY F O 1
ATOM 15015 N N . TYR F 1 260 ? 39.189 -3.328 35.943 1.00 19.55 240 TYR F N 1
ATOM 15016 C CA . TYR F 1 260 ? 40.454 -3.982 36.048 1.00 19.89 240 TYR F CA 1
ATOM 15017 C C . TYR F 1 260 ? 40.799 -4.230 37.522 1.00 20.84 240 TYR F C 1
ATOM 15018 O O . TYR F 1 260 ? 40.477 -3.407 38.412 1.00 22.49 240 TYR F O 1
ATOM 15027 N N . VAL F 1 261 ? 41.439 -5.342 37.798 1.00 18.69 241 VAL F N 1
ATOM 15028 C CA . VAL F 1 261 ? 41.941 -5.649 39.125 1.00 18.70 241 VAL F CA 1
ATOM 15029 C C . VAL F 1 261 ? 43.416 -5.817 38.938 1.00 18.68 241 VAL F C 1
ATOM 15030 O O . VAL F 1 261 ? 43.819 -6.608 38.079 1.00 18.10 241 VAL F O 1
ATOM 15034 N N . TYR F 1 262 ? 44.225 -5.041 39.668 1.00 18.19 242 TYR F N 1
ATOM 15035 C CA . TYR F 1 262 ? 45.673 -5.084 39.601 1.00 17.86 242 TYR F CA 1
ATOM 15036 C C . TYR F 1 262 ? 46.145 -5.916 40.828 1.00 17.60 242 TYR F C 1
ATOM 15037 O O . TYR F 1 262 ? 45.922 -5.506 42.014 1.00 18.18 242 TYR F O 1
ATOM 15046 N N . SER F 1 263 ? 46.914 -6.972 40.521 1.00 17.02 243 SER F N 1
ATOM 15047 C CA . SER F 1 263 ? 47.596 -7.778 41.523 1.00 17.81 243 SER F CA 1
ATOM 15048 C C . SER F 1 263 ? 49.082 -7.772 41.145 1.00 19.01 243 SER F C 1
ATOM 15049 O O . SER F 1 263 ? 49.471 -7.205 40.100 1.00 18.02 243 SER F O 1
ATOM 15052 N N . PHE F 1 264 ? 49.942 -8.340 41.987 1.00 18.19 244 PHE F N 1
ATOM 15053 C CA . PHE F 1 264 ? 51.320 -8.468 41.631 1.00 19.27 244 PHE F CA 1
ATOM 15054 C C . PHE F 1 264 ? 51.946 -9.802 41.977 1.00 20.55 244 PHE F C 1
ATOM 15055 O O . PHE F 1 264 ? 51.472 -10.472 42.909 1.00 20.93 244 PHE F O 1
ATOM 15063 N N . GLY F 1 265 ? 52.988 -10.128 41.243 1.00 20.60 245 GLY F N 1
ATOM 15064 C CA . GLY F 1 265 ? 53.721 -11.391 41.438 1.00 19.37 245 GLY F CA 1
ATOM 15065 C C . GLY F 1 265 ? 55.174 -11.301 41.108 1.00 21.07 245 GLY F C 1
ATOM 15066 O O . GLY F 1 265 ? 55.742 -10.204 41.020 1.00 20.17 245 GLY F O 1
ATOM 15067 N N . SER F 1 266 ? 55.796 -12.457 40.868 1.00 19.87 246 SER F N 1
ATOM 15068 C CA . SER F 1 266 ? 57.216 -12.540 40.713 1.00 21.53 246 SER F CA 1
ATOM 15069 C C . SER F 1 266 ? 57.651 -13.418 39.567 1.00 20.84 246 SER F C 1
ATOM 15070 O O . SER F 1 266 ? 57.021 -14.423 39.218 1.00 24.03 246 SER F O 1
ATOM 15073 N N . ALA F 1 267 ? 58.771 -13.034 39.006 1.00 20.72 247 ALA F N 1
ATOM 15074 C CA . ALA F 1 267 ? 59.504 -13.813 38.037 1.00 21.71 247 ALA F CA 1
ATOM 15075 C C . ALA F 1 267 ? 61.004 -13.735 38.320 1.00 20.69 247 ALA F C 1
ATOM 15076 O O . ALA F 1 267 ? 61.476 -12.785 38.980 1.00 20.21 247 ALA F O 1
ATOM 15078 N N . LEU F 1 268 ? 61.749 -14.679 37.762 1.00 20.57 248 LEU F N 1
ATOM 15079 C CA . LEU F 1 268 ? 63.179 -14.681 37.805 1.00 23.68 248 LEU F CA 1
ATOM 15080 C C . LEU F 1 268 ? 63.748 -14.624 36.399 1.00 22.49 248 LEU F C 1
ATOM 15081 O O . LEU F 1 268 ? 63.450 -15.483 35.581 1.00 25.55 248 LEU F O 1
ATOM 15086 N N . LEU F 1 269 ? 64.564 -13.602 36.117 1.00 21.17 249 LEU F N 1
ATOM 15087 C CA . LEU F 1 269 ? 65.126 -13.450 34.811 1.00 22.41 249 LEU F CA 1
ATOM 15088 C C . LEU F 1 269 ? 66.595 -13.883 34.828 1.00 23.69 249 LEU F C 1
ATOM 15089 O O . LEU F 1 269 ? 67.274 -13.746 35.826 1.00 25.51 249 LEU F O 1
ATOM 15094 N N . ASP F 1 270 ? 67.095 -14.332 33.692 1.00 22.66 250 ASP F N 1
ATOM 15095 C CA . ASP F 1 270 ? 68.510 -14.676 33.553 1.00 23.67 250 ASP F CA 1
ATOM 15096 C C . ASP F 1 270 ? 69.371 -13.481 33.865 1.00 24.01 250 ASP F C 1
ATOM 15097 O O . ASP F 1 270 ? 69.042 -12.348 33.470 1.00 22.91 250 ASP F O 1
ATOM 15102 N N . LEU F 1 271 ? 70.455 -13.705 34.623 1.00 25.65 251 LEU F N 1
ATOM 15103 C CA . LEU F 1 271 ? 71.350 -12.614 35.037 1.00 28.27 251 LEU F CA 1
ATOM 15104 C C . LEU F 1 271 ? 72.008 -11.916 33.898 1.00 28.46 251 LEU F C 1
ATOM 15105 O O . LEU F 1 271 ? 72.144 -10.684 33.920 1.00 30.09 251 LEU F O 1
ATOM 15110 N N . ASP F 1 272 ? 72.413 -12.674 32.879 1.00 31.09 252 ASP F N 1
ATOM 15111 C CA . ASP F 1 272 ? 73.208 -12.126 31.795 1.00 32.72 252 ASP F CA 1
ATOM 15112 C C . ASP F 1 272 ? 72.414 -11.586 30.671 1.00 26.92 252 ASP F C 1
ATOM 15113 O O . ASP F 1 272 ? 72.871 -10.653 30.010 1.00 28.12 252 ASP F O 1
ATOM 15118 N N . GLU F 1 273 ? 71.271 -12.218 30.421 1.00 25.43 253 GLU F N 1
ATOM 15119 C CA . GLU F 1 273 ? 70.380 -11.880 29.302 1.00 24.68 253 GLU F CA 1
ATOM 15120 C C . GLU F 1 273 ? 68.987 -11.785 29.886 1.00 23.70 253 GLU F C 1
ATOM 15121 O O . GLU F 1 273 ? 68.218 -12.712 29.816 1.00 23.34 253 GLU F O 1
ATOM 15127 N N . PRO F 1 274 ? 68.660 -10.655 30.511 1.00 23.96 254 PRO F N 1
ATOM 15128 C CA . PRO F 1 274 ? 67.469 -10.631 31.381 1.00 23.49 254 PRO F CA 1
ATOM 15129 C C . PRO F 1 274 ? 66.125 -10.644 30.705 1.00 24.38 254 PRO F C 1
ATOM 15130 O O . PRO F 1 274 ? 65.097 -10.728 31.357 1.00 22.18 254 PRO F O 1
ATOM 15134 N N . TRP F 1 275 ? 66.099 -10.646 29.376 1.00 22.57 255 TRP F N 1
ATOM 15135 C CA . TRP F 1 275 ? 64.877 -10.884 28.680 1.00 21.32 255 TRP F CA 1
ATOM 15136 C C . TRP F 1 275 ? 64.482 -12.347 28.663 1.00 21.49 255 TRP F C 1
ATOM 15137 O O . TRP F 1 275 ? 63.400 -12.660 28.244 1.00 23.40 255 TRP F O 1
ATOM 15148 N N . LYS F 1 276 ? 65.427 -13.249 29.022 1.00 19.60 256 LYS F N 1
ATOM 15149 C CA . LYS F 1 276 ? 65.147 -14.670 29.130 1.00 22.75 256 LYS F CA 1
ATOM 15150 C C . LYS F 1 276 ? 64.571 -14.999 30.508 1.00 22.67 256 LYS F C 1
ATOM 15151 O O . LYS F 1 276 ? 65.244 -14.843 31.516 1.00 24.11 256 LYS F O 1
ATOM 15157 N N . VAL F 1 277 ? 63.306 -15.376 30.571 1.00 22.39 257 VAL F N 1
ATOM 15158 C CA . VAL F 1 277 ? 62.642 -15.667 31.826 1.00 21.14 257 VAL F CA 1
ATOM 15159 C C . VAL F 1 277 ? 62.916 -17.126 32.244 1.00 21.95 257 VAL F C 1
ATOM 15160 O O . VAL F 1 277 ? 62.737 -18.052 31.491 1.00 23.32 257 VAL F O 1
ATOM 15164 N N . LYS F 1 278 ? 63.400 -17.299 33.446 1.00 23.32 258 LYS F N 1
ATOM 15165 C CA . LYS F 1 278 ? 63.660 -18.638 33.963 1.00 23.81 258 LYS F CA 1
ATOM 15166 C C . LYS F 1 278 ? 62.463 -19.231 34.692 1.00 23.03 258 LYS F C 1
ATOM 15167 O O . LYS F 1 278 ? 62.148 -20.420 34.494 1.00 23.18 258 LYS F O 1
ATOM 15173 N N . PHE F 1 279 ? 61.810 -18.446 35.548 1.00 22.52 259 PHE F N 1
ATOM 15174 C CA . PHE F 1 279 ? 60.620 -18.889 36.212 1.00 23.12 259 PHE F CA 1
ATOM 15175 C C . PHE F 1 279 ? 59.639 -17.730 36.369 1.00 22.40 259 PHE F C 1
ATOM 15176 O O . PHE F 1 279 ? 60.043 -16.576 36.451 1.00 23.45 259 PHE F O 1
ATOM 15184 N N . ARG F 1 280 ? 58.351 -18.039 36.418 1.00 21.58 260 ARG F N 1
ATOM 15185 C CA . ARG F 1 280 ? 57.334 -17.045 36.478 1.00 20.95 260 ARG F CA 1
ATOM 15186 C C . ARG F 1 280 ? 56.176 -17.531 37.279 1.00 21.63 260 ARG F C 1
ATOM 15187 O O . ARG F 1 280 ? 55.596 -18.581 36.931 1.00 19.55 260 ARG F O 1
ATOM 15195 N N . SER F 1 281 ? 55.839 -16.834 38.356 1.00 20.50 261 SER F N 1
ATOM 15196 C CA . SER F 1 281 ? 54.783 -17.384 39.262 1.00 21.85 261 SER F CA 1
ATOM 15197 C C . SER F 1 281 ? 53.386 -17.528 38.643 1.00 22.51 261 SER F C 1
ATOM 15198 O O . SER F 1 281 ? 52.887 -16.612 37.914 1.00 22.76 261 SER F O 1
ATOM 15201 N N . GLY F 1 282 ? 52.696 -18.626 38.972 1.00 20.05 262 GLY F N 1
ATOM 15202 C CA . GLY F 1 282 ? 51.299 -18.824 38.583 1.00 20.62 262 GLY F CA 1
ATOM 15203 C C . GLY F 1 282 ? 50.380 -18.022 39.505 1.00 20.41 262 GLY F C 1
ATOM 15204 O O . GLY F 1 282 ? 49.566 -17.199 39.064 1.00 21.95 262 GLY F O 1
ATOM 15205 N N . PRO F 1 283 ? 50.500 -18.202 40.816 1.00 21.20 263 PRO F N 1
ATOM 15206 C CA . PRO F 1 283 ? 49.690 -17.365 41.756 1.00 20.26 263 PRO F CA 1
ATOM 15207 C C . PRO F 1 283 ? 50.273 -15.947 41.911 1.00 20.17 263 PRO F C 1
ATOM 15208 O O . PRO F 1 283 ? 51.467 -15.705 41.631 1.00 20.68 263 PRO F O 1
ATOM 15212 N N . TYR F 1 284 ? 49.444 -15.027 42.349 1.00 20.10 264 TYR F N 1
ATOM 15213 C CA . TYR F 1 284 ? 49.960 -13.735 42.751 1.00 21.24 264 TYR F CA 1
ATOM 15214 C C . TYR F 1 284 ? 50.702 -13.800 44.103 1.00 21.31 264 TYR F C 1
ATOM 15215 O O . TYR F 1 284 ? 50.546 -14.788 44.862 1.00 22.13 264 TYR F O 1
ATOM 15224 N N . LEU F 1 285 ? 51.507 -12.774 44.383 1.00 20.28 265 LEU F N 1
ATOM 15225 C CA . LEU F 1 285 ? 52.083 -12.520 45.755 1.00 21.02 265 LEU F CA 1
ATOM 15226 C C . LEU F 1 285 ? 51.073 -11.753 46.582 1.00 22.15 265 LEU F C 1
ATOM 15227 O O . LEU F 1 285 ? 50.868 -11.986 47.792 1.00 20.99 265 LEU F O 1
ATOM 15232 N N . LEU F 1 286 ? 50.427 -10.776 45.961 1.00 20.67 266 LEU F N 1
ATOM 15233 C CA . LEU F 1 286 ? 49.477 -9.930 46.654 1.00 21.50 266 LEU F CA 1
ATOM 15234 C C . LEU F 1 286 ? 48.380 -9.482 45.723 1.00 21.73 266 LEU F C 1
ATOM 15235 O O . LEU F 1 286 ? 48.690 -9.204 44.513 1.00 20.47 266 LEU F O 1
ATOM 15240 N N . ALA F 1 287 ? 47.138 -9.367 46.215 1.00 20.90 267 ALA F N 1
ATOM 15241 C CA . ALA F 1 287 ? 46.014 -8.909 45.394 1.00 20.35 267 ALA F CA 1
ATOM 15242 C C . ALA F 1 287 ? 45.099 -8.083 46.300 1.00 22.88 267 ALA F C 1
ATOM 15243 O O . ALA F 1 287 ? 45.196 -8.195 47.515 1.00 24.08 267 ALA F O 1
ATOM 15245 N N . PRO F 1 288 ? 44.240 -7.253 45.743 1.00 20.44 268 PRO F N 1
ATOM 15246 C CA . PRO F 1 288 ? 43.475 -6.333 46.576 1.00 21.82 268 PRO F CA 1
ATOM 15247 C C . PRO F 1 288 ? 42.468 -7.041 47.461 1.00 26.59 268 PRO F C 1
ATOM 15248 O O . PRO F 1 288 ? 41.640 -7.750 46.979 1.00 24.89 268 PRO F O 1
ATOM 15252 N N . ARG F 1 289 ? 42.584 -6.778 48.754 1.00 23.72 269 ARG F N 1
ATOM 15253 C CA . ARG F 1 289 ? 41.822 -7.436 49.805 1.00 29.18 269 ARG F CA 1
ATOM 15254 C C . ARG F 1 289 ? 41.300 -6.452 50.858 1.00 29.76 269 ARG F C 1
ATOM 15255 O O . ARG F 1 289 ? 40.194 -6.546 51.299 1.00 28.61 269 ARG F O 1
ATOM 15263 N N . GLU F 1 290 ? 42.184 -5.585 51.304 1.00 25.45 270 GLU F N 1
ATOM 15264 C CA . GLU F 1 290 ? 41.873 -4.655 52.382 1.00 28.36 270 GLU F CA 1
ATOM 15265 C C . GLU F 1 290 ? 41.062 -3.469 51.920 1.00 29.75 270 GLU F C 1
ATOM 15266 O O . GLU F 1 290 ? 41.114 -3.102 50.772 1.00 26.54 270 GLU F O 1
ATOM 15272 N N . PRO F 1 291 ? 40.312 -2.853 52.811 1.00 27.83 271 PRO F N 1
ATOM 15273 C CA . PRO F 1 291 ? 39.495 -1.710 52.331 1.00 28.44 271 PRO F CA 1
ATOM 15274 C C . PRO F 1 291 ? 40.321 -0.565 51.661 1.00 26.67 271 PRO F C 1
ATOM 15275 O O . PRO F 1 291 ? 39.844 0.056 50.689 1.00 27.90 271 PRO F O 1
ATOM 15279 N N . TYR F 1 292 ? 41.575 -0.352 52.097 1.00 24.68 272 TYR F N 1
ATOM 15280 C CA . TYR F 1 292 ? 42.467 0.694 51.513 1.00 24.09 272 TYR F CA 1
ATOM 15281 C C . TYR F 1 292 ? 42.982 0.327 50.091 1.00 23.50 272 TYR F C 1
ATOM 15282 O O . TYR F 1 292 ? 43.567 1.169 49.403 1.00 23.74 272 TYR F O 1
ATOM 15291 N N . GLU F 1 293 ? 42.844 -0.964 49.759 1.00 23.85 273 GLU F N 1
ATOM 15292 C CA . GLU F 1 293 ? 43.162 -1.468 48.402 1.00 22.90 273 GLU F CA 1
ATOM 15293 C C . GLU F 1 293 ? 41.904 -1.547 47.516 1.00 24.21 273 GLU F C 1
ATOM 15294 O O . GLU F 1 293 ? 42.003 -1.490 46.261 1.00 21.97 273 GLU F O 1
ATOM 15300 N N . CYS F 1 294 ? 40.730 -1.719 48.142 1.00 26.36 274 CYS F N 1
ATOM 15301 C CA . CYS F 1 294 ? 39.495 -1.938 47.393 1.00 26.83 274 CYS F CA 1
ATOM 15302 C C . CYS F 1 294 ? 38.592 -0.750 47.292 1.00 30.50 274 CYS F C 1
ATOM 15303 O O . CYS F 1 294 ? 37.632 -0.774 46.523 1.00 39.08 274 CYS F O 1
ATOM 15306 N N . MET F 1 295 ? 38.872 0.302 48.022 1.00 28.30 275 MET F N 1
ATOM 15307 C CA . MET F 1 295 ? 38.049 1.498 47.921 1.00 26.42 275 MET F CA 1
ATOM 15308 C C . MET F 1 295 ? 38.953 2.726 47.733 1.00 24.54 275 MET F C 1
ATOM 15309 O O . MET F 1 295 ? 39.992 2.832 48.425 1.00 25.68 275 MET F O 1
ATOM 15314 N N . GLY F 1 296 ? 38.599 3.611 46.795 1.00 23.24 276 GLY F N 1
ATOM 15315 C CA . GLY F 1 296 ? 39.347 4.795 46.544 1.00 23.86 276 GLY F CA 1
ATOM 15316 C C . GLY F 1 296 ? 39.199 5.300 45.135 1.00 23.66 276 GLY F C 1
ATOM 15317 O O . GLY F 1 296 ? 38.243 4.934 44.452 1.00 22.44 276 GLY F O 1
ATOM 15318 N N . ASP F 1 297 ? 40.148 6.121 44.701 1.00 21.88 277 ASP F N 1
ATOM 15319 C CA . ASP F 1 297 ? 40.046 6.743 43.417 1.00 22.90 277 ASP F CA 1
ATOM 15320 C C . ASP F 1 297 ? 39.981 5.695 42.271 1.00 21.35 277 ASP F C 1
ATOM 15321 O O . ASP F 1 297 ? 39.325 5.925 41.242 1.00 21.97 277 ASP F O 1
ATOM 15326 N N . VAL F 1 298 ? 40.751 4.589 42.406 1.00 20.10 278 VAL F N 1
ATOM 15327 C CA . VAL F 1 298 ? 40.634 3.469 41.468 1.00 20.55 278 VAL F CA 1
ATOM 15328 C C . VAL F 1 298 ? 40.572 2.204 42.302 1.00 20.53 278 VAL F C 1
ATOM 15329 O O . VAL F 1 298 ? 41.591 1.752 42.783 1.00 21.38 278 VAL F O 1
ATOM 15333 N N . PRO F 1 299 ? 39.374 1.675 42.485 1.00 23.92 279 PRO F N 1
ATOM 15334 C CA . PRO F 1 299 ? 39.193 0.458 43.293 1.00 25.48 279 PRO F CA 1
ATOM 15335 C C . PRO F 1 299 ? 39.938 -0.755 42.743 1.00 22.61 279 PRO F C 1
ATOM 15336 O O . PRO F 1 299 ? 40.032 -0.925 41.512 1.00 21.37 279 PRO F O 1
ATOM 15340 N N . ASN F 1 300 ? 40.391 -1.570 43.664 1.00 21.16 280 ASN F N 1
ATOM 15341 C CA . ASN F 1 300 ? 40.952 -2.889 43.387 1.00 21.18 280 ASN F CA 1
ATOM 15342 C C . ASN F 1 300 ? 42.290 -2.816 42.683 1.00 21.69 280 ASN F C 1
ATOM 15343 O O . ASN F 1 300 ? 42.514 -3.511 41.648 1.00 20.56 280 ASN F O 1
ATOM 15348 N N . VAL F 1 301 ? 43.180 -2.046 43.296 1.00 19.84 281 VAL F N 1
ATOM 15349 C CA . VAL F 1 301 ? 44.543 -1.870 42.813 1.00 20.32 281 VAL F CA 1
ATOM 15350 C C . VAL F 1 301 ? 45.614 -2.070 43.857 1.00 20.94 281 VAL F C 1
ATOM 15351 O O . VAL F 1 301 ? 45.604 -1.395 44.889 1.00 23.67 281 VAL F O 1
ATOM 15355 N N . CYS F 1 302 ? 46.537 -2.999 43.614 1.00 20.16 282 CYS F N 1
ATOM 15356 C CA . CYS F 1 302 ? 47.813 -3.043 44.306 1.00 22.06 282 CYS F CA 1
ATOM 15357 C C . CYS F 1 302 ? 48.926 -2.949 43.266 1.00 22.58 282 CYS F C 1
ATOM 15358 O O . CYS F 1 302 ? 49.112 -3.877 42.493 1.00 23.43 282 CYS F O 1
ATOM 15361 N N . PHE F 1 303 ? 49.665 -1.841 43.295 1.00 20.40 283 PHE F N 1
ATOM 15362 C CA . PHE F 1 303 ? 50.605 -1.541 42.250 1.00 21.06 283 PHE F CA 1
ATOM 15363 C C . PHE F 1 303 ? 51.990 -1.344 42.798 1.00 19.68 283 PHE F C 1
ATOM 15364 O O . PHE F 1 303 ? 52.331 -0.254 43.320 1.00 21.24 283 PHE F O 1
ATOM 15372 N N . PRO F 1 304 ? 52.845 -2.360 42.709 1.00 20.87 284 PRO F N 1
ATOM 15373 C CA . PRO F 1 304 ? 54.128 -2.228 43.313 1.00 22.51 284 PRO F CA 1
ATOM 15374 C C . PRO F 1 304 ? 55.070 -1.326 42.520 1.00 23.72 284 PRO F C 1
ATOM 15375 O O . PRO F 1 304 ? 55.199 -1.432 41.280 1.00 21.72 284 PRO F O 1
ATOM 15379 N N . CYS F 1 305 ? 55.794 -0.494 43.250 1.00 25.98 285 CYS F N 1
ATOM 15380 C CA . CYS F 1 305 ? 56.528 0.574 42.669 1.00 25.01 285 CYS F CA 1
ATOM 15381 C C . CYS F 1 305 ? 58.010 0.653 43.131 1.00 23.83 285 CYS F C 1
ATOM 15382 O O . CYS F 1 305 ? 58.855 1.247 42.461 1.00 23.56 285 CYS F O 1
ATOM 15385 N N . ALA F 1 306 ? 58.346 0.078 44.300 1.00 21.59 286 ALA F N 1
ATOM 15386 C CA . ALA F 1 306 ? 59.716 0.160 44.779 1.00 21.63 286 ALA F CA 1
ATOM 15387 C C . ALA F 1 306 ? 59.899 -0.931 45.843 1.00 20.49 286 ALA F C 1
ATOM 15388 O O . ALA F 1 306 ? 58.931 -1.447 46.342 1.00 21.73 286 ALA F O 1
ATOM 15390 N N . ALA F 1 307 ? 61.129 -1.326 46.050 1.00 21.95 287 ALA F N 1
ATOM 15391 C CA . ALA F 1 307 ? 61.525 -2.225 47.153 1.00 22.03 287 ALA F CA 1
ATOM 15392 C C . ALA F 1 307 ? 62.841 -1.828 47.766 1.00 24.48 287 ALA F C 1
ATOM 15393 O O . ALA F 1 307 ? 63.765 -1.295 47.130 1.00 23.44 287 ALA F O 1
ATOM 15395 N N . LEU F 1 308 ? 62.962 -2.150 49.059 1.00 25.60 288 LEU F N 1
ATOM 15396 C CA . LEU F 1 308 ? 64.259 -2.040 49.767 1.00 27.49 288 LEU F CA 1
ATOM 15397 C C . LEU F 1 308 ? 64.602 -3.466 50.199 1.00 26.67 288 LEU F C 1
ATOM 15398 O O . LEU F 1 308 ? 63.694 -4.249 50.495 1.00 28.51 288 LEU F O 1
ATOM 15403 N N . HIS F 1 309 ? 65.864 -3.853 50.127 1.00 26.31 289 HIS F N 1
ATOM 15404 C CA . HIS F 1 309 ? 66.237 -5.223 50.531 1.00 28.37 289 HIS F CA 1
ATOM 15405 C C . HIS F 1 309 ? 67.639 -5.307 51.140 1.00 30.73 289 HIS F C 1
ATOM 15406 O O . HIS F 1 309 ? 68.448 -4.416 50.970 1.00 28.92 289 HIS F O 1
ATOM 15413 N N . ASP F 1 310 ? 67.848 -6.435 51.811 1.00 32.99 290 ASP F N 1
ATOM 15414 C CA . ASP F 1 310 ? 69.069 -6.736 52.585 1.00 35.06 290 ASP F CA 1
ATOM 15415 C C . ASP F 1 310 ? 69.531 -8.160 52.221 1.00 33.29 290 ASP F C 1
ATOM 15416 O O . ASP F 1 310 ? 68.890 -9.149 52.527 1.00 32.46 290 ASP F O 1
ATOM 15421 N N . ASN F 1 311 ? 70.592 -8.240 51.472 1.00 35.49 291 ASN F N 1
ATOM 15422 C CA . ASN F 1 311 ? 71.065 -9.504 51.021 1.00 37.57 291 ASN F CA 1
ATOM 15423 C C . ASN F 1 311 ? 71.525 -10.392 52.194 1.00 40.36 291 ASN F C 1
ATOM 15424 O O . ASN F 1 311 ? 71.436 -11.572 52.088 1.00 39.65 291 ASN F O 1
ATOM 15429 N N . GLU F 1 312 ? 72.031 -9.785 53.264 1.00 41.47 292 GLU F N 1
ATOM 15430 C CA . GLU F 1 312 ? 72.531 -10.533 54.436 1.00 46.39 292 GLU F CA 1
ATOM 15431 C C . GLU F 1 312 ? 71.389 -11.337 55.057 1.00 46.92 292 GLU F C 1
ATOM 15432 O O . GLU F 1 312 ? 71.530 -12.530 55.292 1.00 46.90 292 GLU F O 1
ATOM 15438 N N . THR F 1 313 ? 70.251 -10.692 55.304 1.00 41.89 293 THR F N 1
ATOM 15439 C CA . THR F 1 313 ? 69.111 -11.366 55.932 1.00 39.46 293 THR F CA 1
ATOM 15440 C C . THR F 1 313 ? 68.115 -11.984 54.974 1.00 41.85 293 THR F C 1
ATOM 15441 O O . THR F 1 313 ? 67.293 -12.805 55.380 1.00 39.53 293 THR F O 1
ATOM 15445 N N . GLY F 1 314 ? 68.151 -11.547 53.719 1.00 39.05 294 GLY F N 1
ATOM 15446 C CA . GLY F 1 314 ? 67.167 -11.982 52.741 1.00 37.97 294 GLY F CA 1
ATOM 15447 C C . GLY F 1 314 ? 65.847 -11.212 52.799 1.00 37.50 294 GLY F C 1
ATOM 15448 O O . GLY F 1 314 ? 64.925 -11.500 52.021 1.00 40.87 294 GLY F O 1
ATOM 15449 N N . ARG F 1 315 ? 65.764 -10.203 53.652 1.00 32.01 295 ARG F N 1
ATOM 15450 C CA . ARG F 1 315 ? 64.554 -9.440 53.808 1.00 31.61 295 ARG F CA 1
ATOM 15451 C C . ARG F 1 315 ? 64.330 -8.447 52.643 1.00 30.22 295 ARG F C 1
ATOM 15452 O O . ARG F 1 315 ? 65.264 -7.853 52.123 1.00 31.09 295 ARG F O 1
ATOM 15460 N N . ILE F 1 316 ? 63.069 -8.309 52.285 1.00 28.65 296 ILE F N 1
ATOM 15461 C CA . ILE F 1 316 ? 62.625 -7.344 51.255 1.00 26.62 296 ILE F CA 1
ATOM 15462 C C . ILE F 1 316 ? 61.317 -6.695 51.721 1.00 26.10 296 ILE F C 1
ATOM 15463 O O . ILE F 1 316 ? 60.415 -7.396 52.235 1.00 27.59 296 ILE F O 1
ATOM 15468 N N . ALA F 1 317 ? 61.228 -5.376 51.558 1.00 24.56 297 ALA F N 1
ATOM 15469 C CA . ALA F 1 317 ? 60.049 -4.551 51.855 1.00 24.84 297 ALA F CA 1
ATOM 15470 C C . ALA F 1 317 ? 59.649 -3.925 50.495 1.00 25.41 297 ALA F C 1
ATOM 15471 O O . ALA F 1 317 ? 60.438 -3.205 49.885 1.00 25.31 297 ALA F O 1
ATOM 15473 N N . ILE F 1 318 ? 58.436 -4.217 50.084 1.00 25.13 298 ILE F N 1
ATOM 15474 C CA . ILE F 1 318 ? 57.877 -3.811 48.783 1.00 23.69 298 ILE F CA 1
ATOM 15475 C C . ILE F 1 318 ? 56.826 -2.730 49.014 1.00 24.56 298 ILE F C 1
ATOM 15476 O O . ILE F 1 318 ? 55.876 -2.916 49.787 1.00 23.99 298 ILE F O 1
ATOM 15481 N N . TYR F 1 319 ? 57.031 -1.566 48.384 1.00 21.94 299 TYR F N 1
ATOM 15482 C CA . TYR F 1 319 ? 56.118 -0.422 48.449 1.00 22.05 299 TYR F CA 1
ATOM 15483 C C . TYR F 1 319 ? 55.134 -0.565 47.316 1.00 24.18 299 TYR F C 1
ATOM 15484 O O . TYR F 1 319 ? 55.550 -0.936 46.201 1.00 23.05 299 TYR F O 1
ATOM 15493 N N . TYR F 1 320 ? 53.865 -0.368 47.580 1.00 21.54 300 TYR F N 1
ATOM 15494 C CA . TYR F 1 320 ? 5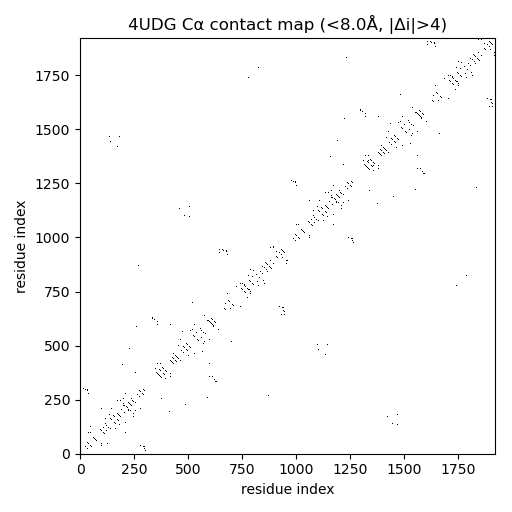2.877 -0.534 46.531 1.00 21.17 300 TYR F CA 1
ATOM 15495 C C . TYR F 1 320 ? 51.745 0.475 46.714 1.00 21.62 300 TYR F C 1
ATOM 15496 O O . TYR F 1 320 ? 51.338 0.801 47.804 1.00 21.24 300 TYR F O 1
ATOM 15505 N N . GLY F 1 321 ? 51.252 0.957 45.602 1.00 19.57 301 GLY F N 1
ATOM 15506 C CA . GLY F 1 321 ? 50.109 1.867 45.525 1.00 20.16 301 GLY F CA 1
ATOM 15507 C C . GLY F 1 321 ? 48.856 1.122 45.825 1.00 21.14 301 GLY F C 1
ATOM 15508 O O . GLY F 1 321 ? 48.644 0.001 45.300 1.00 20.90 301 GLY F O 1
ATOM 15509 N N . CYS F 1 322 ? 47.972 1.744 46.595 1.00 20.22 302 CYS F N 1
ATOM 15510 C CA . CYS F 1 322 ? 46.679 1.077 47.044 1.00 20.17 302 CYS F CA 1
ATOM 15511 C C . CYS F 1 322 ? 45.513 1.884 46.545 1.00 19.70 302 CYS F C 1
ATOM 15512 O O . CYS F 1 322 ? 45.368 3.060 46.904 1.00 20.16 302 CYS F O 1
ATOM 15515 N N . ALA F 1 323 ? 44.693 1.281 45.633 1.00 19.37 303 ALA F N 1
ATOM 15516 C CA . ALA F 1 323 ? 43.520 1.952 45.060 1.00 19.72 303 ALA F CA 1
ATOM 15517 C C . ALA F 1 323 ? 43.820 3.321 44.451 1.00 19.38 303 ALA F C 1
ATOM 15518 O O . ALA F 1 323 ? 42.925 4.147 44.345 1.00 19.02 303 ALA F O 1
ATOM 15520 N N . ASP F 1 324 ? 45.051 3.504 44.001 1.00 20.39 304 ASP F N 1
ATOM 15521 C CA . ASP F 1 324 ? 45.540 4.772 43.430 1.00 20.44 304 ASP F CA 1
ATOM 15522 C C . ASP F 1 324 ? 45.226 5.915 44.383 1.00 21.71 304 ASP F C 1
ATOM 15523 O O . ASP F 1 324 ? 44.830 7.002 43.990 1.00 21.20 304 ASP F O 1
ATOM 15528 N N . THR F 1 325 ? 45.383 5.634 45.670 1.00 21.74 305 THR F N 1
ATOM 15529 C CA . THR F 1 325 ? 44.989 6.636 46.727 1.00 23.10 305 THR F CA 1
ATOM 15530 C C . THR F 1 325 ? 46.069 6.787 47.784 1.00 22.69 305 THR F C 1
ATOM 15531 O O . THR F 1 325 ? 46.438 7.913 48.107 1.00 22.56 305 THR F O 1
ATOM 15535 N N . VAL F 1 326 ? 46.584 5.670 48.320 1.00 21.70 306 VAL F N 1
ATOM 15536 C CA . VAL F 1 326 ? 47.569 5.678 49.398 1.00 22.54 306 VAL F CA 1
ATOM 15537 C C . VAL F 1 326 ? 48.712 4.712 49.091 1.00 23.15 306 VAL F C 1
ATOM 15538 O O . VAL F 1 326 ? 48.691 4.018 48.071 1.00 20.62 306 VAL F O 1
ATOM 15542 N N . THR F 1 327 ? 49.737 4.699 49.932 1.00 21.70 307 THR F N 1
ATOM 15543 C CA . THR F 1 327 ? 50.855 3.810 49.762 1.00 21.87 307 THR F CA 1
ATOM 15544 C C . THR F 1 327 ? 50.898 2.812 50.923 1.00 23.88 307 THR F C 1
ATOM 15545 O O . THR F 1 327 ? 50.655 3.166 52.101 1.00 24.84 307 THR F O 1
ATOM 15549 N N . GLY F 1 328 ? 51.173 1.574 50.566 1.00 23.88 308 GLY F N 1
ATOM 15550 C CA . GLY F 1 328 ? 51.361 0.512 51.536 1.00 21.74 308 GLY F CA 1
ATOM 15551 C C . GLY F 1 328 ? 52.679 -0.203 51.398 1.00 22.73 308 GLY F C 1
ATOM 15552 O O . GLY F 1 328 ? 53.451 0.038 50.460 1.00 22.41 308 GLY F O 1
ATOM 15553 N N . LEU F 1 329 ? 52.978 -1.048 52.398 1.00 23.54 309 LEU F N 1
ATOM 15554 C CA . LEU F 1 329 ? 54.188 -1.811 52.429 1.00 26.10 309 LEU F CA 1
ATOM 15555 C C . LEU F 1 329 ? 53.801 -3.306 52.692 1.00 26.12 309 LEU F C 1
ATOM 15556 O O . LEU F 1 329 ? 52.805 -3.607 53.345 1.00 27.34 309 LEU F O 1
ATOM 15561 N N . ALA F 1 330 ? 54.550 -4.197 52.085 1.00 26.38 310 ALA F N 1
ATOM 15562 C CA . ALA F 1 330 ? 54.475 -5.628 52.333 1.00 26.78 310 ALA F CA 1
ATOM 15563 C C . ALA F 1 330 ? 55.889 -6.194 52.455 1.00 27.93 310 ALA F C 1
ATOM 15564 O O . ALA F 1 330 ? 56.858 -5.603 51.925 1.00 25.15 310 ALA F O 1
ATOM 15566 N N . PHE F 1 331 ? 56.025 -7.311 53.186 1.00 28.69 311 PHE F N 1
ATOM 15567 C CA . PHE F 1 331 ? 57.338 -7.837 53.511 1.00 27.38 311 PHE F CA 1
ATOM 15568 C C . PHE F 1 331 ? 57.408 -9.282 53.096 1.00 25.33 311 PHE F C 1
ATOM 15569 O O . PHE F 1 331 ? 56.396 -9.982 53.053 1.00 26.28 311 PHE F O 1
ATOM 15577 N N . GLY F 1 332 ? 58.617 -9.761 52.869 1.00 28.07 312 GLY F N 1
ATOM 15578 C CA . GLY F 1 332 ? 58.835 -11.172 52.614 1.00 27.02 312 GLY F CA 1
ATOM 15579 C C . GLY F 1 332 ? 60.331 -11.466 52.619 1.00 28.03 312 GLY F C 1
ATOM 15580 O O . GLY F 1 332 ? 61.139 -10.569 52.789 1.00 26.42 312 GLY F O 1
ATOM 15581 N N . TYR F 1 333 ? 60.657 -12.703 52.310 1.00 28.24 313 TYR F N 1
ATOM 15582 C CA . TYR F 1 333 ? 62.039 -13.114 52.199 1.00 30.94 313 TYR F CA 1
ATOM 15583 C C . TYR F 1 333 ? 62.373 -13.458 50.780 1.00 27.07 313 TYR F C 1
ATOM 15584 O O . TYR F 1 333 ? 61.687 -14.253 50.186 1.00 29.97 313 TYR F O 1
ATOM 15593 N N . ILE F 1 334 ? 63.443 -12.876 50.275 1.00 27.40 314 ILE F N 1
ATOM 15594 C CA . ILE F 1 334 ? 63.931 -13.165 48.921 1.00 29.41 314 ILE F CA 1
ATOM 15595 C C . ILE F 1 334 ? 64.097 -14.660 48.588 1.00 29.74 314 ILE F C 1
ATOM 15596 O O . ILE F 1 334 ? 63.562 -15.140 47.584 1.00 30.35 314 ILE F O 1
ATOM 15601 N N . PRO F 1 335 ? 64.772 -15.462 49.459 1.00 31.10 315 PRO F N 1
ATOM 15602 C CA . PRO F 1 335 ? 64.792 -16.879 49.111 1.00 30.58 315 PRO F CA 1
ATOM 15603 C C . PRO F 1 335 ? 63.433 -17.538 49.101 1.00 29.74 315 PRO F C 1
ATOM 15604 O O . PRO F 1 335 ? 63.233 -18.439 48.294 1.00 28.73 315 PRO F O 1
ATOM 15608 N N . GLU F 1 336 ? 62.502 -17.115 49.957 1.00 28.14 316 GLU F N 1
ATOM 15609 C CA . GLU F 1 336 ? 61.168 -17.708 49.936 1.00 27.89 316 GLU F CA 1
ATOM 15610 C C . GLU F 1 336 ? 60.414 -17.335 48.652 1.00 28.19 316 GLU F C 1
ATOM 15611 O O . GLU F 1 336 ? 59.728 -18.162 48.028 1.00 28.69 316 GLU F O 1
ATOM 15617 N N . ILE F 1 337 ? 60.568 -16.089 48.272 1.00 28.64 317 ILE F N 1
ATOM 15618 C CA . ILE F 1 337 ? 59.946 -15.602 47.032 1.00 26.64 317 ILE F CA 1
ATOM 15619 C C . ILE F 1 337 ? 60.467 -16.366 45.833 1.00 26.07 317 ILE F C 1
ATOM 15620 O O . ILE F 1 337 ? 59.689 -16.812 44.988 1.00 26.79 317 ILE F O 1
ATOM 15625 N N . ILE F 1 338 ? 61.776 -16.583 45.808 1.00 25.44 318 ILE F N 1
ATOM 15626 C CA . ILE F 1 338 ? 62.395 -17.356 44.755 1.00 27.28 318 ILE F CA 1
ATOM 15627 C C . ILE F 1 338 ? 61.851 -18.795 44.710 1.00 27.80 318 ILE F C 1
ATOM 15628 O O . ILE F 1 338 ? 61.510 -19.266 43.602 1.00 24.85 318 ILE F O 1
ATOM 15633 N N . GLU F 1 339 ? 61.785 -19.503 45.862 1.00 27.44 319 GLU F N 1
ATOM 15634 C CA . GLU F 1 339 ? 61.304 -20.887 45.845 1.00 31.11 319 GLU F CA 1
ATOM 15635 C C . GLU F 1 339 ? 59.857 -20.951 45.422 1.00 26.30 319 GLU F C 1
ATOM 15636 O O . GLU F 1 339 ? 59.457 -21.849 44.694 1.00 28.89 319 GLU F O 1
ATOM 15642 N N . PHE F 1 340 ? 59.058 -20.020 45.886 1.00 25.79 320 PHE F N 1
ATOM 15643 C CA . PHE F 1 340 ? 57.623 -19.934 45.447 1.00 25.70 320 PHE F CA 1
ATOM 15644 C C . PHE F 1 340 ? 57.517 -19.734 43.917 1.00 24.06 320 PHE F C 1
ATOM 15645 O O . PHE F 1 340 ? 56.785 -20.399 43.264 1.00 25.58 320 PHE F O 1
ATOM 15653 N N . THR F 1 341 ? 58.298 -18.820 43.383 1.00 25.97 321 THR F N 1
ATOM 15654 C CA . THR F 1 341 ? 58.306 -18.564 41.923 1.00 25.10 321 THR F CA 1
ATOM 15655 C C . THR F 1 341 ? 58.693 -19.818 41.153 1.00 25.13 321 THR F C 1
ATOM 15656 O O . THR F 1 341 ? 58.084 -20.135 40.127 1.00 24.89 321 THR F O 1
ATOM 15660 N N . LYS F 1 342 ? 59.674 -20.578 41.657 1.00 23.87 322 LYS F N 1
ATOM 15661 C CA . LYS F 1 342 ? 60.056 -21.820 40.999 1.00 24.36 322 LYS F CA 1
ATOM 15662 C C . LYS F 1 342 ? 58.984 -22.895 41.073 1.00 25.23 322 LYS F C 1
ATOM 15663 O O . LYS F 1 342 ? 58.572 -23.454 40.074 1.00 24.34 322 LYS F O 1
ATOM 15669 N N . ARG F 1 343 ? 58.518 -23.162 42.285 1.00 28.05 323 ARG F N 1
ATOM 15670 C CA . ARG F 1 343 ? 57.543 -24.226 42.487 1.00 29.07 323 ARG F CA 1
ATOM 15671 C C . ARG F 1 343 ? 56.241 -24.028 41.822 1.00 29.07 323 ARG F C 1
ATOM 15672 O O . ARG F 1 343 ? 55.583 -25.007 41.474 1.00 33.26 323 ARG F O 1
ATOM 15680 N N . THR F 1 344 ? 55.820 -22.767 41.653 1.00 27.74 324 THR F N 1
ATOM 15681 C CA . THR F 1 344 ? 54.519 -22.538 41.058 1.00 23.55 324 THR F CA 1
ATOM 15682 C C . THR F 1 344 ? 54.700 -22.016 39.615 1.00 26.39 324 THR F C 1
ATOM 15683 O O . THR F 1 344 ? 53.739 -21.533 38.996 1.00 25.33 324 THR F O 1
ATOM 15687 N N . SER F 1 345 ? 55.897 -22.183 39.057 1.00 23.25 325 SER F N 1
ATOM 15688 C CA . SER F 1 345 ? 56.178 -21.578 37.726 1.00 22.82 325 SER F CA 1
ATOM 15689 C C . SER F 1 345 ? 55.261 -22.041 36.624 1.00 25.12 325 SER F C 1
ATOM 15690 O O . SER F 1 345 ? 54.911 -23.231 36.506 1.00 24.46 325 SER F O 1
ATOM 15693 N N . ILE F 1 346 ? 54.875 -21.102 35.764 1.00 23.84 326 ILE F N 1
ATOM 15694 C CA . ILE F 1 346 ? 54.024 -21.437 34.636 1.00 24.67 326 ILE F CA 1
ATOM 15695 C C . ILE F 1 346 ? 54.865 -21.478 33.376 1.00 29.61 326 ILE F C 1
ATOM 15696 O O . ILE F 1 346 ? 54.317 -21.647 32.306 1.00 32.54 326 ILE F O 1
ATOM 15701 N N . ILE F 1 347 ? 56.179 -21.336 33.509 1.00 31.17 327 ILE F N 1
ATOM 15702 C CA . ILE F 1 347 ? 57.097 -21.765 32.441 1.00 37.14 327 ILE F CA 1
ATOM 15703 C C . ILE F 1 347 ? 58.140 -22.703 32.982 1.00 40.06 327 ILE F C 1
ATOM 15704 O O . ILE F 1 347 ? 58.294 -22.899 34.207 1.00 44.38 327 ILE F O 1
#

Radius of gyration: 35.58 Å; Cα contacts (8 Å, |Δi|>4): 6066; chains: 6; bounding box: 83×85×86 Å

Foldseek 3Di:
DADDDDDPPPDPAQKFFDPPPPLFFQCPAPFFQFKWFWAKDQDDQAIKTWIFTQGNVRATFIWIWTDRHVRHIDTDNDGDQADEPDVLQRDADGWAQWHWEAEDQWIKIWIQGDDVATFIWIWIDHHSPYIYTADGADDDDKGLWAWARYDQVQWTKIKIWHADRDPGQFTWIKMWTGNPSHYIDPIDTQDGFDPCVQAQQAHRYKHWAAHWDDDPQATKTKIWHWHQDPVGIAIFIAIWGAGHRHRSHTDFAARDTSGWQDDCQQADDPAGRHWGWHYKDADVVQQKIKTWTGGSSHGIIIMIRGNVSSVVNRHVRGPD/DDADDDDDDDPDPAQKFFDPPPPLFFQCPEPFFQFKWFWAWDQDDQAIKTWIFTQGPVRATFIWIWTDRHVRHIDTDRDGDQADEPDPLQRDADGWAQWHWEAEDQWIKIWTQGDRVETFIWIWTDHHSRYIYTAHGADDDDKGLKAWARYAQVQWTKIKIWHADRDPGQFIFIKMWTGNPRHYIDPIDTQGGFDDCVQAQQAHRYKHFAAHFDDDPQATKTKIWHWHQDPVGIAIFIAIWGAHHNHRSHTDFAARDTSGWQDDPQQQDDPAGRHWAWHHWDADPVFQKIKIWTGGSSHGIIIMIRGNVSRVVNRHVRGPD/DADDDDDDDPDPAQKFFDPPPPLFFQCLEPFFQFKWFWAKDADDQAIKTWIFTQGPVRATFIWIWTDNHVRHIDTDNDGDQADEPDCLQRDADGWAQWHWAAEDQWIKIWTQGDRVATFIWIWTDHHSPYIYTAHGADDDDKGLWAWARYAQVQWTKIKIWHAHRDPGQFTFIWMWTDNPRHYIDPIATQGGFDPCVQAQQAHGYKHWAAHFDDDPQATKTKIWGWHQDPVGIAIFIAIWGAHRRHRSHTDFAARDTSGWQDDPQQADDPAGRDWGWHYWDADPVVQKIKTWTGGSSHGIIIMIRGNVSRVVNRHVRGPD/DADDDDDPPPDPAQKFFDPPPPLFFQPPEPFFQFKWFWQKDADDQAIKTWIFTQGPVRATFIWIWTDNHRRHIDTDRDGDAADEPDPLQRDADGWAQWHWEAEDQWIKIWIQGDRVATFIWIWTDRHSPYIHTADGADDDDKGLWAWARYAQPQWTKIKIWHAHRDPGQFTWIKMWTDNPSHYIDPIATQGGFDPCVQAQQAHRYKHWAAHWDDDPQATKTKIWGWHQDPVGIAIFIAIWGAHHRHRSHTDFAARDTSGWDDDPQQADDPAGRDWGWHHWDADPVFQKIKIWTGGSSHGIIIMIRGNVSSVVNRHVRGPD/DDADDDDDPPPDPAQKFFDPPPPLFFQCPAPFFQFKWFWAWDQDDQAIKTWIFTQGPVRATFIWIWTDNHVRHIDTDNDGDAADEPPCLQRDADGWAQWHWEAEDQWIKIWTQGDRVATFIWIWTDRHSPYIYTADGADDDDKGLWAWARYDFVQWTKIKIWHAHRDPGQFTFIKMWTGNPSHYIDPIATQGGFDPCVQAQQAHRYKHFAAHFDDDPQATKTKIWGWHQDPVGIAIFIAIWGAHHRHRSYTDFAARDTSGWQDDPQQADDPAGRHWGWHYWDADVVFQKIKTWTGGSSHGIIIMIRGNVSSVVNRHVRGPD/DADDDDDDPPDPAQKFFDPPPPLFFQCPEPFFQFKWFWAKDADDQAIKTWIFTQGPVRATFIWIWDDNHVRHIDTDHDGDQADEPDCLQRDADGWAQWHWEAEDQWIKIWIQGDRVATFIWIWTDHHSPYIHTADGADDDDKGLWAWARYDFPQWTKIKIWHADRDPGQFTFIKMWTHNPRHYIDPIDTQDGFDPCVQAQQARRYKHWAAHWDDDPAATKTKIWGWHQDPVGIAIFIAIWGAHHRHRSHTDFAARDTSGWDDDCQQADDPAGRDWGWHYWDDDPVFQKIKTWTGGSSHGITIMIRGNVSRVVNRHVRGPD

CATH classification: 2.115.10.20

B-factor: mean 22.69, std 8.16, range [10.81, 82.04]

Nearest PDB structures (foldseek):
  4udg-assembly1_A  TM=1.003E+00  e=2.138E-63  uncultured organism
  4udk-assembly1_C  TM=1.002E+00  e=9.226E-60  uncultured organism
  5aye-assembly1_B  TM=9.785E-01  e=2.206E-46  Ruminococcus albus 7 = DSM 20455
  1vkd-assembly1_A  TM=9.709E-01  e=1.905E-42  Thermotoga maritima MSB8
  3wau-assembly1_A  TM=8.933E-01  e=1.087E-21  Bacteroides fragilis NCTC 9343

InterPro domains:
  IPR007184 Mannoside phosphorylase [PF04041] (9-323)
  IPR007184 Mannoside phosphorylase [PIRSF016202] (12-324)
  IPR007184 Mannoside phosphorylase [PTHR34106] (21-320)
  IPR023296 Glycosyl hydrolase, five-bladed beta-propeller domain superfamily [G3DSA:2.115.10.20] (1-326)
  IPR023296 Glycosyl hydrolase, five-bladed beta-propeller domain superfamily [SSF75005] (20-318)